Protein 6EAC (pdb70)

Foldseek 3Di:
DQDAPLPWDFDFVVPVLDVVFWAFDAFDAFADKDFQAFDQVVCVVRSHGVVNCRDPVNRCDLRRNDADPNWTKIKGWFWWQFLNRTDLTATLQQKIQRGWTQHPVRATKTWIKGQRAGDPRNVPHGSFDFQLQQLQLQLCQLLCVLLVAFAWHWGTKMWHQHWDDDPHTTGTIIITTMDSDLDFLRSLVNCQVVVVVVSSVVVLVVCCVRPVVVLVPDPQSSLVLLLVQLLLQLLNLLVCLLFQKQQQTVIRSQHDSNSGHGRHDQIFRDFQAACQDHSHPPPVVSCRGNVNVLVVSLVSSVSSLVSCVVRDPPVSSVVSSVVNVVSNVVNNLVLNCLLLLHDDDDDCSVVLVVLVSVQRHPQRDTSLVLSLLCLVFPNVVSLVVCLVSTPPSVSSVVSSVVSVVVPVVDPRDDSVVSSVSNLVNRFLAHDGPVQSVVCSVCVSVVHSPSSHVNSVCSSNRSDDDPPCVVRSDRDD/DQDAPVPWDFDFVVPVLDDVFWAFDAFDAFADKAFLAFDQVVVVVRSHGVVNCRDPVNRCCLRRNDADPNWTWIKGWFWWQFLNRTGLTAILAQKTFRGWTQHPVRATKTWIKGQRAGDPRNVPHGSFDFQLFQLQLQLVQLLCVLLVQFAWHWGTKMWHAPWDDDPHITGTIIITTIDSDLDFLRSLVNCQVVVVVVSSVVVLVVCCCRPVVVLVPDPQSSLVLLLQQLLLQLLNLLVCLLQQKFQQTPIRSQHDSNSGHGDRDQIFRFFQAACQDHSHPPPVVSCRGNVNVLVVSLVSSVSSVSSCVVRDPPVSSVVSSVVNPVSNVVNNLVLNCLLLQHDDDDPCSVVLVVLVSVQSHPLRDTSLVLSLLCLQFPNVVSLVVCLVSTDPSVSSVVSSVVSVVVPVVDPRDDSVVSSVSNLVNRFLAHDGPVQSVVCSVCVSVVHSPSSHVNSVCSSNRSDDDPPVVVRRDRDD/DDAPLPWDFDFVVCVLDDVWWAFDAFDAFADKDFQAFDQVVVVVRPDGPVNCHDPVNRCVLRRNDAHPNWTKIKGWFWWQFLNRTDLTATRAQKIQRGWTQHPVRATKTWIKGQRAGDPRNVPHGSFDFLLFQLQLQLAQLLCVLLVAFAWHWGTKMWHQDWDDDVHTTGTIIITIMDSDLDFLRSLVNCQVVVPVVSSVVVLVVCCVSPVVVQVVDPQSSLVLLLVQLLLLLLNLLVCLLFQKFQQTPIRSQHDSNSGHGDRDQIFRFFQQAQQDHSHPVPVVSCRGSVNVQVVSLVSSVSSVVSCCVRDPPVSSVVSSVVNPVSNCVNNLVLNCLLLLHDDDDDCSVVLVVLVSVQRNQFRDTSLVLSLQCLVFDNVVSLVVCLVRTDPSVVSVVSSVVSVVSCVVDCRDDSVSSSVRNLVNRFQAHDGPVQSVVCSVCVSVVHSPSSHVNSVCSSNRSDDDPPCVVRRDRDD/DDAPLPFAFDFVVCVLDDVFWAFDAFDAFADKDFLAFDQVVCVVRPDGPVNCHDPVNRCCLRRNDAHPRWTKIKGWFWWQFLNRTDLTATRAQKIQRGWTQHPVRATKTWIKGQRAGDPRNVPHGSFDFLLFQLQLQLVQLLCVLLVAFAWHWGTKMWHQPWDDDVHTTGTIIITIMDSDLDFLRSLVNCQVVVPVVSSVVVLVVCCVRPVVVLVPDPQSSLVLLLVLLLLLLLNLLVCLLFQKFQQTPIRSQHHSNSGRGDRDQIFRFFQQACQDHSHPVPPVSCRGNVNVQVVSLVSSVSSLVSCCVRDPPVSSVVSSVVNPVSNCVNNLVLNCLLLLHDDDDPCSVVLVVLVSVQSNVQRDTSLVLSLLCLVFDNVVSLVVRLVRTPPSVSSVVSSVVSVVSCVVDPRDDSVSSSVRNLVNRFQAHDHPVQSVVCSVCVSVVRSPSSHVNSVCSSNRSDDDPPVVVRRDRDD

Organism: Pseudomonas syringae pv. tomato (strain ATCC BAA-871 / DC3000) (NCBI:txid223283)

Secondary structure (DSSP, 8-state):
----GGG--B--TGGGG-TTTEEE------SS-EEEEE-HHHHHTTT--GGGGGSHHHHHHTTTS---TT---EEE---EEETTEEES----SSEEEEEEEE-TTS-EEEEEEET----TT-TTS-S-EEHHHHHHHHHHHHHHHHHT--B-EEEEEEE---EEESSSEEEEEEEEEEES---BHHHHHHHHHTT-HHHHHHHHHHHHHHH-GGGGGSSSHHHHHHHHHHHHHHHHHHHHHHHTEE-S---GGGSBTTS-B---SS-EE-SB--TT----TT-TT-TT-TTTHHHHHHHHHHHHHHHTTTTS-HHHHHHHHTTHHHHHHHHHHHHHHHHTT--S--TTHHHHHHHHHHHHHTTT-BHHHHHHHHHHS-HHHHHHHHGGG-SSHHHHHHHHHHHHHHHHTS----HHHHHHHHHTTS-S----HHHHHHHHHHHHTT--HHHHHHHHHHHSTTS--TT-GGGGSPP-/----GGG--B--TTGGG-TTTEEE------SS-EEEEE-HHHHHTTT--HHHHTSHHHHHHTTTS---TT---EEE---EEETTEEES----SSEEEEEEEE-TTS-EEEEEEET----TT-TTS---EEHHHHHHHHHHHHHHHHHT--B-EEEEEEEEEEEEESSSEEEEEEEEEEES---BHHHHHHHHHTT-HHHHHHHHHHHHHHH-GGGGGSSSHHHHHHHHHHHHHHHHHHHHHHHTEE-S---GGGSBTTS-B---SS-EE-SB--TT----TT-TT-TT-TTTHHHHHHHHHHHHHHTTTTTS-HHHHHHHHTTHHHHHHHHHHHHHHHHTT--S--TTHHHHHHHHHHHHTTT--BHHHHHHHHHHS-HHHHHHHHGGG-SSHHHHHHHHHHHHHHHHTS----HHHHHHHHHTTS-S----HHHHHHHHHHHHTT--HHHHHHHHHHHSTTS--TT-HHHHSPP-/---GGG--B--HHHHT-TTTEEE-PPPP-SS-EEEEE-HHHHHTTT--HHHHTSHHHHHHTTTS---TT---EEE---EEETTEEES----SSEEEEEEEE-TTS-EEEEEEET----TT-TTS-S-EEHHHHHHHHHHHHHHHHHT--B-EEEEEEE---EEESSSEEEEEEEEEEES---BHHHHHHHHHTT-HHHHHHHHHHHHHHH-GGGGGSSSHHHHHHHHHHHHHHHHHHHHHHHTEE-S---GGGSBTTS-B---SS-EE-SB--TT----TT-TT-TT-TTTHHHHHHHHHHHHHHHTTTTS-HHHHHHHHTTHHHHHHHHHHHHHHHHTT--S--TTHHHHHHHHHHHHHHHT-BHHHHHHHHHHS-HHHHHHHHGGG-SSHHHHHHHHHHHHHHHHTS----HHHHHHHHHHHS-S----HHHHHHHHHHHHTT--HHHHHHHHHHHSTTS--TT-GGGGSPP-/---GGGPPB--HHHHT-TTTEEE------SS-EEEEE-HHHHHTTT--HHHHTSHHHHHHTTTS---TT---EEE---EEETTEEES----SSEEEEEEEE-TTS-EEEEEEET----TT-TTS-S-EEHHHHHHHHHHHHHHHHHT--B-EEEEEEEEEEEEESSSEEEEEEEEEEES---BHHHHHHHHHTT-HHHHHHHHHHHHHHH-GGGGGSSSHHHHHHHHHHHHHHHHHHHHHHHTEE-S---GGGSBTTS-B---SS-EE-SB--TT----TT-TT-TT-TTTHHHHHHHHHHHHHHHTTTTS-HHHHHHHHTTHHHHHHHHHHHHHHHHTT--S--TTHHHHHHHHHHHHHHHT-BHHHHHHHHHHS-HHHHHHHHGGG-S-HHHHHHHHHHHHHHHHTS----HHHHHHHHHHHS-S----HHHHHHHHHHHHTT--HHHHHHHHHHHSTTS--TT-GGGGSPP-

Structure (mmCIF, N/CA/C/O backbone):
data_6EAC
#
_entry.id   6EAC
#
_cell.length_a   136.174
_cell.length_b   158.056
_cell.length_c   227.248
_cell.angle_alpha   90.000
_cell.angle_beta   90.000
_cell.angle_gamma   90.000
#
_symmetry.space_group_name_H-M   'I 2 2 2'
#
loop_
_entity.id
_entity.type
_entity.pdbx_description
1 polymer SelO
2 non-polymer 'MAGNESIUM ION'
3 non-polymer 'CALCIUM ION'
4 non-polymer 'CHLORIDE ION'
5 non-polymer 'PHOSPHOAMINOPHOSPHONIC ACID-ADENYLATE ESTER'
6 non-polymer 1,2-ETHANEDIOL
7 non-polymer DI(HYDROXYETHYL)ETHER
8 non-polymer 'ACETATE ION'
9 water water
#
loop_
_atom_site.group_PDB
_atom_site.id
_atom_site.type_symbol
_atom_site.label_atom_id
_atom_site.label_alt_id
_atom_site.label_comp_id
_atom_site.label_asym_id
_atom_site.label_entity_id
_atom_site.label_seq_id
_atom_site.pdbx_PDB_ins_code
_atom_site.Cartn_x
_atom_site.Cartn_y
_atom_site.Cartn_z
_atom_site.occupancy
_atom_site.B_iso_or_equiv
_atom_site.auth_seq_id
_atom_site.auth_comp_id
_atom_site.auth_asym_id
_atom_site.auth_atom_id
_atom_site.pdbx_PDB_model_num
ATOM 1 N N . SER A 1 1 ? 17.109 82.207 74.696 1.00 76.55 0 SER A N 1
ATOM 2 C CA . SER A 1 1 ? 17.290 81.206 75.786 1.00 73.51 0 SER A CA 1
ATOM 3 C C . SER A 1 1 ? 16.761 79.839 75.364 1.00 57.51 0 SER A C 1
ATOM 4 O O . SER A 1 1 ? 15.955 79.734 74.441 1.00 57.59 0 SER A O 1
ATOM 14 N N . MET A 1 2 ? 17.221 78.793 76.045 1.00 42.47 1 MET A N 1
ATOM 15 C CA . MET A 1 2 ? 16.725 77.451 75.778 1.00 37.27 1 MET A CA 1
ATOM 16 C C . MET A 1 2 ? 15.256 77.369 76.171 1.00 40.62 1 MET A C 1
ATOM 17 O O . MET A 1 2 ? 14.858 77.844 77.240 1.00 38.74 1 MET A O 1
ATOM 31 N N . LYS A 1 3 ? 14.448 76.769 75.304 1.00 33.72 2 LYS A N 1
ATOM 32 C CA . LYS A 1 3 ? 13.000 76.844 75.410 1.00 38.53 2 LYS A CA 1
ATOM 33 C C . LYS A 1 3 ? 12.405 75.452 75.593 1.00 35.42 2 LYS A C 1
ATOM 34 O O . LYS A 1 3 ? 13.103 74.436 75.550 1.00 30.81 2 LYS A O 1
ATOM 53 N N . ALA A 1 4 ? 11.095 75.421 75.805 1.00 37.35 3 ALA A N 1
ATOM 54 C CA . ALA A 1 4 ? 10.364 74.183 76.011 1.00 37.39 3 ALA A CA 1
ATOM 55 C C . ALA A 1 4 ? 9.953 73.570 74.677 1.00 38.70 3 ALA A C 1
ATOM 56 O O . ALA A 1 4 ? 9.963 74.226 73.632 1.00 38.90 3 ALA A O 1
ATOM 63 N N . LEU A 1 5 ? 9.584 72.287 74.728 1.00 44.38 4 LEU A N 1
ATOM 64 C CA . LEU A 1 5 ? 9.129 71.595 73.527 1.00 46.51 4 LEU A CA 1
ATOM 65 C C . LEU A 1 5 ? 7.908 72.272 72.921 1.00 47.16 4 LEU A C 1
ATOM 66 O O . LEU A 1 5 ? 7.727 72.249 71.698 1.00 47.91 4 LEU A O 1
ATOM 82 N N . ASP A 1 6 ? 7.063 72.877 73.753 1.00 38.91 5 ASP A N 1
ATOM 83 C CA . ASP A 1 6 ? 5.847 73.528 73.284 1.00 48.00 5 ASP A CA 1
ATOM 84 C C . ASP A 1 6 ? 6.100 74.920 72.722 1.00 35.09 5 ASP A C 1
ATOM 85 O O . ASP A 1 6 ? 5.153 75.560 72.250 1.00 34.23 5 ASP A O 1
ATOM 94 N N . GLU A 1 7 ? 7.340 75.402 72.758 1.00 31.80 6 GLU A N 1
ATOM 95 C CA . GLU A 1 7 ? 7.671 76.736 72.279 1.00 33.01 6 GLU A CA 1
ATOM 96 C C . GLU A 1 7 ? 8.406 76.728 70.947 1.00 31.47 6 GLU A C 1
ATOM 97 O O . GLU A 1 7 ? 8.765 77.801 70.449 1.00 36.10 6 GLU A O 1
ATOM 109 N N . LEU A 1 8 ? 8.635 75.559 70.353 1.00 31.55 7 LEU A N 1
ATOM 110 C CA . LEU A 1 8 ? 9.266 75.506 69.042 1.00 32.51 7 LEU A CA 1
ATOM 111 C C . LEU A 1 8 ? 8.362 76.147 67.997 1.00 35.74 7 LEU A C 1
ATOM 112 O O . LEU A 1 8 ? 7.151 75.915 67.974 1.00 34.56 7 LEU A O 1
ATOM 128 N N . VAL A 1 9 ? 8.961 76.958 67.129 1.00 38.46 8 VAL A N 1
ATOM 129 C CA . VAL A 1 9 ? 8.247 77.635 66.052 1.00 33.07 8 VAL A CA 1
ATOM 130 C C . VAL A 1 9 ? 8.505 76.885 64.755 1.00 30.75 8 VAL A C 1
ATOM 131 O O . VAL A 1 9 ? 9.662 76.634 64.394 1.00 32.29 8 VAL A O 1
ATOM 144 N N . PHE A 1 10 ? 7.433 76.540 64.049 1.00 26.64 9 PHE A N 1
ATOM 145 C CA . PHE A 1 10 ? 7.514 75.808 62.795 1.00 28.67 9 PHE A CA 1
ATOM 146 C C . PHE A 1 10 ? 7.195 76.725 61.621 1.00 30.29 9 PHE A C 1
ATOM 147 O O . PHE A 1 10 ? 6.313 77.585 61.711 1.00 28.54 9 PHE A O 1
ATOM 164 N N . ASP A 1 11 ? 7.930 76.536 60.522 1.00 30.54 10 ASP A N 1
ATOM 165 C CA . ASP A 1 11 ? 7.673 77.231 59.256 1.00 27.40 10 ASP A CA 1
ATOM 166 C C . ASP A 1 11 ? 8.015 76.232 58.149 1.00 27.49 10 ASP A C 1
ATOM 167 O O . ASP A 1 11 ? 9.161 76.157 57.697 1.00 25.42 10 ASP A O 1
ATOM 176 N N . ASN A 1 12 ? 7.004 75.474 57.719 1.00 30.48 11 ASN A N 1
ATOM 177 C CA . ASN A 1 12 ? 7.206 74.299 56.869 1.00 29.82 11 ASN A CA 1
ATOM 178 C C . ASN A 1 12 ? 7.211 74.723 55.403 1.00 29.56 11 ASN A C 1
ATOM 179 O O . ASN A 1 12 ? 6.242 74.549 54.661 1.00 31.81 11 ASN A O 1
ATOM 190 N N . ARG A 1 13 ? 8.353 75.269 54.978 1.00 29.37 12 ARG A N 1
ATOM 191 C CA . ARG A 1 13 ? 8.473 75.799 53.624 1.00 29.03 12 ARG A CA 1
ATOM 192 C C . ARG A 1 13 ? 8.237 74.717 52.580 1.00 24.71 12 ARG A C 1
ATOM 193 O O . ARG A 1 13 ? 7.469 74.907 51.631 1.00 28.06 12 ARG A O 1
ATOM 214 N N . PHE A 1 14 ? 8.920 73.580 52.722 1.00 25.61 13 PHE A N 1
ATOM 215 C CA . PHE A 1 14 ? 8.860 72.556 51.686 1.00 27.82 13 PHE A CA 1
ATOM 216 C C . PHE A 1 14 ? 7.460 71.971 51.573 1.00 30.11 13 PHE A C 1
ATOM 217 O O . PHE A 1 14 ? 7.000 71.652 50.470 1.00 33.39 13 PHE A O 1
ATOM 234 N N . ALA A 1 15 ? 6.768 71.823 52.704 1.00 25.64 14 ALA A N 1
ATOM 235 C CA . ALA A 1 15 ? 5.391 71.351 52.663 1.00 28.08 14 ALA A CA 1
ATOM 236 C C . ALA A 1 15 ? 4.532 72.244 51.777 1.00 28.59 14 ALA A C 1
ATOM 237 O O . ALA A 1 15 ? 3.637 71.760 51.077 1.00 32.31 14 ALA A O 1
ATOM 244 N N . ARG A 1 16 ? 4.799 73.551 51.781 1.00 28.74 15 ARG A N 1
ATOM 245 C CA . ARG A 1 16 ? 3.985 74.477 51.006 1.00 33.13 15 ARG A CA 1
ATOM 246 C C . ARG A 1 16 ? 4.267 74.410 49.511 1.00 28.89 15 ARG A C 1
ATOM 247 O O . ARG A 1 16 ? 3.534 75.034 48.737 1.00 28.50 15 ARG A O 1
ATOM 268 N N . LEU A 1 17 ? 5.299 73.677 49.084 1.00 33.21 16 LEU A N 1
ATOM 269 C CA . LEU A 1 17 ? 5.541 73.509 47.656 1.00 32.46 16 LEU A CA 1
ATOM 270 C C . LEU A 1 17 ? 4.518 72.586 47.008 1.00 30.09 16 LEU A C 1
ATOM 271 O O . LEU A 1 17 ? 4.387 72.594 45.779 1.00 32.90 16 LEU A O 1
ATOM 287 N N . GLY A 1 18 ? 3.806 71.790 47.794 1.00 28.95 17 GLY A N 1
ATOM 288 C CA . GLY A 1 18 ? 2.676 71.027 47.300 1.00 36.21 17 GLY A CA 1
ATOM 289 C C . GLY A 1 18 ? 2.992 69.547 47.163 1.00 33.57 17 GLY A C 1
ATOM 290 O O . GLY A 1 18 ? 4.089 69.075 47.466 1.00 28.52 17 GLY A O 1
ATOM 294 N N . ASP A 1 19 ? 1.985 68.823 46.673 1.00 35.04 18 ASP A N 1
ATOM 295 C CA . ASP A 1 19 ? 2.016 67.369 46.603 1.00 33.53 18 ASP A CA 1
ATOM 296 C C . ASP A 1 19 ? 2.839 66.832 45.441 1.00 34.68 18 ASP A C 1
ATOM 297 O O . ASP A 1 19 ? 2.973 65.609 45.316 1.00 34.74 18 ASP A O 1
ATOM 306 N N . ALA A 1 20 ? 3.388 67.696 44.588 1.00 33.85 19 ALA A N 1
ATOM 307 C CA . ALA A 1 20 ? 4.248 67.227 43.510 1.00 31.71 19 ALA A CA 1
ATOM 308 C C . ALA A 1 20 ? 5.656 66.905 43.987 1.00 30.88 19 ALA A C 1
ATOM 309 O O . ALA A 1 20 ? 6.392 66.212 43.276 1.00 36.55 19 ALA A O 1
ATOM 316 N N . PHE A 1 21 ? 6.042 67.385 45.171 1.00 29.30 20 PHE A N 1
ATOM 317 C CA . PHE A 1 21 ? 7.390 67.208 45.691 1.00 27.54 20 PHE A CA 1
ATOM 318 C C . PHE A 1 21 ? 7.456 66.306 46.913 1.00 29.79 20 PHE A C 1
ATOM 319 O O . PHE A 1 21 ? 8.542 65.811 47.238 1.00 25.21 20 PHE A O 1
ATOM 336 N N . SER A 1 22 ? 6.335 66.095 47.597 1.00 27.55 21 SER A N 1
ATOM 337 C CA . SER A 1 22 ? 6.295 65.246 48.778 1.00 29.08 21 SER A CA 1
ATOM 338 C C . SER A 1 22 ? 4.841 64.903 49.057 1.00 32.17 21 SER A C 1
ATOM 339 O O . SER A 1 22 ? 3.923 65.472 48.462 1.00 37.83 21 SER A O 1
ATOM 347 N N . THR A 1 23 ? 4.644 63.967 49.981 1.00 31.32 22 THR A N 1
ATOM 348 C CA . THR A 1 23 ? 3.318 63.475 50.325 1.00 30.82 22 THR A CA 1
ATOM 349 C C . THR A 1 23 ? 3.141 63.522 51.833 1.00 30.57 22 THR A C 1
ATOM 350 O O . THR A 1 23 ? 4.034 63.106 52.578 1.00 31.26 22 THR A O 1
ATOM 361 N N . HIS A 1 24 ? 1.995 64.027 52.278 1.00 27.66 23 HIS A N 1
ATOM 362 C CA . HIS A 1 24 ? 1.684 64.031 53.700 1.00 25.36 23 HIS A CA 1
ATOM 363 C C . HIS A 1 24 ? 1.559 62.600 54.205 1.00 27.10 23 HIS A C 1
ATOM 364 O O . HIS A 1 24 ? 0.766 61.813 53.679 1.00 30.01 23 HIS A O 1
ATOM 378 N N . VAL A 1 25 ? 2.353 62.262 55.216 1.00 26.85 24 VAL A N 1
ATOM 379 C CA . VAL A 1 25 ? 2.367 60.916 55.782 1.00 28.56 24 VAL A CA 1
ATOM 380 C C . VAL A 1 25 ? 2.673 61.031 57.266 1.00 31.03 24 VAL A C 1
ATOM 381 O O . VAL A 1 25 ? 3.637 61.696 57.657 1.00 30.49 24 VAL A O 1
ATOM 394 N N . LEU A 1 26 ? 1.857 60.377 58.093 1.00 30.39 25 LEU A N 1
ATOM 395 C CA . LEU A 1 26 ? 2.116 60.415 59.523 1.00 31.86 25 LEU A CA 1
ATOM 396 C C . LEU A 1 26 ? 3.047 59.277 59.929 1.00 32.19 25 LEU A C 1
ATOM 397 O O . LEU A 1 26 ? 3.084 58.230 59.274 1.00 29.01 25 LEU A O 1
ATOM 413 N N . PRO A 1 27 ? 3.815 59.459 60.999 1.00 31.03 26 PRO A N 1
ATOM 414 C CA . PRO A 1 27 ? 4.647 58.359 61.496 1.00 30.92 26 PRO A CA 1
ATOM 415 C C . PRO A 1 27 ? 3.816 57.269 62.155 1.00 32.75 26 PRO A C 1
ATOM 416 O O . PRO A 1 27 ? 2.730 57.512 62.686 1.00 33.99 26 PRO A O 1
ATOM 427 N N . GLU A 1 28 ? 4.347 56.048 62.105 1.00 32.03 27 GLU A N 1
ATOM 428 C CA . GLU A 1 28 ? 3.764 54.918 62.810 1.00 29.93 27 GLU A CA 1
ATOM 429 C C . GLU A 1 28 ? 4.566 54.692 64.083 1.00 29.16 27 GLU A C 1
ATOM 430 O O . GLU A 1 28 ? 5.757 54.352 63.998 1.00 27.50 27 GLU A O 1
ATOM 442 N N . PRO A 1 29 ? 3.988 54.883 65.269 1.00 34.30 28 PRO A N 1
ATOM 443 C CA . PRO A 1 29 ? 4.792 54.817 66.496 1.00 38.29 28 PRO A CA 1
ATOM 444 C C . PRO A 1 29 ? 5.393 53.439 66.734 1.00 37.32 28 PRO A C 1
ATOM 445 O O . PRO A 1 29 ? 4.987 52.437 66.143 1.00 36.63 28 PRO A O 1
ATOM 456 N N . ILE A 1 30 ? 6.386 53.407 67.625 1.00 32.42 29 ILE A N 1
ATOM 457 C CA . ILE A 1 30 ? 7.000 52.170 68.093 1.00 27.71 29 ILE A CA 1
ATOM 458 C C . ILE A 1 30 ? 6.891 52.134 69.612 1.00 28.22 29 ILE A C 1
ATOM 459 O O . ILE A 1 30 ? 6.854 53.175 70.276 1.00 33.73 29 ILE A O 1
ATOM 475 N N . ASP A 1 31 ? 6.853 50.923 70.161 1.00 30.69 30 ASP A N 1
ATOM 476 C CA . ASP A 1 31 ? 6.387 50.702 71.523 1.00 35.51 30 ASP A CA 1
ATOM 477 C C . ASP A 1 31 ? 7.507 50.846 72.549 1.00 34.38 30 ASP A C 1
ATOM 478 O O . ASP A 1 31 ? 8.665 50.506 72.296 1.00 30.42 30 ASP A O 1
ATOM 487 N N . ALA A 1 32 ? 7.135 51.352 73.728 1.00 35.91 31 ALA A N 1
ATOM 488 C CA . ALA A 1 32 ? 8.031 51.477 74.870 1.00 35.68 31 ALA A CA 1
ATOM 489 C C . ALA A 1 32 ? 9.260 52.307 74.520 1.00 33.01 31 ALA A C 1
ATOM 490 O O . ALA A 1 32 ? 10.391 51.825 74.654 1.00 29.67 31 ALA A O 1
ATOM 497 N N . PRO A 1 33 ? 9.085 53.554 74.086 1.00 32.82 32 PRO A N 1
ATOM 498 C CA . PRO A 1 33 ? 10.247 54.364 73.698 1.00 32.93 32 PRO A CA 1
ATOM 499 C C . PRO A 1 33 ? 11.097 54.766 74.893 1.00 34.06 32 PRO A C 1
ATOM 500 O O . PRO A 1 33 ? 10.585 55.124 75.956 1.00 35.52 32 PRO A O 1
ATOM 511 N N . ARG A 1 34 ? 12.415 54.705 74.702 1.00 32.08 33 ARG A N 1
ATOM 512 C CA . ARG A 1 34 ? 13.390 55.172 75.678 1.00 31.19 33 ARG A CA 1
ATOM 513 C C . ARG A 1 34 ? 14.443 56.006 74.964 1.00 30.24 33 ARG A C 1
ATOM 514 O O . ARG A 1 34 ? 14.835 55.688 73.837 1.00 29.27 33 ARG A O 1
ATOM 535 N N . LEU A 1 35 ? 14.909 57.065 75.622 1.00 33.90 34 LEU A N 1
ATOM 536 C CA . LEU A 1 35 ? 16.007 57.851 75.076 1.00 31.73 34 LEU A CA 1
ATOM 537 C C . LEU A 1 35 ? 17.307 57.069 75.210 1.00 31.77 34 LEU A C 1
ATOM 538 O O . LEU A 1 35 ? 17.702 56.689 76.317 1.00 31.72 34 LEU A O 1
ATOM 554 N N . VAL A 1 36 ? 17.976 56.837 74.087 1.00 31.09 35 VAL A N 1
ATOM 555 C CA . VAL A 1 36 ? 19.273 56.174 74.104 1.00 28.20 35 VAL A CA 1
ATOM 556 C C . VAL A 1 36 ? 20.395 57.173 74.341 1.00 26.25 35 VAL A C 1
ATOM 557 O O . VAL A 1 36 ? 21.247 56.974 75.211 1.00 29.27 35 VAL A O 1
ATOM 570 N N . VAL A 1 37 ? 20.397 58.269 73.585 1.00 24.68 36 VAL A N 1
ATOM 571 C CA . VAL A 1 37 ? 21.456 59.269 73.651 1.00 21.93 36 VAL A CA 1
ATOM 572 C C . VAL A 1 37 ? 20.969 60.522 72.935 1.00 25.00 36 VAL A C 1
ATOM 573 O O . VAL A 1 37 ? 20.135 60.442 72.024 1.00 29.89 36 VAL A O 1
ATOM 586 N N . ALA A 1 38 ? 21.478 61.683 73.339 1.00 27.76 37 ALA A N 1
ATOM 587 C CA . ALA A 1 38 ? 21.121 62.945 72.708 1.00 29.95 37 ALA A CA 1
ATOM 588 C C . ALA A 1 38 ? 22.361 63.820 72.594 1.00 24.11 37 ALA A C 1
ATOM 589 O O . ALA A 1 38 ? 23.286 63.724 73.406 1.00 23.66 37 ALA A O 1
ATOM 596 N N . SER A 1 39 ? 22.369 64.678 71.579 1.00 24.14 38 SER A N 1
ATOM 597 C CA . SER A 1 39 ? 23.484 65.579 71.320 1.00 27.51 38 SER A CA 1
ATOM 598 C C . SER A 1 39 ? 23.124 66.981 71.792 1.00 26.51 38 SER A C 1
ATOM 599 O O . SER A 1 39 ? 22.169 67.583 71.289 1.00 27.69 38 SER A O 1
ATOM 607 N N . GLU A 1 40 ? 23.894 67.501 72.749 1.00 21.45 39 GLU A N 1
ATOM 608 C CA . GLU A 1 40 ? 23.674 68.868 73.210 1.00 24.74 39 GLU A CA 1
ATOM 609 C C . GLU A 1 40 ? 23.850 69.867 72.072 1.00 25.60 39 GLU A C 1
ATOM 610 O O . GLU A 1 40 ? 23.063 70.812 71.937 1.00 27.86 39 GLU A O 1
ATOM 622 N N . SER A 1 41 ? 24.876 69.673 71.240 1.00 27.66 40 SER A N 1
ATOM 623 C CA . SER A 1 41 ? 25.138 70.608 70.151 1.00 29.42 40 SER A CA 1
ATOM 624 C C . SER A 1 41 ? 24.005 70.603 69.133 1.00 27.58 40 SER A C 1
ATOM 625 O O . SER A 1 41 ? 23.542 71.662 68.693 1.00 28.53 40 SER A O 1
ATOM 633 N N . ALA A 1 42 ? 23.552 69.414 68.732 1.00 24.62 41 ALA A N 1
ATOM 634 C CA . ALA A 1 42 ? 22.448 69.332 67.782 1.00 20.67 41 ALA A CA 1
ATOM 635 C C . ALA A 1 42 ? 21.183 69.949 68.362 1.00 25.20 41 ALA A C 1
ATOM 636 O O . ALA A 1 42 ? 20.480 70.702 67.677 1.00 26.45 41 ALA A O 1
ATOM 643 N N . LEU A 1 43 ? 20.880 69.646 69.628 1.00 28.22 42 LEU A N 1
ATOM 644 C CA . LEU A 1 43 ? 19.690 70.206 70.261 1.00 26.61 42 LEU A CA 1
ATOM 645 C C . LEU A 1 43 ? 19.755 71.727 70.306 1.00 31.98 42 LEU A C 1
ATOM 646 O O . LEU A 1 43 ? 18.729 72.404 70.170 1.00 33.30 42 LEU A O 1
ATOM 662 N N . ALA A 1 44 ? 20.953 72.284 70.497 1.00 30.21 43 ALA A N 1
ATOM 663 C CA . ALA A 1 44 ? 21.091 73.735 70.539 1.00 29.49 43 ALA A CA 1
ATOM 664 C C . ALA A 1 44 ? 20.681 74.375 69.218 1.00 28.91 43 ALA A C 1
ATOM 665 O O . ALA A 1 44 ? 20.285 75.546 69.196 1.00 27.72 43 ALA A O 1
ATOM 672 N N . LEU A 1 45 ? 20.775 73.632 68.109 1.00 29.19 44 LEU A N 1
ATOM 673 C CA . LEU A 1 45 ? 20.296 74.151 66.832 1.00 28.21 44 LEU A CA 1
ATOM 674 C C . LEU A 1 45 ? 18.811 74.472 66.889 1.00 29.53 44 LEU A C 1
ATOM 675 O O . LEU A 1 45 ? 18.327 75.308 66.118 1.00 30.04 44 LEU A O 1
ATOM 691 N N . LEU A 1 46 ? 18.075 73.809 67.780 1.00 30.04 45 LEU A N 1
ATOM 692 C CA . LEU A 1 46 ? 16.650 74.041 67.960 1.00 30.04 45 LEU A CA 1
ATOM 693 C C . LEU A 1 46 ? 16.350 74.835 69.226 1.00 29.73 45 LEU A C 1
ATOM 694 O O . LEU A 1 46 ? 15.187 74.916 69.634 1.00 27.51 45 LEU A O 1
ATOM 710 N N . ASP A 1 47 ? 17.370 75.415 69.856 1.00 27.95 46 ASP A N 1
ATOM 711 C CA . ASP A 1 47 ? 17.199 76.165 71.099 1.00 32.10 46 ASP A CA 1
ATOM 712 C C . ASP A 1 47 ? 16.668 75.262 72.210 1.00 33.81 46 ASP A C 1
ATOM 713 O O . ASP A 1 47 ? 15.880 75.685 73.057 1.00 33.81 46 ASP A O 1
ATOM 722 N N . LEU A 1 48 ? 17.105 74.006 72.206 1.00 31.20 47 LEU A N 1
ATOM 723 C CA . LEU A 1 48 ? 16.730 73.042 73.230 1.00 29.43 47 LEU A CA 1
ATOM 724 C C . LEU A 1 48 ? 17.955 72.640 74.040 1.00 30.90 47 LEU A C 1
ATOM 725 O O . LEU A 1 48 ? 19.052 72.490 73.493 1.00 33.40 47 LEU A O 1
ATOM 741 N N . ALA A 1 49 ? 17.758 72.470 75.348 1.00 33.44 48 ALA A N 1
ATOM 742 C CA . ALA A 1 49 ? 18.802 72.016 76.251 1.00 33.68 48 ALA A CA 1
ATOM 743 C C . ALA A 1 49 ? 18.777 70.500 76.366 1.00 37.67 48 ALA A C 1
ATOM 744 O O . ALA A 1 49 ? 17.768 69.858 76.057 1.00 33.33 48 ALA A O 1
ATOM 751 N N . PRO A 1 50 ? 19.879 69.890 76.811 1.00 37.99 49 PRO A N 1
ATOM 752 C CA . PRO A 1 50 ? 19.884 68.425 76.955 1.00 35.42 49 PRO A CA 1
ATOM 753 C C . PRO A 1 50 ? 18.805 67.919 77.892 1.00 37.62 49 PRO A C 1
ATOM 754 O O . PRO A 1 50 ? 18.354 66.775 77.748 1.00 36.31 49 PRO A O 1
ATOM 765 N N . GLU A 1 51 ? 18.372 68.744 78.850 1.00 33.40 50 GLU A N 1
ATOM 766 C CA . GLU A 1 51 ? 17.360 68.307 79.805 1.00 36.44 50 GLU A CA 1
ATOM 767 C C . GLU A 1 51 ? 16.005 68.106 79.139 1.00 35.54 50 GLU A C 1
ATOM 768 O O . GLU A 1 51 ? 15.228 67.249 79.574 1.00 36.95 50 GLU A O 1
ATOM 780 N N . GLN A 1 52 ? 15.699 68.874 78.089 1.00 35.77 51 GLN A N 1
ATOM 781 C CA . GLN A 1 52 ? 14.442 68.670 77.380 1.00 35.21 51 GLN A CA 1
ATOM 782 C C . GLN A 1 52 ? 14.415 67.337 76.644 1.00 35.22 51 GLN A C 1
ATOM 783 O O . GLN A 1 52 ? 13.328 66.821 76.364 1.00 37.03 51 GLN A O 1
ATOM 797 N N . SER A 1 53 ? 15.582 66.770 76.323 1.00 34.12 52 SER A N 1
ATOM 798 C CA . SER A 1 53 ? 15.628 65.490 75.628 1.00 31.23 52 SER A CA 1
ATOM 799 C C . SER A 1 53 ? 15.341 64.316 76.553 1.00 32.50 52 SER A C 1
ATOM 800 O O . SER A 1 53 ? 15.043 63.220 76.066 1.00 34.97 52 SER A O 1
ATOM 808 N N . GLU A 1 54 ? 15.424 64.519 77.865 1.00 29.29 53 GLU A N 1
ATOM 809 C CA . GLU A 1 54 ? 15.142 63.473 78.839 1.00 37.95 53 GLU A CA 1
ATOM 810 C C . GLU A 1 54 ? 13.665 63.383 79.204 1.00 34.25 53 GLU A C 1
ATOM 811 O O . GLU A 1 54 ? 13.285 62.494 79.973 1.00 34.47 53 GLU A O 1
ATOM 823 N N . LEU A 1 55 ? 12.828 64.269 78.676 1.00 36.79 54 LEU A N 1
ATOM 824 C CA . LEU A 1 55 ? 11.412 64.237 79.006 1.00 37.96 54 LEU A CA 1
ATOM 825 C C . LEU A 1 55 ? 10.742 63.040 78.333 1.00 36.59 54 LEU A C 1
ATOM 826 O O . LEU A 1 55 ? 11.063 62.713 77.186 1.00 40.49 54 LEU A O 1
ATOM 842 N N . PRO A 1 56 ? 9.814 62.364 79.016 1.00 32.11 55 PRO A N 1
ATOM 843 C CA . PRO A 1 56 ? 9.024 61.330 78.325 1.00 31.42 55 PRO A CA 1
ATOM 844 C C . PRO A 1 56 ? 8.356 61.838 77.059 1.00 31.65 55 PRO A C 1
ATOM 845 O O . PRO A 1 56 ? 8.320 61.122 76.051 1.00 33.78 55 PRO A O 1
ATOM 856 N N . LEU A 1 57 ? 7.826 63.064 77.082 1.00 34.89 56 LEU A N 1
ATOM 857 C CA . LEU A 1 57 ? 7.200 63.629 75.892 1.00 34.04 56 LEU A CA 1
ATOM 858 C C . LEU A 1 57 ? 8.181 63.705 74.729 1.00 36.56 56 LEU A C 1
ATOM 859 O O . LEU A 1 57 ? 7.792 63.527 73.569 1.00 36.83 56 LEU A O 1
ATOM 875 N N . PHE A 1 58 ? 9.456 63.977 75.016 1.00 34.71 57 PHE A N 1
ATOM 876 C CA . PHE A 1 58 ? 10.460 64.024 73.959 1.00 35.14 57 PHE A CA 1
ATOM 877 C C . PHE A 1 58 ? 10.602 62.664 73.286 1.00 36.49 57 PHE A C 1
ATOM 878 O O . PHE A 1 58 ? 10.563 62.558 72.054 1.00 34.18 57 PHE A O 1
ATOM 895 N N . ALA A 1 59 ? 10.757 61.604 74.084 1.00 36.55 58 ALA A N 1
ATOM 896 C CA . ALA A 1 59 ? 10.867 60.265 73.517 1.00 36.68 58 ALA A CA 1
ATOM 897 C C . ALA A 1 59 ? 9.601 59.869 72.771 1.00 32.58 58 ALA A C 1
ATOM 898 O O . ALA A 1 59 ? 9.671 59.149 71.768 1.00 33.47 58 ALA A O 1
ATOM 905 N N . GLU A 1 60 ? 8.438 60.330 73.239 1.00 28.90 59 GLU A N 1
ATOM 906 C CA . GLU A 1 60 ? 7.184 59.998 72.572 1.00 32.61 59 GLU A CA 1
ATOM 907 C C . GLU A 1 60 ? 7.092 60.659 71.203 1.00 34.93 59 GLU A C 1
ATOM 908 O O . GLU A 1 60 ? 6.641 60.036 70.235 1.00 35.89 59 GLU A O 1
ATOM 920 N N . ILE A 1 61 ? 7.512 61.920 71.101 1.00 31.27 60 ILE A N 1
ATOM 921 C CA . ILE A 1 61 ? 7.415 62.631 69.829 1.00 33.86 60 ILE A CA 1
ATOM 922 C C . ILE A 1 61 ? 8.313 61.976 68.786 1.00 31.52 60 ILE A C 1
ATOM 923 O O . ILE A 1 61 ? 7.883 61.685 67.664 1.00 29.58 60 ILE A O 1
ATOM 939 N N . PHE A 1 62 ? 9.569 61.728 69.142 1.00 32.12 61 PHE A N 1
ATOM 940 C CA . PHE A 1 62 ? 10.538 61.190 68.199 1.00 32.26 61 PHE A CA 1
ATOM 941 C C . PHE A 1 62 ? 10.593 59.670 68.231 1.00 29.77 61 PHE A C 1
ATOM 942 O O . PHE A 1 62 ? 11.612 59.080 67.859 1.00 26.46 61 PHE A O 1
ATOM 959 N N . SER A 1 63 ? 9.510 59.033 68.675 1.00 31.81 62 SER A N 1
ATOM 960 C CA . SER A 1 63 ? 9.233 57.635 68.378 1.00 31.56 62 SER A CA 1
ATOM 961 C C . SER A 1 63 ? 7.901 57.477 67.652 1.00 31.88 62 SER A C 1
ATOM 962 O O . SER A 1 63 ? 7.427 56.348 67.485 1.00 31.59 62 SER A O 1
ATOM 970 N N . GLY A 1 64 ? 7.278 58.580 67.237 1.00 32.91 63 GLY A N 1
ATOM 971 C CA . GLY A 1 64 ? 6.084 58.538 66.416 1.00 39.32 63 GLY A CA 1
ATOM 972 C C . GLY A 1 64 ? 4.764 58.575 67.155 1.00 41.29 63 GLY A C 1
ATOM 973 O O . GLY A 1 64 ? 3.718 58.412 66.516 1.00 44.16 63 GLY A O 1
ATOM 977 N N . HIS A 1 65 ? 4.768 58.793 68.471 1.00 38.42 64 HIS A N 1
ATOM 978 C CA . HIS A 1 65 ? 3.531 58.743 69.245 1.00 42.21 64 HIS A CA 1
ATOM 979 C C . HIS A 1 65 ? 2.776 60.069 69.250 1.00 41.04 64 HIS A C 1
ATOM 980 O O . HIS A 1 65 ? 1.540 60.076 69.219 1.00 39.79 64 HIS A O 1
ATOM 994 N N . LYS A 1 66 ? 3.489 61.190 69.306 1.00 42.43 65 LYS A N 1
ATOM 995 C CA . LYS A 1 66 ? 2.867 62.503 69.392 1.00 41.58 65 LYS A CA 1
ATOM 996 C C . LYS A 1 66 ? 3.570 63.447 68.429 1.00 39.13 65 LYS A C 1
ATOM 997 O O . LYS A 1 66 ? 4.664 63.163 67.935 1.00 40.46 65 LYS A O 1
ATOM 1016 N N . LEU A 1 67 ? 2.928 64.582 68.165 1.00 29.55 66 LEU A N 1
ATOM 1017 C CA . LEU A 1 67 ? 3.470 65.535 67.207 1.00 30.57 66 LEU A CA 1
ATOM 1018 C C . LEU A 1 67 ? 2.766 66.871 67.376 1.00 31.28 66 LEU A C 1
ATOM 1019 O O . LEU A 1 67 ? 1.543 66.918 67.520 1.00 31.82 66 LEU A O 1
ATOM 1035 N N . TRP A 1 68 ? 3.548 67.951 67.361 1.00 32.26 67 TRP A N 1
ATOM 1036 C CA . TRP A 1 68 ? 2.976 69.288 67.418 1.00 30.92 67 TRP A CA 1
ATOM 1037 C C . TRP A 1 68 ? 1.916 69.447 66.337 1.00 32.41 67 TRP A C 1
ATOM 1038 O O . TRP A 1 68 ? 2.073 68.958 65.215 1.00 37.80 67 TRP A O 1
ATOM 1059 N N . ALA A 1 69 ? 0.828 70.138 66.681 1.00 37.10 68 ALA A N 1
ATOM 1060 C CA . ALA A 1 69 ? -0.169 70.474 65.673 1.00 38.21 68 ALA A CA 1
ATOM 1061 C C . ALA A 1 69 ? 0.441 71.305 64.553 1.00 40.36 68 ALA A C 1
ATOM 1062 O O . ALA A 1 69 ? 0.022 71.193 63.395 1.00 41.47 68 ALA A O 1
ATOM 1069 N N . GLU A 1 70 ? 1.441 72.129 64.876 1.00 35.93 69 GLU A N 1
ATOM 1070 C CA . GLU A 1 70 ? 2.054 73.026 63.904 1.00 37.17 69 GLU A CA 1
ATOM 1071 C C . GLU A 1 70 ? 2.975 72.307 62.929 1.00 32.79 69 GLU A C 1
ATOM 1072 O O . GLU A 1 70 ? 3.419 72.924 61.954 1.00 27.65 69 GLU A O 1
ATOM 1084 N N . ALA A 1 71 ? 3.279 71.036 63.164 1.00 38.60 70 ALA A N 1
ATOM 1085 C CA . ALA A 1 71 ? 4.077 70.271 62.224 1.00 37.67 70 ALA A CA 1
ATOM 1086 C C . ALA A 1 71 ? 3.209 69.785 61.067 1.00 38.16 70 ALA A C 1
ATOM 1087 O O . ALA A 1 71 ? 1.976 69.800 61.129 1.00 40.48 70 ALA A O 1
ATOM 1094 N N . GLU A 1 72 ? 3.874 69.360 59.995 1.00 34.62 71 GLU A N 1
ATOM 1095 C CA . GLU A 1 72 ? 3.195 68.752 58.851 1.00 35.20 71 GLU A CA 1
ATOM 1096 C C . GLU A 1 72 ? 4.129 67.704 58.267 1.00 30.25 71 GLU A C 1
ATOM 1097 O O . GLU A 1 72 ? 4.927 67.991 57.366 1.00 25.85 71 GLU A O 1
ATOM 1109 N N . PRO A 1 73 ? 4.067 66.470 58.767 1.00 32.88 72 PRO A N 1
ATOM 1110 C CA . PRO A 1 73 ? 5.031 65.455 58.323 1.00 30.61 72 PRO A CA 1
ATOM 1111 C C . PRO A 1 73 ? 4.829 65.102 56.860 1.00 28.28 72 PRO A C 1
ATOM 1112 O O . PRO A 1 73 ? 3.701 64.933 56.392 1.00 29.32 72 PRO A O 1
ATOM 1123 N N . ARG A 1 74 ? 5.942 64.983 56.138 1.00 27.86 73 ARG A N 1
ATOM 1124 C CA . ARG A 1 74 ? 5.898 64.752 54.703 1.00 27.33 73 ARG A CA 1
ATOM 1125 C C . ARG A 1 74 ? 7.013 63.811 54.277 1.00 27.40 73 ARG A C 1
ATOM 1126 O O . ARG A 1 74 ? 8.125 63.861 54.810 1.00 24.39 73 ARG A O 1
ATOM 1147 N N . ALA A 1 75 ? 6.697 62.952 53.312 1.00 28.32 74 ALA A N 1
ATOM 1148 C CA . ALA A 1 75 ? 7.664 62.050 52.702 1.00 26.37 74 ALA A CA 1
ATOM 1149 C C . ALA A 1 75 ? 8.028 62.589 51.325 1.00 26.01 74 ALA A C 1
ATOM 1150 O O . ALA A 1 75 ? 7.159 62.718 50.455 1.00 28.36 74 ALA A O 1
ATOM 1157 N N . MET A 1 76 ? 9.306 62.903 51.131 1.00 24.30 75 MET A N 1
ATOM 1158 C CA . MET A 1 76 ? 9.768 63.451 49.867 1.00 27.70 75 MET A CA 1
ATOM 1159 C C . MET A 1 76 ? 9.848 62.370 48.798 1.00 30.10 75 MET A C 1
ATOM 1160 O O . MET A 1 76 ? 10.101 61.195 49.084 1.00 28.71 75 MET A O 1
ATOM 1174 N N . VAL A 1 77 ? 9.639 62.786 47.552 1.00 25.03 76 VAL A N 1
ATOM 1175 C CA . VAL A 1 77 ? 9.842 61.930 46.391 1.00 24.60 76 VAL A CA 1
ATOM 1176 C C . VAL A 1 77 ? 11.157 62.316 45.733 1.00 25.16 76 VAL A C 1
ATOM 1177 O O . VAL A 1 77 ? 11.478 63.505 45.609 1.00 26.76 76 VAL A O 1
ATOM 1190 N N . TYR A 1 78 ? 11.921 61.313 45.313 1.00 29.51 77 TYR A N 1
ATOM 1191 C CA . TYR A 1 78 ? 13.141 61.547 44.556 1.00 27.12 77 TYR A CA 1
ATOM 1192 C C . TYR A 1 78 ? 13.518 60.247 43.867 1.00 28.80 77 TYR A C 1
ATOM 1193 O O . TYR A 1 78 ? 12.918 59.196 44.104 1.00 29.02 77 TYR A O 1
ATOM 1211 N N . SER A 1 79 ? 14.515 60.341 42.992 1.00 24.62 78 SER A N 1
ATOM 1212 C CA . SER A 1 79 ? 15.035 59.187 42.277 1.00 23.35 78 SER A CA 1
ATOM 1213 C C . SER A 1 79 ? 16.544 59.173 42.499 1.00 22.18 78 SER A C 1
ATOM 1214 O O . SER A 1 79 ? 17.071 59.864 43.384 1.00 22.11 78 SER A O 1
ATOM 1222 N N . GLY A 1 80 ? 17.255 58.397 41.697 1.00 23.89 79 GLY A N 1
ATOM 1223 C CA . GLY A 1 80 ? 18.700 58.403 41.774 1.00 25.66 79 GLY A CA 1
ATOM 1224 C C . GLY A 1 80 ? 19.376 57.262 41.043 1.00 27.04 79 GLY A C 1
ATOM 1225 O O . GLY A 1 80 ? 18.814 56.171 40.897 1.00 23.30 79 GLY A O 1
ATOM 1229 N N . HIS A 1 81 ? 20.589 57.518 40.561 1.00 28.05 80 HIS A N 1
ATOM 1230 C CA . HIS A 1 81 ? 21.448 56.454 40.062 1.00 27.66 80 HIS A CA 1
ATOM 1231 C C . HIS A 1 81 ? 21.974 55.654 41.246 1.00 28.85 80 HIS A C 1
ATOM 1232 O O . HIS A 1 81 ? 22.644 56.206 42.126 1.00 27.65 80 HIS A O 1
ATOM 1246 N N . GLN A 1 82 ? 21.655 54.364 41.278 1.00 30.50 81 GLN A N 1
ATOM 1247 C CA . GLN A 1 82 ? 22.103 53.459 42.331 1.00 30.40 81 GLN A CA 1
ATOM 1248 C C . GLN A 1 82 ? 23.172 52.551 41.742 1.00 32.30 81 GLN A C 1
ATOM 1249 O O . GLN A 1 82 ? 22.882 51.727 40.867 1.00 29.51 81 GLN A O 1
ATOM 1263 N N . PHE A 1 83 ? 24.405 52.702 42.224 1.00 34.70 82 PHE A N 1
ATOM 1264 C CA . PHE A 1 83 ? 25.538 51.944 41.703 1.00 33.15 82 PHE A CA 1
ATOM 1265 C C . PHE A 1 83 ? 25.622 52.065 40.185 1.00 30.43 82 PHE A C 1
ATOM 1266 O O . PHE A 1 83 ? 25.891 51.095 39.473 1.00 31.93 82 PHE A O 1
ATOM 1283 N N . GLY A 1 84 ? 25.381 53.275 39.684 1.00 30.46 83 GLY A N 1
ATOM 1284 C CA . GLY A 1 84 ? 25.541 53.574 38.279 1.00 34.21 83 GLY A CA 1
ATOM 1285 C C . GLY A 1 84 ? 24.302 53.401 37.425 1.00 31.65 83 GLY A C 1
ATOM 1286 O O . GLY A 1 84 ? 24.301 53.857 36.275 1.00 29.77 83 GLY A O 1
ATOM 1290 N N . SER A 1 85 ? 23.251 52.769 37.943 1.00 33.93 84 SER A N 1
ATOM 1291 C CA . SER A 1 85 ? 22.041 52.487 37.179 1.00 32.29 84 SER A CA 1
ATOM 1292 C C . SER A 1 85 ? 20.892 53.338 37.702 1.00 31.75 84 SER A C 1
ATOM 1293 O O . SER A 1 85 ? 20.646 53.383 38.912 1.00 35.21 84 SER A O 1
ATOM 1301 N N . TYR A 1 86 ? 20.183 53.999 36.791 1.00 30.67 85 TYR A N 1
ATOM 1302 C CA . TYR A 1 86 ? 19.120 54.908 37.193 1.00 29.12 85 TYR A CA 1
ATOM 1303 C C . TYR A 1 86 ? 17.921 54.135 37.726 1.00 28.38 85 TYR A C 1
ATOM 1304 O O . TYR A 1 86 ? 17.448 53.185 37.095 1.00 30.13 85 TYR A O 1
ATOM 1322 N N . ASN A 1 87 ? 17.431 54.550 38.890 1.00 28.99 86 ASN A N 1
ATOM 1323 C CA . ASN A 1 87 ? 16.196 54.019 39.454 1.00 31.86 86 ASN A CA 1
ATOM 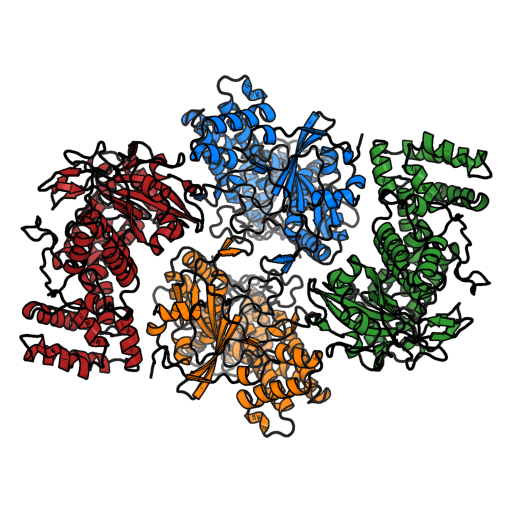1324 C C . ASN A 1 87 ? 15.135 55.110 39.392 1.00 32.12 86 ASN A C 1
ATOM 1325 O O . ASN A 1 87 ? 15.269 56.131 40.086 1.00 31.91 86 ASN A O 1
ATOM 1336 N N . PRO A 1 88 ? 14.062 54.949 38.608 1.00 27.82 87 PRO A N 1
ATOM 1337 C CA . PRO A 1 88 ? 13.190 56.098 38.310 1.00 25.73 87 PRO A CA 1
ATOM 1338 C C . PRO A 1 88 ? 12.362 56.593 39.485 1.00 26.02 87 PRO A C 1
ATOM 1339 O O . PRO A 1 88 ? 11.764 57.672 39.370 1.00 25.75 87 PRO A O 1
ATOM 1350 N N . ARG A 1 89 ? 12.283 55.857 40.594 1.00 27.05 88 ARG A N 1
ATOM 1351 C CA . ARG A 1 89 ? 11.378 56.251 41.673 1.00 30.02 88 ARG A CA 1
ATOM 1352 C C . ARG A 1 89 ? 11.882 55.682 42.991 1.00 29.41 88 ARG A C 1
ATOM 1353 O O . ARG A 1 89 ? 11.804 54.470 43.216 1.00 31.37 88 ARG A O 1
ATOM 1374 N N . LEU A 1 90 ? 12.379 56.559 43.859 1.00 29.64 89 LEU A N 1
ATOM 1375 C CA . LEU A 1 90 ? 12.763 56.184 45.214 1.00 26.08 89 LEU A CA 1
ATOM 1376 C C . LEU A 1 90 ? 11.906 56.974 46.197 1.00 30.32 89 LEU A C 1
ATOM 1377 O O . LEU A 1 90 ? 10.689 56.778 46.249 1.00 29.42 89 LEU A O 1
ATOM 1393 N N . GLY A 1 91 ? 12.514 57.873 46.962 1.00 29.97 90 GLY A N 1
ATOM 1394 C CA . GLY A 1 91 ? 11.785 58.718 47.889 1.00 25.93 90 GLY A CA 1
ATOM 1395 C C . GLY A 1 91 ? 11.993 58.285 49.330 1.00 23.75 90 GLY A C 1
ATOM 1396 O O . GLY A 1 91 ? 12.672 57.302 49.629 1.00 27.79 90 GLY A O 1
ATOM 1400 N N . ASP A 1 92 ? 11.386 59.062 50.229 1.00 22.90 91 ASP A N 1
ATOM 1401 C CA . ASP A 1 92 ? 11.462 58.780 51.657 1.00 25.01 91 ASP A CA 1
ATOM 1402 C C . ASP A 1 92 ? 10.679 57.516 51.993 1.00 23.38 91 ASP A C 1
ATOM 1403 O O . ASP A 1 92 ? 9.487 57.584 52.313 1.00 21.23 91 ASP A O 1
ATOM 1412 N N . GLY A 1 93 ? 11.341 56.358 51.926 1.00 24.13 92 GLY A N 1
ATOM 1413 C CA . GLY A 1 93 ? 10.675 55.097 52.203 1.00 28.17 92 GLY A CA 1
ATOM 1414 C C . GLY A 1 93 ? 10.578 54.737 53.670 1.00 27.05 92 GLY A C 1
ATOM 1415 O O . GLY A 1 93 ? 9.770 53.874 54.031 1.00 24.75 92 GLY A O 1
ATOM 1419 N N . ARG A 1 94 ? 11.387 55.369 54.531 1.00 25.78 93 ARG A N 1
ATOM 1420 C CA . ARG A 1 94 ? 11.310 55.067 55.957 1.00 28.96 93 ARG A CA 1
ATOM 1421 C C . ARG A 1 94 ? 11.631 56.274 56.833 1.00 29.57 93 ARG A C 1
ATOM 1422 O O . ARG A 1 94 ? 12.053 56.092 57.981 1.00 31.61 93 ARG A O 1
ATOM 1443 N N . GLY A 1 95 ? 11.450 57.491 56.331 1.00 28.95 94 GLY A N 1
ATOM 1444 C CA . GLY A 1 95 ? 11.665 58.682 57.129 1.00 27.20 94 GLY A CA 1
ATOM 1445 C C . GLY A 1 95 ? 10.703 59.764 56.696 1.00 27.71 94 GLY A C 1
ATOM 1446 O O . GLY A 1 95 ? 10.155 59.731 55.590 1.00 28.65 94 GLY A O 1
ATOM 1450 N N . LEU A 1 96 ? 10.500 60.730 57.586 1.00 23.83 95 LEU A N 1
ATOM 1451 C CA . LEU A 1 96 ? 9.560 61.814 57.347 1.00 27.17 95 LEU A CA 1
ATOM 1452 C C . LEU A 1 96 ? 10.186 63.143 57.736 1.00 27.03 95 LEU A C 1
ATOM 1453 O O . LEU A 1 96 ? 10.862 63.246 58.764 1.00 24.05 95 LEU A O 1
ATOM 1469 N N . LEU A 1 97 ? 9.957 64.155 56.904 1.00 26.29 96 LEU A N 1
ATOM 1470 C CA . LEU A 1 97 ? 10.244 65.541 57.267 1.00 29.80 96 LEU A CA 1
ATOM 1471 C C . LEU A 1 97 ? 9.088 66.026 58.132 1.00 29.89 96 LEU A C 1
ATOM 1472 O O . LEU A 1 97 ? 8.085 66.539 57.635 1.00 32.24 96 LEU A O 1
ATOM 1488 N N . LEU A 1 98 ? 9.222 65.840 59.449 1.00 27.49 97 LEU A N 1
ATOM 1489 C CA . LEU A 1 98 ? 8.183 66.285 60.371 1.00 27.75 97 LEU A CA 1
ATOM 1490 C C . LEU A 1 98 ? 7.823 67.742 60.128 1.00 27.99 97 LEU A C 1
ATOM 1491 O O . LEU A 1 98 ? 6.643 68.109 60.111 1.00 29.12 97 LEU A O 1
ATOM 1507 N N . GLY A 1 99 ? 8.832 68.582 59.941 1.00 27.16 98 GLY A N 1
ATOM 1508 C CA . GLY A 1 99 ? 8.623 70.003 59.781 1.00 24.97 98 GLY A CA 1
ATOM 1509 C C . GLY A 1 99 ? 9.960 70.715 59.803 1.00 23.68 98 GLY A C 1
ATOM 1510 O O . GLY A 1 99 ? 11.018 70.082 59.849 1.00 21.92 98 GLY A O 1
ATOM 1514 N N . GLU A 1 100 ? 9.894 72.041 59.777 1.00 26.95 99 GLU A N 1
ATOM 1515 C CA . GLU A 1 100 ? 11.087 72.877 59.769 1.00 26.66 99 GLU A CA 1
ATOM 1516 C C . GLU A 1 100 ? 10.973 73.868 60.915 1.00 26.53 99 GLU A C 1
ATOM 1517 O O . GLU A 1 100 ? 10.003 74.629 60.986 1.00 27.09 99 GLU A O 1
ATOM 1529 N N . VAL A 1 101 ? 11.943 73.842 61.816 1.00 30.58 100 VAL A N 1
ATOM 1530 C CA . VAL A 1 101 ? 11.936 74.702 62.992 1.00 29.63 100 VAL A CA 1
ATOM 1531 C C . VAL A 1 101 ? 12.683 75.987 62.677 1.00 26.78 100 VAL A C 1
ATOM 1532 O O . VAL A 1 101 ? 13.727 75.978 62.013 1.00 25.87 100 VAL A O 1
ATOM 1545 N N . TYR A 1 102 ? 12.145 77.098 63.167 1.00 23.67 101 TYR A N 1
ATOM 1546 C CA . TYR A 1 102 ? 12.741 78.419 63.006 1.00 26.53 101 TYR A CA 1
ATOM 1547 C C . TYR A 1 102 ? 13.364 78.801 64.342 1.00 26.40 101 TYR A C 1
ATOM 1548 O O . TYR A 1 102 ? 12.647 79.133 65.291 1.00 27.33 101 TYR A O 1
ATOM 1566 N N . ASN A 1 103 ? 14.691 78.741 64.426 1.00 24.35 102 ASN A N 1
ATOM 1567 C CA . ASN A 1 103 ? 15.348 78.968 65.704 1.00 22.91 102 ASN A CA 1
ATOM 1568 C C . ASN A 1 103 ? 15.562 80.463 65.942 1.00 27.42 102 ASN A C 1
ATOM 1569 O O . ASN A 1 103 ? 15.308 81.306 65.077 1.00 23.75 102 ASN A O 1
ATOM 1580 N N . ASP A 1 104 ? 16.031 80.785 67.149 1.00 29.24 103 ASP A N 1
ATOM 1581 C CA . ASP A 1 104 ? 16.159 82.183 67.545 1.00 27.24 103 ASP A CA 1
ATOM 1582 C C . ASP A 1 104 ? 17.157 82.930 66.672 1.00 27.98 103 ASP A C 1
ATOM 1583 O O . ASP A 1 104 ? 17.038 84.149 66.501 1.00 33.42 103 ASP A O 1
ATOM 1592 N N . ALA A 1 105 ? 18.143 82.228 66.114 1.00 27.02 104 ALA A N 1
ATOM 1593 C CA . ALA A 1 105 ? 19.107 82.871 65.231 1.00 28.10 104 ALA A CA 1
ATOM 1594 C C . ALA A 1 105 ? 18.512 83.228 63.877 1.00 27.54 104 ALA A C 1
ATOM 1595 O O . ALA A 1 105 ? 19.180 83.900 63.087 1.00 30.01 104 ALA A O 1
ATOM 1602 N N . GLY A 1 106 ? 17.283 82.806 63.592 1.00 28.63 105 GLY A N 1
ATOM 1603 C CA . GLY A 1 106 ? 16.670 83.061 62.306 1.00 30.23 105 GLY A CA 1
ATOM 1604 C C . GLY A 1 106 ? 16.918 81.996 61.266 1.00 27.13 105 GLY A C 1
ATOM 1605 O O . GLY A 1 106 ? 16.675 82.245 60.079 1.00 28.79 105 GLY A O 1
ATOM 1609 N N . GLU A 1 107 ? 17.388 80.821 61.670 1.00 29.51 106 GLU A N 1
ATOM 1610 C CA . GLU A 1 107 ? 17.694 79.734 60.755 1.00 27.16 106 GLU A CA 1
ATOM 1611 C C . GLU A 1 107 ? 16.537 78.743 60.699 1.00 28.33 106 GLU A C 1
ATOM 1612 O O . GLU A 1 107 ? 15.824 78.536 61.685 1.00 32.99 106 GLU A O 1
ATOM 1624 N N . HIS A 1 108 ? 16.364 78.127 59.532 1.00 22.72 107 HIS A N 1
ATOM 1625 C CA . HIS A 1 108 ? 15.436 77.017 59.354 1.00 24.54 107 HIS A CA 1
ATOM 1626 C C . HIS A 1 108 ? 16.205 75.707 59.458 1.00 24.81 107 HIS A C 1
ATOM 1627 O O . HIS A 1 108 ? 17.271 75.561 58.851 1.00 27.75 107 HIS A O 1
ATOM 1641 N N . TRP A 1 109 ? 15.665 74.758 60.221 1.00 24.50 108 TRP A N 1
ATOM 1642 C CA . TRP A 1 109 ? 16.278 73.444 60.381 1.00 24.26 108 TRP A CA 1
ATOM 1643 C C . TRP A 1 109 ? 15.231 72.364 60.159 1.00 22.47 108 TRP A C 1
ATOM 1644 O O . TRP A 1 109 ? 14.191 72.357 60.825 1.00 22.81 108 TRP A O 1
ATOM 1665 N N . ASP A 1 110 ? 15.510 71.457 59.227 1.00 20.60 109 ASP A N 1
ATOM 1666 C CA . ASP A 1 110 ? 14.633 70.320 58.996 1.00 19.76 109 ASP A CA 1
ATOM 1667 C C . ASP A 1 110 ? 14.633 69.398 60.206 1.00 23.95 109 ASP A C 1
ATOM 1668 O O . ASP A 1 110 ? 15.668 69.181 60.841 1.00 26.84 109 ASP A O 1
ATOM 1677 N N . LEU A 1 111 ? 13.462 68.856 60.524 1.00 23.79 110 LEU A N 1
ATOM 1678 C CA . LEU A 1 111 ? 13.317 67.788 61.509 1.00 24.03 110 LEU A CA 1
ATOM 1679 C C . LEU A 1 111 ? 12.899 66.532 60.752 1.00 24.89 110 LEU A C 1
ATOM 1680 O O . LEU A 1 111 ? 11.718 66.350 60.442 1.00 27.06 110 LEU A O 1
ATOM 1696 N N . HIS A 1 112 ? 13.863 65.670 60.448 1.00 25.37 111 HIS A N 1
ATOM 1697 C CA . HIS A 1 112 ? 13.597 64.426 59.736 1.00 25.38 111 HIS A CA 1
ATOM 1698 C C . HIS A 1 112 ? 13.705 63.266 60.715 1.00 24.15 111 HIS A C 1
ATOM 1699 O O . HIS A 1 112 ? 14.761 63.052 61.318 1.00 23.79 111 HIS A O 1
ATOM 1713 N N . LEU A 1 113 ? 12.616 62.519 60.865 1.00 25.20 112 LEU A N 1
ATOM 1714 C CA . LEU A 1 113 ? 12.565 61.370 61.762 1.00 28.38 112 LEU A CA 1
ATOM 1715 C C . LEU A 1 113 ? 12.790 60.113 60.927 1.00 31.37 112 LEU A C 1
ATOM 1716 O O . LEU A 1 113 ? 11.907 59.693 60.174 1.00 35.51 112 LEU A O 1
ATOM 1732 N N . LYS A 1 114 ? 13.975 59.523 61.056 1.00 29.63 113 LYS A N 1
ATOM 1733 C CA . LYS A 1 114 ? 14.362 58.375 60.246 1.00 29.66 113 LYS A CA 1
ATOM 1734 C C . LYS A 1 114 ? 13.978 57.086 60.963 1.00 31.23 113 LYS A C 1
ATOM 1735 O O . LYS A 1 114 ? 14.318 56.894 62.135 1.00 34.16 113 LYS A O 1
ATOM 1754 N N . GLY A 1 115 ? 13.275 56.207 60.253 1.00 28.89 114 GLY A N 1
ATOM 1755 C CA . GLY A 1 115 ? 12.671 55.039 60.864 1.00 27.17 114 GLY A CA 1
ATOM 1756 C C . GLY A 1 115 ? 11.239 55.240 61.303 1.00 28.93 114 GLY A C 1
ATOM 1757 O O . GLY A 1 115 ? 10.761 54.504 62.175 1.00 30.03 114 GLY A O 1
ATOM 1761 N N . ALA A 1 116 ? 10.529 56.199 60.707 1.00 30.59 115 ALA A N 1
ATOM 1762 C CA . ALA A 1 116 ? 9.234 56.625 61.218 1.00 31.39 115 ALA A CA 1
ATOM 1763 C C . ALA A 1 116 ? 8.080 55.734 60.774 1.00 31.73 115 ALA A C 1
ATOM 1764 O O . ALA A 1 116 ? 6.998 55.818 61.363 1.00 34.05 115 ALA A O 1
ATOM 1771 N N . GLY A 1 117 ? 8.276 54.895 59.762 1.00 31.29 116 GLY A N 1
ATOM 1772 C CA . GLY A 1 117 ? 7.248 53.976 59.323 1.00 29.94 116 GLY A CA 1
ATOM 1773 C C . GLY A 1 117 ? 7.109 53.948 57.817 1.00 28.47 116 GLY A C 1
ATOM 1774 O O . GLY A 1 117 ? 7.819 54.645 57.085 1.00 32.33 116 GLY A O 1
ATOM 1778 N N . ARG A 1 118 ? 6.173 53.130 57.352 1.00 32.32 117 ARG A N 1
ATOM 1779 C CA . ARG A 1 118 ? 5.949 52.958 55.927 1.00 33.45 117 ARG A CA 1
ATOM 1780 C C . ARG A 1 118 ? 5.372 54.226 55.306 1.00 28.60 117 ARG A C 1
ATOM 1781 O O . ARG A 1 118 ? 4.706 55.026 55.968 1.00 32.38 117 ARG A O 1
ATOM 1802 N N . THR A 1 119 ? 5.644 54.402 54.015 1.00 28.32 118 THR A N 1
ATOM 1803 C CA . THR A 1 119 ? 5.166 55.546 53.248 1.00 27.83 118 THR A CA 1
ATOM 1804 C C . THR A 1 119 ? 4.824 55.080 51.838 1.00 25.70 118 THR A C 1
ATOM 1805 O O . THR A 1 119 ? 5.073 53.917 51.495 1.00 29.69 118 THR A O 1
ATOM 1816 N N . PRO A 1 120 ? 4.263 55.946 50.989 1.00 27.91 119 PRO A N 1
ATOM 1817 C CA . PRO A 1 120 ? 4.019 55.551 49.592 1.00 30.17 119 PRO A CA 1
ATOM 1818 C C . PRO A 1 120 ? 5.278 55.146 48.838 1.00 30.04 119 PRO A C 1
ATOM 1819 O O . PRO A 1 120 ? 5.163 54.576 47.747 1.00 28.35 119 PRO A O 1
ATOM 1830 N N . TYR A 1 121 ? 6.466 55.417 49.375 1.00 28.15 120 TYR A N 1
ATOM 1831 C CA . TYR A 1 121 ? 7.715 55.141 48.680 1.00 29.87 120 TYR A CA 1
ATOM 1832 C C . TYR A 1 121 ? 8.474 53.964 49.279 1.00 28.50 120 TYR A C 1
ATOM 1833 O O . TYR A 1 121 ? 9.609 53.698 48.870 1.00 30.42 120 TYR A O 1
ATOM 1851 N N . SER A 1 122 ? 7.865 53.233 50.214 1.00 30.12 121 SER A N 1
ATOM 1852 C CA . SER A 1 122 ? 8.574 52.163 50.905 1.00 31.68 121 SER A CA 1
ATOM 1853 C C . SER A 1 122 ? 8.767 50.930 50.032 1.00 33.39 121 SER A C 1
ATOM 1854 O O . SER A 1 122 ? 9.630 50.101 50.340 1.00 37.96 121 SER A O 1
ATOM 1862 N N . ARG A 1 123 ? 7.996 50.794 48.952 1.00 30.89 122 ARG A N 1
ATOM 1863 C CA . ARG A 1 123 ? 7.980 49.553 48.184 1.00 35.01 122 ARG A CA 1
ATOM 1864 C C . ARG A 1 123 ? 7.734 48.392 49.145 1.00 33.76 122 ARG A C 1
ATOM 1865 O O . ARG A 1 123 ? 6.730 48.398 49.865 1.00 31.86 122 ARG A O 1
ATOM 1886 N N . MET A 1 124 ? 8.628 47.406 49.193 1.00 40.97 123 MET A N 1
ATOM 1887 C CA . MET A 1 124 ? 8.422 46.248 50.056 1.00 58.82 123 MET A CA 1
ATOM 1888 C C . MET A 1 124 ? 9.043 46.412 51.439 1.00 50.97 123 MET A C 1
ATOM 1889 O O . MET A 1 124 ? 8.937 45.496 52.260 1.00 51.50 123 MET A O 1
ATOM 1903 N N . GLY A 1 125 ? 9.675 47.549 51.722 1.00 49.19 124 GLY A N 1
ATOM 1904 C CA . GLY A 1 125 ? 10.325 47.732 53.003 1.00 44.93 124 GLY A CA 1
ATOM 1905 C C . GLY A 1 125 ? 9.341 47.948 54.136 1.00 35.58 124 GLY A C 1
ATOM 1906 O O . GLY A 1 125 ? 8.179 48.302 53.941 1.00 35.75 124 GLY A O 1
ATOM 1910 N N . ASP A 1 126 ? 9.832 47.736 55.356 1.00 28.64 125 ASP A N 1
ATOM 1911 C CA . ASP A 1 126 ? 9.012 47.839 56.556 1.00 26.01 125 ASP A CA 1
ATOM 1912 C C . ASP A 1 126 ? 8.977 49.248 57.133 1.00 27.34 125 ASP A C 1
ATOM 1913 O O . ASP A 1 126 ? 8.296 49.475 58.138 1.00 31.84 125 ASP A O 1
ATOM 1922 N N . GLY A 1 127 ? 9.693 50.193 56.526 1.00 28.50 126 GLY A N 1
ATOM 1923 C CA . GLY A 1 127 ? 9.687 51.565 56.989 1.00 26.95 126 GLY A CA 1
ATOM 1924 C C . GLY A 1 127 ? 10.391 51.800 58.304 1.00 27.50 126 GLY A C 1
ATOM 1925 O O . GLY A 1 127 ? 10.135 52.816 58.959 1.00 29.44 126 GLY A O 1
ATOM 1929 N N . ARG A 1 128 ? 11.283 50.899 58.707 1.00 22.98 127 ARG A N 1
ATOM 1930 C CA . ARG A 1 128 ? 11.914 50.959 60.014 1.00 24.84 127 ARG A CA 1
ATOM 1931 C C . ARG A 1 128 ? 13.430 51.005 59.888 1.00 23.62 127 ARG A C 1
ATOM 1932 O O . ARG A 1 128 ? 14.007 50.747 58.829 1.00 24.70 127 ARG A O 1
ATOM 1953 N N . ALA A 1 129 ? 14.062 51.353 61.004 1.00 29.21 128 ALA A N 1
ATOM 1954 C CA . ALA A 1 129 ? 15.497 51.220 61.191 1.00 32.10 128 ALA A CA 1
ATOM 1955 C C . ALA A 1 129 ? 15.741 50.531 62.524 1.00 31.73 128 ALA A C 1
ATOM 1956 O O . ALA A 1 129 ? 14.990 50.725 63.484 1.00 29.86 128 ALA A O 1
ATOM 1963 N N . VAL A 1 130 ? 16.793 49.717 62.579 1.00 26.79 129 VAL A N 1
ATOM 1964 C CA . VAL A 1 130 ? 17.094 48.962 63.790 1.00 27.09 129 VAL A CA 1
ATOM 1965 C C . VAL A 1 130 ? 18.040 49.773 64.663 1.00 26.84 129 VAL A C 1
ATOM 1966 O O . VAL A 1 130 ? 18.625 50.765 64.213 1.00 24.75 129 VAL A O 1
ATOM 1979 N N . LEU A 1 131 ? 18.199 49.347 65.919 1.00 27.16 130 LEU A N 1
ATOM 1980 C CA . LEU A 1 131 ? 18.944 50.142 66.889 1.00 25.29 130 LEU A CA 1
ATOM 1981 C C . LEU A 1 131 ? 20.375 50.390 66.427 1.00 25.30 130 LEU A C 1
ATOM 1982 O O . LEU A 1 131 ? 20.891 51.507 66.561 1.00 25.98 130 LEU A O 1
ATOM 1998 N N . ARG A 1 132 ? 21.035 49.368 65.876 1.00 25.91 131 ARG A N 1
ATOM 1999 C CA . ARG A 1 132 ? 22.419 49.541 65.448 1.00 31.75 131 ARG A CA 1
ATOM 2000 C C . ARG A 1 132 ? 22.524 50.571 64.330 1.00 30.44 131 ARG A C 1
ATOM 2001 O O . ARG A 1 132 ? 23.492 51.338 64.270 1.00 29.25 131 ARG A O 1
ATOM 2022 N N . SER A 1 133 ? 21.532 50.609 63.438 1.00 30.67 132 SER A N 1
ATOM 2023 C CA . SER A 1 133 ? 21.520 51.614 62.380 1.00 27.68 132 SER A CA 1
ATOM 2024 C C . SER A 1 133 ? 21.389 53.016 62.962 1.00 27.94 132 SER A C 1
ATOM 2025 O O . SER A 1 133 ? 22.130 53.932 62.584 1.00 27.41 132 SER A O 1
ATOM 2033 N N . SER A 1 134 ? 20.447 53.202 63.890 1.00 25.42 133 SER A N 1
ATOM 2034 C CA . SER A 1 134 ? 20.212 54.527 64.454 1.00 27.93 133 SER A CA 1
ATOM 2035 C C . SER A 1 134 ? 21.411 55.004 65.266 1.00 24.51 133 SER A C 1
ATOM 2036 O O . SER A 1 134 ? 21.790 56.179 65.192 1.00 19.62 133 SER A O 1
ATOM 2044 N N . ILE A 1 135 ? 22.026 54.107 66.038 1.00 22.44 134 ILE A N 1
ATOM 2045 C CA . ILE A 1 135 ? 23.164 54.496 66.864 1.00 25.21 134 ILE A CA 1
ATOM 2046 C C . ILE A 1 135 ? 24.358 54.873 65.995 1.00 23.64 134 ILE A C 1
ATOM 2047 O O . ILE A 1 135 ? 25.030 55.879 66.246 1.00 24.96 134 ILE A O 1
ATOM 2063 N N . ARG A 1 136 ? 24.647 54.079 64.963 1.00 24.88 135 ARG A N 1
ATOM 2064 C CA . ARG A 1 136 ? 25.784 54.394 64.102 1.00 23.98 135 ARG A CA 1
ATOM 2065 C C . ARG A 1 136 ? 25.573 55.717 63.376 1.00 25.84 135 ARG A C 1
ATOM 2066 O O . ARG A 1 136 ? 26.501 56.527 63.263 1.00 25.39 135 ARG A O 1
ATOM 2087 N N . GLU A 1 137 ? 24.356 55.960 62.881 1.00 27.50 136 GLU A N 1
ATOM 2088 C CA . GLU A 1 137 ? 24.091 57.212 62.182 1.00 28.54 136 GLU A CA 1
ATOM 2089 C C . GLU A 1 137 ? 24.189 58.399 63.131 1.00 26.24 136 GLU A C 1
ATOM 2090 O O . GLU A 1 137 ? 24.704 59.459 62.758 1.00 22.58 136 GLU A O 1
ATOM 2102 N N . PHE A 1 138 ? 23.707 58.239 64.365 1.00 25.37 137 PHE A N 1
ATOM 2103 C CA . PHE A 1 138 ? 23.834 59.310 65.346 1.00 22.11 137 PHE A CA 1
ATOM 2104 C C . PHE A 1 138 ? 25.299 59.597 65.647 1.00 22.08 137 PHE A C 1
ATOM 2105 O O . PHE A 1 138 ? 25.740 60.751 65.605 1.00 22.91 137 PHE A O 1
ATOM 2122 N N . LEU A 1 139 ? 26.070 58.553 65.955 1.00 26.92 138 LEU A N 1
ATOM 2123 C CA . LEU A 1 139 ? 27.461 58.750 66.346 1.00 26.35 138 LEU A CA 1
ATOM 2124 C C . LEU A 1 139 ? 28.259 59.405 65.225 1.00 22.39 138 LEU A C 1
ATOM 2125 O O . LEU A 1 139 ? 29.007 60.361 65.458 1.00 22.36 138 LEU A O 1
ATOM 2141 N N . ALA A 1 140 ? 28.101 58.911 63.995 1.00 21.55 139 ALA A N 1
ATOM 2142 C CA . ALA A 1 140 ? 28.887 59.435 62.883 1.00 23.60 139 ALA A CA 1
ATOM 2143 C C . ALA A 1 140 ? 28.500 60.871 62.550 1.00 24.60 139 ALA A C 1
ATOM 2144 O O . ALA A 1 140 ? 29.369 61.703 62.265 1.00 22.95 139 ALA A O 1
ATOM 2151 N N . SER A 1 141 ? 27.201 61.178 62.566 1.00 25.02 140 SER A N 1
ATOM 2152 C CA . SER A 1 141 ? 26.757 62.540 62.289 1.00 24.70 140 SER A CA 1
ATOM 2153 C C . SER A 1 141 ? 27.464 63.536 63.199 1.00 23.13 140 SER A C 1
ATOM 2154 O O . SER A 1 141 ? 28.041 64.526 62.736 1.00 17.36 140 SER A O 1
ATOM 2162 N N . GLU A 1 142 ? 27.429 63.282 64.507 1.00 23.97 141 GLU A N 1
ATOM 2163 C CA . GLU A 1 142 ? 27.976 64.231 65.467 1.00 25.96 141 GLU A CA 1
ATOM 2164 C C . GLU A 1 142 ? 29.489 64.127 65.576 1.00 23.53 141 GLU A C 1
ATOM 2165 O O . GLU A 1 142 ? 30.149 65.123 65.890 1.00 20.04 141 GLU A O 1
ATOM 2177 N N . ALA A 1 143 ? 30.059 62.949 65.320 1.00 23.96 142 ALA A N 1
ATOM 2178 C CA . ALA A 1 143 ? 31.512 62.833 65.314 1.00 25.05 142 ALA A CA 1
ATOM 2179 C C . ALA A 1 143 ? 32.113 63.613 64.152 1.00 23.35 142 ALA A C 1
ATOM 2180 O O . ALA A 1 143 ? 33.105 64.330 64.327 1.00 25.17 142 ALA A O 1
ATOM 2187 N N . LEU A 1 144 ? 31.519 63.496 62.962 1.00 23.01 143 LEU A N 1
ATOM 2188 C CA . LEU A 1 144 ? 32.016 64.242 61.811 1.00 24.20 143 LEU A CA 1
ATOM 2189 C C . LEU A 1 144 ? 31.941 65.741 62.063 1.00 23.12 143 LEU A C 1
ATOM 2190 O O . LEU A 1 144 ? 32.905 66.473 61.811 1.00 24.58 143 LEU A O 1
ATOM 2206 N N . HIS A 1 145 ? 30.801 66.217 62.569 1.00 20.31 144 HIS A N 1
ATOM 2207 C CA . HIS A 1 145 ? 30.665 67.642 62.852 1.00 21.15 144 HIS A CA 1
ATOM 2208 C C . HIS A 1 145 ? 31.748 68.116 63.813 1.00 18.88 144 HIS A C 1
ATOM 2209 O O . HIS A 1 145 ? 32.359 69.170 63.607 1.00 21.00 144 HIS A O 1
ATOM 2223 N N . ALA A 1 146 ? 31.989 67.354 64.883 1.00 22.90 145 ALA A N 1
ATOM 2224 C CA . ALA A 1 146 ? 33.030 67.730 65.834 1.00 26.54 145 ALA A CA 1
ATOM 2225 C C . ALA A 1 146 ? 34.401 67.747 65.174 1.00 27.80 145 ALA A C 1
ATOM 2226 O O . ALA A 1 146 ? 35.286 68.501 65.596 1.00 26.19 145 ALA A O 1
ATOM 2233 N N . LEU A 1 147 ? 34.595 66.930 64.138 1.00 27.90 146 LEU A N 1
ATOM 2234 C CA . LEU A 1 147 ? 35.846 66.928 63.394 1.00 24.45 146 LEU A CA 1
ATOM 2235 C C . LEU A 1 147 ? 35.973 68.106 62.441 1.00 25.69 146 LEU A C 1
ATOM 2236 O O . LEU A 1 147 ? 37.076 68.360 61.945 1.00 24.52 146 LEU A O 1
ATOM 2252 N N . GLY A 1 148 ? 34.888 68.826 62.175 1.00 26.55 147 GLY A N 1
ATOM 2253 C CA . GLY A 1 148 ? 34.899 69.864 61.169 1.00 29.96 147 GLY A CA 1
ATOM 2254 C C . GLY A 1 148 ? 34.536 69.399 59.779 1.00 29.77 147 GLY A C 1
ATOM 2255 O O . GLY A 1 148 ? 34.775 70.136 58.815 1.00 25.90 147 GLY A O 1
ATOM 2259 N N . ILE A 1 149 ? 33.970 68.207 59.642 1.00 29.86 148 ILE A N 1
ATOM 2260 C CA . ILE A 1 149 ? 33.552 67.669 58.350 1.00 28.25 148 ILE A CA 1
ATOM 2261 C C . ILE A 1 149 ? 32.064 67.958 58.186 1.00 26.22 148 ILE A C 1
ATOM 2262 O O . ILE A 1 149 ? 31.262 67.474 59.000 1.00 25.69 148 ILE A O 1
ATOM 2278 N N . PRO A 1 150 ? 31.653 68.729 57.177 1.00 24.52 149 PRO A N 1
ATOM 2279 C CA . PRO A 1 150 ? 30.224 69.017 57.012 1.00 25.79 149 PRO A CA 1
ATOM 2280 C C . PRO A 1 150 ? 29.407 67.735 56.959 1.00 22.49 149 PRO A C 1
ATOM 2281 O O . PRO A 1 150 ? 29.771 66.768 56.286 1.00 22.26 149 PRO A O 1
ATOM 2292 N N . SER A 1 151 ? 28.288 67.736 57.675 1.00 20.18 150 SER A N 1
ATOM 2293 C CA . SER A 1 151 ? 27.494 66.529 57.829 1.00 22.19 150 SER A CA 1
ATOM 2294 C C . SER A 1 151 ? 26.086 66.904 58.259 1.00 23.43 150 SER A C 1
ATOM 2295 O O . SER A 1 151 ? 25.871 67.936 58.901 1.00 18.12 150 SER A O 1
ATOM 2303 N N . SER A 1 152 ? 25.128 66.058 57.892 1.00 22.28 151 SER A N 1
ATOM 2304 C CA . SER A 1 152 ? 23.835 66.103 58.553 1.00 22.63 151 SER A CA 1
ATOM 2305 C C . SER A 1 152 ? 24.045 65.836 60.036 1.00 24.32 151 SER A C 1
ATOM 2306 O O . SER A 1 152 ? 24.973 65.126 60.434 1.00 22.19 151 SER A O 1
ATOM 2314 N N . ARG A 1 153 ? 23.191 66.429 60.855 1.00 21.82 152 ARG A N 1
ATOM 2315 C CA . ARG A 1 153 ? 23.305 66.319 62.299 1.00 20.11 152 ARG A CA 1
ATOM 2316 C C . ARG A 1 153 ? 22.276 65.331 62.835 1.00 22.30 152 ARG A C 1
ATOM 2317 O O . ARG A 1 153 ? 21.318 64.961 62.153 1.00 26.73 152 ARG A O 1
ATOM 2338 N N . ALA A 1 154 ? 22.498 64.896 64.072 1.00 21.97 153 ALA A N 1
ATOM 2339 C CA . ALA A 1 154 ? 21.617 63.949 64.742 1.00 23.89 153 ALA A CA 1
ATOM 2340 C C . ALA A 1 154 ? 21.359 64.455 66.150 1.00 28.42 153 ALA A C 1
ATOM 2341 O O . ALA A 1 154 ? 22.305 64.711 66.904 1.00 30.71 153 ALA A O 1
ATOM 2348 N N . ALA A 1 155 ? 20.085 64.608 66.499 1.00 21.43 154 ALA A N 1
ATOM 2349 C CA . ALA A 1 155 ? 19.716 65.124 67.808 1.00 21.55 154 ALA A CA 1
ATOM 2350 C C . ALA A 1 155 ? 19.572 64.034 68.860 1.00 25.20 154 ALA A C 1
ATOM 2351 O O . ALA A 1 155 ? 19.868 64.282 70.035 1.00 27.26 154 ALA A O 1
ATOM 2358 N N . CYS A 1 156 ? 19.132 62.837 68.478 1.00 24.56 155 CYS A N 1
ATOM 2359 C CA . CYS A 1 156 ? 18.847 61.813 69.474 1.00 23.98 155 CYS A CA 1
ATOM 2360 C C . CYS A 1 156 ? 18.635 60.468 68.798 1.00 24.11 155 CYS A C 1
ATOM 2361 O O . CYS A 1 156 ? 18.402 60.386 67.589 1.00 23.10 155 CYS A O 1
ATOM 2369 N N . VAL A 1 157 ? 18.712 59.415 69.609 1.00 30.05 156 VAL A N 1
ATOM 2370 C CA . VAL A 1 157 ? 18.283 58.074 69.234 1.00 26.66 156 VAL A CA 1
ATOM 2371 C C . VAL A 1 157 ? 17.268 57.615 70.270 1.00 23.62 156 VAL A C 1
ATOM 2372 O O . VAL A 1 157 ? 17.502 57.758 71.476 1.00 24.64 156 VAL A O 1
ATOM 2385 N N . VAL A 1 158 ? 16.145 57.075 69.805 1.00 23.72 157 VAL A N 1
ATOM 2386 C CA . VAL A 1 158 ? 15.099 56.550 70.676 1.00 26.08 157 VAL A CA 1
ATOM 2387 C C . VAL A 1 158 ? 14.917 55.072 70.369 1.00 28.07 157 VAL A C 1
ATOM 2388 O O . VAL A 1 158 ? 14.723 54.695 69.207 1.00 28.63 157 VAL A O 1
ATOM 2401 N N . SER A 1 159 ? 14.965 54.245 71.410 1.00 26.58 158 SER A N 1
ATOM 2402 C CA . SER A 1 159 ? 14.847 52.805 71.262 1.00 29.14 158 SER A CA 1
ATOM 2403 C C . SER A 1 159 ? 13.393 52.373 71.426 1.00 29.97 158 SER A C 1
ATOM 2404 O O . SER A 1 159 ? 12.507 53.173 71.732 1.00 26.47 158 SER A O 1
ATOM 2412 N N . SER A 1 160 ? 13.150 51.081 71.227 1.00 32.01 159 SER A N 1
ATOM 2413 C CA . SER A 1 160 ? 11.819 50.509 71.372 1.00 30.55 159 SER A CA 1
ATOM 2414 C C . SER A 1 160 ? 11.966 48.999 71.471 1.00 32.78 159 SER A C 1
ATOM 2415 O O . SER A 1 160 ? 13.056 48.449 71.297 1.00 30.06 159 SER A O 1
ATOM 2423 N N . ASN A 1 161 ? 10.850 48.330 71.754 1.00 38.03 160 ASN A N 1
ATOM 2424 C CA . ASN A 1 161 ? 10.789 46.877 71.660 1.00 44.59 160 ASN A CA 1
ATOM 2425 C C . ASN A 1 161 ? 9.804 46.449 70.577 1.00 41.73 160 ASN A C 1
ATOM 2426 O O . ASN A 1 161 ? 9.158 45.405 70.683 1.00 46.47 160 ASN A O 1
ATOM 2437 N N . THR A 1 162 ? 9.679 47.259 69.534 1.00 37.72 161 THR A N 1
ATOM 2438 C CA . THR A 1 162 ? 8.945 46.853 68.345 1.00 34.72 161 THR A CA 1
ATOM 2439 C C . THR A 1 162 ? 9.817 45.913 67.522 1.00 32.93 161 THR A C 1
ATOM 2440 O O . THR A 1 162 ? 10.897 46.320 67.076 1.00 28.61 161 THR A O 1
ATOM 2451 N N . PRO A 1 163 ? 9.403 44.666 67.300 1.00 35.41 162 PRO A N 1
ATOM 2452 C CA . PRO A 1 163 ? 10.267 43.728 66.572 1.00 36.21 162 PRO A CA 1
ATOM 2453 C C . PRO A 1 163 ? 10.480 44.156 65.127 1.00 34.40 162 PRO A C 1
ATOM 2454 O O . PRO A 1 163 ? 9.571 44.666 64.469 1.00 36.37 162 PRO A O 1
ATOM 2465 N N . VAL A 1 164 ? 11.699 43.937 64.638 1.00 33.33 163 VAL A N 1
ATOM 2466 C CA . VAL A 1 164 ? 12.055 44.180 63.243 1.00 33.75 163 VAL A CA 1
ATOM 2467 C C . VAL A 1 164 ? 13.021 43.086 62.811 1.00 38.21 163 VAL A C 1
ATOM 2468 O O . VAL A 1 164 ? 14.025 42.839 63.486 1.00 39.97 163 VAL A O 1
ATOM 2481 N N . TRP A 1 165 ? 12.725 42.434 61.692 1.00 34.46 164 TRP A N 1
ATOM 2482 C CA . TRP A 1 165 ? 13.567 41.362 61.178 1.00 34.38 164 TRP A CA 1
ATOM 2483 C C . TRP A 1 165 ? 14.519 41.909 60.121 1.00 35.26 164 TRP A C 1
ATOM 2484 O O . TRP A 1 165 ? 14.088 42.589 59.183 1.00 31.18 164 TRP A O 1
ATOM 2505 N N . ARG A 1 166 ? 15.808 41.605 60.274 1.00 39.96 165 ARG A N 1
ATOM 2506 C CA . ARG A 1 166 ? 16.808 41.913 59.258 1.00 40.40 165 ARG A CA 1
ATOM 2507 C C . ARG A 1 166 ? 17.473 40.582 58.910 1.00 42.14 165 ARG A C 1
ATOM 2508 O O . ARG A 1 166 ? 16.869 39.760 58.213 1.00 46.34 165 ARG A O 1
ATOM 2529 N N . GLU A 1 167 ? 18.701 40.345 59.372 1.00 35.82 166 GLU A N 1
ATOM 2530 C CA . GLU A 1 167 ? 19.257 38.995 59.329 1.00 42.66 166 GLU A CA 1
ATOM 2531 C C . GLU A 1 167 ? 18.672 38.144 60.449 1.00 43.45 166 GLU A C 1
ATOM 2532 O O . GLU A 1 167 ? 18.273 36.995 60.231 1.00 46.85 166 GLU A O 1
ATOM 2544 N N . LYS A 1 168 ? 18.615 38.699 61.653 1.00 44.46 167 LYS A N 1
ATOM 2545 C CA . LYS A 1 168 ? 17.991 38.059 62.800 1.00 46.39 167 LYS A CA 1
ATOM 2546 C C . LYS A 1 168 ? 16.914 38.987 63.362 1.00 36.69 167 LYS A C 1
ATOM 2547 O O . LYS A 1 168 ? 16.549 39.998 62.754 1.00 33.85 167 LYS A O 1
ATOM 2566 N N . GLN A 1 169 ? 16.421 38.645 64.547 1.00 38.09 168 GLN A N 1
ATOM 2567 C CA . GLN A 1 169 ? 15.453 39.483 65.237 1.00 34.92 168 GLN A CA 1
ATOM 2568 C C . GLN A 1 169 ? 16.166 40.694 65.826 1.00 31.56 168 GLN A C 1
ATOM 2569 O O . GLN A 1 169 ? 17.116 40.542 66.602 1.00 34.77 168 GLN A O 1
ATOM 2583 N N . GLU A 1 170 ? 15.714 41.890 65.458 1.00 28.81 169 GLU A N 1
ATOM 2584 C CA . GLU A 1 170 ? 16.227 43.138 66.008 1.00 31.47 169 GLU A CA 1
ATOM 2585 C C . GLU A 1 170 ? 15.045 44.009 66.423 1.00 34.12 169 GLU A C 1
ATOM 2586 O O . GLU A 1 170 ? 13.885 43.593 66.342 1.00 34.40 169 GLU A O 1
ATOM 2598 N N . TYR A 1 171 ? 15.337 45.226 66.880 1.00 30.41 170 TYR A N 1
ATOM 2599 C CA . TYR A 1 171 ? 14.314 46.107 67.428 1.00 28.27 170 TYR A CA 1
ATOM 2600 C C . TYR A 1 171 ? 14.407 47.490 66.807 1.00 28.64 170 TYR A C 1
ATOM 2601 O O . TYR A 1 171 ? 15.501 48.005 66.559 1.00 27.39 170 TYR A O 1
ATOM 2619 N N . ALA A 1 172 ? 13.244 48.084 66.562 1.00 31.03 171 ALA A N 1
ATOM 2620 C CA . ALA A 1 172 ? 13.178 49.348 65.851 1.00 30.24 171 ALA A CA 1
ATOM 2621 C C . ALA A 1 172 ? 13.685 50.493 66.717 1.00 29.44 171 ALA A C 1
ATOM 2622 O O . ALA A 1 172 ? 13.506 50.512 67.938 1.00 25.14 171 ALA A O 1
ATOM 2629 N N . ALA A 1 173 ? 14.326 51.454 66.060 1.00 23.04 172 ALA A N 1
ATOM 2630 C CA . ALA A 1 173 ? 14.721 52.701 66.691 1.00 21.69 172 ALA A CA 1
ATOM 2631 C C . ALA A 1 173 ? 14.592 53.804 65.653 1.00 23.87 172 ALA A C 1
ATOM 2632 O O . ALA A 1 173 ? 14.528 53.546 64.448 1.00 24.47 172 ALA A O 1
ATOM 2639 N N . MET A 1 174 ? 14.542 55.040 66.133 1.00 24.17 173 MET A N 1
ATOM 2640 C CA . MET A 1 174 ? 14.506 56.202 65.263 1.00 23.73 173 MET A CA 1
ATOM 2641 C C . MET A 1 174 ? 15.626 57.149 65.656 1.00 25.93 173 MET A C 1
ATOM 2642 O O . MET A 1 174 ? 16.033 57.208 66.820 1.00 30.58 173 MET A O 1
ATOM 2656 N N . VAL A 1 175 ? 16.135 57.872 64.664 1.00 26.51 174 VAL A N 1
ATOM 2657 C CA . VAL A 1 175 ? 17.110 58.934 64.869 1.00 30.73 174 VAL A CA 1
ATOM 2658 C C . VAL A 1 175 ? 16.508 60.214 64.315 1.00 26.13 174 VAL A C 1
ATOM 2659 O O . VAL A 1 175 ? 15.934 60.211 63.219 1.00 25.26 174 VAL A O 1
ATOM 2672 N N . LEU A 1 176 ? 16.616 61.299 65.076 1.00 23.51 175 LEU A N 1
ATOM 2673 C CA . LEU A 1 176 ? 16.153 62.603 64.618 1.00 25.88 175 LEU A CA 1
ATOM 2674 C C . LEU A 1 176 ? 17.310 63.273 63.884 1.00 26.09 175 LEU A C 1
ATOM 2675 O O . LEU A 1 176 ? 18.268 63.737 64.510 1.00 23.62 175 LEU A O 1
ATOM 2691 N N . ARG A 1 177 ? 17.228 63.309 62.559 1.00 25.49 176 ARG A N 1
ATOM 2692 C CA . ARG A 1 177 ? 18.252 63.945 61.742 1.00 22.49 176 ARG A CA 1
ATOM 2693 C C . ARG A 1 177 ? 17.897 65.409 61.522 1.00 21.39 176 ARG A C 1
ATOM 2694 O O . ARG A 1 177 ? 16.756 65.734 61.180 1.00 22.61 176 ARG A O 1
ATOM 2715 N N . LEU A 1 178 ? 18.873 66.286 61.731 1.00 19.64 177 LEU A N 1
ATOM 2716 C CA . LEU A 1 178 ? 18.712 67.712 61.496 1.00 22.02 177 LEU A CA 1
ATOM 2717 C C . LEU A 1 178 ? 19.621 68.130 60.351 1.00 21.89 177 LEU A C 1
ATOM 2718 O O . LEU A 1 178 ? 20.793 67.743 60.308 1.00 20.12 177 LEU A O 1
ATOM 2734 N N . ALA A 1 179 ? 19.074 68.910 59.428 1.00 24.37 178 ALA A N 1
ATOM 2735 C CA . ALA A 1 179 ? 19.857 69.514 58.364 1.00 24.19 178 ALA A CA 1
ATOM 2736 C C . ALA A 1 179 ? 19.050 70.678 57.821 1.00 22.91 178 ALA A C 1
ATOM 2737 O O . ALA A 1 179 ? 17.836 70.758 58.020 1.00 25.07 178 ALA A O 1
ATOM 2744 N N . GLN A 1 180 ? 19.736 71.587 57.142 1.00 20.28 179 GLN A N 1
ATOM 2745 C CA . GLN A 1 180 ? 19.041 72.729 56.567 1.00 25.34 179 GLN A CA 1
ATOM 2746 C C . GLN A 1 180 ? 18.395 72.398 55.231 1.00 26.18 179 GLN A C 1
ATOM 2747 O O . GLN A 1 180 ? 17.716 73.257 54.659 1.00 24.26 179 GLN A O 1
ATOM 2761 N N . SER A 1 181 ? 18.577 71.177 54.734 1.00 26.96 180 SER A N 1
ATOM 2762 C CA . SER A 1 181 ? 17.863 70.712 53.556 1.00 25.15 180 SER A CA 1
ATOM 2763 C C . SER A 1 181 ? 17.987 69.200 53.479 1.00 22.64 180 SER A C 1
ATOM 2764 O O . SER A 1 181 ? 19.015 68.634 53.855 1.00 25.16 180 SER A O 1
ATOM 2772 N N . HIS A 1 182 ? 16.924 68.556 52.998 1.00 24.73 181 HIS A N 1
ATOM 2773 C CA . HIS A 1 182 ? 16.958 67.144 52.644 1.00 26.48 181 HIS A CA 1
ATOM 2774 C C . HIS A 1 182 ? 16.834 66.937 51.141 1.00 24.16 181 HIS A C 1
ATOM 2775 O O . HIS A 1 182 ? 16.586 65.813 50.693 1.00 19.14 181 HIS A O 1
ATOM 2789 N N . VAL A 1 183 ? 17.002 67.999 50.353 1.00 27.95 182 VAL A N 1
ATOM 2790 C CA . VAL A 1 183 ? 17.054 67.864 48.905 1.00 27.12 182 VAL A CA 1
ATOM 2791 C C . VAL A 1 183 ? 18.370 67.210 48.506 1.00 26.67 182 VAL A C 1
ATOM 2792 O O . VAL A 1 183 ? 19.433 67.514 49.066 1.00 27.95 182 VAL A O 1
ATOM 2805 N N . ARG A 1 184 ? 18.304 66.297 47.543 1.00 25.34 183 ARG A N 1
ATOM 2806 C CA . ARG A 1 184 ? 19.471 65.581 47.052 1.00 26.80 183 ARG A CA 1
ATOM 2807 C C . ARG A 1 184 ? 19.583 65.768 45.546 1.00 23.76 183 ARG A C 1
ATOM 2808 O O . ARG A 1 184 ? 18.644 66.217 44.882 1.00 21.12 183 ARG A O 1
ATOM 2829 N N . PHE A 1 185 ? 20.756 65.423 45.004 1.00 23.12 184 PHE A N 1
ATOM 2830 C CA . PHE A 1 185 ? 20.899 65.388 43.554 1.00 22.60 184 PHE A CA 1
ATOM 2831 C C . PHE A 1 185 ? 19.711 64.665 42.935 1.00 22.61 184 PHE A C 1
ATOM 2832 O O . PHE A 1 185 ? 19.121 65.138 41.959 1.00 27.40 184 PHE A O 1
ATOM 2849 N N . GLY A 1 186 ? 19.327 63.527 43.520 1.00 22.58 185 GLY A N 1
ATOM 2850 C CA . GLY A 1 186 ? 18.229 62.732 43.004 1.00 25.47 185 GLY A CA 1
ATOM 2851 C C . GLY A 1 186 ? 16.881 63.415 43.072 1.00 28.03 185 GLY A C 1
ATOM 2852 O O . GLY A 1 186 ? 15.969 63.031 42.334 1.00 27.29 185 GLY A O 1
ATOM 2856 N N . SER A 1 187 ? 16.725 64.407 43.952 1.00 27.30 186 SER A N 1
ATOM 2857 C CA . SER A 1 187 ? 15.486 65.175 43.970 1.00 23.34 186 SER A CA 1
ATOM 2858 C C . SER A 1 187 ? 15.282 65.888 42.640 1.00 27.79 186 SER A C 1
ATOM 2859 O O . SER A 1 187 ? 14.169 65.911 42.099 1.00 26.99 186 SER A O 1
ATOM 2867 N N . LEU A 1 188 ? 16.354 66.464 42.092 1.00 27.74 187 LEU A N 1
ATOM 2868 C CA . LEU A 1 188 ? 16.263 67.164 40.817 1.00 28.50 187 LEU A CA 1
ATOM 2869 C C . LEU A 1 188 ? 16.225 66.189 39.647 1.00 28.30 187 LEU A C 1
ATOM 2870 O O . LEU A 1 188 ? 15.530 66.435 38.656 1.00 29.51 187 LEU A O 1
ATOM 2886 N N . GLU A 1 189 ? 16.958 65.077 39.740 1.00 27.10 188 GLU A N 1
ATOM 2887 C CA . GLU A 1 189 ? 16.911 64.077 38.679 1.00 28.80 188 GLU A CA 1
ATOM 2888 C C . GLU A 1 189 ? 15.486 63.593 38.447 1.00 27.83 188 GLU A C 1
ATOM 2889 O O . GLU A 1 189 ? 15.051 63.440 37.300 1.00 28.54 188 GLU A O 1
ATOM 2901 N N . TYR A 1 190 ? 14.745 63.343 39.529 1.00 28.27 189 TYR A N 1
ATOM 2902 C CA . TYR A 1 190 ? 13.386 62.830 39.401 1.00 29.24 189 TYR A CA 1
ATOM 2903 C C . TYR A 1 190 ? 12.523 63.763 38.561 1.00 29.36 189 TYR A C 1
ATOM 2904 O O . TYR A 1 190 ? 11.858 63.329 37.614 1.00 26.99 189 TYR A O 1
ATOM 2922 N N . LEU A 1 191 ? 12.517 65.053 38.900 1.00 30.82 190 LEU A N 1
ATOM 2923 C CA . LEU A 1 191 ? 11.686 66.000 38.168 1.00 31.22 190 LEU A CA 1
ATOM 2924 C C . LEU A 1 191 ? 12.198 66.209 36.750 1.00 33.41 190 LEU A C 1
ATOM 2925 O O . LEU A 1 191 ? 11.407 66.494 35.844 1.00 34.70 190 LEU A O 1
ATOM 2941 N N . PHE A 1 192 ? 13.506 66.065 36.534 1.00 28.90 191 PHE A N 1
ATOM 2942 C CA . PHE A 1 192 ? 14.046 66.193 35.185 1.00 25.90 191 PHE A CA 1
ATOM 2943 C C . PHE A 1 192 ? 13.622 65.020 34.310 1.00 27.63 191 PHE A C 1
ATOM 2944 O O . PHE A 1 192 ? 13.115 65.214 33.199 1.00 27.20 191 PHE A O 1
ATOM 2961 N N . TYR A 1 193 ? 13.817 63.791 34.799 1.00 28.80 192 TYR A N 1
ATOM 2962 C CA . TYR A 1 193 ? 13.594 62.608 33.977 1.00 30.35 192 TYR A CA 1
ATOM 2963 C C . TYR A 1 193 ? 12.121 62.255 33.823 1.00 30.21 192 TYR A C 1
ATOM 2964 O O . TYR A 1 193 ? 11.761 61.583 32.851 1.00 32.51 192 TYR A O 1
ATOM 2982 N N . THR A 1 194 ? 11.266 62.680 34.751 1.00 26.13 193 THR A N 1
ATOM 2983 C CA . THR A 1 194 ? 9.828 62.564 34.550 1.00 30.00 193 THR A CA 1
ATOM 2984 C C . THR A 1 194 ? 9.270 63.712 33.720 1.00 30.95 193 THR A C 1
ATOM 2985 O O . THR A 1 194 ? 8.054 63.766 33.504 1.00 28.62 193 THR A O 1
ATOM 2996 N N . LYS A 1 195 ? 10.127 64.622 33.259 1.00 28.81 194 LYS A N 1
ATOM 2997 C CA . LYS A 1 195 ? 9.738 65.733 32.395 1.00 32.16 194 LYS A CA 1
ATOM 2998 C C . LYS A 1 195 ? 8.578 66.523 33.002 1.00 34.96 194 LYS A C 1
ATOM 2999 O O . LYS A 1 195 ? 7.490 66.633 32.434 1.00 31.55 194 LYS A O 1
ATOM 3018 N N . GLN A 1 196 ? 8.841 67.080 34.186 1.00 36.45 195 GLN A N 1
ATOM 3019 C CA . GLN A 1 196 ? 7.939 68.013 34.859 1.00 37.89 195 GLN A CA 1
ATOM 3020 C C . GLN A 1 196 ? 8.675 69.346 34.939 1.00 37.38 195 GLN A C 1
ATOM 3021 O O . GLN A 1 196 ? 9.212 69.710 35.997 1.00 35.73 195 GLN A O 1
ATOM 3035 N N . PRO A 1 197 ? 8.728 70.100 33.836 1.00 37.98 196 PRO A N 1
ATOM 3036 C CA . PRO A 1 197 ? 9.605 71.281 33.810 1.00 35.71 196 PRO A CA 1
ATOM 3037 C C . PRO A 1 197 ? 9.188 72.368 34.784 1.00 34.07 196 PRO A C 1
ATOM 3038 O O . PRO A 1 197 ? 10.059 73.054 35.335 1.00 32.94 196 PRO A O 1
ATOM 3049 N N . GLU A 1 198 ? 7.886 72.554 35.014 1.00 29.77 197 GLU A N 1
ATOM 3050 C CA . GLU A 1 198 ? 7.444 73.581 35.952 1.00 38.20 197 GLU A CA 1
ATOM 3051 C C . GLU A 1 198 ? 7.900 73.252 37.367 1.00 30.59 197 GLU A C 1
ATOM 3052 O O . GLU A 1 198 ? 8.421 74.116 38.081 1.00 23.59 197 GLU A O 1
ATOM 3064 N N . HIS A 1 199 ? 7.723 71.998 37.786 1.00 32.24 198 HIS A N 1
ATOM 3065 C CA . HIS A 1 199 ? 8.091 71.613 39.144 1.00 25.59 198 HIS A CA 1
ATOM 3066 C C . HIS A 1 199 ? 9.604 71.562 39.315 1.00 27.25 198 HIS A C 1
ATOM 3067 O O . HIS A 1 199 ? 10.125 71.938 40.372 1.00 30.95 198 HIS A O 1
ATOM 3081 N N . LEU A 1 200 ? 10.329 71.101 38.292 1.00 32.31 199 LEU A N 1
ATOM 3082 C CA . LEU A 1 200 ? 11.787 71.142 38.344 1.00 31.69 199 LEU A CA 1
ATOM 3083 C C . LEU A 1 200 ? 12.281 72.560 38.601 1.00 34.31 199 LEU A C 1
ATOM 3084 O O . LEU A 1 200 ? 13.197 72.773 39.405 1.00 30.81 199 LEU A O 1
ATOM 3100 N N . LYS A 1 201 ? 11.681 73.543 37.926 1.00 30.74 200 LYS A N 1
ATOM 3101 C CA . LYS A 1 201 ? 12.078 74.932 38.125 1.00 32.83 200 LYS A CA 1
ATOM 3102 C C . LYS A 1 201 ? 11.714 75.412 39.525 1.00 30.17 200 LYS A C 1
ATOM 3103 O O . LYS A 1 201 ? 12.475 76.162 40.147 1.00 29.11 200 LYS A O 1
ATOM 3122 N N . THR A 1 202 ? 10.556 74.988 40.039 1.00 27.84 201 THR A N 1
ATOM 3123 C CA . THR A 1 202 ? 10.154 75.388 41.384 1.00 28.90 201 THR A CA 1
ATOM 3124 C C . THR A 1 202 ? 11.123 74.855 42.433 1.00 28.38 201 THR A C 1
ATOM 3125 O O . THR A 1 202 ? 11.424 75.542 43.416 1.00 26.33 201 THR A O 1
ATOM 3136 N N . LEU A 1 203 ? 11.618 73.629 42.247 1.00 26.89 202 LEU A N 1
ATOM 3137 C CA . LEU A 1 203 ? 12.554 73.057 43.209 1.00 27.96 202 LEU A CA 1
ATOM 3138 C C . LEU A 1 203 ? 13.915 73.735 43.116 1.00 29.46 202 LEU A C 1
ATOM 3139 O O . LEU A 1 203 ? 14.513 74.096 44.137 1.00 30.58 202 LEU A O 1
ATOM 3155 N N . ALA A 1 204 ? 14.426 73.916 41.895 1.00 29.13 203 ALA A N 1
ATOM 3156 C CA . ALA A 1 204 ? 15.690 74.622 41.723 1.00 28.69 203 ALA A CA 1
ATOM 3157 C C . ALA A 1 204 ? 15.607 76.038 42.280 1.00 32.53 203 ALA A C 1
ATOM 3158 O O . ALA A 1 204 ? 16.576 76.543 42.860 1.00 35.82 203 ALA A O 1
ATOM 3165 N N . GLU A 1 205 ? 14.457 76.698 42.110 1.00 28.63 204 GLU A N 1
ATOM 3166 C CA . GLU A 1 205 ? 14.279 78.034 42.669 1.00 27.50 204 GLU A CA 1
ATOM 3167 C C . GLU A 1 205 ? 14.188 77.994 44.191 1.00 29.76 204 GLU A C 1
ATOM 3168 O O . GLU A 1 205 ? 14.589 78.954 44.862 1.00 27.60 204 GLU A O 1
ATOM 3180 N N . HIS A 1 206 ? 13.657 76.906 44.751 1.00 28.04 205 HIS A N 1
ATOM 3181 C CA . HIS A 1 206 ? 13.647 76.749 46.201 1.00 30.77 205 HIS A CA 1
ATOM 3182 C C . HIS A 1 206 ? 15.066 76.617 46.739 1.00 26.86 205 HIS A C 1
ATOM 3183 O O . HIS A 1 206 ? 15.455 77.322 47.676 1.00 26.67 205 HIS A O 1
ATOM 3197 N N . VAL A 1 207 ? 15.854 75.711 46.156 1.00 25.94 206 VAL A N 1
ATOM 3198 C CA . VAL A 1 207 ? 17.247 75.559 46.561 1.00 24.30 206 VAL A CA 1
ATOM 3199 C C . VAL A 1 207 ? 17.997 76.871 46.379 1.00 27.41 206 VAL A C 1
ATOM 3200 O O . VAL A 1 207 ? 18.770 77.291 47.248 1.00 32.83 206 VAL A O 1
ATOM 3213 N N . LEU A 1 208 ? 17.773 77.542 45.248 1.00 27.98 207 LEU A N 1
ATOM 3214 C CA . LEU A 1 208 ? 18.490 78.778 44.951 1.00 25.95 207 LEU A CA 1
ATOM 3215 C C . LEU A 1 208 ? 18.212 79.849 45.999 1.00 26.53 207 LEU A C 1
ATOM 3216 O O . LEU A 1 208 ? 19.141 80.438 46.563 1.00 25.31 207 LEU A O 1
ATOM 3232 N N . THR A 1 209 ? 16.933 80.120 46.268 1.00 33.42 208 THR A N 1
ATOM 3233 C CA . THR A 1 209 ? 16.580 81.238 47.138 1.00 34.19 208 THR A CA 1
ATOM 3234 C C . THR A 1 209 ? 16.918 80.945 48.597 1.00 33.76 208 THR A C 1
ATOM 3235 O O . THR A 1 209 ? 17.373 81.835 49.324 1.00 33.77 208 THR A O 1
ATOM 3246 N N . MET A 1 210 ? 16.707 79.707 49.047 1.00 24.93 209 MET A N 1
ATOM 3247 C CA . MET A 1 210 ? 16.902 79.388 50.455 1.00 26.24 209 MET A CA 1
ATOM 3248 C C . MET A 1 210 ? 18.346 79.053 50.802 1.00 24.72 209 MET A C 1
ATOM 3249 O O . MET A 1 210 ? 18.737 79.208 51.963 1.00 29.10 209 MET A O 1
ATOM 3263 N N . HIS A 1 211 ? 19.151 78.611 49.836 1.00 26.82 210 HIS A N 1
ATOM 3264 C CA . HIS A 1 211 ? 20.479 78.088 50.139 1.00 27.91 210 HIS A CA 1
ATOM 3265 C C . HIS A 1 211 ? 21.606 78.676 49.306 1.00 30.86 210 HIS A C 1
ATOM 3266 O O . HIS A 1 211 ? 22.765 78.565 49.723 1.00 31.22 210 HIS A O 1
ATOM 3280 N N . TYR A 1 212 ? 21.324 79.282 48.159 1.00 27.55 211 TYR A N 1
ATOM 3281 C CA . TYR A 1 212 ? 22.356 79.953 47.378 1.00 24.75 211 TYR A CA 1
ATOM 3282 C C . TYR A 1 212 ? 21.817 81.296 46.894 1.00 31.92 211 TYR A C 1
ATOM 3283 O O . TYR A 1 212 ? 21.925 81.621 45.704 1.00 32.03 211 TYR A O 1
ATOM 3301 N N . PRO A 1 213 ? 21.244 82.107 47.789 1.00 34.12 212 PRO A N 1
ATOM 3302 C CA . PRO A 1 213 ? 20.553 83.323 47.332 1.00 36.12 212 PRO A CA 1
ATOM 3303 C C . PRO A 1 213 ? 21.468 84.332 46.665 1.00 38.88 212 PRO A C 1
ATOM 3304 O O . PRO A 1 213 ? 21.009 85.093 45.803 1.00 38.91 212 PRO A O 1
ATOM 3315 N N . HIS A 1 214 ? 22.751 84.369 47.034 1.00 40.53 213 HIS A N 1
ATOM 3316 C CA . HIS A 1 214 ? 23.678 85.290 46.387 1.00 42.16 213 HIS A CA 1
ATOM 3317 C C . HIS A 1 214 ? 23.756 85.066 44.882 1.00 40.11 213 HIS A C 1
ATOM 3318 O O . HIS A 1 214 ? 24.138 85.983 44.147 1.00 43.84 213 HIS A O 1
ATOM 3332 N N . CYS A 1 215 ? 23.400 83.872 44.408 1.00 31.42 214 CYS A N 1
ATOM 3333 C CA . CYS A 1 215 ? 23.464 83.556 42.989 1.00 34.02 214 CYS A CA 1
ATOM 3334 C C . CYS A 1 215 ? 22.315 84.159 42.189 1.00 34.06 214 CYS A C 1
ATOM 3335 O O . CYS A 1 215 ? 22.398 84.195 40.957 1.00 29.52 214 CYS A O 1
ATOM 3343 N N . GLN A 1 216 ? 21.257 84.636 42.851 1.00 32.94 215 GLN A N 1
ATOM 3344 C CA . GLN A 1 216 ? 20.088 85.132 42.130 1.00 37.56 215 GLN A CA 1
ATOM 3345 C C . GLN A 1 216 ? 20.403 86.398 41.343 1.00 29.46 215 GLN A C 1
ATOM 3346 O O . GLN A 1 216 ? 19.743 86.680 40.336 1.00 29.28 215 GLN A O 1
ATOM 3360 N N . GLU A 1 217 ? 21.398 87.169 41.776 1.00 30.63 216 GLU A N 1
ATOM 3361 C CA . GLU A 1 217 ? 21.707 88.432 41.120 1.00 34.00 216 GLU A CA 1
ATOM 3362 C C . GLU A 1 217 ? 22.539 88.259 39.857 1.00 31.35 216 GLU A C 1
ATOM 3363 O O . GLU A 1 217 ? 22.695 89.226 39.105 1.00 33.87 216 GLU A O 1
ATOM 3375 N N . GLN A 1 218 ? 23.062 87.068 39.600 1.00 27.55 217 GLN A N 1
ATOM 3376 C CA . GLN A 1 218 ? 23.994 86.886 38.498 1.00 28.64 217 GLN A CA 1
ATOM 3377 C C . GLN A 1 218 ? 23.258 86.548 37.208 1.00 32.88 217 GLN A C 1
ATOM 3378 O O . GLN A 1 218 ? 22.119 86.069 37.231 1.00 27.74 217 GLN A O 1
ATOM 3392 N N . PRO A 1 219 ? 23.891 86.798 36.054 1.00 33.75 218 PRO A N 1
ATOM 3393 C CA . PRO A 1 219 ? 23.204 86.566 34.770 1.00 32.20 218 PRO A CA 1
ATOM 3394 C C . PRO A 1 219 ? 22.600 85.178 34.624 1.00 35.12 218 PRO A C 1
ATOM 3395 O O . PRO A 1 219 ? 21.487 85.051 34.097 1.00 35.65 218 PRO A O 1
ATOM 3406 N N . GLU A 1 220 ? 23.305 84.131 35.061 1.00 30.67 219 GLU A N 1
ATOM 3407 C CA . GLU A 1 220 ? 22.814 82.754 34.997 1.00 30.06 219 GLU A CA 1
ATOM 3408 C C . GLU A 1 220 ? 22.782 82.198 36.417 1.00 30.22 219 GLU A C 1
ATOM 3409 O O . GLU A 1 220 ? 23.716 81.503 36.848 1.00 25.52 219 GLU A O 1
ATOM 3421 N N . PRO A 1 221 ? 21.717 82.478 37.176 1.00 32.28 220 PRO A N 1
ATOM 3422 C CA . PRO A 1 221 ? 21.703 82.059 38.588 1.00 28.16 220 PRO A CA 1
ATOM 3423 C C . PRO A 1 221 ? 21.916 80.569 38.791 1.00 28.92 220 PRO A C 1
ATOM 3424 O O . PRO A 1 221 ? 22.612 80.172 39.734 1.00 31.38 220 PRO A O 1
ATOM 3435 N N . TYR A 1 222 ? 21.333 79.725 37.938 1.00 27.12 221 TYR A N 1
ATOM 3436 C CA . TYR A 1 222 ? 21.471 78.286 38.129 1.00 31.38 221 TYR A CA 1
ATOM 3437 C C . TYR A 1 222 ? 22.882 77.809 37.810 1.00 27.12 221 TYR A C 1
ATOM 3438 O O . TYR A 1 222 ? 23.346 76.823 38.394 1.00 25.18 221 TYR A O 1
ATOM 3456 N N . LEU A 1 223 ? 23.584 78.489 36.902 1.00 30.09 222 LEU A N 1
ATOM 3457 C CA . LEU A 1 223 ? 24.989 78.165 36.674 1.00 27.74 222 LEU A CA 1
ATOM 3458 C C . LEU A 1 223 ? 25.829 78.519 37.896 1.00 31.06 222 LEU A C 1
ATOM 3459 O O . LEU A 1 223 ? 26.670 77.727 38.337 1.00 28.50 222 LEU A O 1
ATOM 3475 N N . ALA A 1 224 ? 25.611 79.707 38.463 1.00 25.87 223 ALA A N 1
ATOM 3476 C CA . ALA A 1 224 ? 26.342 80.096 39.663 1.00 27.95 223 ALA A CA 1
ATOM 3477 C C . ALA A 1 224 ? 26.059 79.135 40.812 1.00 28.94 223 ALA A C 1
ATOM 3478 O O . ALA A 1 224 ? 26.975 78.745 41.547 1.00 24.62 223 ALA A O 1
ATOM 3485 N N . MET A 1 225 ? 24.796 78.740 40.981 1.00 32.59 224 MET A N 1
ATOM 3486 C CA . MET A 1 225 ? 24.453 77.776 42.021 1.00 32.85 224 MET A CA 1
ATOM 3487 C C . MET A 1 225 ? 25.195 76.463 41.808 1.00 27.02 224 MET A C 1
ATOM 3488 O O . MET A 1 225 ? 25.760 75.891 42.748 1.00 21.54 224 MET A O 1
ATOM 3502 N N . PHE A 1 226 ? 25.206 75.971 40.568 1.00 26.19 225 PHE A N 1
ATOM 3503 C CA . PHE A 1 226 ? 25.898 74.723 40.273 1.00 25.65 225 PHE A CA 1
ATOM 3504 C C . PHE A 1 226 ? 27.378 74.825 40.616 1.00 26.33 225 PHE A C 1
ATOM 3505 O O . PHE A 1 226 ? 27.960 73.888 41.174 1.00 28.81 225 PHE A O 1
ATOM 3522 N N . ARG A 1 227 ? 28.004 75.962 40.302 1.00 30.04 226 ARG A N 1
ATOM 3523 C CA . ARG A 1 227 ? 29.404 76.158 40.664 1.00 30.13 226 ARG A CA 1
ATOM 3524 C C . ARG A 1 227 ? 29.596 76.074 42.174 1.00 30.30 226 ARG A C 1
ATOM 3525 O O . ARG A 1 227 ? 30.548 75.447 42.653 1.00 28.06 226 ARG A O 1
ATOM 3546 N N . GLU A 1 228 ? 28.701 76.701 42.940 1.00 28.04 227 GLU A N 1
ATOM 3547 C CA . GLU A 1 228 ? 28.817 76.656 44.393 1.00 30.74 227 GLU A CA 1
ATOM 3548 C C . GLU A 1 228 ? 28.658 75.232 44.910 1.00 26.11 227 GLU A C 1
ATOM 3549 O O . GLU A 1 228 ? 29.352 74.821 45.848 1.00 21.74 227 GLU A O 1
ATOM 3561 N N . ILE A 1 229 ? 27.746 74.463 44.312 1.00 22.53 228 ILE A N 1
ATOM 3562 C CA . ILE A 1 229 ? 27.562 73.075 44.720 1.00 24.45 228 ILE A CA 1
ATOM 3563 C C . ILE A 1 229 ? 28.812 72.264 44.412 1.00 25.27 228 ILE A C 1
ATOM 3564 O O . ILE A 1 229 ? 29.250 71.436 45.222 1.00 21.81 228 ILE A O 1
ATOM 3580 N N . VAL A 1 230 ? 29.410 72.490 43.240 1.00 23.26 229 VAL A N 1
ATOM 3581 C CA . VAL A 1 230 ? 30.654 71.807 42.898 1.00 21.41 229 VAL A CA 1
ATOM 3582 C C . VAL A 1 230 ? 31.742 72.151 43.906 1.00 22.94 229 VAL A C 1
ATOM 3583 O O . VAL A 1 230 ? 32.503 71.278 44.339 1.00 25.86 229 VAL A O 1
ATOM 3596 N N . GLU A 1 231 ? 31.832 73.425 44.302 1.00 26.86 230 GLU A N 1
ATOM 3597 C CA . GLU A 1 231 ? 32.834 73.822 45.289 1.00 31.96 230 GLU A CA 1
ATOM 3598 C C . GLU A 1 231 ? 32.601 73.112 46.617 1.00 27.40 230 GLU A C 1
ATOM 3599 O O . GLU A 1 231 ? 33.521 72.512 47.184 1.00 22.52 230 GLU A O 1
ATOM 3611 N N . ARG A 1 232 ? 31.372 73.177 47.133 1.00 23.02 231 ARG A N 1
ATOM 3612 C CA . ARG A 1 232 ? 31.074 72.530 48.405 1.00 24.92 231 ARG A CA 1
ATOM 3613 C C . ARG A 1 232 ? 31.414 71.047 48.364 1.00 25.31 231 ARG A C 1
ATOM 3614 O O . ARG A 1 232 ? 31.916 70.491 49.349 1.00 25.66 231 ARG A O 1
ATOM 3635 N N . ASN A 1 233 ? 31.147 70.387 47.233 1.00 24.19 232 ASN A N 1
ATOM 3636 C CA . ASN A 1 233 ? 31.432 68.960 47.126 1.00 27.07 232 ASN A CA 1
ATOM 3637 C C . ASN A 1 233 ? 32.931 68.693 47.141 1.00 28.17 232 ASN A C 1
ATOM 3638 O O . ASN A 1 233 ? 33.390 67.740 47.780 1.00 31.10 232 ASN A O 1
ATOM 3649 N N . ALA A 1 234 ? 33.710 69.519 46.440 1.00 22.68 233 ALA A N 1
ATOM 3650 C CA . ALA A 1 234 ? 35.157 69.348 46.448 1.00 25.41 233 ALA A CA 1
ATOM 3651 C C . ALA A 1 234 ? 35.711 69.479 47.861 1.00 28.00 233 ALA A C 1
ATOM 3652 O O . ALA A 1 234 ? 36.561 68.685 48.282 1.00 25.98 233 ALA A O 1
ATOM 3659 N N . GLU A 1 235 ? 35.233 70.474 48.614 1.00 29.78 234 GLU A N 1
ATOM 3660 C CA . GLU A 1 235 ? 35.653 70.616 50.004 1.00 27.19 234 GLU A CA 1
ATOM 3661 C C . GLU A 1 235 ? 35.248 69.398 50.823 1.00 25.09 234 GLU A C 1
ATOM 3662 O O . GLU A 1 235 ? 36.031 68.900 51.641 1.00 22.40 234 GLU A O 1
ATOM 3674 N N . LEU A 1 236 ? 34.027 68.899 50.611 1.00 26.65 235 LEU A N 1
ATOM 3675 C CA . LEU A 1 236 ? 33.552 67.745 51.368 1.00 25.62 235 LEU A CA 1
ATOM 3676 C C . LEU A 1 236 ? 34.434 66.529 51.122 1.00 25.60 235 LEU A C 1
ATOM 3677 O O . LEU A 1 236 ? 34.927 65.903 52.067 1.00 21.69 235 LEU A O 1
ATOM 3693 N N . ILE A 1 237 ? 34.640 66.177 49.851 1.00 26.10 236 ILE A N 1
ATOM 3694 C CA . ILE A 1 237 ? 35.415 64.984 49.524 1.00 25.35 236 ILE A CA 1
ATOM 3695 C C . ILE A 1 237 ? 36.852 65.135 50.009 1.00 24.54 236 ILE A C 1
ATOM 3696 O O . ILE A 1 237 ? 37.463 64.175 50.491 1.00 22.00 236 ILE A O 1
ATOM 3712 N N . ALA A 1 238 ? 37.414 66.340 49.899 1.00 22.56 237 ALA A N 1
ATOM 3713 C CA . ALA A 1 238 ? 38.761 66.563 50.413 1.00 24.26 237 ALA A CA 1
ATOM 3714 C C . ALA A 1 238 ? 38.854 66.196 51.889 1.00 23.90 237 ALA A C 1
ATOM 3715 O O . ALA A 1 238 ? 39.861 65.633 52.337 1.00 22.22 237 ALA A O 1
ATOM 3722 N N . LYS A 1 239 ? 37.812 66.501 52.665 1.00 23.55 238 LYS A N 1
ATOM 3723 C CA . LYS A 1 239 ? 37.838 66.169 54.085 1.00 22.02 238 LYS A CA 1
ATOM 3724 C C . LYS A 1 239 ? 37.679 64.669 54.305 1.00 25.34 238 LYS A C 1
ATOM 3725 O O . LYS A 1 239 ? 38.341 64.094 55.177 1.00 24.05 238 LYS A O 1
ATOM 3744 N N . TRP A 1 240 ? 36.815 64.015 53.522 1.00 26.60 239 TRP A N 1
ATOM 3745 C CA . TRP A 1 240 ? 36.709 62.561 53.584 1.00 26.61 239 TRP A CA 1
ATOM 3746 C C . TRP A 1 240 ? 38.071 61.910 53.362 1.00 25.47 239 TRP A C 1
ATOM 3747 O O . TRP A 1 240 ? 38.549 61.129 54.193 1.00 27.54 239 TRP A O 1
ATOM 3768 N N . GLN A 1 241 ? 38.708 62.225 52.230 1.00 20.89 240 GLN A N 1
ATOM 3769 C CA . GLN A 1 241 ? 39.982 61.597 51.893 1.00 25.51 240 GLN A CA 1
ATOM 3770 C C . GLN A 1 241 ? 41.049 61.915 52.932 1.00 24.11 240 GLN A C 1
ATOM 3771 O O . GLN A 1 241 ? 41.801 61.029 53.353 1.00 25.25 240 GLN A O 1
ATOM 3785 N N . ALA A 1 242 ? 41.127 63.175 53.364 1.00 24.64 241 ALA A N 1
ATOM 3786 C CA . ALA A 1 242 ? 42.182 63.569 54.290 1.00 26.06 241 ALA A CA 1
ATOM 3787 C C . ALA A 1 242 ? 42.077 62.831 55.617 1.00 29.46 241 ALA A C 1
ATOM 3788 O O . ALA A 1 242 ? 43.101 62.551 56.253 1.00 27.84 241 ALA A O 1
ATOM 3795 N N . TYR A 1 243 ? 40.861 62.504 56.053 1.00 27.98 242 TYR A N 1
ATOM 3796 C CA . TYR A 1 243 ? 40.644 61.925 57.373 1.00 27.13 242 TYR A CA 1
ATOM 3797 C C . TYR A 1 243 ? 40.148 60.486 57.320 1.00 26.25 242 TYR A C 1
ATOM 3798 O O . TYR A 1 243 ? 39.781 59.928 58.360 1.00 30.93 242 TYR A O 1
ATOM 3816 N N . GLY A 1 244 ? 40.140 59.869 56.142 1.00 27.84 243 GLY A N 1
ATOM 3817 C CA . GLY A 1 244 ? 39.874 58.448 56.045 1.00 30.41 243 GLY A CA 1
ATOM 3818 C C . GLY A 1 244 ? 38.441 58.042 56.299 1.00 28.48 243 GLY A C 1
ATOM 3819 O O . GLY A 1 244 ? 38.203 56.968 56.861 1.00 28.41 243 GLY A O 1
ATOM 3823 N N . PHE A 1 245 ? 37.475 58.869 55.903 1.00 23.59 244 PHE A N 1
ATOM 3824 C CA . PHE A 1 245 ? 36.066 58.515 56.015 1.00 22.64 244 PHE A CA 1
ATOM 3825 C C . PHE A 1 245 ? 35.618 57.811 54.740 1.00 25.10 244 PHE A C 1
ATOM 3826 O O . PHE A 1 245 ? 35.754 58.358 53.640 1.00 25.97 244 PHE A O 1
ATOM 3843 N N . CYS A 1 246 ? 35.080 56.603 54.892 1.00 28.97 245 CYS A N 1
ATOM 3844 C CA . CYS A 1 246 ? 34.515 55.835 53.788 1.00 23.35 245 CYS A CA 1
ATOM 3845 C C . CYS A 1 246 ? 32.997 55.863 53.905 1.00 23.43 245 CYS A C 1
ATOM 3846 O O . CYS A 1 246 ? 32.444 55.439 54.926 1.00 22.53 245 CYS A O 1
ATOM 3854 N N . HIS A 1 247 ? 32.327 56.361 52.863 1.00 24.44 246 HIS A N 1
ATOM 3855 C CA . HIS A 1 247 ? 30.871 56.483 52.894 1.00 25.96 246 HIS A CA 1
ATOM 3856 C C . HIS A 1 247 ? 30.197 55.147 52.588 1.00 25.92 246 HIS A C 1
ATOM 3857 O O . HIS A 1 247 ? 29.396 54.647 53.385 1.00 25.83 246 HIS A O 1
ATOM 3871 N N . GLY A 1 248 ? 30.501 54.567 51.422 1.00 26.24 247 GLY A N 1
ATOM 3872 C CA . GLY A 1 248 ? 30.040 53.247 51.043 1.00 25.83 247 GLY A CA 1
ATOM 3873 C C . GLY A 1 248 ? 28.876 53.228 50.070 1.00 30.60 247 GLY A C 1
ATOM 3874 O O . GLY A 1 248 ? 28.696 52.232 49.358 1.00 32.44 247 GLY A O 1
ATOM 3878 N N . VAL A 1 249 ? 28.073 54.290 50.029 1.00 25.46 248 VAL A N 1
ATOM 3879 C CA . VAL A 1 249 ? 26.881 54.313 49.189 1.00 25.21 248 VAL A CA 1
ATOM 3880 C C . VAL A 1 249 ? 26.709 55.700 48.586 1.00 23.10 248 VAL A C 1
ATOM 3881 O O . VAL A 1 249 ? 25.744 56.407 48.900 1.00 22.87 248 VAL A O 1
ATOM 3894 N N . MET A 1 250 ? 27.618 56.087 47.697 1.00 28.28 249 MET A N 1
ATOM 3895 C CA . MET A 1 250 ? 27.557 57.413 47.086 1.00 29.77 249 MET A CA 1
ATOM 3896 C C . MET A 1 250 ? 26.632 57.415 45.874 1.00 29.79 249 MET A C 1
ATOM 3897 O O . MET A 1 250 ? 27.016 57.864 44.792 1.00 27.28 249 MET A O 1
ATOM 3911 N N . ASN A 1 251 ? 25.416 56.895 46.033 1.00 30.29 250 ASN A N 1
ATOM 3912 C CA . ASN A 1 251 ? 24.390 57.068 45.017 1.00 29.21 250 ASN A CA 1
ATOM 3913 C C . ASN A 1 251 ? 23.978 58.535 44.958 1.00 23.74 250 ASN A C 1
ATOM 3914 O O . ASN A 1 251 ? 24.156 59.295 45.914 1.00 26.52 250 ASN A O 1
ATOM 3925 N N . THR A 1 252 ? 23.409 58.935 43.818 1.00 23.13 251 THR A N 1
ATOM 3926 C CA . THR A 1 252 ? 23.062 60.340 43.648 1.00 24.06 251 THR A CA 1
ATOM 3927 C C . THR A 1 252 ? 21.907 60.758 44.547 1.00 25.24 251 THR A C 1
ATOM 3928 O O . THR A 1 252 ? 21.785 61.946 44.862 1.00 24.96 251 THR A O 1
ATOM 3939 N N . ASP A 1 253 ? 21.065 59.815 44.977 1.00 23.80 252 ASP A N 1
ATOM 3940 C CA . ASP A 1 253 ? 20.036 60.137 45.959 1.00 24.94 252 ASP A CA 1
ATOM 3941 C C . ASP A 1 253 ? 20.604 60.347 47.358 1.00 24.61 252 ASP A C 1
ATOM 3942 O O . ASP A 1 253 ? 19.862 60.779 48.248 1.00 21.41 252 ASP A O 1
ATOM 3951 N N . ASN A 1 254 ? 21.887 60.050 47.576 1.00 19.54 253 ASN A N 1
ATOM 3952 C CA . ASN A 1 254 ? 22.538 60.277 48.860 1.00 22.05 253 ASN A CA 1
ATOM 3953 C C . ASN A 1 254 ? 23.484 61.470 48.828 1.00 25.77 253 ASN A C 1
ATOM 3954 O O . ASN A 1 254 ? 24.195 61.714 49.808 1.00 28.26 253 ASN A O 1
ATOM 3965 N N . MET A 1 255 ? 23.524 62.208 47.723 1.00 26.60 254 MET A N 1
ATOM 3966 C CA . MET A 1 255 ? 24.357 63.401 47.617 1.00 24.51 254 MET A CA 1
ATOM 3967 C C . MET A 1 255 ? 23.510 64.612 47.991 1.00 24.79 254 MET A C 1
ATOM 3968 O O . MET A 1 255 ? 22.573 64.967 47.268 1.00 25.74 254 MET A O 1
ATOM 3982 N N . SER A 1 256 ? 23.840 65.248 49.113 1.00 22.62 255 SER A N 1
ATOM 3983 C CA . SER A 1 256 ? 23.089 66.411 49.561 1.00 24.74 255 SER A CA 1
ATOM 3984 C C . SER A 1 256 ? 23.313 67.584 48.617 1.00 25.24 255 SER A C 1
ATOM 3985 O O . SER A 1 256 ? 24.410 67.771 48.083 1.00 24.98 255 SER A O 1
ATOM 3993 N N . ILE A 1 257 ? 22.260 68.367 48.395 1.00 27.16 256 ILE A N 1
ATOM 3994 C CA . ILE A 1 257 ? 22.381 69.581 47.597 1.00 27.46 256 ILE A CA 1
ATOM 3995 C C . ILE A 1 257 ? 23.140 70.687 48.327 1.00 25.19 256 ILE A C 1
ATOM 3996 O O . ILE A 1 257 ? 23.404 71.740 47.739 1.00 25.26 256 ILE A O 1
ATOM 4012 N N . LEU A 1 258 ? 23.508 70.454 49.593 1.00 26.07 257 LEU A N 1
ATOM 4013 C CA . LEU A 1 258 ? 24.255 71.414 50.396 1.00 27.69 257 LEU A CA 1
ATOM 4014 C C . LEU A 1 258 ? 25.722 71.046 50.554 1.00 28.16 257 LEU A C 1
ATOM 4015 O O . LEU A 1 258 ? 26.479 71.832 51.126 1.00 31.67 257 LEU A O 1
ATOM 4031 N N . GLY A 1 259 ? 26.136 69.875 50.087 1.00 29.99 258 GLY A N 1
ATOM 4032 C CA . GLY A 1 259 ? 27.513 69.455 50.254 1.00 29.66 258 GLY A CA 1
ATOM 4033 C C . GLY A 1 259 ? 27.847 69.004 51.658 1.00 30.17 258 GLY A C 1
ATOM 4034 O O . GLY A 1 259 ? 28.950 69.280 52.152 1.00 25.70 258 GLY A O 1
ATOM 4038 N N . ILE A 1 260 ? 26.919 68.327 52.325 1.00 25.90 259 ILE A N 1
ATOM 4039 C CA . ILE A 1 260 ? 27.163 67.755 53.641 1.00 23.93 259 ILE A CA 1
ATOM 4040 C C . ILE A 1 260 ? 27.093 66.238 53.522 1.00 25.13 259 ILE A C 1
ATOM 4041 O O . ILE A 1 260 ? 26.423 65.693 52.637 1.00 23.60 259 ILE A O 1
ATOM 4057 N N . THR A 1 261 ? 27.810 65.554 54.411 1.00 23.42 260 THR A N 1
ATOM 4058 C CA . THR A 1 261 ? 27.733 64.100 54.465 1.00 23.78 260 THR A CA 1
ATOM 4059 C C . THR A 1 261 ? 26.306 63.682 54.794 1.00 26.38 260 THR A C 1
ATOM 4060 O O . THR A 1 261 ? 25.679 64.238 55.701 1.00 25.76 260 THR A O 1
ATOM 4071 N N . PHE A 1 262 ? 25.790 62.700 54.057 1.00 23.72 261 PHE A N 1
ATOM 4072 C CA . PHE A 1 262 ? 24.369 62.390 54.118 1.00 21.96 261 PHE A CA 1
ATOM 4073 C C . PHE A 1 262 ? 24.137 60.893 53.963 1.00 21.77 261 PHE A C 1
ATOM 4074 O O . PHE A 1 262 ? 24.752 60.243 53.113 1.00 21.56 261 PHE A O 1
ATOM 4091 N N . ASP A 1 263 ? 23.225 60.368 54.786 1.00 20.73 262 ASP A N 1
ATOM 4092 C CA . ASP A 1 263 ? 22.885 58.950 54.857 1.00 25.58 262 ASP A CA 1
ATOM 4093 C C . ASP A 1 263 ? 24.076 58.112 55.296 1.00 25.46 262 ASP A C 1
ATOM 4094 O O . ASP A 1 263 ? 24.913 57.724 54.474 1.00 21.78 262 ASP A O 1
ATOM 4103 N N . PHE A 1 264 ? 24.136 57.811 56.588 1.00 26.48 263 PHE A N 1
ATOM 4104 C CA . PHE A 1 264 ? 25.170 56.959 57.157 1.00 25.38 263 PHE A CA 1
ATOM 4105 C C . PHE A 1 264 ? 24.629 55.536 57.242 1.00 28.11 263 PHE A C 1
ATOM 4106 O O . PHE A 1 264 ? 23.674 55.269 57.982 1.00 27.54 263 PHE A O 1
ATOM 4123 N N . GLY A 1 265 ? 25.232 54.631 56.478 1.00 24.95 264 GLY A N 1
ATOM 4124 C CA . GLY A 1 265 ? 24.876 53.234 56.523 1.00 23.53 264 GLY A CA 1
ATOM 4125 C C . GLY A 1 265 ? 26.085 52.365 56.803 1.00 24.35 264 GLY A C 1
ATOM 4126 O O . GLY A 1 265 ? 26.514 52.215 57.951 1.00 25.55 264 GLY A O 1
ATOM 4130 N N . PRO A 1 266 ? 26.678 51.785 55.750 1.00 25.86 265 PRO A N 1
ATOM 4131 C CA . PRO A 1 266 ? 27.852 50.929 55.951 1.00 24.40 265 PRO A CA 1
ATOM 4132 C C . PRO A 1 266 ? 29.159 51.708 55.932 1.00 26.90 265 PRO A C 1
ATOM 4133 O O . PRO A 1 266 ? 30.182 51.200 55.463 1.00 29.36 265 PRO A O 1
ATOM 4144 N N . PHE A 1 267 ? 29.136 52.942 56.431 1.00 25.04 266 PHE A N 1
ATOM 4145 C CA . PHE A 1 267 ? 30.337 53.759 56.474 1.00 25.46 266 PHE A CA 1
ATOM 4146 C C . PHE A 1 267 ? 31.395 53.106 57.361 1.00 23.17 266 PHE A C 1
ATOM 4147 O O . PHE A 1 267 ? 31.124 52.180 58.128 1.00 24.14 266 PHE A O 1
ATOM 4164 N N . ALA A 1 268 ? 32.618 53.623 57.264 1.00 21.90 267 ALA A N 1
ATOM 4165 C CA . ALA A 1 268 ? 33.670 53.237 58.191 1.00 22.72 267 ALA A CA 1
ATOM 4166 C C . ALA A 1 268 ? 34.784 54.272 58.152 1.00 25.82 267 ALA A C 1
ATOM 4167 O O . ALA A 1 268 ? 35.137 54.778 57.083 1.00 25.12 267 ALA A O 1
ATOM 4174 N N . PHE A 1 269 ? 35.318 54.591 59.327 1.00 25.89 268 PHE A N 1
ATOM 4175 C CA . PHE A 1 269 ? 36.575 55.318 59.418 1.00 23.28 268 PHE A CA 1
ATOM 4176 C C . PHE A 1 269 ? 37.727 54.332 59.282 1.00 23.18 268 PHE A C 1
ATOM 4177 O O . PHE A 1 269 ? 37.734 53.283 59.933 1.00 23.98 268 PHE A O 1
ATOM 4194 N N . LEU A 1 270 ? 38.695 54.662 58.434 1.00 20.48 269 LEU A N 1
ATOM 4195 C CA . LEU A 1 270 ? 39.844 53.789 58.257 1.00 21.34 269 LEU A CA 1
ATOM 4196 C C . LEU A 1 270 ? 40.546 53.572 59.590 1.00 24.55 269 LEU A C 1
ATOM 4197 O O . LEU A 1 270 ? 40.803 54.524 60.332 1.00 26.53 269 LEU A O 1
ATOM 4213 N N . ASP A 1 271 ? 40.839 52.313 59.902 1.00 30.86 270 ASP A N 1
ATOM 4214 C CA . ASP A 1 271 ? 41.773 52.006 60.978 1.00 28.49 270 ASP A CA 1
ATOM 4215 C C . ASP A 1 271 ? 43.167 51.976 60.364 1.00 28.11 270 ASP A C 1
ATOM 4216 O O . ASP A 1 271 ? 43.822 53.019 60.265 1.00 30.07 270 ASP A O 1
ATOM 4225 N N . ASP A 1 272 ? 43.622 50.808 59.918 1.00 27.32 271 ASP A N 1
ATOM 4226 C CA . ASP A 1 272 ? 44.809 50.758 59.075 1.00 25.55 271 ASP A CA 1
ATOM 4227 C C . ASP A 1 272 ? 44.509 51.422 57.738 1.00 30.17 271 ASP A C 1
ATOM 4228 O O . ASP A 1 272 ? 43.435 51.229 57.159 1.00 32.13 271 ASP A O 1
ATOM 4237 N N . PHE A 1 273 ? 45.456 52.216 57.247 1.00 27.20 272 PHE A N 1
ATOM 4238 C CA . PHE A 1 273 ? 45.255 52.888 55.972 1.00 28.47 272 PHE A CA 1
ATOM 4239 C C . PHE A 1 273 ? 45.170 51.872 54.839 1.00 30.13 272 PHE A C 1
ATOM 4240 O O . PHE A 1 273 ? 45.915 50.889 54.805 1.00 31.17 272 PHE A O 1
ATOM 4257 N N . ASP A 1 274 ? 44.250 52.123 53.905 1.00 30.00 273 ASP A N 1
ATOM 4258 C CA . ASP A 1 274 ? 44.073 51.251 52.744 1.00 30.64 273 ASP A CA 1
ATOM 4259 C C . ASP A 1 274 ? 43.337 52.072 51.685 1.00 31.20 273 ASP A C 1
ATOM 4260 O O . ASP A 1 274 ? 42.117 52.238 51.769 1.00 35.32 273 ASP A O 1
ATOM 4269 N N . GLU A 1 275 ? 44.084 52.571 50.697 1.00 26.42 274 GLU A N 1
ATOM 4270 C CA . GLU A 1 275 ? 43.517 53.486 49.714 1.00 30.33 274 GLU A CA 1
ATOM 4271 C C . GLU A 1 275 ? 42.406 52.855 48.886 1.00 26.12 274 GLU A C 1
ATOM 4272 O O . GLU A 1 275 ? 41.683 53.586 48.203 1.00 25.93 274 GLU A O 1
ATOM 4284 N N . HIS A 1 276 ? 42.251 51.530 48.927 1.00 28.02 275 HIS A N 1
ATOM 4285 C CA . HIS A 1 276 ? 41.235 50.839 48.142 1.00 32.08 275 HIS A CA 1
ATOM 4286 C C . HIS A 1 276 ? 40.214 50.129 49.024 1.00 31.29 275 HIS A C 1
ATOM 4287 O O . HIS A 1 276 ? 39.465 49.276 48.537 1.00 32.92 275 HIS A O 1
ATOM 4301 N N . PHE A 1 277 ? 40.163 50.467 50.310 1.00 28.05 276 PHE A N 1
ATOM 4302 C CA . PHE A 1 277 ? 39.253 49.789 51.221 1.00 29.70 276 PHE A CA 1
ATOM 4303 C C . PHE A 1 277 ? 37.811 49.931 50.746 1.00 29.14 276 PHE A C 1
ATOM 4304 O O . PHE A 1 277 ? 37.379 51.004 50.316 1.00 24.64 276 PHE A O 1
ATOM 4321 N N . ILE A 1 278 ? 37.073 48.828 50.814 1.00 31.60 277 ILE A N 1
ATOM 4322 C CA . ILE A 1 278 ? 35.659 48.786 50.458 1.00 30.60 277 ILE A CA 1
ATOM 4323 C C . ILE A 1 278 ? 34.889 48.567 51.755 1.00 27.93 277 ILE A C 1
ATOM 4324 O O . ILE A 1 278 ? 34.876 47.459 52.302 1.00 28.44 277 ILE A O 1
ATOM 4340 N N . CYS A 1 279 ? 34.251 49.627 52.256 1.00 28.38 278 CYS A N 1
ATOM 4341 C CA . CYS A 1 279 ? 33.562 49.568 53.538 1.00 28.98 278 CYS A CA 1
ATOM 4342 C C . CYS A 1 279 ? 32.173 48.951 53.444 1.00 30.30 278 CYS A C 1
ATOM 4343 O O . CYS A 1 279 ? 31.584 48.633 54.482 1.00 33.32 278 CYS A O 1
ATOM 4351 N N . ASN A 1 280 ? 31.641 48.778 52.239 1.00 27.37 279 ASN A N 1
ATOM 4352 C CA . ASN A 1 280 ? 30.290 48.271 52.025 1.00 29.71 279 ASN A CA 1
ATOM 4353 C C . ASN A 1 280 ? 30.391 46.845 51.494 1.00 30.49 279 ASN A C 1
ATOM 4354 O O . ASN A 1 280 ? 30.823 46.631 50.356 1.00 33.26 279 ASN A O 1
ATOM 4365 N N . HIS A 1 281 ? 29.990 45.871 52.314 1.00 28.77 280 HIS A N 1
ATOM 4366 C CA . HIS A 1 281 ? 30.084 44.474 51.904 1.00 38.21 280 HIS A CA 1
ATOM 4367 C C . HIS A 1 281 ? 29.217 44.166 50.689 1.00 35.13 280 HIS A C 1
ATOM 4368 O O . HIS A 1 281 ? 29.397 43.110 50.071 1.00 35.60 280 HIS A O 1
ATOM 4382 N N . SER A 1 282 ? 28.285 45.050 50.335 1.00 32.61 281 SER A N 1
ATOM 4383 C CA . SER A 1 282 ? 27.462 44.875 49.145 1.00 36.92 281 SER A CA 1
ATOM 4384 C C . SER A 1 282 ? 28.053 45.539 47.909 1.00 36.60 281 SER A C 1
ATOM 4385 O O . SER A 1 282 ? 27.519 45.352 46.810 1.00 33.67 281 SER A O 1
ATOM 4393 N N . ASP A 1 283 ? 29.130 46.307 48.062 1.00 35.96 282 ASP A N 1
ATOM 4394 C CA . ASP A 1 283 ? 29.776 46.996 46.942 1.00 32.81 282 ASP A CA 1
ATOM 4395 C C . ASP A 1 283 ? 30.772 46.042 46.279 1.00 33.08 282 ASP A C 1
ATOM 4396 O O . ASP A 1 283 ? 31.991 46.154 46.416 1.00 34.89 282 ASP A O 1
ATOM 4405 N N . HIS A 1 284 ? 30.213 45.083 45.534 1.00 27.18 283 HIS A N 1
ATOM 4406 C CA . HIS A 1 284 ? 31.005 43.966 45.029 1.00 37.71 283 HIS A CA 1
ATOM 4407 C C . HIS A 1 284 ? 32.065 44.413 44.030 1.00 28.94 283 HIS A C 1
ATOM 4408 O O . HIS A 1 284 ? 33.122 43.782 43.935 1.00 30.26 283 HIS A O 1
ATOM 4422 N N . GLU A 1 285 ? 31.808 45.480 43.279 1.00 29.62 284 GLU A N 1
ATOM 4423 C CA . GLU A 1 285 ? 32.762 45.970 42.293 1.00 32.41 284 GLU A CA 1
ATOM 4424 C C . GLU A 1 285 ? 33.717 47.014 42.859 1.00 30.48 284 GLU A C 1
ATOM 4425 O O . GLU A 1 285 ? 34.592 47.493 42.131 1.00 30.38 284 GLU A O 1
ATOM 4437 N N . GLY A 1 286 ? 33.579 47.374 44.132 1.00 32.22 285 GLY A N 1
ATOM 4438 C CA . GLY A 1 286 ? 34.395 48.433 44.691 1.00 33.84 285 GLY A CA 1
ATOM 4439 C C . GLY A 1 286 ? 34.109 49.792 44.095 1.00 34.03 285 GLY A C 1
ATOM 4440 O O . GLY A 1 286 ? 35.006 50.641 44.041 1.00 33.46 285 GLY A O 1
ATOM 4444 N N . ARG A 1 287 ? 32.877 50.018 43.636 1.00 30.67 286 ARG A N 1
ATOM 4445 C CA . ARG A 1 287 ? 32.524 51.308 43.054 1.00 26.90 286 ARG A CA 1
ATOM 4446 C C . ARG A 1 287 ? 32.739 52.440 44.051 1.00 26.12 286 ARG A C 1
ATOM 4447 O O . ARG A 1 287 ? 33.156 53.541 43.673 1.00 25.00 286 ARG A O 1
ATOM 4468 N N . TYR A 1 288 ? 32.462 52.187 45.327 1.00 25.79 287 TYR A N 1
ATOM 4469 C CA . TYR A 1 288 ? 32.534 53.202 46.372 1.00 24.90 287 TYR A CA 1
ATOM 4470 C C . TYR A 1 288 ? 33.692 52.935 47.332 1.00 24.73 287 TYR A C 1
ATOM 4471 O O . TYR A 1 288 ? 33.604 53.195 48.533 1.00 24.23 287 TYR A O 1
ATOM 4489 N N . SER A 1 289 ? 34.798 52.420 46.801 1.00 24.58 288 SER A N 1
ATOM 4490 C CA . SER A 1 289 ? 36.012 52.270 47.586 1.00 25.82 288 SER A CA 1
ATOM 4491 C C . SER A 1 289 ? 36.563 53.640 47.969 1.00 24.67 288 SER A C 1
ATOM 4492 O O . SER A 1 289 ? 36.195 54.671 47.398 1.00 27.27 288 SER A O 1
ATOM 4500 N N . PHE A 1 290 ? 37.474 53.638 48.943 1.00 25.55 289 PHE A N 1
ATOM 4501 C CA . PHE A 1 290 ? 37.994 54.891 49.483 1.00 27.25 289 PHE A CA 1
ATOM 4502 C C . PHE A 1 290 ? 38.526 55.801 48.379 1.00 27.94 289 PHE A C 1
ATOM 4503 O O . PHE A 1 290 ? 38.139 56.971 48.283 1.00 29.51 289 PHE A O 1
ATOM 4520 N N . SER A 1 291 ? 39.418 55.281 47.531 1.00 28.81 290 SER A N 1
ATOM 4521 C CA . SER A 1 291 ? 40.022 56.119 46.498 1.00 33.89 290 SER A CA 1
ATOM 4522 C C . SER A 1 291 ? 39.019 56.500 45.414 1.00 32.89 290 SER A C 1
ATOM 4523 O O . SER A 1 291 ? 39.121 57.588 44.838 1.00 34.23 290 SER A O 1
ATOM 4531 N N . ASN A 1 292 ? 38.047 55.632 45.122 1.00 29.42 291 ASN A N 1
ATOM 4532 C CA . ASN A 1 292 ? 37.059 55.943 44.094 1.00 30.14 291 ASN A CA 1
ATOM 4533 C C . ASN A 1 292 ? 36.099 57.054 44.502 1.00 31.32 291 ASN A C 1
ATOM 4534 O O . ASN A 1 292 ? 35.374 57.565 43.642 1.00 29.30 291 ASN A O 1
ATOM 4545 N N . GLN A 1 293 ? 36.073 57.443 45.778 1.00 27.77 292 GLN A N 1
ATOM 4546 C CA . GLN A 1 293 ? 35.153 58.491 46.203 1.00 26.74 292 GLN A CA 1
ATOM 4547 C C . GLN A 1 293 ? 35.413 59.806 45.477 1.00 26.46 292 GLN A C 1
ATOM 4548 O O . GLN A 1 293 ? 34.498 60.627 45.361 1.00 26.02 292 GLN A O 1
ATOM 4562 N N . VAL A 1 294 ? 36.624 60.017 44.973 1.00 27.50 293 VAL A N 1
ATOM 4563 C CA . VAL A 1 294 ? 36.956 61.254 44.270 1.00 26.94 293 VAL A CA 1
ATOM 4564 C C . VAL A 1 294 ? 36.342 61.220 42.873 1.00 24.52 293 VAL A C 1
ATOM 4565 O O . VAL A 1 294 ? 35.553 62.113 42.534 1.00 30.70 293 VAL A O 1
ATOM 4578 N N . PRO A 1 295 ? 36.656 60.231 42.031 1.00 26.48 294 PRO A N 1
ATOM 4579 C CA . PRO A 1 295 ? 36.009 60.186 40.706 1.00 24.90 294 PRO A CA 1
ATOM 4580 C C . PRO A 1 295 ? 34.500 60.002 40.769 1.00 29.22 294 PRO A C 1
ATOM 4581 O O . PRO A 1 295 ? 33.790 60.507 39.890 1.00 28.02 294 PRO A O 1
ATOM 4592 N N . ILE A 1 296 ? 33.986 59.295 41.779 1.00 25.63 295 ILE A N 1
ATOM 4593 C CA . ILE A 1 296 ? 32.541 59.119 41.901 1.00 25.88 295 ILE A CA 1
ATOM 4594 C C . ILE A 1 296 ? 31.861 60.454 42.173 1.00 28.87 295 ILE A C 1
ATOM 4595 O O . ILE A 1 296 ? 30.810 60.761 41.597 1.00 28.23 295 ILE A O 1
ATOM 4611 N N . ALA A 1 297 ? 32.437 61.263 43.068 1.00 22.77 296 ALA A N 1
ATOM 4612 C CA . ALA A 1 297 ? 31.850 62.564 43.370 1.00 20.02 296 ALA A CA 1
ATOM 4613 C C . ALA A 1 297 ? 31.729 63.413 42.112 1.00 23.26 296 ALA A C 1
ATOM 4614 O O . ALA A 1 297 ? 30.713 64.088 41.904 1.00 25.42 296 ALA A O 1
ATOM 4621 N N . GLN A 1 298 ? 32.756 63.391 41.260 1.00 25.42 297 GLN A N 1
ATOM 4622 C CA . GLN A 1 298 ? 32.679 64.103 39.990 1.00 30.64 297 GLN A CA 1
ATOM 4623 C C . GLN A 1 298 ? 31.581 63.525 39.108 1.00 28.16 297 GLN A C 1
ATOM 4624 O O . GLN A 1 298 ? 30.806 64.269 38.496 1.00 27.25 297 GLN A O 1
ATOM 4638 N N . TRP A 1 299 ? 31.502 62.195 39.030 1.00 30.63 298 TRP A N 1
ATOM 4639 C CA . TRP A 1 299 ? 30.443 61.554 38.257 1.00 29.83 298 TRP A CA 1
ATOM 4640 C C . TRP A 1 299 ? 29.068 61.986 38.749 1.00 28.10 298 TRP A C 1
ATOM 4641 O O . TRP A 1 299 ? 28.184 62.303 37.945 1.00 23.25 298 TRP A O 1
ATOM 4662 N N . ASN A 1 300 ? 28.871 62.015 40.070 1.00 23.56 299 ASN A N 1
ATOM 4663 C CA . ASN A 1 300 ? 27.582 62.428 40.616 1.00 21.30 299 ASN A CA 1
ATOM 4664 C C . ASN A 1 300 ? 27.272 63.876 40.262 1.00 22.65 299 ASN A C 1
ATOM 4665 O O . ASN A 1 300 ? 26.113 64.229 40.018 1.00 23.40 299 ASN A O 1
ATOM 4676 N N . LEU A 1 301 ? 28.296 64.732 40.233 1.00 27.98 300 LEU A N 1
ATOM 4677 C CA . LEU A 1 301 ? 28.082 66.121 39.841 1.00 27.34 300 LEU A CA 1
ATOM 4678 C C . LEU A 1 301 ? 27.681 66.223 38.374 1.00 25.77 300 LEU A C 1
ATOM 4679 O O . LEU A 1 301 ? 26.868 67.080 38.008 1.00 30.01 300 LEU A O 1
ATOM 4695 N N . SER A 1 302 ? 28.233 65.356 37.520 1.00 26.12 301 SER A N 1
ATOM 4696 C CA . SER A 1 302 ? 27.785 65.305 36.130 1.00 32.45 301 SER A CA 1
ATOM 4697 C C . SER A 1 302 ? 26.322 64.890 36.043 1.00 31.76 301 SER A C 1
ATOM 4698 O O . SER A 1 302 ? 25.571 65.407 35.209 1.00 31.89 301 SER A O 1
ATOM 4706 N N . ALA A 1 303 ? 25.902 63.947 36.889 1.00 29.72 302 ALA A N 1
ATOM 4707 C CA . ALA A 1 303 ? 24.502 63.540 36.903 1.00 27.38 302 ALA A CA 1
ATOM 4708 C C . ALA A 1 303 ? 23.605 64.683 37.360 1.00 28.79 302 ALA A C 1
ATOM 4709 O O . ALA A 1 303 ? 22.527 64.901 36.794 1.00 27.50 302 ALA A O 1
ATOM 4716 N N . LEU A 1 304 ? 24.028 65.421 38.389 1.00 26.48 303 LEU A N 1
ATOM 4717 C CA . LEU A 1 304 ? 23.302 66.625 38.776 1.00 26.32 303 LEU A CA 1
ATOM 4718 C C . LEU A 1 304 ? 23.234 67.609 37.617 1.00 28.56 303 LEU A C 1
ATOM 4719 O O . LEU A 1 304 ? 22.176 68.189 37.343 1.00 32.50 303 LEU A O 1
ATOM 4735 N N . GLY A 1 305 ? 24.355 67.804 36.919 1.00 24.41 304 GLY A N 1
ATOM 4736 C CA . GLY A 1 305 ? 24.376 68.742 35.812 1.00 23.64 304 GLY A CA 1
ATOM 4737 C C . GLY A 1 305 ? 23.349 68.413 34.748 1.00 25.07 304 GLY A C 1
ATOM 4738 O O . GLY A 1 305 ? 22.753 69.312 34.151 1.00 25.80 304 GLY A O 1
ATOM 4742 N N . GLN A 1 306 ? 23.126 67.121 34.495 1.00 27.93 305 GLN A N 1
ATOM 4743 C CA . GLN A 1 306 ? 22.113 66.726 33.522 1.00 31.58 305 GLN A CA 1
ATOM 4744 C C . GLN A 1 306 ? 20.761 67.337 33.867 1.00 31.04 305 GLN A C 1
ATOM 4745 O O . GLN A 1 306 ? 20.070 67.878 32.996 1.00 31.93 305 GLN A O 1
ATOM 4759 N N . ALA A 1 307 ? 20.370 67.267 35.142 1.00 28.36 306 ALA A N 1
ATOM 4760 C CA . ALA A 1 307 ? 19.082 67.803 35.564 1.00 28.80 306 ALA A CA 1
ATOM 4761 C C . ALA A 1 307 ? 18.981 69.308 35.368 1.00 27.40 306 ALA A C 1
ATOM 4762 O O . ALA A 1 307 ? 17.870 69.847 35.422 1.00 25.75 306 ALA A O 1
ATOM 4769 N N . LEU A 1 308 ? 20.098 69.996 35.139 1.00 27.27 307 LEU A N 1
ATOM 4770 C CA . LEU A 1 308 ? 20.094 71.436 34.928 1.00 27.44 307 LEU A CA 1
ATOM 4771 C C . LEU A 1 308 ? 20.228 71.823 33.460 1.00 26.57 307 LEU A C 1
ATOM 4772 O O . LEU A 1 308 ? 20.243 73.019 33.150 1.00 28.61 307 LEU A O 1
ATOM 4788 N N . THR A 1 309 ? 20.306 70.852 32.549 1.00 25.28 308 THR A N 1
ATOM 4789 C CA . THR A 1 309 ? 20.415 71.188 31.135 1.00 26.41 308 THR A CA 1
ATOM 4790 C C . THR A 1 309 ? 19.228 71.990 30.606 1.00 29.92 308 THR A C 1
ATOM 4791 O O . THR A 1 309 ? 19.422 72.731 29.626 1.00 35.08 308 THR A O 1
ATOM 4802 N N . PRO A 1 310 ? 18.015 71.897 31.161 1.00 32.60 309 PRO A N 1
ATOM 4803 C CA . PRO A 1 310 ? 16.945 72.807 30.715 1.00 34.30 309 PRO A CA 1
ATOM 4804 C C . PRO A 1 310 ? 17.264 74.274 30.935 1.00 34.82 309 PRO A C 1
ATOM 4805 O O . PRO A 1 310 ? 16.662 75.127 30.271 1.00 38.86 309 PRO A O 1
ATOM 4816 N N . PHE A 1 311 ? 18.187 74.593 31.841 1.00 29.54 310 PHE A N 1
ATOM 4817 C CA . PHE A 1 311 ? 18.476 75.970 32.214 1.00 33.22 310 PHE A CA 1
ATOM 4818 C C . PHE A 1 311 ? 19.859 76.443 31.799 1.00 32.69 310 PHE A C 1
ATOM 4819 O O . PHE A 1 311 ? 20.049 77.644 31.601 1.00 33.42 310 PHE A O 1
ATOM 4836 N N . VAL A 1 312 ? 20.824 75.536 31.666 1.00 34.52 311 VAL A N 1
ATOM 4837 C CA . VAL A 1 312 ? 22.214 75.900 31.429 1.00 31.39 311 VAL A CA 1
ATOM 4838 C C . VAL A 1 312 ? 22.761 75.060 30.285 1.00 30.88 311 VAL A C 1
ATOM 4839 O O . VAL A 1 312 ? 22.402 73.890 30.120 1.00 30.30 311 VAL A O 1
ATOM 4852 N N . SER A 1 313 ? 23.645 75.666 29.495 1.00 32.98 312 SER A N 1
ATOM 4853 C CA . SER A 1 313 ? 24.230 74.977 28.355 1.00 32.04 312 SER A CA 1
ATOM 4854 C C . SER A 1 313 ? 25.130 73.838 28.820 1.00 32.22 312 SER A C 1
ATOM 4855 O O . SER A 1 313 ? 25.742 73.894 29.891 1.00 32.76 312 SER A O 1
ATOM 4863 N N . VAL A 1 314 ? 25.213 72.796 27.991 1.00 33.46 313 VAL A N 1
ATOM 4864 C CA . VAL A 1 314 ? 26.059 71.652 28.315 1.00 33.57 313 VAL A CA 1
ATOM 4865 C C . VAL A 1 314 ? 27.507 72.092 28.483 1.00 33.14 313 VAL A C 1
ATOM 4866 O O . VAL A 1 314 ? 28.219 71.612 29.373 1.00 32.18 313 VAL A O 1
ATOM 4879 N N . GLU A 1 315 ? 27.966 73.015 27.634 1.00 30.88 314 GLU A N 1
ATOM 4880 C CA . GLU A 1 315 ? 29.354 73.455 27.703 1.00 34.39 314 GLU A CA 1
ATOM 4881 C C . GLU A 1 315 ? 29.641 74.139 29.033 1.00 30.47 314 GLU A C 1
ATOM 4882 O O . GLU A 1 315 ? 30.638 73.837 29.698 1.00 31.05 314 GLU A O 1
ATOM 4894 N N . ALA A 1 316 ? 28.774 75.069 29.439 1.00 28.00 315 ALA A N 1
ATOM 4895 C CA . ALA A 1 316 ? 28.969 75.749 30.715 1.00 29.90 315 ALA A CA 1
ATOM 4896 C C . ALA A 1 316 ? 28.955 74.751 31.866 1.00 29.82 315 ALA A C 1
ATOM 4897 O O . ALA A 1 316 ? 29.827 74.783 32.742 1.00 27.02 315 ALA A O 1
ATOM 4904 N N . LEU A 1 317 ? 27.975 73.847 31.873 1.00 32.19 316 LEU A N 1
ATOM 4905 C CA . LEU A 1 317 ? 27.896 72.850 32.936 1.00 31.42 316 LEU A CA 1
ATOM 4906 C C . LEU A 1 317 ? 29.170 72.016 33.001 1.00 30.33 316 LEU A C 1
ATOM 4907 O O . LEU A 1 317 ? 29.735 71.807 34.080 1.00 30.14 316 LEU A O 1
ATOM 4923 N N . ARG A 1 318 ? 29.647 71.539 31.850 1.00 31.44 317 ARG A N 1
ATOM 4924 C CA . ARG A 1 318 ? 30.828 70.683 31.855 1.00 35.49 317 ARG A CA 1
ATOM 4925 C C . ARG A 1 318 ? 32.085 71.463 32.217 1.00 32.12 317 ARG A C 1
ATOM 4926 O O . ARG A 1 318 ? 32.992 70.909 32.848 1.00 31.20 317 ARG A O 1
ATOM 4947 N N . GLU A 1 319 ? 32.156 72.745 31.855 1.00 29.10 318 GLU A N 1
ATOM 4948 C CA . GLU A 1 319 ? 33.277 73.563 32.306 1.00 36.25 318 GLU A CA 1
ATOM 4949 C C . GLU A 1 319 ? 33.288 73.676 33.826 1.00 34.38 318 GLU A C 1
ATOM 4950 O O . GLU A 1 319 ? 34.349 73.596 34.456 1.00 30.22 318 GLU A O 1
ATOM 4962 N N . THR A 1 320 ? 32.113 73.851 34.434 1.00 34.97 319 THR A N 1
ATOM 4963 C CA . THR A 1 320 ? 32.036 73.955 35.887 1.00 30.37 319 THR A CA 1
ATOM 4964 C C . THR A 1 320 ? 32.456 72.650 36.554 1.00 32.48 319 THR A C 1
ATOM 4965 O O . THR A 1 320 ? 33.134 72.663 37.588 1.00 26.98 319 THR A O 1
ATOM 4976 N N . ILE A 1 321 ? 32.055 71.513 35.980 1.00 33.74 320 ILE A N 1
ATOM 4977 C CA . ILE A 1 321 ? 32.456 70.220 36.525 1.00 33.01 320 ILE A CA 1
ATOM 4978 C C . ILE A 1 321 ? 33.971 70.071 36.490 1.00 33.28 320 ILE A C 1
ATOM 4979 O O . ILE A 1 321 ? 34.560 69.413 37.356 1.00 35.95 320 ILE A O 1
ATOM 4995 N N . GLY A 1 322 ? 34.626 70.678 35.499 1.00 28.38 321 GLY A N 1
ATOM 4996 C CA . GLY A 1 322 ? 36.074 70.623 35.416 1.00 30.21 321 GLY A CA 1
ATOM 4997 C C . GLY A 1 322 ? 36.779 71.298 36.572 1.00 29.97 321 GLY A C 1
ATOM 4998 O O . GLY A 1 322 ? 37.975 71.068 36.775 1.00 33.38 321 GLY A O 1
ATOM 5002 N N . LEU A 1 323 ? 36.070 72.131 37.335 1.00 32.65 322 LEU A N 1
ATOM 5003 C CA . LEU A 1 323 ? 36.656 72.759 38.510 1.00 33.50 322 LEU A CA 1
ATOM 5004 C C . LEU A 1 323 ? 36.772 71.805 39.689 1.00 29.77 322 LEU A C 1
ATOM 5005 O O . LEU A 1 323 ? 37.532 72.087 40.622 1.00 26.09 322 LEU A O 1
ATOM 5021 N N . PHE A 1 324 ? 36.041 70.687 39.673 1.00 24.94 323 PHE A N 1
ATOM 5022 C CA . PHE A 1 324 ? 35.980 69.833 40.853 1.00 25.60 323 PHE A CA 1
ATOM 5023 C C . PHE A 1 324 ? 37.360 69.303 41.228 1.00 29.88 323 PHE A C 1
ATOM 5024 O O . PHE A 1 324 ? 37.806 69.456 42.371 1.00 29.27 323 PHE A O 1
ATOM 5041 N N . LEU A 1 325 ? 38.052 68.673 40.280 1.00 27.98 324 LEU A N 1
ATOM 5042 C CA . LEU A 1 325 ? 39.307 68.008 40.622 1.00 32.51 324 LEU A CA 1
ATOM 5043 C C . LEU A 1 325 ? 40.368 68.986 41.112 1.00 29.20 324 LEU A C 1
ATOM 5044 O O . LEU A 1 325 ? 40.983 68.718 42.159 1.00 27.05 324 LEU A O 1
ATOM 5060 N N . PRO A 1 326 ? 40.638 70.109 40.437 1.00 27.96 325 PRO A N 1
ATOM 5061 C CA . PRO A 1 326 ? 41.635 71.044 40.986 1.00 29.07 325 PRO A CA 1
ATOM 5062 C C . PRO A 1 326 ? 41.251 71.577 42.353 1.00 31.07 325 PRO A C 1
ATOM 5063 O O . PRO A 1 326 ? 42.112 71.708 43.232 1.00 29.75 325 PRO A O 1
ATOM 5074 N N . LEU A 1 327 ? 39.969 71.893 42.555 1.00 29.43 326 LEU A N 1
ATOM 5075 C CA . LEU A 1 327 ? 39.519 72.379 43.854 1.00 26.04 326 LEU A CA 1
ATOM 5076 C C . LEU A 1 327 ? 39.678 71.309 44.924 1.00 27.20 326 LEU A C 1
ATOM 5077 O O . LEU A 1 327 ? 40.117 71.599 46.043 1.00 22.70 326 LEU A O 1
ATOM 5093 N N . TYR A 1 328 ? 39.322 70.063 44.602 1.00 27.15 327 TYR A N 1
ATOM 5094 C CA . TYR A 1 328 ? 39.547 68.972 45.541 1.00 26.51 327 TYR A CA 1
ATOM 5095 C C . TYR A 1 328 ? 41.020 68.875 45.917 1.00 25.48 327 TYR A C 1
ATOM 5096 O O . TYR A 1 328 ? 41.370 68.809 47.101 1.00 27.23 327 TYR A O 1
ATOM 5114 N N . GLN A 1 329 ? 41.904 68.866 44.916 1.00 24.32 328 GLN A N 1
ATOM 5115 C CA A GLN A 1 329 ? 43.327 68.723 45.199 0.51 24.96 328 GLN A CA 1
ATOM 5116 C CA B GLN A 1 329 ? 43.332 68.732 45.186 0.49 24.94 328 GLN A CA 1
ATOM 5117 C C . GLN A 1 329 ? 43.837 69.877 46.053 1.00 26.42 328 GLN A C 1
ATOM 5118 O O . GLN A 1 329 ? 44.658 69.672 46.956 1.00 27.33 328 GLN A O 1
ATOM 5145 N N . ALA A 1 330 ? 43.357 71.095 45.795 1.00 25.36 329 ALA A N 1
ATOM 5146 C CA . ALA A 1 330 ? 43.770 72.240 46.599 1.00 29.63 329 ALA A CA 1
ATOM 5147 C C . ALA A 1 330 ? 43.390 72.046 48.061 1.00 31.20 329 ALA A C 1
ATOM 5148 O O . ALA A 1 330 ? 44.231 72.179 48.958 1.00 30.70 329 ALA A O 1
ATOM 5155 N N . HIS A 1 331 ? 42.120 71.731 48.322 1.00 29.89 330 HIS A N 1
ATOM 5156 C CA . HIS A 1 331 ? 41.672 71.580 49.702 1.00 26.91 330 HIS A CA 1
ATOM 5157 C C . HIS A 1 331 ? 42.278 70.342 50.350 1.00 22.44 330 HIS A C 1
ATOM 5158 O O . HIS A 1 331 ? 42.665 70.379 51.523 1.00 21.28 330 HIS A O 1
ATOM 5172 N N . TYR A 1 332 ? 42.383 69.241 49.604 1.00 19.34 331 TYR A N 1
ATOM 5173 C CA . TYR A 1 332 ? 43.007 68.041 50.152 1.00 22.88 331 TYR A CA 1
ATOM 5174 C C . TYR A 1 332 ? 44.444 68.317 50.584 1.00 26.89 331 TYR A C 1
ATOM 5175 O O . TYR A 1 332 ? 44.833 68.009 51.716 1.00 30.11 331 TYR A O 1
ATOM 5193 N N . LEU A 1 333 ? 45.251 68.903 49.693 1.00 27.67 332 LEU A N 1
ATOM 5194 C CA . LEU A 1 333 ? 46.645 69.177 50.033 1.00 28.59 332 LEU A CA 1
ATOM 5195 C C . LEU A 1 333 ? 46.742 70.128 51.218 1.00 31.60 332 LEU A C 1
ATOM 5196 O O . LEU A 1 333 ? 47.600 69.959 52.094 1.00 31.90 332 LEU A O 1
ATOM 5212 N N . ASP A 1 334 ? 45.873 71.140 51.261 1.00 26.51 333 ASP A N 1
ATOM 5213 C CA . ASP A 1 334 ? 45.839 72.035 52.412 1.00 22.88 333 ASP A CA 1
ATOM 5214 C C . ASP A 1 334 ? 45.612 71.248 53.697 1.00 24.10 333 ASP A C 1
ATOM 5215 O O . ASP A 1 334 ? 46.343 71.413 54.681 1.00 25.82 333 ASP A O 1
ATOM 5224 N N . LEU A 1 335 ? 44.610 70.366 53.697 1.00 21.11 334 LEU A N 1
ATOM 5225 C CA . LEU A 1 335 ? 44.305 69.589 54.894 1.00 18.97 334 LEU A CA 1
ATOM 5226 C C . LEU A 1 335 ? 45.471 68.691 55.287 1.00 21.16 334 LEU A C 1
ATOM 5227 O O . LEU A 1 335 ? 45.824 68.606 56.469 1.00 24.00 334 LEU A O 1
ATOM 5243 N N . MET A 1 336 ? 46.083 68.009 54.314 1.00 27.73 335 MET A N 1
ATOM 5244 C CA . MET A 1 336 ? 47.181 67.101 54.634 1.00 27.88 335 MET A CA 1
ATOM 5245 C C . MET A 1 336 ? 48.416 67.867 55.092 1.00 25.45 335 MET A C 1
ATOM 5246 O O . MET A 1 336 ? 49.134 67.414 55.991 1.00 25.09 335 MET A O 1
ATOM 5260 N N . ARG A 1 337 ? 48.686 69.027 54.487 1.00 20.33 336 ARG A N 1
ATOM 5261 C CA . ARG A 1 337 ? 49.767 69.874 54.981 1.00 20.46 336 ARG A CA 1
ATOM 5262 C C . ARG A 1 337 ? 49.564 70.195 56.455 1.00 25.89 336 ARG A C 1
ATOM 5263 O O . ARG A 1 337 ? 50.505 70.120 57.256 1.00 28.05 336 ARG A O 1
ATOM 5284 N N . ARG A 1 338 ? 48.336 70.549 56.831 1.00 24.58 337 ARG A N 1
ATOM 5285 C CA . ARG A 1 338 ? 48.049 70.866 58.224 1.00 25.15 337 ARG A CA 1
ATOM 5286 C C . ARG A 1 338 ? 48.208 69.640 59.115 1.00 20.61 337 ARG A C 1
ATOM 5287 O O . ARG A 1 338 ? 48.718 69.747 60.236 1.00 19.37 337 ARG A O 1
ATOM 5308 N N . ARG A 1 339 ? 47.782 68.467 58.637 1.00 19.84 338 ARG A N 1
ATOM 5309 C CA . ARG A 1 339 ? 47.967 67.252 59.422 1.00 24.49 338 ARG A CA 1
ATOM 5310 C C . ARG A 1 339 ? 49.445 66.966 59.650 1.00 25.32 338 ARG A C 1
ATOM 5311 O O . ARG A 1 339 ? 49.811 66.349 60.656 1.00 26.76 338 ARG A O 1
ATOM 5332 N N . LEU A 1 340 ? 50.303 67.412 58.736 1.00 24.11 339 LEU A N 1
ATOM 5333 C CA . LEU A 1 340 ? 51.745 67.289 58.887 1.00 23.18 339 LEU A CA 1
ATOM 5334 C C . LEU A 1 340 ? 52.366 68.460 59.639 1.00 23.44 339 LEU A C 1
ATOM 5335 O O . LEU A 1 340 ? 53.593 68.518 59.759 1.00 23.81 339 LEU A O 1
ATOM 5351 N N . GLY A 1 341 ? 51.559 69.390 60.142 1.00 27.53 340 GLY A N 1
ATOM 5352 C CA . GLY A 1 341 ? 52.097 70.530 60.854 1.00 26.43 340 GLY A CA 1
ATOM 5353 C C . GLY A 1 341 ? 52.759 71.562 59.974 1.00 25.71 340 GLY A C 1
ATOM 5354 O O . GLY A 1 341 ? 53.548 72.370 60.469 1.00 28.54 340 GLY A O 1
ATOM 5358 N N . LEU A 1 342 ? 52.463 71.557 58.678 1.00 22.87 341 LEU A N 1
ATOM 5359 C CA . LEU A 1 342 ? 53.042 72.509 57.743 1.00 25.89 341 LEU A CA 1
ATOM 5360 C C . LEU A 1 342 ? 52.102 73.698 57.570 1.00 27.49 341 LEU A C 1
ATOM 5361 O O . LEU A 1 342 ? 50.887 73.582 57.744 1.00 35.27 341 LEU A O 1
ATOM 5377 N N . THR A 1 343 ? 52.682 74.855 57.239 1.00 26.14 342 THR A N 1
ATOM 5378 C CA . THR A 1 343 ? 51.944 76.111 57.263 1.00 26.84 342 THR A CA 1
ATOM 5379 C C . THR A 1 343 ? 52.151 76.959 56.013 1.00 27.48 342 THR A C 1
ATOM 5380 O O . THR A 1 343 ? 51.751 78.130 56.003 1.00 30.04 342 THR A O 1
ATOM 5391 N N . VAL A 1 344 ? 52.762 76.407 54.963 1.00 26.92 343 VAL A N 1
ATOM 5392 C CA . VAL A 1 344 ? 52.878 77.086 53.676 1.00 24.72 343 VAL A CA 1
ATOM 5393 C C . VAL A 1 344 ? 52.899 76.016 52.597 1.00 25.66 343 VAL A C 1
ATOM 5394 O O . VAL A 1 344 ? 53.272 74.867 52.841 1.00 26.96 343 VAL A O 1
ATOM 5407 N N . ALA A 1 345 ? 52.492 76.399 51.390 1.00 31.41 344 ALA A N 1
ATOM 5408 C CA . ALA A 1 345 ? 52.434 75.475 50.265 1.00 30.14 344 ALA A CA 1
ATOM 5409 C C . ALA A 1 345 ? 53.744 75.518 49.490 1.00 32.51 344 ALA A C 1
ATOM 5410 O O . ALA A 1 345 ? 54.235 76.598 49.149 1.00 31.28 344 ALA A O 1
ATOM 5417 N N . GLN A 1 346 ? 54.307 74.342 49.217 1.00 35.68 345 GLN A N 1
ATOM 5418 C CA . GLN A 1 346 ? 55.534 74.218 48.443 1.00 32.65 345 GLN A CA 1
ATOM 5419 C C . GLN A 1 346 ? 55.339 73.171 47.351 1.00 34.86 345 GLN A C 1
ATOM 5420 O O . GLN A 1 346 ? 54.458 72.311 47.434 1.00 35.08 345 GLN A O 1
ATOM 5434 N N . ASP A 1 347 ? 56.194 73.249 46.328 1.00 42.28 346 ASP A N 1
ATOM 5435 C CA . ASP A 1 347 ? 55.889 72.629 45.040 1.00 54.55 346 ASP A CA 1
ATOM 5436 C C . ASP A 1 347 ? 55.667 71.124 45.159 1.00 47.97 346 ASP A C 1
ATOM 5437 O O . ASP A 1 347 ? 54.696 70.586 44.615 1.00 52.27 346 ASP A O 1
ATOM 5446 N N . GLN A 1 348 ? 56.564 70.421 45.849 1.00 33.12 347 GLN A N 1
ATOM 5447 C CA . GLN A 1 348 ? 56.558 68.964 45.845 1.00 32.16 347 GLN A CA 1
ATOM 5448 C C . GLN A 1 348 ? 55.722 68.365 46.973 1.00 27.82 347 GLN A C 1
ATOM 5449 O O . GLN A 1 348 ? 55.863 67.173 47.269 1.00 26.87 347 GLN A O 1
ATOM 5463 N N . ASP A 1 349 ? 54.840 69.151 47.594 1.00 27.40 348 ASP A N 1
ATOM 5464 C CA . ASP A 1 349 ? 54.080 68.639 48.730 1.00 30.90 348 ASP A CA 1
ATOM 5465 C C . ASP A 1 349 ? 53.171 67.479 48.334 1.00 31.03 348 ASP A C 1
ATOM 5466 O O . ASP A 1 349 ? 52.961 66.560 49.134 1.00 29.58 348 ASP A O 1
ATOM 5475 N N . ASP A 1 350 ? 52.630 67.492 47.112 1.00 26.54 349 ASP A N 1
ATOM 5476 C CA . ASP A 1 350 ? 51.767 66.393 46.686 1.00 32.91 349 ASP A CA 1
ATOM 5477 C C . ASP A 1 350 ? 52.534 65.076 46.647 1.00 32.47 349 ASP A C 1
ATOM 5478 O O . ASP A 1 350 ? 52.014 64.032 47.058 1.00 31.79 349 ASP A O 1
ATOM 5487 N N . LYS A 1 351 ? 53.776 65.105 46.159 1.00 27.82 350 LYS A N 1
ATOM 5488 C CA . LYS A 1 351 ? 54.605 63.906 46.183 1.00 28.53 350 LYS A CA 1
ATOM 5489 C C . LYS A 1 351 ? 54.860 63.448 47.613 1.00 29.14 350 LYS A C 1
ATOM 5490 O O . LYS A 1 351 ? 54.804 62.248 47.909 1.00 30.72 350 LYS A O 1
ATOM 5509 N N . LEU A 1 352 ? 55.150 64.390 48.512 1.00 28.65 351 LEU A N 1
ATOM 5510 C CA . LEU A 1 352 ? 55.412 64.036 49.902 1.00 31.14 351 LEU A CA 1
ATOM 5511 C C . LEU A 1 352 ? 54.224 63.305 50.512 1.00 31.02 351 LEU A C 1
ATOM 5512 O O . LEU A 1 352 ? 54.387 62.279 51.182 1.00 30.93 351 LEU A O 1
ATOM 5528 N N . VAL A 1 353 ? 53.016 63.827 50.300 1.00 29.07 352 VAL A N 1
ATOM 5529 C CA . VAL A 1 353 ? 51.821 63.182 50.834 1.00 27.03 352 VAL A CA 1
ATOM 5530 C C . VAL A 1 353 ? 51.609 61.826 50.174 1.00 31.49 352 VAL A C 1
ATOM 5531 O O . VAL A 1 353 ? 51.336 60.824 50.846 1.00 33.73 352 VAL A O 1
ATOM 5544 N N . SER A 1 354 ? 51.728 61.774 48.845 1.00 35.45 353 SER A N 1
ATOM 5545 C CA . SER A 1 354 ? 51.495 60.526 48.126 1.00 35.43 353 SER A CA 1
ATOM 5546 C C . SER A 1 354 ? 52.466 59.441 48.573 1.00 36.60 353 SER A C 1
ATOM 5547 O O . SER A 1 354 ? 52.080 58.276 48.729 1.00 39.20 353 SER A O 1
ATOM 5555 N N . GLN A 1 355 ? 53.733 59.800 48.785 1.00 31.39 354 GLN A N 1
ATOM 5556 C CA . GLN A 1 355 ? 54.719 58.808 49.196 1.00 32.50 354 GLN A CA 1
ATOM 5557 C C . GLN A 1 355 ? 54.410 58.260 50.582 1.00 31.10 354 GLN A C 1
ATOM 5558 O O . GLN A 1 355 ? 54.607 57.067 50.841 1.00 30.02 354 GLN A O 1
ATOM 5572 N N . LEU A 1 356 ? 53.936 59.116 51.491 1.00 31.00 355 LEU A N 1
ATOM 5573 C CA . LEU A 1 356 ? 53.556 58.641 52.816 1.00 33.69 355 LEU A CA 1
ATOM 5574 C C . LEU A 1 356 ? 52.457 57.591 52.721 1.00 33.29 355 LEU A C 1
ATOM 5575 O O . LEU A 1 356 ? 52.513 56.557 53.397 1.00 35.32 355 LEU A O 1
ATOM 5591 N N . LEU A 1 357 ? 51.450 57.839 51.881 1.00 29.19 356 LEU A N 1
ATOM 5592 C CA . LEU A 1 357 ? 50.325 56.916 51.783 1.00 31.41 356 LEU A CA 1
ATOM 5593 C C . LEU A 1 357 ? 50.758 55.577 51.199 1.00 32.09 356 LEU A C 1
ATOM 5594 O O . LEU A 1 357 ? 50.359 54.519 51.700 1.00 32.17 356 LEU A O 1
ATOM 5610 N N . GLN A 1 358 ? 51.575 55.597 50.141 1.00 27.33 357 GLN A N 1
ATOM 5611 C CA . GLN A 1 358 ? 52.055 54.345 49.566 1.00 28.89 357 GLN A CA 1
ATOM 5612 C C . GLN A 1 358 ? 52.878 53.555 50.571 1.00 28.39 357 GLN A C 1
ATOM 5613 O O . GLN A 1 358 ? 52.853 52.319 50.559 1.00 32.01 357 GLN A O 1
ATOM 5627 N N . LEU A 1 359 ? 53.613 54.244 51.444 1.00 29.31 358 LEU A N 1
ATOM 5628 C CA . LEU A 1 359 ? 54.351 53.553 52.495 1.00 30.23 358 LEU A CA 1
ATOM 5629 C C . LEU A 1 359 ? 53.403 52.920 53.505 1.00 29.68 358 LEU A C 1
ATOM 5630 O O . LEU A 1 359 ? 53.649 51.805 53.981 1.00 28.64 358 LEU A O 1
ATOM 5646 N N . MET A 1 360 ? 52.311 53.613 53.842 1.00 28.39 359 MET A N 1
ATOM 5647 C CA . MET A 1 360 ? 51.326 53.047 54.757 1.00 32.45 359 MET A CA 1
ATOM 5648 C C . MET A 1 360 ? 50.607 51.850 54.149 1.00 32.47 359 MET A C 1
ATOM 5649 O O . MET A 1 360 ? 50.270 50.903 54.869 1.00 34.23 359 MET A O 1
ATOM 5663 N N . GLN A 1 361 ? 50.382 51.869 52.832 1.00 36.08 360 GLN A N 1
ATOM 5664 C CA . GLN A 1 361 ? 49.390 51.011 52.193 1.00 47.57 360 GLN A CA 1
ATOM 5665 C C . GLN A 1 361 ? 49.400 49.577 52.717 1.00 64.35 360 GLN A C 1
ATOM 5666 O O . GLN A 1 361 ? 48.383 49.082 53.216 1.00 77.00 360 GLN A O 1
ATOM 5680 N N . ASN A 1 362 ? 50.538 48.893 52.612 1.00 59.56 361 ASN A N 1
ATOM 5681 C CA . ASN A 1 362 ? 50.619 47.476 52.950 1.00 61.61 361 ASN A CA 1
ATOM 5682 C C . ASN A 1 362 ? 51.465 47.218 54.195 1.00 50.90 361 ASN A C 1
ATOM 5683 O O . ASN A 1 362 ? 52.017 46.128 54.357 1.00 43.58 361 ASN A O 1
ATOM 5694 N N . SER A 1 363 ? 51.565 48.203 55.088 1.00 51.18 362 SER A N 1
ATOM 5695 C CA . SER A 1 363 ? 52.381 48.078 56.288 1.00 52.29 362 SER A CA 1
ATOM 5696 C C . SER A 1 363 ? 51.562 47.991 57.568 1.00 39.40 362 SER A C 1
ATOM 5697 O O . SER A 1 363 ? 52.145 47.894 58.653 1.00 38.74 362 SER A O 1
ATOM 5705 N N . GLY A 1 364 ? 50.235 48.022 57.478 1.00 39.44 363 GLY A N 1
ATOM 5706 C CA . GLY A 1 364 ? 49.404 47.984 58.664 1.00 34.10 363 GLY A CA 1
ATOM 5707 C C . GLY A 1 364 ? 49.680 49.144 59.598 1.00 34.23 363 GLY A C 1
ATOM 5708 O O . GLY A 1 364 ? 50.076 48.943 60.749 1.00 31.23 363 GLY A O 1
ATOM 5712 N N . VAL A 1 365 ? 49.475 50.366 59.115 1.00 34.33 364 VAL A N 1
ATOM 5713 C CA . VAL A 1 365 ? 49.710 51.577 59.892 1.00 33.50 364 VAL A CA 1
ATOM 5714 C C . VAL A 1 365 ? 48.369 52.238 60.166 1.00 28.95 364 VAL A C 1
ATOM 5715 O O . VAL A 1 365 ? 47.580 52.464 59.240 1.00 27.89 364 VAL A O 1
ATOM 5728 N N . ASP A 1 366 ? 48.110 52.553 61.432 1.00 27.18 365 ASP A N 1
ATOM 5729 C CA . ASP A 1 366 ? 46.868 53.226 61.786 1.00 28.18 365 ASP A CA 1
ATOM 5730 C C . ASP A 1 366 ? 46.908 54.660 61.271 1.00 29.67 365 ASP A C 1
ATOM 5731 O O . ASP A 1 366 ? 47.771 55.450 61.671 1.00 28.05 365 ASP A O 1
ATOM 5740 N N . TYR A 1 367 ? 45.971 54.991 60.381 1.00 28.14 366 TYR A N 1
ATOM 5741 C CA . TYR A 1 367 ? 45.963 56.309 59.756 1.00 29.89 366 TYR A CA 1
ATOM 5742 C C . TYR A 1 367 ? 45.896 57.412 60.804 1.00 27.81 366 TYR A C 1
ATOM 5743 O O . TYR A 1 367 ? 46.747 58.309 60.834 1.00 27.04 366 TYR A O 1
ATOM 5761 N N . THR A 1 368 ? 44.898 57.350 61.688 1.00 26.95 367 THR A N 1
ATOM 5762 C CA . THR A 1 368 ? 44.685 58.426 62.653 1.00 26.13 367 THR A CA 1
ATOM 5763 C C . THR A 1 368 ? 45.854 58.548 63.622 1.00 25.53 367 THR A C 1
ATOM 5764 O O . THR A 1 368 ? 46.362 59.648 63.865 1.00 24.66 367 THR A O 1
ATOM 5775 N N . LEU A 1 369 ? 46.283 57.426 64.205 1.00 26.69 368 LEU A N 1
ATOM 5776 C CA . LEU A 1 369 ? 47.319 57.473 65.229 1.00 29.55 368 LEU A CA 1
ATOM 5777 C C . LEU A 1 369 ? 48.680 57.850 64.662 1.00 26.67 368 LEU A C 1
ATOM 5778 O O . LEU A 1 369 ? 49.522 58.368 65.403 1.00 24.49 368 LEU A O 1
ATOM 5794 N N . PHE A 1 370 ? 48.918 57.613 63.371 1.00 24.28 369 PHE A N 1
ATOM 5795 C CA . PHE A 1 370 ? 50.171 58.060 62.775 1.00 27.76 369 PHE A CA 1
ATOM 5796 C C . PHE A 1 370 ? 50.321 59.571 62.899 1.00 26.07 369 PHE A C 1
ATOM 5797 O O . PHE A 1 370 ? 51.351 60.069 63.366 1.00 24.77 369 PHE A O 1
ATOM 5814 N N . PHE A 1 371 ? 49.296 60.319 62.481 1.00 26.19 370 PHE A N 1
ATOM 5815 C CA . PHE A 1 371 ? 49.394 61.775 62.497 1.00 28.11 370 PHE A CA 1
ATOM 5816 C C . PHE A 1 371 ? 49.346 62.333 63.912 1.00 29.12 370 PHE A C 1
ATOM 5817 O O . PHE A 1 371 ? 49.983 63.354 64.193 1.00 27.49 370 PHE A O 1
ATOM 5834 N N . ARG A 1 372 ? 48.597 61.697 64.813 1.00 29.89 371 ARG A N 1
ATOM 5835 C CA . ARG A 1 372 ? 48.569 62.167 66.193 1.00 25.55 371 ARG A CA 1
ATOM 5836 C C . ARG A 1 372 ? 49.936 61.997 66.843 1.00 25.02 371 ARG A C 1
ATOM 5837 O O . ARG A 1 372 ? 50.455 62.921 67.478 1.00 25.51 371 ARG A O 1
ATOM 5858 N N . ARG A 1 373 ? 50.540 60.818 66.685 1.00 21.81 372 ARG A N 1
ATOM 5859 C CA . ARG A 1 373 ? 51.855 60.580 67.268 1.00 26.28 372 ARG A CA 1
ATOM 5860 C C . ARG A 1 373 ? 52.931 61.405 66.578 1.00 24.38 372 ARG A C 1
ATOM 5861 O O . ARG A 1 373 ? 53.917 61.792 67.217 1.00 25.73 372 ARG A O 1
ATOM 5882 N N . LEU A 1 374 ? 52.754 61.700 65.288 1.00 25.50 373 LEU A N 1
ATOM 5883 C CA . LEU A 1 374 ? 53.728 62.516 64.573 1.00 25.69 373 LEU A CA 1
ATOM 5884 C C . LEU A 1 374 ? 53.878 63.893 65.208 1.00 25.36 373 LEU A C 1
ATOM 5885 O O . LEU A 1 374 ? 54.957 64.493 65.137 1.00 24.28 373 LEU A O 1
ATOM 5901 N N . GLY A 1 375 ? 52.819 64.404 65.832 1.00 27.89 374 GLY A N 1
ATOM 5902 C CA . GLY A 1 375 ? 52.853 65.723 66.433 1.00 29.85 374 GLY A CA 1
ATOM 5903 C C . GLY A 1 375 ? 53.076 65.707 67.931 1.00 30.05 374 GLY A C 1
ATOM 5904 O O . GLY A 1 375 ? 53.358 66.749 68.530 1.00 27.40 374 GLY A O 1
ATOM 5908 N N . ASP A 1 376 ? 52.968 64.531 68.552 1.00 30.50 375 ASP A N 1
ATOM 5909 C CA . ASP A 1 376 ? 53.049 64.448 70.005 1.00 33.46 375 ASP A CA 1
ATOM 5910 C C . ASP A 1 376 ? 54.473 64.602 70.524 1.00 33.47 375 ASP A C 1
ATOM 5911 O O . ASP A 1 376 ? 54.659 64.866 71.717 1.00 32.43 375 ASP A O 1
ATOM 5920 N N . GLN A 1 377 ? 55.470 64.438 69.667 1.00 26.14 376 GLN A N 1
ATOM 5921 C CA . GLN A 1 377 ? 56.865 64.698 69.982 1.00 24.75 376 GLN A CA 1
ATOM 5922 C C . GLN A 1 377 ? 57.480 65.477 68.833 1.00 26.82 376 GLN A C 1
ATOM 5923 O O . GLN A 1 377 ? 56.910 65.535 67.738 1.00 29.24 376 GLN A O 1
ATOM 5937 N N . PRO A 1 378 ? 58.644 66.089 69.044 1.00 29.74 377 PRO A N 1
ATOM 5938 C CA . PRO A 1 378 ? 59.391 66.640 67.909 1.00 31.47 377 PRO A CA 1
ATOM 5939 C C . PRO A 1 378 ? 59.543 65.588 66.818 1.00 27.65 377 PRO A C 1
ATOM 5940 O O . PRO A 1 378 ? 59.632 64.389 67.093 1.00 29.38 377 PRO A O 1
ATOM 5951 N N . ALA A 1 379 ? 59.558 66.053 65.566 1.00 26.34 378 ALA A N 1
ATOM 5952 C CA . ALA A 1 379 ? 59.486 65.143 64.426 1.00 25.65 378 ALA A CA 1
ATOM 5953 C C . ALA A 1 379 ? 60.532 64.039 64.509 1.00 29.90 378 ALA A C 1
ATOM 5954 O O . ALA A 1 379 ? 60.230 62.868 64.252 1.00 31.98 378 ALA A O 1
ATOM 5961 N N . ALA A 1 380 ? 61.771 64.391 64.862 1.00 32.18 379 ALA A N 1
ATOM 5962 C CA . ALA A 1 380 ? 62.842 63.400 64.873 1.00 34.85 379 ALA A CA 1
ATOM 5963 C C . ALA A 1 380 ? 62.534 62.264 65.839 1.00 36.45 379 ALA A C 1
ATOM 5964 O O . ALA A 1 380 ? 62.727 61.088 65.509 1.00 38.50 379 ALA A O 1
ATOM 5971 N N . GLN A 1 381 ? 62.051 62.593 67.038 1.00 33.83 380 GLN A N 1
ATOM 5972 C CA . GLN A 1 381 ? 61.780 61.556 68.028 1.00 33.56 380 GLN A CA 1
ATOM 5973 C C . GLN A 1 381 ? 60.526 60.769 67.667 1.00 31.63 380 GLN A C 1
ATOM 5974 O O . GLN A 1 381 ? 60.505 59.538 67.784 1.00 33.82 380 GLN A O 1
ATOM 5988 N N . ALA A 1 382 ? 59.473 61.459 67.224 1.00 33.52 381 ALA A N 1
ATOM 5989 C CA . ALA A 1 382 ? 58.260 60.764 66.807 1.00 32.69 381 ALA A CA 1
ATOM 5990 C C . ALA A 1 382 ? 58.552 59.792 65.670 1.00 34.10 381 ALA A C 1
ATOM 5991 O O . ALA A 1 382 ? 58.088 58.646 65.688 1.00 36.93 381 ALA A O 1
ATOM 5998 N N . LEU A 1 383 ? 59.338 60.226 64.683 1.00 30.58 382 LEU A N 1
ATOM 5999 C CA . LEU A 1 383 ? 59.618 59.383 63.526 1.00 32.87 382 LEU A CA 1
ATOM 6000 C C . LEU A 1 383 ? 60.432 58.155 63.916 1.00 34.26 382 LEU A C 1
ATOM 6001 O O . LEU A 1 383 ? 60.238 57.074 63.350 1.00 31.91 382 LEU A O 1
ATOM 6017 N N . ARG A 1 384 ? 61.344 58.293 64.882 1.00 36.65 383 ARG A N 1
ATOM 6018 C CA . ARG A 1 384 ? 62.098 57.127 65.329 1.00 39.17 383 ARG A CA 1
ATOM 6019 C C . ARG A 1 384 ? 61.186 56.101 65.991 1.00 37.23 383 ARG A C 1
ATOM 6020 O O . ARG A 1 384 ? 61.454 54.897 65.918 1.00 39.59 383 ARG A O 1
ATOM 6041 N N . ALA A 1 385 ? 60.103 56.552 66.628 1.00 41.73 384 ALA A N 1
ATOM 6042 C CA . ALA A 1 385 ? 59.150 55.622 67.228 1.00 43.54 384 ALA A CA 1
ATOM 6043 C C . ALA A 1 385 ? 58.228 55.011 66.178 1.00 39.87 384 ALA A C 1
ATOM 6044 O O . ALA A 1 385 ? 57.902 53.821 66.253 1.00 44.80 384 ALA A O 1
ATOM 6051 N N . LEU A 1 386 ? 57.799 55.805 65.196 1.00 36.69 385 LEU A N 1
ATOM 6052 C CA . LEU A 1 386 ? 56.923 55.313 64.138 1.00 36.02 385 LEU A CA 1
ATOM 6053 C C . LEU A 1 386 ? 57.647 54.427 63.134 1.00 37.41 385 LEU A C 1
ATOM 6054 O O . LEU A 1 386 ? 56.982 53.747 62.343 1.00 38.86 385 LEU A O 1
ATOM 6070 N N . ARG A 1 387 ? 58.981 54.415 63.154 1.00 37.62 386 ARG A N 1
ATOM 6071 C CA . ARG A 1 387 ? 59.757 53.640 62.190 1.00 42.18 386 ARG A CA 1
ATOM 6072 C C . ARG A 1 387 ? 59.287 52.191 62.124 1.00 37.44 386 ARG A C 1
ATOM 6073 O O . ARG A 1 387 ? 59.075 51.641 61.038 1.00 32.84 386 ARG A O 1
ATOM 6094 N N . ASP A 1 388 ? 59.114 51.559 63.287 1.00 34.39 387 ASP A N 1
ATOM 6095 C CA . ASP A 1 388 ? 58.928 50.113 63.345 1.00 43.32 387 ASP A CA 1
ATOM 6096 C C . ASP A 1 388 ? 57.608 49.658 62.738 1.00 44.62 387 ASP A C 1
ATOM 6097 O O . ASP A 1 388 ? 57.501 48.499 62.323 1.00 41.28 387 ASP A O 1
ATOM 6106 N N . ASP A 1 389 ? 56.605 50.535 62.671 1.00 47.45 388 ASP A N 1
ATOM 6107 C CA . ASP A 1 389 ? 55.308 50.145 62.134 1.00 51.18 388 ASP A CA 1
ATOM 6108 C C . ASP A 1 389 ? 55.332 49.918 60.628 1.00 39.16 388 ASP A C 1
ATOM 6109 O O . ASP A 1 389 ? 54.335 49.437 60.077 1.00 32.63 388 ASP A O 1
ATOM 6118 N N . PHE A 1 390 ? 56.431 50.237 59.952 1.00 40.34 389 PHE A N 1
ATOM 6119 C CA . PHE A 1 390 ? 56.501 50.163 58.500 1.00 40.34 389 PHE A CA 1
ATOM 6120 C C . PHE A 1 390 ? 57.329 48.963 58.061 1.00 38.70 389 PHE A C 1
ATOM 6121 O O . PHE A 1 390 ? 58.369 48.657 58.655 1.00 41.78 389 PHE A O 1
ATOM 6138 N N . VAL A 1 391 ? 56.850 48.283 57.019 1.00 37.82 390 VAL A N 1
ATOM 6139 C CA . VAL A 1 391 ? 57.555 47.120 56.490 1.00 40.11 390 VAL A CA 1
ATOM 6140 C C . VAL A 1 391 ? 58.814 47.554 55.751 1.00 34.90 390 VAL A C 1
ATOM 6141 O O . VAL A 1 391 ? 59.917 47.074 56.034 1.00 38.40 390 VAL A O 1
ATOM 6154 N N . ASP A 1 392 ? 58.666 48.461 54.784 1.00 37.02 391 ASP A N 1
ATOM 6155 C CA . ASP A 1 392 ? 59.805 49.020 54.054 1.00 45.21 391 ASP A CA 1
ATOM 6156 C C . ASP A 1 392 ? 60.439 50.111 54.916 1.00 35.92 391 ASP A C 1
ATOM 6157 O O . ASP A 1 392 ? 60.378 51.309 54.627 1.00 31.82 391 ASP A O 1
ATOM 6166 N N . ILE A 1 393 ? 61.062 49.665 56.008 1.00 34.11 392 ILE A N 1
ATOM 6167 C CA . ILE A 1 393 ? 61.501 50.590 57.048 1.00 37.87 392 ILE A CA 1
ATOM 6168 C C . ILE A 1 393 ? 62.547 51.562 56.519 1.00 38.92 392 ILE A C 1
ATOM 6169 O O . ILE A 1 393 ? 62.635 52.704 56.987 1.00 41.39 392 ILE A O 1
ATOM 6185 N N . LYS A 1 394 ? 63.349 51.141 55.540 1.00 36.77 393 LYS A N 1
ATOM 6186 C CA . LYS A 1 394 ? 64.393 52.016 55.019 1.00 36.16 393 LYS A CA 1
ATOM 6187 C C . LYS A 1 394 ? 63.850 53.001 53.995 1.00 38.37 393 LYS A C 1
ATOM 6188 O O . LYS A 1 394 ? 64.387 54.106 53.862 1.00 38.09 393 LYS A O 1
ATOM 6207 N N . VAL A 1 395 ? 62.796 52.630 53.267 1.00 40.06 394 VAL A N 1
ATOM 6208 C CA . VAL A 1 395 ? 62.103 53.611 52.441 1.00 38.37 394 VAL A CA 1
ATOM 6209 C C . VAL A 1 395 ? 61.433 54.653 53.326 1.00 36.67 394 VAL A C 1
ATOM 6210 O O . VAL A 1 395 ? 61.402 55.845 52.996 1.00 34.97 394 VAL A O 1
ATOM 6223 N N . PHE A 1 396 ? 60.898 54.223 54.472 1.00 31.63 395 PHE A N 1
ATOM 6224 C CA . PHE A 1 396 ? 60.281 55.167 55.395 1.00 31.12 395 PHE A CA 1
ATOM 6225 C C . PHE A 1 396 ? 61.307 56.152 55.941 1.00 28.03 395 PHE A C 1
ATOM 6226 O O . PHE A 1 396 ? 61.010 57.341 56.104 1.00 33.40 395 PHE A O 1
ATOM 6243 N N . ASP A 1 397 ? 62.519 55.676 56.239 1.00 28.41 396 ASP A N 1
ATOM 6244 C CA . ASP A 1 397 ? 63.570 56.582 56.690 1.00 31.31 396 ASP A CA 1
ATOM 6245 C C . ASP A 1 397 ? 63.792 57.701 55.682 1.00 33.28 396 ASP A C 1
ATOM 6246 O O . ASP A 1 397 ? 63.984 58.861 56.061 1.00 31.30 396 ASP A O 1
ATOM 6255 N N . ASP A 1 398 ? 63.762 57.371 54.389 1.00 35.87 397 ASP A N 1
ATOM 6256 C CA . ASP A 1 398 ? 63.938 58.391 53.362 1.00 35.35 397 ASP A CA 1
ATOM 6257 C C . ASP A 1 398 ? 62.777 59.377 53.362 1.00 34.88 397 ASP A C 1
ATOM 6258 O O . ASP A 1 398 ? 62.985 60.586 53.212 1.00 33.03 397 ASP A O 1
ATOM 6267 N N . TRP A 1 399 ? 61.547 58.885 53.533 1.00 32.00 398 TRP A N 1
ATOM 6268 C CA . TRP A 1 399 ? 60.415 59.798 53.639 1.00 29.51 398 TRP A CA 1
ATOM 6269 C C . TRP A 1 399 ? 60.520 60.653 54.895 1.00 28.58 398 TRP A C 1
ATOM 6270 O O . TRP A 1 399 ? 60.245 61.858 54.858 1.00 25.59 398 TRP A O 1
ATOM 6291 N N . ALA A 1 400 ? 60.894 60.040 56.020 1.00 26.22 399 ALA A N 1
ATOM 6292 C CA . ALA A 1 400 ? 61.061 60.795 57.257 1.00 32.77 399 ALA A CA 1
ATOM 6293 C C . ALA A 1 400 ? 62.082 61.911 57.082 1.00 35.46 399 ALA A C 1
ATOM 6294 O O . ALA A 1 400 ? 61.903 63.017 57.606 1.00 30.52 399 ALA A O 1
ATOM 6301 N N . GLN A 1 401 ? 63.161 61.640 56.343 1.00 33.34 400 GLN A N 1
ATOM 6302 C CA . GLN A 1 401 ? 64.147 62.678 56.062 1.00 35.36 400 GLN A CA 1
ATOM 6303 C C . GLN A 1 401 ? 63.546 63.779 55.198 1.00 30.33 400 GLN A C 1
ATOM 6304 O O . GLN A 1 401 ? 63.742 64.968 55.473 1.00 28.77 400 GLN A O 1
ATOM 6318 N N . ALA A 1 402 ? 62.806 63.404 54.151 1.00 30.20 401 ALA A N 1
ATOM 6319 C CA . ALA A 1 402 ? 62.149 64.403 53.315 1.00 32.78 401 ALA A CA 1
ATOM 6320 C C . ALA A 1 402 ? 61.183 65.254 54.131 1.00 34.24 401 ALA A C 1
ATOM 6321 O O . ALA A 1 402 ? 61.053 66.460 53.894 1.00 30.97 401 ALA A O 1
ATOM 6328 N N . TYR A 1 403 ? 60.499 64.641 55.098 1.00 31.38 402 TYR A N 1
ATOM 6329 C CA . TYR A 1 403 ? 59.546 65.382 55.918 1.00 28.62 402 TYR A CA 1
ATOM 6330 C C . TYR A 1 403 ? 60.261 66.355 56.846 1.00 30.21 402 TYR A C 1
ATOM 6331 O O . TYR A 1 403 ? 59.847 67.513 56.983 1.00 28.43 402 TYR A O 1
ATOM 6349 N N . GLN A 1 404 ? 61.336 65.902 57.494 1.00 29.98 403 GLN A N 1
ATOM 6350 C CA . GLN A 1 404 ? 62.108 66.788 58.360 1.00 32.96 403 GLN A CA 1
ATOM 6351 C C . GLN A 1 404 ? 62.766 67.902 57.557 1.00 34.67 403 GLN A C 1
ATOM 6352 O O . GLN A 1 404 ? 62.887 69.034 58.038 1.00 33.41 403 GLN A O 1
ATOM 6366 N N . ALA A 1 405 ? 63.207 67.598 56.334 1.00 37.79 404 ALA A N 1
ATOM 6367 C CA . ALA A 1 405 ? 63.729 68.641 55.460 1.00 34.67 404 ALA A CA 1
ATOM 6368 C C . ALA A 1 405 ? 62.633 69.610 55.038 1.00 33.38 404 ALA A C 1
ATOM 6369 O O . ALA A 1 405 ? 62.894 70.806 54.864 1.00 32.32 404 ALA A O 1
ATOM 6376 N N . ARG A 1 406 ? 61.405 69.116 54.873 1.00 29.15 405 ARG A N 1
ATOM 6377 C CA . ARG A 1 406 ? 60.295 69.992 54.516 1.00 29.62 405 ARG A CA 1
ATOM 6378 C C . ARG A 1 406 ? 59.945 70.933 55.663 1.00 29.09 405 ARG A C 1
ATOM 6379 O O . ARG A 1 406 ? 59.644 72.111 55.436 1.00 23.53 405 ARG A O 1
ATOM 6400 N N . ILE A 1 407 ? 59.968 70.430 56.901 1.00 25.91 406 ILE A N 1
ATOM 6401 C CA . ILE A 1 407 ? 59.751 71.295 58.056 1.00 28.78 406 ILE A CA 1
ATOM 6402 C C . ILE A 1 407 ? 60.788 72.410 58.083 1.00 29.11 406 ILE A C 1
ATOM 6403 O O . ILE A 1 407 ? 60.463 73.578 58.328 1.00 25.87 406 ILE A O 1
ATOM 6419 N N . ALA A 1 408 ? 62.055 72.065 57.841 1.00 27.85 407 ALA A N 1
ATOM 6420 C CA . ALA A 1 408 ? 63.130 73.047 57.919 1.00 30.95 407 ALA A CA 1
ATOM 6421 C C . ALA A 1 408 ? 63.077 74.057 56.780 1.00 32.01 407 ALA A C 1
ATOM 6422 O O . ALA A 1 408 ? 63.649 75.144 56.908 1.00 35.35 407 ALA A O 1
ATOM 6429 N N . ALA A 1 409 ? 62.402 73.729 55.679 1.00 31.42 408 ALA A N 1
ATOM 6430 C CA . ALA A 1 409 ? 62.273 74.644 54.551 1.00 31.47 408 ALA A CA 1
ATOM 6431 C C . ALA A 1 409 ? 61.247 75.744 54.793 1.00 30.28 408 ALA A C 1
ATOM 6432 O O . ALA A 1 409 ? 60.989 76.538 53.882 1.00 35.81 408 ALA A O 1
ATOM 6439 N N . GLU A 1 410 ? 60.660 75.809 55.986 1.00 23.87 409 GLU A N 1
ATOM 6440 C CA . GLU A 1 410 ? 59.719 76.863 56.329 1.00 23.94 409 GLU A CA 1
ATOM 6441 C C . GLU A 1 410 ? 59.899 77.203 57.799 1.00 23.96 409 GLU A C 1
ATOM 6442 O O . GLU A 1 410 ? 60.402 76.396 58.584 1.00 28.40 409 GLU A O 1
ATOM 6454 N N . GLU A 1 411 ? 59.487 78.409 58.169 1.00 24.37 410 GLU A N 1
ATOM 6455 C CA . GLU A 1 411 ? 59.361 78.733 59.583 1.00 27.90 410 GLU A CA 1
ATOM 6456 C C . GLU A 1 411 ? 58.181 77.953 60.149 1.00 31.90 410 GLU A C 1
ATOM 6457 O O . GLU A 1 411 ? 57.048 78.105 59.683 1.00 31.03 410 GLU A O 1
ATOM 6469 N N . ASN A 1 412 ? 58.451 77.095 61.133 1.00 33.79 411 ASN A N 1
ATOM 6470 C CA . ASN A 1 412 ? 57.449 76.170 61.647 1.00 29.40 411 ASN A CA 1
ATOM 6471 C C . ASN A 1 412 ? 57.140 76.401 63.120 1.00 33.50 411 ASN A C 1
ATOM 6472 O O . ASN A 1 412 ? 56.409 75.603 63.721 1.00 35.44 411 ASN A O 1
ATOM 6483 N N . GLY A 1 413 ? 57.662 77.467 63.714 1.00 36.42 412 GLY A N 1
ATOM 6484 C CA . GLY A 1 413 ? 57.400 77.755 65.108 1.00 35.93 412 GLY A CA 1
ATOM 6485 C C . GLY A 1 413 ? 58.171 76.836 66.036 1.00 31.25 412 GLY A C 1
ATOM 6486 O O . GLY A 1 413 ? 58.994 76.016 65.626 1.00 30.55 412 GLY A O 1
ATOM 6490 N N . THR A 1 414 ? 57.886 76.991 67.327 1.00 32.18 413 THR A N 1
ATOM 6491 C CA . THR A 1 414 ? 58.525 76.171 68.343 1.00 30.32 413 THR A CA 1
ATOM 6492 C C . THR A 1 414 ? 57.944 74.759 68.335 1.00 29.52 413 THR A C 1
ATOM 6493 O O . THR A 1 414 ? 56.877 74.498 67.771 1.00 31.27 413 THR A O 1
ATOM 6504 N N . GLU A 1 415 ? 58.663 73.841 68.988 1.00 26.46 414 GLU A N 1
ATOM 6505 C CA . GLU A 1 415 ? 58.188 72.465 69.095 1.00 27.16 414 GLU A CA 1
ATOM 6506 C C . GLU A 1 415 ? 56.816 72.405 69.758 1.00 29.69 414 GLU A C 1
ATOM 6507 O O . GLU A 1 415 ? 55.972 71.582 69.385 1.00 26.18 414 GLU A O 1
ATOM 6519 N N . GLN A 1 416 ? 56.575 73.270 70.746 1.00 27.97 415 GLN A N 1
ATOM 6520 C CA . GLN A 1 416 ? 55.292 73.259 71.439 1.00 27.24 415 GLN A CA 1
ATOM 6521 C C . GLN A 1 416 ? 54.185 73.820 70.556 1.00 28.60 415 GLN A C 1
ATOM 6522 O O . GLN A 1 416 ? 53.072 73.280 70.526 1.00 28.67 415 GLN A O 1
ATOM 6536 N N . ALA A 1 417 ? 54.467 74.904 69.831 1.00 31.01 416 ALA A N 1
ATOM 6537 C CA . ALA A 1 417 ? 53.474 75.452 68.914 1.00 30.72 416 ALA A CA 1
ATOM 6538 C C . ALA A 1 417 ? 53.126 74.445 67.827 1.00 26.62 416 ALA A C 1
ATOM 6539 O O . ALA A 1 417 ? 51.953 74.275 67.478 1.00 25.67 416 ALA A O 1
ATOM 6546 N N . ARG A 1 418 ? 54.134 73.762 67.284 1.00 25.09 417 ARG A N 1
ATOM 6547 C CA . ARG A 1 418 ? 53.877 72.702 66.314 1.00 23.89 417 ARG A CA 1
ATOM 6548 C C . ARG A 1 418 ? 52.945 71.647 66.897 1.00 25.78 417 ARG A C 1
ATOM 6549 O O . ARG A 1 418 ? 51.976 71.229 66.250 1.00 23.80 417 ARG A O 1
ATOM 6570 N N . LYS A 1 419 ? 53.223 71.205 68.125 1.00 26.43 418 LYS A N 1
ATOM 6571 C CA . LYS A 1 419 ? 52.391 70.187 68.758 1.00 27.67 418 LYS A CA 1
ATOM 6572 C C . LYS A 1 419 ? 50.941 70.645 68.852 1.00 26.00 418 LYS A C 1
ATOM 6573 O O . LYS A 1 419 ? 50.015 69.886 68.545 1.00 24.29 418 LYS A O 1
ATOM 6592 N N . GLU A 1 420 ? 50.723 71.890 69.274 1.00 26.25 419 GLU A N 1
ATOM 6593 C CA . GLU A 1 420 ? 49.359 72.379 69.429 1.00 26.25 419 GLU A CA 1
ATOM 6594 C C . GLU A 1 420 ? 48.672 72.543 68.078 1.00 27.33 419 GLU A C 1
ATOM 6595 O O . GLU A 1 420 ? 47.483 72.229 67.941 1.00 27.58 419 GLU A O 1
ATOM 6607 N N . ARG A 1 421 ? 49.403 73.018 67.063 1.00 25.36 420 ARG A N 1
ATOM 6608 C CA . ARG A 1 421 ? 48.823 73.136 65.728 1.00 25.72 420 ARG A CA 1
ATOM 6609 C C . ARG A 1 421 ? 48.393 71.776 65.195 1.00 25.16 420 ARG A C 1
ATOM 6610 O O . ARG A 1 421 ? 47.313 71.641 64.608 1.00 23.93 420 ARG A O 1
ATOM 6631 N N . MET A 1 422 ? 49.228 70.754 65.387 1.00 29.98 421 MET A N 1
ATOM 6632 C CA . MET A 1 422 ? 48.937 69.440 64.827 1.00 28.51 421 MET A CA 1
ATOM 6633 C C . MET A 1 422 ? 47.848 68.722 65.616 1.00 28.47 421 MET A C 1
ATOM 6634 O O . MET A 1 422 ? 46.950 68.112 65.023 1.00 25.43 421 MET A O 1
ATOM 6648 N N . HIS A 1 423 ? 47.899 68.792 66.947 1.00 26.82 422 HIS A N 1
ATOM 6649 C CA . HIS A 1 423 ? 46.850 68.186 67.759 1.00 25.28 422 HIS A CA 1
ATOM 6650 C C . HIS A 1 423 ? 45.507 68.887 67.593 1.00 28.98 422 HIS A C 1
ATOM 6651 O O . HIS A 1 423 ? 44.478 68.321 67.975 1.00 28.22 422 HIS A O 1
ATOM 6665 N N . ALA A 1 424 ? 45.486 70.097 67.033 1.00 27.61 423 ALA A N 1
ATOM 6666 C CA . ALA A 1 424 ? 44.225 70.790 66.807 1.00 25.83 423 ALA A CA 1
ATOM 6667 C C . ALA A 1 424 ? 43.504 70.301 65.556 1.00 25.18 423 ALA A C 1
ATOM 6668 O O . ALA A 1 424 ? 42.308 70.570 65.404 1.00 28.96 423 ALA A O 1
ATOM 6675 N N . VAL A 1 425 ? 44.199 69.596 64.665 1.00 21.47 424 VAL A N 1
ATOM 6676 C CA . VAL A 1 425 ? 43.586 69.034 63.467 1.00 22.74 424 VAL A CA 1
ATOM 6677 C C . VAL A 1 425 ? 43.746 67.525 63.379 1.00 24.63 424 VAL A C 1
ATOM 6678 O O . VAL A 1 425 ? 43.133 66.906 62.497 1.00 22.28 424 VAL A O 1
ATOM 6691 N N . ASN A 1 426 ? 44.554 66.914 64.242 1.00 28.71 425 ASN A N 1
ATOM 6692 C CA . ASN A 1 426 ? 44.745 65.468 64.248 1.00 22.63 425 ASN A CA 1
ATOM 6693 C C . ASN A 1 426 ? 44.007 64.882 65.443 1.00 25.41 425 ASN A C 1
ATOM 6694 O O . ASN A 1 426 ? 44.477 65.010 66.585 1.00 24.33 425 ASN A O 1
ATOM 6705 N N . PRO A 1 427 ? 42.859 64.239 65.246 1.00 27.29 426 PRO A N 1
ATOM 6706 C CA . PRO A 1 427 ? 42.105 63.734 66.396 1.00 24.83 426 PRO A CA 1
ATOM 6707 C C . PRO A 1 427 ? 42.844 62.608 67.097 1.00 24.91 426 PRO A C 1
ATOM 6708 O O . PRO A 1 427 ? 43.582 61.835 66.482 1.00 24.94 426 PRO A O 1
ATOM 6719 N N . LEU A 1 428 ? 42.648 62.539 68.412 1.00 28.77 427 LEU A N 1
ATOM 6720 C CA . LEU A 1 428 ? 43.087 61.391 69.193 1.00 27.74 427 LEU A CA 1
ATOM 6721 C C . LEU A 1 428 ? 42.034 60.296 69.226 1.00 27.32 427 LEU A C 1
ATOM 6722 O O . LEU A 1 428 ? 42.379 59.113 69.337 1.00 30.75 427 LEU A O 1
ATOM 6738 N N . TYR A 1 429 ? 40.760 60.667 69.129 1.00 24.77 428 TYR A N 1
ATOM 6739 C CA . TYR A 1 429 ? 39.649 59.728 69.168 1.00 25.17 428 TYR A CA 1
ATOM 6740 C C . TYR A 1 429 ? 38.856 59.846 67.874 1.00 25.35 428 TYR A C 1
ATOM 6741 O O . TYR A 1 429 ? 38.540 60.959 67.436 1.00 25.73 428 TYR A O 1
ATOM 6759 N N . ILE A 1 430 ? 38.538 58.703 67.262 1.00 25.31 429 ILE A N 1
ATOM 6760 C CA . ILE A 1 430 ? 37.671 58.663 66.092 1.00 25.99 429 ILE A CA 1
ATOM 6761 C C . ILE A 1 430 ? 36.670 57.531 66.261 1.00 23.60 429 ILE A C 1
ATOM 6762 O O . ILE A 1 430 ? 36.859 56.614 67.063 1.00 24.54 429 ILE A O 1
ATOM 6778 N N . LEU A 1 431 ? 35.596 57.600 65.474 1.00 23.03 430 LEU A N 1
ATOM 6779 C CA . LEU A 1 431 ? 34.510 56.624 65.553 1.00 27.37 430 LEU A CA 1
ATOM 6780 C C . LEU A 1 431 ? 34.931 55.357 64.813 1.00 28.44 430 LEU A C 1
ATOM 6781 O O . LEU A 1 431 ? 34.582 55.121 63.654 1.00 26.60 430 LEU A O 1
ATOM 6797 N N . ARG A 1 432 ? 35.698 54.524 65.508 1.00 23.76 431 ARG A N 1
ATOM 6798 C CA . ARG A 1 432 ? 36.137 53.255 64.947 1.00 27.53 431 ARG A CA 1
ATOM 6799 C C . ARG A 1 432 ? 35.008 52.233 65.023 1.00 27.58 431 ARG A C 1
ATOM 6800 O O . ARG A 1 432 ? 34.225 52.222 65.979 1.00 26.33 431 ARG A O 1
ATOM 6821 N N . ASN A 1 433 ? 34.924 51.372 64.004 1.00 23.06 432 ASN A N 1
ATOM 6822 C CA . ASN A 1 433 ? 33.810 50.432 63.923 1.00 24.61 432 ASN A CA 1
ATOM 6823 C C . ASN A 1 433 ? 33.700 49.586 65.186 1.00 26.69 432 ASN A C 1
ATOM 6824 O O . ASN A 1 433 ? 32.595 49.365 65.694 1.00 28.51 432 ASN A O 1
ATOM 6835 N N . TYR A 1 434 ? 34.830 49.111 65.718 1.00 25.95 433 TYR A N 1
ATOM 6836 C CA . TYR A 1 434 ? 34.766 48.236 66.884 1.00 25.67 433 TYR A CA 1
ATOM 6837 C C . TYR A 1 434 ? 34.260 48.980 68.115 1.00 27.61 433 TYR A C 1
ATOM 6838 O O . TYR A 1 434 ? 33.599 48.379 68.970 1.00 30.17 433 TYR A O 1
ATOM 6856 N N . LEU A 1 435 ? 34.546 50.281 68.224 1.00 29.26 434 LEU A N 1
ATOM 6857 C CA . LEU A 1 435 ? 34.016 51.061 69.338 1.00 30.69 434 LEU A CA 1
ATOM 6858 C C . LEU A 1 435 ? 32.508 51.234 69.212 1.00 29.78 434 LEU A C 1
ATOM 6859 O O . LEU A 1 435 ? 31.767 51.050 70.185 1.00 28.32 434 LEU A O 1
ATOM 6875 N N . ALA A 1 436 ? 32.032 51.591 68.019 1.00 31.05 435 ALA A N 1
ATOM 6876 C CA . ALA A 1 436 ? 30.592 51.685 67.809 1.00 29.46 435 ALA A CA 1
ATOM 6877 C C . ALA A 1 436 ? 29.917 50.352 68.103 1.00 31.59 435 ALA A C 1
ATOM 6878 O O . ALA A 1 436 ? 28.843 50.311 68.714 1.00 29.98 435 ALA A O 1
ATOM 6885 N N . GLN A 1 437 ? 30.547 49.248 67.694 1.00 26.76 436 GLN A N 1
ATOM 6886 C CA . GLN A 1 437 ? 29.962 47.931 67.921 1.00 31.74 436 GLN A CA 1
ATOM 6887 C C . GLN A 1 437 ? 29.788 47.655 69.411 1.00 33.16 436 GLN A C 1
ATOM 6888 O O . GLN A 1 437 ? 28.740 47.162 69.843 1.00 29.93 436 GLN A O 1
ATOM 6902 N N . ASN A 1 438 ? 30.810 47.961 70.214 1.00 31.22 437 ASN A N 1
ATOM 6903 C CA . ASN A 1 438 ? 30.701 47.743 71.653 1.00 34.81 437 ASN A CA 1
ATOM 6904 C C . ASN A 1 438 ? 29.553 48.551 72.246 1.00 32.04 437 ASN A C 1
ATOM 6905 O O . ASN A 1 438 ? 28.808 48.053 73.098 1.00 27.88 437 ASN A O 1
ATOM 6916 N N . ALA A 1 439 ? 29.395 49.803 71.810 1.00 32.61 438 ALA A N 1
ATOM 6917 C CA . ALA A 1 439 ? 28.279 50.615 72.284 1.00 30.98 438 ALA A CA 1
ATOM 6918 C C . ALA A 1 439 ? 26.945 49.997 71.886 1.00 30.84 438 ALA A C 1
ATOM 6919 O O . ALA A 1 439 ? 25.981 50.026 72.661 1.00 32.35 438 ALA A O 1
ATOM 6926 N N . ILE A 1 440 ? 26.873 49.429 70.681 1.00 31.38 439 ILE A N 1
ATOM 6927 C CA . ILE A 1 440 ? 25.627 48.842 70.199 1.00 31.58 439 ILE A CA 1
ATOM 6928 C C . ILE A 1 440 ? 25.267 47.609 71.018 1.00 32.06 439 ILE A C 1
ATOM 6929 O O . ILE A 1 440 ? 24.111 47.428 71.419 1.00 32.28 439 ILE A O 1
ATOM 6945 N N . GLU A 1 441 ? 26.247 46.737 71.269 1.00 35.45 440 GLU A N 1
ATOM 6946 C CA . GLU A 1 441 ? 25.994 45.548 72.078 1.00 37.00 440 GLU A CA 1
ATOM 6947 C C . GLU A 1 441 ? 25.384 45.924 73.423 1.00 31.01 440 GLU A C 1
ATOM 6948 O O . GLU A 1 441 ? 24.335 45.401 73.814 1.00 29.08 440 GLU A O 1
ATOM 6960 N N . ALA A 1 442 ? 26.031 46.840 74.145 1.00 25.43 441 ALA A N 1
ATOM 6961 C CA . ALA A 1 442 ? 25.511 47.253 75.444 1.00 26.20 441 ALA A CA 1
ATOM 6962 C C . ALA A 1 442 ? 24.105 47.827 75.318 1.00 28.67 441 ALA A C 1
ATOM 6963 O O . ALA A 1 442 ? 23.222 47.511 76.123 1.00 32.79 441 ALA A O 1
ATOM 6970 N N . ALA A 1 443 ? 23.876 48.669 74.306 1.00 30.06 442 ALA A N 1
ATOM 6971 C CA . ALA A 1 443 ? 22.568 49.292 74.136 1.00 29.12 442 ALA A CA 1
ATOM 6972 C C . ALA A 1 443 ? 21.493 48.268 73.793 1.00 28.07 442 ALA A C 1
ATOM 6973 O O . ALA A 1 443 ? 20.340 48.422 74.209 1.00 31.61 442 ALA A O 1
ATOM 6980 N N . GLU A 1 444 ? 21.839 47.229 73.030 1.00 29.66 443 GLU A N 1
ATOM 6981 C CA . GLU A 1 444 ? 20.874 46.176 72.740 1.00 29.78 443 GLU A CA 1
ATOM 6982 C C . GLU A 1 444 ? 20.521 45.373 73.982 1.00 31.73 443 GLU A C 1
ATOM 6983 O O . GLU A 1 444 ? 19.477 44.714 74.002 1.00 30.77 443 GLU A O 1
ATOM 6995 N N . LYS A 1 445 ? 21.368 45.408 75.009 1.00 35.13 444 LYS A N 1
ATOM 6996 C CA . LYS A 1 445 ? 21.059 44.812 76.301 1.00 38.05 444 LYS A CA 1
ATOM 6997 C C . LYS A 1 445 ? 20.369 45.790 77.244 1.00 38.66 444 LYS A C 1
ATOM 6998 O O . LYS A 1 445 ? 20.085 45.427 78.390 1.00 42.93 444 LYS A O 1
ATOM 7017 N N . GLY A 1 446 ? 20.100 47.014 76.793 1.00 34.70 445 GLY A N 1
ATOM 7018 C CA . GLY A 1 446 ? 19.432 48.008 77.604 1.00 31.74 445 GLY A CA 1
ATOM 7019 C C . GLY A 1 446 ? 20.342 48.953 78.359 1.00 36.85 445 GLY A C 1
ATOM 7020 O O . GLY A 1 446 ? 19.841 49.775 79.136 1.00 39.06 445 GLY A O 1
ATOM 7024 N N . ASP A 1 447 ? 21.657 48.870 78.160 1.00 40.67 446 ASP A N 1
ATOM 7025 C CA . ASP A 1 447 ? 22.621 49.704 78.874 1.00 46.44 446 ASP A CA 1
ATOM 7026 C C . ASP A 1 447 ? 23.163 50.754 77.911 1.00 37.45 446 ASP A C 1
ATOM 7027 O O . ASP A 1 447 ? 23.899 50.426 76.974 1.00 31.38 446 ASP A O 1
ATOM 7036 N N . TYR A 1 448 ? 22.813 52.016 78.155 1.00 34.57 447 TYR A N 1
ATOM 7037 C CA . TYR A 1 448 ? 23.172 53.115 77.270 1.00 33.30 447 TYR A CA 1
ATOM 7038 C C . TYR A 1 448 ? 24.368 53.913 77.772 1.00 33.25 447 TYR A C 1
ATOM 7039 O O . TYR A 1 448 ? 24.709 54.940 77.175 1.00 32.94 447 TYR A O 1
ATOM 7057 N N . GLU A 1 449 ? 25.013 53.471 78.853 1.00 32.22 448 GLU A N 1
ATOM 7058 C CA . GLU A 1 449 ? 26.171 54.195 79.365 1.00 33.24 448 GLU A CA 1
ATOM 7059 C C . GLU A 1 449 ? 27.265 54.287 78.309 1.00 27.49 448 GLU A C 1
ATOM 7060 O O . GLU A 1 449 ? 27.845 55.357 78.091 1.00 28.50 448 GLU A O 1
ATOM 7072 N N . GLU A 1 450 ? 27.553 53.174 77.631 1.00 26.35 449 GLU A N 1
ATOM 7073 C CA . GLU A 1 450 ? 28.676 53.142 76.700 1.00 30.01 449 GLU A CA 1
ATOM 7074 C C . GLU A 1 450 ? 28.449 54.085 75.523 1.00 29.47 449 GLU A C 1
ATOM 7075 O O . GLU A 1 450 ? 29.311 54.911 75.203 1.00 29.96 449 GLU A O 1
ATOM 7087 N N . VAL A 1 451 ? 27.295 53.975 74.859 1.00 26.25 450 VAL A N 1
ATOM 7088 C CA . VAL A 1 451 ? 27.037 54.831 73.703 1.00 26.80 450 VAL A CA 1
ATOM 7089 C C . VAL A 1 451 ? 27.120 56.298 74.102 1.00 27.27 450 VAL A C 1
ATOM 7090 O O . VAL A 1 451 ? 27.595 57.142 73.333 1.00 24.84 450 VAL A O 1
ATOM 7103 N N . ARG A 1 452 ? 26.678 56.625 75.317 1.00 29.42 451 ARG A N 1
ATOM 7104 C CA . ARG A 1 452 ? 26.723 58.012 75.763 1.00 29.14 451 ARG A CA 1
ATOM 7105 C C . ARG A 1 452 ? 28.158 58.469 75.999 1.00 27.56 451 ARG A C 1
ATOM 7106 O O . ARG A 1 452 ? 28.541 59.564 75.573 1.00 24.05 451 ARG A O 1
ATOM 7127 N N . ARG A 1 453 ? 28.973 57.639 76.654 1.00 22.09 452 ARG A N 1
ATOM 7128 C CA . ARG A 1 453 ? 30.363 58.018 76.885 1.00 22.78 452 ARG A CA 1
ATOM 7129 C C . ARG A 1 453 ? 31.129 58.127 75.571 1.00 23.51 452 ARG A C 1
ATOM 7130 O O . ARG A 1 453 ? 31.905 59.071 75.376 1.00 21.98 452 ARG A O 1
ATOM 7151 N N . LEU A 1 454 ? 30.928 57.174 74.660 1.00 24.97 453 LEU A N 1
ATOM 7152 C CA . LEU A 1 454 ? 31.600 57.234 73.365 1.00 28.34 453 LEU A CA 1
ATOM 7153 C C . LEU A 1 454 ? 31.245 58.520 72.630 1.00 26.75 453 LEU A C 1
ATOM 7154 O O . LEU A 1 454 ? 32.121 59.209 72.093 1.00 22.51 453 LEU A O 1
ATOM 7170 N N . HIS A 1 455 ? 29.954 58.853 72.586 1.00 28.21 454 HIS A N 1
ATOM 7171 C CA . HIS A 1 455 ? 29.542 60.121 71.999 1.00 31.25 454 HIS A CA 1
ATOM 7172 C C . HIS A 1 455 ? 30.222 61.291 72.697 1.00 28.05 454 HIS A C 1
ATOM 7173 O O . HIS A 1 455 ? 30.716 62.216 72.041 1.00 25.85 454 HIS A O 1
ATOM 7187 N N . GLN A 1 456 ? 30.256 61.265 74.031 1.00 22.41 455 GLN A N 1
ATOM 7188 C CA . GLN A 1 456 ? 30.886 62.342 74.788 1.00 29.18 455 GLN A CA 1
ATOM 7189 C C . GLN A 1 456 ? 32.342 62.516 74.376 1.00 26.35 455 GLN A C 1
ATOM 7190 O O . GLN A 1 456 ? 32.800 63.637 74.125 1.00 23.48 455 GLN A O 1
ATOM 7204 N N . VAL A 1 457 ? 33.086 61.411 74.299 1.00 25.81 456 VAL A N 1
ATOM 7205 C CA . VAL A 1 457 ? 34.505 61.489 73.966 1.00 25.01 456 VAL A CA 1
ATOM 7206 C C . VAL A 1 457 ? 34.698 62.140 72.603 1.00 23.68 456 VAL A C 1
ATOM 7207 O O . VAL A 1 457 ? 35.610 62.953 72.409 1.00 24.42 456 VAL A O 1
ATOM 7220 N N . LEU A 1 458 ? 33.839 61.805 71.643 1.00 21.64 457 LEU A N 1
ATOM 7221 C CA . LEU A 1 458 ? 33.991 62.298 70.281 1.00 20.69 457 LEU A CA 1
ATOM 7222 C C . LEU A 1 458 ? 33.530 63.740 70.114 1.00 22.61 457 LEU A C 1
ATOM 7223 O O . LEU A 1 458 ? 33.788 64.333 69.061 1.00 26.09 457 LEU A O 1
ATOM 7239 N N . CYS A 1 459 ? 32.873 64.325 71.120 1.00 24.90 458 CYS A N 1
ATOM 7240 C CA . CYS A 1 459 ? 32.535 65.743 71.051 1.00 26.34 458 CYS A CA 1
ATOM 7241 C C . CYS A 1 459 ? 33.780 66.620 71.078 1.00 25.82 458 CYS A C 1
ATOM 7242 O O . CYS A 1 459 ? 33.759 67.740 70.557 1.00 24.53 458 CYS A O 1
ATOM 7250 N N . THR A 1 460 ? 34.861 66.142 71.686 1.00 29.68 459 THR A N 1
ATOM 7251 C CA . THR A 1 460 ? 36.137 66.855 71.723 1.00 28.13 459 THR A CA 1
ATOM 7252 C C . THR A 1 460 ? 37.225 65.884 71.289 1.00 26.22 459 THR A C 1
ATOM 7253 O O . THR A 1 460 ? 38.047 65.441 72.101 1.00 21.58 459 THR A O 1
ATOM 7264 N N . PRO A 1 461 ? 37.254 65.525 70.001 1.00 23.96 460 PRO A N 1
ATOM 7265 C CA . PRO A 1 461 ? 38.143 64.441 69.558 1.00 25.95 460 PRO A CA 1
ATOM 7266 C C . PRO A 1 461 ? 39.606 64.830 69.516 1.00 24.90 460 PRO A C 1
ATOM 7267 O O . PRO A 1 461 ? 40.461 63.938 69.426 1.00 23.49 460 PRO A O 1
ATOM 7278 N N . PHE A 1 462 ? 39.920 66.122 69.578 1.00 22.72 461 PHE A N 1
ATOM 7279 C CA . PHE A 1 462 ? 41.296 66.590 69.532 1.00 26.08 461 PHE A CA 1
ATOM 7280 C C . PHE A 1 462 ? 41.909 66.769 70.914 1.00 30.21 461 PHE A C 1
ATOM 7281 O O . PHE A 1 462 ? 43.105 67.061 71.010 1.00 29.71 461 PHE A O 1
ATOM 7298 N N . THR A 1 463 ? 41.126 66.595 71.975 1.00 30.88 462 THR A N 1
ATOM 7299 C CA . THR A 1 463 ? 41.556 66.889 73.334 1.00 27.43 462 THR A CA 1
ATOM 7300 C C . THR A 1 463 ? 41.683 65.596 74.126 1.00 28.37 462 THR A C 1
ATOM 7301 O O . THR A 1 463 ? 40.726 64.819 74.213 1.00 30.92 462 THR A O 1
ATOM 7312 N N . GLU A 1 464 ? 42.860 65.371 74.706 1.00 31.99 463 GLU A N 1
ATOM 7313 C CA . GLU A 1 464 ? 43.058 64.205 75.556 1.00 36.03 463 GLU A CA 1
ATOM 7314 C C . GLU A 1 464 ? 42.162 64.301 76.782 1.00 32.77 463 GLU A C 1
ATOM 7315 O O . GLU A 1 464 ? 42.076 65.353 77.422 1.00 32.74 463 GLU A O 1
ATOM 7327 N N . GLN A 1 465 ? 41.497 63.196 77.110 1.00 27.37 464 GLN A N 1
ATOM 7328 C CA . GLN A 1 465 ? 40.538 63.161 78.198 1.00 30.11 464 GLN A CA 1
ATOM 7329 C C . GLN A 1 465 ? 40.945 62.106 79.218 1.00 34.70 464 GLN A C 1
ATOM 7330 O O . GLN A 1 465 ? 41.288 60.979 78.832 1.00 32.58 464 GLN A O 1
ATOM 7344 N N . PRO A 1 466 ? 40.916 62.418 80.514 1.00 42.29 465 PRO A N 1
ATOM 7345 C CA . PRO A 1 466 ? 41.407 61.457 81.510 1.00 44.04 465 PRO A CA 1
ATOM 7346 C C . PRO A 1 466 ? 40.543 60.208 81.573 1.00 39.08 465 PRO A C 1
ATOM 7347 O O . PRO A 1 466 ? 39.312 60.276 81.574 1.00 40.42 465 PRO A O 1
ATOM 7358 N N . GLY A 1 467 ? 41.208 59.055 81.631 1.00 34.69 466 GLY A N 1
ATOM 7359 C CA . GLY A 1 467 ? 40.529 57.782 81.721 1.00 34.75 466 GLY A CA 1
ATOM 7360 C C . GLY A 1 467 ? 39.954 57.257 80.424 1.00 30.43 466 GLY A C 1
ATOM 7361 O O . GLY A 1 467 ? 39.390 56.155 80.422 1.00 30.96 466 GLY A O 1
ATOM 7365 N N . MET A 1 468 ? 40.079 57.997 79.322 1.00 30.59 467 MET A N 1
ATOM 7366 C CA . MET A 1 468 ? 39.534 57.585 78.035 1.00 30.91 467 MET A CA 1
ATOM 7367 C C . MET A 1 468 ? 40.587 56.951 77.134 1.00 30.61 467 MET A C 1
ATOM 7368 O O . MET A 1 468 ? 40.404 56.906 75.912 1.00 30.08 467 MET A O 1
ATOM 7382 N N . GLU A 1 469 ? 41.684 56.455 77.714 1.00 27.56 468 GLU A N 1
ATOM 7383 C CA . GLU A 1 469 ? 42.747 55.861 76.909 1.00 31.96 468 GLU A CA 1
ATOM 7384 C C . GLU A 1 469 ? 42.225 54.726 76.037 1.00 32.13 468 GLU A C 1
ATOM 7385 O O . GLU A 1 469 ? 42.752 54.492 74.943 1.00 31.53 468 GLU A O 1
ATOM 7397 N N . GLY A 1 470 ? 41.195 54.011 76.496 1.00 35.11 469 GLY A N 1
ATOM 7398 C CA . GLY A 1 470 ? 40.664 52.907 75.716 1.00 33.29 469 GLY A CA 1
ATOM 7399 C C . GLY A 1 470 ? 40.084 53.339 74.384 1.00 31.42 469 GLY A C 1
ATOM 7400 O O . GLY A 1 470 ? 40.074 52.562 73.425 1.00 28.23 469 GLY A O 1
ATOM 7404 N N . TYR A 1 471 ? 39.597 54.577 74.300 1.00 31.80 470 TYR A N 1
ATOM 7405 C CA . TYR A 1 471 ? 39.006 55.080 73.067 1.00 32.19 470 TYR A CA 1
ATOM 7406 C C . TYR A 1 471 ? 40.041 55.547 72.052 1.00 33.30 470 TYR A C 1
ATOM 7407 O O . TYR A 1 471 ? 39.693 55.735 70.881 1.00 37.33 470 TYR A O 1
ATOM 7425 N N . ALA A 1 472 ? 41.293 55.733 72.462 1.00 32.29 471 ALA A N 1
ATOM 7426 C CA . ALA A 1 472 ? 42.364 56.102 71.547 1.00 34.76 471 ALA A CA 1
ATOM 7427 C C . ALA A 1 472 ? 43.132 54.897 71.021 1.00 34.05 471 ALA A C 1
ATOM 7428 O O . ALA A 1 472 ? 44.099 55.076 70.275 1.00 37.07 471 ALA A O 1
ATOM 7435 N N . GLN A 1 473 ? 42.723 53.684 71.382 1.00 33.98 472 GLN A N 1
ATOM 7436 C CA . GLN A 1 473 ? 43.455 52.482 71.013 1.00 40.43 472 GLN A CA 1
ATOM 7437 C C . GLN A 1 473 ? 43.123 52.032 69.596 1.00 38.54 472 GLN A C 1
ATOM 7438 O O . GLN A 1 473 ? 41.998 52.193 69.114 1.00 37.51 472 GLN A O 1
ATOM 7452 N N . ARG A 1 474 ? 44.121 51.443 68.933 1.00 42.67 473 ARG A N 1
ATOM 7453 C CA . ARG A 1 474 ? 43.866 50.716 67.703 1.00 46.61 473 ARG A CA 1
ATOM 7454 C C . ARG A 1 474 ? 42.832 49.624 67.964 1.00 47.02 473 ARG A C 1
ATOM 7455 O O . ARG A 1 474 ? 42.636 49.203 69.106 1.00 48.87 473 ARG A O 1
ATOM 7476 N N . PRO A 1 475 ? 42.158 49.147 66.924 1.00 49.84 474 PRO A N 1
ATOM 7477 C CA . PRO A 1 475 ? 41.259 48.005 67.099 1.00 51.55 474 PRO A CA 1
ATOM 7478 C C . PRO A 1 475 ? 42.017 46.809 67.647 1.00 51.79 474 PRO A C 1
ATOM 7479 O O . PRO A 1 475 ? 43.166 46.559 67.252 1.00 43.48 474 PRO A O 1
ATOM 7490 N N . PRO A 1 476 ? 41.415 46.047 68.573 1.00 66.15 475 PRO A N 1
ATOM 7491 C CA . PRO A 1 476 ? 42.111 44.914 69.193 1.00 66.64 475 PRO A CA 1
ATOM 7492 C C . PRO A 1 476 ? 42.283 43.733 68.243 1.00 63.28 475 PRO A C 1
ATOM 7493 O O . PRO A 1 476 ? 43.295 43.037 68.336 1.00 63.71 475 PRO A O 1
ATOM 7504 N N . SER B 1 1 ? 17.100 1.994 36.925 1.00 64.98 0 SER B N 1
ATOM 7505 C CA . SER B 1 1 ? 16.710 2.166 38.353 1.00 66.39 0 SER B CA 1
ATOM 7506 C C . SER B 1 1 ? 16.376 3.625 38.650 1.00 57.91 0 SER B C 1
ATOM 7507 O O . SER B 1 1 ? 15.606 3.914 39.566 1.00 61.81 0 SER B O 1
ATOM 7517 N N . MET B 1 2 ? 16.957 4.544 37.880 1.00 46.06 1 MET B N 1
ATOM 7518 C CA . MET B 1 2 ? 16.596 5.951 38.002 1.00 41.65 1 MET B CA 1
ATOM 7519 C C . MET B 1 2 ? 15.136 6.135 37.607 1.00 40.15 1 MET B C 1
ATOM 7520 O O . MET B 1 2 ? 14.720 5.735 36.514 1.00 36.88 1 MET B O 1
ATOM 7534 N N . LYS B 1 3 ? 14.357 6.739 38.498 1.00 31.73 2 LYS B N 1
ATOM 7535 C CA . LYS B 1 3 ? 12.906 6.658 38.431 1.00 37.06 2 LYS B CA 1
ATOM 7536 C C . LYS B 1 3 ? 12.281 8.033 38.233 1.00 34.22 2 LYS B C 1
ATOM 7537 O O . LYS B 1 3 ? 12.945 9.071 38.299 1.00 30.13 2 LYS B O 1
ATOM 7556 N N . ALA B 1 4 ? 10.977 8.018 37.970 1.00 40.25 3 ALA B N 1
ATOM 7557 C CA . ALA B 1 4 ? 10.208 9.232 37.777 1.00 37.23 3 ALA B CA 1
ATOM 7558 C C . ALA B 1 4 ? 9.796 9.825 39.122 1.00 36.73 3 ALA B C 1
ATOM 7559 O O . ALA B 1 4 ? 9.857 9.175 40.168 1.00 36.49 3 ALA B O 1
ATOM 7566 N N . LEU B 1 5 ? 9.354 11.084 39.080 1.00 40.87 4 LEU B N 1
ATOM 7567 C CA . LEU B 1 5 ? 9.016 11.792 40.311 1.00 41.84 4 LEU B CA 1
ATOM 7568 C C . LEU B 1 5 ? 7.868 11.113 41.048 1.00 40.46 4 LEU B C 1
ATOM 7569 O O . LEU B 1 5 ? 7.878 11.031 42.282 1.00 39.25 4 LEU B O 1
ATOM 7585 N N . ASP B 1 6 ? 6.871 10.621 40.317 1.00 34.87 5 ASP B N 1
ATOM 7586 C CA . ASP B 1 6 ? 5.730 9.963 40.942 1.00 39.49 5 ASP B CA 1
ATOM 7587 C C . ASP B 1 6 ? 6.013 8.508 41.305 1.00 34.44 5 ASP B C 1
ATOM 7588 O O . ASP B 1 6 ? 5.089 7.796 41.713 1.00 38.51 5 ASP B O 1
ATOM 7597 N N . GLU B 1 7 ? 7.260 8.055 41.171 1.00 34.08 6 GLU B N 1
ATOM 7598 C CA . GLU B 1 7 ? 7.645 6.712 41.584 1.00 36.26 6 GLU B CA 1
ATOM 7599 C C . GLU B 1 7 ? 8.363 6.684 42.926 1.00 34.57 6 GLU B C 1
ATOM 7600 O O . GLU B 1 7 ? 8.628 5.593 43.442 1.00 37.43 6 GLU B O 1
ATOM 7612 N N . LEU B 1 8 ? 8.682 7.842 43.502 1.00 31.88 7 LEU B N 1
ATOM 7613 C CA . LEU B 1 8 ? 9.337 7.862 44.802 1.00 34.61 7 LEU B CA 1
ATOM 7614 C C . LEU B 1 8 ? 8.436 7.229 45.855 1.00 35.97 7 LEU B C 1
ATOM 7615 O O . LEU B 1 8 ? 7.213 7.391 45.831 1.00 39.37 7 LEU B O 1
ATOM 7631 N N . VAL B 1 9 ? 9.051 6.506 46.784 1.00 34.47 8 VAL B N 1
ATOM 7632 C CA . VAL B 1 9 ? 8.346 5.846 47.875 1.00 31.44 8 VAL B CA 1
ATOM 7633 C C . VAL B 1 9 ? 8.654 6.599 49.160 1.00 30.57 8 VAL B C 1
ATOM 7634 O O . VAL B 1 9 ? 9.822 6.877 49.458 1.00 31.23 8 VAL B O 1
ATOM 7647 N N . PHE B 1 10 ? 7.611 6.928 49.915 1.00 28.12 9 PHE B N 1
ATOM 7648 C CA . PHE B 1 10 ? 7.747 7.635 51.179 1.00 27.75 9 PHE B CA 1
ATOM 7649 C C . PHE B 1 10 ? 7.487 6.693 52.345 1.00 30.45 9 PHE B C 1
ATOM 7650 O O . PHE B 1 10 ? 6.644 5.794 52.258 1.00 27.81 9 PHE B O 1
ATOM 7667 N N . ASP B 1 11 ? 8.228 6.906 53.435 1.00 30.17 10 ASP B N 1
ATOM 7668 C CA . ASP B 1 11 ? 8.025 6.182 54.692 1.00 29.16 10 ASP B CA 1
ATOM 7669 C C . ASP B 1 11 ? 8.345 7.175 55.812 1.00 28.40 10 ASP B C 1
ATOM 7670 O O . ASP B 1 11 ? 9.482 7.253 56.282 1.00 28.92 10 ASP B O 1
ATOM 7679 N N . ASN B 1 12 ? 7.324 7.928 56.229 1.00 27.90 11 ASN B N 1
ATOM 7680 C CA . ASN B 1 12 ? 7.507 9.094 57.095 1.00 26.12 11 ASN B CA 1
ATOM 7681 C C . ASN B 1 12 ? 7.537 8.641 58.551 1.00 25.80 11 ASN B C 1
ATOM 7682 O O . ASN B 1 12 ? 6.558 8.738 59.293 1.00 29.30 11 ASN B O 1
ATOM 7693 N N . ARG B 1 13 ? 8.710 8.158 58.967 1.00 29.16 12 ARG B N 1
ATOM 7694 C CA . ARG B 1 13 ? 8.834 7.530 60.279 1.00 32.48 12 ARG B CA 1
ATOM 7695 C C . ARG B 1 13 ? 8.777 8.557 61.403 1.00 31.18 12 ARG B C 1
ATOM 7696 O O . ARG B 1 13 ? 8.202 8.289 62.465 1.00 29.97 12 ARG B O 1
ATOM 7717 N N . PHE B 1 14 ? 9.370 9.735 61.198 1.00 25.67 13 PHE B N 1
ATOM 7718 C CA . PHE B 1 14 ? 9.363 10.740 62.256 1.00 27.78 13 PHE B CA 1
ATOM 7719 C C . PHE B 1 14 ? 7.975 11.341 62.431 1.00 26.41 13 PHE B C 1
ATOM 7720 O O . PHE B 1 14 ? 7.560 11.642 63.556 1.00 29.95 13 PHE B O 1
ATOM 7737 N N . ALA B 1 15 ? 7.245 11.528 61.330 1.00 27.76 14 ALA B N 1
ATOM 7738 C CA . ALA B 1 15 ? 5.874 12.015 61.428 1.00 29.61 14 ALA B CA 1
ATOM 7739 C C . ALA B 1 15 ? 5.035 11.110 62.320 1.00 31.71 14 ALA B C 1
ATOM 7740 O O . ALA B 1 15 ? 4.234 11.592 63.130 1.00 34.23 14 ALA B O 1
ATOM 7747 N N . ARG B 1 16 ? 5.215 9.794 62.199 1.00 31.94 15 ARG B N 1
ATOM 7748 C CA . ARG B 1 16 ? 4.422 8.854 62.982 1.00 37.34 15 ARG B CA 1
ATOM 7749 C C . ARG B 1 16 ? 4.720 8.918 64.474 1.00 34.12 15 ARG B C 1
ATOM 7750 O O . ARG B 1 16 ? 3.980 8.313 65.257 1.00 38.78 15 ARG B O 1
ATOM 7771 N N . LEU B 1 17 ? 5.771 9.629 64.889 1.00 31.16 16 LEU B N 1
ATOM 7772 C CA . LEU B 1 17 ? 6.047 9.774 66.314 1.00 31.06 16 LEU B CA 1
ATOM 7773 C C . LEU B 1 17 ? 5.029 10.670 67.008 1.00 30.28 16 LEU B C 1
ATOM 7774 O O . LEU B 1 17 ? 4.873 10.577 68.230 1.00 32.08 16 LEU B O 1
ATOM 7790 N N . GLY B 1 18 ? 4.348 11.537 66.270 1.00 30.25 17 GLY B N 1
ATOM 7791 C CA . GLY B 1 18 ? 3.229 12.291 66.800 1.00 39.46 17 GLY B CA 1
ATOM 7792 C C . GLY B 1 18 ? 3.540 13.772 66.944 1.00 36.98 17 GLY B C 1
ATOM 7793 O O . GLY B 1 18 ? 4.614 14.258 66.585 1.00 31.25 17 GLY B O 1
ATOM 7797 N N . ASP B 1 19 ? 2.556 14.483 67.504 1.00 36.88 18 ASP B N 1
ATOM 7798 C CA . ASP B 1 19 ? 2.589 15.938 67.585 1.00 37.74 18 ASP B CA 1
ATOM 7799 C C . ASP B 1 19 ? 3.493 16.467 68.690 1.00 34.37 18 ASP B C 1
ATOM 7800 O O . ASP B 1 19 ? 3.678 17.686 68.779 1.00 33.96 18 ASP B O 1
ATOM 7809 N N . ALA B 1 20 ? 4.052 15.599 69.533 1.00 26.61 19 ALA B N 1
ATOM 7810 C CA . ALA B 1 20 ? 4.958 16.059 70.577 1.00 28.99 19 ALA B CA 1
ATOM 7811 C C . ALA B 1 20 ? 6.355 16.352 70.050 1.00 31.64 19 ALA B C 1
ATOM 7812 O O . ALA B 1 20 ? 7.126 17.041 70.727 1.00 32.22 19 ALA B O 1
ATOM 7819 N N . PHE B 1 21 ? 6.692 15.852 68.859 1.00 30.93 20 PHE B N 1
ATOM 7820 C CA . PHE B 1 21 ? 8.024 16.013 68.296 1.00 28.80 20 PHE B CA 1
ATOM 7821 C C . PHE B 1 21 ? 8.057 16.908 67.068 1.00 28.90 20 PHE B C 1
ATOM 7822 O O . PHE B 1 21 ? 9.122 17.445 66.745 1.00 27.71 20 PHE B O 1
ATOM 7839 N N . SER B 1 22 ? 6.931 17.076 66.380 1.00 30.07 21 SER B N 1
ATOM 7840 C CA . SER B 1 22 ? 6.871 17.928 65.202 1.00 28.96 21 SER B CA 1
ATOM 7841 C C . SER B 1 22 ? 5.423 18.337 64.982 1.00 31.78 21 SER B C 1
ATOM 7842 O O . SER B 1 22 ? 4.498 17.745 65.545 1.00 29.70 21 SER B O 1
ATOM 7850 N N . THR B 1 23 ? 5.241 19.358 64.150 1.00 33.69 22 THR B N 1
ATOM 7851 C CA . THR B 1 23 ? 3.927 19.924 63.883 1.00 34.71 22 THR B CA 1
ATOM 7852 C C . THR B 1 23 ? 3.706 20.006 62.381 1.00 29.87 22 THR B C 1
ATOM 7853 O O . THR B 1 23 ? 4.600 20.413 61.635 1.00 27.57 22 THR B O 1
ATOM 7864 N N . HIS B 1 24 ? 2.512 19.620 61.941 1.00 32.46 23 HIS B N 1
ATOM 7865 C CA . HIS B 1 24 ? 2.199 19.663 60.520 1.00 30.34 23 HIS B CA 1
ATOM 7866 C C . HIS B 1 24 ? 2.081 21.106 60.042 1.00 26.46 23 HIS B C 1
ATOM 7867 O O . HIS B 1 24 ? 1.402 21.927 60.667 1.00 26.97 23 HIS B O 1
ATOM 7881 N N . VAL B 1 25 ? 2.749 21.411 58.933 1.00 25.75 24 VAL B N 1
ATOM 7882 C CA . VAL B 1 25 ? 2.665 22.723 58.300 1.00 25.98 24 VAL B CA 1
ATOM 7883 C C . VAL B 1 25 ? 2.837 22.531 56.802 1.00 28.23 24 VAL B C 1
ATOM 7884 O O . VAL B 1 25 ? 3.614 21.678 56.362 1.00 27.99 24 VAL B O 1
ATOM 7897 N N . LEU B 1 26 ? 2.108 23.339 56.009 1.00 28.21 25 LEU B N 1
ATOM 7898 C CA . LEU B 1 26 ? 2.291 23.260 54.568 1.00 25.67 25 LEU B CA 1
ATOM 7899 C C . LEU B 1 26 ? 3.300 24.302 54.097 1.00 28.48 25 LEU B C 1
ATOM 7900 O O . LEU B 1 26 ? 3.371 25.404 54.652 1.00 26.47 25 LEU B O 1
ATOM 7916 N N . PRO B 1 27 ? 4.087 23.994 53.066 1.00 29.62 26 PRO B N 1
ATOM 7917 C CA . PRO B 1 27 ? 4.976 25.013 52.500 1.00 25.83 26 PRO B CA 1
ATOM 7918 C C . PRO B 1 27 ? 4.180 26.189 51.954 1.00 28.93 26 PRO B C 1
ATOM 7919 O O . PRO B 1 27 ? 3.078 26.028 51.429 1.00 31.54 26 PRO B O 1
ATOM 7930 N N . GLU B 1 28 ? 4.755 27.385 52.083 1.00 31.27 27 GLU B N 1
ATOM 7931 C CA . GLU B 1 28 ? 4.190 28.577 51.471 1.00 34.17 27 GLU B CA 1
ATOM 7932 C C . GLU B 1 28 ? 4.941 28.853 50.177 1.00 32.67 27 GLU B C 1
ATOM 7933 O O . GLU B 1 28 ? 6.119 29.237 50.230 1.00 31.79 27 GLU B O 1
ATOM 7945 N N . PRO B 1 29 ? 4.327 28.674 49.010 1.00 34.24 28 PRO B N 1
ATOM 7946 C CA . PRO B 1 29 ? 5.095 28.705 47.759 1.00 34.38 28 PRO B CA 1
ATOM 7947 C C . PRO B 1 29 ? 5.687 30.073 47.454 1.00 34.54 28 PRO B C 1
ATOM 7948 O O . PRO B 1 29 ? 5.278 31.104 47.993 1.00 29.90 28 PRO B O 1
ATOM 7959 N N . ILE B 1 30 ? 6.677 30.061 46.559 1.00 33.02 29 ILE B N 1
ATOM 7960 C CA . ILE B 1 30 ? 7.297 31.272 46.036 1.00 29.15 29 ILE B CA 1
ATOM 7961 C C . ILE B 1 30 ? 7.141 31.274 44.519 1.00 28.95 29 ILE B C 1
ATOM 7962 O O . ILE B 1 30 ? 7.052 30.219 43.882 1.00 29.95 29 ILE B O 1
ATOM 7978 N N . ASP B 1 31 ? 7.117 32.474 43.942 1.00 28.44 30 ASP B N 1
ATOM 7979 C CA . ASP B 1 31 ? 6.597 32.674 42.596 1.00 33.94 30 ASP B CA 1
ATOM 7980 C C . ASP B 1 31 ? 7.680 32.572 41.527 1.00 33.87 30 ASP B C 1
ATOM 7981 O O . ASP B 1 31 ? 8.840 32.933 41.742 1.00 31.91 30 ASP B O 1
ATOM 7990 N N . ALA B 1 32 ? 7.273 32.088 40.351 1.00 39.84 31 ALA B N 1
ATOM 7991 C CA . ALA B 1 32 ? 8.138 31.996 39.180 1.00 37.21 31 ALA B CA 1
ATOM 7992 C C . ALA B 1 32 ? 9.389 31.187 39.500 1.00 35.66 31 ALA B C 1
ATOM 7993 O O . ALA B 1 32 ? 10.509 31.700 39.379 1.00 35.80 31 ALA B O 1
ATOM 8000 N N . PRO B 1 33 ? 9.245 29.925 39.898 1.00 37.36 32 PRO B N 1
ATOM 8001 C CA . PRO B 1 33 ? 10.418 29.141 40.297 1.00 35.25 32 PRO B CA 1
ATOM 8002 C C . PRO B 1 33 ? 11.231 28.664 39.105 1.00 31.29 32 PRO B C 1
ATOM 8003 O O . PRO B 1 33 ? 10.688 28.226 38.088 1.00 31.50 32 PRO B O 1
ATOM 8014 N N . ARG B 1 34 ? 12.554 28.757 39.245 1.00 33.50 33 ARG B N 1
ATOM 8015 C CA . ARG B 1 34 ? 13.499 28.231 38.271 1.00 32.92 33 ARG B CA 1
ATOM 8016 C C . ARG B 1 34 ? 14.533 27.378 38.992 1.00 31.07 33 ARG B C 1
ATOM 8017 O O . ARG B 1 34 ? 14.884 27.647 40.144 1.00 27.03 33 ARG B O 1
ATOM 8038 N N . LEU B 1 35 ? 15.025 26.349 38.306 1.00 34.63 34 LEU B N 1
ATOM 8039 C CA . LEU B 1 35 ? 16.102 25.529 38.847 1.00 28.43 34 LEU B CA 1
ATOM 8040 C C . LEU B 1 35 ? 17.422 26.272 38.692 1.00 28.94 34 LEU B C 1
ATOM 8041 O O . LEU B 1 35 ? 17.853 26.557 37.569 1.00 28.20 34 LEU B O 1
ATOM 8057 N N . VAL B 1 36 ? 18.066 26.579 39.816 1.00 31.03 35 VAL B N 1
ATOM 8058 C CA . VAL B 1 36 ? 19.364 27.239 39.769 1.00 30.59 35 VAL B CA 1
ATOM 8059 C C . VAL B 1 36 ? 20.468 26.225 39.504 1.00 27.40 35 VAL B C 1
ATOM 8060 O O . VAL B 1 36 ? 21.258 26.374 38.565 1.00 28.97 35 VAL B O 1
ATOM 8073 N N . VAL B 1 37 ? 20.531 25.172 40.317 1.00 25.07 36 VAL B N 1
ATOM 8074 C CA . VAL B 1 37 ? 21.568 24.158 40.184 1.00 24.64 36 VAL B CA 1
ATOM 8075 C C . VAL B 1 37 ? 21.105 22.920 40.933 1.00 27.93 36 VAL B C 1
ATOM 8076 O O . VAL B 1 37 ? 20.306 23.006 41.869 1.00 31.90 36 VAL B O 1
ATOM 8089 N N . ALA B 1 38 ? 21.614 21.762 40.517 1.00 29.42 37 ALA B N 1
ATOM 8090 C CA . ALA B 1 38 ? 21.273 20.492 41.140 1.00 28.15 37 ALA B CA 1
ATOM 8091 C C . ALA B 1 38 ? 22.513 19.613 41.184 1.00 25.02 37 ALA B C 1
ATOM 8092 O O . ALA B 1 38 ? 23.421 19.750 40.360 1.00 30.03 37 ALA B O 1
ATOM 8099 N N . SER B 1 39 ? 22.537 18.705 42.155 1.00 21.68 38 SER B N 1
ATOM 8100 C CA . SER B 1 39 ? 23.665 17.811 42.378 1.00 25.09 38 SER B CA 1
ATOM 8101 C C . SER B 1 39 ? 23.285 16.409 41.928 1.00 26.78 38 SER B C 1
ATOM 8102 O O . SER B 1 39 ? 22.355 15.809 42.479 1.00 28.80 38 SER B O 1
ATOM 8110 N N . GLU B 1 40 ? 24.009 15.888 40.936 1.00 25.71 39 GLU B N 1
ATOM 8111 C CA . GLU B 1 40 ? 23.758 14.527 40.481 1.00 26.51 39 GLU B CA 1
ATOM 8112 C C . GLU B 1 40 ? 23.947 13.528 41.614 1.00 27.62 39 GLU B C 1
ATOM 8113 O O . GLU B 1 40 ? 23.143 12.602 41.777 1.00 28.37 39 GLU B O 1
ATOM 8125 N N . SER B 1 41 ? 25.008 13.696 42.406 1.00 27.65 40 SER B N 1
ATOM 8126 C CA . SER B 1 41 ? 25.271 12.769 43.503 1.00 26.89 40 SER B CA 1
ATOM 8127 C C . SER B 1 41 ? 24.134 12.788 44.516 1.00 24.70 40 SER B C 1
ATOM 8128 O O . SER B 1 41 ? 23.629 11.735 44.922 1.00 24.47 40 SER B O 1
ATOM 8136 N N . ALA B 1 42 ? 23.719 13.982 44.939 1.00 24.13 41 ALA B N 1
ATOM 8137 C CA . ALA B 1 42 ? 22.637 14.089 45.911 1.00 24.14 41 ALA B CA 1
ATOM 8138 C C . ALA B 1 42 ? 21.349 13.491 45.361 1.00 25.25 41 ALA B C 1
ATOM 8139 O O . ALA B 1 42 ? 20.654 12.739 46.053 1.00 26.87 41 ALA B O 1
ATOM 8146 N N . LEU B 1 43 ? 21.012 13.818 44.110 1.00 27.30 42 LEU B N 1
ATOM 8147 C CA . LEU B 1 43 ? 19.804 13.270 43.503 1.00 26.24 42 LEU B CA 1
ATOM 8148 C C . LEU B 1 43 ? 19.850 11.749 43.448 1.00 29.67 42 LEU B C 1
ATOM 8149 O O . LEU B 1 43 ? 18.818 11.088 43.607 1.00 32.28 42 LEU B O 1
ATOM 8165 N N . ALA B 1 44 ? 21.036 11.174 43.227 1.00 26.43 43 ALA B N 1
ATOM 8166 C CA . ALA B 1 44 ? 21.154 9.721 43.162 1.00 28.22 43 ALA B CA 1
ATOM 8167 C C . ALA B 1 44 ? 20.733 9.063 44.469 1.00 26.88 43 ALA B C 1
ATOM 8168 O O . ALA B 1 44 ? 20.295 7.906 44.468 1.00 30.51 43 ALA B O 1
ATOM 8175 N N . LEU B 1 45 ? 20.863 9.775 45.593 1.00 27.88 44 LEU B N 1
ATOM 8176 C CA . LEU B 1 45 ? 20.389 9.241 46.865 1.00 29.86 44 LEU B CA 1
ATOM 8177 C C . LEU B 1 45 ? 18.898 8.949 46.819 1.00 28.25 44 LEU B C 1
ATOM 8178 O O . LEU B 1 45 ? 18.410 8.085 47.557 1.00 26.23 44 LEU B O 1
ATOM 8194 N N . LEU B 1 46 ? 18.161 9.666 45.973 1.00 28.21 45 LEU B N 1
ATOM 8195 C CA . LEU B 1 46 ? 16.731 9.468 45.801 1.00 27.66 45 LEU B CA 1
ATOM 8196 C C . LEU B 1 46 ? 16.403 8.675 44.543 1.00 28.61 45 LEU B C 1
ATOM 8197 O O . LEU B 1 46 ? 15.237 8.627 44.137 1.00 28.47 45 LEU B O 1
ATOM 8213 N N . ASP B 1 47 ? 17.402 8.054 43.916 1.00 29.28 46 ASP B N 1
ATOM 8214 C CA . ASP B 1 47 ? 17.197 7.310 42.675 1.00 34.04 46 ASP B CA 1
ATOM 8215 C C . ASP B 1 47 ? 16.652 8.223 41.579 1.00 35.47 46 ASP B C 1
ATOM 8216 O O . ASP B 1 47 ? 15.829 7.817 40.757 1.00 35.34 46 ASP B O 1
ATOM 8225 N N . LEU B 1 48 ? 17.115 9.471 41.570 1.00 33.36 47 LEU B N 1
ATOM 8226 C CA . LEU B 1 48 ? 16.715 10.452 40.573 1.00 31.96 47 LEU B CA 1
ATOM 8227 C C . LEU B 1 48 ? 17.925 10.875 39.754 1.00 29.67 47 LEU B C 1
ATOM 8228 O O . LEU B 1 48 ? 19.008 11.106 40.302 1.00 28.90 47 LEU B O 1
ATOM 8244 N N . ALA B 1 49 ? 17.735 10.973 38.444 1.00 34.41 48 ALA B N 1
ATOM 8245 C CA . ALA B 1 49 ? 18.759 11.462 37.537 1.00 33.34 48 ALA B CA 1
ATOM 8246 C C . ALA B 1 49 ? 18.655 12.972 37.393 1.00 35.74 48 ALA B C 1
ATOM 8247 O O . ALA B 1 49 ? 17.602 13.562 37.656 1.00 33.09 48 ALA B O 1
ATOM 8254 N N . PRO B 1 50 ? 19.737 13.638 36.981 1.00 35.94 49 PRO B N 1
ATOM 8255 C CA . PRO B 1 50 ? 19.671 15.100 36.817 1.00 37.06 49 PRO B CA 1
ATOM 8256 C C . PRO B 1 50 ? 18.600 15.556 35.839 1.00 36.75 49 PRO B C 1
ATOM 8257 O O . PRO B 1 50 ? 18.152 16.706 35.931 1.00 33.48 49 PRO B O 1
ATOM 8268 N N . GLU B 1 51 ? 18.162 14.696 34.915 1.00 37.69 50 GLU B N 1
ATOM 8269 C CA . GLU B 1 51 ? 17.129 15.104 33.968 1.00 37.34 50 GLU B CA 1
ATOM 8270 C C . GLU B 1 51 ? 15.789 15.331 34.656 1.00 38.57 50 GLU B C 1
ATOM 8271 O O . GLU B 1 51 ? 15.010 16.186 34.222 1.00 36.41 50 GLU B O 1
ATOM 8283 N N . GLN B 1 52 ? 15.498 14.582 35.723 1.00 38.79 51 GLN B N 1
ATOM 8284 C CA . GLN B 1 52 ? 14.253 14.809 36.448 1.00 37.05 51 GLN B CA 1
ATOM 8285 C C . GLN B 1 52 ? 14.272 16.154 37.162 1.00 33.51 51 GLN B C 1
ATOM 8286 O O . GLN B 1 52 ? 13.216 16.770 37.350 1.00 31.80 51 GLN B O 1
ATOM 8300 N N . SER B 1 53 ? 15.456 16.629 37.556 1.00 27.39 52 SER B N 1
ATOM 8301 C CA . SER B 1 53 ? 15.547 17.897 38.270 1.00 27.16 52 SER B CA 1
ATOM 8302 C C . SER B 1 53 ? 15.269 19.088 37.363 1.00 34.75 52 SER B C 1
ATOM 8303 O O . SER B 1 53 ? 14.960 20.174 37.867 1.00 36.02 52 SER B O 1
ATOM 8311 N N . GLU B 1 54 ? 15.368 18.909 36.048 1.00 40.30 53 GLU B N 1
ATOM 8312 C CA . GLU B 1 54 ? 15.105 19.971 35.085 1.00 45.40 53 GLU B CA 1
ATOM 8313 C C . GLU B 1 54 ? 13.635 20.062 34.690 1.00 39.98 53 GLU B C 1
ATOM 8314 O O . GLU B 1 54 ? 13.290 20.868 33.819 1.00 39.98 53 GLU B O 1
ATOM 8326 N N . LEU B 1 55 ? 12.763 19.268 35.310 1.00 38.09 54 LEU B N 1
ATOM 8327 C CA . LEU B 1 55 ? 11.344 19.279 34.978 1.00 33.82 54 LEU B CA 1
ATOM 8328 C C . LEU B 1 55 ? 10.646 20.450 35.669 1.00 32.28 54 LEU B C 1
ATOM 8329 O O . LEU B 1 55 ? 10.955 20.764 36.820 1.00 35.99 54 LEU B O 1
ATOM 8345 N N . PRO B 1 56 ? 9.697 21.108 34.996 1.00 31.78 55 PRO B N 1
ATOM 8346 C CA . PRO B 1 56 ? 8.895 22.125 35.696 1.00 32.22 55 PRO B CA 1
ATOM 8347 C C . PRO B 1 56 ? 8.264 21.607 36.978 1.00 34.04 55 PRO B C 1
ATOM 8348 O O . PRO B 1 56 ? 8.237 22.324 37.986 1.00 32.92 55 PRO B O 1
ATOM 8359 N N . LEU B 1 57 ? 7.758 20.371 36.968 1.00 36.30 56 LEU B N 1
ATOM 8360 C CA . LEU B 1 57 ? 7.147 19.809 38.168 1.00 33.16 56 LEU B CA 1
ATOM 8361 C C . LEU B 1 57 ? 8.150 19.741 39.312 1.00 33.51 56 LEU B C 1
ATOM 8362 O O . LEU B 1 57 ? 7.792 19.948 40.478 1.00 32.87 56 LEU B O 1
ATOM 8378 N N . PHE B 1 58 ? 9.414 19.455 39.000 1.00 33.80 57 PHE B N 1
ATOM 8379 C CA . PHE B 1 58 ? 10.437 19.391 40.038 1.00 29.47 57 PHE B CA 1
ATOM 8380 C C . PHE B 1 58 ? 10.602 20.740 40.723 1.00 28.92 57 PHE B C 1
ATOM 8381 O O . PHE B 1 58 ? 10.623 20.826 41.956 1.00 28.56 57 PHE B O 1
ATOM 8398 N N . ALA B 1 59 ? 10.716 21.811 39.935 1.00 32.05 58 ALA B N 1
ATOM 8399 C CA . ALA B 1 59 ? 10.883 23.138 40.516 1.00 30.30 58 ALA B CA 1
ATOM 8400 C C . ALA B 1 59 ? 9.654 23.563 41.307 1.00 27.98 58 ALA B C 1
ATOM 8401 O O . ALA B 1 59 ? 9.781 24.261 42.319 1.00 31.03 58 ALA B O 1
ATOM 8408 N N . GLU B 1 60 ? 8.462 23.151 40.868 1.00 29.57 59 GLU B N 1
ATOM 8409 C CA . GLU B 1 60 ? 7.241 23.511 41.581 1.00 33.21 59 GLU B CA 1
ATOM 8410 C C . GLU B 1 60 ? 7.163 22.820 42.938 1.00 32.70 59 GLU B C 1
ATOM 8411 O O . GLU B 1 60 ? 6.819 23.453 43.943 1.00 33.64 59 GLU B O 1
ATOM 8423 N N . ILE B 1 61 ? 7.479 21.525 42.992 1.00 30.59 60 ILE B N 1
ATOM 8424 C CA . ILE B 1 61 ? 7.435 20.806 44.262 1.00 30.92 60 ILE B CA 1
ATOM 8425 C C . ILE B 1 61 ? 8.373 21.459 45.269 1.00 32.22 60 ILE B C 1
ATOM 8426 O O . ILE B 1 61 ? 7.990 21.749 46.409 1.00 34.16 60 ILE B O 1
ATOM 8442 N N . PHE B 1 62 ? 9.614 21.708 44.859 1.00 28.34 61 PHE B N 1
ATOM 8443 C CA . PHE B 1 62 ? 10.643 22.216 45.753 1.00 28.07 61 PHE B CA 1
ATOM 8444 C C . PHE B 1 62 ? 10.740 23.737 45.729 1.00 29.52 61 PHE B C 1
ATOM 8445 O O . PHE B 1 62 ? 11.785 24.296 46.083 1.00 27.33 61 PHE B O 1
ATOM 8462 N N . SER B 1 63 ? 9.668 24.410 45.309 1.00 32.47 62 SER B N 1
ATOM 8463 C CA . SER B 1 63 ? 9.416 25.802 45.658 1.00 32.80 62 SER B CA 1
ATOM 8464 C C . SER B 1 63 ? 8.117 25.945 46.442 1.00 35.99 62 SER B C 1
ATOM 8465 O O . SER B 1 63 ? 7.651 27.071 46.654 1.00 38.21 62 SER B O 1
ATOM 8473 N N . GLY B 1 64 ? 7.511 24.831 46.855 1.00 34.21 63 GLY B N 1
ATOM 8474 C CA . GLY B 1 64 ? 6.371 24.852 47.746 1.00 37.71 63 GLY B CA 1
ATOM 8475 C C . GLY B 1 64 ? 5.011 24.891 47.086 1.00 38.57 63 GLY B C 1
ATOM 8476 O O . GLY B 1 64 ? 4.023 25.179 47.770 1.00 41.99 63 GLY B O 1
ATOM 8480 N N . HIS B 1 65 ? 4.920 24.604 45.786 1.00 36.66 64 HIS B N 1
ATOM 8481 C CA . HIS B 1 65 ? 3.644 24.682 45.081 1.00 41.51 64 HIS B CA 1
ATOM 8482 C C . HIS B 1 65 ? 2.872 23.369 45.115 1.00 47.44 64 HIS B C 1
ATOM 8483 O O . HIS B 1 65 ? 1.655 23.374 45.331 1.00 46.33 64 HIS B O 1
ATOM 8497 N N . LYS B 1 66 ? 3.549 22.246 44.894 1.00 49.35 65 LYS B N 1
ATOM 8498 C CA . LYS B 1 66 ? 2.915 20.937 44.888 1.00 46.00 65 LYS B CA 1
ATOM 8499 C C . LYS B 1 66 ? 3.689 20.001 45.803 1.00 39.05 65 LYS B C 1
ATOM 8500 O O . LYS B 1 66 ? 4.824 20.277 46.202 1.00 39.28 65 LYS B O 1
ATOM 8519 N N . LEU B 1 67 ? 3.062 18.875 46.133 1.00 30.80 66 LEU B N 1
ATOM 8520 C CA . LEU B 1 67 ? 3.672 17.922 47.048 1.00 33.10 66 LEU B CA 1
ATOM 8521 C C . LEU B 1 67 ? 2.935 16.598 46.943 1.00 32.52 66 LEU B C 1
ATOM 8522 O O . LEU B 1 67 ? 1.701 16.577 46.921 1.00 31.92 66 LEU B O 1
ATOM 8538 N N . TRP B 1 68 ? 3.692 15.502 46.872 1.00 33.16 67 TRP B N 1
ATOM 8539 C CA . TRP B 1 68 ? 3.090 14.176 46.859 1.00 35.57 67 TRP B CA 1
ATOM 8540 C C . TRP B 1 68 ? 2.061 14.052 47.974 1.00 35.71 67 TRP B C 1
ATOM 8541 O O . TRP B 1 68 ? 2.261 14.552 49.084 1.00 33.70 67 TRP B O 1
ATOM 8562 N N . ALA B 1 69 ? 0.950 13.379 47.671 1.00 34.02 68 ALA B N 1
ATOM 8563 C CA . ALA B 1 69 ? -0.012 13.053 48.715 1.00 33.51 68 ALA B CA 1
ATOM 8564 C C . ALA B 1 69 ? 0.622 12.180 49.786 1.00 30.79 68 ALA B C 1
ATOM 8565 O O . ALA B 1 69 ? 0.272 12.289 50.967 1.00 32.44 68 ALA B O 1
ATOM 8572 N N . GLU B 1 70 ? 1.568 11.323 49.395 1.00 31.32 69 GLU B N 1
ATOM 8573 C CA . GLU B 1 70 ? 2.212 10.399 50.320 1.00 35.25 69 GLU B CA 1
ATOM 8574 C C . GLU B 1 70 ? 3.206 11.087 51.242 1.00 34.32 69 GLU B C 1
ATOM 8575 O O . GLU B 1 70 ? 3.706 10.446 52.172 1.00 34.72 69 GLU B O 1
ATOM 8587 N N . ALA B 1 71 ? 3.512 12.358 51.006 1.00 33.22 70 ALA B N 1
ATOM 8588 C CA . ALA B 1 71 ? 4.359 13.108 51.916 1.00 35.02 70 ALA B CA 1
ATOM 8589 C C . ALA B 1 71 ? 3.550 13.556 53.131 1.00 33.43 70 ALA B C 1
ATOM 8590 O O . ALA B 1 71 ? 2.337 13.351 53.215 1.00 41.37 70 ALA B O 1
ATOM 8597 N N . GLU B 1 72 ? 4.240 14.164 54.088 1.00 35.83 71 GLU B N 1
ATOM 8598 C CA . GLU B 1 72 ? 3.581 14.752 55.247 1.00 39.89 71 GLU B CA 1
ATOM 8599 C C . GLU B 1 72 ? 4.473 15.847 55.818 1.00 33.72 71 GLU B C 1
ATOM 8600 O O . GLU B 1 72 ? 5.263 15.588 56.733 1.00 30.77 71 GLU B O 1
ATOM 8612 N N . PRO B 1 73 ? 4.379 17.075 55.312 1.00 34.89 72 PRO B N 1
ATOM 8613 C CA . PRO B 1 73 ? 5.320 18.118 55.742 1.00 34.23 72 PRO B CA 1
ATOM 8614 C C . PRO B 1 73 ? 5.155 18.437 57.220 1.00 32.75 72 PRO B C 1
ATOM 8615 O O . PRO B 1 73 ? 4.040 18.611 57.717 1.00 37.13 72 PRO B O 1
ATOM 8626 N N . ARG B 1 74 ? 6.285 18.513 57.923 1.00 27.39 73 ARG B N 1
ATOM 8627 C CA . ARG B 1 74 ? 6.295 18.706 59.365 1.00 28.00 73 ARG B CA 1
ATOM 8628 C C . ARG B 1 74 ? 7.419 19.648 59.765 1.00 25.20 73 ARG B C 1
ATOM 8629 O O . ARG B 1 74 ? 8.509 19.606 59.190 1.00 23.33 73 ARG B O 1
ATOM 8650 N N . ALA B 1 75 ? 7.148 20.483 60.766 1.00 23.71 74 ALA B N 1
ATOM 8651 C CA . ALA B 1 75 ? 8.149 21.354 61.372 1.00 25.07 74 ALA B CA 1
ATOM 8652 C C . ALA B 1 75 ? 8.515 20.774 62.733 1.00 30.26 74 ALA B C 1
ATOM 8653 O O . ALA B 1 75 ? 7.680 20.740 63.645 1.00 31.45 74 ALA B O 1
ATOM 8660 N N . MET B 1 76 ? 9.757 20.317 62.868 1.00 28.04 75 MET B N 1
ATOM 8661 C CA . MET B 1 76 ? 10.212 19.755 64.130 1.00 34.89 75 MET B CA 1
ATOM 8662 C C . MET B 1 76 ? 10.327 20.834 65.199 1.00 33.55 75 MET B C 1
ATOM 8663 O O . MET B 1 76 ? 10.570 22.008 64.908 1.00 35.11 75 MET B O 1
ATOM 8677 N N . VAL B 1 77 ? 10.180 20.414 66.451 1.00 26.09 76 VAL B N 1
ATOM 8678 C CA . VAL B 1 77 ? 10.399 21.282 67.599 1.00 27.83 76 VAL B CA 1
ATOM 8679 C C . VAL B 1 77 ? 11.728 20.904 68.230 1.00 31.32 76 VAL B C 1
ATOM 8680 O O . VAL B 1 77 ? 12.049 19.717 68.372 1.00 29.19 76 VAL B O 1
ATOM 8693 N N . TYR B 1 78 ? 12.511 21.914 68.592 1.00 29.45 77 TYR B N 1
ATOM 8694 C CA . TYR B 1 78 ? 13.741 21.697 69.337 1.00 27.81 77 TYR B CA 1
ATOM 8695 C C . TYR B 1 78 ? 14.076 22.981 70.082 1.00 24.82 77 TYR B C 1
ATOM 8696 O O . TYR B 1 78 ? 13.443 24.022 69.890 1.00 24.61 77 TYR B O 1
ATOM 8714 N N . SER B 1 79 ? 15.065 22.880 70.957 1.00 25.61 78 SER B N 1
ATOM 8715 C CA . SER B 1 79 ? 15.598 24.007 71.706 1.00 26.48 78 SER B CA 1
ATOM 8716 C C . SER B 1 79 ? 17.101 24.072 71.450 1.00 28.05 78 SER B C 1
ATOM 8717 O O . SER B 1 79 ? 17.626 23.397 70.561 1.00 30.94 78 SER B O 1
ATOM 8725 N N . GLY B 1 80 ? 17.802 24.883 72.238 1.00 33.10 79 GLY B N 1
ATOM 8726 C CA . GLY B 1 80 ? 19.244 24.921 72.121 1.00 32.93 79 GLY B CA 1
ATOM 8727 C C . GLY B 1 80 ? 19.944 25.973 72.953 1.00 33.96 79 GLY B C 1
ATOM 8728 O O . GLY B 1 80 ? 19.379 27.028 73.258 1.00 33.92 79 GLY B O 1
ATOM 8732 N N . HIS B 1 81 ? 21.184 25.678 73.336 1.00 30.85 80 HIS B N 1
ATOM 8733 C CA . HIS B 1 81 ? 22.090 26.682 73.879 1.00 30.86 80 HIS B CA 1
ATOM 8734 C C . HIS B 1 81 ? 22.630 27.509 72.718 1.00 28.75 80 HIS B C 1
ATOM 8735 O O . HIS B 1 81 ? 23.376 26.996 71.876 1.00 24.50 80 HIS B O 1
ATOM 8749 N N . GLN B 1 82 ? 22.251 28.780 72.662 1.00 30.35 81 GLN B N 1
ATOM 8750 C CA . GLN B 1 82 ? 22.729 29.691 71.629 1.00 31.14 81 GLN B CA 1
ATOM 8751 C C . GLN B 1 82 ? 23.800 30.592 72.229 1.00 31.05 81 GLN B C 1
ATOM 8752 O O . GLN B 1 82 ? 23.519 31.370 73.147 1.00 31.32 81 GLN B O 1
ATOM 8766 N N . PHE B 1 83 ? 25.022 30.479 71.708 1.00 29.46 82 PHE B N 1
ATOM 8767 C CA . PHE B 1 83 ? 26.167 31.223 72.230 1.00 28.76 82 PHE B CA 1
ATOM 8768 C C . PHE B 1 83 ? 26.266 31.084 73.747 1.00 29.84 82 PHE B C 1
ATOM 8769 O O . PHE B 1 83 ? 26.585 32.035 74.464 1.00 31.90 82 PHE B O 1
ATOM 8786 N N . GLY B 1 84 ? 25.980 29.880 74.243 1.00 32.17 83 GLY B N 1
ATOM 8787 C CA . GLY B 1 84 ? 26.129 29.566 75.647 1.00 34.60 83 GLY B CA 1
ATOM 8788 C C . GLY B 1 84 ? 24.887 29.749 76.495 1.00 31.91 83 GLY B C 1
ATOM 8789 O O . GLY B 1 84 ? 24.886 29.316 77.655 1.00 33.15 83 GLY B O 1
ATOM 8793 N N . SER B 1 85 ? 23.835 30.369 75.966 1.00 32.80 84 SER B N 1
ATOM 8794 C CA . SER B 1 85 ? 22.614 30.638 76.718 1.00 32.23 84 SER B CA 1
ATOM 8795 C C . SER B 1 85 ? 21.485 29.760 76.199 1.00 31.75 84 SER B C 1
ATOM 8796 O O . SER B 1 85 ? 21.231 29.715 74.990 1.00 29.19 84 SER B O 1
ATOM 8804 N N . TYR B 1 86 ? 20.803 29.076 77.112 1.00 29.73 85 TYR B N 1
ATOM 8805 C CA . TYR B 1 86 ? 19.749 28.157 76.712 1.00 29.58 85 TYR B CA 1
ATOM 8806 C C . TYR B 1 86 ? 18.538 28.924 76.203 1.00 30.27 85 TYR B C 1
ATOM 8807 O O . TYR B 1 86 ? 18.013 29.807 76.887 1.00 34.27 85 TYR B O 1
ATOM 8825 N N . ASN B 1 87 ? 18.099 28.586 74.992 1.00 28.59 86 ASN B N 1
ATOM 8826 C CA . ASN B 1 87 ? 16.835 29.076 74.469 1.00 24.85 86 ASN B CA 1
ATOM 8827 C C . ASN B 1 87 ? 15.799 27.974 74.609 1.00 25.67 86 ASN B C 1
ATOM 8828 O O . ASN B 1 87 ? 15.991 26.889 74.038 1.00 28.24 86 ASN B O 1
ATOM 8839 N N . PRO B 1 88 ? 14.705 28.183 75.348 1.00 28.42 87 PRO B N 1
ATOM 8840 C CA . PRO B 1 88 ? 13.814 27.054 75.663 1.00 28.82 87 PRO B CA 1
ATOM 8841 C C . PRO B 1 88 ? 12.985 26.557 74.492 1.00 30.19 87 PRO B C 1
ATOM 8842 O O . PRO B 1 88 ? 12.427 25.457 74.586 1.00 32.96 87 PRO B O 1
ATOM 8853 N N . ARG B 1 89 ? 12.869 27.312 73.401 1.00 29.74 88 ARG B N 1
ATOM 8854 C CA . ARG B 1 89 ? 12.010 26.888 72.298 1.00 32.88 88 ARG B CA 1
ATOM 8855 C C . ARG B 1 89 ? 12.505 27.502 70.998 1.00 32.03 88 ARG B C 1
ATOM 8856 O O . ARG B 1 89 ? 12.396 28.714 70.799 1.00 34.36 88 ARG B O 1
ATOM 8877 N N . LEU B 1 90 ? 13.026 26.652 70.108 1.00 33.28 89 LEU B N 1
ATOM 8878 C CA . LEU B 1 90 ? 13.398 27.070 68.766 1.00 31.20 89 LEU B CA 1
ATOM 8879 C C . LEU B 1 90 ? 12.518 26.345 67.771 1.00 34.50 89 LEU B C 1
ATOM 8880 O O . LEU B 1 90 ? 11.331 26.677 67.623 1.00 33.77 89 LEU B O 1
ATOM 8896 N N . GLY B 1 91 ? 13.045 25.340 67.073 1.00 34.13 90 GLY B N 1
ATOM 8897 C CA . GLY B 1 91 ? 12.282 24.545 66.139 1.00 31.05 90 GLY B CA 1
ATOM 8898 C C . GLY B 1 91 ? 12.509 24.970 64.698 1.00 27.01 90 GLY B C 1
ATOM 8899 O O . GLY B 1 91 ? 13.195 25.950 64.396 1.00 22.32 90 GLY B O 1
ATOM 8903 N N . ASP B 1 92 ? 11.916 24.194 63.790 1.00 25.02 91 ASP B N 1
ATOM 8904 C CA . ASP B 1 92 ? 11.983 24.504 62.367 1.00 24.75 91 ASP B CA 1
ATOM 8905 C C . ASP B 1 92 ? 11.237 25.800 62.070 1.00 26.66 91 ASP B C 1
ATOM 8906 O O . ASP B 1 92 ? 10.037 25.783 61.770 1.00 25.46 91 ASP B O 1
ATOM 8915 N N . GLY B 1 93 ? 11.945 26.929 62.143 1.00 22.95 92 GLY B N 1
ATOM 8916 C CA . GLY B 1 93 ? 11.317 28.220 61.933 1.00 25.90 92 GLY B CA 1
ATOM 8917 C C . GLY B 1 93 ? 11.155 28.621 60.483 1.00 26.14 92 GLY B C 1
ATOM 8918 O O . GLY B 1 93 ? 10.364 29.523 60.189 1.00 25.39 92 GLY B O 1
ATOM 8922 N N . ARG B 1 94 ? 11.886 27.973 59.561 1.00 25.10 93 ARG B N 1
ATOM 8923 C CA . ARG B 1 94 ? 11.804 28.349 58.153 1.00 28.32 93 ARG B CA 1
ATOM 8924 C C . ARG B 1 94 ? 12.079 27.170 57.226 1.00 30.10 93 ARG B C 1
ATOM 8925 O O . ARG B 1 94 ? 12.544 27.365 56.098 1.00 33.42 93 ARG B O 1
ATOM 8946 N N . GLY B 1 95 ? 11.804 25.953 57.679 1.00 29.69 94 GLY B N 1
ATOM 8947 C CA . GLY B 1 95 ? 11.980 24.782 56.843 1.00 28.44 94 GLY B CA 1
ATOM 8948 C C . GLY B 1 95 ? 11.051 23.687 57.310 1.00 29.44 94 GLY B C 1
ATOM 8949 O O . GLY B 1 95 ? 10.518 23.730 58.422 1.00 31.24 94 GLY B O 1
ATOM 8953 N N . LEU B 1 96 ? 10.862 22.697 56.443 1.00 29.97 95 LEU B N 1
ATOM 8954 C CA . LEU B 1 96 ? 9.926 21.620 56.718 1.00 31.50 95 LEU B CA 1
ATOM 8955 C C . LEU B 1 96 ? 10.526 20.290 56.301 1.00 32.33 95 LEU B C 1
ATOM 8956 O O . LEU B 1 96 ? 11.167 20.188 55.250 1.00 31.17 95 LEU B O 1
ATOM 8972 N N . LEU B 1 97 ? 10.316 19.276 57.134 1.00 25.70 96 LEU B N 1
ATOM 8973 C CA . LEU B 1 97 ? 10.565 17.893 56.743 1.00 28.00 96 LEU B CA 1
ATOM 8974 C C . LEU B 1 97 ? 9.388 17.446 55.884 1.00 28.92 96 LEU B C 1
ATOM 8975 O O . LEU B 1 97 ? 8.347 17.036 56.403 1.00 30.97 96 LEU B O 1
ATOM 8991 N N . LEU B 1 98 ? 9.542 17.543 54.560 1.00 23.54 97 LEU B N 1
ATOM 8992 C CA . LEU B 1 98 ? 8.472 17.131 53.658 1.00 25.80 97 LEU B CA 1
ATOM 8993 C C . LEU B 1 98 ? 8.096 15.676 53.886 1.00 28.91 97 LEU B C 1
ATOM 8994 O O . LEU B 1 98 ? 6.920 15.304 53.791 1.00 25.19 97 LEU B O 1
ATOM 9010 N N . GLY B 1 99 ? 9.080 14.847 54.191 1.00 33.12 98 GLY B N 1
ATOM 9011 C CA . GLY B 1 99 ? 8.881 13.418 54.304 1.00 26.73 98 GLY B CA 1
ATOM 9012 C C . GLY B 1 99 ? 10.218 12.715 54.221 1.00 28.69 98 GLY B C 1
ATOM 9013 O O . GLY B 1 99 ? 11.277 13.341 54.160 1.00 25.48 98 GLY B O 1
ATOM 9017 N N . GLU B 1 100 ? 10.147 11.388 54.220 1.00 30.10 99 GLU B N 1
ATOM 9018 C CA . GLU B 1 100 ? 11.335 10.546 54.166 1.00 28.43 99 GLU B CA 1
ATOM 9019 C C . GLU B 1 100 ? 11.172 9.578 53.008 1.00 27.58 99 GLU B C 1
ATOM 9020 O O . GLU B 1 100 ? 10.169 8.862 52.933 1.00 29.07 99 GLU B O 1
ATOM 9032 N N . VAL B 1 101 ? 12.138 9.574 52.103 1.00 27.56 100 VAL B N 1
ATOM 9033 C CA . VAL B 1 101 ? 12.096 8.724 50.920 1.00 25.72 100 VAL B CA 1
ATOM 9034 C C . VAL B 1 101 ? 12.855 7.440 51.207 1.00 24.64 100 VAL B C 1
ATOM 9035 O O . VAL B 1 101 ? 13.862 7.438 51.924 1.00 26.76 100 VAL B O 1
ATOM 9048 N N . TYR B 1 102 ? 12.362 6.342 50.643 1.00 23.30 101 TYR B N 1
ATOM 9049 C CA . TYR B 1 102 ? 12.958 5.018 50.783 1.00 23.89 101 TYR B CA 1
ATOM 9050 C C . TYR B 1 102 ? 13.531 4.633 49.426 1.00 26.86 101 TYR B C 1
ATOM 9051 O O . TYR B 1 102 ? 12.777 4.330 48.495 1.00 28.55 101 TYR B O 1
ATOM 9069 N N . ASN B 1 103 ? 14.855 4.656 49.306 1.00 27.07 102 ASN B N 1
ATOM 9070 C CA . ASN B 1 103 ? 15.485 4.406 48.019 1.00 28.02 102 ASN B CA 1
ATOM 9071 C C . ASN B 1 103 ? 15.686 2.908 47.800 1.00 25.27 102 ASN B C 1
ATOM 9072 O O . ASN B 1 103 ? 15.440 2.080 48.679 1.00 22.93 102 ASN B O 1
ATOM 9083 N N . ASP B 1 104 ? 16.129 2.564 46.589 1.00 33.18 103 ASP B N 1
ATOM 9084 C CA . AS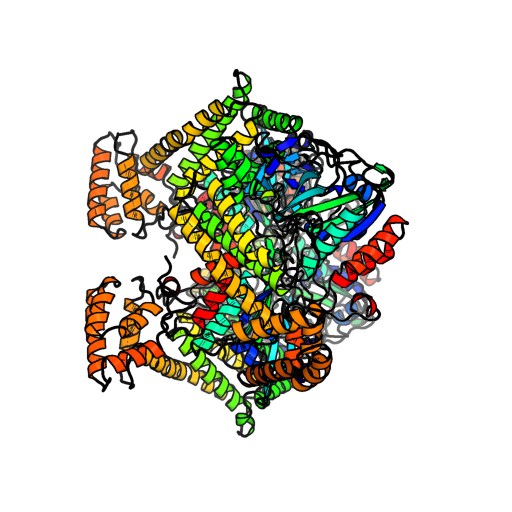P B 1 104 ? 16.254 1.163 46.210 1.00 33.46 103 ASP B CA 1
ATOM 9085 C C . ASP B 1 104 ? 17.299 0.430 47.036 1.00 35.65 103 ASP B C 1
ATOM 9086 O O . ASP B 1 104 ? 17.220 -0.797 47.165 1.00 41.10 103 ASP B O 1
ATOM 9095 N N . ALA B 1 105 ? 18.272 1.144 47.598 1.00 28.90 104 ALA B N 1
ATOM 9096 C CA . ALA B 1 105 ? 19.260 0.530 48.473 1.00 27.04 104 ALA B CA 1
ATOM 9097 C C . ALA B 1 105 ? 18.709 0.230 49.861 1.00 28.42 104 ALA B C 1
ATOM 9098 O O . ALA B 1 105 ? 19.425 -0.354 50.680 1.00 30.48 104 ALA B O 1
ATOM 9105 N N . GLY B 1 106 ? 17.467 0.612 50.146 1.00 31.15 105 GLY B N 1
ATOM 9106 C CA . GLY B 1 106 ? 16.894 0.378 51.455 1.00 33.12 105 GLY B CA 1
ATOM 9107 C C . GLY B 1 106 ? 17.217 1.434 52.483 1.00 29.87 105 GLY B C 1
ATOM 9108 O O . GLY B 1 106 ? 17.092 1.172 53.683 1.00 33.96 105 GLY B O 1
ATOM 9112 N N . GLU B 1 107 ? 17.625 2.622 52.052 1.00 25.04 106 GLU B N 1
ATOM 9113 C CA . GLU B 1 107 ? 17.952 3.715 52.953 1.00 26.33 106 GLU B CA 1
ATOM 9114 C C . GLU B 1 107 ? 16.795 4.705 53.030 1.00 26.22 106 GLU B C 1
ATOM 9115 O O . GLU B 1 107 ? 16.069 4.918 52.055 1.00 29.94 106 GLU B O 1
ATOM 9127 N N . HIS B 1 108 ? 16.629 5.306 54.205 1.00 26.98 107 HIS B N 1
ATOM 9128 C CA . HIS B 1 108 ? 15.727 6.433 54.386 1.00 28.25 107 HIS B CA 1
ATOM 9129 C C . HIS B 1 108 ? 16.525 7.725 54.279 1.00 28.63 107 HIS B C 1
ATOM 9130 O O . HIS B 1 108 ? 17.633 7.825 54.814 1.00 27.77 107 HIS B O 1
ATOM 9144 N N . TRP B 1 109 ? 15.961 8.711 53.587 1.00 29.87 108 TRP B N 1
ATOM 9145 C CA . TRP B 1 109 ? 16.593 10.016 53.439 1.00 26.63 108 TRP B CA 1
ATOM 9146 C C . TRP B 1 109 ? 15.557 11.100 53.681 1.00 26.01 108 TRP B C 1
ATOM 9147 O O . TRP B 1 109 ? 14.543 11.163 52.977 1.00 27.65 108 TRP B O 1
ATOM 9168 N N . ASP B 1 110 ? 15.810 11.946 54.677 1.00 24.68 109 ASP B N 1
ATOM 9169 C CA . ASP B 1 110 ? 14.941 13.085 54.926 1.00 24.91 109 ASP B CA 1
ATOM 9170 C C . ASP B 1 110 ? 14.936 14.011 53.718 1.00 27.18 109 ASP B C 1
ATOM 9171 O O . ASP B 1 110 ? 15.966 14.225 53.074 1.00 26.77 109 ASP B O 1
ATOM 9180 N N . LEU B 1 111 ? 13.766 14.553 53.409 1.00 24.76 110 LEU B N 1
ATOM 9181 C CA . LEU B 1 111 ? 13.620 15.625 52.431 1.00 25.75 110 LEU B CA 1
ATOM 9182 C C . LEU B 1 111 ? 13.208 16.872 53.206 1.00 28.80 110 LEU B C 1
ATOM 9183 O O . LEU B 1 111 ? 12.035 17.035 53.553 1.00 29.59 110 LEU B O 1
ATOM 9199 N N . HIS B 1 112 ? 14.174 17.743 53.486 1.00 27.46 111 HIS B N 1
ATOM 9200 C CA . HIS B 1 112 ? 13.927 18.977 54.219 1.00 24.73 111 HIS B CA 1
ATOM 9201 C C . HIS B 1 112 ? 14.006 20.153 53.255 1.00 25.70 111 HIS B C 1
ATOM 9202 O O . HIS B 1 112 ? 15.051 20.387 52.638 1.00 25.81 111 HIS B O 1
ATOM 9216 N N . LEU B 1 113 ? 12.911 20.895 53.141 1.00 24.95 112 LEU B N 1
ATOM 9217 C CA . LEU B 1 113 ? 12.833 22.054 52.257 1.00 28.05 112 LEU B CA 1
ATOM 9218 C C . LEU B 1 113 ? 13.113 23.296 53.097 1.00 25.97 112 LEU B C 1
ATOM 9219 O O . LEU B 1 113 ? 12.254 23.755 53.854 1.00 25.90 112 LEU B O 1
ATOM 9235 N N . LYS B 1 114 ? 14.324 23.836 52.970 1.00 27.30 113 LYS B N 1
ATOM 9236 C CA . LYS B 1 114 ? 14.747 24.982 53.765 1.00 27.92 113 LYS B CA 1
ATOM 9237 C C . LYS B 1 114 ? 14.352 26.276 53.063 1.00 27.58 113 LYS B C 1
ATOM 9238 O O . LYS B 1 114 ? 14.684 26.481 51.891 1.00 27.26 113 LYS B O 1
ATOM 9257 N N . GLY B 1 115 ? 13.657 27.148 53.789 1.00 26.16 114 GLY B N 1
ATOM 9258 C CA . GLY B 1 115 ? 13.053 28.327 53.201 1.00 26.87 114 GLY B CA 1
ATOM 9259 C C . GLY B 1 115 ? 11.619 28.135 52.766 1.00 29.70 114 GLY B C 1
ATOM 9260 O O . GLY B 1 115 ? 11.115 28.933 51.966 1.00 25.56 114 GLY B O 1
ATOM 9264 N N . ALA B 1 116 ? 10.941 27.111 53.285 1.00 28.03 115 ALA B N 1
ATOM 9265 C CA . ALA B 1 116 ? 9.634 26.696 52.794 1.00 28.64 115 ALA B CA 1
ATOM 9266 C C . ALA B 1 116 ? 8.493 27.590 53.263 1.00 26.27 115 ALA B C 1
ATOM 9267 O O . ALA B 1 116 ? 7.387 27.478 52.724 1.00 28.06 115 ALA B O 1
ATOM 9274 N N . GLY B 1 117 ? 8.719 28.459 54.240 1.00 23.47 116 GLY B N 1
ATOM 9275 C CA . GLY B 1 117 ? 7.692 29.351 54.731 1.00 19.96 116 GLY B CA 1
ATOM 9276 C C . GLY B 1 117 ? 7.628 29.359 56.241 1.00 19.84 116 GLY B C 1
ATOM 9277 O O . GLY B 1 117 ? 8.411 28.711 56.934 1.00 24.61 116 GLY B O 1
ATOM 9281 N N . ARG B 1 118 ? 6.659 30.110 56.751 1.00 24.31 117 ARG B N 1
ATOM 9282 C CA . ARG B 1 118 ? 6.523 30.301 58.184 1.00 28.87 117 ARG B CA 1
ATOM 9283 C C . ARG B 1 118 ? 5.857 29.091 58.831 1.00 26.13 117 ARG B C 1
ATOM 9284 O O . ARG B 1 118 ? 5.136 28.321 58.191 1.00 21.50 117 ARG B O 1
ATOM 9305 N N . THR B 1 119 ? 6.116 28.933 60.124 1.00 25.34 118 THR B N 1
ATOM 9306 C CA . THR B 1 119 ? 5.641 27.792 60.891 1.00 23.19 118 THR B CA 1
ATOM 9307 C C . THR B 1 119 ? 5.294 28.263 62.296 1.00 20.07 118 THR B C 1
ATOM 9308 O O . THR B 1 119 ? 5.515 29.435 62.626 1.00 21.97 118 THR B O 1
ATOM 9319 N N . PRO B 1 120 ? 4.763 27.390 63.156 1.00 23.29 119 PRO B N 1
ATOM 9320 C CA . PRO B 1 120 ? 4.542 27.785 64.558 1.00 28.88 119 PRO B CA 1
ATOM 9321 C C . PRO B 1 120 ? 5.818 28.157 65.296 1.00 26.87 119 PRO B C 1
ATOM 9322 O O . PRO B 1 120 ? 5.734 28.660 66.423 1.00 27.15 119 PRO B O 1
ATOM 9333 N N . TYR B 1 121 ? 6.990 27.930 64.706 1.00 26.17 120 TYR B N 1
ATOM 9334 C CA . TYR B 1 121 ? 8.260 28.221 65.356 1.00 29.13 120 TYR B CA 1
ATOM 9335 C C . TYR B 1 121 ? 8.980 29.405 64.727 1.00 27.79 120 TYR B C 1
ATOM 9336 O O . TYR B 1 121 ? 10.123 29.693 65.097 1.00 32.29 120 TYR B O 1
ATOM 9354 N N . SER B 1 122 ? 8.331 30.111 63.798 1.00 27.56 121 SER B N 1
ATOM 9355 C CA . SER B 1 122 ? 8.977 31.226 63.118 1.00 29.74 121 SER B CA 1
ATOM 9356 C C . SER B 1 122 ? 9.154 32.436 64.027 1.00 32.58 121 SER B C 1
ATOM 9357 O O . SER B 1 122 ? 9.975 33.307 63.721 1.00 35.72 121 SER B O 1
ATOM 9365 N N . ARG B 1 123 ? 8.421 32.503 65.138 1.00 33.62 122 ARG B N 1
ATOM 9366 C CA . ARG B 1 123 ? 8.352 33.727 65.929 1.00 34.77 122 ARG B CA 1
ATOM 9367 C C . ARG B 1 123 ? 8.026 34.902 65.009 1.00 37.23 122 ARG B C 1
ATOM 9368 O O . ARG B 1 123 ? 6.962 34.918 64.382 1.00 39.58 122 ARG B O 1
ATOM 9389 N N . MET B 1 124 ? 8.928 35.878 64.902 1.00 43.42 123 MET B N 1
ATOM 9390 C CA . MET B 1 124 ? 8.703 37.049 64.064 1.00 53.49 123 MET B CA 1
ATOM 9391 C C . MET B 1 124 ? 9.385 36.943 62.704 1.00 46.15 123 MET B C 1
ATOM 9392 O O . MET B 1 124 ? 9.324 37.894 61.919 1.00 45.42 123 MET B O 1
ATOM 9406 N N . GLY B 1 125 ? 10.037 35.819 62.414 1.00 43.37 124 GLY B N 1
ATOM 9407 C CA . GLY B 1 125 ? 10.719 35.658 61.149 1.00 40.50 124 GLY B CA 1
ATOM 9408 C C . GLY B 1 125 ? 9.757 35.455 59.996 1.00 35.68 124 GLY B C 1
ATOM 9409 O O . GLY B 1 125 ? 8.575 35.158 60.168 1.00 39.05 124 GLY B O 1
ATOM 9413 N N . ASP B 1 126 ? 10.289 35.615 58.787 1.00 29.48 125 ASP B N 1
ATOM 9414 C CA . ASP B 1 126 ? 9.489 35.535 57.571 1.00 26.10 125 ASP B CA 1
ATOM 9415 C C . ASP B 1 126 ? 9.457 34.136 56.968 1.00 28.34 125 ASP B C 1
ATOM 9416 O O . ASP B 1 126 ? 8.739 33.916 55.986 1.00 30.81 125 ASP B O 1
ATOM 9425 N N . GLY B 1 127 ? 10.211 33.194 57.528 1.00 26.00 126 GLY B N 1
ATOM 9426 C CA . GLY B 1 127 ? 10.178 31.821 57.065 1.00 24.86 126 GLY B CA 1
ATOM 9427 C C . GLY B 1 127 ? 10.842 31.583 55.731 1.00 26.14 126 GLY B C 1
ATOM 9428 O O . GLY B 1 127 ? 10.583 30.557 55.095 1.00 28.20 126 GLY B O 1
ATOM 9432 N N . ARG B 1 128 ? 11.703 32.493 55.289 1.00 26.38 127 ARG B N 1
ATOM 9433 C CA . ARG B 1 128 ? 12.293 32.418 53.965 1.00 26.78 127 ARG B CA 1
ATOM 9434 C C . ARG B 1 128 ? 13.810 32.348 54.049 1.00 22.88 127 ARG B C 1
ATOM 9435 O O . ARG B 1 128 ? 14.422 32.678 55.069 1.00 24.93 127 ARG B O 1
ATOM 9456 N N . ALA B 1 129 ? 14.402 31.895 52.951 1.00 26.61 128 ALA B N 1
ATOM 9457 C CA . ALA B 1 129 ? 15.819 32.051 52.679 1.00 28.18 128 ALA B CA 1
ATOM 9458 C C . ALA B 1 129 ? 15.966 32.835 51.383 1.00 30.19 128 ALA B C 1
ATOM 9459 O O . ALA B 1 129 ? 15.085 32.797 50.519 1.00 29.80 128 ALA B O 1
ATOM 9466 N N . VAL B 1 130 ? 17.072 33.555 51.257 1.00 27.62 129 VAL B N 1
ATOM 9467 C CA . VAL B 1 130 ? 17.357 34.310 50.050 1.00 26.86 129 VAL B CA 1
ATOM 9468 C C . VAL B 1 130 ? 18.306 33.497 49.178 1.00 27.76 129 VAL B C 1
ATOM 9469 O O . VAL B 1 130 ? 18.963 32.556 49.633 1.00 27.09 129 VAL B O 1
ATOM 9482 N N . LEU B 1 131 ? 18.366 33.860 47.893 1.00 26.07 130 LEU B N 1
ATOM 9483 C CA . LEU B 1 131 ? 19.165 33.099 46.937 1.00 23.71 130 LEU B CA 1
ATOM 9484 C C . LEU B 1 131 ? 20.615 32.995 47.390 1.00 25.97 130 LEU B C 1
ATOM 9485 O O . LEU B 1 131 ? 21.265 31.963 47.193 1.00 26.51 130 LEU B O 1
ATOM 9501 N N . ARG B 1 132 ? 21.135 34.055 48.008 1.00 28.89 131 ARG B N 1
ATOM 9502 C CA . ARG B 1 132 ? 22.532 34.067 48.426 1.00 33.95 131 ARG B CA 1
ATOM 9503 C C . ARG B 1 132 ? 22.821 32.946 49.420 1.00 31.27 131 ARG B C 1
ATOM 9504 O O . ARG B 1 132 ? 23.813 32.221 49.284 1.00 31.00 131 ARG B O 1
ATOM 9525 N N . SER B 1 133 ? 21.958 32.777 50.422 1.00 26.78 132 SER B N 1
ATOM 9526 C CA . SER B 1 133 ? 22.221 31.771 51.445 1.00 31.76 132 SER B CA 1
ATOM 9527 C C . SER B 1 133 ? 21.887 30.365 50.962 1.00 31.78 132 SER B C 1
ATOM 9528 O O . SER B 1 133 ? 22.549 29.403 51.370 1.00 27.56 132 SER B O 1
ATOM 9536 N N . SER B 1 134 ? 20.877 30.219 50.101 1.00 26.69 133 SER B N 1
ATOM 9537 C CA . SER B 1 134 ? 20.570 28.904 49.551 1.00 28.20 133 SER B CA 1
ATOM 9538 C C . SER B 1 134 ? 21.724 28.390 48.699 1.00 25.77 133 SER B C 1
ATOM 9539 O O . SER B 1 134 ? 22.081 27.208 48.767 1.00 24.13 133 SER B O 1
ATOM 9547 N N . ILE B 1 135 ? 22.322 29.268 47.892 1.00 25.18 134 ILE B N 1
ATOM 9548 C CA . ILE B 1 135 ? 23.432 28.860 47.039 1.00 29.85 134 ILE B CA 1
ATOM 9549 C C . ILE B 1 135 ? 24.631 28.451 47.886 1.00 28.63 134 ILE B C 1
ATOM 9550 O O . ILE B 1 135 ? 25.254 27.411 47.648 1.00 26.98 134 ILE B O 1
ATOM 9566 N N . ARG B 1 136 ? 24.973 29.261 48.890 1.00 24.06 135 ARG B N 1
ATOM 9567 C CA . ARG B 1 136 ? 26.115 28.932 49.735 1.00 23.73 135 ARG B CA 1
ATOM 9568 C C . ARG B 1 136 ? 25.903 27.607 50.457 1.00 21.85 135 ARG B C 1
ATOM 9569 O O . ARG B 1 136 ? 26.835 26.803 50.576 1.00 19.94 135 ARG B O 1
ATOM 9590 N N . GLU B 1 137 ? 24.681 27.354 50.935 1.00 21.98 136 GLU B N 1
ATOM 9591 C CA . GLU B 1 137 ? 24.412 26.096 51.625 1.00 22.49 136 GLU B CA 1
ATOM 9592 C C . GLU B 1 137 ? 24.472 24.917 50.663 1.00 23.72 136 GLU B C 1
ATOM 9593 O O . GLU B 1 137 ? 25.009 23.857 51.005 1.00 22.43 136 GLU B O 1
ATOM 9605 N N . PHE B 1 138 ? 23.918 25.077 49.460 1.00 21.85 137 PHE B N 1
ATOM 9606 C CA . PHE B 1 138 ? 24.031 24.024 48.457 1.00 23.89 137 PHE B CA 1
ATOM 9607 C C . PHE B 1 138 ? 25.491 23.732 48.140 1.00 22.91 137 PHE B C 1
ATOM 9608 O O . PHE B 1 138 ? 25.920 22.571 48.135 1.00 22.51 137 PHE B O 1
ATOM 9625 N N . LEU B 1 139 ? 26.273 24.779 47.868 1.00 21.08 138 LEU B N 1
ATOM 9626 C CA . LEU B 1 139 ? 27.662 24.585 47.463 1.00 20.90 138 LEU B CA 1
ATOM 9627 C C . LEU B 1 139 ? 28.475 23.941 48.579 1.00 24.55 138 LEU B C 1
ATOM 9628 O O . LEU B 1 139 ? 29.227 22.988 48.344 1.00 26.74 138 LEU B O 1
ATOM 9644 N N . ALA B 1 140 ? 28.340 24.453 49.805 1.00 26.48 139 ALA B N 1
ATOM 9645 C CA . ALA B 1 140 ? 29.110 23.916 50.921 1.00 25.40 139 ALA B CA 1
ATOM 9646 C C . ALA B 1 140 ? 28.744 22.465 51.194 1.00 26.46 139 ALA B C 1
ATOM 9647 O O . ALA B 1 140 ? 29.623 21.616 51.387 1.00 25.89 139 ALA B O 1
ATOM 9654 N N . SER B 1 141 ? 27.444 22.164 51.225 1.00 27.04 140 SER B N 1
ATOM 9655 C CA . SER B 1 141 ? 26.998 20.799 51.480 1.00 27.79 140 SER B CA 1
ATOM 9656 C C . SER B 1 141 ? 27.714 19.810 50.570 1.00 24.66 140 SER B C 1
ATOM 9657 O O . SER B 1 141 ? 28.288 18.820 51.033 1.00 27.53 140 SER B O 1
ATOM 9665 N N . GLU B 1 142 ? 27.692 20.071 49.263 1.00 24.33 141 GLU B N 1
ATOM 9666 C CA . GLU B 1 142 ? 28.245 19.122 48.305 1.00 29.35 141 GLU B CA 1
ATOM 9667 C C . GLU B 1 142 ? 29.760 19.223 48.212 1.00 26.88 141 GLU B C 1
ATOM 9668 O O . GLU B 1 142 ? 30.422 18.228 47.901 1.00 26.94 141 GLU B O 1
ATOM 9680 N N . ALA B 1 143 ? 30.329 20.397 48.491 1.00 25.48 142 ALA B N 1
ATOM 9681 C CA . ALA B 1 143 ? 31.781 20.526 48.458 1.00 28.16 142 ALA B CA 1
ATOM 9682 C C . ALA B 1 143 ? 32.421 19.778 49.620 1.00 28.16 142 ALA B C 1
ATOM 9683 O O . ALA B 1 143 ? 33.448 19.113 49.447 1.00 28.75 142 ALA B O 1
ATOM 9690 N N . LEU B 1 144 ? 31.825 19.866 50.812 1.00 27.72 143 LEU B N 1
ATOM 9691 C CA . LEU B 1 144 ? 32.346 19.112 51.946 1.00 27.24 143 LEU B CA 1
ATOM 9692 C C . LEU B 1 144 ? 32.237 17.613 51.700 1.00 24.81 143 LEU B C 1
ATOM 9693 O O . LEU B 1 144 ? 33.165 16.856 52.010 1.00 22.55 143 LEU B O 1
ATOM 9709 N N . HIS B 1 145 ? 31.115 17.162 51.133 1.00 21.44 144 HIS B N 1
ATOM 9710 C CA . HIS B 1 145 ? 30.959 15.734 50.878 1.00 24.76 144 HIS B CA 1
ATOM 9711 C C . HIS B 1 145 ? 32.014 15.229 49.903 1.00 21.93 144 HIS B C 1
ATOM 9712 O O . HIS B 1 145 ? 32.593 14.157 50.107 1.00 25.06 144 HIS B O 1
ATOM 9726 N N . ALA B 1 146 ? 32.267 15.980 48.827 1.00 20.51 145 ALA B N 1
ATOM 9727 C CA . ALA B 1 146 ? 33.294 15.571 47.874 1.00 23.32 145 ALA B CA 1
ATOM 9728 C C . ALA B 1 146 ? 34.669 15.552 48.523 1.00 25.64 145 ALA B C 1
ATOM 9729 O O . ALA B 1 146 ? 35.534 14.764 48.124 1.00 23.27 145 ALA B O 1
ATOM 9736 N N . LEU B 1 147 ? 34.889 16.406 49.527 1.00 28.65 146 LEU B N 1
ATOM 9737 C CA . LEU B 1 147 ? 36.138 16.396 50.276 1.00 25.58 146 LEU B CA 1
ATOM 9738 C C . LEU B 1 147 ? 36.245 15.213 51.226 1.00 27.68 146 LEU B C 1
ATOM 9739 O O . LEU B 1 147 ? 37.330 14.972 51.764 1.00 29.35 146 LEU B O 1
ATOM 9755 N N . GLY B 1 148 ? 35.159 14.478 51.447 1.00 24.65 147 GLY B N 1
ATOM 9756 C CA . GLY B 1 148 ? 35.149 13.430 52.444 1.00 25.21 147 GLY B CA 1
ATOM 9757 C C . GLY B 1 148 ? 34.840 13.901 53.845 1.00 26.66 147 GLY B C 1
ATOM 9758 O O . GLY B 1 148 ? 35.092 13.159 54.801 1.00 28.02 147 GLY B O 1
ATOM 9762 N N . ILE B 1 149 ? 34.308 15.106 54.001 1.00 28.97 148 ILE B N 1
ATOM 9763 C CA . ILE B 1 149 ? 33.914 15.642 55.302 1.00 27.43 148 ILE B CA 1
ATOM 9764 C C . ILE B 1 149 ? 32.423 15.374 55.483 1.00 23.85 148 ILE B C 1
ATOM 9765 O O . ILE B 1 149 ? 31.615 15.925 54.719 1.00 25.56 148 ILE B O 1
ATOM 9781 N N . PRO B 1 150 ? 32.016 14.557 56.457 1.00 22.53 149 PRO B N 1
ATOM 9782 C CA . PRO B 1 150 ? 30.585 14.265 56.616 1.00 22.51 149 PRO B CA 1
ATOM 9783 C C . PRO B 1 150 ? 29.765 15.546 56.671 1.00 20.75 149 PRO B C 1
ATOM 9784 O O . PRO B 1 150 ? 30.158 16.535 57.294 1.00 21.33 149 PRO B O 1
ATOM 9795 N N . SER B 1 151 ? 28.614 15.524 56.008 1.00 18.22 150 SER B N 1
ATOM 9796 C CA . SER B 1 151 ? 27.825 16.735 55.860 1.00 18.82 150 SER B CA 1
ATOM 9797 C C . SER B 1 151 ? 26.406 16.364 55.467 1.00 19.31 150 SER B C 1
ATOM 9798 O O . SER B 1 151 ? 26.169 15.325 54.844 1.00 18.73 150 SER B O 1
ATOM 9806 N N . SER B 1 152 ? 25.465 17.218 55.852 1.00 23.49 151 SER B N 1
ATOM 9807 C CA . SER B 1 152 ? 24.156 17.174 55.227 1.00 26.80 151 SER B CA 1
ATOM 9808 C C . SER B 1 152 ? 24.326 17.440 53.738 1.00 25.90 151 SER B C 1
ATOM 9809 O O . SER B 1 152 ? 25.239 18.155 53.315 1.00 21.03 151 SER B O 1
ATOM 9817 N N . ARG B 1 153 ? 23.458 16.838 52.940 1.00 22.96 152 ARG B N 1
ATOM 9818 C CA . ARG B 1 153 ? 23.540 16.940 51.492 1.00 23.33 152 ARG B CA 1
ATOM 9819 C C . ARG B 1 153 ? 22.543 17.972 50.976 1.00 26.30 152 ARG B C 1
ATOM 9820 O O . ARG B 1 153 ? 21.610 18.378 51.673 1.00 29.50 152 ARG B O 1
ATOM 9841 N N . ALA B 1 154 ? 22.761 18.399 49.735 1.00 20.89 153 ALA B N 1
ATOM 9842 C CA . ALA B 1 154 ? 21.914 19.397 49.097 1.00 23.15 153 ALA B CA 1
ATOM 9843 C C . ALA B 1 154 ? 21.634 18.936 47.678 1.00 27.20 153 ALA B C 1
ATOM 9844 O O . ALA B 1 154 ? 22.566 18.727 46.896 1.00 27.55 153 ALA B O 1
ATOM 9851 N N . ALA B 1 155 ? 20.355 18.765 47.355 1.00 28.35 154 ALA B N 1
ATOM 9852 C CA . ALA B 1 155 ? 19.972 18.253 46.048 1.00 27.99 154 ALA B CA 1
ATOM 9853 C C . ALA B 1 155 ? 19.812 19.348 45.004 1.00 26.15 154 ALA B C 1
ATOM 9854 O O . ALA B 1 155 ? 20.118 19.117 43.829 1.00 27.78 154 ALA B O 1
ATOM 9861 N N . CYS B 1 156 ? 19.351 20.533 45.393 1.00 26.43 155 CYS B N 1
ATOM 9862 C CA . CYS B 1 156 ? 19.022 21.549 44.405 1.00 23.51 155 CYS B CA 1
ATOM 9863 C C . CYS B 1 156 ? 18.794 22.883 45.095 1.00 23.85 155 CYS B C 1
ATOM 9864 O O . CYS B 1 156 ? 18.525 22.945 46.298 1.00 25.55 155 CYS B O 1
ATOM 9872 N N . VAL B 1 157 ? 18.889 23.948 44.301 1.00 25.41 156 VAL B N 1
ATOM 9873 C CA . VAL B 1 157 ? 18.470 25.287 44.689 1.00 27.85 156 VAL B CA 1
ATOM 9874 C C . VAL B 1 157 ? 17.430 25.750 43.680 1.00 29.19 156 VAL B C 1
ATOM 9875 O O . VAL B 1 157 ? 17.612 25.575 42.470 1.00 29.47 156 VAL B O 1
ATOM 9888 N N . VAL B 1 158 ? 16.343 26.336 44.175 1.00 26.13 157 VAL B N 1
ATOM 9889 C CA . VAL B 1 158 ? 15.273 26.855 43.331 1.00 25.57 157 VAL B CA 1
ATOM 9890 C C . VAL B 1 158 ? 15.090 28.327 43.667 1.00 27.03 157 VAL B C 1
ATOM 9891 O O . VAL B 1 158 ? 14.828 28.678 44.825 1.00 27.04 157 VAL B O 1
ATOM 9904 N N . SER B 1 159 ? 15.219 29.179 42.657 1.00 28.46 158 SER B N 1
ATOM 9905 C CA . SER B 1 159 ? 15.071 30.617 42.808 1.00 30.70 158 SER B CA 1
ATOM 9906 C C . SER B 1 159 ? 13.626 31.035 42.550 1.00 33.76 158 SER B C 1
ATOM 9907 O O . SER B 1 159 ? 12.792 30.244 42.108 1.00 30.66 158 SER B O 1
ATOM 9915 N N . SER B 1 160 ? 13.343 32.309 42.814 1.00 30.12 159 SER B N 1
ATOM 9916 C CA . SER B 1 160 ? 12.008 32.860 42.624 1.00 28.45 159 SER B CA 1
ATOM 9917 C C . SER B 1 160 ? 12.127 34.373 42.497 1.00 30.54 159 SER B C 1
ATOM 9918 O O . SER B 1 160 ? 13.223 34.936 42.558 1.00 31.23 159 SER B O 1
ATOM 9926 N N . ASN B 1 161 ? 10.980 35.034 42.316 1.00 33.75 160 ASN B N 1
ATOM 9927 C CA . ASN B 1 161 ? 10.911 36.489 42.383 1.00 36.08 160 ASN B CA 1
ATOM 9928 C C . ASN B 1 161 ? 10.006 36.956 43.519 1.00 30.61 160 ASN B C 1
ATOM 9929 O O . ASN B 1 161 ? 9.472 38.068 43.470 1.00 31.31 160 ASN B O 1
ATOM 9940 N N . THR B 1 162 ? 9.819 36.124 44.536 1.00 29.77 161 THR B N 1
ATOM 9941 C CA . THR B 1 162 ? 9.149 36.558 45.754 1.00 31.40 161 THR B CA 1
ATOM 9942 C C . THR B 1 162 ? 10.108 37.420 46.566 1.00 33.29 161 THR B C 1
ATOM 9943 O O . THR B 1 162 ? 11.165 36.929 46.978 1.00 35.31 161 THR B O 1
ATOM 9954 N N . PRO B 1 163 ? 9.796 38.691 46.813 1.00 33.01 162 PRO B N 1
ATOM 9955 C CA . PRO B 1 163 ? 10.750 39.551 47.520 1.00 30.87 162 PRO B CA 1
ATOM 9956 C C . PRO B 1 163 ? 10.885 39.179 48.988 1.00 30.75 162 PRO B C 1
ATOM 9957 O O . PRO B 1 163 ? 9.930 38.754 49.641 1.00 35.28 162 PRO B O 1
ATOM 9968 N N . VAL B 1 164 ? 12.104 39.343 49.496 1.00 33.08 163 VAL B N 1
ATOM 9969 C CA . VAL B 1 164 ? 12.422 39.132 50.904 1.00 31.60 163 VAL B CA 1
ATOM 9970 C C . VAL B 1 164 ? 13.354 40.251 51.344 1.00 35.64 163 VAL B C 1
ATOM 9971 O O . VAL B 1 164 ? 14.301 40.597 50.629 1.00 38.88 163 VAL B O 1
ATOM 9984 N N . TRP B 1 165 ? 13.091 40.815 52.518 1.00 33.26 164 TRP B N 1
ATOM 9985 C CA . TRP B 1 165 ? 13.903 41.902 53.046 1.00 34.94 164 TRP B CA 1
ATOM 9986 C C . TRP B 1 165 ? 14.876 41.364 54.087 1.00 34.85 164 TRP B C 1
ATOM 9987 O O . TRP B 1 165 ? 14.469 40.685 55.035 1.00 32.90 164 TRP B O 1
ATOM 10008 N N . ARG B 1 166 ? 16.159 41.665 53.897 1.00 36.61 165 ARG B N 1
ATOM 10009 C CA . ARG B 1 166 ? 17.190 41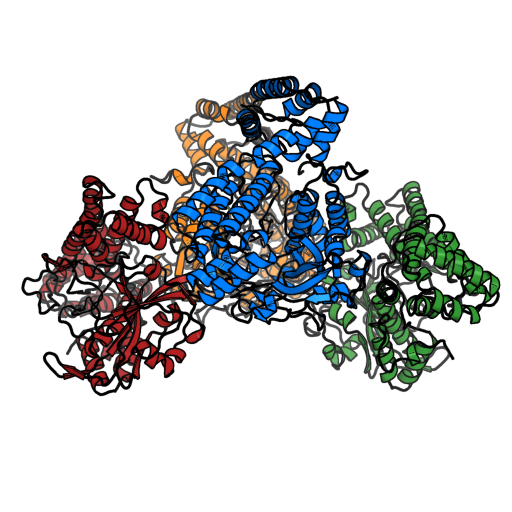.357 54.882 1.00 41.98 165 ARG B CA 1
ATOM 10010 C C . ARG B 1 166 ? 17.812 42.670 55.351 1.00 44.96 165 ARG B C 1
ATOM 10011 O O . ARG B 1 166 ? 17.185 43.415 56.110 1.00 42.83 165 ARG B O 1
ATOM 10032 N N . GLU B 1 167 ? 19.035 42.965 54.913 1.00 46.75 166 GLU B N 1
ATOM 10033 C CA . GLU B 1 167 ? 19.569 44.319 55.001 1.00 50.32 166 GLU B CA 1
ATOM 10034 C C . GLU B 1 167 ? 19.224 45.144 53.771 1.00 46.20 166 GLU B C 1
ATOM 10035 O O . GLU B 1 167 ? 19.452 46.359 53.767 1.00 42.13 166 GLU B O 1
ATOM 10047 N N . LYS B 1 168 ? 18.679 44.506 52.741 1.00 48.68 167 LYS B N 1
ATOM 10048 C CA . LYS B 1 168 ? 18.290 45.160 51.501 1.00 52.28 167 LYS B CA 1
ATOM 10049 C C . LYS B 1 168 ? 17.197 44.308 50.867 1.00 47.67 167 LYS B C 1
ATOM 10050 O O . LYS B 1 168 ? 16.824 43.255 51.391 1.00 44.42 167 LYS B O 1
ATOM 10069 N N . GLN B 1 169 ? 16.692 44.762 49.727 1.00 52.94 168 GLN B N 1
ATOM 10070 C CA . GLN B 1 169 ? 15.699 43.989 48.991 1.00 47.14 168 GLN B CA 1
ATOM 10071 C C . GLN B 1 169 ? 16.372 42.799 48.313 1.00 43.41 168 GLN B C 1
ATOM 10072 O O . GLN B 1 169 ? 17.291 42.976 47.507 1.00 46.96 168 GLN B O 1
ATOM 10086 N N . GLU B 1 170 ? 15.919 41.588 48.638 1.00 37.26 169 GLU B N 1
ATOM 10087 C CA . GLU B 1 170 ? 16.438 40.363 48.041 1.00 36.89 169 GLU B CA 1
ATOM 10088 C C . GLU B 1 170 ? 15.267 39.461 47.656 1.00 33.31 169 GLU B C 1
ATOM 10089 O O . GLU B 1 170 ? 14.099 39.829 47.809 1.00 29.26 169 GLU B O 1
ATOM 10101 N N . TYR B 1 171 ? 15.578 38.269 47.144 1.00 34.28 170 TYR B N 1
ATOM 10102 C CA . TYR B 1 171 ? 14.564 37.374 46.603 1.00 33.97 170 TYR B CA 1
ATOM 10103 C C . TYR B 1 171 ? 14.668 35.992 47.228 1.00 31.36 170 TYR B C 1
ATOM 10104 O O . TYR B 1 171 ? 15.765 35.501 47.507 1.00 32.74 170 TYR B O 1
ATOM 10122 N N . ALA B 1 172 ? 13.510 35.370 47.430 1.00 24.88 171 ALA B N 1
ATOM 10123 C CA . ALA B 1 172 ? 13.445 34.103 48.141 1.00 26.59 171 ALA B CA 1
ATOM 10124 C C . ALA B 1 172 ? 13.952 32.959 47.274 1.00 27.86 171 ALA B C 1
ATOM 10125 O O . ALA B 1 172 ? 13.754 32.939 46.055 1.00 23.35 171 ALA B O 1
ATOM 10132 N N . ALA B 1 173 ? 14.606 31.999 47.919 1.00 24.83 172 ALA B N 1
ATOM 10133 C CA . ALA B 1 173 ? 14.993 30.751 47.287 1.00 25.00 172 ALA B CA 1
ATOM 10134 C C . ALA B 1 173 ? 14.838 29.635 48.307 1.00 25.51 172 ALA B C 1
ATOM 10135 O O . ALA B 1 173 ? 14.696 29.880 49.509 1.00 23.25 172 ALA B O 1
ATOM 10142 N N . MET B 1 174 ? 14.857 28.400 47.815 1.00 23.23 173 MET B N 1
ATOM 10143 C CA . MET B 1 174 ? 14.783 27.222 48.661 1.00 25.99 173 MET B CA 1
ATOM 10144 C C . MET B 1 174 ? 15.861 26.236 48.240 1.00 27.79 173 MET B C 1
ATOM 10145 O O . MET B 1 174 ? 16.240 26.165 47.068 1.00 26.85 173 MET B O 1
ATOM 10159 N N . VAL B 1 175 ? 16.356 25.484 49.216 1.00 28.12 174 VAL B N 1
ATOM 10160 C CA . VAL B 1 175 ? 17.300 24.400 48.986 1.00 27.55 174 VAL B CA 1
ATOM 10161 C C . VAL B 1 175 ? 16.682 23.132 49.551 1.00 23.37 174 VAL B C 1
ATOM 10162 O O . VAL B 1 175 ? 16.123 23.149 50.654 1.00 21.30 174 VAL B O 1
ATOM 10175 N N . LEU B 1 176 ? 16.757 22.047 48.788 1.00 21.79 175 LEU B N 1
ATOM 10176 C CA . LEU B 1 176 ? 16.349 20.734 49.271 1.00 27.52 175 LEU B CA 1
ATOM 10177 C C . LEU B 1 176 ? 17.550 20.099 49.965 1.00 29.84 175 LEU B C 1
ATOM 10178 O O . LEU B 1 176 ? 18.526 19.719 49.310 1.00 29.72 175 LEU B O 1
ATOM 10194 N N . ARG B 1 177 ? 17.490 20.013 51.289 1.00 27.63 176 ARG B N 1
ATOM 10195 C CA . ARG B 1 177 ? 18.537 19.371 52.070 1.00 24.98 176 ARG B CA 1
ATOM 10196 C C . ARG B 1 177 ? 18.171 17.910 52.295 1.00 29.03 176 ARG B C 1
ATOM 10197 O O . ARG B 1 177 ? 17.044 17.599 52.696 1.00 28.52 176 ARG B O 1
ATOM 10218 N N . LEU B 1 178 ? 19.118 17.019 52.024 1.00 24.92 177 LEU B N 1
ATOM 10219 C CA . LEU B 1 178 ? 18.949 15.598 52.276 1.00 22.02 177 LEU B CA 1
ATOM 10220 C C . LEU B 1 178 ? 19.866 15.179 53.414 1.00 23.15 177 LEU B C 1
ATOM 10221 O O . LEU B 1 178 ? 21.027 15.591 53.475 1.00 23.92 177 LEU B O 1
ATOM 10237 N N . ALA B 1 179 ? 19.329 14.371 54.319 1.00 22.66 178 ALA B N 1
ATOM 10238 C CA . ALA B 1 179 ? 20.108 13.808 55.409 1.00 22.16 178 ALA B CA 1
ATOM 10239 C C . ALA B 1 179 ? 19.318 12.645 55.978 1.00 23.56 178 ALA B C 1
ATOM 10240 O O . ALA B 1 179 ? 18.092 12.586 55.854 1.00 22.05 178 ALA B O 1
ATOM 10247 N N . GLN B 1 180 ? 20.031 11.717 56.599 1.00 24.22 179 GLN B N 1
ATOM 10248 C CA . GLN B 1 180 ? 19.359 10.579 57.204 1.00 24.17 179 GLN B CA 1
ATOM 10249 C C . GLN B 1 180 ? 18.768 10.912 58.565 1.00 25.33 179 GLN B C 1
ATOM 10250 O O . GLN B 1 180 ? 18.111 10.053 59.163 1.00 25.97 179 GLN B O 1
ATOM 10264 N N . SER B 1 181 ? 18.958 12.138 59.049 1.00 21.41 180 SER B N 1
ATOM 10265 C CA . SER B 1 181 ? 18.262 12.613 60.236 1.00 25.07 180 SER B CA 1
ATOM 10266 C C . SER B 1 181 ? 18.434 14.120 60.343 1.00 25.22 180 SER B C 1
ATOM 10267 O O . SER B 1 181 ? 19.474 14.668 59.964 1.00 19.61 180 SER B O 1
ATOM 10275 N N . HIS B 1 182 ? 17.397 14.779 60.860 1.00 24.56 181 HIS B N 1
ATOM 10276 C CA . HIS B 1 182 ? 17.460 16.184 61.235 1.00 26.56 181 HIS B CA 1
ATOM 10277 C C . HIS B 1 182 ? 17.362 16.377 62.744 1.00 25.33 181 HIS B C 1
ATOM 10278 O O . HIS B 1 182 ? 17.168 17.506 63.206 1.00 24.82 181 HIS B O 1
ATOM 10292 N N . VAL B 1 183 ? 17.488 15.300 63.519 1.00 24.73 182 VAL B N 1
ATOM 10293 C CA . VAL B 1 183 ? 17.541 15.412 64.970 1.00 23.92 182 VAL B CA 1
ATOM 10294 C C . VAL B 1 183 ? 18.860 16.060 65.371 1.00 24.67 182 VAL B C 1
ATOM 10295 O O . VAL B 1 183 ? 19.927 15.705 64.852 1.00 23.69 182 VAL B O 1
ATOM 10308 N N . ARG B 1 184 ? 18.792 17.019 66.289 1.00 21.99 183 ARG B N 1
ATOM 10309 C CA . ARG B 1 184 ? 19.964 17.726 66.783 1.00 25.43 183 ARG B CA 1
ATOM 10310 C C . ARG B 1 184 ? 20.111 17.488 68.281 1.00 26.92 183 ARG B C 1
ATOM 10311 O O . ARG B 1 184 ? 19.213 16.955 68.939 1.00 27.18 183 ARG B O 1
ATOM 10332 N N . PHE B 1 185 ? 21.268 17.883 68.823 1.00 25.28 184 PHE B N 1
ATOM 10333 C CA . PHE B 1 185 ? 21.445 17.845 70.272 1.00 22.66 184 PHE B CA 1
ATOM 10334 C C . PHE B 1 185 ? 20.301 18.577 70.960 1.00 25.80 184 PHE B C 1
ATOM 10335 O O . PHE B 1 185 ? 19.782 18.123 71.987 1.00 21.93 184 PHE B O 1
ATOM 10352 N N . GLY B 1 186 ? 19.891 19.719 70.399 1.00 26.68 185 GLY B N 1
ATOM 10353 C CA . GLY B 1 186 ? 18.798 20.489 70.960 1.00 31.12 185 GLY B CA 1
ATOM 10354 C C . GLY B 1 186 ? 17.456 19.795 70.889 1.00 29.23 185 GLY B C 1
ATOM 10355 O O . GLY B 1 186 ? 16.538 20.169 71.627 1.00 28.61 185 GLY B O 1
ATOM 10359 N N . SER B 1 187 ? 17.312 18.803 70.009 1.00 22.87 186 SER B N 1
ATOM 10360 C CA . SER B 1 187 ? 16.072 18.036 69.970 1.00 22.67 186 SER B CA 1
ATOM 10361 C C . SER B 1 187 ? 15.865 17.283 71.277 1.00 27.32 186 SER B C 1
ATOM 10362 O O . SER B 1 187 ? 14.744 17.219 71.799 1.00 28.40 186 SER B O 1
ATOM 10370 N N . LEU B 1 188 ? 16.940 16.712 71.827 1.00 25.34 187 LEU B N 1
ATOM 10371 C CA . LEU B 1 188 ? 16.841 15.999 73.093 1.00 29.11 187 LEU B CA 1
ATOM 10372 C C . LEU B 1 188 ? 16.848 16.951 74.280 1.00 27.11 187 LEU B C 1
ATOM 10373 O O . LEU B 1 188 ? 16.207 16.667 75.297 1.00 23.25 187 LEU B O 1
ATOM 10389 N N . GLU B 1 189 ? 17.564 18.071 74.180 1.00 32.24 188 GLU B N 1
ATOM 10390 C CA . GLU B 1 189 ? 17.529 19.065 75.247 1.00 32.65 188 GLU B CA 1
ATOM 10391 C C . GLU B 1 189 ? 16.101 19.528 75.506 1.00 32.38 188 GLU B C 1
ATOM 10392 O O . GLU B 1 189 ? 15.662 19.615 76.659 1.00 31.85 188 GLU B O 1
ATOM 10404 N N . TYR B 1 190 ? 15.359 19.822 74.437 1.00 33.79 189 TYR B N 1
ATOM 10405 C CA . TYR B 1 190 ? 13.991 20.307 74.576 1.00 30.69 189 TYR B CA 1
ATOM 10406 C C . TYR B 1 190 ? 13.160 19.368 75.441 1.00 30.84 189 TYR B C 1
ATOM 10407 O O . TYR B 1 190 ? 12.567 19.781 76.444 1.00 28.87 189 TYR B O 1
ATOM 10425 N N . LEU B 1 191 ? 13.107 18.091 75.059 1.00 29.49 190 LEU B N 1
ATOM 10426 C CA . LEU B 1 191 ? 12.286 17.134 75.791 1.00 31.89 190 LEU B CA 1
ATOM 10427 C C . LEU B 1 191 ? 12.818 16.899 77.199 1.00 31.99 190 LEU B C 1
ATOM 10428 O O . LEU B 1 191 ? 12.047 16.546 78.099 1.00 28.27 190 LEU B O 1
ATOM 10444 N N . PHE B 1 192 ? 14.120 17.091 77.410 1.00 31.55 191 PHE B N 1
ATOM 10445 C CA . PHE B 1 192 ? 14.675 16.952 78.752 1.00 31.85 191 PHE B CA 1
ATOM 10446 C C . PHE B 1 192 ? 14.281 18.132 79.633 1.00 28.21 191 PHE B C 1
ATOM 10447 O O . PHE B 1 192 ? 13.727 17.948 80.722 1.00 30.47 191 PHE B O 1
ATOM 10464 N N . TYR B 1 193 ? 14.551 19.356 79.173 1.00 28.05 192 TYR B N 1
ATOM 10465 C CA . TYR B 1 193 ? 14.329 20.528 80.012 1.00 28.63 192 TYR B CA 1
ATOM 10466 C C . TYR B 1 193 ? 12.853 20.875 80.161 1.00 30.52 192 TYR B C 1
ATOM 10467 O O . TYR B 1 193 ? 12.484 21.531 81.140 1.00 36.06 192 TYR B O 1
ATOM 10485 N N . THR B 1 194 ? 12.002 20.460 79.223 1.00 29.24 193 THR B N 1
ATOM 10486 C CA . THR B 1 194 ? 10.562 20.570 79.415 1.00 28.54 193 THR B CA 1
ATOM 10487 C C . THR B 1 194 ? 10.002 19.418 80.240 1.00 33.22 193 THR B C 1
ATOM 10488 O O . THR B 1 194 ? 8.779 19.306 80.376 1.00 33.50 193 THR B O 1
ATOM 10499 N N . LYS B 1 195 ? 10.873 18.566 80.781 1.00 33.77 194 LYS B N 1
ATOM 10500 C CA . LYS B 1 195 ? 10.474 17.475 81.667 1.00 37.41 194 LYS B CA 1
ATOM 10501 C C . LYS B 1 195 ? 9.372 16.629 81.034 1.00 34.60 194 LYS B C 1
ATOM 10502 O O . LYS B 1 195 ? 8.311 16.397 81.619 1.00 28.42 194 LYS B O 1
ATOM 10521 N N . GLN B 1 196 ? 9.636 16.169 79.813 1.00 34.44 195 GLN B N 1
ATOM 10522 C CA . GLN B 1 196 ? 8.759 15.230 79.125 1.00 35.61 195 GLN B CA 1
ATOM 10523 C C . GLN B 1 196 ? 9.470 13.885 79.032 1.00 38.92 195 GLN B C 1
ATOM 10524 O O . GLN B 1 196 ? 9.962 13.512 77.959 1.00 36.39 195 GLN B O 1
ATOM 10538 N N . PRO B 1 197 ? 9.539 13.129 80.132 1.00 40.84 196 PRO B N 1
ATOM 10539 C CA . PRO B 1 197 ? 10.377 11.917 80.129 1.00 40.40 196 PRO B CA 1
ATOM 10540 C C . PRO B 1 197 ? 9.909 10.851 79.156 1.00 39.13 196 PRO B C 1
ATOM 10541 O O . PRO B 1 197 ? 10.742 10.215 78.498 1.00 38.59 196 PRO B O 1
ATOM 10552 N N . GLU B 1 198 ? 8.596 10.631 79.044 1.00 39.77 197 GLU B N 1
ATOM 10553 C CA . GLU B 1 198 ? 8.098 9.613 78.125 1.00 45.32 197 GLU B CA 1
ATOM 10554 C C . GLU B 1 198 ? 8.485 9.935 76.688 1.00 37.50 197 GLU B C 1
ATOM 10555 O O . GLU B 1 198 ? 8.909 9.050 75.936 1.00 31.35 197 GLU B O 1
ATOM 10567 N N . HIS B 1 199 ? 8.358 11.200 76.289 1.00 39.35 198 HIS B N 1
ATOM 10568 C CA . HIS B 1 199 ? 8.699 11.580 74.923 1.00 35.72 198 HIS B CA 1
ATOM 10569 C C . HIS B 1 199 ? 10.205 11.654 74.710 1.00 34.07 198 HIS B C 1
ATOM 10570 O O . HIS B 1 199 ? 10.684 11.339 73.615 1.00 33.63 198 HIS B O 1
ATOM 10584 N N . LEU B 1 200 ? 10.963 12.061 75.731 1.00 31.65 199 LEU B N 1
ATOM 10585 C CA . LEU B 1 200 ? 12.418 12.015 75.631 1.00 27.51 199 LEU B CA 1
ATOM 10586 C C . LEU B 1 200 ? 12.888 10.604 75.307 1.00 31.46 199 LEU B C 1
ATOM 10587 O O . LEU B 1 200 ? 13.710 10.400 74.406 1.00 29.65 199 LEU B O 1
ATOM 10603 N N . LYS B 1 201 ? 12.372 9.613 76.037 1.00 37.61 200 LYS B N 1
ATOM 10604 C CA . LYS B 1 201 ? 12.763 8.231 75.789 1.00 44.68 200 LYS B CA 1
ATOM 10605 C C . LYS B 1 201 ? 12.379 7.798 74.381 1.00 38.63 200 LYS B C 1
ATOM 10606 O O . LYS B 1 201 ? 13.138 7.090 73.710 1.00 39.19 200 LYS B O 1
ATOM 10625 N N . THR B 1 202 ? 11.203 8.219 73.913 1.00 33.76 201 THR B N 1
ATOM 10626 C CA . THR B 1 202 ? 10.773 7.854 72.569 1.00 31.38 201 THR B CA 1
ATOM 10627 C C . THR B 1 202 ? 11.733 8.399 71.519 1.00 31.55 201 THR B C 1
ATOM 10628 O O . THR B 1 202 ? 12.106 7.686 70.580 1.00 31.44 201 THR B O 1
ATOM 10639 N N . LEU B 1 203 ? 12.149 9.660 71.662 1.00 31.43 202 LEU B N 1
ATOM 10640 C CA . LEU B 1 203 ? 13.101 10.235 70.718 1.00 28.55 202 LEU B CA 1
ATOM 10641 C C . LEU B 1 203 ? 14.447 9.523 70.795 1.00 30.03 202 LEU B C 1
ATOM 10642 O O . LEU B 1 203 ? 15.066 9.237 69.764 1.00 28.96 202 LEU B O 1
ATOM 10658 N N . ALA B 1 204 ? 14.914 9.225 72.010 1.00 28.39 203 ALA B N 1
ATOM 10659 C CA . ALA B 1 204 ? 16.178 8.514 72.161 1.00 31.99 203 ALA B CA 1
ATOM 10660 C C . ALA B 1 204 ? 16.102 7.122 71.548 1.00 31.13 203 ALA B C 1
ATOM 10661 O O . ALA B 1 204 ? 17.063 6.659 70.923 1.00 31.10 203 ALA B O 1
ATOM 10668 N N . GLU B 1 205 ? 14.966 6.437 71.717 1.00 29.39 204 GLU B N 1
ATOM 10669 C CA . GLU B 1 205 ? 14.792 5.127 71.095 1.00 30.27 204 GLU B CA 1
ATOM 10670 C C . GLU B 1 205 ? 14.775 5.237 69.576 1.00 30.50 204 GLU B C 1
ATOM 10671 O O . GLU B 1 205 ? 15.306 4.367 68.878 1.00 32.22 204 GLU B O 1
ATOM 10683 N N . HIS B 1 206 ? 14.159 6.294 69.046 1.00 31.22 205 HIS B N 1
ATOM 10684 C CA . HIS B 1 206 ? 14.164 6.507 67.604 1.00 33.38 205 HIS B CA 1
ATOM 10685 C C . HIS B 1 206 ? 15.589 6.626 67.076 1.00 30.56 205 HIS B C 1
ATOM 10686 O O . HIS B 1 206 ? 15.969 5.943 66.117 1.00 28.47 205 HIS B O 1
ATOM 10700 N N . VAL B 1 207 ? 16.396 7.489 67.696 1.00 27.92 206 VAL B N 1
ATOM 10701 C CA . VAL B 1 207 ? 17.784 7.653 67.269 1.00 27.70 206 VAL B CA 1
ATOM 10702 C C . VAL B 1 207 ? 18.544 6.344 67.425 1.00 31.07 206 VAL B C 1
ATOM 10703 O O . VAL B 1 207 ? 19.321 5.948 66.547 1.00 31.98 206 VAL B O 1
ATOM 10716 N N . LEU B 1 208 ? 18.330 5.652 68.544 1.00 32.72 207 LEU B N 1
ATOM 10717 C CA . LEU B 1 208 ? 19.045 4.411 68.816 1.00 31.54 207 LEU B CA 1
ATOM 10718 C C . LEU B 1 208 ? 18.764 3.363 67.746 1.00 28.79 207 LEU B C 1
ATOM 10719 O O . LEU B 1 208 ? 19.688 2.820 67.131 1.00 27.45 207 LEU B O 1
ATOM 10735 N N . THR B 1 209 ? 17.484 3.057 67.514 1.00 27.76 208 THR B N 1
ATOM 10736 C CA . THR B 1 209 ? 17.146 1.927 66.654 1.00 31.83 208 THR B CA 1
ATOM 10737 C C . THR B 1 209 ? 17.383 2.238 65.181 1.00 31.52 208 THR B C 1
ATOM 10738 O O . THR B 1 209 ? 17.676 1.327 64.399 1.00 36.65 208 THR B O 1
ATOM 10749 N N . MET B 1 210 ? 17.270 3.503 64.781 1.00 31.25 209 MET B N 1
ATOM 10750 C CA . MET B 1 210 ? 17.397 3.855 63.373 1.00 29.52 209 MET B CA 1
ATOM 10751 C C . MET B 1 210 ? 18.821 4.199 62.965 1.00 28.52 209 MET B C 1
ATOM 10752 O O . MET B 1 210 ? 19.173 4.026 61.793 1.00 27.41 209 MET B O 1
ATOM 10766 N N . HIS B 1 211 ? 19.652 4.669 63.897 1.00 33.12 210 HIS B N 1
ATOM 10767 C CA . HIS B 1 211 ? 20.951 5.224 63.531 1.00 33.10 210 HIS B CA 1
ATOM 10768 C C . HIS B 1 211 ? 22.103 4.583 64.293 1.00 29.80 210 HIS B C 1
ATOM 10769 O O . HIS B 1 211 ? 23.233 4.546 63.795 1.00 33.22 210 HIS B O 1
ATOM 10783 N N . TYR B 1 212 ? 21.837 4.068 65.493 1.00 26.20 211 TYR B N 1
ATOM 10784 C CA . TYR B 1 212 ? 22.853 3.366 66.281 1.00 26.00 211 TYR B CA 1
ATOM 10785 C C . TYR B 1 212 ? 22.321 2.011 66.743 1.00 29.04 211 TYR B C 1
ATOM 10786 O O . TYR B 1 212 ? 22.447 1.641 67.911 1.00 26.49 211 TYR B O 1
ATOM 10804 N N . PRO B 1 213 ? 21.735 1.231 65.830 1.00 29.99 212 PRO B N 1
ATOM 10805 C CA . PRO B 1 213 ? 21.035 0.009 66.260 1.00 29.93 212 PRO B CA 1
ATOM 10806 C C . PRO B 1 213 ? 21.937 -1.012 66.923 1.00 31.70 212 PRO B C 1
ATOM 10807 O O . PRO B 1 213 ? 21.463 -1.779 67.770 1.00 34.49 212 PRO B O 1
ATOM 10818 N N . HIS B 1 214 ? 23.222 -1.055 66.563 1.00 34.73 213 HIS B N 1
ATOM 10819 C CA . HIS B 1 214 ? 24.127 -2.005 67.201 1.00 35.50 213 HIS B CA 1
ATOM 10820 C C . HIS B 1 214 ? 24.169 -1.810 68.711 1.00 37.91 213 HIS B C 1
ATOM 10821 O O . HIS B 1 214 ? 24.396 -2.771 69.456 1.00 44.31 213 HIS B O 1
ATOM 10835 N N . CYS B 1 215 ? 23.960 -0.578 69.183 1.00 32.85 214 CYS B N 1
ATOM 10836 C CA . CYS B 1 215 ? 24.039 -0.293 70.611 1.00 32.68 214 CYS B CA 1
ATOM 10837 C C . CYS B 1 215 ? 22.884 -0.910 71.391 1.00 33.93 214 CYS B C 1
ATOM 10838 O O . CYS B 1 215 ? 22.969 -1.012 72.619 1.00 31.16 214 CYS B O 1
ATOM 10846 N N . GLN B 1 216 ? 21.817 -1.332 70.707 1.00 35.14 215 GLN B N 1
ATOM 10847 C CA . GLN B 1 216 ? 20.629 -1.840 71.386 1.00 37.45 215 GLN B CA 1
ATOM 10848 C C . GLN B 1 216 ? 20.912 -3.097 72.199 1.00 33.23 215 GLN B C 1
ATOM 10849 O O . GLN B 1 216 ? 20.155 -3.404 73.126 1.00 34.51 215 GLN B O 1
ATOM 10863 N N . GLU B 1 217 ? 21.982 -3.824 71.889 1.00 33.59 216 GLU B N 1
ATOM 10864 C CA . GLU B 1 217 ? 22.245 -5.100 72.540 1.00 36.52 216 GLU B CA 1
ATOM 10865 C C . GLU B 1 217 ? 23.092 -4.974 73.801 1.00 34.67 216 GLU B C 1
ATOM 10866 O O . GLU B 1 217 ? 23.207 -5.952 74.547 1.00 36.32 216 GLU B O 1
ATOM 10878 N N . GLN B 1 218 ? 23.677 -3.812 74.064 1.00 33.26 217 GLN B N 1
ATOM 10879 C CA . GLN B 1 218 ? 24.600 -3.689 75.182 1.00 35.98 217 GLN B CA 1
ATOM 10880 C C . GLN B 1 218 ? 23.858 -3.383 76.476 1.00 32.52 217 GLN B C 1
ATOM 10881 O O . GLN B 1 218 ? 22.714 -2.919 76.457 1.00 28.96 217 GLN B O 1
ATOM 10895 N N . PRO B 1 219 ? 24.491 -3.643 77.626 1.00 32.46 218 PRO B N 1
ATOM 10896 C CA . PRO B 1 219 ? 23.821 -3.389 78.914 1.00 36.23 218 PRO B CA 1
ATOM 10897 C C . PRO B 1 219 ? 23.197 -2.008 79.040 1.00 37.40 218 PRO B C 1
ATOM 10898 O O . PRO B 1 219 ? 22.069 -1.895 79.538 1.00 36.58 218 PRO B O 1
ATOM 10909 N N . GLU B 1 220 ? 23.899 -0.953 78.622 1.00 32.92 219 GLU B N 1
ATOM 10910 C CA . GLU B 1 220 ? 23.389 0.417 78.687 1.00 36.06 219 GLU B CA 1
ATOM 10911 C C . GLU B 1 220 ? 23.368 0.984 77.273 1.00 34.93 219 GLU B C 1
ATOM 10912 O O . GLU B 1 220 ? 24.316 1.665 76.852 1.00 29.88 219 GLU B O 1
ATOM 10924 N N . PRO B 1 221 ? 22.305 0.733 76.508 1.00 32.79 220 PRO B N 1
ATOM 10925 C CA . PRO B 1 221 ? 22.289 1.181 75.105 1.00 31.54 220 PRO B CA 1
ATOM 10926 C C . PRO B 1 221 ? 22.560 2.666 74.920 1.00 31.77 220 PRO B C 1
ATOM 10927 O O . PRO B 1 221 ? 23.249 3.046 73.966 1.00 34.19 220 PRO B O 1
ATOM 10938 N N . TYR B 1 222 ? 22.035 3.522 75.798 1.00 26.47 221 TYR B N 1
ATOM 10939 C CA . TYR B 1 222 ? 22.210 4.957 75.603 1.00 29.09 221 TYR B CA 1
ATOM 10940 C C . TYR B 1 222 ? 23.634 5.395 75.915 1.00 28.97 221 TYR B C 1
ATOM 10941 O O . TYR B 1 222 ? 24.118 6.374 75.335 1.00 27.28 221 TYR B O 1
ATOM 10959 N N . LEU B 1 223 ? 24.314 4.695 76.827 1.00 30.11 222 LEU B N 1
ATOM 10960 C CA . LEU B 1 223 ? 25.735 4.946 77.042 1.00 29.56 222 LEU B CA 1
ATOM 10961 C C . LEU B 1 223 ? 26.544 4.575 75.805 1.00 30.54 222 LEU B C 1
ATOM 10962 O O . LEU B 1 223 ? 27.432 5.327 75.387 1.00 32.04 222 LEU B O 1
ATOM 10978 N N . ALA B 1 224 ? 26.243 3.423 75.199 1.00 25.86 223 ALA B N 1
ATOM 10979 C CA . ALA B 1 224 ? 26.928 3.031 73.973 1.00 27.21 223 ALA B CA 1
ATOM 10980 C C . ALA B 1 224 ? 26.638 4.014 72.846 1.00 29.61 223 ALA B C 1
ATOM 10981 O O . ALA B 1 224 ? 27.543 4.393 72.093 1.00 27.67 223 ALA B O 1
ATOM 10988 N N . MET B 1 225 ? 25.380 4.440 72.714 1.00 33.44 224 MET B N 1
ATOM 10989 C CA . MET B 1 225 ? 25.031 5.409 71.681 1.00 31.71 224 MET B CA 1
ATOM 10990 C C . MET B 1 225 ? 25.785 6.716 71.886 1.00 28.07 224 MET B C 1
ATOM 10991 O O . MET B 1 225 ? 26.384 7.256 70.949 1.00 23.91 224 MET B O 1
ATOM 11005 N N . PHE B 1 226 ? 25.770 7.239 73.114 1.00 30.45 225 PHE B N 1
ATOM 11006 C CA . PHE B 1 226 ? 26.478 8.482 73.401 1.00 30.82 225 PHE B CA 1
ATOM 11007 C C . PHE B 1 226 ? 27.953 8.373 73.035 1.00 30.45 225 PHE B C 1
ATOM 11008 O O . PHE B 1 226 ? 28.534 9.313 72.481 1.00 29.66 225 PHE B O 1
ATOM 11025 N N . ARG B 1 227 ? 28.577 7.228 73.328 1.00 27.28 226 ARG B N 1
ATOM 11026 C CA . ARG B 1 227 ? 29.973 7.036 72.947 1.00 28.84 226 ARG B CA 1
ATOM 11027 C C . ARG B 1 227 ? 30.143 7.124 71.434 1.00 27.30 226 ARG B C 1
ATOM 11028 O O . ARG B 1 227 ? 31.107 7.723 70.944 1.00 26.19 226 ARG B O 1
ATOM 11049 N N . GLU B 1 228 ? 29.214 6.535 70.677 1.00 23.59 227 GLU B N 1
ATOM 11050 C CA . GLU B 1 228 ? 29.292 6.603 69.222 1.00 28.63 227 GLU B CA 1
ATOM 11051 C C . GLU B 1 228 ? 29.165 8.041 68.739 1.00 28.30 227 GLU B C 1
ATOM 11052 O O . GLU B 1 228 ? 29.887 8.469 67.831 1.00 28.87 227 GLU B O 1
ATOM 11064 N N . ILE B 1 229 ? 28.251 8.803 69.339 1.00 24.59 228 ILE B N 1
ATOM 11065 C CA . ILE B 1 229 ? 28.080 10.201 68.958 1.00 24.08 228 ILE B CA 1
ATOM 11066 C C . ILE B 1 229 ? 29.341 10.993 69.273 1.00 24.04 228 ILE B C 1
ATOM 11067 O O . ILE B 1 229 ? 29.746 11.877 68.507 1.00 24.62 228 ILE B O 1
ATOM 11083 N N . VAL B 1 230 ? 29.993 10.679 70.395 1.00 26.04 229 VAL B N 1
ATOM 11084 C CA . VAL B 1 230 ? 31.226 11.371 70.758 1.00 27.76 229 VAL B CA 1
ATOM 11085 C C . VAL B 1 230 ? 32.336 11.053 69.760 1.00 27.49 229 VAL B C 1
ATOM 11086 O O . VAL B 1 230 ? 33.096 11.943 69.357 1.00 24.40 229 VAL B O 1
ATOM 11099 N N . GLU B 1 231 ? 32.457 9.787 69.351 1.00 27.63 230 GLU B N 1
ATOM 11100 C CA . GLU B 1 231 ? 33.460 9.426 68.352 1.00 28.27 230 GLU B CA 1
ATOM 11101 C C . GLU B 1 231 ? 33.217 10.167 67.041 1.00 24.07 230 GLU B C 1
ATOM 11102 O O . GLU B 1 231 ? 34.134 10.773 66.474 1.00 22.10 230 GLU B O 1
ATOM 11114 N N . ARG B 1 232 ? 31.981 10.119 66.538 1.00 24.61 231 ARG B N 1
ATOM 11115 C CA . ARG B 1 232 ? 31.681 10.765 65.266 1.00 28.55 231 ARG B CA 1
ATOM 11116 C C . ARG B 1 232 ? 31.969 12.259 65.325 1.00 26.24 231 ARG B C 1
ATOM 11117 O O . ARG B 1 232 ? 32.413 12.851 64.334 1.00 23.17 231 ARG B O 1
ATOM 11138 N N . ASN B 1 233 ? 31.721 12.889 66.476 1.00 25.91 232 ASN B N 1
ATOM 11139 C CA . ASN B 1 233 ? 32.009 14.314 66.602 1.00 26.45 232 ASN B CA 1
ATOM 11140 C C . ASN B 1 233 ? 33.509 14.569 66.606 1.00 27.44 232 ASN B C 1
ATOM 11141 O O . ASN B 1 233 ? 33.981 15.534 65.993 1.00 27.00 232 ASN B O 1
ATOM 11152 N N . ALA B 1 234 ? 34.276 13.713 67.282 1.00 26.22 233 ALA B N 1
ATOM 11153 C CA . ALA B 1 234 ? 35.728 13.830 67.229 1.00 30.05 233 ALA B CA 1
ATOM 11154 C C . ALA B 1 234 ? 36.224 13.709 65.794 1.00 27.11 233 ALA B C 1
ATOM 11155 O O . ALA B 1 234 ? 37.047 14.510 65.337 1.00 27.68 233 ALA B O 1
ATOM 11162 N N . GLU B 1 235 ? 35.726 12.711 65.063 1.00 29.71 234 GLU B N 1
ATOM 11163 C CA . GLU B 1 235 ? 36.116 12.554 63.667 1.00 29.98 234 GLU B CA 1
ATOM 11164 C C . GLU B 1 235 ? 35.694 13.764 62.845 1.00 29.42 234 GLU B C 1
ATOM 11165 O O . GLU B 1 235 ? 36.466 14.265 62.019 1.00 23.71 234 GLU B O 1
ATOM 11177 N N . LEU B 1 236 ? 34.471 14.253 63.064 1.00 29.23 235 LEU B N 1
ATOM 11178 C CA . LEU B 1 236 ? 33.989 15.409 62.317 1.00 28.62 235 LEU B CA 1
ATOM 11179 C C . LEU B 1 236 ? 34.873 16.625 62.561 1.00 27.61 235 LEU B C 1
ATOM 11180 O O . LEU B 1 236 ? 35.359 17.254 61.613 1.00 23.21 235 LEU B O 1
ATOM 11196 N N . ILE B 1 237 ? 35.090 16.977 63.829 1.00 26.87 236 ILE B N 1
ATOM 11197 C CA . ILE B 1 237 ? 35.838 18.193 64.137 1.00 28.40 236 ILE B CA 1
ATOM 11198 C C . ILE B 1 237 ? 37.277 18.076 63.651 1.00 27.57 236 ILE B C 1
ATOM 11199 O O . ILE B 1 237 ? 37.869 19.056 63.185 1.00 29.24 236 ILE B O 1
ATOM 11215 N N . ALA B 1 238 ? 37.864 16.880 63.743 1.00 28.04 237 ALA B N 1
ATOM 11216 C CA . ALA B 1 238 ? 39.212 16.684 63.218 1.00 29.52 237 ALA B CA 1
ATOM 11217 C C . ALA B 1 238 ? 39.286 17.058 61.742 1.00 24.58 237 ALA B C 1
ATOM 11218 O O . ALA B 1 238 ? 40.275 17.648 61.291 1.00 25.50 237 ALA B O 1
ATOM 11225 N N . LYS B 1 239 ? 38.246 16.727 60.973 1.00 23.01 238 LYS B N 1
ATOM 11226 C CA . LYS B 1 239 ? 38.223 17.091 59.561 1.00 23.07 238 LYS B CA 1
ATOM 11227 C C . LYS B 1 239 ? 38.094 18.600 59.378 1.00 25.80 238 LYS B C 1
ATOM 11228 O O . LYS B 1 239 ? 38.752 19.181 58.507 1.00 26.20 238 LYS B O 1
ATOM 11247 N N . TRP B 1 240 ? 37.252 19.254 60.184 1.00 25.27 239 TRP B N 1
ATOM 11248 C CA . TRP B 1 240 ? 37.132 20.707 60.108 1.00 25.07 239 TRP B CA 1
ATOM 11249 C C . TRP B 1 240 ? 38.486 21.378 60.318 1.00 23.64 239 TRP B C 1
ATOM 11250 O O . TRP B 1 240 ? 38.935 22.181 59.490 1.00 21.70 239 TRP B O 1
ATOM 11271 N N . GLN B 1 241 ? 39.150 21.061 61.433 1.00 20.94 240 GLN B N 1
ATOM 11272 C CA . GLN B 1 241 ? 40.397 21.737 61.773 1.00 23.32 240 GLN B CA 1
ATOM 11273 C C . GLN B 1 241 ? 41.483 21.438 60.748 1.00 27.94 240 GLN B C 1
ATOM 11274 O O . GLN B 1 241 ? 42.292 22.313 60.415 1.00 30.29 240 GLN B O 1
ATOM 11288 N N . ALA B 1 242 ? 41.518 20.207 60.236 1.00 29.37 241 ALA B N 1
ATOM 11289 C CA . ALA B 1 242 ? 42.587 19.819 59.323 1.00 30.26 241 ALA B CA 1
ATOM 11290 C C . ALA B 1 242 ? 42.461 20.510 57.972 1.00 29.45 241 ALA B C 1
ATOM 11291 O O . ALA B 1 242 ? 43.479 20.804 57.334 1.00 25.69 241 ALA B O 1
ATOM 11298 N N . TYR B 1 243 ? 41.237 20.780 57.517 1.00 26.72 242 TYR B N 1
ATOM 11299 C CA . TYR B 1 243 ? 41.016 21.379 56.206 1.00 26.51 242 TYR B CA 1
ATOM 11300 C C . TYR B 1 243 ? 40.535 22.821 56.286 1.00 26.35 242 TYR B C 1
ATOM 11301 O O . TYR B 1 243 ? 40.149 23.395 55.262 1.00 28.76 242 TYR B O 1
ATOM 11319 N N . GLY B 1 244 ? 40.573 23.428 57.469 1.00 29.85 243 GLY B N 1
ATOM 11320 C CA . GLY B 1 244 ? 40.326 24.851 57.591 1.00 27.76 243 GLY B CA 1
ATOM 11321 C C . GLY B 1 244 ? 38.883 25.268 57.424 1.00 27.03 243 GLY B C 1
ATOM 11322 O O . GLY B 1 244 ? 38.621 26.374 56.944 1.00 29.99 243 GLY B O 1
ATOM 11326 N N . PHE B 1 245 ? 37.935 24.419 57.809 1.00 24.52 244 PHE B N 1
ATOM 11327 C CA . PHE B 1 245 ? 36.528 24.779 57.735 1.00 24.55 244 PHE B CA 1
ATOM 11328 C C . PHE B 1 245 ? 36.098 25.472 59.020 1.00 25.05 244 PHE B C 1
ATOM 11329 O O . PHE B 1 245 ? 36.280 24.931 60.115 1.00 24.68 244 PHE B O 1
ATOM 11346 N N . CYS B 1 246 ? 35.523 26.662 58.877 1.00 27.13 245 CYS B N 1
ATOM 11347 C CA . CYS B 1 246 ? 34.948 27.411 59.987 1.00 25.97 245 CYS B CA 1
ATOM 11348 C C . CYS B 1 246 ? 33.429 27.365 59.861 1.00 26.21 245 CYS B C 1
ATOM 11349 O O . CYS B 1 246 ? 32.878 27.777 58.834 1.00 29.25 245 CYS B O 1
ATOM 11357 N N . HIS B 1 247 ? 32.759 26.859 60.899 1.00 27.83 246 HIS B N 1
ATOM 11358 C CA . HIS B 1 247 ? 31.304 26.744 60.876 1.00 22.69 246 HIS B CA 1
ATOM 11359 C C . HIS B 1 247 ? 30.644 28.080 61.206 1.00 24.07 246 HIS B C 1
ATOM 11360 O O . HIS B 1 247 ? 29.848 28.603 60.419 1.00 20.85 246 HIS B O 1
ATOM 11374 N N . GLY B 1 248 ? 30.960 28.645 62.374 1.00 26.37 247 GLY B N 1
ATOM 11375 C CA . GLY B 1 248 ? 30.531 29.977 62.741 1.00 28.02 247 GLY B CA 1
ATOM 11376 C C . GLY B 1 248 ? 29.362 30.036 63.705 1.00 30.98 247 GLY B C 1
ATOM 11377 O O . GLY B 1 248 ? 29.170 31.069 64.357 1.00 30.38 247 GLY B O 1
ATOM 11381 N N . VAL B 1 249 ? 28.571 28.970 63.807 1.00 32.24 248 VAL B N 1
ATOM 11382 C CA . VAL B 1 249 ? 27.376 28.982 64.644 1.00 29.38 248 VAL B CA 1
ATOM 11383 C C . VAL B 1 249 ? 27.198 27.613 65.284 1.00 27.15 248 VAL B C 1
ATOM 11384 O O . VAL B 1 249 ? 26.210 26.918 65.023 1.00 27.09 248 VAL B O 1
ATOM 11397 N N . MET B 1 250 ? 28.144 27.219 66.133 1.00 25.58 249 MET B N 1
ATOM 11398 C CA . MET B 1 250 ? 28.108 25.890 66.729 1.00 23.97 249 MET B CA 1
ATOM 11399 C C . MET B 1 250 ? 27.200 25.839 67.954 1.00 24.99 249 MET B C 1
ATOM 11400 O O . MET B 1 250 ? 27.588 25.311 69.001 1.00 25.38 249 MET B O 1
ATOM 11414 N N . ASN B 1 251 ? 25.987 26.374 67.834 1.00 23.92 250 ASN B N 1
ATOM 11415 C CA . ASN B 1 251 ? 24.984 26.175 68.868 1.00 22.90 250 ASN B CA 1
ATOM 11416 C C . ASN B 1 251 ? 24.581 24.703 68.924 1.00 23.96 250 ASN B C 1
ATOM 11417 O O . ASN B 1 251 ? 24.756 23.947 67.963 1.00 24.02 250 ASN B O 1
ATOM 11428 N N . THR B 1 252 ? 24.032 24.294 70.071 1.00 23.07 251 THR B N 1
ATOM 11429 C CA . THR B 1 252 ? 23.676 22.890 70.242 1.00 24.97 251 THR B CA 1
ATOM 11430 C C . THR B 1 252 ? 22.524 22.476 69.336 1.00 26.33 251 THR B C 1
ATOM 11431 O O . THR B 1 252 ? 22.393 21.287 69.028 1.00 24.93 251 THR B O 1
ATOM 11442 N N . ASP B 1 253 ? 21.696 23.421 68.891 1.00 26.48 252 ASP B N 1
ATOM 11443 C CA . ASP B 1 253 ? 20.645 23.091 67.936 1.00 25.35 252 ASP B CA 1
ATOM 11444 C C . ASP B 1 253 ? 21.167 22.935 66.512 1.00 22.28 252 ASP B C 1
ATOM 11445 O O . ASP B 1 253 ? 20.406 22.513 65.634 1.00 20.36 252 ASP B O 1
ATOM 11454 N N . ASN B 1 254 ? 22.433 23.264 66.260 1.00 21.82 253 ASN B N 1
ATOM 11455 C CA . ASN B 1 254 ? 23.059 23.018 64.967 1.00 25.53 253 ASN B CA 1
ATOM 11456 C C . ASN B 1 254 ? 23.981 21.804 64.979 1.00 26.50 253 ASN B C 1
ATOM 11457 O O . ASN B 1 254 ? 24.624 21.522 63.964 1.00 26.07 253 ASN B O 1
ATOM 11468 N N . MET B 1 255 ? 24.070 21.089 66.099 1.00 26.77 254 MET B N 1
ATOM 11469 C CA . MET B 1 255 ? 24.887 19.884 66.191 1.00 27.36 254 MET B CA 1
ATOM 11470 C C . MET B 1 255 ? 24.028 18.685 65.807 1.00 28.06 254 MET B C 1
ATOM 11471 O O . MET B 1 255 ? 23.084 18.334 66.523 1.00 27.70 254 MET B O 1
ATOM 11485 N N . SER B 1 256 ? 24.353 18.057 64.681 1.00 26.59 255 SER B N 1
ATOM 11486 C CA . SER B 1 256 ? 23.613 16.883 64.244 1.00 26.37 255 SER B CA 1
ATOM 11487 C C . SER B 1 256 ? 23.859 15.718 65.192 1.00 22.57 255 SER B C 1
ATOM 11488 O O . SER B 1 256 ? 24.968 15.528 65.698 1.00 24.53 255 SER B O 1
ATOM 11496 N N . ILE B 1 257 ? 22.809 14.930 65.430 1.00 22.48 256 ILE B N 1
ATOM 11497 C CA . ILE B 1 257 ? 22.949 13.719 66.228 1.00 22.63 256 ILE B CA 1
ATOM 11498 C C . ILE B 1 257 ? 23.718 12.633 65.492 1.00 22.15 256 ILE B C 1
ATOM 11499 O O . ILE B 1 257 ? 24.062 11.614 66.098 1.00 25.86 256 ILE B O 1
ATOM 11515 N N . LEU B 1 258 ? 23.999 12.831 64.202 1.00 22.42 257 LEU B N 1
ATOM 11516 C CA . LEU B 1 258 ? 24.748 11.874 63.400 1.00 23.23 257 LEU B CA 1
ATOM 11517 C C . LEU B 1 258 ? 26.216 12.244 63.237 1.00 26.72 257 LEU B C 1
ATOM 11518 O O . LEU B 1 258 ? 26.987 11.432 62.718 1.00 26.84 257 LEU B O 1
ATOM 11534 N N . GLY B 1 259 ? 26.618 13.441 63.651 1.00 31.88 258 GLY B N 1
ATOM 11535 C CA . GLY B 1 259 ? 27.993 13.860 63.476 1.00 28.73 258 GLY B CA 1
ATOM 11536 C C . GLY B 1 259 ? 28.324 14.317 62.075 1.00 30.14 258 GLY B C 1
ATOM 11537 O O . GLY B 1 259 ? 29.441 14.085 61.602 1.00 33.11 258 GLY B O 1
ATOM 11541 N N . ILE B 1 260 ? 27.376 14.951 61.391 1.00 22.67 259 ILE B N 1
ATOM 11542 C CA . ILE B 1 260 ? 27.611 15.543 60.083 1.00 21.74 259 ILE B CA 1
ATOM 11543 C C . ILE B 1 260 ? 27.557 17.057 60.229 1.00 23.13 259 ILE B C 1
ATOM 11544 O O . ILE B 1 260 ? 26.931 17.591 61.153 1.00 20.93 259 ILE B O 1
ATOM 11560 N N . THR B 1 261 ? 28.234 17.752 59.318 1.00 23.29 260 THR B N 1
ATOM 11561 C CA . THR B 1 261 ? 28.167 19.208 59.290 1.00 22.68 260 THR B CA 1
ATOM 11562 C C . THR B 1 261 ? 26.737 19.642 58.993 1.00 21.37 260 THR B C 1
ATOM 11563 O O . THR B 1 261 ? 26.110 19.142 58.054 1.00 25.16 260 THR B O 1
ATOM 11574 N N . PHE B 1 262 ? 26.218 20.574 59.791 1.00 21.15 261 PHE B N 1
ATOM 11575 C CA . PHE B 1 262 ? 24.800 20.901 59.729 1.00 21.11 261 PHE B CA 1
ATOM 11576 C C . PHE B 1 262 ? 24.567 22.396 59.887 1.00 19.97 261 PHE B C 1
ATOM 11577 O O . PHE B 1 262 ? 25.191 23.050 60.727 1.00 22.47 261 PHE B O 1
ATOM 11594 N N . ASP B 1 263 ? 23.633 22.914 59.087 1.00 24.54 262 ASP B N 1
ATOM 11595 C CA . ASP B 1 263 ? 23.305 24.335 59.012 1.00 28.06 262 ASP B CA 1
ATOM 11596 C C . ASP B 1 263 ? 24.507 25.148 58.558 1.00 25.94 262 ASP B C 1
ATOM 11597 O O . ASP B 1 263 ? 25.353 25.534 59.372 1.00 27.71 262 ASP B O 1
ATOM 11606 N N . PHE B 1 264 ? 24.576 25.420 57.259 1.00 26.89 263 PHE B N 1
ATOM 11607 C CA . PHE B 1 264 ? 25.596 26.293 56.695 1.00 27.05 263 PHE B CA 1
ATOM 11608 C C . PHE B 1 264 ? 25.037 27.710 56.649 1.00 28.40 263 PHE B C 1
ATOM 11609 O O . PHE B 1 264 ? 24.065 27.980 55.934 1.00 28.22 263 PHE B O 1
ATOM 11626 N N . GLY B 1 265 ? 25.639 28.609 57.421 1.00 27.83 264 GLY B N 1
ATOM 11627 C CA . GLY B 1 265 ? 25.273 30.004 57.399 1.00 24.12 264 GLY B CA 1
ATOM 11628 C C . GLY B 1 265 ? 26.470 30.878 57.088 1.00 28.65 264 GLY B C 1
ATOM 11629 O O . GLY B 1 265 ? 26.886 31.000 55.932 1.00 30.64 264 GLY B O 1
ATOM 11633 N N . PRO B 1 266 ? 27.066 31.495 58.118 1.00 29.40 265 PRO B N 1
ATOM 11634 C CA . PRO B 1 266 ? 28.240 32.344 57.879 1.00 27.41 265 PRO B CA 1
ATOM 11635 C C . PRO B 1 266 ? 29.545 31.561 57.895 1.00 30.12 265 PRO B C 1
ATOM 11636 O O . PRO B 1 266 ? 30.560 32.036 58.417 1.00 31.66 265 PRO B O 1
ATOM 11647 N N . PHE B 1 267 ? 29.530 30.361 57.321 1.00 31.18 266 PHE B N 1
ATOM 11648 C CA . PHE B 1 267 ? 30.717 29.524 57.276 1.00 29.11 266 PHE B CA 1
ATOM 11649 C C . PHE B 1 267 ? 31.788 30.163 56.395 1.00 27.03 266 PHE B C 1
ATOM 11650 O O . PHE B 1 267 ? 31.528 31.086 55.618 1.00 28.30 266 PHE B O 1
ATOM 11667 N N . ALA B 1 268 ? 33.007 29.636 56.502 1.00 25.41 267 ALA B N 1
ATOM 11668 C CA . ALA B 1 268 ? 34.093 30.052 55.628 1.00 26.67 267 ALA B CA 1
ATOM 11669 C C . ALA B 1 268 ? 35.204 29.012 55.663 1.00 27.06 267 ALA B C 1
ATOM 11670 O O . ALA B 1 268 ? 35.567 28.517 56.734 1.00 24.87 267 ALA B O 1
ATOM 11677 N N . PHE B 1 269 ? 35.727 28.684 54.486 1.00 26.51 268 PHE B N 1
ATOM 11678 C CA . PHE B 1 269 ? 36.999 27.984 54.386 1.00 28.68 268 PHE B CA 1
ATOM 11679 C C . PHE B 1 269 ? 38.130 28.994 54.522 1.00 29.26 268 PHE B C 1
ATOM 11680 O O . PHE B 1 269 ? 38.090 30.066 53.910 1.00 27.04 268 PHE B O 1
ATOM 11697 N N . LEU B 1 270 ? 39.137 28.657 55.322 1.00 29.62 269 LEU B N 1
ATOM 11698 C CA . LEU B 1 270 ? 40.286 29.539 55.463 1.00 30.28 269 LEU B CA 1
ATOM 11699 C C . LEU B 1 270 ? 40.960 29.749 54.114 1.00 31.29 269 LEU B C 1
ATOM 11700 O O . LEU B 1 270 ? 41.241 28.791 53.388 1.00 33.97 269 LEU B O 1
ATOM 11716 N N . ASP B 1 271 ? 41.207 31.011 53.773 1.00 30.64 270 ASP B N 1
ATOM 11717 C CA . ASP B 1 271 ? 42.148 31.331 52.707 1.00 28.97 270 ASP B CA 1
ATOM 11718 C C . ASP B 1 271 ? 43.544 31.342 53.322 1.00 30.40 270 ASP B C 1
ATOM 11719 O O . ASP B 1 271 ? 44.187 30.292 53.416 1.00 31.02 270 ASP B O 1
ATOM 11728 N N . ASP B 1 272 ? 44.015 32.503 53.766 1.00 31.77 271 ASP B N 1
ATOM 11729 C CA . ASP B 1 272 ? 45.203 32.538 54.608 1.00 33.90 271 ASP B CA 1
ATOM 11730 C C . ASP B 1 272 ? 44.898 31.866 55.940 1.00 33.76 271 ASP B C 1
ATOM 11731 O O . ASP B 1 272 ? 43.813 32.036 56.504 1.00 30.26 271 ASP B O 1
ATOM 11740 N N . PHE B 1 273 ? 45.856 31.095 56.445 1.00 34.94 272 PHE B N 1
ATOM 11741 C CA . PHE B 1 273 ? 45.646 30.429 57.720 1.00 33.08 272 PHE B CA 1
ATOM 11742 C C . PHE B 1 273 ? 45.586 31.449 58.849 1.00 30.93 272 PHE B C 1
ATOM 11743 O O . PHE B 1 273 ? 46.381 32.392 58.903 1.00 29.42 272 PHE B O 1
ATOM 11760 N N . ASP B 1 274 ? 44.633 31.245 59.759 1.00 27.83 273 ASP B N 1
ATOM 11761 C CA . ASP B 1 274 ? 44.468 32.119 60.918 1.00 28.91 273 ASP B CA 1
ATOM 11762 C C . ASP B 1 274 ? 43.763 31.281 61.985 1.00 32.51 273 ASP B C 1
ATOM 11763 O O . ASP B 1 274 ? 42.549 31.072 61.905 1.00 34.27 273 ASP B O 1
ATOM 11772 N N . GLU B 1 275 ? 44.533 30.805 62.966 1.00 27.34 274 GLU B N 1
ATOM 11773 C CA . GLU B 1 275 ? 43.996 29.860 63.939 1.00 27.13 274 GLU B CA 1
ATOM 11774 C C . GLU B 1 275 ? 42.872 30.463 64.771 1.00 28.53 274 GLU B C 1
ATOM 11775 O O . GLU B 1 275 ? 42.106 29.713 65.386 1.00 27.45 274 GLU B O 1
ATOM 11787 N N . HIS B 1 276 ? 42.748 31.791 64.797 1.00 25.25 275 HIS B N 1
ATOM 11788 C CA . HIS B 1 276 ? 41.712 32.466 65.569 1.00 29.15 275 HIS B CA 1
ATOM 11789 C C . HIS B 1 276 ? 40.700 33.185 64.683 1.00 27.71 275 HIS B C 1
ATOM 11790 O O . HIS B 1 276 ? 39.997 34.082 65.156 1.00 31.66 275 HIS B O 1
ATOM 11804 N N . PHE B 1 277 ? 40.607 32.810 63.410 1.00 29.19 276 PHE B N 1
ATOM 11805 C CA . PHE B 1 277 ? 39.672 33.474 62.513 1.00 26.16 276 PHE B CA 1
ATOM 11806 C C . PHE B 1 277 ? 38.245 33.348 63.032 1.00 29.63 276 PHE B C 1
ATOM 11807 O O . PHE B 1 277 ? 37.820 32.282 63.486 1.00 30.36 276 PHE B O 1
ATOM 11824 N N . ILE B 1 278 ? 37.510 34.452 62.967 1.00 29.37 277 ILE B N 1
ATOM 11825 C CA . ILE B 1 278 ? 36.100 34.499 63.334 1.00 29.60 277 ILE B CA 1
ATOM 11826 C C . ILE B 1 278 ? 35.325 34.707 62.040 1.00 27.58 277 ILE B C 1
ATOM 11827 O O . ILE B 1 278 ? 35.298 35.814 61.491 1.00 30.86 277 ILE B O 1
ATOM 11843 N N . CYS B 1 279 ? 34.692 33.644 61.541 1.00 27.40 278 CYS B N 1
ATOM 11844 C CA . CYS B 1 279 ? 33.968 33.736 60.280 1.00 30.28 278 CYS B CA 1
ATOM 11845 C C . CYS B 1 279 ? 32.596 34.375 60.433 1.00 31.28 278 CYS B C 1
ATOM 11846 O O . CYS B 1 279 ? 32.012 34.801 59.431 1.00 30.68 278 CYS B O 1
ATOM 11854 N N . ASN B 1 280 ? 32.075 34.454 61.655 1.00 30.11 279 ASN B N 1
ATOM 11855 C CA . ASN B 1 280 ? 30.739 34.981 61.912 1.00 30.58 279 ASN B CA 1
ATOM 11856 C C . ASN B 1 280 ? 30.868 36.408 62.436 1.00 31.80 279 ASN B C 1
ATOM 11857 O O . ASN B 1 280 ? 31.336 36.624 63.559 1.00 33.90 279 ASN B O 1
ATOM 11868 N N . HIS B 1 281 ? 30.440 37.378 61.622 1.00 33.16 280 HIS B N 1
ATOM 11869 C CA . HIS B 1 281 ? 30.488 38.779 62.026 1.00 44.03 280 HIS B CA 1
ATOM 11870 C C . HIS B 1 281 ? 29.649 39.056 63.266 1.00 39.22 280 HIS B C 1
ATOM 11871 O O . HIS B 1 281 ? 29.857 40.082 63.923 1.00 36.16 280 HIS B O 1
ATOM 11885 N N . SER B 1 282 ? 28.703 38.176 63.598 1.00 33.27 281 SER B N 1
ATOM 11886 C CA . SER B 1 282 ? 27.901 38.327 64.805 1.00 34.72 281 SER B CA 1
ATOM 11887 C C . SER B 1 282 ? 28.539 37.684 66.030 1.00 36.19 281 SER B C 1
ATOM 11888 O O . SER B 1 282 ? 28.052 37.899 67.145 1.00 31.76 281 SER B O 1
ATOM 11896 N N . ASP B 1 283 ? 29.603 36.899 65.852 1.00 38.10 282 ASP B N 1
ATOM 11897 C CA . ASP B 1 283 ? 30.283 36.227 66.961 1.00 37.57 282 ASP B CA 1
ATOM 11898 C C . ASP B 1 283 ? 31.267 37.215 67.582 1.00 37.52 282 ASP B C 1
ATOM 11899 O O . ASP B 1 283 ? 32.483 37.155 67.380 1.00 37.50 282 ASP B O 1
ATOM 11908 N N . HIS B 1 284 ? 30.716 38.140 68.372 1.00 32.68 283 HIS B N 1
ATOM 11909 C CA . HIS B 1 284 ? 31.497 39.279 68.844 1.00 39.69 283 HIS B CA 1
ATOM 11910 C C . HIS B 1 284 ? 32.536 38.876 69.882 1.00 32.53 283 HIS B C 1
ATOM 11911 O O . HIS B 1 284 ? 33.562 39.553 70.018 1.00 32.61 283 HIS B O 1
ATOM 11925 N N . GLU B 1 285 ? 32.301 37.794 70.618 1.00 33.98 284 GLU B N 1
ATOM 11926 C CA . GLU B 1 285 ? 33.269 37.298 71.588 1.00 36.96 284 GLU B CA 1
ATOM 11927 C C . GLU B 1 285 ? 34.189 36.229 71.009 1.00 32.10 284 GLU B C 1
ATOM 11928 O O . GLU B 1 285 ? 35.013 35.675 71.747 1.00 30.50 284 GLU B O 1
ATOM 11940 N N . GLY B 1 286 ? 34.074 35.926 69.718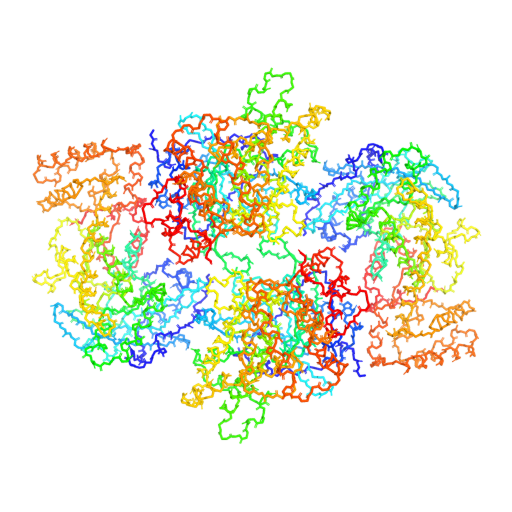 1.00 30.89 285 GLY B N 1
ATOM 11941 C CA . GLY B 1 286 ? 34.880 34.871 69.130 1.00 31.40 285 GLY B CA 1
ATOM 11942 C C . GLY B 1 286 ? 34.612 33.503 69.714 1.00 32.55 285 GLY B C 1
ATOM 11943 O O . GLY B 1 286 ? 35.518 32.661 69.753 1.00 31.08 285 GLY B O 1
ATOM 11947 N N . ARG B 1 287 ? 33.383 33.255 70.170 1.00 32.88 286 ARG B N 1
ATOM 11948 C CA . ARG B 1 287 ? 33.049 31.956 70.745 1.00 29.86 286 ARG B CA 1
ATOM 11949 C C . ARG B 1 287 ? 33.259 30.828 69.745 1.00 27.55 286 ARG B C 1
ATOM 11950 O O . ARG B 1 287 ? 33.656 29.721 70.128 1.00 27.20 286 ARG B O 1
ATOM 11971 N N . TYR B 1 288 ? 32.992 31.083 68.466 1.00 24.61 287 TYR B N 1
ATOM 11972 C CA . TYR B 1 288 ? 33.073 30.068 67.420 1.00 23.36 287 TYR B CA 1
ATOM 11973 C C . TYR B 1 288 ? 34.210 30.361 66.446 1.00 24.36 287 TYR B C 1
ATOM 11974 O O . TYR B 1 288 ? 34.090 30.154 65.237 1.00 27.28 287 TYR B O 1
ATOM 11992 N N . SER B 1 289 ? 35.331 30.844 66.973 1.00 24.06 288 SER B N 1
ATOM 11993 C CA . SER B 1 289 ? 36.536 30.994 66.178 1.00 27.25 288 SER B CA 1
ATOM 11994 C C . SER B 1 289 ? 37.065 29.621 65.774 1.00 28.62 288 SER B C 1
ATOM 11995 O O . SER B 1 289 ? 36.681 28.585 66.326 1.00 26.97 288 SER B O 1
ATOM 12003 N N . PHE B 1 290 ? 37.978 29.626 64.801 1.00 27.95 289 PHE B N 1
ATOM 12004 C CA . PHE B 1 290 ? 38.507 28.377 64.265 1.00 28.56 289 PHE B CA 1
ATOM 12005 C C . PHE B 1 290 ? 39.077 27.498 65.372 1.00 28.34 289 PHE B C 1
ATOM 12006 O O . PHE B 1 290 ? 38.706 26.326 65.505 1.00 30.71 289 PHE B O 1
ATOM 12023 N N . SER B 1 291 ? 39.976 28.052 66.187 1.00 26.13 290 SER B N 1
ATOM 12024 C CA . SER B 1 291 ? 40.601 27.260 67.242 1.00 34.19 290 SER B CA 1
ATOM 12025 C C . SER B 1 291 ? 39.574 26.795 68.268 1.00 31.58 290 SER B C 1
ATOM 12026 O O . SER B 1 291 ? 39.650 25.664 68.762 1.00 29.46 290 SER B O 1
ATOM 12034 N N . ASN B 1 292 ? 38.601 27.648 68.595 1.00 33.59 291 ASN B N 1
ATOM 12035 C CA . ASN B 1 292 ? 37.623 27.315 69.626 1.00 31.28 291 ASN B CA 1
ATOM 12036 C C . ASN B 1 292 ? 36.659 26.211 69.210 1.00 27.96 291 ASN B C 1
ATOM 12037 O O . ASN B 1 292 ? 35.922 25.709 70.066 1.00 27.48 291 ASN B O 1
ATOM 12048 N N . GLN B 1 293 ? 36.643 25.815 67.936 1.00 24.03 292 GLN B N 1
ATOM 12049 C CA . GLN B 1 293 ? 35.714 24.774 67.513 1.00 25.77 292 GLN B CA 1
ATOM 12050 C C . GLN B 1 293 ? 35.975 23.465 68.246 1.00 26.84 292 GLN B C 1
ATOM 12051 O O . GLN B 1 293 ? 35.056 22.656 68.413 1.00 27.65 292 GLN B O 1
ATOM 12065 N N . VAL B 1 294 ? 37.201 23.245 68.713 1.00 30.53 293 VAL B N 1
ATOM 12066 C CA . VAL B 1 294 ? 37.535 22.008 69.414 1.00 26.67 293 VAL B CA 1
ATOM 12067 C C . VAL B 1 294 ? 36.927 22.036 70.814 1.00 25.21 293 VAL B C 1
ATOM 12068 O O . VAL B 1 294 ? 36.129 21.149 71.148 1.00 27.97 293 VAL B O 1
ATOM 12081 N N . PRO B 1 295 ? 37.257 23.012 71.664 1.00 25.13 294 PRO B N 1
ATOM 12082 C CA . PRO B 1 295 ? 36.637 23.036 73.001 1.00 27.54 294 PRO B CA 1
ATOM 12083 C C . PRO B 1 295 ? 35.128 23.211 72.964 1.00 28.27 294 PRO B C 1
ATOM 12084 O O . PRO B 1 295 ? 34.432 22.690 73.846 1.00 26.04 294 PRO B O 1
ATOM 12095 N N . ILE B 1 296 ? 34.596 23.922 71.966 1.00 27.99 295 ILE B N 1
ATOM 12096 C CA . ILE B 1 296 ? 33.151 24.101 71.870 1.00 29.75 295 ILE B CA 1
ATOM 12097 C C . ILE B 1 296 ? 32.466 22.770 71.590 1.00 32.25 295 ILE B C 1
ATOM 12098 O O . ILE B 1 296 ? 31.423 22.457 72.178 1.00 29.05 295 ILE B O 1
ATOM 12114 N N . ALA B 1 297 ? 33.035 21.966 70.688 1.00 28.78 296 ALA B N 1
ATOM 12115 C CA . ALA B 1 297 ? 32.457 20.658 70.400 1.00 27.70 296 ALA B CA 1
ATOM 12116 C C . ALA B 1 297 ? 32.356 19.814 71.664 1.00 27.79 296 ALA B C 1
ATOM 12117 O O . ALA B 1 297 ? 31.368 19.097 71.864 1.00 28.99 296 ALA B O 1
ATOM 12124 N N . GLN B 1 298 ? 33.367 19.886 72.532 1.00 29.41 297 GLN B N 1
ATOM 12125 C CA . GLN B 1 298 ? 33.307 19.146 73.788 1.00 30.47 297 GLN B CA 1
ATOM 12126 C C . GLN B 1 298 ? 32.229 19.711 74.704 1.00 28.00 297 GLN B C 1
ATOM 12127 O O . GLN B 1 298 ? 31.489 18.953 75.344 1.00 25.89 297 GLN B O 1
ATOM 12141 N N . TRP B 1 299 ? 32.130 21.039 74.788 1.00 30.42 298 TRP B N 1
ATOM 12142 C CA . TRP B 1 299 ? 31.077 21.657 75.586 1.00 29.84 298 TRP B CA 1
ATOM 12143 C C . TRP B 1 299 ? 29.701 21.235 75.082 1.00 28.69 298 TRP B C 1
ATOM 12144 O O . TRP B 1 299 ? 28.822 20.868 75.870 1.00 30.37 298 TRP B O 1
ATOM 12165 N N . ASN B 1 300 ? 29.501 21.265 73.761 1.00 25.86 299 ASN B N 1
ATOM 12166 C CA . ASN B 1 300 ? 28.220 20.846 73.201 1.00 24.13 299 ASN B CA 1
ATOM 12167 C C . ASN B 1 300 ? 27.911 19.392 73.529 1.00 25.62 299 ASN B C 1
ATOM 12168 O O . ASN B 1 300 ? 26.745 19.041 73.740 1.00 28.40 299 ASN B O 1
ATOM 12179 N N . LEU B 1 301 ? 28.933 18.534 73.579 1.00 30.66 300 LEU B N 1
ATOM 12180 C CA . LEU B 1 301 ? 28.701 17.135 73.925 1.00 30.24 300 LEU B CA 1
ATOM 12181 C C . LEU B 1 301 ? 28.273 16.993 75.380 1.00 27.99 300 LEU B C 1
ATOM 12182 O O . LEU B 1 301 ? 27.441 16.138 75.707 1.00 28.08 300 LEU B O 1
ATOM 12198 N N . SER B 1 302 ? 28.826 17.820 76.269 1.00 27.37 301 SER B N 1
ATOM 12199 C CA . SER B 1 302 ? 28.368 17.823 77.653 1.00 29.30 301 SER B CA 1
ATOM 12200 C C . SER B 1 302 ? 26.919 18.280 77.744 1.00 28.48 301 SER B C 1
ATOM 12201 O O . SER B 1 302 ? 26.157 17.792 78.587 1.00 28.27 301 SER B O 1
ATOM 12209 N N . ALA B 1 303 ? 26.520 19.220 76.883 1.00 28.82 302 ALA B N 1
ATOM 12210 C CA . ALA B 1 303 ? 25.124 19.640 76.842 1.00 29.75 302 ALA B CA 1
ATOM 12211 C C . ALA B 1 303 ? 24.227 18.483 76.422 1.00 31.04 302 ALA B C 1
ATOM 12212 O O . ALA B 1 303 ? 23.201 18.212 77.058 1.00 27.79 302 ALA B O 1
ATOM 12219 N N . LEU B 1 304 ? 24.603 17.783 75.349 1.00 27.43 303 LEU B N 1
ATOM 12220 C CA . LEU B 1 304 ? 23.874 16.580 74.962 1.00 28.09 303 LEU B CA 1
ATOM 12221 C C . LEU B 1 304 ? 23.839 15.579 76.109 1.00 30.78 303 LEU B C 1
ATOM 12222 O O . LEU B 1 304 ? 22.807 14.944 76.358 1.00 32.43 303 LEU B O 1
ATOM 12238 N N . GLY B 1 305 ? 24.954 15.439 76.829 1.00 28.70 304 GLY B N 1
ATOM 12239 C CA . GLY B 1 305 ? 25.005 14.499 77.934 1.00 29.25 304 GLY B CA 1
ATOM 12240 C C . GLY B 1 305 ? 23.982 14.788 79.014 1.00 30.15 304 GLY B C 1
ATOM 12241 O O . GLY B 1 305 ? 23.465 13.862 79.645 1.00 30.60 304 GLY B O 1
ATOM 12245 N N . GLN B 1 306 ? 23.673 16.068 79.246 1.00 32.03 305 GLN B N 1
ATOM 12246 C CA . GLN B 1 306 ? 22.653 16.409 80.233 1.00 35.41 305 GLN B CA 1
ATOM 12247 C C . GLN B 1 306 ? 21.320 15.761 79.889 1.00 31.14 305 GLN B C 1
ATOM 12248 O O . GLN B 1 306 ? 20.633 15.228 80.769 1.00 33.48 305 GLN B O 1
ATOM 12262 N N . ALA B 1 307 ? 20.937 15.799 78.613 1.00 28.64 306 ALA B N 1
ATOM 12263 C CA . ALA B 1 307 ? 19.664 15.232 78.191 1.00 27.69 306 ALA B CA 1
ATOM 12264 C C . ALA B 1 307 ? 19.598 13.725 78.387 1.00 32.09 306 ALA B C 1
ATOM 12265 O O . ALA B 1 307 ? 18.511 13.151 78.265 1.00 35.09 306 ALA B O 1
ATOM 12272 N N . LEU B 1 308 ? 20.720 13.071 78.688 1.00 32.69 307 LEU B N 1
ATOM 12273 C CA . LEU B 1 308 ? 20.743 11.634 78.919 1.00 34.62 307 LEU B CA 1
ATOM 12274 C C . LEU B 1 308 ? 20.910 11.269 80.389 1.00 31.90 307 LEU B C 1
ATOM 12275 O O . LEU B 1 308 ? 20.989 10.079 80.711 1.00 31.76 307 LEU B O 1
ATOM 12291 N N . THR B 1 309 ? 20.960 12.254 81.286 1.00 30.03 308 THR B N 1
ATOM 12292 C CA . THR B 1 309 ? 21.071 11.946 82.706 1.00 29.54 308 THR B CA 1
ATOM 12293 C C . THR B 1 309 ? 19.919 11.101 83.247 1.00 30.84 308 THR B C 1
ATOM 12294 O O . THR B 1 309 ? 20.164 10.322 84.184 1.00 35.12 308 THR B O 1
ATOM 12305 N N . PRO B 1 310 ? 18.679 11.202 82.755 1.00 34.48 309 PRO B N 1
ATOM 12306 C CA . PRO B 1 310 ? 17.638 10.282 83.245 1.00 37.49 309 PRO B CA 1
ATOM 12307 C C . PRO B 1 310 ? 17.905 8.826 82.902 1.00 40.70 309 PRO B C 1
ATOM 12308 O O . PRO B 1 310 ? 17.232 7.948 83.458 1.00 43.98 309 PRO B O 1
ATOM 12319 N N . PHE B 1 311 ? 18.867 8.543 82.026 1.00 37.19 310 PHE B N 1
ATOM 12320 C CA . PHE B 1 311 ? 19.151 7.183 81.594 1.00 35.91 310 PHE B CA 1
ATOM 12321 C C . PHE B 1 311 ? 20.541 6.696 81.966 1.00 37.34 310 PHE B C 1
ATOM 12322 O O . PHE B 1 311 ? 20.720 5.492 82.165 1.00 35.25 310 PHE B O 1
ATOM 12339 N N . VAL B 1 312 ? 21.522 7.590 82.066 1.00 40.20 311 VAL B N 1
ATOM 12340 C CA . VAL B 1 312 ? 22.908 7.215 82.308 1.00 36.17 311 VAL B CA 1
ATOM 12341 C C . VAL B 1 312 ? 23.451 8.043 83.463 1.00 36.93 311 VAL B C 1
ATOM 12342 O O . VAL B 1 312 ? 23.097 9.213 83.634 1.00 39.95 311 VAL B O 1
ATOM 12355 N N . SER B 1 313 ? 24.328 7.429 84.251 1.00 28.92 312 SER B N 1
ATOM 12356 C CA . SER B 1 313 ? 24.923 8.114 85.387 1.00 31.38 312 SER B CA 1
ATOM 12357 C C . SER B 1 313 ? 25.820 9.253 84.917 1.00 35.07 312 SER B C 1
ATOM 12358 O O . SER B 1 313 ? 26.412 9.206 83.835 1.00 37.86 312 SER B O 1
ATOM 12366 N N . VAL B 1 314 ? 25.918 10.289 85.753 1.00 43.45 313 VAL B N 1
ATOM 12367 C CA . VAL B 1 314 ? 26.787 11.420 85.442 1.00 46.56 313 VAL B CA 1
ATOM 12368 C C . VAL B 1 314 ? 28.228 10.957 85.274 1.00 41.18 313 VAL B C 1
ATOM 12369 O O . VAL B 1 314 ? 28.934 11.396 84.358 1.00 36.93 313 VAL B O 1
ATOM 12382 N N . GLU B 1 315 ? 28.688 10.063 86.152 1.00 38.98 314 GLU B N 1
ATOM 12383 C CA . GLU B 1 315 ? 30.071 9.601 86.080 1.00 45.56 314 GLU B CA 1
ATOM 12384 C C . GLU B 1 315 ? 30.372 8.965 84.728 1.00 38.52 314 GLU B C 1
ATOM 12385 O O . GLU B 1 315 ? 31.431 9.211 84.140 1.00 35.18 314 GLU B O 1
ATOM 12397 N N . ALA B 1 316 ? 29.453 8.143 84.219 1.00 36.71 315 ALA B N 1
ATOM 12398 C CA . ALA B 1 316 ? 29.702 7.453 82.958 1.00 34.22 315 ALA B CA 1
ATOM 12399 C C . ALA B 1 316 ? 29.671 8.421 81.782 1.00 33.76 315 ALA B C 1
ATOM 12400 O O . ALA B 1 316 ? 30.479 8.303 80.853 1.00 31.45 315 ALA B O 1
ATOM 12407 N N . LEU B 1 317 ? 28.750 9.386 81.802 1.00 31.46 316 LEU B N 1
ATOM 12408 C CA . LEU B 1 317 ? 28.686 10.364 80.721 1.00 32.08 316 LEU B CA 1
ATOM 12409 C C . LEU B 1 317 ? 29.949 11.219 80.681 1.00 26.64 316 LEU B C 1
ATOM 12410 O O . LEU B 1 317 ? 30.546 11.412 79.616 1.00 24.34 316 LEU B O 1
ATOM 12426 N N . ARG B 1 318 ? 30.375 11.740 81.835 1.00 27.13 317 ARG B N 1
ATOM 12427 C CA . ARG B 1 318 ? 31.606 12.524 81.873 1.00 30.53 317 ARG B CA 1
ATOM 12428 C C . ARG B 1 318 ? 32.788 11.700 81.384 1.00 30.76 317 ARG B C 1
ATOM 12429 O O . ARG B 1 318 ? 33.633 12.193 80.629 1.00 32.58 317 ARG B O 1
ATOM 12450 N N . GLU B 1 319 ? 32.863 10.443 81.817 1.00 29.88 318 GLU B N 1
ATOM 12451 C CA . GLU B 1 319 ? 33.917 9.549 81.358 1.00 34.74 318 GLU B CA 1
ATOM 12452 C C . GLU B 1 319 ? 33.915 9.440 79.839 1.00 31.30 318 GLU B C 1
ATOM 12453 O O . GLU B 1 319 ? 34.975 9.466 79.203 1.00 32.39 318 GLU B O 1
ATOM 12465 N N . THR B 1 320 ? 32.729 9.327 79.238 1.00 29.38 319 THR B N 1
ATOM 12466 C CA . THR B 1 320 ? 32.635 9.234 77.786 1.00 28.24 319 THR B CA 1
ATOM 12467 C C . THR B 1 320 ? 33.055 10.538 77.121 1.00 28.78 319 THR B C 1
ATOM 12468 O O . THR B 1 320 ? 33.685 10.523 76.057 1.00 26.62 319 THR B O 1
ATOM 12479 N N . ILE B 1 321 ? 32.705 11.676 77.726 1.00 32.02 320 ILE B N 1
ATOM 12480 C CA . ILE B 1 321 ? 33.119 12.967 77.185 1.00 30.78 320 ILE B CA 1
ATOM 12481 C C . ILE B 1 321 ? 34.636 13.094 77.198 1.00 30.63 320 ILE B C 1
ATOM 12482 O O . ILE B 1 321 ? 35.222 13.730 76.313 1.00 30.95 320 ILE B O 1
ATOM 12498 N N . GLY B 1 322 ? 35.296 12.496 78.192 1.00 32.01 321 GLY B N 1
ATOM 12499 C CA . GLY B 1 322 ? 36.748 12.513 78.241 1.00 29.53 321 GLY B CA 1
ATOM 12500 C C . GLY B 1 322 ? 37.405 11.832 77.061 1.00 30.13 321 GLY B C 1
ATOM 12501 O O . GLY B 1 322 ? 38.595 12.052 76.815 1.00 35.66 321 GLY B O 1
ATOM 12505 N N . LEU B 1 323 ? 36.659 11.002 76.326 1.00 30.95 322 LEU B N 1
ATOM 12506 C CA . LEU B 1 323 ? 37.192 10.365 75.129 1.00 33.22 322 LEU B CA 1
ATOM 12507 C C . LEU B 1 323 ? 37.335 11.336 73.965 1.00 31.23 322 LEU B C 1
ATOM 12508 O O . LEU B 1 323 ? 38.138 11.084 73.060 1.00 29.44 322 LEU B O 1
ATOM 12524 N N . PHE B 1 324 ? 36.577 12.435 73.965 1.00 30.37 323 PHE B N 1
ATOM 12525 C CA . PHE B 1 324 ? 36.526 13.299 72.790 1.00 28.36 323 PHE B CA 1
ATOM 12526 C C . PHE B 1 324 ? 37.906 13.835 72.433 1.00 33.05 323 PHE B C 1
ATOM 12527 O O . PHE B 1 324 ? 38.360 13.701 71.290 1.00 33.87 323 PHE B O 1
ATOM 12544 N N . LEU B 1 325 ? 38.587 14.452 73.397 1.00 31.89 324 LEU B N 1
ATOM 12545 C CA . LEU B 1 325 ? 39.836 15.143 73.084 1.00 37.42 324 LEU B CA 1
ATOM 12546 C C . LEU B 1 325 ? 40.918 14.186 72.602 1.00 30.34 324 LEU B C 1
ATOM 12547 O O . LEU B 1 325 ? 41.551 14.476 71.571 1.00 27.38 324 LEU B O 1
ATOM 12563 N N . PRO B 1 326 ? 41.185 13.055 73.264 1.00 25.65 325 PRO B N 1
ATOM 12564 C CA . PRO B 1 326 ? 42.162 12.111 72.692 1.00 26.27 325 PRO B CA 1
ATOM 12565 C C . PRO B 1 326 ? 41.769 11.620 71.310 1.00 25.85 325 PRO B C 1
ATOM 12566 O O . PRO B 1 326 ? 42.637 11.457 70.443 1.00 24.21 325 PRO B O 1
ATOM 12577 N N . LEU B 1 327 ? 40.478 11.376 71.079 1.00 28.85 326 LEU B N 1
ATOM 12578 C CA . LEU B 1 327 ? 40.034 10.913 69.768 1.00 33.36 326 LEU B CA 1
ATOM 12579 C C . LEU B 1 327 ? 40.204 11.998 68.713 1.00 34.04 326 LEU B C 1
ATOM 12580 O O . LEU B 1 327 ? 40.631 11.715 67.588 1.00 32.83 326 LEU B O 1
ATOM 12596 N N . TYR B 1 328 ? 39.876 13.247 69.052 1.00 29.01 327 TYR B N 1
ATOM 12597 C CA . TYR B 1 328 ? 40.094 14.341 68.115 1.00 27.57 327 TYR B CA 1
ATOM 12598 C C . TYR B 1 328 ? 41.563 14.438 67.721 1.00 26.60 327 TYR B C 1
ATOM 12599 O O . TYR B 1 328 ? 41.896 14.538 66.535 1.00 26.03 327 TYR B O 1
ATOM 12617 N N . GLN B 1 329 ? 42.459 14.426 68.712 1.00 24.51 328 GLN B N 1
ATOM 12618 C CA . GLN B 1 329 ? 43.885 14.544 68.422 1.00 31.83 328 GLN B CA 1
ATOM 12619 C C . GLN B 1 329 ? 44.358 13.420 67.511 1.00 25.86 328 GLN B C 1
ATOM 12620 O O . GLN B 1 329 ? 45.123 13.656 66.568 1.00 24.98 328 GLN B O 1
ATOM 12634 N N . ALA B 1 330 ? 43.912 12.190 67.774 1.00 25.19 329 ALA B N 1
ATOM 12635 C CA . ALA B 1 330 ? 44.335 11.057 66.960 1.00 28.55 329 ALA B CA 1
ATOM 12636 C C . ALA B 1 330 ? 43.913 11.238 65.509 1.00 28.78 329 ALA B C 1
ATOM 12637 O O . ALA B 1 330 ? 44.728 11.097 64.589 1.00 29.06 329 ALA B O 1
ATOM 12644 N N . HIS B 1 331 ? 42.637 11.553 65.281 1.00 30.75 330 HIS B N 1
ATOM 12645 C CA . HIS B 1 331 ? 42.161 11.724 63.913 1.00 29.99 330 HIS B CA 1
ATOM 12646 C C . HIS B 1 331 ? 42.768 12.964 63.270 1.00 26.87 330 HIS B C 1
ATOM 12647 O O . HIS B 1 331 ? 43.149 12.933 62.095 1.00 25.17 330 HIS B O 1
ATOM 12661 N N . TYR B 1 332 ? 42.884 14.059 64.026 1.00 25.28 331 TYR B N 1
ATOM 12662 C CA . TYR B 1 332 ? 43.477 15.275 63.478 1.00 25.53 331 TYR B CA 1
ATOM 12663 C C . TYR B 1 332 ? 44.901 15.023 62.996 1.00 27.13 331 TYR B C 1
ATOM 12664 O O . TYR B 1 332 ? 45.245 15.329 61.849 1.00 28.58 331 TYR B O 1
ATOM 12682 N N . LEU B 1 333 ? 45.748 14.460 63.862 1.00 26.59 332 LEU B N 1
ATOM 12683 C CA . LEU B 1 333 ? 47.135 14.212 63.478 1.00 27.00 332 LEU B CA 1
ATOM 12684 C C . LEU B 1 333 ? 47.216 13.221 62.323 1.00 27.48 332 LEU B C 1
ATOM 12685 O O . LEU B 1 333 ? 48.091 13.338 61.455 1.00 26.76 332 LEU B O 1
ATOM 12701 N N . ASP B 1 334 ? 46.320 12.233 62.297 1.00 25.47 333 ASP B N 1
ATOM 12702 C CA . ASP B 1 334 ? 46.275 11.314 61.165 1.00 23.85 333 ASP B CA 1
ATOM 12703 C C . ASP B 1 334 ? 46.043 12.075 59.866 1.00 25.61 333 ASP B C 1
ATOM 12704 O O . ASP B 1 334 ? 46.763 11.882 58.879 1.00 25.30 333 ASP B O 1
ATOM 12713 N N . LEU B 1 335 ? 45.047 12.965 59.856 1.00 26.07 334 LEU B N 1
ATOM 12714 C CA . LEU B 1 335 ? 44.747 13.733 58.652 1.00 24.87 334 LEU B CA 1
ATOM 12715 C C . LEU B 1 335 ? 45.906 14.647 58.271 1.00 25.90 334 LEU B C 1
ATOM 12716 O O . LEU B 1 335 ? 46.270 14.739 57.094 1.00 26.22 334 LEU B O 1
ATOM 12732 N N . MET B 1 336 ? 46.497 15.332 59.252 1.00 27.49 335 MET B N 1
ATOM 12733 C CA . MET B 1 336 ? 47.592 16.252 58.956 1.00 26.14 335 MET B CA 1
ATOM 12734 C C . MET B 1 336 ? 48.829 15.507 58.471 1.00 23.19 335 MET B C 1
ATOM 12735 O O . MET B 1 336 ? 49.530 15.980 57.570 1.00 25.02 335 MET B O 1
ATOM 12749 N N . ARG B 1 337 ? 49.123 14.348 59.065 1.00 25.36 336 ARG B N 1
ATOM 12750 C CA . ARG B 1 337 ? 50.195 13.506 58.546 1.00 24.23 336 ARG B CA 1
ATOM 12751 C C . ARG B 1 337 ? 49.977 13.213 57.069 1.00 27.17 336 ARG B C 1
ATOM 12752 O O . ARG B 1 337 ? 50.897 13.331 56.251 1.00 28.72 336 ARG B O 1
ATOM 12773 N N . ARG B 1 338 ? 48.750 12.829 56.711 1.00 24.87 337 ARG B N 1
ATOM 12774 C CA . ARG B 1 338 ? 48.452 12.514 55.320 1.00 23.16 337 ARG B CA 1
ATOM 12775 C C . ARG B 1 338 ? 48.607 13.741 54.432 1.00 18.99 337 ARG B C 1
ATOM 12776 O O . ARG B 1 338 ? 49.109 13.639 53.306 1.00 18.62 337 ARG B O 1
ATOM 12797 N N . ARG B 1 339 ? 48.191 14.914 54.922 1.00 21.25 338 ARG B N 1
ATOM 12798 C CA . ARG B 1 339 ? 48.363 16.136 54.144 1.00 24.49 338 ARG B CA 1
ATOM 12799 C C . ARG B 1 339 ? 49.837 16.456 53.935 1.00 24.22 338 ARG B C 1
ATOM 12800 O O . ARG B 1 339 ? 50.193 17.128 52.962 1.00 24.99 338 ARG B O 1
ATOM 12821 N N . LEU B 1 340 ? 50.700 15.993 54.834 1.00 30.33 339 LEU B N 1
ATOM 12822 C CA . LEU B 1 340 ? 52.139 16.152 54.684 1.00 29.81 339 LEU B CA 1
ATOM 12823 C C . LEU B 1 340 ? 52.778 15.002 53.918 1.00 28.64 339 LEU B C 1
ATOM 12824 O O . LEU B 1 340 ? 53.999 15.005 53.728 1.00 35.87 339 LEU B O 1
ATOM 12840 N N . GLY B 1 341 ? 51.990 14.023 53.477 1.00 25.66 340 GLY B N 1
ATOM 12841 C CA . GLY B 1 341 ? 52.527 12.891 52.752 1.00 24.20 340 GLY B CA 1
ATOM 12842 C C . GLY B 1 341 ? 53.181 11.836 53.611 1.00 25.79 340 GLY B C 1
ATOM 12843 O O . GLY B 1 341 ? 53.965 11.034 53.095 1.00 25.85 340 GLY B O 1
ATOM 12847 N N . LEU B 1 342 ? 52.885 11.807 54.906 1.00 26.74 341 LEU B N 1
ATOM 12848 C CA . LEU B 1 342 ? 53.457 10.834 55.824 1.00 25.28 341 LEU B CA 1
ATOM 12849 C C . LEU B 1 342 ? 52.508 9.652 55.992 1.00 26.21 341 LEU B C 1
ATOM 12850 O O . LEU B 1 342 ? 51.286 9.797 55.899 1.00 29.41 341 LEU B O 1
ATOM 12866 N N . THR B 1 343 ? 53.083 8.472 56.244 1.00 24.08 342 THR B N 1
ATOM 12867 C CA . THR B 1 343 ? 52.317 7.231 56.231 1.00 24.49 342 THR B CA 1
ATOM 12868 C C . THR B 1 343 ? 52.477 6.403 57.500 1.00 28.27 342 THR B C 1
ATOM 12869 O O . THR B 1 343 ? 52.038 5.247 57.527 1.00 32.06 342 THR B O 1
ATOM 12880 N N . VAL B 1 344 ? 53.090 6.949 58.548 1.00 27.66 343 VAL B N 1
ATOM 12881 C CA . VAL B 1 344 ? 53.212 6.245 59.818 1.00 26.89 343 VAL B CA 1
ATOM 12882 C C . VAL B 1 344 ? 53.241 7.279 60.930 1.00 28.02 343 VAL B C 1
ATOM 12883 O O . VAL B 1 344 ? 53.702 8.408 60.740 1.00 32.00 343 VAL B O 1
ATOM 12896 N N . ALA B 1 345 ? 52.740 6.888 62.097 1.00 29.25 344 ALA B N 1
ATOM 12897 C CA . ALA B 1 345 ? 52.691 7.769 63.254 1.00 29.71 344 ALA B CA 1
ATOM 12898 C C . ALA B 1 345 ? 54.013 7.706 64.005 1.00 30.60 344 ALA B C 1
ATOM 12899 O O . ALA B 1 345 ? 54.532 6.618 64.272 1.00 32.57 344 ALA B O 1
ATOM 12906 N N . GLN B 1 346 ? 54.555 8.874 64.339 1.00 32.67 345 GLN B N 1
ATOM 12907 C CA . GLN B 1 346 ? 55.785 8.961 65.112 1.00 36.03 345 GLN B CA 1
ATOM 12908 C C . GLN B 1 346 ? 55.641 10.055 66.158 1.00 39.15 345 GLN B C 1
ATOM 12909 O O . GLN B 1 346 ? 54.893 11.020 65.973 1.00 34.01 345 GLN B O 1
ATOM 12923 N N . ASP B 1 347 ? 56.356 9.889 67.268 1.00 50.17 346 ASP B N 1
ATOM 12924 C CA . ASP B 1 347 ? 56.363 10.912 68.302 1.00 58.76 346 ASP B CA 1
ATOM 12925 C C . ASP B 1 347 ? 56.863 12.230 67.724 1.00 52.39 346 ASP B C 1
ATOM 12926 O O . ASP B 1 347 ? 57.653 12.260 66.776 1.00 56.35 346 ASP B O 1
ATOM 12935 N N . GLN B 1 348 ? 56.388 13.329 68.301 1.00 42.05 347 GLN B N 1
ATOM 12936 C CA . GLN B 1 348 ? 56.737 14.694 67.925 1.00 42.77 347 GLN B CA 1
ATOM 12937 C C . GLN B 1 348 ? 56.004 15.139 66.664 1.00 33.90 347 GLN B C 1
ATOM 12938 O O . GLN B 1 348 ? 56.171 16.294 66.252 1.00 35.21 347 GLN B O 1
ATOM 12952 N N . ASP B 1 349 ? 55.204 14.276 66.033 1.00 33.88 348 ASP B N 1
ATOM 12953 C CA . ASP B 1 349 ? 54.426 14.710 64.878 1.00 32.96 348 ASP B CA 1
ATOM 12954 C C . ASP B 1 349 ? 53.517 15.880 65.230 1.00 31.21 348 ASP B C 1
ATOM 12955 O O . ASP B 1 349 ? 53.293 16.764 64.394 1.00 28.74 348 ASP B O 1
ATOM 12964 N N . ASP B 1 350 ? 52.989 15.909 66.458 1.00 33.54 349 ASP B N 1
ATOM 12965 C CA . ASP B 1 350 ? 52.155 17.032 66.873 1.00 37.46 349 ASP B CA 1
ATOM 12966 C C . ASP B 1 350 ? 52.963 18.323 66.922 1.00 36.16 349 ASP B C 1
ATOM 12967 O O . ASP B 1 350 ? 52.453 19.397 66.580 1.00 33.20 349 ASP B O 1
ATOM 12976 N N . LYS B 1 351 ? 54.229 18.239 67.337 1.00 35.08 350 LYS B N 1
ATOM 12977 C CA . LYS B 1 351 ? 55.092 19.415 67.321 1.00 39.93 350 LYS B CA 1
ATOM 12978 C C . LYS B 1 351 ? 55.362 19.879 65.896 1.00 35.99 350 LYS B C 1
ATOM 12979 O O . LYS B 1 351 ? 55.305 21.079 65.604 1.00 32.73 350 LYS B O 1
ATOM 12998 N N . LEU B 1 352 ? 55.664 18.941 64.994 1.00 36.47 351 LEU B N 1
ATOM 12999 C CA . LEU B 1 352 ? 55.930 19.306 63.607 1.00 33.76 351 LEU B CA 1
ATOM 13000 C C . LEU B 1 352 ? 54.747 20.044 62.998 1.00 32.79 351 LEU B C 1
ATOM 13001 O O . LEU B 1 352 ? 54.927 21.021 62.262 1.00 33.06 351 LEU B O 1
ATOM 13017 N N . VAL B 1 353 ? 53.527 19.588 63.288 1.00 31.39 352 VAL B N 1
ATOM 13018 C CA . VAL B 1 353 ? 52.342 20.257 62.766 1.00 29.21 352 VAL B CA 1
ATOM 13019 C C . VAL B 1 353 ? 52.117 21.580 63.483 1.00 31.56 352 VAL B C 1
ATOM 13020 O O . VAL B 1 353 ? 51.807 22.598 62.855 1.00 32.94 352 VAL B O 1
ATOM 13033 N N . SER B 1 354 ? 52.265 21.587 64.809 1.00 31.23 353 SER B N 1
ATOM 13034 C CA . SER B 1 354 ? 52.066 22.814 65.571 1.00 35.20 353 SER B CA 1
ATOM 13035 C C . SER B 1 354 ? 52.991 23.922 65.083 1.00 36.82 353 SER B C 1
ATOM 13036 O O . SER B 1 354 ? 52.568 25.074 64.931 1.00 39.96 353 SER B O 1
ATOM 13044 N N . GLN B 1 355 ? 54.257 23.592 64.822 1.00 32.59 354 GLN B N 1
ATOM 13045 C CA . GLN B 1 355 ? 55.213 24.608 64.398 1.00 40.38 354 GLN B CA 1
ATOM 13046 C C . GLN B 1 355 ? 54.880 25.140 63.010 1.00 33.08 354 GLN B C 1
ATOM 13047 O O . GLN B 1 355 ? 55.060 26.333 62.738 1.00 33.86 354 GLN B O 1
ATOM 13061 N N . LEU B 1 356 ? 54.398 24.273 62.116 1.00 32.24 355 LEU B N 1
ATOM 13062 C CA . LEU B 1 356 ? 54.015 24.732 60.786 1.00 35.25 355 LEU B CA 1
ATOM 13063 C C . LEU B 1 356 ? 52.910 25.775 60.869 1.00 33.59 355 LEU B C 1
ATOM 13064 O O . LEU B 1 356 ? 52.950 26.791 60.166 1.00 37.46 355 LEU B O 1
ATOM 13080 N N . LEU B 1 357 ? 51.916 25.543 61.728 1.00 30.98 356 LEU B N 1
ATOM 13081 C CA . LEU B 1 357 ? 50.795 26.470 61.826 1.00 34.57 356 LEU B CA 1
ATOM 13082 C C . LEU B 1 357 ? 51.231 27.808 62.416 1.00 31.81 356 LEU B C 1
ATOM 13083 O O . LEU B 1 357 ? 50.765 28.864 61.976 1.00 31.96 356 LEU B O 1
ATOM 13099 N N . GLN B 1 358 ? 52.127 27.788 63.406 1.00 32.74 357 GLN B N 1
ATOM 13100 C CA . GLN B 1 358 ? 52.631 29.042 63.958 1.00 38.79 357 GLN B CA 1
ATOM 13101 C C . GLN B 1 358 ? 53.415 29.822 62.910 1.00 34.99 357 GLN B C 1
ATOM 13102 O O . GLN B 1 358 ? 53.346 31.056 62.862 1.00 35.88 357 GLN B O 1
ATOM 13116 N N . LEU B 1 359 ? 54.168 29.120 62.061 1.00 34.76 358 LEU B N 1
ATOM 13117 C CA . LEU B 1 359 ? 54.840 29.781 60.948 1.00 35.47 358 LEU B CA 1
ATOM 13118 C C . LEU B 1 359 ? 53.830 30.464 60.036 1.00 34.89 358 LEU B C 1
ATOM 13119 O O . LEU B 1 359 ? 53.996 31.633 59.669 1.00 35.91 358 LEU B O 1
ATOM 13135 N N . MET B 1 360 ? 52.770 29.743 59.658 1.00 35.52 359 MET B N 1
ATOM 13136 C CA . MET B 1 360 ? 51.747 30.322 58.794 1.00 33.76 359 MET B CA 1
ATOM 13137 C C . MET B 1 360 ? 51.080 31.520 59.455 1.00 35.80 359 MET B C 1
ATOM 13138 O O . MET B 1 360 ? 50.780 32.519 58.792 1.00 38.31 359 MET B O 1
ATOM 13152 N N . GLN B 1 361 ? 50.830 31.434 60.758 1.00 36.38 360 GLN B N 1
ATOM 13153 C CA . GLN B 1 361 ? 50.144 32.506 61.465 1.00 37.89 360 GLN B CA 1
ATOM 13154 C C . GLN B 1 361 ? 50.888 33.822 61.278 1.00 39.71 360 GLN B C 1
ATOM 13155 O O . GLN B 1 361 ? 52.088 33.914 61.556 1.00 39.86 360 GLN B O 1
ATOM 13169 N N . ASN B 1 362 ? 50.174 34.836 60.790 1.00 42.63 361 ASN B N 1
ATOM 13170 C CA . ASN B 1 362 ? 50.699 36.187 60.610 1.00 57.69 361 ASN B CA 1
ATOM 13171 C C . ASN B 1 362 ? 51.723 36.283 59.484 1.00 57.29 361 ASN B C 1
ATOM 13172 O O . ASN B 1 362 ? 52.454 37.275 59.400 1.00 59.41 361 ASN B O 1
ATOM 13183 N N . SER B 1 363 ? 51.798 35.277 58.613 1.00 52.22 362 SER B N 1
ATOM 13184 C CA . SER B 1 363 ? 52.665 35.323 57.443 1.00 53.25 362 SER B CA 1
ATOM 13185 C C . SER B 1 363 ? 51.892 35.335 56.132 1.00 44.05 362 SER B C 1
ATOM 13186 O O . SER B 1 363 ? 52.512 35.374 55.063 1.00 38.25 362 SER B O 1
ATOM 13194 N N . GLY B 1 364 ? 50.562 35.302 56.180 1.00 43.99 363 GLY B N 1
ATOM 13195 C CA . GLY B 1 364 ? 49.760 35.351 54.975 1.00 42.93 363 GLY B CA 1
ATOM 13196 C C . GLY B 1 364 ? 50.064 34.215 54.021 1.00 42.92 363 GLY B C 1
ATOM 13197 O O . GLY B 1 364 ? 50.485 34.446 52.885 1.00 42.63 363 GLY B O 1
ATOM 13201 N N . VAL B 1 365 ? 49.857 32.983 54.475 1.00 40.38 364 VAL B N 1
ATOM 13202 C CA . VAL B 1 365 ? 50.077 31.792 53.663 1.00 40.97 364 VAL B CA 1
ATOM 13203 C C . VAL B 1 365 ? 48.732 31.117 53.440 1.00 35.53 364 VAL B C 1
ATOM 13204 O O . VAL B 1 365 ? 48.007 30.830 54.400 1.00 33.37 364 VAL B O 1
ATOM 13217 N N . ASP B 1 366 ? 48.397 30.869 52.178 1.00 31.92 365 ASP B N 1
ATOM 13218 C CA . ASP B 1 366 ? 47.167 30.157 51.872 1.00 33.08 365 ASP B CA 1
ATOM 13219 C C . ASP B 1 366 ? 47.249 28.740 52.421 1.00 32.18 365 ASP B C 1
ATOM 13220 O O . ASP B 1 366 ? 48.162 27.982 52.076 1.00 29.16 365 ASP B O 1
ATOM 13229 N N . TYR B 1 367 ? 46.293 28.389 53.281 1.00 28.63 366 TYR B N 1
ATOM 13230 C CA . TYR B 1 367 ? 46.312 27.080 53.923 1.00 28.59 366 TYR B CA 1
ATOM 13231 C C . TYR B 1 367 ? 46.245 25.963 52.889 1.00 26.74 366 TYR B C 1
ATOM 13232 O O . TYR B 1 367 ? 47.095 25.065 52.871 1.00 26.51 366 TYR B O 1
ATOM 13250 N N . THR B 1 368 ? 45.251 26.016 52.001 1.00 27.47 367 THR B N 1
ATOM 13251 C CA . THR B 1 368 ? 45.027 24.922 51.062 1.00 26.05 367 THR B CA 1
ATOM 13252 C C . THR B 1 368 ? 46.180 24.786 50.074 1.00 26.65 367 THR B C 1
ATOM 13253 O O . THR B 1 368 ? 46.660 23.676 49.814 1.00 26.22 367 THR B O 1
ATOM 13264 N N . LEU B 1 369 ? 46.629 25.904 49.497 1.00 29.58 368 LEU B N 1
ATOM 13265 C CA . LEU B 1 369 ? 47.638 25.840 48.447 1.00 30.34 368 LEU B CA 1
ATOM 13266 C C . LEU B 1 369 ? 49.012 25.467 48.981 1.00 31.53 368 LEU B C 1
ATOM 13267 O O . LEU B 1 369 ? 49.836 24.950 48.219 1.00 29.14 368 LEU B O 1
ATOM 13283 N N . PHE B 1 370 ? 49.281 25.713 50.264 1.00 35.65 369 PHE B N 1
ATOM 13284 C CA . PHE B 1 370 ? 50.546 25.270 50.839 1.00 35.93 369 PHE B CA 1
ATOM 13285 C C . PHE B 1 370 ? 50.691 23.759 50.718 1.00 32.96 369 PHE B C 1
ATOM 13286 O O . PHE B 1 370 ? 51.708 23.257 50.225 1.00 31.86 369 PHE B O 1
ATOM 13303 N N . PHE B 1 371 ? 49.672 23.014 51.153 1.00 28.18 370 PHE B N 1
ATOM 13304 C CA . PHE B 1 371 ? 49.759 21.559 51.130 1.00 30.09 370 PHE B CA 1
ATOM 13305 C C . PHE B 1 371 ? 49.684 21.019 49.708 1.00 28.57 370 PHE B C 1
ATOM 13306 O O . PHE B 1 371 ? 50.330 20.016 49.385 1.00 26.11 370 PHE B O 1
ATOM 13323 N N . ARG B 1 372 ? 48.897 21.661 48.843 1.00 28.70 371 ARG B N 1
ATOM 13324 C CA . ARG B 1 372 ? 48.828 21.211 47.458 1.00 29.00 371 ARG B CA 1
ATOM 13325 C C . ARG B 1 372 ? 50.174 21.386 46.767 1.00 30.56 371 ARG B C 1
ATOM 13326 O O . ARG B 1 372 ? 50.642 20.484 46.064 1.00 29.22 371 ARG B O 1
ATOM 13347 N N . ARG B 1 373 ? 50.820 22.539 46.968 1.00 30.98 372 ARG B N 1
ATOM 13348 C CA . ARG B 1 373 ? 52.119 22.781 46.348 1.00 34.11 372 ARG B CA 1
ATOM 13349 C C . ARG B 1 373 ? 53.224 21.979 47.022 1.00 30.48 372 ARG B C 1
ATOM 13350 O O . ARG B 1 373 ? 54.186 21.577 46.357 1.00 32.45 372 ARG B O 1
ATOM 13371 N N . LEU B 1 374 ? 53.106 21.732 48.328 1.00 29.26 373 LEU B N 1
ATOM 13372 C CA . LEU B 1 374 ? 54.104 20.926 49.022 1.00 31.75 373 LEU B CA 1
ATOM 13373 C C . LEU B 1 374 ? 54.251 19.553 48.379 1.00 28.85 373 LEU B C 1
ATOM 13374 O O . LEU B 1 374 ? 55.326 18.947 48.451 1.00 29.38 373 LEU B O 1
ATOM 13390 N N . GLY B 1 375 ? 53.194 19.055 47.739 1.00 28.06 374 GLY B N 1
ATOM 13391 C CA . GLY B 1 375 ? 53.215 17.737 47.136 1.00 29.11 374 GLY B CA 1
ATOM 13392 C C . GLY B 1 375 ? 53.380 17.742 45.629 1.00 30.90 374 GLY B C 1
ATOM 13393 O O . GLY B 1 375 ? 53.670 16.701 45.033 1.00 32.89 374 GLY B O 1
ATOM 13397 N N . ASP B 1 376 ? 53.206 18.905 44.997 1.00 36.31 375 ASP B N 1
ATOM 13398 C CA . ASP B 1 376 ? 53.281 18.976 43.541 1.00 38.74 375 ASP B CA 1
ATOM 13399 C C . ASP B 1 376 ? 54.700 18.779 43.024 1.00 37.99 375 ASP B C 1
ATOM 13400 O O . ASP B 1 376 ? 54.878 18.423 41.855 1.00 36.27 375 ASP B O 1
ATOM 13409 N N . GLN B 1 377 ? 55.704 18.999 43.858 1.00 31.96 376 GLN B N 1
ATOM 13410 C CA . GLN B 1 377 ? 57.094 18.748 43.520 1.00 33.25 376 GLN B CA 1
ATOM 13411 C C . GLN B 1 377 ? 57.746 17.989 44.661 1.00 32.79 376 GLN B C 1
ATOM 13412 O O . GLN B 1 377 ? 57.203 17.932 45.770 1.00 31.67 376 GLN B O 1
ATOM 13426 N N . PRO B 1 378 ? 58.912 17.390 44.424 1.00 36.78 377 PRO B N 1
ATOM 13427 C CA . PRO B 1 378 ? 59.695 16.851 45.539 1.00 39.21 377 PRO B CA 1
ATOM 13428 C C . PRO B 1 378 ? 59.856 17.889 46.641 1.00 37.50 377 PRO B C 1
ATOM 13429 O O . PRO B 1 378 ? 59.901 19.095 46.384 1.00 40.91 377 PRO B O 1
ATOM 13440 N N . ALA B 1 379 ? 59.951 17.400 47.880 1.00 37.42 378 ALA B N 1
ATOM 13441 C CA . ALA B 1 379 ? 59.944 18.279 49.047 1.00 37.60 378 ALA B CA 1
ATOM 13442 C C . ALA B 1 379 ? 60.945 19.420 48.905 1.00 41.37 378 ALA B C 1
ATOM 13443 O O . ALA B 1 379 ? 60.601 20.591 49.107 1.00 43.05 378 ALA B O 1
ATOM 13450 N N . ALA B 1 380 ? 62.193 19.097 48.558 1.00 44.45 379 ALA B N 1
ATOM 13451 C CA . ALA B 1 380 ? 63.241 20.113 48.529 1.00 47.49 379 ALA B CA 1
ATOM 13452 C C . ALA B 1 380 ? 62.894 21.244 47.568 1.00 44.40 379 ALA B C 1
ATOM 13453 O O . ALA B 1 380 ? 63.067 22.424 47.897 1.00 38.50 379 ALA B O 1
ATOM 13460 N N . GLN B 1 381 ? 62.400 20.906 46.374 1.00 45.92 380 GLN B N 1
ATOM 13461 C CA . GLN B 1 381 ? 62.090 21.933 45.385 1.00 47.31 380 GLN B CA 1
ATOM 13462 C C . GLN B 1 381 ? 60.839 22.710 45.775 1.00 46.69 380 GLN B C 1
ATOM 13463 O O . GLN B 1 381 ? 60.775 23.930 45.588 1.00 49.15 380 GLN B O 1
ATOM 13477 N N . ALA B 1 382 ? 59.832 22.019 46.315 1.00 42.70 381 ALA B N 1
ATOM 13478 C CA . ALA B 1 382 ? 58.601 22.694 46.712 1.00 39.95 381 ALA B CA 1
ATOM 13479 C C . ALA B 1 382 ? 58.846 23.641 47.878 1.00 38.13 381 ALA B C 1
ATOM 13480 O O . ALA B 1 382 ? 58.292 24.745 47.915 1.00 37.70 381 ALA B O 1
ATOM 13487 N N . LEU B 1 383 ? 59.677 23.230 48.836 1.00 43.00 382 LEU B N 1
ATOM 13488 C CA . LEU B 1 383 ? 59.974 24.089 49.977 1.00 45.10 382 LEU B CA 1
ATOM 13489 C C . LEU B 1 383 ? 60.746 25.330 49.547 1.00 42.14 382 LEU B C 1
ATOM 13490 O O . LEU B 1 383 ? 60.499 26.428 50.058 1.00 37.50 382 LEU B O 1
ATOM 13506 N N . ARG B 1 384 ? 61.677 25.182 48.602 1.00 46.18 383 ARG B N 1
ATOM 13507 C CA . ARG B 1 384 ? 62.451 26.333 48.151 1.00 48.34 383 ARG B CA 1
ATOM 13508 C C . ARG B 1 384 ? 61.559 27.383 47.501 1.00 47.16 383 ARG B C 1
ATOM 13509 O O . ARG B 1 384 ? 61.859 28.581 47.568 1.00 50.79 383 ARG B O 1
ATOM 13530 N N . ALA B 1 385 ? 60.456 26.961 46.878 1.00 42.91 384 ALA B N 1
ATOM 13531 C CA . ALA B 1 385 ? 59.526 27.913 46.281 1.00 47.95 384 ALA B CA 1
ATOM 13532 C C . ALA B 1 385 ? 58.605 28.526 47.330 1.00 49.47 384 ALA B C 1
ATOM 13533 O O . ALA B 1 385 ? 58.287 29.718 47.261 1.00 53.48 384 ALA B O 1
ATOM 13540 N N . LEU B 1 386 ? 58.172 27.728 48.307 1.00 45.43 385 LEU B N 1
ATOM 13541 C CA . LEU B 1 386 ? 57.282 28.213 49.353 1.00 41.74 385 LEU B CA 1
ATOM 13542 C C . LEU B 1 386 ? 57.995 29.072 50.389 1.00 39.27 385 LEU B C 1
ATOM 13543 O O . LEU B 1 386 ? 57.326 29.800 51.130 1.00 41.87 385 LEU B O 1
ATOM 13559 N N . ARG B 1 387 ? 59.328 29.002 50.457 1.00 42.55 386 ARG B N 1
ATOM 13560 C CA . ARG B 1 387 ? 60.086 29.824 51.398 1.00 55.10 386 ARG B CA 1
ATOM 13561 C C . ARG B 1 387 ? 59.624 31.276 51.375 1.00 53.85 386 ARG B C 1
ATOM 13562 O O . ARG B 1 387 ? 59.396 31.888 52.424 1.00 54.99 386 ARG B O 1
ATOM 13583 N N . ASP B 1 388 ? 59.486 31.844 50.176 1.00 51.36 387 ASP B N 1
ATOM 13584 C CA . ASP B 1 388 ? 59.304 33.283 50.036 1.00 59.79 387 ASP B CA 1
ATOM 13585 C C . ASP B 1 388 ? 57.985 33.769 50.617 1.00 59.53 387 ASP B C 1
ATOM 13586 O O . ASP B 1 388 ? 57.861 34.960 50.924 1.00 65.35 387 ASP B O 1
ATOM 13595 N N . ASP B 1 389 ? 57.001 32.883 50.779 1.00 51.27 388 ASP B N 1
ATOM 13596 C CA . ASP B 1 389 ? 55.713 33.281 51.330 1.00 54.20 388 ASP B CA 1
ATOM 13597 C C . ASP B 1 389 ? 55.762 33.540 52.830 1.00 44.49 388 ASP B C 1
ATOM 13598 O O . ASP B 1 389 ? 54.811 34.116 53.370 1.00 38.38 388 ASP B O 1
ATOM 13607 N N . PHE B 1 390 ? 56.833 33.141 53.510 1.00 43.79 389 PHE B N 1
ATOM 13608 C CA . PHE B 1 390 ? 56.903 33.209 54.963 1.00 44.83 389 PHE B CA 1
ATOM 13609 C C . PHE B 1 390 ? 57.746 34.392 55.416 1.00 46.34 389 PHE B C 1
ATOM 13610 O O . PHE B 1 390 ? 58.780 34.702 54.817 1.00 51.40 389 PHE B O 1
ATOM 13627 N N . VAL B 1 391 ? 57.295 35.044 56.486 1.00 46.26 390 VAL B N 1
ATOM 13628 C CA . VAL B 1 391 ? 57.992 36.191 57.057 1.00 54.91 390 VAL B CA 1
ATOM 13629 C C . VAL B 1 391 ? 59.282 35.721 57.714 1.00 57.09 390 VAL B C 1
ATOM 13630 O O . VAL B 1 391 ? 60.381 36.028 57.239 1.00 56.64 390 VAL B O 1
ATOM 13643 N N . ASP B 1 392 ? 59.157 34.978 58.814 1.00 59.84 391 ASP B N 1
ATOM 13644 C CA . ASP B 1 392 ? 60.312 34.448 59.538 1.00 66.17 391 ASP B CA 1
ATOM 13645 C C . ASP B 1 392 ? 60.941 33.355 58.676 1.00 54.31 391 ASP B C 1
ATOM 13646 O O . ASP B 1 392 ? 60.798 32.155 58.922 1.00 44.50 391 ASP B O 1
ATOM 13655 N N . ILE B 1 393 ? 61.662 33.790 57.641 1.00 58.19 392 ILE B N 1
ATOM 13656 C CA . ILE B 1 393 ? 62.111 32.857 56.614 1.00 57.28 392 ILE B CA 1
ATOM 13657 C C . ILE B 1 393 ? 63.165 31.901 57.160 1.00 60.62 392 ILE B C 1
ATOM 13658 O O . ILE B 1 393 ? 63.265 30.755 56.704 1.00 62.66 392 ILE B O 1
ATOM 13674 N N . LYS B 1 394 ? 63.962 32.337 58.139 1.00 55.00 393 LYS B N 1
ATOM 13675 C CA . LYS B 1 394 ? 64.932 31.430 58.743 1.00 55.99 393 LYS B CA 1
ATOM 13676 C C . LYS B 1 394 ? 64.250 30.396 59.628 1.00 47.67 393 LYS B C 1
ATOM 13677 O O . LYS B 1 394 ? 64.696 29.245 59.696 1.00 44.16 393 LYS B O 1
ATOM 13696 N N . VAL B 1 395 ? 63.169 30.782 60.314 1.00 48.34 394 VAL B N 1
ATOM 13697 C CA . VAL B 1 395 ? 62.424 29.818 61.116 1.00 48.89 394 VAL B CA 1
ATOM 13698 C C . VAL B 1 395 ? 61.726 28.808 60.215 1.00 47.84 394 VAL B C 1
ATOM 13699 O O . VAL B 1 395 ? 61.548 27.643 60.594 1.00 46.38 394 VAL B O 1
ATOM 13712 N N . PHE B 1 396 ? 61.315 29.230 59.017 1.00 41.83 395 PHE B N 1
ATOM 13713 C CA . PHE B 1 396 ? 60.727 28.290 58.071 1.00 41.08 395 PHE B CA 1
ATOM 13714 C C . PHE B 1 396 ? 61.774 27.322 57.537 1.00 42.52 395 PHE B C 1
ATOM 13715 O O . PHE B 1 396 ? 61.500 26.126 57.382 1.00 43.93 395 PHE B O 1
ATOM 13732 N N . ASP B 1 397 ? 62.976 27.821 57.237 1.00 45.21 396 ASP B N 1
ATOM 13733 C CA . ASP B 1 397 ? 64.042 26.938 56.775 1.00 48.20 396 ASP B CA 1
ATOM 13734 C C . ASP B 1 397 ? 64.340 25.857 57.806 1.00 46.24 396 ASP B C 1
ATOM 13735 O O . ASP B 1 397 ? 64.609 24.704 57.449 1.00 46.66 396 ASP B O 1
ATOM 13744 N N . ASP B 1 398 ? 64.290 26.208 59.093 1.00 46.13 397 ASP B N 1
ATOM 13745 C CA . ASP B 1 398 ? 64.443 25.202 60.139 1.00 43.31 397 ASP B CA 1
ATOM 13746 C C . ASP B 1 398 ? 63.322 24.170 60.068 1.00 45.63 397 ASP B C 1
ATOM 13747 O O . ASP B 1 398 ? 63.578 22.960 60.044 1.00 49.35 397 ASP B O 1
ATOM 13756 N N . TRP B 1 399 ? 62.067 24.629 60.028 1.00 37.29 398 TRP B N 1
ATOM 13757 C CA . TRP B 1 399 ? 60.951 23.693 59.932 1.00 35.24 398 TRP B CA 1
ATOM 13758 C C . TRP B 1 399 ? 61.065 22.829 58.684 1.00 34.88 398 TRP B C 1
ATOM 13759 O O . TRP B 1 399 ? 60.722 21.641 58.708 1.00 34.02 398 TRP B O 1
ATOM 13780 N N . ALA B 1 400 ? 61.530 23.412 57.576 1.00 40.43 399 ALA B N 1
ATOM 13781 C CA . ALA B 1 400 ? 61.698 22.643 56.348 1.00 41.07 399 ALA B CA 1
ATOM 13782 C C . ALA B 1 400 ? 62.691 21.505 56.546 1.00 39.00 399 ALA B C 1
ATOM 13783 O O . ALA B 1 400 ? 62.495 20.401 56.023 1.00 35.32 399 ALA B O 1
ATOM 13790 N N . GLN B 1 401 ? 63.764 21.751 57.300 1.00 38.29 400 GLN B N 1
ATOM 13791 C CA . GLN B 1 401 ? 64.704 20.679 57.611 1.00 37.90 400 GLN B CA 1
ATOM 13792 C C . GLN B 1 401 ? 64.049 19.617 58.485 1.00 37.22 400 GLN B C 1
ATOM 13793 O O . GLN B 1 401 ? 64.225 18.415 58.251 1.00 36.20 400 GLN B O 1
ATOM 13807 N N . ALA B 1 402 ? 63.288 20.041 59.498 1.00 35.83 401 ALA B N 1
ATOM 13808 C CA . ALA B 1 402 ? 62.587 19.081 60.343 1.00 34.79 401 ALA B CA 1
ATOM 13809 C C . ALA B 1 402 ? 61.638 18.221 59.520 1.00 33.76 401 ALA B C 1
ATOM 13810 O O . ALA B 1 402 ? 61.549 17.005 59.727 1.00 35.54 401 ALA B O 1
ATOM 13817 N N . TYR B 1 403 ? 60.928 18.835 58.573 1.00 33.10 402 TYR B N 1
ATOM 13818 C CA . TYR B 1 403 ? 59.981 18.093 57.748 1.00 32.59 402 TYR B CA 1
ATOM 13819 C C . TYR B 1 403 ? 60.700 17.093 56.853 1.00 35.62 402 TYR B C 1
ATOM 13820 O O . TYR B 1 403 ? 60.329 15.914 56.798 1.00 31.78 402 TYR B O 1
ATOM 13838 N N . GLN B 1 404 ? 61.737 17.542 56.143 1.00 37.66 403 GLN B N 1
ATOM 13839 C CA . GLN B 1 404 ? 62.477 16.631 55.278 1.00 39.45 403 GLN B CA 1
ATOM 13840 C C . GLN B 1 404 ? 63.173 15.545 56.084 1.00 38.77 403 GLN B C 1
ATOM 13841 O O . GLN B 1 404 ? 63.332 14.419 55.599 1.00 38.35 403 GLN B O 1
ATOM 13855 N N . ALA B 1 405 ? 63.583 15.854 57.316 1.00 34.81 404 ALA B N 1
ATOM 13856 C CA . ALA B 1 405 ? 64.121 14.818 58.189 1.00 35.04 404 ALA B CA 1
ATOM 13857 C C . ALA B 1 405 ? 63.038 13.822 58.585 1.00 44.53 404 ALA B C 1
ATOM 13858 O O . ALA B 1 405 ? 63.295 12.615 58.667 1.00 33.73 404 ALA B O 1
ATOM 13865 N N . ARG B 1 406 ? 61.820 14.310 58.831 1.00 34.04 405 ARG B N 1
ATOM 13866 C CA . ARG B 1 406 ? 60.718 13.417 59.176 1.00 34.35 405 ARG B CA 1
ATOM 13867 C C . ARG B 1 406 ? 60.389 12.477 58.023 1.00 31.01 405 ARG B C 1
ATOM 13868 O O . ARG B 1 406 ? 60.053 11.308 58.243 1.00 30.54 405 ARG B O 1
ATOM 13889 N N . ILE B 1 407 ? 60.468 12.971 56.786 1.00 31.24 406 ILE B N 1
ATOM 13890 C CA . ILE B 1 407 ? 60.246 12.110 55.627 1.00 35.32 406 ILE B CA 1
ATOM 13891 C C . ILE B 1 407 ? 61.248 10.961 55.627 1.00 35.47 406 ILE B C 1
ATOM 13892 O O . ILE B 1 407 ? 60.888 9.796 55.425 1.00 31.41 406 ILE B O 1
ATOM 13908 N N . ALA B 1 408 ? 62.525 11.277 55.853 1.00 33.04 407 ALA B N 1
ATOM 13909 C CA . ALA B 1 408 ? 63.572 10.264 55.799 1.00 33.98 407 ALA B CA 1
ATOM 13910 C C . ALA B 1 408 ? 63.466 9.253 56.932 1.00 33.65 407 ALA B C 1
ATOM 13911 O O . ALA B 1 408 ? 64.046 8.167 56.831 1.00 34.19 407 ALA B O 1
ATOM 13918 N N . ALA B 1 409 ? 62.745 9.580 58.003 1.00 37.40 408 ALA B N 1
ATOM 13919 C CA . ALA B 1 409 ? 62.560 8.665 59.123 1.00 39.55 408 ALA B CA 1
ATOM 13920 C C . ALA B 1 409 ? 61.514 7.588 58.843 1.00 38.16 408 ALA B C 1
ATOM 13921 O O . ALA B 1 409 ? 61.169 6.825 59.752 1.00 39.44 408 ALA B O 1
ATOM 13928 N N . GLU B 1 410 ? 61.001 7.509 57.619 1.00 33.49 409 GLU B N 1
ATOM 13929 C CA . GLU B 1 410 ? 60.041 6.479 57.255 1.00 30.56 409 GLU B CA 1
ATOM 13930 C C . GLU B 1 410 ? 60.226 6.145 55.785 1.00 31.03 409 GLU B C 1
ATOM 13931 O O . GLU B 1 410 ? 60.728 6.957 55.003 1.00 31.28 409 GLU B O 1
ATOM 13943 N N . GLU B 1 411 ? 59.817 4.939 55.409 1.00 33.69 410 GLU B N 1
ATOM 13944 C CA . GLU B 1 411 ? 59.675 4.631 53.994 1.00 30.85 410 GLU B CA 1
ATOM 13945 C C . GLU B 1 411 ? 58.538 5.478 53.435 1.00 31.62 410 GLU B C 1
ATOM 13946 O O . GLU B 1 411 ? 57.410 5.419 53.935 1.00 28.70 410 GLU B O 1
ATOM 13958 N N . ASN B 1 412 ? 58.839 6.284 52.418 1.00 31.46 411 ASN B N 1
ATOM 13959 C CA . ASN B 1 412 ? 57.877 7.234 51.880 1.00 29.83 411 ASN B CA 1
ATOM 13960 C C . ASN B 1 412 ? 57.608 7.035 50.398 1.00 32.03 411 ASN B C 1
ATOM 13961 O O . ASN B 1 412 ? 56.861 7.824 49.808 1.00 36.58 411 ASN B O 1
ATOM 13972 N N . GLY B 1 413 ? 58.188 6.012 49.781 1.00 34.29 412 GLY B N 1
ATOM 13973 C CA . GLY B 1 413 ? 57.929 5.726 48.385 1.00 35.29 412 GLY B CA 1
ATOM 13974 C C . GLY B 1 413 ? 58.616 6.709 47.452 1.00 34.61 412 GLY B C 1
ATOM 13975 O O . GLY B 1 413 ? 59.314 7.638 47.859 1.00 33.81 412 GLY B O 1
ATOM 13979 N N . THR B 1 414 ? 58.396 6.482 46.160 1.00 31.80 413 THR B N 1
ATOM 13980 C CA . THR B 1 414 ? 58.969 7.322 45.122 1.00 32.72 413 THR B CA 1
ATOM 13981 C C . THR B 1 414 ? 58.352 8.719 45.163 1.00 36.24 413 THR B C 1
ATOM 13982 O O . THR B 1 414 ? 57.327 8.962 45.807 1.00 36.37 413 THR B O 1
ATOM 13993 N N . GLU B 1 415 ? 58.991 9.649 44.448 1.00 36.25 414 GLU B N 1
ATOM 13994 C CA . GLU B 1 415 ? 58.468 11.009 44.381 1.00 35.42 414 GLU B CA 1
ATOM 13995 C C . GLU B 1 415 ? 57.101 11.035 43.710 1.00 35.26 414 GLU B C 1
ATOM 13996 O O . GLU B 1 415 ? 56.210 11.785 44.126 1.00 35.05 414 GLU B O 1
ATOM 14008 N N . GLN B 1 416 ? 56.913 10.215 42.675 1.00 34.55 415 GLN B N 1
ATOM 14009 C CA . GLN B 1 416 ? 55.620 10.160 42.001 1.00 35.61 415 GLN B CA 1
ATOM 14010 C C . GLN B 1 416 ? 54.554 9.556 42.908 1.00 32.04 415 GLN B C 1
ATOM 14011 O O . GLN B 1 416 ? 53.399 9.995 42.895 1.00 29.46 415 GLN B O 1
ATOM 14025 N N . ALA B 1 417 ? 54.919 8.547 43.702 1.00 34.12 416 ALA B N 1
ATOM 14026 C CA . ALA B 1 417 ? 53.960 7.967 44.635 1.00 32.79 416 ALA B CA 1
ATOM 14027 C C . ALA B 1 417 ? 53.583 8.965 45.721 1.00 32.22 416 ALA B C 1
ATOM 14028 O O . ALA B 1 417 ? 52.406 9.082 46.084 1.00 32.19 416 ALA B O 1
ATOM 14035 N N . ARG B 1 418 ? 54.568 9.696 46.248 1.00 35.24 417 ARG B N 1
ATOM 14036 C CA . ARG B 1 418 ? 54.282 10.726 47.242 1.00 32.44 417 ARG B CA 1
ATOM 14037 C C . ARG B 1 418 ? 53.341 11.782 46.675 1.00 33.57 417 ARG B C 1
ATOM 14038 O O . ARG B 1 418 ? 52.355 12.163 47.316 1.00 31.67 417 ARG B O 1
ATOM 14059 N N . LYS B 1 419 ? 53.632 12.266 45.465 1.00 33.12 418 LYS B N 1
ATOM 14060 C CA . LYS B 1 419 ? 52.798 13.298 44.857 1.00 32.89 418 LYS B CA 1
ATOM 14061 C C . LYS B 1 419 ? 51.347 12.848 44.754 1.00 30.49 418 LYS B C 1
ATOM 14062 O O . LYS B 1 419 ? 50.427 13.614 45.066 1.00 33.93 418 LYS B O 1
ATOM 14081 N N . GLU B 1 420 ? 51.118 11.606 44.324 1.00 28.69 419 GLU B N 1
ATOM 14082 C CA . GLU B 1 420 ? 49.749 11.135 44.153 1.00 31.48 419 GLU B CA 1
ATOM 14083 C C . GLU B 1 420 ? 49.073 10.899 45.498 1.00 31.29 419 GLU B C 1
ATOM 14084 O O . GLU B 1 420 ? 47.872 11.159 45.646 1.00 25.41 419 GLU B O 1
ATOM 14096 N N . ARG B 1 421 ? 49.824 10.420 46.496 1.00 31.27 420 ARG B N 1
ATOM 14097 C CA . ARG B 1 421 ? 49.256 10.268 47.833 1.00 29.37 420 ARG B CA 1
ATOM 14098 C C . ARG B 1 421 ? 48.816 11.614 48.397 1.00 29.63 420 ARG B C 1
ATOM 14099 O O . ARG B 1 421 ? 47.762 11.715 49.036 1.00 28.67 420 ARG B O 1
ATOM 14120 N N . MET B 1 422 ? 49.613 12.660 48.173 1.00 29.97 421 MET B N 1
ATOM 14121 C CA . MET B 1 422 ? 49.313 13.963 48.755 1.00 32.02 421 MET B CA 1
ATOM 14122 C C . MET B 1 422 ? 48.215 14.683 47.979 1.00 31.98 421 MET B C 1
ATOM 14123 O O . MET B 1 422 ? 47.330 15.302 48.582 1.00 27.13 421 MET B O 1
ATOM 14137 N N . HIS B 1 423 ? 48.245 14.606 46.648 1.00 31.31 422 HIS B N 1
ATOM 14138 C CA . HIS B 1 423 ? 47.192 15.220 45.850 1.00 30.07 422 HIS B CA 1
ATOM 14139 C C . HIS B 1 423 ? 45.845 14.537 46.044 1.00 31.81 422 HIS B C 1
ATOM 14140 O O . HIS B 1 423 ? 44.811 15.146 45.750 1.00 31.81 422 HIS B O 1
ATOM 14154 N N . ALA B 1 424 ? 45.829 13.295 46.529 1.00 30.08 423 ALA B N 1
ATOM 14155 C CA . ALA B 1 424 ? 44.568 12.608 46.777 1.00 27.67 423 ALA B CA 1
ATOM 14156 C C . ALA B 1 424 ? 43.868 13.103 48.036 1.00 25.63 423 ALA B C 1
ATOM 14157 O O . ALA B 1 424 ? 42.658 12.892 48.176 1.00 29.71 423 ALA B O 1
ATOM 14164 N N . VAL B 1 425 ? 44.592 13.745 48.950 1.00 24.12 424 VAL B N 1
ATOM 14165 C CA . VAL B 1 425 ? 43.999 14.303 50.161 1.00 24.45 424 VAL B CA 1
ATOM 14166 C C . VAL B 1 425 ? 44.161 15.811 50.257 1.00 23.39 424 VAL B C 1
ATOM 14167 O O . VAL B 1 425 ? 43.535 16.430 51.131 1.00 22.51 424 VAL B O 1
ATOM 14180 N N . ASN B 1 426 ? 44.975 16.429 49.399 1.00 22.15 425 ASN B N 1
ATOM 14181 C CA . ASN B 1 426 ? 45.165 17.871 49.418 1.00 22.54 425 ASN B CA 1
ATOM 14182 C C . ASN B 1 426 ? 44.385 18.482 48.265 1.00 24.01 425 ASN B C 1
ATOM 14183 O O . ASN B 1 426 ? 44.823 18.386 47.108 1.00 23.47 425 ASN B O 1
ATOM 14194 N N . PRO B 1 427 ? 43.242 19.118 48.509 1.00 22.14 426 PRO B N 1
ATOM 14195 C CA . PRO B 1 427 ? 42.444 19.624 47.391 1.00 24.26 426 PRO B CA 1
ATOM 14196 C C . PRO B 1 427 ? 43.163 20.732 46.642 1.00 23.99 426 PRO B C 1
ATOM 14197 O O . PRO B 1 427 ? 43.899 21.534 47.223 1.00 24.88 426 PRO B O 1
ATOM 14208 N N . LEU B 1 428 ? 42.952 20.754 45.330 1.00 28.36 427 LEU B N 1
ATOM 14209 C CA . LEU B 1 428 ? 43.351 21.887 44.511 1.00 30.55 427 LEU B CA 1
ATOM 14210 C C . LEU B 1 428 ? 42.285 22.969 44.492 1.00 29.76 427 LEU B C 1
ATOM 14211 O O . LEU B 1 428 ? 42.616 24.156 44.394 1.00 29.39 427 LEU B O 1
ATOM 14227 N N . TYR B 1 429 ? 41.016 22.581 44.586 1.00 26.32 428 TYR B N 1
ATOM 14228 C CA . TYR B 1 429 ? 39.895 23.508 44.545 1.00 26.37 428 TYR B CA 1
ATOM 14229 C C . TYR B 1 429 ? 39.115 23.407 45.847 1.00 25.84 428 TYR B C 1
ATOM 14230 O O . TYR B 1 429 ? 38.765 22.303 46.280 1.00 26.62 428 TYR B O 1
ATOM 14248 N N . ILE B 1 430 ? 38.847 24.555 46.468 1.00 25.20 429 ILE B N 1
ATOM 14249 C CA . ILE B 1 430 ? 37.984 24.618 47.640 1.00 24.49 429 ILE B CA 1
ATOM 14250 C C . ILE B 1 430 ? 36.964 25.728 47.428 1.00 25.22 429 ILE B C 1
ATOM 14251 O O . ILE B 1 430 ? 37.131 26.607 46.579 1.00 25.28 429 ILE B O 1
ATOM 14267 N N . LEU B 1 431 ? 35.892 25.676 48.219 1.00 23.55 430 LEU B N 1
ATOM 14268 C CA . LEU B 1 431 ? 34.813 26.660 48.129 1.00 24.91 430 LEU B CA 1
ATOM 14269 C C . LEU B 1 431 ? 35.236 27.920 48.879 1.00 25.97 430 LEU B C 1
ATOM 14270 O O . LEU B 1 431 ? 34.894 28.141 50.044 1.00 26.01 430 LEU B O 1
ATOM 14286 N N . ARG B 1 432 ? 35.997 28.763 48.188 1.00 23.66 431 ARG B N 1
ATOM 14287 C CA . ARG B 1 432 ? 36.429 30.032 48.756 1.00 28.08 431 ARG B CA 1
ATOM 14288 C C . ARG B 1 432 ? 35.286 31.039 48.721 1.00 29.67 431 ARG B C 1
ATOM 14289 O O . ARG B 1 432 ? 34.425 31.005 47.837 1.00 33.17 431 ARG B O 1
ATOM 14310 N N . ASN B 1 433 ? 35.285 31.947 49.700 1.00 27.29 432 ASN B N 1
ATOM 14311 C CA . ASN B 1 433 ? 34.161 32.865 49.847 1.00 30.88 432 ASN B CA 1
ATOM 14312 C C . ASN B 1 433 ? 33.990 33.737 48.609 1.00 33.84 432 ASN B C 1
ATOM 14313 O O . ASN B 1 433 ? 32.860 33.993 48.178 1.00 31.53 432 ASN B O 1
ATOM 14324 N N . TYR B 1 434 ? 35.095 34.194 48.012 1.00 32.66 433 TYR B N 1
ATOM 14325 C CA . TYR B 1 434 ? 34.974 35.067 46.848 1.00 29.30 433 TYR B CA 1
ATOM 14326 C C . TYR B 1 434 ? 34.485 34.302 45.623 1.00 30.99 433 TYR B C 1
ATOM 14327 O O . TYR B 1 434 ? 33.832 34.887 44.752 1.00 31.72 433 TYR B O 1
ATOM 14345 N N . LEU B 1 435 ? 34.776 33.001 45.540 1.00 26.65 434 LEU B N 1
ATOM 14346 C CA . LEU B 1 435 ? 34.245 32.199 44.444 1.00 29.00 434 LEU B CA 1
ATOM 14347 C C . LEU B 1 435 ? 32.737 32.027 44.577 1.00 31.35 434 LEU B C 1
ATOM 14348 O O . LEU B 1 435 ? 31.999 32.157 43.593 1.00 32.52 434 LEU B O 1
ATOM 14364 N N . ALA B 1 436 ? 32.260 31.731 45.787 1.00 29.70 435 ALA B N 1
ATOM 14365 C CA . ALA B 1 436 ? 30.822 31.657 46.011 1.00 29.51 435 ALA B CA 1
ATOM 14366 C C . ALA B 1 436 ? 30.159 32.995 45.718 1.00 30.02 435 ALA B C 1
ATOM 14367 O O . ALA B 1 436 ? 29.056 33.044 45.160 1.00 27.89 435 ALA B O 1
ATOM 14374 N N . GLN B 1 437 ? 30.824 34.096 46.074 1.00 26.25 436 GLN B N 1
ATOM 14375 C CA . GLN B 1 437 ? 30.235 35.414 45.868 1.00 27.99 436 GLN B CA 1
ATOM 14376 C C . GLN B 1 437 ? 30.058 35.717 44.385 1.00 30.67 436 GLN B C 1
ATOM 14377 O O . GLN B 1 437 ? 29.022 36.253 43.977 1.00 30.83 436 GLN B O 1
ATOM 14391 N N . ASN B 1 438 ? 31.059 35.391 43.564 1.00 31.53 437 ASN B N 1
ATOM 14392 C CA . ASN B 1 438 ? 30.929 35.612 42.127 1.00 32.12 437 ASN B CA 1
ATOM 14393 C C . ASN B 1 438 ? 29.746 34.839 41.559 1.00 30.26 437 ASN B C 1
ATOM 14394 O O . ASN B 1 438 ? 28.980 35.370 40.746 1.00 32.51 437 ASN B O 1
ATOM 14405 N N . ALA B 1 439 ? 29.582 33.581 41.973 1.00 34.56 438 ALA B N 1
ATOM 14406 C CA . ALA B 1 439 ? 28.446 32.793 41.510 1.00 37.21 438 ALA B CA 1
ATOM 14407 C C . ALA B 1 439 ? 27.128 33.435 41.923 1.00 35.55 438 ALA B C 1
ATOM 14408 O O . ALA B 1 439 ? 26.163 33.443 41.150 1.00 38.01 438 ALA B O 1
ATOM 14415 N N . ILE B 1 440 ? 27.070 33.985 43.138 1.00 28.83 439 ILE B N 1
ATOM 14416 C CA . ILE B 1 440 ? 25.838 34.600 43.621 1.00 27.58 439 ILE B CA 1
ATOM 14417 C C . ILE B 1 440 ? 25.523 35.857 42.821 1.00 33.22 439 ILE B C 1
ATOM 14418 O O . ILE B 1 440 ? 24.378 36.075 42.407 1.00 33.16 439 ILE B O 1
ATOM 14434 N N . GLU B 1 441 ? 26.531 36.708 42.601 1.00 36.62 440 GLU B N 1
ATOM 14435 C CA . GLU B 1 441 ? 26.329 37.902 41.787 1.00 39.61 440 GLU B CA 1
ATOM 14436 C C . GLU B 1 441 ? 25.709 37.540 40.442 1.00 35.63 440 GLU B C 1
ATOM 14437 O O . GLU B 1 441 ? 24.756 38.182 39.987 1.00 35.86 440 GLU B O 1
ATOM 14449 N N . ALA B 1 442 ? 26.241 36.502 39.792 1.00 30.02 441 ALA B N 1
ATOM 14450 C CA . ALA B 1 442 ? 25.708 36.094 38.498 1.00 32.00 441 ALA B CA 1
ATOM 14451 C C . ALA B 1 442 ? 24.315 35.497 38.642 1.00 32.62 441 ALA B C 1
ATOM 14452 O O . ALA B 1 442 ? 23.418 35.800 37.846 1.00 34.36 441 ALA B O 1
ATOM 14459 N N . ALA B 1 443 ? 24.111 34.655 39.657 1.00 30.47 442 ALA B N 1
ATOM 14460 C CA . ALA B 1 443 ? 22.807 34.030 39.849 1.00 30.54 442 ALA B CA 1
ATOM 14461 C C . ALA B 1 443 ? 21.735 35.069 40.155 1.00 31.44 442 ALA B C 1
ATOM 14462 O O . ALA B 1 443 ? 20.582 34.926 39.730 1.00 34.59 442 ALA B O 1
ATOM 14469 N N . GLU B 1 444 ? 22.089 36.119 40.898 1.00 33.96 443 GLU B N 1
ATOM 14470 C CA . GLU B 1 444 ? 21.129 37.177 41.186 1.00 38.14 443 GLU B CA 1
ATOM 14471 C C . GLU B 1 444 ? 20.771 37.979 39.942 1.00 37.54 443 GLU B C 1
ATOM 14472 O O . GLU B 1 444 ? 19.709 38.610 39.912 1.00 36.87 443 GLU B O 1
ATOM 14484 N N . LYS B 1 445 ? 21.625 37.965 38.921 1.00 32.68 444 LYS B N 1
ATOM 14485 C CA . LYS B 1 445 ? 21.323 38.598 37.646 1.00 37.42 444 LYS B CA 1
ATOM 14486 C C . LYS B 1 445 ? 20.588 37.667 36.690 1.00 35.84 444 LYS B C 1
ATOM 14487 O O . LYS B 1 445 ? 20.226 38.093 35.590 1.00 39.67 444 LYS B O 1
ATOM 14506 N N . GLY B 1 446 ? 20.369 36.410 37.077 1.00 38.23 445 GLY B N 1
ATOM 14507 C CA . GLY B 1 446 ? 19.674 35.452 36.247 1.00 42.42 445 GLY B CA 1
ATOM 14508 C C . GLY B 1 446 ? 20.561 34.443 35.545 1.00 45.30 445 GLY B C 1
ATOM 14509 O O . GLY B 1 446 ? 20.036 33.492 34.953 1.00 46.42 445 GLY B O 1
ATOM 14513 N N . ASP B 1 447 ? 21.881 34.614 35.588 1.00 41.43 446 ASP B N 1
ATOM 14514 C CA . ASP B 1 447 ? 22.810 33.709 34.918 1.00 46.71 446 ASP B CA 1
ATOM 14515 C C . ASP B 1 447 ? 23.300 32.672 35.923 1.00 37.54 446 ASP B C 1
ATOM 14516 O O . ASP B 1 447 ? 24.047 32.999 36.852 1.00 31.72 446 ASP B O 1
ATOM 14525 N N . TYR B 1 448 ? 22.886 31.421 35.729 1.00 38.39 447 TYR B N 1
ATOM 14526 C CA . TYR B 1 448 ? 23.243 30.329 36.624 1.00 34.38 447 TYR B CA 1
ATOM 14527 C C . TYR B 1 448 ? 24.415 29.503 36.105 1.00 38.32 447 TYR B C 1
ATOM 14528 O O . TYR B 1 448 ? 24.683 28.421 36.639 1.00 37.69 447 TYR B O 1
ATOM 14546 N N . GLU B 1 449 ? 25.117 29.981 35.077 1.00 33.80 448 GLU B N 1
ATOM 14547 C CA . GLU B 1 449 ? 26.246 29.225 34.547 1.00 35.42 448 GLU B CA 1
ATOM 14548 C C . GLU B 1 449 ? 27.384 29.153 35.557 1.00 31.29 448 GLU B C 1
ATOM 14549 O O . GLU B 1 449 ? 27.996 28.094 35.735 1.00 32.40 448 GLU B O 1
ATOM 14561 N N . GLU B 1 450 ? 27.680 30.266 36.231 1.00 30.64 449 GLU B N 1
ATOM 14562 C CA . GLU B 1 450 ? 28.824 30.297 37.135 1.00 29.75 449 GLU B CA 1
ATOM 14563 C C . GLU B 1 450 ? 28.612 29.367 38.323 1.00 30.21 449 GLU B C 1
ATOM 14564 O O . GLU B 1 450 ? 29.495 28.571 38.665 1.00 32.27 449 GLU B O 1
ATOM 14576 N N . VAL B 1 451 ? 27.447 29.453 38.971 1.00 31.15 450 VAL B N 1
ATOM 14577 C CA . VAL B 1 451 ? 27.184 28.586 40.115 1.00 29.28 450 VAL B CA 1
ATOM 14578 C C . VAL B 1 451 ? 27.261 27.123 39.701 1.00 30.78 450 VAL B C 1
ATOM 14579 O O . VAL B 1 451 ? 27.724 26.274 40.472 1.00 26.06 450 VAL B O 1
ATOM 14592 N N . ARG B 1 452 ? 26.838 26.805 38.475 1.00 33.28 451 ARG B N 1
ATOM 14593 C CA . ARG B 1 452 ? 26.853 25.416 38.030 1.00 31.78 451 ARG B CA 1
ATOM 14594 C C . ARG B 1 452 ? 28.273 24.934 37.761 1.00 32.51 451 ARG B C 1
ATOM 14595 O O . ARG B 1 452 ? 28.627 23.806 38.126 1.00 34.78 451 ARG B O 1
ATOM 14616 N N . ARG B 1 453 ? 29.104 25.767 37.131 1.00 27.14 452 ARG B N 1
ATOM 14617 C CA . ARG B 1 453 ? 30.490 25.377 36.901 1.00 26.78 452 ARG B CA 1
ATOM 14618 C C . ARG B 1 453 ? 31.241 25.239 38.219 1.00 25.60 452 ARG B C 1
ATOM 14619 O O . ARG B 1 453 ? 31.969 24.262 38.432 1.00 25.35 452 ARG B O 1
ATOM 14640 N N . LEU B 1 454 ? 31.077 26.209 39.121 1.00 28.86 453 LEU B N 1
ATOM 14641 C CA . LEU B 1 454 ? 31.759 26.142 40.409 1.00 29.96 453 LEU B CA 1
ATOM 14642 C C . LEU B 1 454 ? 31.404 24.855 41.143 1.00 30.88 453 LEU B C 1
ATOM 14643 O O . LEU B 1 454 ? 32.285 24.145 41.640 1.00 32.10 453 LEU B O 1
ATOM 14659 N N . HIS B 1 455 ? 30.110 24.539 41.222 1.00 32.20 454 HIS B N 1
ATOM 14660 C CA . HIS B 1 455 ? 29.695 23.270 41.808 1.00 29.21 454 HIS B CA 1
ATOM 14661 C C . HIS B 1 455 ? 30.362 22.101 41.095 1.00 30.01 454 HIS B C 1
ATOM 14662 O O . HIS B 1 455 ? 30.880 21.180 41.735 1.00 33.57 454 HIS B O 1
ATOM 14676 N N . GLN B 1 456 ? 30.361 22.129 39.760 1.00 32.53 455 GLN B N 1
ATOM 14677 C CA . GLN B 1 456 ? 30.955 21.046 38.985 1.00 35.99 455 GLN B CA 1
ATOM 14678 C C . GLN B 1 456 ? 32.426 20.864 39.340 1.00 31.92 455 GLN B C 1
ATOM 14679 O O . GLN B 1 456 ? 32.896 19.738 39.540 1.00 26.40 455 GLN B O 1
ATOM 14693 N N . VAL B 1 457 ? 33.168 21.969 39.427 1.00 32.34 456 VAL B N 1
ATOM 14694 C CA . VAL B 1 457 ? 34.594 21.888 39.725 1.00 27.82 456 VAL B CA 1
ATOM 14695 C C . VAL B 1 457 ? 34.822 21.232 41.078 1.00 29.27 456 VAL B C 1
ATOM 14696 O O . VAL B 1 457 ? 35.719 20.394 41.237 1.00 29.34 456 VAL B O 1
ATOM 14709 N N . LEU B 1 458 ? 34.019 21.602 42.076 1.00 29.09 457 LEU B N 1
ATOM 14710 C CA . LEU B 1 458 ? 34.220 21.112 43.433 1.00 29.63 457 LEU B CA 1
ATOM 14711 C C . LEU B 1 458 ? 33.791 19.661 43.617 1.00 29.79 457 LEU B C 1
ATOM 14712 O O . LEU B 1 458 ? 34.091 19.075 44.664 1.00 28.64 457 LEU B O 1
ATOM 14728 N N . CYS B 1 459 ? 33.115 19.063 42.633 1.00 27.28 458 CYS B N 1
ATOM 14729 C CA . CYS B 1 459 ? 32.782 17.645 42.724 1.00 26.93 458 CYS B CA 1
ATOM 14730 C C . CYS B 1 459 ? 34.030 16.774 42.689 1.00 28.66 458 CYS B C 1
ATOM 14731 O O . CYS B 1 459 ? 34.037 15.682 43.265 1.00 31.25 458 CYS B O 1
ATOM 14739 N N . THR B 1 460 ? 35.082 17.233 42.015 1.00 28.55 459 THR B N 1
ATOM 14740 C CA . THR B 1 460 ? 36.360 16.525 41.941 1.00 30.79 459 THR B CA 1
ATOM 14741 C C . THR B 1 460 ? 37.453 17.480 42.405 1.00 27.23 459 THR B C 1
ATOM 14742 O O . THR B 1 460 ? 38.274 17.951 41.608 1.00 23.62 459 THR B O 1
ATOM 14753 N N . PRO B 1 461 ? 37.493 17.782 43.704 1.00 22.87 460 PRO B N 1
ATOM 14754 C CA . PRO B 1 461 ? 38.388 18.848 44.180 1.00 22.56 460 PRO B CA 1
ATOM 14755 C C . PRO B 1 461 ? 39.851 18.463 44.183 1.00 26.73 460 PRO B C 1
ATOM 14756 O O . PRO B 1 461 ? 40.704 19.355 44.263 1.00 28.86 460 PRO B O 1
ATOM 14767 N N . PHE B 1 462 ? 40.169 17.173 44.105 1.00 25.89 461 PHE B N 1
ATOM 14768 C CA . PHE B 1 462 ? 41.549 16.719 44.134 1.00 28.31 461 PHE B CA 1
ATOM 14769 C C . PHE B 1 462 ? 42.157 16.572 42.747 1.00 31.75 461 PHE B C 1
ATOM 14770 O O . PHE B 1 462 ? 43.359 16.302 42.642 1.00 30.45 461 PHE B O 1
ATOM 14787 N N . THR B 1 463 ? 41.367 16.756 41.692 1.00 31.44 462 THR B N 1
ATOM 14788 C CA . THR B 1 463 ? 41.774 16.440 40.328 1.00 32.65 462 THR B CA 1
ATOM 14789 C C . THR B 1 463 ? 41.884 17.726 39.520 1.00 32.17 462 THR B C 1
ATOM 14790 O O . THR B 1 463 ? 40.909 18.475 39.407 1.00 34.07 462 THR B O 1
ATOM 14801 N N . GLU B 1 464 ? 43.062 17.970 38.951 1.00 36.09 463 GLU B N 1
ATOM 14802 C CA . GLU B 1 464 ? 43.247 19.129 38.089 1.00 38.06 463 GLU B CA 1
ATOM 14803 C C . GLU B 1 464 ? 42.321 19.038 36.883 1.00 37.42 463 GLU B C 1
ATOM 14804 O O . GLU B 1 464 ? 42.234 17.995 36.228 1.00 35.23 463 GLU B O 1
ATOM 14816 N N . GLN B 1 465 ? 41.635 20.140 36.584 1.00 36.35 464 GLN B N 1
ATOM 14817 C CA . GLN B 1 465 ? 40.651 20.160 35.516 1.00 36.91 464 GLN B CA 1
ATOM 14818 C C . GLN B 1 465 ? 41.022 21.195 34.460 1.00 38.64 464 GLN B C 1
ATOM 14819 O O . GLN B 1 465 ? 41.386 22.324 34.804 1.00 35.61 464 GLN B O 1
ATOM 14833 N N . PRO B 1 466 ? 40.929 20.853 33.172 1.00 42.96 465 PRO B N 1
ATOM 14834 C CA . PRO B 1 466 ? 41.393 21.784 32.134 1.00 44.45 465 PRO B CA 1
ATOM 14835 C C . PRO B 1 466 ? 40.620 23.096 32.164 1.00 43.46 465 PRO B C 1
ATOM 14836 O O . PRO B 1 466 ? 39.393 23.114 32.277 1.00 47.00 465 PRO B O 1
ATOM 14847 N N . GLY B 1 467 ? 41.356 24.201 32.059 1.00 40.28 466 GLY B N 1
ATOM 14848 C CA . GLY B 1 467 ? 40.756 25.516 31.972 1.00 38.70 466 GLY B CA 1
ATOM 14849 C C . GLY B 1 467 ? 40.149 26.050 33.250 1.00 36.90 466 GLY B C 1
ATOM 14850 O O . GLY B 1 467 ? 39.577 27.146 33.227 1.00 38.86 466 GLY B O 1
ATOM 14854 N N . MET B 1 468 ? 40.250 25.323 34.364 1.00 37.05 467 MET B N 1
ATOM 14855 C CA . MET B 1 468 ? 39.705 25.768 35.641 1.00 39.25 467 MET B CA 1
ATOM 14856 C C . MET B 1 468 ? 40.773 26.390 36.534 1.00 38.45 467 MET B C 1
ATOM 14857 O O . MET B 1 468 ? 40.636 26.388 37.762 1.00 40.11 467 MET B O 1
ATOM 14871 N N . GLU B 1 469 ? 41.838 26.926 35.935 1.00 35.14 468 GLU B N 1
ATOM 14872 C CA . GLU B 1 469 ? 42.901 27.537 36.724 1.00 42.77 468 GLU B CA 1
ATOM 14873 C C . GLU B 1 469 ? 42.356 28.648 37.616 1.00 38.55 468 GLU B C 1
ATOM 14874 O O . GLU B 1 469 ? 42.822 28.832 38.746 1.00 31.72 468 GLU B O 1
ATOM 14886 N N . GLY B 1 470 ? 41.360 29.392 37.129 1.00 43.10 469 GLY B N 1
ATOM 14887 C CA . GLY B 1 470 ? 40.812 30.486 37.912 1.00 38.00 469 GLY B CA 1
ATOM 14888 C C . GLY B 1 470 ? 40.274 30.052 39.261 1.00 38.84 469 GLY B C 1
ATOM 14889 O O . GLY B 1 470 ? 40.279 30.834 40.215 1.00 41.58 469 GLY B O 1
ATOM 14893 N N . TYR B 1 471 ? 39.803 28.808 39.365 1.00 34.54 470 TYR B N 1
ATOM 14894 C CA . TYR B 1 471 ? 39.227 28.317 40.611 1.00 32.28 470 TYR B CA 1
ATOM 14895 C C . TYR B 1 471 ? 40.274 27.825 41.601 1.00 32.39 470 TYR B C 1
ATOM 14896 O O . TYR B 1 471 ? 39.938 27.595 42.767 1.00 32.90 470 TYR B O 1
ATOM 14914 N N . ALA B 1 472 ? 41.524 27.661 41.177 1.00 35.87 471 ALA B N 1
ATOM 14915 C CA . ALA B 1 472 ? 42.585 27.199 42.059 1.00 36.48 471 ALA B CA 1
ATOM 14916 C C . ALA B 1 472 ? 43.415 28.336 42.636 1.00 33.82 471 ALA B C 1
ATOM 14917 O O . ALA B 1 472 ? 44.312 28.081 43.445 1.00 36.60 471 ALA B O 1
ATOM 14924 N N . GLN B 1 473 ? 43.132 29.575 42.255 1.00 33.19 472 GLN B N 1
ATOM 14925 C CA . GLN B 1 473 ? 43.984 30.703 42.597 1.00 40.73 472 GLN B CA 1
ATOM 14926 C C . GLN B 1 473 ? 43.639 31.261 43.975 1.00 50.02 472 GLN B C 1
ATOM 14927 O O . GLN B 1 473 ? 42.520 31.116 44.473 1.00 50.52 472 GLN B O 1
ATOM 14941 N N . ARG B 1 474 ? 44.629 31.910 44.587 1.00 59.39 473 ARG B N 1
ATOM 14942 C CA . ARG B 1 474 ? 44.389 32.656 45.811 1.00 59.58 473 ARG B CA 1
ATOM 14943 C C . ARG B 1 474 ? 43.353 33.750 45.556 1.00 58.50 473 ARG B C 1
ATOM 14944 O O . ARG B 1 474 ? 43.236 34.254 44.435 1.00 62.06 473 ARG B O 1
ATOM 14965 N N . PRO B 1 475 ? 42.590 34.142 46.571 1.00 51.01 474 PRO B N 1
ATOM 14966 C CA . PRO B 1 475 ? 41.700 35.297 46.415 1.00 48.94 474 PRO B CA 1
ATOM 14967 C C . PRO B 1 475 ? 42.488 36.537 46.036 1.00 52.84 474 PRO B C 1
ATOM 14968 O O . PRO B 1 475 ? 43.459 36.896 46.717 1.00 47.76 474 PRO B O 1
ATOM 14979 N N . PRO B 1 476 ? 42.112 37.220 44.941 1.00 66.02 475 PRO B N 1
ATOM 14980 C CA . PRO B 1 476 ? 42.822 38.445 44.557 1.00 68.34 475 PRO B CA 1
ATOM 14981 C C . PRO B 1 476 ? 42.477 39.634 45.449 1.00 64.89 475 PRO B C 1
ATOM 14982 O O . PRO B 1 476 ? 43.366 40.435 45.742 1.00 64.50 475 PRO B O 1
ATOM 14993 N N . MET C 1 2 ? 1.543 39.809 71.316 1.00 43.24 1 MET C N 1
ATOM 14994 C CA . MET C 1 2 ? 0.415 39.351 72.163 1.00 48.03 1 MET C CA 1
ATOM 14995 C C . MET C 1 2 ? 0.053 37.903 71.854 1.00 48.88 1 MET C C 1
ATOM 14996 O O . MET C 1 2 ? 0.041 37.490 70.695 1.00 52.25 1 MET C O 1
ATOM 15010 N N . LYS C 1 3 ? -0.247 37.135 72.901 1.00 50.56 2 LYS C N 1
ATOM 15011 C CA . LYS C 1 3 ? -0.554 35.720 72.752 1.00 48.90 2 LYS C CA 1
ATOM 15012 C C . LYS C 1 3 ? -1.560 35.312 73.823 1.00 48.20 2 LYS C C 1
ATOM 15013 O O . LYS C 1 3 ? -1.917 36.100 74.704 1.00 50.48 2 LYS C O 1
ATOM 15032 N N . ALA C 1 4 ? -2.004 34.062 73.746 1.00 44.18 3 ALA C N 1
ATOM 15033 C CA . ALA C 1 4 ? -3.015 33.537 74.648 1.00 46.58 3 ALA C CA 1
ATOM 15034 C C . ALA C 1 4 ? -2.370 32.893 75.871 1.00 48.62 3 ALA C C 1
ATOM 15035 O O . ALA C 1 4 ? -1.186 32.553 75.876 1.00 50.00 3 ALA C O 1
ATOM 15042 N N . LEU C 1 5 ? -3.183 32.719 76.916 1.00 50.52 4 LEU C N 1
ATOM 15043 C CA . LEU C 1 5 ? -2.682 32.156 78.166 1.00 50.76 4 LEU C CA 1
ATOM 15044 C C . LEU C 1 5 ? -2.024 30.798 77.945 1.00 54.67 4 LEU C C 1
ATOM 15045 O O . LEU C 1 5 ? -0.975 30.508 78.531 1.00 54.71 4 LEU C O 1
ATOM 15061 N N . ASP C 1 6 ? -2.622 29.953 77.105 1.00 53.92 5 ASP C N 1
ATOM 15062 C CA . ASP C 1 6 ? -2.099 28.611 76.877 1.00 57.03 5 ASP C CA 1
ATOM 15063 C C . ASP C 1 6 ? -0.960 28.583 75.865 1.00 49.98 5 ASP C C 1
ATOM 15064 O O . ASP C 1 6 ? -0.564 27.495 75.433 1.00 49.53 5 ASP C O 1
ATOM 15073 N N . GLU C 1 7 ? -0.431 29.742 75.477 1.00 44.64 6 GLU C N 1
ATOM 15074 C CA . GLU C 1 7 ? 0.686 29.821 74.547 1.00 39.81 6 GLU C CA 1
ATOM 15075 C C . GLU C 1 7 ? 1.956 30.351 75.198 1.00 41.15 6 GLU C C 1
ATOM 15076 O O . GLU C 1 7 ? 2.973 30.502 74.511 1.00 43.77 6 GLU C O 1
ATOM 15088 N N . LEU C 1 8 ? 1.930 30.638 76.498 1.00 45.30 7 LEU C N 1
ATOM 15089 C CA . LEU C 1 8 ? 3.134 31.085 77.183 1.00 43.69 7 LEU C CA 1
ATOM 15090 C C . LEU C 1 8 ? 4.192 29.990 77.155 1.00 42.56 7 LEU C C 1
ATOM 15091 O O . LEU C 1 8 ? 3.889 28.803 77.307 1.00 44.81 7 LEU C O 1
ATOM 15107 N N . VAL C 1 9 ? 5.441 30.397 76.960 1.00 42.55 8 VAL C N 1
ATOM 15108 C CA . VAL C 1 9 ? 6.574 29.481 76.923 1.00 43.59 8 VAL C CA 1
ATOM 15109 C C . VAL C 1 9 ? 7.262 29.533 78.279 1.00 41.02 8 VAL C C 1
ATOM 15110 O O . VAL C 1 9 ? 7.658 30.610 78.742 1.00 37.97 8 VAL C O 1
ATOM 15123 N N . PHE C 1 10 ? 7.406 28.375 78.915 1.00 39.42 9 PHE C N 1
ATOM 15124 C CA . PHE C 1 10 ? 8.002 28.285 80.238 1.00 39.76 9 PHE C CA 1
ATOM 15125 C C . PHE C 1 10 ? 9.419 27.728 80.160 1.00 42.39 9 PHE C C 1
ATOM 15126 O O . PHE C 1 10 ? 9.734 26.881 79.321 1.00 41.15 9 PHE C O 1
ATOM 15143 N N . ASP C 1 11 ? 10.275 28.232 81.048 1.00 40.96 10 ASP C N 1
ATOM 15144 C CA . ASP C 1 11 ? 11.656 27.766 81.173 1.00 38.15 10 ASP C CA 1
ATOM 15145 C C . ASP C 1 11 ? 12.015 27.896 82.654 1.00 32.75 10 ASP C C 1
ATOM 15146 O O . ASP C 1 11 ? 12.538 28.922 83.092 1.00 28.94 10 ASP C O 1
ATOM 15155 N N . ASN C 1 12 ? 11.717 26.844 83.415 1.00 37.16 11 ASN C N 1
ATOM 15156 C CA . ASN C 1 12 ? 11.785 26.887 84.876 1.00 32.44 11 ASN C CA 1
ATOM 15157 C C . ASN C 1 12 ? 13.221 26.622 85.319 1.00 32.76 11 ASN C C 1
ATOM 15158 O O . ASN C 1 12 ? 13.585 25.534 85.771 1.00 36.47 11 ASN C O 1
ATOM 15169 N N . ARG C 1 13 ? 14.046 27.666 85.209 1.00 36.67 12 ARG C N 1
ATOM 15170 C CA . ARG C 1 13 ? 15.477 27.522 85.456 1.00 39.91 12 ARG C CA 1
ATOM 15171 C C . ARG C 1 13 ? 15.764 27.262 86.929 1.00 35.21 12 ARG C C 1
ATOM 15172 O O . ARG C 1 13 ? 16.536 26.358 87.271 1.00 35.34 12 ARG C O 1
ATOM 15193 N N . PHE C 1 14 ? 15.160 28.051 87.819 1.00 32.17 13 PHE C N 1
ATOM 15194 C CA . PHE C 1 14 ? 15.437 27.890 89.241 1.00 30.09 13 PHE C CA 1
ATOM 15195 C C . PHE C 1 14 ? 14.998 26.519 89.731 1.00 30.85 13 PHE C C 1
ATOM 15196 O O . PHE C 1 14 ? 15.702 25.879 90.520 1.00 32.92 13 PHE C O 1
ATOM 15213 N N . ALA C 1 15 ? 13.836 26.047 89.270 1.00 35.08 14 ALA C N 1
ATOM 15214 C CA . ALA C 1 15 ? 13.362 24.728 89.673 1.00 34.75 14 ALA C CA 1
ATOM 15215 C C . ALA C 1 15 ? 14.380 23.650 89.327 1.00 35.35 14 ALA C C 1
ATOM 15216 O O . ALA C 1 15 ? 14.560 22.687 90.082 1.00 37.63 14 ALA C O 1
ATOM 15223 N N . ARG C 1 16 ? 15.065 23.797 88.192 1.00 35.12 15 ARG C N 1
ATOM 15224 C CA . ARG C 1 16 ? 16.059 22.809 87.794 1.00 38.73 15 ARG C CA 1
ATOM 15225 C C . ARG C 1 16 ? 17.297 22.826 88.682 1.00 35.84 15 ARG C C 1
ATOM 15226 O O . ARG C 1 16 ? 18.085 21.877 88.626 1.00 37.24 15 ARG C O 1
ATOM 15247 N N . LEU C 1 17 ? 17.487 23.865 89.500 1.00 37.72 16 LEU C N 1
ATOM 15248 C CA . LEU C 1 17 ? 18.564 23.843 90.484 1.00 37.79 16 LEU C CA 1
ATOM 15249 C C . LEU C 1 17 ? 18.351 22.763 91.540 1.00 36.63 16 LEU C C 1
ATOM 15250 O O . LEU C 1 17 ? 19.322 22.329 92.168 1.00 37.71 16 LEU C O 1
ATOM 15266 N N . GLY C 1 18 ? 17.114 22.332 91.760 1.00 38.80 17 GLY C N 1
ATOM 15267 C CA . GLY C 1 18 ? 16.838 21.161 92.568 1.00 41.83 17 GLY C CA 1
ATOM 15268 C C . GLY C 1 18 ? 16.268 21.498 93.935 1.00 41.11 17 GLY C C 1
ATOM 15269 O O . GLY C 1 18 ? 15.874 22.630 94.228 1.00 43.22 17 GLY C O 1
ATOM 15273 N N . ASP C 1 19 ? 16.243 20.471 94.788 1.00 42.80 18 ASP C N 1
ATOM 15274 C CA . ASP C 1 19 ? 15.544 20.545 96.064 1.00 42.18 18 ASP C CA 1
ATOM 15275 C C . ASP C 1 19 ? 16.314 21.305 97.134 1.00 43.21 18 ASP C C 1
ATOM 15276 O O . ASP C 1 19 ? 15.720 21.683 98.150 1.00 44.77 18 ASP C O 1
ATOM 15285 N N . ALA C 1 20 ? 17.615 21.533 96.947 1.00 41.52 19 ALA C N 1
ATOM 15286 C CA . ALA C 1 20 ? 18.383 22.274 97.939 1.00 39.50 19 ALA C CA 1
ATOM 15287 C C . ALA C 1 20 ? 18.034 23.756 97.961 1.00 40.73 19 ALA C C 1
ATOM 15288 O O . ALA C 1 20 ? 18.390 24.443 98.924 1.00 42.53 19 ALA C O 1
ATOM 15295 N N . PHE C 1 21 ? 17.343 24.258 96.935 1.00 40.34 20 PHE C N 1
ATOM 15296 C CA . PHE C 1 21 ? 17.029 25.674 96.822 1.00 36.02 20 PHE C CA 1
ATOM 15297 C C . PHE C 1 21 ? 15.540 25.978 96.868 1.00 37.80 20 PHE C C 1
ATOM 15298 O O . PHE C 1 21 ? 15.174 27.124 97.146 1.00 36.75 20 PHE C O 1
ATOM 15315 N N . SER C 1 22 ? 14.682 24.998 96.602 1.00 41.95 21 SER C N 1
ATOM 15316 C CA . SER C 1 22 ? 13.239 25.190 96.655 1.00 39.45 21 SER C CA 1
ATOM 15317 C C . SER C 1 22 ? 12.596 23.828 96.865 1.00 36.24 21 SER C C 1
ATOM 15318 O O . SER C 1 22 ? 13.265 22.792 96.824 1.00 36.74 21 SER C O 1
ATOM 15326 N N . THR C 1 23 ? 11.285 23.840 97.084 1.00 33.44 22 THR C N 1
ATOM 15327 C CA . THR C 1 23 ? 10.531 22.622 97.339 1.00 32.88 22 THR C CA 1
ATOM 15328 C C . THR C 1 23 ? 9.260 22.620 96.504 1.00 33.81 22 THR C C 1
ATOM 15329 O O . THR C 1 23 ? 8.587 23.647 96.375 1.00 33.72 22 THR C O 1
ATOM 15340 N N . HIS C 1 24 ? 8.937 21.461 95.939 1.00 35.79 23 HIS C N 1
ATOM 15341 C CA . HIS C 1 24 ? 7.721 21.315 95.150 1.00 39.13 23 HIS C CA 1
ATOM 15342 C C . HIS C 1 24 ? 6.499 21.466 96.047 1.00 36.52 23 HIS C C 1
ATOM 15343 O O . HIS C 1 24 ? 6.324 20.704 97.005 1.00 36.52 23 HIS C O 1
ATOM 15357 N N . VAL C 1 25 ? 5.655 22.447 95.737 1.00 32.88 24 VAL C N 1
ATOM 15358 C CA . VAL C 1 25 ? 4.420 22.689 96.473 1.00 32.86 24 VAL C CA 1
ATOM 15359 C C . VAL C 1 25 ? 3.350 23.116 95.480 1.00 34.66 24 VAL C C 1
ATOM 15360 O O . VAL C 1 25 ? 3.605 23.941 94.596 1.00 37.81 24 VAL C O 1
ATOM 15373 N N . LEU C 1 26 ? 2.152 22.555 95.624 1.00 38.52 25 LEU C N 1
ATOM 15374 C CA . LEU C 1 26 ? 1.054 22.980 94.771 1.00 36.38 25 LEU C CA 1
ATOM 15375 C C . LEU C 1 26 ? 0.248 24.078 95.455 1.00 36.25 25 LEU C C 1
ATOM 15376 O O . LEU C 1 26 ? 0.145 24.108 96.685 1.00 34.93 25 LEU C O 1
ATOM 15392 N N . PRO C 1 27 ? -0.329 24.999 94.690 1.00 38.16 26 PRO C N 1
ATOM 15393 C CA . PRO C 1 27 ? -1.144 26.048 95.309 1.00 37.72 26 PRO C CA 1
ATOM 15394 C C . PRO C 1 27 ? -2.462 25.499 95.825 1.00 37.41 26 PRO C C 1
ATOM 15395 O O . PRO C 1 27 ? -2.987 24.500 95.328 1.00 35.85 26 PRO C O 1
ATOM 15406 N N . GLU C 1 28 ? -2.988 26.165 96.852 1.00 33.19 27 GLU C N 1
ATOM 15407 C CA . GLU C 1 28 ? -4.287 25.825 97.409 1.00 35.17 27 GLU C CA 1
ATOM 15408 C C . GLU C 1 28 ? -5.303 26.847 96.927 1.00 36.42 27 GLU C C 1
ATOM 15409 O O . GLU C 1 28 ? -5.169 28.035 97.257 1.00 36.82 27 GLU C O 1
ATOM 15421 N N . PRO C 1 29 ? -6.310 26.458 96.149 1.00 44.67 28 PRO C N 1
ATOM 15422 C CA . PRO C 1 29 ? -7.167 27.460 95.507 1.00 47.25 28 PRO C CA 1
ATOM 15423 C C . PRO C 1 29 ? -8.109 28.132 96.494 1.00 42.32 28 PRO C C 1
ATOM 15424 O O . PRO C 1 29 ? -8.412 27.614 97.570 1.00 45.79 28 PRO C O 1
ATOM 15435 N N . ILE C 1 30 ? -8.573 29.317 96.101 1.00 37.23 29 ILE C N 1
ATOM 15436 C CA . ILE C 1 30 ? -9.578 30.060 96.848 1.00 36.94 29 ILE C CA 1
ATOM 15437 C C . ILE C 1 30 ? -10.822 30.180 95.978 1.00 40.08 29 ILE C C 1
ATOM 15438 O O . ILE C 1 30 ? -10.747 30.159 94.745 1.00 39.68 29 ILE C O 1
ATOM 15454 N N . ASP C 1 31 ? -11.974 30.311 96.631 1.00 43.47 30 ASP C N 1
ATOM 15455 C CA . ASP C 1 31 ? -13.261 30.075 95.990 1.00 45.80 30 ASP C CA 1
ATOM 15456 C C . ASP C 1 31 ? -13.851 31.347 95.391 1.00 41.50 30 ASP C C 1
ATOM 15457 O O . ASP C 1 31 ? -13.638 32.455 95.889 1.00 40.78 30 ASP C O 1
ATOM 15466 N N . ALA C 1 32 ? -14.614 31.166 94.309 1.00 41.19 31 ALA C N 1
ATOM 15467 C CA . ALA C 1 32 ? -15.333 32.245 93.639 1.00 40.07 31 ALA C CA 1
ATOM 15468 C C . ALA C 1 32 ? -14.380 33.363 93.236 1.00 38.46 31 ALA C C 1
ATOM 15469 O O . ALA C 1 32 ? -14.561 34.515 93.650 1.00 42.27 31 ALA C O 1
ATOM 15476 N N . PRO C 1 33 ? -13.368 33.073 92.423 1.00 36.22 32 PRO C N 1
ATOM 15477 C CA . PRO C 1 33 ? -12.384 34.107 92.080 1.00 36.17 32 PRO C CA 1
ATOM 15478 C C . PRO C 1 33 ? -12.953 35.162 91.143 1.00 34.91 32 PRO C C 1
ATOM 15479 O O . PRO C 1 33 ? -13.649 34.855 90.173 1.00 35.93 32 PRO C O 1
ATOM 15490 N N . ARG C 1 34 ? -12.645 36.421 91.452 1.00 37.03 33 ARG C N 1
ATOM 15491 C CA . ARG C 1 34 ? -12.972 37.559 90.607 1.00 41.33 33 ARG C CA 1
ATOM 15492 C C . ARG C 1 34 ? -11.715 38.387 90.378 1.00 37.81 33 ARG C C 1
ATOM 15493 O O . ARG C 1 34 ? -10.852 38.485 91.255 1.00 38.60 33 ARG C O 1
ATOM 15514 N N . LEU C 1 35 ? -11.622 38.996 89.199 1.00 37.53 34 LEU C N 1
ATOM 15515 C CA . LEU C 1 35 ? -10.541 39.934 88.923 1.00 32.78 34 LEU C CA 1
ATOM 15516 C C . LEU C 1 35 ? -10.868 41.272 89.570 1.00 32.98 34 LEU C C 1
ATOM 15517 O O . LEU C 1 35 ? -11.915 41.865 89.287 1.00 39.79 34 LEU C O 1
ATOM 15533 N N . VAL C 1 36 ? -9.974 41.749 90.428 1.00 34.50 35 VAL C N 1
ATOM 15534 C CA . VAL C 1 36 ? -10.128 43.065 91.036 1.00 36.03 35 VAL C CA 1
ATOM 15535 C C . VAL C 1 36 ? -9.564 44.152 90.135 1.00 35.22 35 VAL C C 1
ATOM 15536 O O . VAL C 1 36 ? -10.241 45.139 89.833 1.00 33.64 35 VAL C O 1
ATOM 15549 N N . VAL C 1 37 ? -8.322 43.979 89.686 1.00 31.06 36 VAL C N 1
ATOM 15550 C CA . VAL C 1 37 ? -7.657 44.964 88.843 1.00 33.75 36 VAL C CA 1
ATOM 15551 C C . VAL C 1 37 ? -6.476 44.278 88.176 1.00 30.18 36 VAL C C 1
ATOM 15552 O O . VAL C 1 37 ? -5.933 43.300 88.699 1.00 30.50 36 VAL C O 1
ATOM 15565 N N . ALA C 1 38 ? -6.082 44.788 87.013 1.00 31.26 37 ALA C N 1
ATOM 15566 C CA . ALA C 1 38 ? -4.949 44.244 86.280 1.00 34.66 37 ALA C CA 1
ATOM 15567 C C . ALA C 1 38 ? -4.130 45.383 85.694 1.00 34.03 37 ALA C C 1
ATOM 15568 O O . ALA C 1 38 ? -4.653 46.464 85.410 1.00 31.46 37 ALA C O 1
ATOM 15575 N N . SER C 1 39 ? -2.837 45.127 85.508 1.00 30.04 38 SER C N 1
ATOM 15576 C CA . SER C 1 39 ? -1.914 46.114 84.966 1.00 35.21 38 SER C CA 1
ATOM 15577 C C . SER C 1 39 ? -1.620 45.784 83.509 1.00 35.65 38 SER C C 1
ATOM 15578 O O . SER C 1 39 ? -1.083 44.713 83.205 1.00 32.58 38 SER C O 1
ATOM 15586 N N . GLU C 1 40 ? -1.963 46.709 82.612 1.00 30.21 39 GLU C N 1
ATOM 15587 C CA . GLU C 1 40 ? -1.667 46.510 81.199 1.00 30.13 39 GLU C CA 1
ATOM 15588 C C . GLU C 1 40 ? -0.163 46.417 80.970 1.00 29.86 39 GLU C C 1
ATOM 15589 O O . GLU C 1 40 ? 0.315 45.537 80.246 1.00 33.06 39 GLU C O 1
ATOM 15601 N N . SER C 1 41 ? 0.602 47.319 81.590 1.00 30.18 40 SER C N 1
ATOM 15602 C CA . SER C 1 41 ? 2.050 47.315 81.409 1.00 29.67 40 SER C CA 1
ATOM 15603 C C . SER C 1 41 ? 2.669 46.020 81.919 1.00 31.16 40 SER C C 1
ATOM 15604 O O . SER C 1 41 ? 3.561 45.454 81.277 1.00 32.88 40 SER C O 1
ATOM 15612 N N . ALA C 1 42 ? 2.209 45.533 83.074 1.00 31.12 41 ALA C N 1
ATOM 15613 C CA . ALA C 1 42 ? 2.782 44.319 83.645 1.00 30.62 41 ALA C CA 1
ATOM 15614 C C . ALA C 1 42 ? 2.422 43.094 82.814 1.00 28.26 41 ALA C C 1
ATOM 15615 O O . ALA C 1 42 ? 3.276 42.234 82.564 1.00 30.33 41 ALA C O 1
ATOM 15622 N N . LEU C 1 43 ? 1.164 42.993 82.380 1.00 29.44 42 LEU C N 1
ATOM 15623 C CA . LEU C 1 43 ? 0.772 41.886 81.514 1.00 34.10 42 LEU C CA 1
ATOM 15624 C C . LEU C 1 43 ? 1.566 41.890 80.215 1.00 32.52 42 LEU C C 1
ATOM 15625 O O . LEU C 1 43 ? 1.850 40.824 79.658 1.00 33.01 42 LEU C O 1
ATOM 15641 N N . ALA C 1 44 ? 1.936 43.074 79.719 1.00 33.55 43 ALA C N 1
ATOM 15642 C CA . ALA C 1 44 ? 2.728 43.152 78.497 1.00 33.76 43 ALA C CA 1
ATOM 15643 C C . ALA C 1 44 ? 4.102 42.520 78.667 1.00 33.11 43 ALA C C 1
ATOM 15644 O O . ALA C 1 44 ? 4.714 42.121 77.672 1.00 34.93 43 ALA C O 1
ATOM 15651 N N . LEU C 1 45 ? 4.602 42.424 79.903 1.00 32.56 44 LEU C N 1
ATOM 15652 C CA . LEU C 1 45 ? 5.846 41.706 80.146 1.00 32.24 44 LEU C CA 1
ATOM 15653 C C . LEU C 1 45 ? 5.726 40.232 79.790 1.00 34.15 44 LEU C C 1
ATOM 15654 O O . LEU C 1 45 ? 6.745 39.579 79.534 1.00 36.44 44 LEU C O 1
ATOM 15670 N N . LEU C 1 46 ? 4.506 39.696 79.774 1.00 30.54 45 LEU C N 1
ATOM 15671 C CA . LEU C 1 46 ? 4.254 38.311 79.403 1.00 31.35 45 LEU C CA 1
ATOM 15672 C C . LEU C 1 46 ? 3.592 38.196 78.037 1.00 35.19 45 LEU C C 1
ATOM 15673 O O . LEU C 1 46 ? 3.093 37.121 77.690 1.00 34.72 45 LEU C O 1
ATOM 15689 N N . ASP C 1 47 ? 3.568 39.280 77.260 1.00 39.77 46 ASP C N 1
ATOM 15690 C CA . ASP C 1 47 ? 2.916 39.290 75.951 1.00 38.14 46 ASP C CA 1
ATOM 15691 C C . ASP C 1 47 ? 1.436 38.932 76.074 1.00 43.74 46 ASP C C 1
ATOM 15692 O O . ASP C 1 47 ? 0.872 38.243 75.221 1.00 47.18 46 ASP C O 1
ATOM 15701 N N . LEU C 1 48 ? 0.804 39.397 77.149 1.00 45.31 47 LEU C N 1
ATOM 15702 C CA . LEU C 1 48 ? -0.622 39.208 77.372 1.00 46.03 47 LEU C CA 1
ATOM 15703 C C . LEU C 1 48 ? -1.343 40.544 77.250 1.00 46.99 47 LEU C C 1
ATOM 15704 O O . LEU C 1 48 ? -0.878 41.562 77.773 1.00 43.76 47 LEU C O 1
ATOM 15720 N N . ALA C 1 49 ? -2.481 40.533 76.563 1.00 49.99 48 ALA C N 1
ATOM 15721 C CA . ALA C 1 49 ? -3.273 41.738 76.382 1.00 52.72 48 ALA C CA 1
ATOM 15722 C C . ALA C 1 49 ? -4.223 41.934 77.553 1.00 56.16 48 ALA C C 1
ATOM 15723 O O . ALA C 1 49 ? -4.581 40.976 78.245 1.00 55.61 48 ALA C O 1
ATOM 15730 N N . PRO C 1 50 ? -4.652 43.173 77.807 1.00 57.88 49 PRO C N 1
ATOM 15731 C CA . PRO C 1 50 ? -5.603 43.402 78.907 1.00 55.20 49 PRO C CA 1
ATOM 15732 C C . PRO C 1 50 ? -6.850 42.543 78.816 1.00 51.49 49 PRO C C 1
ATOM 15733 O O . PRO C 1 50 ? -7.387 42.131 79.853 1.00 51.00 49 PRO C O 1
ATOM 15744 N N . GLU C 1 51 ? -7.330 42.256 77.603 1.00 49.73 50 GLU C N 1
ATOM 15745 C CA . GLU C 1 51 ? -8.524 41.432 77.458 1.00 52.62 50 GLU C CA 1
ATOM 15746 C C . GLU C 1 51 ? -8.326 40.049 78.064 1.00 48.31 50 GLU C C 1
ATOM 15747 O O . GLU C 1 51 ? -9.294 39.426 78.515 1.00 48.25 50 GLU C O 1
ATOM 15759 N N . GLN C 1 52 ? -7.086 39.551 78.088 1.00 45.60 51 GLN C N 1
ATOM 15760 C CA . GLN C 1 52 ? -6.830 38.249 78.693 1.00 47.96 51 GLN C CA 1
ATOM 15761 C C . GLN C 1 52 ? -7.167 38.249 80.178 1.00 45.11 51 GLN C C 1
ATOM 15762 O O . GLN C 1 52 ? -7.524 37.204 80.734 1.00 42.60 51 GLN C O 1
ATOM 15776 N N . SER C 1 53 ? -7.066 39.408 80.836 1.00 46.91 52 SER C N 1
ATOM 15777 C CA . SER C 1 53 ? -7.333 39.481 82.267 1.00 46.77 52 SER C CA 1
ATOM 15778 C C . SER C 1 53 ? -8.811 39.314 82.591 1.00 47.73 52 SER C C 1
ATOM 15779 O O . SER C 1 53 ? -9.147 38.939 83.719 1.00 51.21 52 SER C O 1
ATOM 15787 N N . GLU C 1 54 ? -9.697 39.579 81.634 1.00 47.64 53 GLU C N 1
ATOM 15788 C CA . GLU C 1 54 ? -11.132 39.472 81.855 1.00 46.61 53 GLU C CA 1
ATOM 15789 C C . GLU C 1 54 ? -11.656 38.052 81.673 1.00 48.56 53 GLU C C 1
ATOM 15790 O O . GLU C 1 54 ? -12.842 37.811 81.923 1.00 52.51 53 GLU C O 1
ATOM 15802 N N . LEU C 1 55 ? -10.812 37.114 81.251 1.00 46.70 54 LEU C N 1
ATOM 15803 C CA . LEU C 1 55 ? -11.269 35.763 80.953 1.00 46.02 54 LEU C CA 1
ATOM 15804 C C . LEU C 1 55 ? -11.405 34.950 82.241 1.00 45.92 54 LEU C C 1
ATOM 15805 O O . LEU C 1 55 ? -10.601 35.110 83.163 1.00 46.90 54 LEU C O 1
ATOM 15821 N N . PRO C 1 56 ? -12.410 34.073 82.332 1.00 47.17 55 PRO C N 1
ATOM 15822 C CA . PRO C 1 56 ? -12.514 33.224 83.531 1.00 45.42 55 PRO C CA 1
ATOM 15823 C C . PRO C 1 56 ? -11.258 32.415 83.799 1.00 43.55 55 PRO C C 1
ATOM 15824 O O . PRO C 1 56 ? -10.860 32.260 84.961 1.00 44.83 55 PRO C O 1
ATOM 15835 N N . LEU C 1 57 ? -10.617 31.892 82.752 1.00 39.56 56 LEU C N 1
ATOM 15836 C CA . LEU C 1 57 ? -9.402 31.110 82.948 1.00 38.14 56 LEU C CA 1
ATOM 15837 C C . LEU C 1 57 ? -8.333 31.931 83.657 1.00 37.99 56 LEU C C 1
ATOM 15838 O O . LEU C 1 57 ? -7.602 31.412 84.509 1.00 34.31 56 LEU C O 1
ATOM 15854 N N . PHE C 1 58 ? -8.227 33.216 83.316 1.00 38.75 57 PHE C N 1
ATOM 15855 C CA . PHE C 1 58 ? -7.257 34.084 83.973 1.00 37.12 57 PHE C CA 1
ATOM 15856 C C . PHE C 1 58 ? -7.493 34.125 85.478 1.00 36.68 57 PHE C C 1
ATOM 15857 O O . PHE C 1 58 ? -6.553 34.004 86.272 1.00 33.94 57 PHE C O 1
ATOM 15874 N N . ALA C 1 59 ? -8.750 34.293 85.891 1.00 37.71 58 ALA C N 1
ATOM 15875 C CA . ALA C 1 59 ? -9.058 34.347 87.315 1.00 39.91 58 ALA C CA 1
ATOM 15876 C C . ALA C 1 59 ? -8.795 33.014 88.002 1.00 41.43 58 ALA C C 1
ATOM 15877 O O . ALA C 1 59 ? -8.389 32.991 89.170 1.00 40.64 58 ALA C O 1
ATOM 15884 N N . GLU C 1 60 ? -9.020 31.900 87.303 1.00 44.96 59 GLU C N 1
ATOM 15885 C CA . GLU C 1 60 ? -8.880 30.588 87.924 1.00 46.27 59 GLU C CA 1
ATOM 15886 C C . GLU C 1 60 ? -7.417 30.196 88.095 1.00 44.31 59 GLU C C 1
ATOM 15887 O O . GLU C 1 60 ? -7.045 29.629 89.129 1.00 45.25 59 GLU C O 1
ATOM 15899 N N . ILE C 1 61 ? -6.568 30.492 87.109 1.00 38.47 60 ILE C N 1
ATOM 15900 C CA . ILE C 1 61 ? -5.151 30.164 87.241 1.00 39.87 60 ILE C CA 1
ATOM 15901 C C . ILE C 1 61 ? -4.535 30.954 88.387 1.00 34.52 60 ILE C C 1
ATOM 15902 O O . ILE C 1 61 ? -3.815 30.405 89.229 1.00 36.36 60 ILE C O 1
ATOM 15918 N N . PHE C 1 62 ? -4.811 32.254 88.437 1.00 35.27 61 PHE C N 1
ATOM 15919 C CA . PHE C 1 62 ? -4.186 33.145 89.403 1.00 38.70 61 PHE C CA 1
ATOM 15920 C C . PHE C 1 62 ? -4.991 33.267 90.689 1.00 42.33 61 PHE C C 1
ATOM 15921 O O . PHE C 1 62 ? -4.758 34.192 91.475 1.00 40.63 61 PHE C O 1
ATOM 15938 N N . SER C 1 63 ? -5.933 32.353 90.911 1.00 41.22 62 SER C N 1
ATOM 15939 C CA . SER C 1 63 ? -6.442 32.049 92.240 1.00 41.14 62 SER C CA 1
ATOM 15940 C C . SER C 1 63 ? -6.078 30.629 92.662 1.00 38.55 62 SER C C 1
ATOM 15941 O O . SER C 1 63 ? -6.573 30.148 93.687 1.00 37.51 62 SER C O 1
ATOM 15949 N N . GLY C 1 64 ? -5.235 29.946 91.886 1.00 37.86 63 GLY C N 1
ATOM 15950 C CA . GLY C 1 64 ? -4.696 28.658 92.278 1.00 40.45 63 GLY C CA 1
ATOM 15951 C C . GLY C 1 64 ? -5.502 27.449 91.863 1.00 41.22 63 GLY C C 1
ATOM 15952 O O . GLY C 1 64 ? -5.269 26.361 92.400 1.00 44.12 63 GLY C O 1
ATOM 15956 N N . HIS C 1 65 ? -6.436 27.593 90.924 1.00 44.52 64 HIS C N 1
ATOM 15957 C CA . HIS C 1 65 ? -7.290 26.476 90.533 1.00 54.49 64 HIS C CA 1
ATOM 15958 C C . HIS C 1 65 ? -6.659 25.599 89.459 1.00 60.88 64 HIS C C 1
ATOM 15959 O O . HIS C 1 65 ? -6.722 24.368 89.551 1.00 66.22 64 HIS C O 1
ATOM 15973 N N . LYS C 1 66 ? -6.061 26.204 88.438 1.00 61.85 65 LYS C N 1
ATOM 15974 C CA . LYS C 1 66 ? -5.484 25.468 87.323 1.00 63.29 65 LYS C CA 1
ATOM 15975 C C . LYS C 1 66 ? -4.086 25.993 87.042 1.00 62.15 65 LYS C C 1
ATOM 15976 O O . LYS C 1 66 ? -3.832 27.196 87.143 1.00 72.33 65 LYS C O 1
ATOM 15995 N N . LEU C 1 67 ? -3.182 25.082 86.697 1.00 46.81 66 LEU C N 1
ATOM 15996 C CA . LEU C 1 67 ? -1.824 25.435 86.315 1.00 43.47 66 LEU C CA 1
ATOM 15997 C C . LEU C 1 67 ? -1.493 24.783 84.984 1.00 41.93 66 LEU C C 1
ATOM 15998 O O . LEU C 1 67 ? -1.923 23.659 84.709 1.00 43.58 66 LEU C O 1
ATOM 16014 N N . TRP C 1 68 ? -0.736 25.500 84.157 1.00 41.73 67 TRP C N 1
ATOM 16015 C CA . TRP C 1 68 ? -0.167 24.895 82.964 1.00 42.25 67 TRP C CA 1
ATOM 16016 C C . TRP C 1 68 ? 0.581 23.626 83.347 1.00 41.52 67 TRP C C 1
ATOM 16017 O O . TRP C 1 68 ? 1.271 23.579 84.369 1.00 44.33 67 TRP C O 1
ATOM 16038 N N . ALA C 1 69 ? 0.441 22.590 82.520 1.00 38.62 68 ALA C N 1
ATOM 16039 C CA . ALA C 1 69 ? 1.290 21.418 82.682 1.00 38.50 68 ALA C CA 1
ATOM 16040 C C . ALA C 1 69 ? 2.762 21.793 82.579 1.00 39.72 68 ALA C C 1
ATOM 16041 O O . ALA C 1 69 ? 3.616 21.140 83.190 1.00 40.61 68 ALA C O 1
ATOM 16048 N N . GLU C 1 70 ? 3.073 22.848 81.824 1.00 41.68 69 GLU C N 1
ATOM 16049 C CA . GLU C 1 70 ? 4.449 23.275 81.613 1.00 41.82 69 GLU C CA 1
ATOM 16050 C C . GLU C 1 70 ? 5.016 24.063 82.786 1.00 42.11 69 GLU C C 1
ATOM 16051 O O . GLU C 1 70 ? 6.212 24.372 82.780 1.00 39.63 69 GLU C O 1
ATOM 16063 N N . ALA C 1 71 ? 4.202 24.396 83.782 1.00 42.00 70 ALA C N 1
ATOM 16064 C CA . ALA C 1 71 ? 4.692 25.087 84.964 1.00 43.16 70 ALA C CA 1
ATOM 16065 C C . ALA C 1 71 ? 5.213 24.081 85.985 1.00 43.17 70 ALA C C 1
ATOM 16066 O O . ALA C 1 71 ? 4.937 22.881 85.913 1.00 47.71 70 ALA C O 1
ATOM 16073 N N . GLU C 1 72 ? 5.981 24.590 86.946 1.00 39.32 71 GLU C N 1
ATOM 16074 C CA . GLU C 1 72 ? 6.553 23.756 88.002 1.00 41.39 71 GLU C CA 1
ATOM 16075 C C . GLU C 1 72 ? 6.600 24.585 89.273 1.00 39.79 71 GLU C C 1
ATOM 16076 O O . GLU C 1 72 ? 7.611 25.233 89.576 1.00 37.66 71 GLU C O 1
ATOM 16088 N N . PRO C 1 73 ? 5.512 24.597 90.045 1.00 34.90 72 PRO C N 1
ATOM 16089 C CA . PRO C 1 73 ? 5.454 25.479 91.219 1.00 33.98 72 PRO C CA 1
ATOM 16090 C C . PRO C 1 73 ? 6.428 25.030 92.298 1.00 36.89 72 PRO C C 1
ATOM 16091 O O . PRO C 1 73 ? 6.488 23.851 92.653 1.00 39.11 72 PRO C O 1
ATOM 16102 N N . ARG C 1 74 ? 7.193 25.987 92.819 1.00 36.76 73 ARG C N 1
ATOM 16103 C CA . ARG C 1 74 ? 8.190 25.718 93.842 1.00 33.54 73 ARG C CA 1
ATOM 16104 C C . ARG C 1 74 ? 8.107 26.796 94.913 1.00 32.00 73 ARG C C 1
ATOM 16105 O O . ARG C 1 74 ? 7.768 27.948 94.632 1.00 29.35 73 ARG C O 1
ATOM 16126 N N . ALA C 1 75 ? 8.411 26.406 96.147 1.00 35.35 74 ALA C N 1
ATOM 16127 C CA . ALA C 1 75 ? 8.536 27.335 97.263 1.00 34.74 74 ALA C CA 1
ATOM 16128 C C . ALA C 1 75 ? 10.015 27.475 97.595 1.00 33.66 74 ALA C C 1
ATOM 16129 O O . ALA C 1 75 ? 10.671 26.490 97.950 1.00 36.09 74 ALA C O 1
ATOM 16136 N N . MET C 1 76 ? 10.537 28.690 97.467 1.00 36.92 75 MET C N 1
ATOM 16137 C CA . MET C 1 76 ? 11.957 28.930 97.670 1.00 40.04 75 MET C CA 1
ATOM 16138 C C . MET C 1 76 ? 12.280 29.005 99.157 1.00 36.49 75 MET C C 1
ATOM 16139 O O . MET C 1 76 ? 11.479 29.477 99.968 1.00 31.02 75 MET C O 1
ATOM 16153 N N . VAL C 1 77 ? 13.469 28.524 99.510 1.00 36.89 76 VAL C N 1
ATOM 16154 C CA . VAL C 1 77 ? 13.954 28.570 100.885 1.00 36.68 76 VAL C CA 1
ATOM 16155 C C . VAL C 1 77 ? 14.914 29.741 101.023 1.00 32.34 76 VAL C C 1
ATOM 16156 O O . VAL C 1 77 ? 15.709 30.022 100.116 1.00 27.58 76 VAL C O 1
ATOM 16169 N N . TYR C 1 78 ? 14.825 30.440 102.151 1.00 31.57 77 TYR C N 1
ATOM 16170 C CA . TYR C 1 78 ? 15.757 31.512 102.471 1.00 30.01 77 TYR C CA 1
ATOM 16171 C C . TYR C 1 78 ? 15.683 31.785 103.967 1.00 33.08 77 TYR C C 1
ATOM 16172 O O . TYR C 1 78 ? 14.811 31.273 104.675 1.00 30.01 77 TYR C O 1
ATOM 16190 N N . SER C 1 79 ? 16.623 32.594 104.440 1.00 33.04 78 SER C N 1
ATOM 16191 C CA . SER C 1 79 ? 16.668 33.039 105.826 1.00 34.24 78 SER C CA 1
ATOM 16192 C C . SER C 1 79 ? 16.680 34.567 105.838 1.00 31.89 78 SER C C 1
ATOM 16193 O O . SER C 1 79 ? 16.395 35.215 104.829 1.00 29.98 78 SER C O 1
ATOM 16201 N N . GLY C 1 80 ? 17.020 35.146 106.986 1.00 32.74 79 GLY C N 1
ATOM 16202 C CA . GLY C 1 80 ? 17.154 36.585 107.048 1.00 30.20 79 GLY C CA 1
ATOM 16203 C C . GLY C 1 80 ? 17.324 37.143 108.442 1.00 33.70 79 GLY C C 1
ATOM 16204 O O . GLY C 1 80 ? 16.837 36.567 109.419 1.00 39.29 79 GLY C O 1
ATOM 16208 N N . HIS C 1 81 ? 18.035 38.264 108.541 1.00 31.70 80 HIS C N 1
ATOM 16209 C CA . HIS C 1 81 ? 18.052 39.057 109.761 1.00 32.72 80 HIS C CA 1
ATOM 16210 C C . HIS C 1 81 ? 16.759 39.859 109.838 1.00 31.10 80 HIS C C 1
ATOM 16211 O O . HIS C 1 81 ? 16.483 40.684 108.960 1.00 31.10 80 HIS C O 1
ATOM 16225 N N . GLN C 1 82 ? 15.963 39.609 110.873 1.00 32.48 81 GLN C N 1
ATOM 16226 C CA . GLN C 1 82 ? 14.708 40.323 111.094 1.00 31.63 81 GLN C CA 1
ATOM 16227 C C . GLN C 1 82 ? 14.915 41.288 112.252 1.00 33.58 81 GLN C C 1
ATOM 16228 O O . GLN C 1 82 ? 15.139 40.860 113.390 1.00 32.56 81 GLN C O 1
ATOM 16242 N N . PHE C 1 83 ? 14.846 42.586 111.957 1.00 32.54 82 PHE C N 1
ATOM 16243 C CA . PHE C 1 83 ? 15.115 43.626 112.950 1.00 34.87 82 PHE C CA 1
ATOM 16244 C C . PHE C 1 83 ? 16.413 43.337 113.702 1.00 32.27 82 PHE C C 1
ATOM 16245 O O . PHE C 1 83 ? 16.489 43.456 114.926 1.00 33.50 82 PHE C O 1
ATOM 16262 N N . GLY C 1 84 ? 17.445 42.937 112.956 1.00 32.96 83 GLY C N 1
ATOM 16263 C CA . GLY C 1 84 ? 18.769 42.741 113.506 1.00 31.58 83 GLY C CA 1
ATOM 16264 C C . GLY C 1 84 ? 19.063 41.349 114.024 1.00 32.82 83 GLY C C 1
ATOM 16265 O O . GLY C 1 84 ? 20.230 41.049 114.311 1.00 37.76 83 GLY C O 1
ATOM 16269 N N . SER C 1 85 ? 18.056 40.492 114.158 1.00 33.26 84 SER C N 1
ATOM 16270 C CA . SER C 1 85 ? 18.230 39.146 114.690 1.00 33.95 84 SER C CA 1
ATOM 16271 C C . SER C 1 85 ? 18.122 38.135 113.558 1.00 32.91 84 SER C C 1
ATOM 16272 O O . SER C 1 85 ? 17.169 38.177 112.773 1.00 34.35 84 SER C O 1
ATOM 16280 N N . TYR C 1 86 ? 19.090 37.223 113.481 1.00 32.06 85 TYR C N 1
ATOM 16281 C CA . TYR C 1 86 ? 19.116 36.245 112.401 1.00 33.19 85 TYR C CA 1
ATOM 16282 C C . TYR C 1 86 ? 18.119 35.125 112.668 1.00 32.32 85 TYR C C 1
ATOM 16283 O O . TYR C 1 86 ? 18.141 34.500 113.733 1.00 33.19 85 TYR C O 1
ATOM 16301 N N . ASN C 1 87 ? 17.252 34.868 111.690 1.00 31.06 86 ASN C N 1
ATOM 16302 C CA . ASN C 1 87 ? 16.302 33.768 111.757 1.00 35.67 86 ASN C CA 1
ATOM 16303 C C . ASN C 1 87 ? 16.770 32.663 110.821 1.00 38.43 86 ASN C C 1
ATOM 16304 O O . ASN C 1 87 ? 16.842 32.893 109.605 1.00 41.60 86 ASN C O 1
ATOM 16315 N N . PRO C 1 88 ? 17.092 31.460 111.316 1.00 36.73 87 PRO C N 1
ATOM 16316 C CA . PRO C 1 88 ? 17.818 30.496 110.469 1.00 34.21 87 PRO C CA 1
ATOM 16317 C C . PRO C 1 88 ? 17.020 29.949 109.298 1.00 31.78 87 PRO C C 1
ATOM 16318 O O . PRO C 1 88 ? 17.634 29.410 108.369 1.00 31.55 87 PRO C O 1
ATOM 16329 N N . ARG C 1 89 ? 15.690 30.035 109.305 1.00 31.06 88 ARG C N 1
ATOM 16330 C CA . ARG C 1 89 ? 14.925 29.648 108.126 1.00 35.76 88 ARG C CA 1
ATOM 16331 C C . ARG C 1 89 ? 13.608 30.403 108.077 1.00 30.69 88 ARG C C 1
ATOM 16332 O O . ARG C 1 89 ? 12.854 30.417 109.055 1.00 28.03 88 ARG C O 1
ATOM 16353 N N . LEU C 1 90 ? 13.338 31.013 106.921 1.00 30.47 89 LEU C N 1
ATOM 16354 C CA . LEU C 1 90 ? 12.051 31.625 106.648 1.00 33.50 89 LEU C CA 1
ATOM 16355 C C . LEU C 1 90 ? 11.489 30.915 105.427 1.00 32.79 89 LEU C C 1
ATOM 16356 O O . LEU C 1 90 ? 10.943 29.811 105.552 1.00 32.03 89 LEU C O 1
ATOM 16372 N N . GLY C 1 91 ? 11.619 31.486 104.232 1.00 34.59 90 GLY C N 1
ATOM 16373 C CA . GLY C 1 91 ? 11.186 30.836 103.013 1.00 33.10 90 GLY C CA 1
ATOM 16374 C C . GLY C 1 91 ? 9.827 31.325 102.543 1.00 34.60 90 GLY C C 1
ATOM 16375 O O . GLY C 1 91 ? 9.143 32.115 103.200 1.00 34.78 90 GLY C O 1
ATOM 16379 N N . ASP C 1 92 ? 9.443 30.833 101.366 1.00 34.19 91 ASP C N 1
ATOM 16380 C CA . ASP C 1 92 ? 8.139 31.144 100.796 1.00 32.23 91 ASP C CA 1
ATOM 16381 C C . ASP C 1 92 ? 7.036 30.466 101.597 1.00 29.73 91 ASP C C 1
ATOM 16382 O O . ASP C 1 92 ? 6.650 29.333 101.293 1.00 29.25 91 ASP C O 1
ATOM 16391 N N . GLY C 1 93 ? 6.522 31.147 102.620 1.00 29.52 92 GLY C N 1
ATOM 16392 C CA . GLY C 1 93 ? 5.478 30.589 103.455 1.00 32.13 92 GLY C CA 1
ATOM 16393 C C . GLY C 1 93 ? 4.066 30.853 102.990 1.00 31.98 92 GLY C C 1
ATOM 16394 O O . GLY C 1 93 ? 3.125 30.256 103.521 1.00 31.67 92 GLY C O 1
ATOM 16398 N N . ARG C 1 94 ? 3.892 31.736 102.005 1.00 35.94 93 ARG C N 1
ATOM 16399 C CA . ARG C 1 94 ? 2.554 32.081 101.540 1.00 35.13 93 ARG C CA 1
ATOM 16400 C C . ARG C 1 94 ? 2.521 32.370 100.044 1.00 33.84 93 ARG C C 1
ATOM 16401 O O . ARG C 1 94 ? 1.508 32.889 99.559 1.00 31.05 93 ARG C O 1
ATOM 16422 N N . GLY C 1 95 ? 3.589 32.080 99.301 1.00 29.08 94 GLY C N 1
ATOM 16423 C CA . GLY C 1 95 ? 3.605 32.312 97.876 1.00 31.31 94 GLY C CA 1
ATOM 16424 C C . GLY C 1 95 ? 4.383 31.219 97.172 1.00 33.34 94 GLY C C 1
ATOM 16425 O O . GLY C 1 95 ? 5.125 30.456 97.795 1.00 32.56 94 GLY C O 1
ATOM 16429 N N . LEU C 1 96 ? 4.204 31.160 95.856 1.00 34.20 95 LEU C N 1
ATOM 16430 C CA . LEU C 1 96 ? 4.829 30.124 95.051 1.00 33.15 95 LEU C CA 1
ATOM 16431 C C . LEU C 1 96 ? 5.383 30.713 93.764 1.00 32.32 95 LEU C C 1
ATOM 16432 O O . LEU C 1 96 ? 4.735 31.540 93.118 1.00 33.33 95 LEU C O 1
ATOM 16448 N N . LEU C 1 97 ? 6.588 30.281 93.404 1.00 34.94 96 LEU C N 1
ATOM 16449 C CA . LEU C 1 97 ? 7.154 30.552 92.086 1.00 35.41 96 LEU C CA 1
ATOM 16450 C C . LEU C 1 97 ? 6.528 29.555 91.120 1.00 35.83 96 LEU C C 1
ATOM 16451 O O . LEU C 1 97 ? 7.027 28.445 90.928 1.00 38.78 96 LEU C O 1
ATOM 16467 N N . LEU C 1 98 ? 5.403 29.948 90.515 1.00 29.58 97 LEU C N 1
ATOM 16468 C CA . LEU C 1 98 ? 4.713 29.053 89.592 1.00 30.50 97 LEU C CA 1
ATOM 16469 C C . LEU C 1 98 ? 5.644 28.601 88.476 1.00 35.48 97 LEU C C 1
ATOM 16470 O O . LEU C 1 98 ? 5.564 27.458 88.008 1.00 34.04 97 LEU C O 1
ATOM 16486 N N . GLY C 1 99 ? 6.536 29.479 88.046 1.00 36.70 98 GLY C N 1
ATOM 16487 C CA . GLY C 1 99 ? 7.439 29.174 86.959 1.00 36.90 98 GLY C CA 1
ATOM 16488 C C . GLY C 1 99 ? 8.040 30.457 86.422 1.00 35.87 98 GLY C C 1
ATOM 16489 O O . GLY C 1 99 ? 7.832 31.540 86.968 1.00 35.54 98 GLY C O 1
ATOM 16493 N N . GLU C 1 100 ? 8.795 30.303 85.338 1.00 37.94 99 GLU C N 1
ATOM 16494 C CA . GLU C 1 100 ? 9.439 31.424 84.668 1.00 38.15 99 GLU C CA 1
ATOM 16495 C C . GLU C 1 100 ? 9.036 31.410 83.203 1.00 35.34 99 GLU C C 1
ATOM 16496 O O . GLU C 1 100 ? 9.120 30.370 82.543 1.00 32.15 99 GLU C O 1
ATOM 16508 N N . VAL C 1 101 ? 8.590 32.557 82.705 1.00 33.47 100 VAL C N 1
ATOM 16509 C CA . VAL C 1 101 ? 8.120 32.688 81.332 1.00 31.15 100 VAL C CA 1
ATOM 16510 C C . VAL C 1 101 ? 9.208 33.337 80.493 1.00 32.37 100 VAL C C 1
ATOM 16511 O O . VAL C 1 101 ? 9.834 34.320 80.911 1.00 36.08 100 VAL C O 1
ATOM 16524 N N . TYR C 1 102 ? 9.435 32.781 79.307 1.00 33.36 101 TYR C N 1
ATOM 16525 C CA . TYR C 1 102 ? 10.364 33.329 78.325 1.00 37.61 101 TYR C CA 1
ATOM 16526 C C . TYR C 1 102 ? 9.536 34.102 77.303 1.00 39.78 101 TYR C C 1
ATOM 16527 O O . TYR C 1 102 ? 8.809 33.502 76.506 1.00 43.51 101 TYR C O 1
ATOM 16545 N N . ASN C 1 103 ? 9.630 35.428 77.335 1.00 37.48 102 ASN C N 1
ATOM 16546 C CA . ASN C 1 103 ? 8.759 36.248 76.508 1.00 39.66 102 ASN C CA 1
ATOM 16547 C C . ASN C 1 103 ? 9.363 36.462 75.121 1.00 39.02 102 ASN C C 1
ATOM 16548 O O . ASN C 1 103 ? 10.541 36.195 74.873 1.00 35.59 102 ASN C O 1
ATOM 16559 N N . ASP C 1 104 ? 8.521 36.955 74.207 1.00 45.12 103 ASP C N 1
ATOM 16560 C CA . ASP C 1 104 ? 8.945 37.181 72.829 1.00 39.95 103 ASP C CA 1
ATOM 16561 C C . ASP C 1 104 ? 10.195 38.045 72.751 1.00 42.92 103 ASP C C 1
ATOM 16562 O O . ASP C 1 104 ? 10.976 37.922 71.801 1.00 48.49 103 ASP C O 1
ATOM 16571 N N . ALA C 1 105 ? 10.401 38.928 73.725 1.00 48.51 104 ALA C N 1
ATOM 16572 C CA . ALA C 1 105 ? 11.617 39.727 73.775 1.00 47.31 104 ALA C CA 1
ATOM 16573 C C . ALA C 1 105 ? 12.810 38.946 74.311 1.00 44.46 104 ALA C C 1
ATOM 16574 O O . ALA C 1 105 ? 13.885 39.530 74.487 1.00 46.44 104 ALA C O 1
ATOM 16581 N N . GLY C 1 106 ? 12.650 37.652 74.577 1.00 40.36 105 GLY C N 1
ATOM 16582 C CA . GLY C 1 106 ? 13.749 36.850 75.071 1.00 43.66 105 GLY C CA 1
ATOM 16583 C C . GLY C 1 106 ? 14.104 37.080 76.520 1.00 44.51 105 GLY C C 1
ATOM 16584 O O . GLY C 1 106 ? 15.206 36.718 76.940 1.00 47.59 105 GLY C O 1
ATOM 16588 N N . GLU C 1 107 ? 13.206 37.671 77.300 1.00 44.08 106 GLU C N 1
ATOM 16589 C CA . GLU C 1 107 ? 13.440 37.907 78.716 1.00 36.78 106 GLU C CA 1
ATOM 16590 C C . GLU C 1 107 ? 12.788 36.810 79.548 1.00 32.70 106 GLU C C 1
ATOM 16591 O O . GLU C 1 107 ? 11.759 36.244 79.170 1.00 32.07 106 GLU C O 1
ATOM 16603 N N . HIS C 1 108 ? 13.404 36.517 80.688 1.00 33.73 107 HIS C N 1
ATOM 16604 C CA . HIS C 1 108 ? 12.845 35.607 81.677 1.00 34.74 107 HIS C CA 1
ATOM 16605 C C . HIS C 1 108 ? 12.160 36.425 82.763 1.00 32.56 107 HIS C C 1
ATOM 16606 O O . HIS C 1 108 ? 12.743 37.381 83.285 1.00 32.03 107 HIS C O 1
ATOM 16620 N N . TRP C 1 109 ? 10.928 36.050 83.100 1.00 33.77 108 TRP C N 1
ATOM 16621 C CA . TRP C 1 109 ? 10.171 36.717 84.149 1.00 31.70 108 TRP C CA 1
ATOM 16622 C C . TRP C 1 109 ? 9.598 35.681 85.103 1.00 32.25 108 TRP C C 1
ATOM 16623 O O . TRP C 1 109 ? 8.957 34.718 84.669 1.00 37.83 108 TRP C O 1
ATOM 16644 N N . ASP C 1 110 ? 9.839 35.880 86.396 1.00 26.12 109 ASP C N 1
ATOM 16645 C CA . ASP C 1 110 ? 9.234 35.037 87.414 1.00 26.64 109 ASP C CA 1
ATOM 16646 C C . ASP C 1 110 ? 7.730 35.280 87.470 1.00 28.04 109 ASP C C 1
ATOM 16647 O O . ASP C 1 110 ? 7.260 36.408 87.301 1.00 31.80 109 ASP C O 1
ATOM 16656 N N . LEU C 1 111 ? 6.976 34.212 87.704 1.00 32.46 110 LEU C N 1
ATOM 16657 C CA . LEU C 1 111 ? 5.552 34.297 88.021 1.00 35.54 110 LEU C CA 1
ATOM 16658 C C . LEU C 1 111 ? 5.388 33.808 89.457 1.00 38.38 110 LEU C C 1
ATOM 16659 O O . LEU C 1 111 ? 5.344 32.600 89.709 1.00 40.18 110 LEU C O 1
ATOM 16675 N N . HIS C 1 112 ? 5.312 34.746 90.394 1.00 30.74 111 HIS C N 1
ATOM 16676 C CA . HIS C 1 112 ? 5.161 34.426 91.807 1.00 31.33 111 HIS C CA 1
ATOM 16677 C C . HIS C 1 112 ? 3.744 34.760 92.245 1.00 34.79 111 HIS C C 1
ATOM 16678 O O . HIS C 1 112 ? 3.336 35.926 92.206 1.00 31.89 111 HIS C O 1
ATOM 16692 N N . LEU C 1 113 ? 3.008 33.745 92.677 1.00 34.62 112 LEU C N 1
ATOM 16693 C CA . LEU C 1 113 ? 1.625 33.909 93.110 1.00 30.24 112 LEU C CA 1
ATOM 16694 C C . LEU C 1 113 ? 1.637 34.070 94.625 1.00 29.60 112 LEU C C 1
ATOM 16695 O O . LEU C 1 113 ? 1.815 33.098 95.363 1.00 31.76 112 LEU C O 1
ATOM 16711 N N . LYS C 1 114 ? 1.456 35.305 95.087 1.00 26.79 113 LYS C N 1
ATOM 16712 C CA . LYS C 1 114 ? 1.494 35.612 96.510 1.00 30.13 113 LYS C CA 1
ATOM 16713 C C . LYS C 1 114 ? 0.113 35.399 97.116 1.00 33.26 113 LYS C C 1
ATOM 16714 O O . LYS C 1 114 ? -0.880 35.944 96.623 1.00 28.99 113 LYS C O 1
ATOM 16733 N N . GLY C 1 115 ? 0.060 34.617 98.188 1.00 36.79 114 GLY C N 1
ATOM 16734 C CA . GLY C 1 115 ? -1.192 34.208 98.784 1.00 37.51 114 GLY C CA 1
ATOM 16735 C C . GLY C 1 115 ? -1.691 32.858 98.325 1.00 37.84 114 GLY C C 1
ATOM 16736 O O . GLY C 1 115 ? -2.872 32.553 98.530 1.00 40.14 114 GLY C O 1
ATOM 16740 N N . ALA C 1 116 ? -0.823 32.034 97.736 1.00 32.16 115 ALA C N 1
ATOM 16741 C CA . ALA C 1 116 ? -1.235 30.820 97.045 1.00 32.21 115 ALA C CA 1
ATOM 16742 C C . ALA C 1 116 ? -1.485 29.640 97.975 1.00 31.52 115 ALA C C 1
ATOM 16743 O O . ALA C 1 116 ? -1.933 28.591 97.500 1.00 34.35 115 ALA C O 1
ATOM 16750 N N . GLY C 1 117 ? -1.205 29.768 99.266 1.00 27.42 116 GLY C N 1
ATOM 16751 C CA . GLY C 1 117 ? -1.490 28.720 100.222 1.00 27.13 116 GLY C CA 1
ATOM 16752 C C . GLY C 1 117 ? -0.301 28.425 101.107 1.00 30.07 116 GLY C C 1
ATOM 16753 O O . GLY C 1 117 ? 0.760 29.039 101.004 1.00 30.67 116 GLY C O 1
ATOM 16757 N N . ARG C 1 118 ? -0.495 27.454 101.995 1.00 29.39 117 ARG C N 1
ATOM 16758 C CA . ARG C 1 118 ? 0.536 27.080 102.948 1.00 32.09 117 ARG C CA 1
ATOM 16759 C C . ARG C 1 118 ? 1.593 26.203 102.292 1.00 35.59 117 ARG C C 1
ATOM 16760 O O . ARG C 1 118 ? 1.313 25.432 101.369 1.00 32.55 117 ARG C O 1
ATOM 16781 N N . THR C 1 119 ? 2.820 26.325 102.791 1.00 38.04 118 THR C N 1
ATOM 16782 C CA . THR C 1 119 ? 3.958 25.576 102.282 1.00 35.60 118 THR C CA 1
ATOM 16783 C C . THR C 1 119 ? 4.753 25.036 103.464 1.00 34.62 118 THR C C 1
ATOM 16784 O O . THR C 1 119 ? 4.477 25.402 104.612 1.00 35.55 118 THR C O 1
ATOM 16795 N N . PRO C 1 120 ? 5.752 24.180 103.233 1.00 34.75 119 PRO C N 1
ATOM 16796 C CA . PRO C 1 120 ? 6.592 23.721 104.351 1.00 36.28 119 PRO C CA 1
ATOM 16797 C C . PRO C 1 120 ? 7.295 24.852 105.085 1.00 38.28 119 PRO C C 1
ATOM 16798 O O . PRO C 1 120 ? 7.824 24.619 106.180 1.00 40.67 119 PRO C O 1
ATOM 16809 N N . TYR C 1 121 ? 7.308 26.062 104.528 1.00 34.72 120 TYR C N 1
ATOM 16810 C CA . TYR C 1 121 ? 7.980 27.202 105.133 1.00 35.79 120 TYR C CA 1
ATOM 16811 C C . TYR C 1 121 ? 7.012 28.163 105.815 1.00 36.08 120 TYR C C 1
ATOM 16812 O O . TYR C 1 121 ? 7.424 29.250 106.232 1.00 36.85 120 TYR C O 1
ATOM 16830 N N . SER C 1 122 ? 5.740 27.781 105.952 1.00 34.37 121 SER C N 1
ATOM 16831 C CA . SER C 1 122 ? 4.736 28.688 106.496 1.00 34.81 121 SER C CA 1
ATOM 16832 C C . SER C 1 122 ? 4.888 28.910 107.997 1.00 36.42 121 SER C C 1
ATOM 16833 O O . SER C 1 122 ? 4.362 29.900 108.516 1.00 37.59 121 SER C O 1
ATOM 16841 N N . ARG C 1 123 ? 5.590 28.024 108.702 1.00 35.35 122 ARG C N 1
ATOM 16842 C CA . ARG C 1 123 ? 5.715 28.096 110.161 1.00 37.76 122 ARG C CA 1
ATOM 16843 C C . ARG C 1 123 ? 4.302 28.004 110.727 1.00 38.71 122 ARG C C 1
ATOM 16844 O O . ARG C 1 123 ? 3.647 26.967 110.527 1.00 39.30 122 ARG C O 1
ATOM 16865 N N . MET C 1 124 ? 3.791 29.028 111.410 1.00 32.85 123 MET C N 1
ATOM 16866 C CA . MET C 1 124 ? 2.434 29.018 111.937 1.00 37.11 123 MET C CA 1
ATOM 16867 C C . MET C 1 124 ? 1.480 29.901 111.142 1.00 36.86 123 MET C C 1
ATOM 16868 O O . MET C 1 124 ? 0.316 30.041 111.534 1.00 37.37 123 MET C O 1
ATOM 16882 N N . GLY C 1 125 ? 1.934 30.494 110.039 1.00 37.86 124 GLY C N 1
ATOM 16883 C CA . GLY C 1 125 ? 1.074 31.353 109.254 1.00 32.11 124 GLY C CA 1
ATOM 16884 C C . GLY C 1 125 ? 0.031 30.580 108.470 1.00 32.75 124 GLY C C 1
ATOM 16885 O O . GLY C 1 125 ? 0.132 29.372 108.255 1.00 33.60 124 GLY C O 1
ATOM 16889 N N . ASP C 1 126 ? -0.993 31.308 108.028 1.00 36.57 125 ASP C N 1
ATOM 16890 C CA . ASP C 1 126 ? -2.145 30.721 107.355 1.00 32.72 125 ASP C CA 1
ATOM 16891 C C . ASP C 1 126 ? -1.959 30.595 105.846 1.00 32.94 125 ASP C C 1
ATOM 16892 O O . ASP C 1 126 ? -2.897 30.191 105.151 1.00 35.95 125 ASP C O 1
ATOM 16901 N N . GLY C 1 127 ? -0.778 30.922 105.329 1.00 32.18 126 GLY C N 1
ATOM 16902 C CA . GLY C 1 127 ? -0.493 30.778 103.912 1.00 30.43 126 GLY C CA 1
ATOM 16903 C C . GLY C 1 127 ? -1.346 31.620 102.992 1.00 31.29 126 GLY C C 1
ATOM 16904 O O . GLY C 1 127 ? -1.422 31.323 101.795 1.00 28.59 126 GLY C O 1
ATOM 16908 N N . ARG C 1 128 ? -1.976 32.677 103.503 1.00 30.05 127 ARG C N 1
ATOM 16909 C CA . ARG C 1 128 ? -2.916 33.471 102.726 1.00 26.98 127 ARG C CA 1
ATOM 16910 C C . ARG C 1 128 ? -2.548 34.948 102.773 1.00 25.66 127 ARG C C 1
ATOM 16911 O O . ARG C 1 128 ? -1.745 35.394 103.596 1.00 25.28 127 ARG C O 1
ATOM 16932 N N . ALA C 1 129 ? -3.163 35.701 101.862 1.00 30.31 128 ALA C N 1
ATOM 16933 C CA . ALA C 1 129 ? -3.120 37.156 101.852 1.00 31.76 128 ALA C CA 1
ATOM 16934 C C . ALA C 1 129 ? -4.545 37.680 101.766 1.00 30.14 128 ALA C C 1
ATOM 16935 O O . ALA C 1 129 ? -5.382 37.104 101.065 1.00 31.58 128 ALA C O 1
ATOM 16942 N N . VAL C 1 130 ? -4.820 38.768 102.482 1.00 27.85 129 VAL C N 1
ATOM 16943 C CA . VAL C 1 130 ? -6.145 39.369 102.475 1.00 31.88 129 VAL C CA 1
ATOM 16944 C C . VAL C 1 130 ? -6.207 40.420 101.374 1.00 34.00 129 VAL C C 1
ATOM 16945 O O . VAL C 1 130 ? -5.186 40.926 100.901 1.00 32.68 129 VAL C O 1
ATOM 16958 N N . LEU C 1 131 ? -7.433 40.757 100.966 1.00 33.34 130 LEU C N 1
ATOM 16959 C CA . LEU C 1 131 ? -7.619 41.671 99.843 1.00 30.90 130 LEU C CA 1
ATOM 16960 C C . LEU C 1 131 ? -6.891 42.989 100.073 1.00 33.31 130 LEU C C 1
ATOM 16961 O O . LEU C 1 131 ? -6.328 43.567 99.135 1.00 30.91 130 LEU C O 1
ATOM 16977 N N . ARG C 1 132 ? -6.878 43.476 101.315 1.00 36.02 131 ARG C N 1
ATOM 16978 C CA . ARG C 1 132 ? -6.250 44.763 101.595 1.00 37.22 131 ARG C CA 1
ATOM 16979 C C . ARG C 1 132 ? -4.777 44.756 101.200 1.00 37.71 131 ARG C C 1
ATOM 16980 O O . ARG C 1 132 ? -4.298 45.679 100.531 1.00 37.68 131 ARG C O 1
ATOM 17001 N N . SER C 1 133 ? -4.039 43.722 101.610 1.00 33.90 132 SER C N 1
ATOM 17002 C CA . SER C 1 133 ? -2.603 43.698 101.351 1.00 41.85 132 SER C CA 1
ATOM 17003 C C . SER C 1 133 ? -2.300 43.435 99.880 1.00 34.98 132 SER C C 1
ATOM 17004 O O . SER C 1 133 ? -1.326 43.971 99.342 1.00 30.55 132 SER C O 1
ATOM 17012 N N . SER C 1 134 ? -3.110 42.609 99.216 1.00 32.39 133 SER C N 1
ATOM 17013 C CA . SER C 1 134 ? -2.901 42.360 97.794 1.00 31.98 133 SER C CA 1
ATOM 17014 C C . SER C 1 134 ? -3.076 43.644 96.989 1.00 32.69 133 SER C C 1
ATOM 17015 O O . SER C 1 134 ? -2.252 43.968 96.126 1.00 32.58 133 SER C O 1
ATOM 17023 N N . ILE C 1 135 ? -4.145 44.394 97.268 1.00 31.80 134 ILE C N 1
ATOM 17024 C CA . ILE C 1 135 ? -4.390 45.642 96.549 1.00 30.71 134 ILE C CA 1
ATOM 17025 C C . ILE C 1 135 ? -3.265 46.635 96.807 1.00 30.23 134 ILE C C 1
ATOM 17026 O O . ILE C 1 135 ? -2.772 47.291 95.881 1.00 26.06 134 ILE C O 1
ATOM 17042 N N . ARG C 1 136 ? -2.843 46.769 98.065 1.00 27.77 135 ARG C N 1
ATOM 17043 C CA . ARG C 1 136 ? -1.778 47.714 98.381 1.00 30.05 135 ARG C CA 1
ATOM 17044 C C . ARG C 1 136 ? -0.478 47.329 97.685 1.00 28.55 135 ARG C C 1
ATOM 17045 O O . ARG C 1 136 ? 0.248 48.198 97.188 1.00 28.76 135 ARG C O 1
ATOM 17066 N N . GLU C 1 137 ? -0.172 46.031 97.629 1.00 26.89 136 GLU C N 1
ATOM 17067 C CA . GLU C 1 137 ? 1.054 45.592 96.969 1.00 29.94 136 GLU C CA 1
ATOM 17068 C C . GLU C 1 137 ? 0.966 45.792 95.461 1.00 31.56 136 GLU C C 1
ATOM 17069 O O . GLU C 1 137 ? 1.929 46.244 94.831 1.00 33.37 136 GLU C O 1
ATOM 17081 N N . PHE C 1 138 ? -0.182 45.466 94.864 1.00 28.69 137 PHE C N 1
ATOM 17082 C CA . PHE C 1 138 ? -0.368 45.709 93.438 1.00 28.03 137 PHE C CA 1
ATOM 17083 C C . PHE C 1 138 ? -0.241 47.193 93.114 1.00 28.55 137 PHE C C 1
ATOM 17084 O O . PHE C 1 138 ? 0.420 47.572 92.139 1.00 25.53 137 PHE C O 1
ATOM 17101 N N . LEU C 1 139 ? -0.870 48.049 93.922 1.00 29.79 138 LEU C N 1
ATOM 17102 C CA . LEU C 1 139 ? -0.873 49.476 93.625 1.00 30.93 138 LEU C CA 1
ATOM 17103 C C . LEU C 1 139 ? 0.523 50.075 93.756 1.00 30.35 138 LEU C C 1
ATOM 17104 O O . LEU C 1 139 ? 0.941 50.876 92.912 1.00 30.44 138 LEU C O 1
ATOM 17120 N N . ALA C 1 140 ? 1.261 49.698 94.802 1.00 29.78 139 ALA C N 1
ATOM 17121 C CA . ALA C 1 140 ? 2.581 50.282 95.016 1.00 30.58 139 ALA C CA 1
ATOM 17122 C C . ALA C 1 140 ? 3.578 49.791 93.976 1.00 30.74 139 ALA C C 1
ATOM 17123 O O . ALA C 1 140 ? 4.395 50.572 93.474 1.00 28.92 139 ALA C O 1
ATOM 17130 N N . SER C 1 141 ? 3.537 48.497 93.649 1.00 27.12 140 SER C N 1
ATOM 17131 C CA . SER C 1 141 ? 4.447 47.957 92.648 1.00 28.04 140 SER C CA 1
ATOM 17132 C C . SER C 1 141 ? 4.357 48.750 91.353 1.00 29.60 140 SER C C 1
ATOM 17133 O O . SER C 1 141 ? 5.370 49.204 90.811 1.00 29.44 140 SER C O 1
ATOM 17141 N N . GLU C 1 142 ? 3.139 48.936 90.848 1.00 29.33 141 GLU C N 1
ATOM 17142 C CA . GLU C 1 142 ? 2.960 49.644 89.589 1.00 27.91 141 GLU C CA 1
ATOM 17143 C C . GLU C 1 142 ? 3.124 51.148 89.755 1.00 31.12 141 GLU C C 1
ATOM 17144 O O . GLU C 1 142 ? 3.608 51.816 88.835 1.00 31.93 141 GLU C O 1
ATOM 17156 N N . ALA C 1 143 ? 2.748 51.696 90.911 1.00 31.55 142 ALA C N 1
ATOM 17157 C CA . ALA C 1 143 ? 2.953 53.121 91.143 1.00 33.84 142 ALA C CA 1
ATOM 17158 C C . ALA C 1 143 ? 4.438 53.463 91.159 1.00 31.33 142 ALA C C 1
ATOM 17159 O O . ALA C 1 143 ? 4.861 54.460 90.563 1.00 30.68 142 ALA C O 1
ATOM 17166 N N . LEU C 1 144 ? 5.247 52.642 91.833 1.00 29.31 143 LEU C N 1
ATOM 17167 C CA . LEU C 1 144 ? 6.685 52.887 91.859 1.00 32.13 143 LEU C CA 1
ATOM 17168 C C . LEU C 1 144 ? 7.285 52.780 90.463 1.00 32.37 143 LEU C C 1
ATOM 17169 O O . LEU C 1 144 ? 8.115 53.609 90.071 1.00 32.31 143 LEU C O 1
ATOM 17185 N N . HIS C 1 145 ? 6.875 51.772 89.693 1.00 32.01 144 HIS C N 1
ATOM 17186 C CA . HIS C 1 145 ? 7.415 51.617 88.348 1.00 32.39 144 HIS C CA 1
ATOM 17187 C C . HIS C 1 145 ? 7.115 52.845 87.496 1.00 33.05 144 HIS C C 1
ATOM 17188 O O . HIS C 1 145 ? 7.989 53.347 86.780 1.00 35.62 144 HIS C O 1
ATOM 17202 N N . ALA C 1 146 ? 5.876 53.339 87.556 1.00 30.13 145 ALA C N 1
ATOM 17203 C CA . ALA C 1 146 ? 5.514 54.530 86.799 1.00 30.46 145 ALA C CA 1
ATOM 17204 C C . ALA C 1 146 ? 6.265 55.761 87.285 1.00 30.08 145 ALA C C 1
ATOM 17205 O O . ALA C 1 146 ? 6.430 56.717 86.519 1.00 30.86 145 ALA C O 1
ATOM 17212 N N . LEU C 1 147 ? 6.723 55.758 88.536 1.00 31.91 146 LEU C N 1
ATOM 17213 C CA . LEU C 1 147 ? 7.533 56.850 89.057 1.00 32.68 146 LEU C CA 1
ATOM 17214 C C . LEU C 1 147 ? 8.994 56.755 88.636 1.00 33.81 146 LEU C C 1
ATOM 17215 O O . LEU C 1 147 ? 9.727 57.738 88.786 1.00 35.89 146 LEU C O 1
ATOM 17231 N N . GLY C 1 148 ? 9.430 55.611 88.115 1.00 32.18 147 GLY C N 1
ATOM 17232 C CA . GLY C 1 148 ? 10.822 55.409 87.773 1.00 30.32 147 GLY C CA 1
ATOM 17233 C C . GLY C 1 148 ? 11.669 54.803 88.869 1.00 28.49 147 GLY C C 1
ATOM 17234 O O . GLY C 1 148 ? 12.900 54.836 88.763 1.00 30.57 147 GLY C O 1
ATOM 17238 N N . ILE C 1 149 ? 11.057 54.255 89.912 1.00 30.49 148 ILE C N 1
ATOM 17239 C CA . ILE C 1 149 ? 11.775 53.626 91.018 1.00 32.56 148 ILE C CA 1
ATOM 17240 C C . ILE C 1 149 ? 11.794 52.122 90.767 1.00 33.83 148 ILE C C 1
ATOM 17241 O O . ILE C 1 149 ? 10.718 51.510 90.689 1.00 32.44 148 ILE C O 1
ATOM 17257 N N . PRO C 1 150 ? 12.964 51.494 90.639 1.00 34.02 149 PRO C N 1
ATOM 17258 C CA . PRO C 1 150 ? 12.995 50.044 90.418 1.00 34.14 149 PRO C CA 1
ATOM 17259 C C . PRO C 1 150 ? 12.134 49.314 91.438 1.00 31.45 149 PRO C C 1
ATOM 17260 O O . PRO C 1 150 ? 12.138 49.631 92.630 1.00 29.22 149 PRO C O 1
ATOM 17271 N N . SER C 1 151 ? 11.375 48.336 90.954 1.00 30.20 150 SER C N 1
ATOM 17272 C CA . SER C 1 151 ? 10.407 47.656 91.797 1.00 31.12 150 SER C CA 1
ATOM 17273 C C . SER C 1 151 ? 10.005 46.345 91.149 1.00 30.38 150 SER C C 1
ATOM 17274 O O . SER C 1 151 ? 10.022 46.211 89.923 1.00 31.00 150 SER C O 1
ATOM 17282 N N . SER C 1 152 ? 9.648 45.379 91.989 1.00 27.84 151 SER C N 1
ATOM 17283 C CA . SER C 1 152 ? 8.917 44.224 91.499 1.00 30.10 151 SER C CA 1
ATOM 17284 C C . SER C 1 152 ? 7.604 44.696 90.887 1.00 29.68 151 SER C C 1
ATOM 17285 O O . SER C 1 152 ? 7.079 45.758 91.231 1.00 30.61 151 SER C O 1
ATOM 17293 N N . ARG C 1 153 ? 7.078 43.905 89.961 1.00 29.42 152 ARG C N 1
ATOM 17294 C CA . ARG C 1 153 ? 5.867 44.266 89.244 1.00 26.36 152 ARG C CA 1
ATOM 17295 C C . ARG C 1 153 ? 4.705 43.398 89.708 1.00 28.58 152 ARG C C 1
ATOM 17296 O O . ARG C 1 153 ? 4.890 42.338 90.311 1.00 29.70 152 ARG C O 1
ATOM 17317 N N . ALA C 1 154 ? 3.493 43.871 89.428 1.00 29.90 153 ALA C N 1
ATOM 17318 C CA . ALA C 1 154 ? 2.275 43.176 89.826 1.00 31.27 153 ALA C CA 1
ATOM 17319 C C . ALA C 1 154 ? 1.322 43.159 88.643 1.00 30.45 153 ALA C C 1
ATOM 17320 O O . ALA C 1 154 ? 0.958 44.218 88.122 1.00 30.29 153 ALA C O 1
ATOM 17327 N N . ALA C 1 155 ? 0.920 41.961 88.224 1.00 29.04 154 ALA C N 1
ATOM 17328 C CA . ALA C 1 155 ? 0.077 41.810 87.047 1.00 28.00 154 ALA C CA 1
ATOM 17329 C C . ALA C 1 155 ? -1.408 41.943 87.351 1.00 28.55 154 ALA C C 1
ATOM 17330 O O . ALA C 1 155 ? -2.155 42.465 86.514 1.00 31.00 154 ALA C O 1
ATOM 17337 N N . CYS C 1 156 ? -1.859 41.490 88.518 1.00 26.29 155 CYS C N 1
ATOM 17338 C CA . CYS C 1 156 ? -3.290 41.419 88.780 1.00 27.70 155 CYS C CA 1
ATOM 17339 C C . CYS C 1 156 ? -3.531 41.157 90.258 1.00 28.03 155 CYS C C 1
ATOM 17340 O O . CYS C 1 156 ? -2.637 40.719 90.987 1.00 32.17 155 CYS C O 1
ATOM 17348 N N . VAL C 1 157 ? -4.763 41.429 90.683 1.00 25.93 156 VAL C N 1
ATOM 17349 C CA . VAL C 1 157 ? -5.263 41.033 91.993 1.00 27.57 156 VAL C CA 1
ATOM 17350 C C . VAL C 1 157 ? -6.562 40.269 91.777 1.00 33.20 156 VAL C C 1
ATOM 17351 O O . VAL C 1 157 ? -7.479 40.769 91.115 1.00 34.29 156 VAL C O 1
ATOM 17364 N N . VAL C 1 158 ? -6.637 39.059 92.324 1.00 32.27 157 VAL C N 1
ATOM 17365 C CA . VAL C 1 158 ? -7.815 38.208 92.207 1.00 31.86 157 VAL C CA 1
ATOM 17366 C C . VAL C 1 158 ? -8.403 38.032 93.599 1.00 33.63 157 VAL C C 1
ATOM 17367 O O . VAL C 1 158 ? -7.713 37.582 94.522 1.00 37.29 157 VAL C O 1
ATOM 17380 N N . SER C 1 159 ? -9.676 38.391 93.750 1.00 33.77 158 SER C N 1
ATOM 17381 C CA . SER C 1 159 ? -10.362 38.300 95.027 1.00 36.10 158 SER C CA 1
ATOM 17382 C C . SER C 1 159 ? -11.072 36.953 95.151 1.00 37.76 158 SER C C 1
ATOM 17383 O O . SER C 1 159 ? -11.106 36.148 94.219 1.00 35.88 158 SER C O 1
ATOM 17391 N N . SER C 1 160 ? -11.659 36.712 96.320 1.00 38.10 159 SER C N 1
ATOM 17392 C CA . SER C 1 160 ? -12.337 35.453 96.596 1.00 35.86 159 SER C CA 1
ATOM 17393 C C . SER C 1 160 ? -13.295 35.671 97.756 1.00 37.43 159 SER C C 1
ATOM 17394 O O . SER C 1 160 ? -13.327 36.742 98.368 1.00 43.86 159 SER C O 1
ATOM 17402 N N . ASN C 1 161 ? -14.076 34.635 98.057 1.00 35.91 160 ASN C N 1
ATOM 17403 C CA . ASN C 1 161 ? -14.909 34.616 99.253 1.00 43.49 160 ASN C CA 1
ATOM 17404 C C . ASN C 1 161 ? -14.450 33.542 100.235 1.00 36.79 160 ASN C C 1
ATOM 17405 O O . ASN C 1 161 ? -15.246 33.031 101.025 1.00 35.78 160 ASN C O 1
ATOM 17416 N N . THR C 1 162 ? -13.168 33.191 100.193 1.00 38.78 161 THR C N 1
ATOM 17417 C CA . THR C 1 162 ? -12.595 32.282 101.179 1.00 40.62 161 THR C CA 1
ATOM 17418 C C . THR C 1 162 ? -12.229 33.066 102.435 1.00 38.59 161 THR C C 1
ATOM 17419 O O . THR C 1 162 ? -11.406 33.984 102.358 1.00 35.27 161 THR C O 1
ATOM 17430 N N . PRO C 1 163 ? -12.808 32.754 103.595 1.00 38.29 162 PRO C N 1
ATOM 17431 C CA . PRO C 1 163 ? -12.514 33.548 104.792 1.00 34.36 162 PRO C CA 1
ATOM 17432 C C . PRO C 1 163 ? -11.082 33.374 105.273 1.00 35.53 162 PRO C C 1
ATOM 17433 O O . PRO C 1 163 ? -10.474 32.309 105.137 1.00 34.46 162 PRO C O 1
ATOM 17444 N N . VAL C 1 164 ? -10.549 34.451 105.845 1.00 37.65 163 VAL C N 1
ATOM 17445 C CA . VAL C 1 164 ? -9.271 34.439 106.550 1.00 36.80 163 VAL C CA 1
ATOM 17446 C C . VAL C 1 164 ? -9.500 35.119 107.892 1.00 37.43 163 VAL C C 1
ATOM 17447 O O . VAL C 1 164 ? -9.799 36.319 107.940 1.00 37.93 163 VAL C O 1
ATOM 17460 N N . TRP C 1 165 ? -9.366 34.363 108.976 1.00 37.32 164 TRP C N 1
ATOM 17461 C CA . TRP C 1 165 ? -9.595 34.875 110.319 1.00 35.54 164 TRP C CA 1
ATOM 17462 C C . TRP C 1 165 ? -8.257 35.204 110.969 1.00 39.24 164 TRP C C 1
ATOM 17463 O O . TRP C 1 165 ? -7.427 34.313 111.181 1.00 41.02 164 TRP C O 1
ATOM 17484 N N . ARG C 1 166 ? -8.050 36.484 111.270 1.00 39.05 165 ARG C N 1
ATOM 17485 C CA . ARG C 1 166 ? -6.911 36.920 112.070 1.00 38.67 165 ARG C CA 1
ATOM 17486 C C . ARG C 1 166 ? -7.431 37.729 113.252 1.00 35.29 165 ARG C C 1
ATOM 17487 O O . ARG C 1 166 ? -8.036 37.164 114.167 1.00 36.73 165 ARG C O 1
ATOM 17508 N N . GLU C 1 167 ? -7.210 39.045 113.252 1.00 36.14 166 GLU C N 1
ATOM 17509 C CA . GLU C 1 167 ? -7.851 39.898 114.246 1.00 42.62 166 GLU C CA 1
ATOM 17510 C C . GLU C 1 167 ? -9.287 40.226 113.867 1.00 42.19 166 GLU C C 1
ATOM 17511 O O . GLU C 1 167 ? -10.056 40.672 114.724 1.00 42.77 166 GLU C O 1
ATOM 17523 N N . LYS C 1 168 ? -9.655 40.010 112.609 1.00 42.20 167 LYS C N 1
ATOM 17524 C CA . LYS C 1 168 ? -11.015 40.205 112.135 1.00 46.07 167 LYS C CA 1
ATOM 17525 C C . LYS C 1 168 ? -11.288 39.153 111.069 1.00 40.21 167 LYS C C 1
ATOM 17526 O O . LYS C 1 168 ? -10.439 38.307 110.772 1.00 34.28 167 LYS C O 1
ATOM 17545 N N . GLN C 1 169 ? -12.477 39.211 110.483 1.00 38.02 168 GLN C N 1
ATOM 17546 C CA . GLN C 1 169 ? -12.820 38.357 109.356 1.00 39.26 168 GLN C CA 1
ATOM 17547 C C . GLN C 1 169 ? -12.550 39.127 108.071 1.00 35.02 168 GLN C C 1
ATOM 17548 O O . GLN C 1 169 ? -13.161 40.175 107.831 1.00 34.61 168 GLN C O 1
ATOM 17562 N N . GLU C 1 170 ? -11.630 38.613 107.261 1.00 35.34 169 GLU C N 1
ATOM 17563 C CA . GLU C 1 170 ? -11.325 39.154 105.945 1.00 35.59 169 GLU C CA 1
ATOM 17564 C C . GLU C 1 170 ? -11.433 38.025 104.929 1.00 33.31 169 GLU C C 1
ATOM 17565 O O . GLU C 1 170 ? -11.776 36.888 105.267 1.00 31.43 169 GLU C O 1
ATOM 17577 N N . TYR C 1 171 ? -11.139 38.339 103.671 1.00 32.30 170 TYR C N 1
ATOM 17578 C CA . TYR C 1 171 ? -11.272 37.380 102.586 1.00 37.88 170 TYR C CA 1
ATOM 17579 C C . TYR C 1 171 ? -9.969 37.286 101.810 1.00 34.97 170 TYR C C 1
ATOM 17580 O O . TYR C 1 171 ? -9.316 38.298 101.539 1.00 31.14 170 TYR C O 1
ATOM 17598 N N . ALA C 1 172 ? -9.600 36.058 101.464 1.00 35.24 171 ALA C N 1
ATOM 17599 C CA . ALA C 1 172 ? -8.323 35.803 100.820 1.00 35.86 171 ALA C CA 1
ATOM 17600 C C . ALA C 1 172 ? -8.292 36.394 99.416 1.00 36.71 171 ALA C C 1
ATOM 17601 O O . ALA C 1 172 ? -9.304 36.447 98.712 1.00 34.47 171 ALA C O 1
ATOM 17608 N N . ALA C 1 173 ? -7.104 36.843 99.019 1.00 32.68 172 ALA C N 1
ATOM 17609 C CA . ALA C 1 173 ? -6.851 37.334 97.676 1.00 31.28 172 ALA C CA 1
ATOM 17610 C C . ALA C 1 173 ? -5.454 36.893 97.268 1.00 33.35 172 ALA C C 1
ATOM 17611 O O . ALA C 1 173 ? -4.676 36.390 98.082 1.00 35.74 172 ALA C O 1
ATOM 17618 N N . MET C 1 174 ? -5.138 37.082 95.991 1.00 29.99 173 MET C N 1
ATOM 17619 C CA . MET C 1 174 ? -3.820 36.751 95.473 1.00 31.79 173 MET C CA 1
ATOM 17620 C C . MET C 1 174 ? -3.374 37.827 94.498 1.00 29.41 173 MET C C 1
ATOM 17621 O O . MET C 1 174 ? -4.186 38.367 93.741 1.00 30.52 173 MET C O 1
ATOM 17635 N N . VAL C 1 175 ? -2.082 38.137 94.528 1.00 28.84 174 VAL C N 1
ATOM 17636 C CA . VAL C 1 175 ? -1.464 39.057 93.583 1.00 35.48 174 VAL C CA 1
ATOM 17637 C C . VAL C 1 175 ? -0.388 38.295 92.823 1.00 34.73 174 VAL C C 1
ATOM 17638 O O . VAL C 1 175 ? 0.423 37.585 93.429 1.00 31.85 174 VAL C O 1
ATOM 17651 N N . LEU C 1 176 ? -0.398 38.420 91.499 1.00 34.53 175 LEU C N 1
ATOM 17652 C CA . LEU C 1 176 ? 0.635 37.820 90.661 1.00 29.90 175 LEU C CA 1
ATOM 17653 C C . LEU C 1 176 ? 1.808 38.790 90.589 1.00 31.31 175 LEU C C 1
ATOM 17654 O O . LEU C 1 176 ? 1.732 39.821 89.912 1.00 32.53 175 LEU C O 1
ATOM 17670 N N . ARG C 1 177 ? 2.886 38.464 91.293 1.00 33.05 176 ARG C N 1
ATOM 17671 C CA . ARG C 1 177 ? 4.086 39.285 91.290 1.00 29.70 176 ARG C CA 1
ATOM 17672 C C . ARG C 1 177 ? 4.998 38.845 90.155 1.00 30.11 176 ARG C C 1
ATOM 17673 O O . ARG C 1 177 ? 5.266 37.651 89.992 1.00 33.05 176 ARG C O 1
ATOM 17694 N N . LEU C 1 178 ? 5.463 39.811 89.370 1.00 28.47 177 LEU C N 1
ATOM 17695 C CA . LEU C 1 178 ? 6.424 39.564 88.305 1.00 29.34 177 LEU C CA 1
ATOM 17696 C C . LEU C 1 178 ? 7.730 40.262 88.648 1.00 25.01 177 LEU C C 1
ATOM 17697 O O . LEU C 1 178 ? 7.732 41.435 89.035 1.00 26.40 177 LEU C O 1
ATOM 17713 N N . ALA C 1 179 ? 8.830 39.530 88.520 1.00 25.54 178 ALA C N 1
ATOM 17714 C CA . ALA C 1 179 ? 10.165 40.078 88.700 1.00 27.43 178 ALA C CA 1
ATOM 17715 C C . ALA C 1 179 ? 11.133 39.158 87.975 1.00 30.21 178 ALA C C 1
ATOM 17716 O O . ALA C 1 179 ? 10.814 38.003 87.684 1.00 33.53 178 ALA C O 1
ATOM 17723 N N . GLN C 1 180 ? 12.316 39.679 87.677 1.00 33.74 179 GLN C N 1
ATOM 17724 C CA . GLN C 1 180 ? 13.311 38.858 87.002 1.00 35.35 179 GLN C CA 1
ATOM 17725 C C . GLN C 1 180 ? 14.073 37.961 87.966 1.00 30.75 179 GLN C C 1
ATOM 17726 O O . GLN C 1 180 ? 14.868 37.130 87.518 1.00 31.06 179 GLN C O 1
ATOM 17740 N N . SER C 1 181 ? 13.835 38.093 89.267 1.00 29.62 180 SER C N 1
ATOM 17741 C CA . SER C 1 181 ? 14.399 37.172 90.241 1.00 33.39 180 SER C CA 1
ATOM 17742 C C . SER C 1 181 ? 13.705 37.390 91.574 1.00 33.64 180 SER C C 1
ATOM 17743 O O . SER C 1 181 ? 13.344 38.520 91.912 1.00 31.06 180 SER C O 1
ATOM 17751 N N . HIS C 1 182 ? 13.513 36.301 92.315 1.00 29.67 181 HIS C N 1
ATOM 17752 C CA . HIS C 1 182 ? 13.047 36.366 93.692 1.00 29.91 181 HIS C CA 1
ATOM 17753 C C . HIS C 1 182 ? 14.149 36.013 94.682 1.00 30.28 181 HIS C C 1
ATOM 17754 O O . HIS C 1 182 ? 13.868 35.817 95.869 1.00 29.98 181 HIS C O 1
ATOM 17768 N N . VAL C 1 183 ? 15.398 35.934 94.222 1.00 29.89 182 VAL C N 1
ATOM 17769 C CA . VAL C 1 183 ? 16.522 35.706 95.120 1.00 32.58 182 VAL C CA 1
ATOM 17770 C C . VAL C 1 183 ? 16.749 36.960 95.953 1.00 33.52 182 VAL C C 1
ATOM 17771 O O . VAL C 1 183 ? 16.817 38.075 95.418 1.00 34.77 182 VAL C O 1
ATOM 17784 N N . ARG C 1 184 ? 16.854 36.786 97.267 1.00 35.43 183 ARG C N 1
ATOM 17785 C CA . ARG C 1 184 ? 17.091 37.887 98.190 1.00 34.44 183 ARG C CA 1
ATOM 17786 C C . ARG C 1 184 ? 18.446 37.697 98.860 1.00 32.04 183 ARG C C 1
ATOM 17787 O O . ARG C 1 184 ? 19.093 36.656 98.718 1.00 32.80 183 ARG C O 1
ATOM 17808 N N . PHE C 1 185 ? 18.881 38.722 99.598 1.00 29.40 184 PHE C N 1
ATOM 17809 C CA . PHE C 1 185 ? 20.107 38.587 100.377 1.00 30.73 184 PHE C CA 1
ATOM 17810 C C . PHE C 1 185 ? 20.030 37.349 101.261 1.00 30.88 184 PHE C C 1
ATOM 17811 O O . PHE C 1 185 ? 20.969 36.548 101.324 1.00 27.62 184 PHE C O 1
ATOM 17828 N N . GLY C 1 186 ? 18.893 37.171 101.939 1.00 29.33 185 GLY C N 1
ATOM 17829 C CA . GLY C 1 186 ? 18.710 36.042 102.831 1.00 28.87 185 GLY C CA 1
ATOM 17830 C C . GLY C 1 186 ? 18.757 34.695 102.143 1.00 30.71 185 GLY C C 1
ATOM 17831 O O . GLY C 1 186 ? 18.987 33.679 102.808 1.00 34.40 185 GLY C O 1
ATOM 17835 N N . SER C 1 187 ? 18.529 34.656 100.828 1.00 28.88 186 SER C N 1
ATOM 17836 C CA . SER C 1 187 ? 18.705 33.407 100.094 1.00 27.12 186 SER C CA 1
ATOM 17837 C C . SER C 1 187 ? 20.149 32.934 100.182 1.00 30.02 186 SER C C 1
ATOM 17838 O O . SER C 1 187 ? 20.414 31.739 100.361 1.00 31.44 186 SER C O 1
ATOM 17846 N N . LEU C 1 188 ? 21.098 33.863 100.067 1.00 35.19 187 LEU C N 1
ATOM 17847 C CA . LEU C 1 188 ? 22.509 33.519 100.192 1.00 36.25 187 LEU C CA 1
ATOM 17848 C C . LEU C 1 188 ? 22.918 33.325 101.647 1.00 31.79 187 LEU C C 1
ATOM 17849 O O . LEU C 1 188 ? 23.780 32.488 101.934 1.00 30.38 187 LEU C O 1
ATOM 17865 N N . GLU C 1 189 ? 22.312 34.074 102.574 1.00 34.03 188 GLU C N 1
ATOM 17866 C CA . GLU C 1 189 ? 22.592 33.859 103.989 1.00 32.83 188 GLU C CA 1
ATOM 17867 C C . GLU C 1 189 ? 22.235 32.439 104.407 1.00 30.87 188 GLU C C 1
ATOM 17868 O O . GLU C 1 189 ? 22.978 31.799 105.159 1.00 28.58 188 GLU C O 1
ATOM 17880 N N . TYR C 1 190 ? 21.097 31.930 103.927 1.00 31.52 189 TYR C N 1
ATOM 17881 C CA . TYR C 1 190 ? 20.635 30.609 104.343 1.00 32.21 189 TYR C CA 1
ATOM 17882 C C . TYR C 1 190 ? 21.668 29.536 104.023 1.00 35.10 189 TYR C C 1
ATOM 17883 O O . TYR C 1 190 ? 22.038 28.735 104.888 1.00 32.40 189 TYR C O 1
ATOM 17901 N N . LEU C 1 191 ? 22.138 29.498 102.775 1.00 37.19 190 LEU C N 1
ATOM 17902 C CA . LEU C 1 191 ? 23.112 28.490 102.375 1.00 37.03 190 LEU C CA 1
ATOM 17903 C C . LEU C 1 191 ? 24.481 28.734 102.993 1.00 37.78 190 LEU C C 1
ATOM 17904 O O . LEU C 1 191 ? 25.273 27.792 103.105 1.00 38.41 190 LEU C O 1
ATOM 17920 N N . PHE C 1 192 ? 24.779 29.970 103.392 1.00 38.58 191 PHE C N 1
ATOM 17921 C CA . PHE C 1 192 ? 26.038 30.247 104.071 1.00 39.60 191 PHE C CA 1
ATOM 17922 C C . PHE C 1 192 ? 26.006 29.760 105.516 1.00 39.16 191 PHE C C 1
ATOM 17923 O O . PHE C 1 192 ? 26.907 29.037 105.955 1.00 36.46 191 PHE C O 1
ATOM 17940 N N . TYR C 1 193 ? 24.968 30.136 106.268 1.00 37.35 192 TYR C N 1
ATOM 17941 C CA . TYR C 1 193 ? 24.920 29.819 107.691 1.00 37.98 192 TYR C CA 1
ATOM 17942 C C . TYR C 1 193 ? 24.499 28.383 107.971 1.00 37.77 192 TYR C C 1
ATOM 17943 O O . TYR C 1 193 ? 24.776 27.878 109.064 1.00 43.84 192 TYR C O 1
ATOM 17961 N N . THR C 1 194 ? 23.835 27.717 107.028 1.00 34.92 193 THR C N 1
ATOM 17962 C CA . THR C 1 194 ? 23.596 26.285 107.156 1.00 35.37 193 THR C CA 1
ATOM 17963 C C . THR C 1 194 ? 24.792 25.459 106.702 1.00 37.24 193 THR C C 1
ATOM 17964 O O . THR C 1 194 ? 24.700 24.227 106.676 1.00 42.24 193 THR C O 1
ATOM 17975 N N . LYS C 1 195 ? 25.901 26.106 106.338 1.00 39.16 194 LYS C N 1
ATOM 17976 C CA . LYS C 1 195 ? 27.148 25.418 106.003 1.00 36.95 194 LYS C CA 1
ATOM 17977 C C . LYS C 1 195 ? 26.961 24.479 104.813 1.00 40.41 194 LYS C C 1
ATOM 17978 O O . LYS C 1 195 ? 27.288 23.292 104.869 1.00 42.03 194 LYS C O 1
ATOM 17997 N N . GLN C 1 196 ? 26.429 25.029 103.719 1.00 42.05 195 GLN C N 1
ATOM 17998 C CA . GLN C 1 196 ? 26.276 24.320 102.450 1.00 44.91 195 GLN C CA 1
ATOM 17999 C C . GLN C 1 196 ? 27.080 25.081 101.402 1.00 46.34 195 GLN C C 1
ATOM 18000 O O . GLN C 1 196 ? 26.509 25.782 100.553 1.00 50.04 195 GLN C O 1
ATOM 18014 N N . PRO C 1 197 ? 28.411 24.962 101.427 1.00 42.59 196 PRO C N 1
ATOM 18015 C CA . PRO C 1 197 ? 29.225 25.815 100.544 1.00 40.01 196 PRO C CA 1
ATOM 18016 C C . PRO C 1 197 ? 29.030 25.521 99.069 1.00 42.12 196 PRO C C 1
ATOM 18017 O O . PRO C 1 197 ? 29.008 26.455 98.257 1.00 42.36 196 PRO C O 1
ATOM 18028 N N . GLU C 1 198 ? 28.892 24.248 98.691 1.00 38.42 197 GLU C N 1
ATOM 18029 C CA . GLU C 1 198 ? 28.698 23.920 97.283 1.00 36.20 197 GLU C CA 1
ATOM 18030 C C . GLU C 1 198 ? 27.381 24.483 96.766 1.00 38.91 197 GLU C C 1
ATOM 18031 O O . GLU C 1 198 ? 27.320 25.024 95.655 1.00 35.66 197 GLU C O 1
ATOM 18043 N N . HIS C 1 199 ? 26.312 24.374 97.558 1.00 41.24 198 HIS C N 1
ATOM 18044 C CA . HIS C 1 199 ? 25.032 24.933 97.141 1.00 38.05 198 HIS C CA 1
ATOM 18045 C C . HIS C 1 199 ? 25.060 26.454 97.148 1.00 38.66 198 HIS C C 1
ATOM 18046 O O . HIS C 1 199 ? 24.395 27.088 96.321 1.00 38.20 198 HIS C O 1
ATOM 18060 N N . LEU C 1 200 ? 25.819 27.058 98.064 1.00 39.61 199 LEU C N 1
ATOM 18061 C CA . LEU C 1 200 ? 26.002 28.505 98.029 1.00 35.13 199 LEU C CA 1
ATOM 18062 C C . LEU C 1 200 ? 26.631 28.936 96.709 1.00 33.97 199 LEU C C 1
ATOM 18063 O O . LEU C 1 200 ? 26.146 29.863 96.050 1.00 32.44 199 LEU C O 1
ATOM 18079 N N . LYS C 1 201 ? 27.714 28.266 96.306 1.00 34.02 200 LYS C N 1
ATOM 18080 C CA . LYS C 1 201 ? 28.368 28.592 95.042 1.00 42.93 200 LYS C CA 1
ATOM 18081 C C . LYS C 1 201 ? 27.392 28.485 93.876 1.00 41.02 200 LYS C C 1
ATOM 18082 O O . LYS C 1 201 ? 27.326 29.377 93.022 1.00 41.87 200 LYS C O 1
ATOM 18101 N N . THR C 1 202 ? 26.628 27.391 93.822 1.00 40.46 201 THR C N 1
ATOM 18102 C CA . THR C 1 202 ? 25.648 27.217 92.755 1.00 38.19 201 THR C CA 1
ATOM 18103 C C . THR C 1 202 ? 24.701 28.408 92.672 1.00 34.42 201 THR C C 1
ATOM 18104 O O . THR C 1 202 ? 24.371 28.875 91.575 1.00 35.96 201 THR C O 1
ATOM 18115 N N . LEU C 1 203 ? 24.254 28.918 93.822 1.00 33.28 202 LEU C N 1
ATOM 18116 C CA . LEU C 1 203 ? 23.303 30.026 93.811 1.00 34.50 202 LEU C CA 1
ATOM 18117 C C . LEU C 1 203 ? 23.987 31.333 93.432 1.00 37.46 202 LEU C C 1
ATOM 18118 O O . LEU C 1 203 ? 23.415 32.148 92.699 1.00 34.46 202 LEU C O 1
ATOM 18134 N N . ALA C 1 204 ? 25.209 31.555 93.922 1.00 39.19 203 ALA C N 1
ATOM 18135 C CA . ALA C 1 204 ? 25.960 32.736 93.511 1.00 39.42 203 ALA C CA 1
ATOM 18136 C C . ALA C 1 204 ? 26.254 32.700 92.016 1.00 39.74 203 ALA C C 1
ATOM 18137 O O . ALA C 1 204 ? 26.158 33.725 91.331 1.00 38.92 203 ALA C O 1
ATOM 18144 N N . GLU C 1 205 ? 26.615 31.524 91.493 1.00 38.47 204 GLU C N 1
ATOM 18145 C CA . GLU C 1 205 ? 26.827 31.382 90.056 1.00 41.79 204 GLU C CA 1
ATOM 18146 C C . GLU C 1 205 ? 25.547 31.665 89.283 1.00 36.74 204 GLU C C 1
ATOM 18147 O O . GLU C 1 205 ? 25.580 32.276 88.209 1.00 33.58 204 GLU C O 1
ATOM 18159 N N . HIS C 1 206 ? 24.407 31.217 89.811 1.00 34.92 205 HIS C N 1
ATOM 18160 C CA . HIS C 1 206 ? 23.128 31.488 89.166 1.00 33.62 205 HIS C CA 1
ATOM 18161 C C . HIS C 1 206 ? 22.888 32.987 89.044 1.00 34.10 205 HIS C C 1
ATOM 18162 O O . HIS C 1 206 ? 22.507 33.483 87.977 1.00 35.77 205 HIS C O 1
ATOM 18176 N N . VAL C 1 207 ? 23.106 33.729 90.130 1.00 36.67 206 VAL C N 1
ATOM 18177 C CA . VAL C 1 207 ? 22.863 35.167 90.108 1.00 37.48 206 VAL C CA 1
ATOM 18178 C C . VAL C 1 207 ? 23.855 35.861 89.182 1.00 35.73 206 VAL C C 1
ATOM 18179 O O . VAL C 1 207 ? 23.491 36.777 88.433 1.00 37.12 206 VAL C O 1
ATOM 18192 N N . LEU C 1 208 ? 25.121 35.445 89.224 1.00 32.74 207 LEU C N 1
ATOM 18193 C CA . LEU C 1 208 ? 26.143 36.068 88.391 1.00 35.67 207 LEU C CA 1
ATOM 18194 C C . LEU C 1 208 ? 25.826 35.898 86.910 1.00 36.32 207 LEU C C 1
ATOM 18195 O O . LEU C 1 208 ? 25.810 36.873 86.151 1.00 37.56 207 LEU C O 1
ATOM 18211 N N . THR C 1 209 ? 25.569 34.661 86.479 1.00 35.21 208 THR C N 1
ATOM 18212 C CA . THR C 1 209 ? 25.427 34.391 85.052 1.00 36.17 208 THR C CA 1
ATOM 18213 C C . THR C 1 209 ? 24.095 34.890 84.506 1.00 39.67 208 THR C C 1
ATOM 18214 O O . THR C 1 209 ? 24.023 35.308 83.346 1.00 43.30 208 THR C O 1
ATOM 18225 N N . MET C 1 210 ? 23.036 34.861 85.315 1.00 40.70 209 MET C N 1
ATOM 18226 C CA . MET C 1 210 ? 21.709 35.214 84.830 1.00 41.06 209 MET C CA 1
ATOM 18227 C C . MET C 1 210 ? 21.401 36.702 84.934 1.00 39.07 209 MET C C 1
ATOM 18228 O O . MET C 1 210 ? 20.551 37.195 84.184 1.00 40.90 209 MET C O 1
ATOM 18242 N N . HIS C 1 211 ? 22.066 37.428 85.835 1.00 36.50 210 HIS C N 1
ATOM 18243 C CA . HIS C 1 211 ? 21.721 38.820 86.103 1.00 40.82 210 HIS C CA 1
ATOM 18244 C C . HIS C 1 211 ? 22.904 39.773 86.109 1.00 39.17 210 HIS C C 1
ATOM 18245 O O . HIS C 1 211 ? 22.689 40.982 85.962 1.00 35.43 210 HIS C O 1
ATOM 18259 N N . TYR C 1 212 ? 24.136 39.288 86.276 1.00 37.26 211 TYR C N 1
ATOM 18260 C CA . TYR C 1 212 ? 25.326 40.136 86.177 1.00 36.08 211 TYR C CA 1
ATOM 18261 C C . TYR C 1 212 ? 26.372 39.471 85.283 1.00 38.78 211 TYR C C 1
ATOM 18262 O O . TYR C 1 212 ? 27.545 39.372 85.643 1.00 37.79 211 TYR C O 1
ATOM 18280 N N . PRO C 1 213 ? 25.973 39.005 84.094 1.00 36.92 212 PRO C N 1
ATOM 18281 C CA . PRO C 1 213 ? 26.909 38.231 83.263 1.00 37.77 212 PRO C CA 1
ATOM 18282 C C . PRO C 1 213 ? 28.088 39.035 82.750 1.00 42.12 212 PRO C C 1
ATOM 18283 O O . PRO C 1 213 ? 29.098 38.436 82.370 1.00 47.41 212 PRO C O 1
ATOM 18294 N N . HIS C 1 214 ? 27.997 40.364 82.704 1.00 41.41 213 HIS C N 1
ATOM 18295 C CA . HIS C 1 214 ? 29.148 41.164 82.305 1.00 43.05 213 HIS C CA 1
ATOM 18296 C C . HIS C 1 214 ? 30.256 41.156 83.350 1.00 46.38 213 HIS C C 1
ATOM 18297 O O . HIS C 1 214 ? 31.376 41.584 83.044 1.00 43.27 213 HIS C O 1
ATOM 18311 N N . CYS C 1 215 ? 29.979 40.670 84.563 1.00 43.75 214 CYS C N 1
ATOM 18312 C CA . CYS C 1 215 ? 30.967 40.692 85.633 1.00 44.32 214 CYS C CA 1
ATOM 18313 C C . CYS C 1 215 ? 31.972 39.552 85.537 1.00 48.80 214 CYS C C 1
ATOM 18314 O O . CYS C 1 215 ? 33.069 39.670 86.095 1.00 48.06 214 CYS C O 1
ATOM 18322 N N . GLN C 1 216 ? 31.635 38.457 84.857 1.00 50.27 215 GLN C N 1
ATOM 18323 C CA . GLN C 1 216 ? 32.589 37.366 84.693 1.00 57.07 215 GLN C CA 1
ATOM 18324 C C . GLN C 1 216 ? 33.653 37.670 83.645 1.00 51.14 215 GLN C C 1
ATOM 18325 O O . GLN C 1 216 ? 34.535 36.834 83.422 1.00 48.20 215 GLN C O 1
ATOM 18339 N N . GLU C 1 217 ? 33.596 38.841 83.006 1.00 53.75 216 GLU C N 1
ATOM 18340 C CA . GLU C 1 217 ? 34.720 39.343 82.228 1.00 58.30 216 GLU C CA 1
ATOM 18341 C C . GLU C 1 217 ? 35.776 40.013 83.097 1.00 53.64 216 GLU C C 1
ATOM 18342 O O . GLU C 1 217 ? 36.834 40.386 82.581 1.00 52.30 216 GLU C O 1
ATOM 18354 N N . GLN C 1 218 ? 35.513 40.174 84.393 1.00 55.42 217 GLN C N 1
ATOM 18355 C CA . GLN C 1 218 ? 36.405 40.873 85.303 1.00 58.10 217 GLN C CA 1
ATOM 18356 C C . GLN C 1 218 ? 37.345 39.891 85.991 1.00 57.65 217 GLN C C 1
ATOM 18357 O O . GLN C 1 218 ? 37.108 38.680 85.980 1.00 56.84 217 GLN C O 1
ATOM 18371 N N . PRO C 1 219 ? 38.428 40.391 86.601 1.00 60.38 218 PRO C N 1
ATOM 18372 C CA . PRO C 1 219 ? 39.355 39.482 87.306 1.00 62.74 218 PRO C CA 1
ATOM 18373 C C . PRO C 1 219 ? 38.661 38.685 88.390 1.00 64.60 218 PRO C C 1
ATOM 18374 O O . PRO C 1 219 ? 38.741 37.449 88.408 1.00 68.01 218 PRO C O 1
ATOM 18385 N N . GLU C 1 220 ? 37.977 39.373 89.307 1.00 55.06 219 GLU C N 1
ATOM 18386 C CA . GLU C 1 220 ? 37.196 38.731 90.361 1.00 48.20 219 GLU C CA 1
ATOM 18387 C C . GLU C 1 220 ? 35.715 38.927 90.062 1.00 47.69 219 GLU C C 1
ATOM 18388 O O . GLU C 1 220 ? 35.128 39.951 90.444 1.00 41.77 219 GLU C O 1
ATOM 18400 N N . PRO C 1 221 ? 35.059 37.976 89.390 1.00 55.76 220 PRO C N 1
ATOM 18401 C CA . PRO C 1 221 ? 33.648 38.200 89.026 1.00 52.72 220 PRO C CA 1
ATOM 18402 C C . PRO C 1 221 ? 32.758 38.521 90.213 1.00 54.07 220 PRO C C 1
ATOM 18403 O O . PRO C 1 221 ? 31.975 39.478 90.159 1.00 56.76 220 PRO C O 1
ATOM 18414 N N . TYR C 1 222 ? 32.855 37.743 91.293 1.00 45.98 221 TYR C N 1
ATOM 18415 C CA . TYR C 1 222 ? 31.939 37.925 92.414 1.00 43.01 221 TYR C CA 1
ATOM 18416 C C . TYR C 1 222 ? 32.142 39.278 93.082 1.00 38.77 221 TYR C C 1
ATOM 18417 O O . TYR C 1 222 ? 31.176 39.897 93.547 1.00 36.57 221 TYR C O 1
ATOM 18435 N N . LEU C 1 223 ? 33.385 39.757 93.142 1.00 40.09 222 LEU C N 1
ATOM 18436 C CA . LEU C 1 223 ? 33.623 41.105 93.647 1.00 40.05 222 LEU C CA 1
ATOM 18437 C C . LEU C 1 223 ? 32.942 42.140 92.763 1.00 39.16 222 LEU C C 1
ATOM 18438 O O . LEU C 1 223 ? 32.306 43.076 93.263 1.00 41.93 222 LEU C O 1
ATOM 18454 N N . ALA C 1 224 ? 33.054 41.984 91.443 1.00 38.27 223 ALA C N 1
ATOM 18455 C CA . ALA C 1 224 ? 32.371 42.893 90.530 1.00 37.92 223 ALA C CA 1
ATOM 18456 C C . ALA C 1 224 ? 30.863 42.844 90.741 1.00 38.92 223 ALA C C 1
ATOM 18457 O O . ALA C 1 224 ? 30.199 43.884 90.805 1.00 40.96 223 ALA C O 1
ATOM 18464 N N . MET C 1 225 ? 30.303 41.637 90.854 1.00 40.75 224 MET C N 1
ATOM 18465 C CA . MET C 1 225 ? 28.870 41.507 91.092 1.00 39.96 224 MET C CA 1
ATOM 18466 C C . MET C 1 225 ? 28.462 42.223 92.373 1.00 37.87 224 MET C C 1
ATOM 18467 O O . MET C 1 225 ? 27.488 42.985 92.389 1.00 34.76 224 MET C O 1
ATOM 18481 N N . PHE C 1 226 ? 29.193 41.984 93.465 1.00 40.63 225 PHE C N 1
ATOM 18482 C CA . PHE C 1 226 ? 28.868 42.643 94.726 1.00 39.83 225 PHE C CA 1
ATOM 18483 C C . PHE C 1 226 ? 28.896 44.157 94.569 1.00 42.30 225 PHE C C 1
ATOM 18484 O O . PHE C 1 226 ? 27.990 44.855 95.040 1.00 40.21 225 PHE C O 1
ATOM 18501 N N . ARG C 1 227 ? 29.922 44.684 93.896 1.00 38.03 226 ARG C N 1
ATOM 18502 C CA . ARG C 1 227 ? 29.984 46.121 93.659 1.00 39.00 226 ARG C CA 1
ATOM 18503 C C . ARG C 1 227 ? 28.757 46.606 92.895 1.00 37.81 226 ARG C C 1
ATOM 18504 O O . ARG C 1 227 ? 28.175 47.643 93.235 1.00 35.95 226 ARG C O 1
ATOM 18525 N N . GLU C 1 228 ? 28.346 45.870 91.861 1.00 36.21 227 GLU C N 1
ATOM 18526 C CA . GLU C 1 228 ? 27.148 46.252 91.122 1.00 39.67 227 GLU C CA 1
ATOM 18527 C C . GLU C 1 228 ? 25.923 46.257 92.028 1.00 35.27 227 GLU C C 1
ATOM 18528 O O . GLU C 1 228 ? 25.068 47.145 91.927 1.00 34.48 227 GLU C O 1
ATOM 18540 N N . ILE C 1 229 ? 25.821 45.273 92.924 1.00 32.00 228 ILE C N 1
ATOM 18541 C CA . ILE C 1 229 ? 24.693 45.233 93.850 1.00 33.04 228 ILE C CA 1
ATOM 18542 C C . ILE C 1 229 ? 24.724 46.445 94.771 1.00 34.40 228 ILE C C 1
ATOM 18543 O O . ILE C 1 229 ? 23.683 47.040 95.074 1.00 36.48 228 ILE C O 1
ATOM 18559 N N . VAL C 1 230 ? 25.918 46.834 95.227 1.00 32.67 229 VAL C N 1
ATOM 18560 C CA . VAL C 1 230 ? 26.040 48.019 96.070 1.00 33.74 229 VAL C CA 1
ATOM 18561 C C . VAL C 1 230 ? 25.606 49.261 95.301 1.00 35.57 229 VAL C C 1
ATOM 18562 O O . VAL C 1 230 ? 24.889 50.118 95.832 1.00 33.33 229 VAL C O 1
ATOM 18575 N N . GLU C 1 231 ? 26.023 49.372 94.038 1.00 34.63 230 GLU C N 1
ATOM 18576 C CA . GLU C 1 231 ? 25.642 50.526 93.228 1.00 35.77 230 GLU C CA 1
ATOM 18577 C C . GLU C 1 231 ? 24.131 50.588 93.043 1.00 35.38 230 GLU C C 1
ATOM 18578 O O . GLU C 1 231 ? 23.511 51.641 93.232 1.00 36.34 230 GLU C O 1
ATOM 18590 N N . ARG C 1 232 ? 23.517 49.462 92.671 1.00 33.63 231 ARG C N 1
ATOM 18591 C CA . ARG C 1 232 ? 22.071 49.440 92.485 1.00 34.97 231 ARG C CA 1
ATOM 18592 C C . ARG C 1 232 ? 21.343 49.796 93.775 1.00 34.34 231 ARG C C 1
ATOM 18593 O O . ARG C 1 232 ? 20.342 50.521 93.750 1.00 29.92 231 ARG C O 1
ATOM 18614 N N . ASN C 1 233 ? 21.828 49.295 94.913 1.00 30.44 232 ASN C N 1
ATOM 18615 C CA . ASN C 1 233 ? 21.205 49.636 96.188 1.00 29.30 232 ASN C CA 1
ATOM 18616 C C . ASN C 1 233 ? 21.403 51.110 96.519 1.00 29.34 232 ASN C C 1
ATOM 18617 O O . ASN C 1 233 ? 20.500 51.754 97.063 1.00 33.07 232 ASN C O 1
ATOM 18628 N N . ALA C 1 234 ? 22.573 51.663 96.194 1.00 28.63 233 ALA C N 1
ATOM 18629 C CA . ALA C 1 234 ? 22.781 53.097 96.364 1.00 31.54 233 ALA C CA 1
ATOM 18630 C C . ALA C 1 234 ? 21.805 53.893 95.508 1.00 33.11 233 ALA C C 1
ATOM 18631 O O . ALA C 1 234 ? 21.264 54.913 95.951 1.00 37.70 233 ALA C O 1
ATOM 18638 N N . GLU C 1 235 ? 21.566 53.442 94.275 1.00 32.94 234 GLU C N 1
ATOM 18639 C CA . GLU C 1 235 ? 20.637 54.143 93.396 1.00 33.31 234 GLU C CA 1
ATOM 18640 C C . GLU C 1 235 ? 19.200 53.975 93.872 1.00 32.97 234 GLU C C 1
ATOM 18641 O O . GLU C 1 235 ? 18.409 54.925 93.825 1.00 28.46 234 GLU C O 1
ATOM 18653 N N . LEU C 1 236 ? 18.845 52.777 94.339 1.00 34.32 235 LEU C N 1
ATOM 18654 C CA . LEU C 1 236 ? 17.486 52.540 94.815 1.00 34.04 235 LEU C CA 1
ATOM 18655 C C . LEU C 1 236 ? 17.174 53.415 96.022 1.00 32.50 235 LEU C C 1
ATOM 18656 O O . LEU C 1 236 ? 16.170 54.136 96.039 1.00 33.71 235 LEU C O 1
ATOM 18672 N N . ILE C 1 237 ? 18.030 53.366 97.046 1.00 29.90 236 ILE C N 1
ATOM 18673 C CA . ILE C 1 237 ? 17.766 54.125 98.264 1.00 28.86 236 ILE C CA 1
ATOM 18674 C C . ILE C 1 237 ? 17.729 55.616 97.962 1.00 30.67 236 ILE C C 1
ATOM 18675 O O . ILE C 1 237 ? 16.912 56.357 98.522 1.00 30.54 236 ILE C O 1
ATOM 18691 N N . ALA C 1 238 ? 18.604 56.081 97.067 1.00 29.16 237 ALA C N 1
ATOM 18692 C CA . ALA C 1 238 ? 18.574 57.485 96.671 1.00 33.24 237 ALA C CA 1
ATOM 18693 C C . ALA C 1 238 ? 17.191 57.883 96.172 1.00 31.25 237 ALA C C 1
ATOM 18694 O O . ALA C 1 238 ? 16.694 58.969 96.489 1.00 29.25 237 ALA C O 1
ATOM 18701 N N . LYS C 1 239 ? 16.551 57.012 95.389 1.00 32.82 238 LYS C N 1
ATOM 18702 C CA . LYS C 1 239 ? 15.217 57.319 94.888 1.00 31.23 238 LYS C CA 1
ATOM 18703 C C . LYS C 1 239 ? 14.182 57.268 96.006 1.00 33.71 238 LYS C C 1
ATOM 18704 O O . LYS C 1 239 ? 13.287 58.120 96.065 1.00 33.71 238 LYS C O 1
ATOM 18723 N N . TRP C 1 240 ? 14.284 56.287 96.908 1.00 29.71 239 TRP C N 1
ATOM 18724 C CA . TRP C 1 240 ? 13.387 56.259 98.059 1.00 32.45 239 TRP C CA 1
ATOM 18725 C C . TRP C 1 240 ? 13.445 57.577 98.820 1.00 30.42 239 TRP C C 1
ATOM 18726 O O . TRP C 1 240 ? 12.417 58.222 99.055 1.00 27.60 239 TRP C O 1
ATOM 18747 N N . GLN C 1 241 ? 14.654 57.993 99.212 1.00 29.22 240 GLN C N 1
ATOM 18748 C CA . GLN C 1 241 ? 14.798 59.184 100.042 1.00 30.58 240 GLN C CA 1
ATOM 18749 C C . GLN C 1 241 ? 14.350 60.434 99.296 1.00 31.31 240 GLN C C 1
ATOM 18750 O O . GLN C 1 241 ? 13.759 61.342 99.892 1.00 32.83 240 GLN C O 1
ATOM 18764 N N . ALA C 1 242 ? 14.617 60.498 97.990 1.00 29.26 241 ALA C N 1
ATOM 18765 C CA . ALA C 1 242 ? 14.290 61.697 97.227 1.00 30.64 241 ALA C CA 1
ATOM 18766 C C . ALA C 1 242 ? 12.788 61.851 97.028 1.00 32.00 241 ALA C C 1
ATOM 18767 O O . ALA C 1 242 ? 12.297 62.978 96.899 1.00 29.78 241 ALA C O 1
ATOM 18774 N N . TYR C 1 243 ? 12.044 60.746 97.004 1.00 30.35 242 TYR C N 1
ATOM 18775 C CA . TYR C 1 243 ? 10.612 60.787 96.734 1.00 31.86 242 TYR C CA 1
ATOM 18776 C C . TYR C 1 243 ? 9.769 60.354 97.926 1.00 31.37 242 TYR C C 1
ATOM 18777 O O . TYR C 1 243 ? 8.549 60.217 97.791 1.00 32.32 242 TYR C O 1
ATOM 18795 N N . GLY C 1 244 ? 10.383 60.151 99.086 1.00 34.04 243 GLY C N 1
ATOM 18796 C CA . GLY C 1 244 ? 9.632 59.939 100.309 1.00 33.78 243 GLY C CA 1
ATOM 18797 C C . GLY C 1 244 ? 8.928 58.605 100.410 1.00 32.26 243 GLY C C 1
ATOM 18798 O O . GLY C 1 244 ? 7.816 58.538 100.952 1.00 34.91 243 GLY C O 1
ATOM 18802 N N . PHE C 1 245 ? 9.544 57.538 99.910 1.00 26.71 244 PHE C N 1
ATOM 18803 C CA . PHE C 1 245 ? 8.986 56.200 100.046 1.00 29.29 244 PHE C CA 1
ATOM 18804 C C . PHE C 1 245 ? 9.558 55.538 101.293 1.00 31.61 244 PHE C C 1
ATOM 18805 O O . PHE C 1 245 ? 10.780 55.414 101.433 1.00 27.98 244 PHE C O 1
ATOM 18822 N N . CYS C 1 246 ? 8.675 55.110 102.189 1.00 30.96 245 CYS C N 1
ATOM 18823 C CA . CYS C 1 246 ? 9.057 54.361 103.378 1.00 33.28 245 CYS C CA 1
ATOM 18824 C C . CYS C 1 246 ? 8.714 52.895 103.151 1.00 32.40 245 CYS C C 1
ATOM 18825 O O . CYS C 1 246 ? 7.563 52.566 102.840 1.00 29.91 245 CYS C O 1
ATOM 18833 N N . HIS C 1 247 ? 9.710 52.021 103.301 1.00 30.02 246 HIS C N 1
ATOM 18834 C CA . HIS C 1 247 ? 9.488 50.591 103.114 1.00 24.87 246 HIS C CA 1
ATOM 18835 C C . HIS C 1 247 ? 8.895 49.961 104.370 1.00 27.73 246 HIS C C 1
ATOM 18836 O O . HIS C 1 247 ? 7.831 49.336 104.321 1.00 27.42 246 HIS C O 1
ATOM 18850 N N . GLY C 1 248 ? 9.581 50.103 105.506 1.00 25.74 247 GLY C N 1
ATOM 18851 C CA . GLY C 1 248 ? 9.069 49.669 106.784 1.00 26.16 247 GLY C CA 1
ATOM 18852 C C . GLY C 1 248 ? 9.584 48.327 107.262 1.00 30.77 247 GLY C C 1
ATOM 18853 O O . GLY C 1 248 ? 9.559 48.069 108.471 1.00 32.24 247 GLY C O 1
ATOM 18857 N N . VAL C 1 249 ? 10.040 47.464 106.355 1.00 29.15 248 VAL C N 1
ATOM 18858 C CA . VAL C 1 249 ? 10.479 46.124 106.729 1.00 30.86 248 VAL C CA 1
ATOM 18859 C C . VAL C 1 249 ? 11.735 45.764 105.947 1.00 30.71 248 VAL C C 1
ATOM 18860 O O . VAL C 1 249 ? 11.733 44.817 105.153 1.00 31.70 248 VAL C O 1
ATOM 18873 N N . MET C 1 250 ? 12.819 46.506 106.173 1.00 31.33 249 MET C N 1
ATOM 18874 C CA . MET C 1 250 ? 14.058 46.270 105.441 1.00 29.23 249 MET C CA 1
ATOM 18875 C C . MET C 1 250 ? 14.859 45.138 106.073 1.00 32.06 249 MET C C 1
ATOM 18876 O O . MET C 1 250 ? 16.039 45.310 106.399 1.00 32.94 249 MET C O 1
ATOM 18890 N N . ASN C 1 251 ? 14.226 43.983 106.264 1.00 32.21 250 ASN C N 1
ATOM 18891 C CA . ASN C 1 251 ? 14.958 42.789 106.654 1.00 31.73 250 ASN C CA 1
ATOM 18892 C C . ASN C 1 251 ? 15.744 42.252 105.460 1.00 28.08 250 ASN C C 1
ATOM 18893 O O . ASN C 1 251 ? 15.402 42.493 104.298 1.00 28.05 250 ASN C O 1
ATOM 18904 N N . THR C 1 252 ? 16.816 41.515 105.753 1.00 25.92 251 THR C N 1
ATOM 18905 C CA . THR C 1 252 ? 17.678 41.034 104.679 1.00 29.96 251 THR C CA 1
ATOM 18906 C C . THR C 1 252 ? 16.960 40.048 103.769 1.00 33.03 251 THR C C 1
ATOM 18907 O O . THR C 1 252 ? 17.392 39.849 102.629 1.00 36.10 251 THR C O 1
ATOM 18918 N N . ASP C 1 253 ? 15.876 39.430 104.237 1.00 29.57 252 ASP C N 1
ATOM 18919 C CA . ASP C 1 253 ? 15.085 38.571 103.368 1.00 27.47 252 ASP C CA 1
ATOM 18920 C C . ASP C 1 253 ? 14.174 39.356 102.433 1.00 28.10 252 ASP C C 1
ATOM 18921 O O . ASP C 1 253 ? 13.608 38.763 101.509 1.00 31.82 252 ASP C O 1
ATOM 18930 N N . ASN C 1 254 ? 14.029 40.665 102.638 1.00 26.99 253 ASN C N 1
ATOM 18931 C CA . ASN C 1 254 ? 13.247 41.515 101.751 1.00 27.72 253 ASN C CA 1
ATOM 18932 C C . ASN C 1 254 ? 14.118 42.372 100.836 1.00 30.49 253 ASN C C 1
ATOM 18933 O O . ASN C 1 254 ? 13.588 43.225 100.118 1.00 32.02 253 ASN C O 1
ATOM 18944 N N . MET C 1 255 ? 15.436 42.173 100.849 1.00 30.90 254 MET C N 1
ATOM 18945 C CA . MET C 1 255 ? 16.343 42.891 99.959 1.00 33.59 254 MET C CA 1
ATOM 18946 C C . MET C 1 255 ? 16.544 42.055 98.700 1.00 31.63 254 MET C C 1
ATOM 18947 O O . MET C 1 255 ? 17.111 40.959 98.758 1.00 35.80 254 MET C O 1
ATOM 18961 N N . SER C 1 256 ? 16.082 42.569 97.565 1.00 25.70 255 SER C N 1
ATOM 18962 C CA . SER C 1 256 ? 16.266 41.870 96.302 1.00 26.43 255 SER C CA 1
ATOM 18963 C C . SER C 1 256 ? 17.729 41.909 95.884 1.00 27.30 255 SER C C 1
ATOM 18964 O O . SER C 1 256 ? 18.422 42.912 96.074 1.00 29.46 255 SER C O 1
ATOM 18972 N N . ILE C 1 257 ? 18.203 40.798 95.315 1.00 34.43 256 ILE C N 1
ATOM 18973 C CA . ILE C 1 257 ? 19.565 40.743 94.797 1.00 35.80 256 ILE C CA 1
ATOM 18974 C C . ILE C 1 257 ? 19.720 41.551 93.519 1.00 33.70 256 ILE C C 1
ATOM 18975 O O . ILE C 1 257 ? 20.844 41.721 93.034 1.00 28.97 256 ILE C O 1
ATOM 18991 N N . LEU C 1 258 ? 18.618 42.059 92.966 1.00 31.12 257 LEU C N 1
ATOM 18992 C CA . LEU C 1 258 ? 18.654 42.901 91.780 1.00 30.81 257 LEU C CA 1
ATOM 18993 C C . LEU C 1 258 ? 18.594 44.387 92.104 1.00 27.99 257 LEU C C 1
ATOM 18994 O O . LEU C 1 258 ? 18.753 45.209 91.197 1.00 28.63 257 LEU C O 1
ATOM 19010 N N . GLY C 1 259 ? 18.368 44.752 93.362 1.00 30.43 258 GLY C N 1
ATOM 19011 C CA . GLY C 1 259 ? 18.226 46.149 93.711 1.00 32.02 258 GLY C CA 1
ATOM 19012 C C . GLY C 1 259 ? 16.899 46.755 93.319 1.00 33.79 258 GLY C C 1
ATOM 19013 O O . GLY C 1 259 ? 16.848 47.930 92.941 1.00 32.60 258 GLY C O 1
ATOM 19017 N N . ILE C 1 260 ? 15.819 45.982 93.383 1.00 31.79 259 ILE C N 1
ATOM 19018 C CA . ILE C 1 260 ? 14.476 46.500 93.159 1.00 31.77 259 ILE C CA 1
ATOM 19019 C C . ILE C 1 260 ? 13.728 46.481 94.484 1.00 28.65 259 ILE C C 1
ATOM 19020 O O . ILE C 1 260 ? 13.996 45.653 95.362 1.00 27.35 259 ILE C O 1
ATOM 19036 N N . THR C 1 261 ? 12.795 47.418 94.633 1.00 30.84 260 THR C N 1
ATOM 19037 C CA . THR C 1 261 ? 11.927 47.424 95.803 1.00 33.21 260 THR C CA 1
ATOM 19038 C C . THR C 1 261 ? 11.180 46.100 95.886 1.00 31.33 260 THR C C 1
ATOM 19039 O O . THR C 1 261 ? 10.610 45.635 94.895 1.00 34.20 260 THR C O 1
ATOM 19050 N N . PHE C 1 262 ? 11.179 45.488 97.069 1.00 29.11 261 PHE C N 1
ATOM 19051 C CA . PHE C 1 262 ? 10.679 44.129 97.206 1.00 34.15 261 PHE C CA 1
ATOM 19052 C C . PHE C 1 262 ? 9.914 43.957 98.511 1.00 28.77 261 PHE C C 1
ATOM 19053 O O . PHE C 1 262 ? 10.315 44.481 99.554 1.00 27.08 261 PHE C O 1
ATOM 19070 N N . ASP C 1 263 ? 8.819 43.194 98.435 1.00 24.71 262 ASP C N 1
ATOM 19071 C CA . ASP C 1 263 ? 7.892 42.955 99.539 1.00 25.38 262 ASP C CA 1
ATOM 19072 C C . ASP C 1 263 ? 7.241 44.246 100.016 1.00 27.61 262 ASP C C 1
ATOM 19073 O O . ASP C 1 263 ? 7.798 44.959 100.858 1.00 27.88 262 ASP C O 1
ATOM 19082 N N . PHE C 1 264 ? 6.045 44.531 99.506 1.00 31.57 263 PHE C N 1
ATOM 19083 C CA . PHE C 1 264 ? 5.274 45.698 99.921 1.00 32.09 263 PHE C CA 1
ATOM 19084 C C . PHE C 1 264 ? 4.327 45.289 101.044 1.00 34.02 263 PHE C C 1
ATOM 19085 O O . PHE C 1 264 ? 3.395 44.507 100.830 1.00 34.49 263 PHE C O 1
ATOM 19102 N N . GLY C 1 265 ? 4.570 45.817 102.240 1.00 35.16 264 GLY C N 1
ATOM 19103 C CA . GLY C 1 265 ? 3.707 45.583 103.371 1.00 29.66 264 GLY C CA 1
ATOM 19104 C C . GLY C 1 265 ? 3.227 46.890 103.969 1.00 28.66 264 GLY C C 1
ATOM 19105 O O . GLY C 1 265 ? 2.378 47.579 103.394 1.00 33.68 264 GLY C O 1
ATOM 19109 N N . PRO C 1 266 ? 3.779 47.277 105.131 1.00 28.68 265 PRO C N 1
ATOM 19110 C CA . PRO C 1 266 ? 3.318 48.512 105.782 1.00 27.07 265 PRO C CA 1
ATOM 19111 C C . PRO C 1 266 ? 3.995 49.758 105.228 1.00 28.19 265 PRO C C 1
ATOM 19112 O O . PRO C 1 266 ? 4.244 50.719 105.962 1.00 29.23 265 PRO C O 1
ATOM 19123 N N . PHE C 1 267 ? 4.290 49.753 103.930 1.00 34.17 266 PHE C N 1
ATOM 19124 C CA . PHE C 1 267 ? 4.924 50.894 103.293 1.00 33.97 266 PHE C CA 1
ATOM 19125 C C . PHE C 1 267 ? 4.046 52.136 103.422 1.00 32.57 266 PHE C C 1
ATOM 19126 O O . PHE C 1 267 ? 2.861 52.066 103.752 1.00 33.59 266 PHE C O 1
ATOM 19143 N N . ALA C 1 268 ? 4.645 53.288 103.129 1.00 26.42 267 ALA C N 1
ATOM 19144 C CA . ALA C 1 268 ? 3.905 54.541 103.081 1.00 28.47 267 ALA C CA 1
ATOM 19145 C C . ALA C 1 268 ? 4.725 55.579 102.334 1.00 28.06 267 ALA C C 1
ATOM 19146 O O . ALA C 1 268 ? 5.923 55.728 102.592 1.00 29.60 267 ALA C O 1
ATOM 19153 N N . PHE C 1 269 ? 4.084 56.285 101.409 1.00 27.83 268 PHE C N 1
ATOM 19154 C CA . PHE C 1 269 ? 4.651 57.511 100.872 1.00 27.38 268 PHE C CA 1
ATOM 19155 C C . PHE C 1 269 ? 4.435 58.642 101.867 1.00 31.45 268 PHE C C 1
ATOM 19156 O O . PHE C 1 269 ? 3.372 58.750 102.484 1.00 34.01 268 PHE C O 1
ATOM 19173 N N . LEU C 1 270 ? 5.452 59.482 102.030 1.00 31.43 269 LEU C N 1
ATOM 19174 C CA . LEU C 1 270 ? 5.329 60.620 102.928 1.00 30.49 269 LEU C CA 1
ATOM 19175 C C . LEU C 1 270 ? 4.249 61.572 102.431 1.00 34.91 269 LEU C C 1
ATOM 19176 O O . LEU C 1 270 ? 4.197 61.909 101.244 1.00 37.29 269 LEU C O 1
ATOM 19192 N N . ASP C 1 271 ? 3.377 61.991 103.343 1.00 34.10 270 ASP C N 1
ATOM 19193 C CA . ASP C 1 271 ? 2.462 63.092 103.074 1.00 34.89 270 ASP C CA 1
ATOM 19194 C C . ASP C 1 271 ? 3.157 64.387 103.480 1.00 37.15 270 ASP C C 1
ATOM 19195 O O . ASP C 1 271 ? 3.845 65.007 102.663 1.00 35.80 270 ASP C O 1
ATOM 19204 N N . ASP C 1 272 ? 3.004 64.797 104.736 1.00 33.84 271 ASP C N 1
ATOM 19205 C CA . ASP C 1 272 ? 3.874 65.831 105.279 1.00 36.42 271 ASP C CA 1
ATOM 19206 C C . ASP C 1 272 ? 5.270 65.255 105.481 1.00 35.04 271 ASP C C 1
ATOM 19207 O O . ASP C 1 272 ? 5.428 64.110 105.915 1.00 33.08 271 ASP C O 1
ATOM 19216 N N . PHE C 1 273 ? 6.288 66.045 105.155 1.00 30.79 272 PHE C N 1
ATOM 19217 C CA . PHE C 1 273 ? 7.652 65.557 105.286 1.00 33.33 272 PHE C CA 1
ATOM 19218 C C . PHE C 1 273 ? 7.995 65.334 106.753 1.00 36.77 272 PHE C C 1
ATOM 19219 O O . PHE C 1 273 ? 7.772 66.209 107.597 1.00 34.74 272 PHE C O 1
ATOM 19236 N N . ASP C 1 274 ? 8.548 64.160 107.047 1.00 36.13 273 ASP C N 1
ATOM 19237 C CA . ASP C 1 274 ? 8.995 63.822 108.395 1.00 36.46 273 ASP C CA 1
ATOM 19238 C C . ASP C 1 274 ? 10.172 62.869 108.245 1.00 38.05 273 ASP C C 1
ATOM 19239 O O . ASP C 1 274 ? 9.982 61.698 107.900 1.00 34.94 273 ASP C O 1
ATOM 19248 N N . GLU C 1 275 ? 11.381 63.370 108.503 1.00 34.32 274 GLU C N 1
ATOM 19249 C CA . GLU C 1 275 ? 12.588 62.590 108.264 1.00 39.24 274 GLU C CA 1
ATOM 19250 C C . GLU C 1 275 ? 12.719 61.393 109.196 1.00 37.69 274 GLU C C 1
ATOM 19251 O O . GLU C 1 275 ? 13.556 60.521 108.938 1.00 34.32 274 GLU C O 1
ATOM 19263 N N . HIS C 1 276 ? 11.923 61.326 110.263 1.00 37.40 275 HIS C N 1
ATOM 19264 C CA . HIS C 1 276 ? 11.960 60.207 111.196 1.00 36.37 275 HIS C CA 1
ATOM 19265 C C . HIS C 1 276 ? 10.664 59.405 111.186 1.00 33.69 275 HIS C C 1
ATOM 19266 O O . HIS C 1 276 ? 10.385 58.676 112.143 1.00 34.08 275 HIS C O 1
ATOM 19280 N N . PHE C 1 277 ? 9.868 59.520 110.126 1.00 36.73 276 PHE C N 1
ATOM 19281 C CA . PHE C 1 277 ? 8.584 58.836 110.094 1.00 35.82 276 PHE C CA 1
ATOM 19282 C C . PHE C 1 277 ? 8.776 57.329 110.190 1.00 34.22 276 PHE C C 1
ATOM 19283 O O . PHE C 1 277 ? 9.678 56.756 109.573 1.00 38.92 276 PHE C O 1
ATOM 19300 N N . ILE C 1 278 ? 7.911 56.691 110.970 1.00 31.46 277 ILE C N 1
ATOM 19301 C CA . ILE C 1 278 ? 7.933 55.251 111.180 1.00 28.68 277 ILE C CA 1
ATOM 19302 C C . ILE C 1 278 ? 6.630 54.711 110.611 1.00 30.26 277 ILE C C 1
ATOM 19303 O O . ILE C 1 278 ? 5.560 54.909 111.200 1.00 31.35 277 ILE C O 1
ATOM 19319 N N . CYS C 1 279 ? 6.712 54.042 109.464 1.00 30.12 278 CYS C N 1
ATOM 19320 C CA . CYS C 1 279 ? 5.516 53.564 108.787 1.00 29.59 278 CYS C CA 1
ATOM 19321 C C . CYS C 1 279 ? 5.066 52.194 109.270 1.00 32.65 278 CYS C C 1
ATOM 19322 O O . CYS C 1 279 ? 3.923 51.805 109.002 1.00 34.22 278 CYS C O 1
ATOM 19330 N N . ASN C 1 280 ? 5.925 51.463 109.981 1.00 33.51 279 ASN C N 1
ATOM 19331 C CA . ASN C 1 280 ? 5.633 50.104 110.426 1.00 28.13 279 ASN C CA 1
ATOM 19332 C C . ASN C 1 280 ? 5.253 50.136 111.903 1.00 29.03 279 ASN C C 1
ATOM 19333 O O . ASN C 1 280 ? 6.095 50.414 112.762 1.00 28.22 279 ASN C O 1
ATOM 19344 N N . HIS C 1 281 ? 3.984 49.828 112.195 1.00 27.60 280 HIS C N 1
ATOM 19345 C CA . HIS C 1 281 ? 3.486 49.901 113.566 1.00 32.77 280 HIS C CA 1
ATOM 19346 C C . HIS C 1 281 ? 4.305 49.043 114.523 1.00 33.63 280 HIS C C 1
ATOM 19347 O O . HIS C 1 281 ? 4.376 49.348 115.720 1.00 32.11 280 HIS C O 1
ATOM 19361 N N . SER C 1 282 ? 4.916 47.966 114.029 1.00 35.79 281 SER C N 1
ATOM 19362 C CA . SER C 1 282 ? 5.720 47.095 114.878 1.00 40.31 281 SER C CA 1
ATOM 19363 C C . SER C 1 282 ? 7.117 47.641 115.142 1.00 34.36 281 SER C C 1
ATOM 19364 O O . SER C 1 282 ? 7.821 47.103 116.005 1.00 32.33 281 SER C O 1
ATOM 19372 N N . ASP C 1 283 ? 7.526 48.698 114.440 1.00 33.70 282 ASP C N 1
ATOM 19373 C CA . ASP C 1 283 ? 8.892 49.220 114.520 1.00 31.02 282 ASP C CA 1
ATOM 19374 C C . ASP C 1 283 ? 8.966 50.303 115.598 1.00 29.48 282 ASP C C 1
ATOM 19375 O O . ASP C 1 283 ? 9.169 51.489 115.330 1.00 33.33 282 ASP C O 1
ATOM 19384 N N . HIS C 1 284 ? 8.817 49.860 116.850 1.00 30.66 283 HIS C N 1
ATOM 19385 C CA . HIS C 1 284 ? 8.683 50.797 117.961 1.00 34.02 283 HIS C CA 1
ATOM 19386 C C . HIS C 1 284 ? 9.952 51.608 118.186 1.00 35.65 283 HIS C C 1
ATOM 19387 O O . HIS C 1 284 ? 9.874 52.779 118.570 1.00 38.39 283 HIS C O 1
ATOM 19401 N N . GLU C 1 285 ? 11.120 51.015 117.961 1.00 35.11 284 GLU C N 1
ATOM 19402 C CA . GLU C 1 285 ? 12.383 51.713 118.155 1.00 40.15 284 GLU C CA 1
ATOM 19403 C C . GLU C 1 285 ? 12.825 52.477 116.914 1.00 34.83 284 GLU C C 1
ATOM 19404 O O . GLU C 1 285 ? 13.881 53.118 116.940 1.00 32.53 284 GLU C O 1
ATOM 19416 N N . GLY C 1 286 ? 12.046 52.432 115.837 1.00 36.23 285 GLY C N 1
ATOM 19417 C CA . GLY C 1 286 ? 12.364 53.203 114.651 1.00 36.45 285 GLY C CA 1
ATOM 19418 C C . GLY C 1 286 ? 13.531 52.676 113.849 1.00 34.15 285 GLY C C 1
ATOM 19419 O O . GLY C 1 286 ? 14.239 53.461 113.209 1.00 31.94 285 GLY C O 1
ATOM 19423 N N . ARG C 1 287 ? 13.753 51.360 113.861 1.00 32.56 286 ARG C N 1
ATOM 19424 C CA . ARG C 1 287 ? 14.847 50.797 113.077 1.00 33.64 286 ARG C CA 1
ATOM 19425 C C . ARG C 1 287 ? 14.698 51.144 111.601 1.00 33.26 286 ARG C C 1
ATOM 19426 O O . ARG C 1 287 ? 15.692 51.405 110.913 1.00 32.65 286 ARG C O 1
ATOM 19447 N N . TYR C 1 288 ? 13.464 51.146 111.098 1.00 29.96 287 TYR C N 1
ATOM 19448 C CA . TYR C 1 288 ? 13.191 51.347 109.681 1.00 28.98 287 TYR C CA 1
ATOM 19449 C C . TYR C 1 288 ? 12.492 52.679 109.423 1.00 29.03 287 TYR C C 1
ATOM 19450 O O . TYR C 1 288 ? 11.680 52.797 108.501 1.00 26.57 287 TYR C O 1
ATOM 19468 N N . SER C 1 289 ? 12.805 53.689 110.230 1.00 30.99 288 SER C N 1
ATOM 19469 C CA . SER C 1 289 ? 12.339 55.035 109.956 1.00 31.19 288 SER C CA 1
ATOM 19470 C C . SER C 1 289 ? 12.878 55.507 108.607 1.00 31.48 288 SER C C 1
ATOM 19471 O O . SER C 1 289 ? 13.798 54.922 108.032 1.00 31.65 288 SER C O 1
ATOM 19479 N N . PHE C 1 290 ? 12.291 56.598 108.110 1.00 28.99 289 PHE C N 1
ATOM 19480 C CA . PHE C 1 290 ? 12.625 57.085 106.776 1.00 31.49 289 PHE C CA 1
ATOM 19481 C C . PHE C 1 290 ? 14.114 57.385 106.648 1.00 34.93 289 PHE C C 1
ATOM 19482 O O . PHE C 1 290 ? 14.773 56.930 105.705 1.00 36.62 289 PHE C O 1
ATOM 19499 N N . SER C 1 291 ? 14.667 58.152 107.592 1.00 32.66 290 SER C N 1
ATOM 19500 C CA . SER C 1 291 ? 16.065 58.555 107.488 1.00 38.13 290 SER C CA 1
ATOM 19501 C C . SER C 1 291 ? 17.014 57.383 107.709 1.00 38.87 290 SER C C 1
ATOM 19502 O O . SER C 1 291 ? 18.103 57.354 107.124 1.00 40.95 290 SER C O 1
ATOM 19510 N N . ASN C 1 292 ? 16.630 56.413 108.536 1.00 32.25 291 ASN C N 1
ATOM 19511 C CA . ASN C 1 292 ? 17.495 55.269 108.795 1.00 34.43 291 ASN C CA 1
ATOM 19512 C C . ASN C 1 292 ? 17.520 54.266 107.650 1.00 29.01 291 ASN C C 1
ATOM 19513 O O . ASN C 1 292 ? 18.283 53.296 107.720 1.00 28.66 291 ASN C O 1
ATOM 19524 N N . GLN C 1 293 ? 16.724 54.472 106.597 1.00 27.59 292 GLN C N 1
ATOM 19525 C CA . GLN C 1 293 ? 16.783 53.567 105.455 1.00 29.60 292 GLN C CA 1
ATOM 19526 C C . GLN C 1 293 ? 18.164 53.581 104.814 1.00 31.02 292 GLN C C 1
ATOM 19527 O O . GLN C 1 293 ? 18.579 52.584 104.210 1.00 32.04 292 GLN C O 1
ATOM 19541 N N . VAL C 1 294 ? 18.898 54.680 104.953 1.00 28.93 293 VAL C N 1
ATOM 19542 C CA . VAL C 1 294 ? 20.218 54.805 104.338 1.00 32.97 293 VAL C CA 1
ATOM 19543 C C . VAL C 1 294 ? 21.209 53.925 105.095 1.00 32.47 293 VAL C C 1
ATOM 19544 O O . VAL C 1 294 ? 21.804 53.020 104.491 1.00 32.33 293 VAL C O 1
ATOM 19557 N N . PRO C 1 295 ? 21.422 54.127 106.400 1.00 30.07 294 PRO C N 1
ATOM 19558 C CA . PRO C 1 295 ? 22.356 53.240 107.115 1.00 31.01 294 PRO C CA 1
ATOM 19559 C C . PRO C 1 295 ? 21.890 51.795 107.179 1.00 30.14 294 PRO C C 1
ATOM 19560 O O . PRO C 1 295 ? 22.730 50.887 107.200 1.00 29.08 294 PRO C O 1
ATOM 19571 N N . ILE C 1 296 ? 20.578 51.546 107.216 1.00 28.34 295 ILE C N 1
ATOM 19572 C CA . ILE C 1 296 ? 20.091 50.169 107.216 1.00 27.86 295 ILE C CA 1
ATOM 19573 C C . ILE C 1 296 ? 20.451 49.482 105.904 1.00 30.52 295 ILE C C 1
ATOM 19574 O O . ILE C 1 296 ? 20.806 48.297 105.881 1.00 32.77 295 ILE C O 1
ATOM 19590 N N . ALA C 1 297 ? 20.374 50.216 104.791 1.00 27.73 296 ALA C N 1
ATOM 19591 C CA . ALA C 1 297 ? 20.731 49.638 103.499 1.00 28.76 296 ALA C CA 1
ATOM 19592 C C . ALA C 1 297 ? 22.191 49.204 103.478 1.00 31.00 296 ALA C C 1
ATOM 19593 O O . ALA C 1 297 ? 22.517 48.120 102.982 1.00 31.19 296 ALA C O 1
ATOM 19600 N N . GLN C 1 298 ? 23.086 50.040 104.010 1.00 34.33 297 GLN C N 1
ATOM 19601 C CA . GLN C 1 298 ? 24.492 49.659 104.095 1.00 35.94 297 GLN C CA 1
ATOM 19602 C C . GLN C 1 298 ? 24.670 48.468 105.027 1.00 34.44 297 GLN C C 1
ATOM 19603 O O . GLN C 1 298 ? 25.390 47.515 104.710 1.00 38.27 297 GLN C O 1
ATOM 19617 N N . TRP C 1 299 ? 24.022 48.514 106.193 1.00 31.66 298 TRP C N 1
ATOM 19618 C CA . TRP C 1 299 ? 24.047 47.381 107.111 1.00 33.91 298 TRP C CA 1
ATOM 19619 C C . TRP C 1 299 ? 23.615 46.101 106.405 1.00 34.69 298 TRP C C 1
ATOM 19620 O O . TRP C 1 299 ? 24.263 45.055 106.533 1.00 33.79 298 TRP C O 1
ATOM 19641 N N . ASN C 1 300 ? 22.521 46.168 105.642 1.00 29.38 299 ASN C N 1
ATOM 19642 C CA . ASN C 1 300 ? 22.052 44.989 104.925 1.00 28.96 299 ASN C CA 1
ATOM 19643 C C . ASN C 1 300 ? 23.073 44.514 103.901 1.00 30.99 299 ASN C C 1
ATOM 19644 O O . ASN C 1 300 ? 23.217 43.307 103.678 1.00 27.83 299 ASN C O 1
ATOM 19655 N N . LEU C 1 301 ? 23.793 45.444 103.266 1.00 32.09 300 LEU C N 1
ATOM 19656 C CA . LEU C 1 301 ? 24.825 45.050 102.312 1.00 31.61 300 LEU C CA 1
ATOM 19657 C C . LEU C 1 301 ? 25.983 44.348 103.011 1.00 33.56 300 LEU C C 1
ATOM 19658 O O . LEU C 1 301 ? 26.580 43.419 102.453 1.00 32.69 300 LEU C O 1
ATOM 19674 N N . SER C 1 302 ? 26.321 44.776 104.232 1.00 33.68 301 SER C N 1
ATOM 19675 C CA . SER C 1 302 ? 27.326 44.056 105.007 1.00 36.25 301 SER C CA 1
ATOM 19676 C C . SER C 1 302 ? 26.858 42.640 105.313 1.00 32.46 301 SER C C 1
ATOM 19677 O O . SER C 1 302 ? 27.656 41.695 105.298 1.00 34.12 301 SER C O 1
ATOM 19685 N N . ALA C 1 303 ? 25.564 42.475 105.589 1.00 28.85 302 ALA C N 1
ATOM 19686 C CA . ALA C 1 303 ? 25.019 41.140 105.808 1.00 29.90 302 ALA C CA 1
ATOM 19687 C C . ALA C 1 303 ? 25.192 40.272 104.569 1.00 29.41 302 ALA C C 1
ATOM 19688 O O . ALA C 1 303 ? 25.578 39.102 104.670 1.00 31.01 302 ALA C O 1
ATOM 19695 N N . LEU C 1 304 ? 24.907 40.827 103.387 1.00 31.85 303 LEU C N 1
ATOM 19696 C CA . LEU C 1 304 ? 25.162 40.095 102.152 1.00 32.26 303 LEU C CA 1
ATOM 19697 C C . LEU C 1 304 ? 26.644 39.776 102.011 1.00 32.69 303 LEU C C 1
ATOM 19698 O O . LEU C 1 304 ? 27.013 38.662 101.620 1.00 34.05 303 LEU C O 1
ATOM 19714 N N . GLY C 1 305 ? 27.508 40.740 102.336 1.00 34.57 304 GLY C N 1
ATOM 19715 C CA . GLY C 1 305 ? 28.937 40.517 102.211 1.00 38.90 304 GLY C CA 1
ATOM 19716 C C . GLY C 1 305 ? 29.420 39.317 103.002 1.00 41.02 304 GLY C C 1
ATOM 19717 O O . GLY C 1 305 ? 30.329 38.603 102.570 1.00 38.32 304 GLY C O 1
ATOM 19721 N N . GLN C 1 306 ? 28.824 39.077 104.173 1.00 39.41 305 GLN C N 1
ATOM 19722 C CA . GLN C 1 306 ? 29.245 37.943 104.989 1.00 44.28 305 GLN C CA 1
ATOM 19723 C C . GLN C 1 306 ? 28.995 36.625 104.268 1.00 42.14 305 GLN C C 1
ATOM 19724 O O . GLN C 1 306 ? 29.802 35.694 104.366 1.00 37.45 305 GLN C O 1
ATOM 19738 N N . ALA C 1 307 ? 27.882 36.526 103.538 1.00 40.86 306 ALA C N 1
ATOM 19739 C CA . ALA C 1 307 ? 27.583 35.303 102.805 1.00 39.55 306 ALA C CA 1
ATOM 19740 C C . ALA C 1 307 ? 28.469 35.125 101.579 1.00 38.36 306 ALA C C 1
ATOM 19741 O O . ALA C 1 307 ? 28.453 34.044 100.981 1.00 39.58 306 ALA C O 1
ATOM 19748 N N . LEU C 1 308 ? 29.237 36.145 101.197 1.00 36.67 307 LEU C N 1
ATOM 19749 C CA . LEU C 1 308 ? 30.128 36.064 100.047 1.00 39.45 307 LEU C CA 1
ATOM 19750 C C . LEU C 1 308 ? 31.597 36.027 100.449 1.00 43.55 307 LEU C C 1
ATOM 19751 O O . LEU C 1 308 ? 32.470 36.095 99.576 1.00 40.59 307 LEU C O 1
ATOM 19767 N N . THR C 1 309 ? 31.894 35.913 101.743 1.00 45.82 308 THR C N 1
ATOM 19768 C CA . THR C 1 309 ? 33.282 35.773 102.161 1.00 49.31 308 THR C CA 1
ATOM 19769 C C . THR C 1 309 ? 33.936 34.495 101.641 1.00 50.63 308 THR C C 1
ATOM 19770 O O . THR C 1 309 ? 35.166 34.506 101.459 1.00 52.02 308 THR C O 1
ATOM 19781 N N . PRO C 1 310 ? 33.218 33.393 101.393 1.00 49.87 309 PRO C N 1
ATOM 19782 C CA . PRO C 1 310 ? 33.872 32.232 100.769 1.00 47.41 309 PRO C CA 1
ATOM 19783 C C . PRO C 1 310 ? 34.464 32.533 99.406 1.00 49.01 309 PRO C C 1
ATOM 19784 O O . PRO C 1 310 ? 35.315 31.768 98.935 1.00 49.66 309 PRO C O 1
ATOM 19795 N N . PHE C 1 311 ? 34.045 33.623 98.759 1.00 49.79 310 PHE C N 1
ATOM 19796 C CA . PHE C 1 311 ? 34.467 33.936 97.403 1.00 46.99 310 PHE C CA 1
ATOM 19797 C C . PHE C 1 311 ? 35.229 35.246 97.278 1.00 45.73 310 PHE C C 1
ATOM 19798 O O . PHE C 1 311 ? 35.987 35.405 96.315 1.00 44.92 310 PHE C O 1
ATOM 19815 N N . VAL C 1 312 ? 35.055 36.179 98.211 1.00 46.56 311 VAL C N 1
ATOM 19816 C CA . VAL C 1 312 ? 35.734 37.467 98.177 1.00 45.28 311 VAL C CA 1
ATOM 19817 C C . VAL C 1 312 ? 36.398 37.699 99.526 1.00 42.53 311 VAL C C 1
ATOM 19818 O O . VAL C 1 312 ? 35.921 37.226 100.563 1.00 47.01 311 VAL C O 1
ATOM 19831 N N . SER C 1 313 ? 37.506 38.434 99.509 1.00 39.06 312 SER C N 1
ATOM 19832 C CA . SER C 1 313 ? 38.223 38.727 100.741 1.00 42.76 312 SER C CA 1
ATOM 19833 C C . SER C 1 313 ? 37.449 39.742 101.576 1.00 47.24 312 SER C C 1
ATOM 19834 O O . SER C 1 313 ? 36.721 40.588 101.050 1.00 44.75 312 SER C O 1
ATOM 19842 N N . VAL C 1 314 ? 37.612 39.645 102.897 1.00 50.43 313 VAL C N 1
ATOM 19843 C CA . VAL C 1 314 ? 36.924 40.564 103.799 1.00 48.29 313 VAL C CA 1
ATOM 19844 C C . VAL C 1 314 ? 37.295 42.006 103.476 1.00 47.53 313 VAL C C 1
ATOM 19845 O O . VAL C 1 314 ? 36.433 42.893 103.446 1.00 42.77 313 VAL C O 1
ATOM 19858 N N . GLU C 1 315 ? 38.581 42.265 103.222 1.00 44.25 314 GLU C N 1
ATOM 19859 C CA . GLU C 1 315 ? 39.019 43.633 102.969 1.00 44.63 314 GLU C CA 1
ATOM 19860 C C . GLU C 1 315 ? 38.354 44.201 101.721 1.00 43.65 314 GLU C C 1
ATOM 19861 O O . GLU C 1 315 ? 37.934 45.364 101.708 1.00 43.53 314 GLU C O 1
ATOM 19873 N N . ALA C 1 316 ? 38.247 43.395 100.663 1.00 44.38 315 ALA C N 1
ATOM 19874 C CA . ALA C 1 316 ? 37.613 43.862 99.435 1.00 42.75 315 ALA C CA 1
ATOM 19875 C C . ALA C 1 316 ? 36.134 44.152 99.659 1.00 42.24 315 ALA C C 1
ATOM 19876 O O . ALA C 1 316 ? 35.621 45.190 99.225 1.00 43.00 315 ALA C O 1
ATOM 19883 N N . LEU C 1 317 ? 35.432 43.243 100.340 1.00 40.12 316 LEU C N 1
ATOM 19884 C CA . LEU C 1 317 ? 34.009 43.440 100.599 1.00 39.52 316 LEU C CA 1
ATOM 19885 C C . LEU C 1 317 ? 33.765 44.745 101.345 1.00 36.41 316 LEU C C 1
ATOM 19886 O O . LEU C 1 317 ? 32.945 45.571 100.927 1.00 33.24 316 LEU C O 1
ATOM 19902 N N . ARG C 1 318 ? 34.475 44.952 102.456 1.00 40.21 317 ARG C N 1
ATOM 19903 C CA . ARG C 1 318 ? 34.295 46.175 103.228 1.00 43.23 317 ARG C CA 1
ATOM 19904 C C . ARG C 1 318 ? 34.754 47.397 102.446 1.00 42.07 317 ARG C C 1
ATOM 19905 O O . ARG C 1 318 ? 34.178 48.479 102.597 1.00 44.27 317 ARG C O 1
ATOM 19926 N N . GLU C 1 319 ? 35.775 47.243 101.600 1.00 42.39 318 GLU C N 1
ATOM 19927 C CA . GLU C 1 319 ? 36.142 48.317 100.684 1.00 46.43 318 GLU C CA 1
ATOM 19928 C C . GLU C 1 319 ? 34.963 48.693 99.795 1.00 42.66 318 GLU C C 1
ATOM 19929 O O . GLU C 1 319 ? 34.678 49.879 99.590 1.00 38.55 318 GLU C O 1
ATOM 19941 N N . THR C 1 320 ? 34.252 47.690 99.274 1.00 44.68 319 THR C N 1
ATOM 19942 C CA . THR C 1 320 ? 33.123 47.952 98.389 1.00 46.07 319 THR C CA 1
ATOM 19943 C C . THR C 1 320 ? 31.937 48.523 99.157 1.00 40.23 319 THR C C 1
ATOM 19944 O O . THR C 1 320 ? 31.209 49.378 98.639 1.00 37.36 319 THR C O 1
ATOM 19955 N N . ILE C 1 321 ? 31.719 48.060 100.389 1.00 40.45 320 ILE C N 1
ATOM 19956 C CA . ILE C 1 321 ? 30.642 48.615 101.204 1.00 41.00 320 ILE C CA 1
ATOM 19957 C C . ILE C 1 321 ? 30.883 50.094 101.472 1.00 43.49 320 ILE C C 1
ATOM 19958 O O . ILE C 1 321 ? 29.931 50.877 101.584 1.00 42.84 320 ILE C O 1
ATOM 19974 N N . GLY C 1 322 ? 32.148 50.504 101.578 1.00 43.46 321 GLY C N 1
ATOM 19975 C CA . GLY C 1 322 ? 32.468 51.905 101.779 1.00 41.44 321 GLY C CA 1
ATOM 19976 C C . GLY C 1 322 ? 32.102 52.796 100.611 1.00 40.94 321 GLY C C 1
ATOM 19977 O O . GLY C 1 322 ? 32.074 54.021 100.768 1.00 46.13 321 GLY C O 1
ATOM 19981 N N . LEU C 1 323 ? 31.829 52.210 99.445 1.00 40.97 322 LEU C N 1
ATOM 19982 C CA . LEU C 1 323 ? 31.377 52.981 98.296 1.00 40.32 322 LEU C CA 1
ATOM 19983 C C . LEU C 1 323 ? 29.908 53.369 98.390 1.00 39.16 322 LEU C C 1
ATOM 19984 O O . LEU C 1 323 ? 29.476 54.280 97.675 1.00 42.79 322 LEU C O 1
ATOM 20000 N N . PHE C 1 324 ? 29.135 52.709 99.253 1.00 35.99 323 PHE C N 1
ATOM 20001 C CA . PHE C 1 324 ? 27.690 52.907 99.256 1.00 36.14 323 PHE C CA 1
ATOM 20002 C C . PHE C 1 324 ? 27.327 54.353 99.568 1.00 40.56 323 PHE C C 1
ATOM 20003 O O . PHE C 1 324 ? 26.605 55.006 98.805 1.00 40.77 323 PHE C O 1
ATOM 20020 N N . LEU C 1 325 ? 27.808 54.870 100.698 1.00 40.23 324 LEU C N 1
ATOM 20021 C CA . LEU C 1 325 ? 27.356 56.186 101.144 1.00 40.07 324 LEU C CA 1
ATOM 20022 C C . LEU C 1 325 ? 27.738 57.285 100.164 1.00 40.70 324 LEU C C 1
ATOM 20023 O O . LEU C 1 325 ? 26.878 58.125 99.847 1.00 38.61 324 LEU C O 1
ATOM 20039 N N . PRO C 1 326 ? 28.969 57.349 99.645 1.00 39.44 325 PRO C N 1
ATOM 20040 C CA . PRO C 1 326 ? 29.261 58.376 98.629 1.00 37.76 325 PRO C CA 1
ATOM 20041 C C . PRO C 1 326 ? 28.408 58.235 97.381 1.00 36.41 325 PRO C C 1
ATOM 20042 O O . PRO C 1 326 ? 27.943 59.243 96.833 1.00 34.62 325 PRO C O 1
ATOM 20053 N N . LEU C 1 327 ? 28.192 57.004 96.909 1.00 38.43 326 LEU C N 1
ATOM 20054 C CA . LEU C 1 327 ? 27.335 56.803 95.746 1.00 41.58 326 LEU C CA 1
ATOM 20055 C C . LEU C 1 327 ? 25.910 57.255 96.033 1.00 37.47 326 LEU C C 1
ATOM 20056 O O . LEU C 1 327 ? 25.281 57.916 95.199 1.00 37.93 326 LEU C O 1
ATOM 20072 N N . TYR C 1 328 ? 25.383 56.910 97.210 1.00 35.63 327 TYR C N 1
ATOM 20073 C CA . TYR C 1 328 ? 24.041 57.350 97.571 1.00 35.80 327 TYR C CA 1
ATOM 20074 C C . TYR C 1 328 ? 23.934 58.869 97.520 1.00 37.05 327 TYR C C 1
ATOM 20075 O O . TYR C 1 328 ? 23.013 59.419 96.905 1.00 35.99 327 TYR C O 1
ATOM 20093 N N . GLN C 1 329 ? 24.872 59.566 98.168 1.00 36.96 328 GLN C N 1
ATOM 20094 C CA . GLN C 1 329 ? 24.823 61.024 98.207 1.00 43.82 328 GLN C CA 1
ATOM 20095 C C . GLN C 1 329 ? 24.853 61.618 96.804 1.00 40.40 328 GLN C C 1
ATOM 20096 O O . GLN C 1 329 ? 24.157 62.600 96.524 1.00 37.41 328 GLN C O 1
ATOM 20110 N N . ALA C 1 330 ? 25.646 61.033 95.904 1.00 40.11 329 ALA C N 1
ATOM 20111 C CA . ALA C 1 330 ? 25.752 61.576 94.553 1.00 39.32 329 ALA C CA 1
ATOM 20112 C C . ALA C 1 330 ? 24.422 61.476 93.816 1.00 39.16 329 ALA C C 1
ATOM 20113 O O . ALA C 1 330 ? 23.936 62.463 93.251 1.00 40.16 329 ALA C O 1
ATOM 20120 N N . HIS C 1 331 ? 23.819 60.285 93.803 1.00 36.61 330 HIS C N 1
ATOM 20121 C CA . HIS C 1 331 ? 22.533 60.123 93.131 1.00 40.39 330 HIS C CA 1
ATOM 20122 C C . HIS C 1 331 ? 21.441 60.914 93.839 1.00 35.79 330 HIS C C 1
ATOM 20123 O O . HIS C 1 331 ? 20.590 61.527 93.184 1.00 32.81 330 HIS C O 1
ATOM 20137 N N . TYR C 1 332 ? 21.448 60.917 95.174 1.00 36.70 331 TYR C N 1
ATOM 20138 C CA . TYR C 1 332 ? 20.440 61.669 95.914 1.00 35.76 331 TYR C CA 1
ATOM 20139 C C . TYR C 1 332 ? 20.530 63.157 95.595 1.00 38.13 331 TYR C C 1
ATOM 20140 O O . TYR C 1 332 ? 19.515 63.810 95.325 1.00 39.79 331 TYR C O 1
ATOM 20158 N N . LEU C 1 333 ? 21.744 63.711 95.617 1.00 37.58 332 LEU C N 1
ATOM 20159 C CA . LEU C 1 333 ? 21.911 65.127 95.313 1.00 39.84 332 LEU C CA 1
ATOM 20160 C C . LEU C 1 333 ? 21.422 65.450 93.909 1.00 37.26 332 LEU C C 1
ATOM 20161 O O . LEU C 1 333 ? 20.795 66.492 93.687 1.00 40.72 332 LEU C O 1
ATOM 20177 N N . ASP C 1 334 ? 21.696 64.570 92.945 1.00 33.12 333 ASP C N 1
ATOM 20178 C CA . ASP C 1 334 ? 21.262 64.828 91.577 1.00 36.46 333 ASP C CA 1
ATOM 20179 C C . ASP C 1 334 ? 19.742 64.799 91.477 1.00 34.05 333 ASP C C 1
ATOM 20180 O O . ASP C 1 334 ? 19.133 65.686 90.869 1.00 32.82 333 ASP C O 1
ATOM 20189 N N . LEU C 1 335 ? 19.109 63.785 92.073 1.00 31.14 334 LEU C N 1
ATOM 20190 C CA . LEU C 1 335 ? 17.652 63.724 92.065 1.00 30.92 334 LEU C CA 1
ATOM 20191 C C . LEU C 1 335 ? 17.046 64.984 92.672 1.00 30.91 334 LEU C C 1
ATOM 20192 O O . LEU C 1 335 ? 16.100 65.555 92.118 1.00 28.67 334 LEU C O 1
ATOM 20208 N N . MET C 1 336 ? 17.586 65.442 93.805 1.00 35.30 335 MET C N 1
ATOM 20209 C CA . MET C 1 336 ? 17.022 66.615 94.467 1.00 35.04 335 MET C CA 1
ATOM 20210 C C . MET C 1 336 ? 17.279 67.882 93.660 1.00 34.89 335 MET C C 1
ATOM 20211 O O . MET C 1 336 ? 16.423 68.773 93.609 1.00 34.17 335 MET C O 1
ATOM 20225 N N . ARG C 1 337 ? 18.450 67.988 93.029 1.00 35.62 336 ARG C N 1
ATOM 20226 C CA . ARG C 1 337 ? 18.682 69.092 92.103 1.00 39.44 336 ARG C CA 1
ATOM 20227 C C . ARG C 1 337 ? 17.618 69.116 91.014 1.00 38.75 336 ARG C C 1
ATOM 20228 O O . ARG C 1 337 ? 17.095 70.181 90.667 1.00 37.57 336 ARG C O 1
ATOM 20249 N N . ARG C 1 338 ? 17.284 67.944 90.466 1.00 37.08 337 ARG C N 1
ATOM 20250 C CA . ARG C 1 338 ? 16.273 67.879 89.417 1.00 37.57 337 ARG C CA 1
ATOM 20251 C C . ARG C 1 338 ? 14.899 68.259 89.953 1.00 35.15 337 ARG C C 1
ATOM 20252 O O . ARG C 1 338 ? 14.139 68.961 89.277 1.00 34.83 337 ARG C O 1
ATOM 20273 N N . ARG C 1 339 ? 14.560 67.811 91.165 1.00 35.28 338 ARG C N 1
ATOM 20274 C CA . ARG C 1 339 ? 13.274 68.190 91.741 1.00 36.44 338 ARG C CA 1
ATOM 20275 C C . ARG C 1 339 ? 13.192 69.694 91.960 1.00 35.53 338 ARG C C 1
ATOM 20276 O O . ARG C 1 339 ? 12.097 70.267 91.929 1.00 37.33 338 ARG C O 1
ATOM 20297 N N . LEU C 1 340 ? 14.330 70.348 92.180 1.00 29.00 339 LEU C N 1
ATOM 20298 C CA . LEU C 1 340 ? 14.383 71.798 92.301 1.00 33.38 339 LEU C CA 1
ATOM 20299 C C . LEU C 1 340 ? 14.525 72.495 90.954 1.00 33.33 339 LEU C C 1
ATOM 20300 O O . LEU C 1 340 ? 14.582 73.728 90.914 1.00 30.84 339 LEU C O 1
ATOM 20316 N N . GLY C 1 341 ? 14.587 71.743 89.859 1.00 39.46 340 GLY C N 1
ATOM 20317 C CA . GLY C 1 341 ? 14.748 72.332 88.549 1.00 42.24 340 GLY C CA 1
ATOM 20318 C C . GLY C 1 341 ? 16.148 72.796 88.228 1.00 43.61 340 GLY C C 1
ATOM 20319 O O . GLY C 1 341 ? 16.335 73.496 87.225 1.00 46.14 340 GLY C O 1
ATOM 20323 N N . LEU C 1 342 ? 17.137 72.435 89.041 1.00 37.79 341 LEU C N 1
ATOM 20324 C CA . LEU C 1 342 ? 18.513 72.833 88.786 1.00 39.84 341 LEU C CA 1
ATOM 20325 C C . LEU C 1 342 ? 19.167 71.871 87.803 1.00 41.18 341 LEU C C 1
ATOM 20326 O O . LEU C 1 342 ? 18.987 70.652 87.890 1.00 44.30 341 LEU C O 1
ATOM 20342 N N . THR C 1 343 ? 19.932 72.430 86.862 1.00 41.09 342 THR C N 1
ATOM 20343 C CA . THR C 1 343 ? 20.519 71.658 85.777 1.00 43.71 342 THR C CA 1
ATOM 20344 C C . THR C 1 343 ? 22.015 71.431 85.919 1.00 48.89 342 THR C C 1
ATOM 20345 O O . THR C 1 343 ? 22.549 70.538 85.252 1.00 50.40 342 THR C O 1
ATOM 20356 N N . VAL C 1 344 ? 22.702 72.210 86.750 1.00 49.59 343 VAL C N 1
ATOM 20357 C CA . VAL C 1 344 ? 24.139 72.075 86.939 1.00 56.50 343 VAL C CA 1
ATOM 20358 C C . VAL C 1 344 ? 24.417 71.870 88.421 1.00 51.52 343 VAL C C 1
ATOM 20359 O O . VAL C 1 344 ? 23.640 72.293 89.283 1.00 51.22 343 VAL C O 1
ATOM 20372 N N . ALA C 1 345 ? 25.531 71.208 88.713 1.00 49.33 344 ALA C N 1
ATOM 20373 C CA . ALA C 1 345 ? 25.905 70.896 90.085 1.00 50.32 344 ALA C CA 1
ATOM 20374 C C . ALA C 1 345 ? 26.836 71.966 90.637 1.00 50.23 344 ALA C C 1
ATOM 20375 O O . ALA C 1 345 ? 27.747 72.433 89.947 1.00 51.69 344 ALA C O 1
ATOM 20382 N N . GLN C 1 346 ? 26.597 72.354 91.888 1.00 49.82 345 GLN C N 1
ATOM 20383 C CA . GLN C 1 346 ? 27.422 73.337 92.574 1.00 56.14 345 GLN C CA 1
ATOM 20384 C C . GLN C 1 346 ? 27.738 72.835 93.976 1.00 57.34 345 GLN C C 1
ATOM 20385 O O . GLN C 1 346 ? 27.094 71.918 94.495 1.00 53.28 345 GLN C O 1
ATOM 20399 N N . ASP C 1 347 ? 28.747 73.459 94.590 1.00 68.77 346 ASP C N 1
ATOM 20400 C CA . ASP C 1 347 ? 29.325 72.917 95.815 1.00 74.79 346 ASP C CA 1
ATOM 20401 C C . ASP C 1 347 ? 28.338 72.957 96.978 1.00 70.31 346 ASP C C 1
ATOM 20402 O O . ASP C 1 347 ? 28.244 71.995 97.748 1.00 71.04 346 ASP C O 1
ATOM 20411 N N . GLN C 1 348 ? 27.600 74.054 97.126 1.00 64.13 347 GLN C N 1
ATOM 20412 C CA . GLN C 1 348 ? 26.735 74.254 98.281 1.00 63.88 347 GLN C CA 1
ATOM 20413 C C . GLN C 1 348 ? 25.335 73.679 98.093 1.00 57.85 347 GLN C C 1
ATOM 20414 O O . GLN C 1 348 ? 24.444 73.980 98.894 1.00 57.37 347 GLN C O 1
ATOM 20428 N N . ASP C 1 349 ? 25.120 72.851 97.069 1.00 55.02 348 ASP C N 1
ATOM 20429 C CA . ASP C 1 349 ? 23.781 72.330 96.819 1.00 52.66 348 ASP C CA 1
ATOM 20430 C C . ASP C 1 349 ? 23.309 71.413 97.942 1.00 52.08 348 ASP C C 1
ATOM 20431 O O . ASP C 1 349 ? 22.110 71.371 98.238 1.00 52.81 348 ASP C O 1
ATOM 20440 N N . ASP C 1 350 ? 24.225 70.678 98.576 1.00 48.70 349 ASP C N 1
ATOM 20441 C CA . ASP C 1 350 ? 23.833 69.821 99.691 1.00 48.69 349 ASP C CA 1
ATOM 20442 C C . ASP C 1 350 ? 23.241 70.642 100.830 1.00 46.57 349 ASP C C 1
ATOM 20443 O O . ASP C 1 350 ? 22.239 70.244 101.437 1.00 49.22 349 ASP C O 1
ATOM 20452 N N . LYS C 1 351 ? 23.843 71.792 101.133 1.00 43.91 350 LYS C N 1
ATOM 20453 C CA . LYS C 1 351 ? 23.310 72.642 102.191 1.00 43.95 350 LYS C CA 1
ATOM 20454 C C . LYS C 1 351 ? 21.977 73.255 101.782 1.00 42.48 350 LYS C C 1
ATOM 20455 O O . LYS C 1 351 ? 21.080 73.417 102.617 1.00 39.71 350 LYS C O 1
ATOM 20474 N N . LEU C 1 352 ? 21.824 73.596 100.501 1.00 47.34 351 LEU C N 1
ATOM 20475 C CA . LEU C 1 352 ? 20.552 74.128 100.027 1.00 47.43 351 LEU C CA 1
ATOM 20476 C C . LEU C 1 352 ? 19.433 73.115 100.237 1.00 45.32 351 LEU C C 1
ATOM 20477 O O . LEU C 1 352 ? 18.356 73.454 100.741 1.00 47.78 351 LEU C O 1
ATOM 20493 N N . VAL C 1 353 ? 19.676 71.858 99.863 1.00 42.51 352 VAL C N 1
ATOM 20494 C CA . VAL C 1 353 ? 18.681 70.810 100.069 1.00 42.50 352 VAL C CA 1
ATOM 20495 C C . VAL C 1 353 ? 18.454 70.578 101.557 1.00 44.39 352 VAL C C 1
ATOM 20496 O O . VAL C 1 353 ? 17.312 70.508 102.025 1.00 40.43 352 VAL C O 1
ATOM 20509 N N . SER C 1 354 ? 19.541 70.452 102.320 1.00 46.34 353 SER C N 1
ATOM 20510 C CA . SER C 1 354 ? 19.424 70.128 103.737 1.00 46.01 353 SER C CA 1
ATOM 20511 C C . SER C 1 354 ? 18.600 71.173 104.479 1.00 48.14 353 SER C C 1
ATOM 20512 O O . SER C 1 354 ? 17.762 70.830 105.321 1.00 51.20 353 SER C O 1
ATOM 20520 N N . GLN C 1 355 ? 18.820 72.454 104.179 1.00 45.00 354 GLN C N 1
ATOM 20521 C CA . GLN C 1 355 ? 18.071 73.503 104.860 1.00 44.66 354 GLN C CA 1
ATOM 20522 C C . GLN C 1 355 ? 16.599 73.479 104.475 1.00 43.27 354 GLN C C 1
ATOM 20523 O O . GLN C 1 355 ? 15.742 73.842 105.288 1.00 44.84 354 GLN C O 1
ATOM 20537 N N . LEU C 1 356 ? 16.284 73.057 103.248 1.00 44.12 355 LEU C N 1
ATOM 20538 C CA . LEU C 1 356 ? 14.886 72.947 102.845 1.00 40.69 355 LEU C CA 1
ATOM 20539 C C . LEU C 1 356 ? 14.169 71.870 103.649 1.00 40.41 355 LEU C C 1
ATOM 20540 O O . LEU C 1 356 ? 13.044 72.079 104.118 1.00 37.05 355 LEU C O 1
ATOM 20556 N N . LEU C 1 357 ? 14.808 70.712 103.826 1.00 40.99 356 LEU C N 1
ATOM 20557 C CA . LEU C 1 357 ? 14.181 69.626 104.570 1.00 41.08 356 LEU C CA 1
ATOM 20558 C C . LEU C 1 357 ? 13.990 70.000 106.034 1.00 44.93 356 LEU C C 1
ATOM 20559 O O . LEU C 1 357 ? 12.944 69.703 106.624 1.00 45.36 356 LEU C O 1
ATOM 20575 N N . GLN C 1 358 ? 14.985 70.655 106.641 1.00 46.99 357 GLN C N 1
ATOM 20576 C CA . GLN C 1 358 ? 14.824 71.123 108.014 1.00 50.05 357 GLN C CA 1
ATOM 20577 C C . GLN C 1 358 ? 13.664 72.104 108.121 1.00 48.89 357 GLN C C 1
ATOM 20578 O O . GLN C 1 358 ? 12.880 72.049 109.076 1.00 50.46 357 GLN C O 1
ATOM 20592 N N . LEU C 1 359 ? 13.534 73.007 107.147 1.00 50.50 358 LEU C N 1
ATOM 20593 C CA . LEU C 1 359 ? 12.392 73.914 107.130 1.00 50.57 358 LEU C CA 1
ATOM 20594 C C . LEU C 1 359 ? 11.078 73.150 107.024 1.00 48.37 358 LEU C C 1
ATOM 20595 O O . LEU C 1 359 ? 10.072 73.563 107.613 1.00 47.06 358 LEU C O 1
ATOM 20611 N N . MET C 1 360 ? 11.069 72.033 106.290 1.00 41.37 359 MET C N 1
ATOM 20612 C CA . MET C 1 360 ? 9.861 71.221 106.191 1.00 40.99 359 MET C CA 1
ATOM 20613 C C . MET C 1 360 ? 9.582 70.486 107.496 1.00 43.87 359 MET C C 1
ATOM 20614 O O . MET C 1 360 ? 8.425 70.384 107.923 1.00 40.73 359 MET C O 1
ATOM 20628 N N . GLN C 1 361 ? 10.629 69.961 108.139 1.00 44.15 360 GLN C N 1
ATOM 20629 C CA . GLN C 1 361 ? 10.445 69.139 109.331 1.00 45.90 360 GLN C CA 1
ATOM 20630 C C . GLN C 1 361 ? 9.599 69.852 110.378 1.00 50.40 360 GLN C C 1
ATOM 20631 O O . GLN C 1 361 ? 8.773 69.228 111.053 1.00 48.22 360 GLN C O 1
ATOM 20645 N N . ASN C 1 362 ? 9.783 71.165 110.519 1.00 59.63 361 ASN C N 1
ATOM 20646 C CA . ASN C 1 362 ? 9.123 71.907 111.582 1.00 70.66 361 ASN C CA 1
ATOM 20647 C C . ASN C 1 362 ? 7.706 72.336 111.226 1.00 62.23 361 ASN C C 1
ATOM 20648 O O . ASN C 1 362 ? 6.942 72.701 112.127 1.00 58.32 361 ASN C O 1
ATOM 20659 N N . SER C 1 363 ? 7.334 72.288 109.947 1.00 56.72 362 SER C N 1
ATOM 20660 C CA . SER C 1 363 ? 6.238 73.103 109.443 1.00 54.52 362 SER C CA 1
ATOM 20661 C C . SER C 1 363 ? 5.036 72.337 108.911 1.00 50.36 362 SER C C 1
ATOM 20662 O O . SER C 1 363 ? 4.042 72.974 108.544 1.00 53.43 362 SER C O 1
ATOM 20670 N N . GLY C 1 364 ? 5.080 71.012 108.848 1.00 48.18 363 GLY C N 1
ATOM 20671 C CA . GLY C 1 364 ? 3.970 70.276 108.278 1.00 44.85 363 GLY C CA 1
ATOM 20672 C C . GLY C 1 364 ? 3.706 70.680 106.842 1.00 47.03 363 GLY C C 1
ATOM 20673 O O . GLY C 1 364 ? 2.671 71.279 106.533 1.00 47.53 363 GLY C O 1
ATOM 20677 N N . VAL C 1 365 ? 4.646 70.360 105.956 1.00 42.74 364 VAL C N 1
ATOM 20678 C CA . VAL C 1 365 ? 4.562 70.701 104.540 1.00 38.29 364 VAL C CA 1
ATOM 20679 C C . VAL C 1 365 ? 4.459 69.407 103.748 1.00 33.01 364 VAL C C 1
ATOM 20680 O O . VAL C 1 365 ? 5.230 68.468 103.980 1.00 33.42 364 VAL C O 1
ATOM 20693 N N . ASP C 1 366 ? 3.510 69.354 102.817 1.00 31.73 365 ASP C N 1
ATOM 20694 C CA . ASP C 1 366 ? 3.362 68.176 101.973 1.00 34.32 365 ASP C CA 1
ATOM 20695 C C . ASP C 1 366 ? 4.589 68.036 101.081 1.00 34.58 365 ASP C C 1
ATOM 20696 O O . ASP C 1 366 ? 4.898 68.935 100.292 1.00 32.34 365 ASP C O 1
ATOM 20705 N N . TYR C 1 367 ? 5.282 66.904 101.205 1.00 30.35 366 TYR C N 1
ATOM 20706 C CA . TYR C 1 367 ? 6.536 66.714 100.484 1.00 32.61 366 TYR C CA 1
ATOM 20707 C C . TYR C 1 367 ? 6.316 66.767 98.977 1.00 33.59 366 TYR C C 1
ATOM 20708 O O . TYR C 1 367 ? 6.956 67.555 98.271 1.00 34.73 366 TYR C O 1
ATOM 20726 N N . THR C 1 368 ? 5.400 65.941 98.467 1.00 35.81 367 THR C N 1
ATOM 20727 C CA . THR C 1 368 ? 5.194 65.856 97.025 1.00 35.20 367 THR C CA 1
ATOM 20728 C C . THR C 1 368 ? 4.689 67.175 96.453 1.00 33.73 367 THR C C 1
ATOM 20729 O O . THR C 1 368 ? 5.159 67.624 95.401 1.00 31.84 367 THR C O 1
ATOM 20740 N N . LEU C 1 369 ? 3.735 67.816 97.130 1.00 34.24 368 LEU C N 1
ATOM 20741 C CA . LEU C 1 369 ? 3.088 68.986 96.550 1.00 33.73 368 LEU C CA 1
ATOM 20742 C C . LEU C 1 369 ? 3.981 70.218 96.590 1.00 35.18 368 LEU C C 1
ATOM 20743 O O . LEU C 1 369 ? 3.816 71.122 95.763 1.00 36.05 368 LEU C O 1
ATOM 20759 N N . PHE C 1 370 ? 4.929 70.283 97.527 1.00 34.59 369 PHE C N 1
ATOM 20760 C CA . PHE C 1 370 ? 5.836 71.425 97.556 1.00 34.86 369 PHE C CA 1
ATOM 20761 C C . PHE C 1 370 ? 6.602 71.540 96.243 1.00 34.27 369 PHE C C 1
ATOM 20762 O O . PHE C 1 370 ? 6.653 72.613 95.631 1.00 32.04 369 PHE C O 1
ATOM 20779 N N . PHE C 1 371 ? 7.206 70.438 95.795 1.00 31.48 370 PHE C N 1
ATOM 20780 C CA . PHE C 1 371 ? 8.015 70.479 94.581 1.00 31.12 370 PHE C CA 1
ATOM 20781 C C . PHE C 1 371 ? 7.149 70.670 93.343 1.00 33.25 370 PHE C C 1
ATOM 20782 O O . PHE C 1 371 ? 7.552 71.361 92.400 1.00 35.84 370 PHE C O 1
ATOM 20799 N N . ARG C 1 372 ? 5.961 70.066 93.320 1.00 32.90 371 ARG C N 1
ATOM 20800 C CA . ARG C 1 372 ? 5.065 70.261 92.185 1.00 32.75 371 ARG C CA 1
ATOM 20801 C C . ARG C 1 372 ? 4.677 71.728 92.055 1.00 36.39 371 ARG C C 1
ATOM 20802 O O . ARG C 1 372 ? 4.768 72.315 90.971 1.00 40.67 371 ARG C O 1
ATOM 20823 N N . ARG C 1 373 ? 4.250 72.343 93.161 1.00 30.71 372 ARG C N 1
ATOM 20824 C CA . ARG C 1 373 ? 3.890 73.756 93.130 1.00 31.98 372 ARG C CA 1
ATOM 20825 C C . ARG C 1 373 ? 5.094 74.633 92.810 1.00 33.28 372 ARG C C 1
ATOM 20826 O O . ARG C 1 373 ? 4.945 75.690 92.185 1.00 32.34 372 ARG C O 1
ATOM 20847 N N . LEU C 1 374 ? 6.290 74.213 93.224 1.00 36.59 373 LEU C N 1
ATOM 20848 C CA . LEU C 1 374 ? 7.482 75.017 92.985 1.00 39.92 373 LEU C CA 1
ATOM 20849 C C . LEU C 1 374 ? 7.768 75.167 91.497 1.00 39.18 373 LEU C C 1
ATOM 20850 O O . LEU C 1 374 ? 8.360 76.168 91.077 1.00 43.81 373 LEU C O 1
ATOM 20866 N N . GLY C 1 375 ? 7.354 74.195 90.687 1.00 31.85 374 GLY C N 1
ATOM 20867 C CA . GLY C 1 375 ? 7.585 74.250 89.256 1.00 31.03 374 GLY C CA 1
ATOM 20868 C C . GLY C 1 375 ? 6.383 74.724 88.463 1.00 36.34 374 GLY C C 1
ATOM 20869 O O . GLY C 1 375 ? 6.517 75.113 87.299 1.00 36.48 374 GLY C O 1
ATOM 20873 N N . ASP C 1 376 ? 5.199 74.703 89.081 1.00 38.84 375 ASP C N 1
ATOM 20874 C CA . ASP C 1 376 ? 3.985 75.076 88.365 1.00 47.06 375 ASP C CA 1
ATOM 20875 C C . ASP C 1 376 ? 3.941 76.565 88.039 1.00 40.80 375 ASP C C 1
ATOM 20876 O O . ASP C 1 376 ? 3.149 76.974 87.182 1.00 37.31 375 ASP C O 1
ATOM 20885 N N . GLN C 1 377 ? 4.766 77.376 88.689 1.00 40.45 376 GLN C N 1
ATOM 20886 C CA . GLN C 1 377 ? 4.858 78.802 88.413 1.00 39.52 376 GLN C CA 1
ATOM 20887 C C . GLN C 1 377 ? 6.317 79.230 88.497 1.00 39.94 376 GLN C C 1
ATOM 20888 O O . GLN C 1 377 ? 7.150 78.492 89.026 1.00 42.06 376 GLN C O 1
ATOM 20902 N N . PRO C 1 378 ? 6.658 80.414 87.983 1.00 37.24 377 PRO C N 1
ATOM 20903 C CA . PRO C 1 378 ? 8.024 80.917 88.181 1.00 41.01 377 PRO C CA 1
ATOM 20904 C C . PRO C 1 378 ? 8.374 80.963 89.660 1.00 42.79 377 PRO C C 1
ATOM 20905 O O . PRO C 1 378 ? 7.514 81.175 90.518 1.00 43.78 377 PRO C O 1
ATOM 20916 N N . ALA C 1 379 ? 9.661 80.755 89.951 1.00 45.25 378 ALA C N 1
ATOM 20917 C CA . ALA C 1 379 ? 10.115 80.653 91.334 1.00 47.27 378 ALA C CA 1
ATOM 20918 C C . ALA C 1 379 ? 9.598 81.810 92.180 1.00 52.98 378 ALA C C 1
ATOM 20919 O O . ALA C 1 379 ? 9.034 81.601 93.260 1.00 51.76 378 ALA C O 1
ATOM 20926 N N . ALA C 1 380 ? 9.780 83.043 91.701 1.00 59.13 379 ALA C N 1
ATOM 20927 C CA . ALA C 1 380 ? 9.367 84.213 92.470 1.00 61.57 379 ALA C CA 1
ATOM 20928 C C . ALA C 1 380 ? 7.902 84.118 92.879 1.00 56.72 379 ALA C C 1
ATOM 20929 O O . ALA C 1 380 ? 7.559 84.269 94.057 1.00 60.33 379 ALA C O 1
ATOM 20936 N N . GLN C 1 381 ? 7.020 83.864 91.911 1.00 48.99 380 GLN C N 1
ATOM 20937 C CA . GLN C 1 381 ? 5.594 83.789 92.205 1.00 48.05 380 GLN C CA 1
ATOM 20938 C C . GLN C 1 381 ? 5.261 82.594 93.090 1.00 53.32 380 GLN C C 1
ATOM 20939 O O . GLN C 1 381 ? 4.352 82.680 93.925 1.00 56.11 380 GLN C O 1
ATOM 20953 N N . ALA C 1 382 ? 5.977 81.480 92.931 1.00 51.69 381 ALA C N 1
ATOM 20954 C CA . ALA C 1 382 ? 5.649 80.275 93.684 1.00 46.63 381 ALA C CA 1
ATOM 20955 C C . ALA C 1 382 ? 6.226 80.313 95.094 1.00 45.04 381 ALA C C 1
ATOM 20956 O O . ALA C 1 382 ? 5.558 79.905 96.050 1.00 41.99 381 ALA C O 1
ATOM 20963 N N . LEU C 1 383 ? 7.465 80.791 95.243 1.00 44.75 382 LEU C N 1
ATOM 20964 C CA . LEU C 1 383 ? 8.083 80.850 96.563 1.00 42.46 382 LEU C CA 1
ATOM 20965 C C . LEU C 1 383 ? 7.299 81.746 97.511 1.00 47.02 382 LEU C C 1
ATOM 20966 O O . LEU C 1 383 ? 7.238 81.473 98.714 1.00 47.05 382 LEU C O 1
ATOM 20982 N N . ARG C 1 384 ? 6.692 82.809 96.995 1.00 56.25 383 ARG C N 1
ATOM 20983 C CA . ARG C 1 384 ? 5.946 83.748 97.820 1.00 67.72 383 ARG C CA 1
ATOM 20984 C C . ARG C 1 384 ? 4.475 83.370 97.950 1.00 68.02 383 ARG C C 1
ATOM 20985 O O . ARG C 1 384 ? 3.680 84.174 98.445 1.00 76.48 383 ARG C O 1
ATOM 21006 N N . ALA C 1 385 ? 4.102 82.167 97.512 1.00 57.15 384 ALA C N 1
ATOM 21007 C CA . ALA C 1 385 ? 2.825 81.564 97.861 1.00 53.57 384 ALA C CA 1
ATOM 21008 C C . ALA C 1 385 ? 2.981 80.326 98.731 1.00 60.15 384 ALA C C 1
ATOM 21009 O O . ALA C 1 385 ? 2.037 79.965 99.441 1.00 64.78 384 ALA C O 1
ATOM 21016 N N . LEU C 1 386 ? 4.146 79.676 98.692 1.00 59.85 385 LEU C N 1
ATOM 21017 C CA . LEU C 1 386 ? 4.427 78.533 99.547 1.00 55.32 385 LEU C CA 1
ATOM 21018 C C . LEU C 1 386 ? 4.781 78.937 100.970 1.00 51.78 385 LEU C C 1
ATOM 21019 O O . LEU C 1 386 ? 4.613 78.128 101.889 1.00 51.18 385 LEU C O 1
ATOM 21035 N N . ARG C 1 387 ? 5.268 80.164 101.171 1.00 53.55 386 ARG C N 1
ATOM 21036 C CA . ARG C 1 387 ? 5.763 80.561 102.485 1.00 55.54 386 ARG C CA 1
ATOM 21037 C C . ARG C 1 387 ? 4.685 80.448 103.553 1.00 54.29 386 ARG C C 1
ATOM 21038 O O . ARG C 1 387 ? 4.995 80.159 104.714 1.00 58.96 386 ARG C O 1
ATOM 21059 N N . ASP C 1 388 ? 3.418 80.660 103.187 1.00 56.05 387 ASP C N 1
ATOM 21060 C CA . ASP C 1 388 ? 2.341 80.606 104.169 1.00 75.22 387 ASP C CA 1
ATOM 21061 C C . ASP C 1 388 ? 2.248 79.247 104.851 1.00 73.89 387 ASP C C 1
ATOM 21062 O O . ASP C 1 388 ? 1.677 79.153 105.943 1.00 71.25 387 ASP C O 1
ATOM 21071 N N . ASP C 1 389 ? 2.792 78.198 104.237 1.00 70.74 388 ASP C N 1
ATOM 21072 C CA . ASP C 1 389 ? 2.733 76.856 104.798 1.00 72.71 388 ASP C CA 1
ATOM 21073 C C . ASP C 1 389 ? 3.861 76.574 105.785 1.00 55.80 388 ASP C C 1
ATOM 21074 O O . ASP C 1 389 ? 3.792 75.575 106.511 1.00 44.83 388 ASP C O 1
ATOM 21083 N N . PHE C 1 390 ? 4.880 77.427 105.839 1.00 53.46 389 PHE C N 1
ATOM 21084 C CA . PHE C 1 390 ? 6.021 77.213 106.716 1.00 53.09 389 PHE C CA 1
ATOM 21085 C C . PHE C 1 390 ? 5.815 77.906 108.061 1.00 60.55 389 PHE C C 1
ATOM 21086 O O . PHE C 1 390 ? 5.061 78.874 108.186 1.00 58.00 389 PHE C O 1
ATOM 21103 N N . VAL C 1 391 ? 6.501 77.385 109.078 1.00 66.84 390 VAL C N 1
ATOM 21104 C CA . VAL C 1 391 ? 6.369 77.921 110.431 1.00 68.36 390 VAL C CA 1
ATOM 21105 C C . VAL C 1 391 ? 7.282 79.126 110.622 1.00 64.12 390 VAL C C 1
ATOM 21106 O O . VAL C 1 391 ? 6.833 80.214 111.000 1.00 63.93 390 VAL C O 1
ATOM 21119 N N . ASP C 1 392 ? 8.580 78.947 110.371 1.00 59.21 391 ASP C N 1
ATOM 21120 C CA . ASP C 1 392 ? 9.550 80.033 110.514 1.00 64.44 391 ASP C CA 1
ATOM 21121 C C . ASP C 1 392 ? 9.635 80.756 109.172 1.00 63.39 391 ASP C C 1
ATOM 21122 O O . ASP C 1 392 ? 10.546 80.549 108.366 1.00 60.86 391 ASP C O 1
ATOM 21131 N N . ILE C 1 393 ? 8.648 81.626 108.940 1.00 71.69 392 ILE C N 1
ATOM 21132 C CA . ILE C 1 393 ? 8.510 82.297 107.648 1.00 74.98 392 ILE C CA 1
ATOM 21133 C C . ILE C 1 393 ? 9.828 82.940 107.234 1.00 76.48 392 ILE C C 1
ATOM 21134 O O . ILE C 1 393 ? 10.333 82.714 106.127 1.00 82.05 392 ILE C O 1
ATOM 21150 N N . LYS C 1 394 ? 10.404 83.755 108.118 1.00 71.53 393 LYS C N 1
ATOM 21151 C CA . LYS C 1 394 ? 11.552 84.567 107.736 1.00 69.87 393 LYS C CA 1
ATOM 21152 C C . LYS C 1 394 ? 12.784 83.732 107.412 1.00 60.10 393 LYS C C 1
ATOM 21153 O O . LY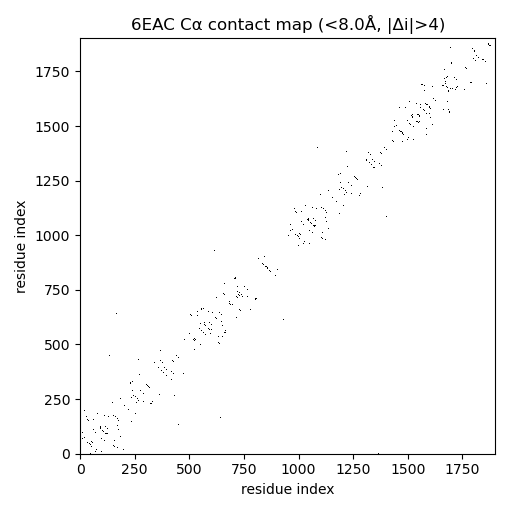S C 1 394 ? 13.668 84.215 106.697 1.00 61.80 393 LYS C O 1
ATOM 21172 N N . VAL C 1 395 ? 12.868 82.497 107.907 1.00 53.87 394 VAL C N 1
ATOM 21173 C CA . VAL C 1 395 ? 13.977 81.639 107.503 1.00 56.22 394 VAL C CA 1
ATOM 21174 C C . VAL C 1 395 ? 13.692 81.006 106.147 1.00 51.68 394 VAL C C 1
ATOM 21175 O O . VAL C 1 395 ? 14.623 80.711 105.388 1.00 49.34 394 VAL C O 1
ATOM 21188 N N . PHE C 1 396 ? 12.417 80.779 105.823 1.00 50.09 395 PHE C N 1
ATOM 21189 C CA . PHE C 1 396 ? 12.065 80.302 104.492 1.00 54.23 395 PHE C CA 1
ATOM 21190 C C . PHE C 1 396 ? 12.387 81.354 103.440 1.00 57.45 395 PHE C C 1
ATOM 21191 O O . PHE C 1 396 ? 12.954 81.039 102.386 1.00 59.51 395 PHE C O 1
ATOM 21208 N N . ASP C 1 397 ? 12.033 82.612 103.709 1.00 60.47 396 ASP C N 1
ATOM 21209 C CA . ASP C 1 397 ? 12.383 83.687 102.788 1.00 60.35 396 ASP C CA 1
ATOM 21210 C C . ASP C 1 397 ? 13.887 83.731 102.554 1.00 64.98 396 ASP C C 1
ATOM 21211 O O . ASP C 1 397 ? 14.342 83.973 101.430 1.00 65.05 396 ASP C O 1
ATOM 21220 N N . ASP C 1 398 ? 14.676 83.492 103.604 1.00 67.01 397 ASP C N 1
ATOM 21221 C CA . ASP C 1 398 ? 16.122 83.406 103.435 1.00 65.83 397 ASP C CA 1
ATOM 21222 C C . ASP C 1 398 ? 16.493 82.269 102.492 1.00 59.87 397 ASP C C 1
ATOM 21223 O O . ASP C 1 398 ? 17.380 82.418 101.645 1.00 60.80 397 ASP C O 1
ATOM 21232 N N . TRP C 1 399 ? 15.819 81.124 102.618 1.00 52.13 398 TRP C N 1
ATOM 21233 C CA . TRP C 1 399 ? 16.097 80.015 101.711 1.00 51.98 398 TRP C CA 1
ATOM 21234 C C . TRP C 1 399 ? 15.636 80.337 100.296 1.00 50.01 398 TRP C C 1
ATOM 21235 O O . TRP C 1 399 ? 16.313 79.986 99.323 1.00 48.15 398 TRP C O 1
ATOM 21256 N N . ALA C 1 400 ? 14.488 81.007 100.161 1.00 51.26 399 ALA C N 1
ATOM 21257 C CA . ALA C 1 400 ? 13.980 81.355 98.838 1.00 53.31 399 ALA C CA 1
ATOM 21258 C C . ALA C 1 400 ? 14.999 82.175 98.058 1.00 52.55 399 ALA C C 1
ATOM 21259 O O . ALA C 1 400 ? 15.287 81.884 96.891 1.00 52.37 399 ALA C O 1
ATOM 21266 N N . GLN C 1 401 ? 15.561 83.209 98.690 1.00 58.04 400 GLN C N 1
ATOM 21267 C CA . GLN C 1 401 ? 16.539 84.045 98.000 1.00 61.85 400 GLN C CA 1
ATOM 21268 C C . GLN C 1 401 ? 17.804 83.260 97.678 1.00 60.24 400 GLN C C 1
ATOM 21269 O O . GLN C 1 401 ? 18.416 83.468 96.623 1.00 63.15 400 GLN C O 1
ATOM 21283 N N . ALA C 1 402 ? 18.214 82.354 98.567 1.00 51.89 401 ALA C N 1
ATOM 21284 C CA . ALA C 1 402 ? 19.337 81.481 98.247 1.00 53.92 401 ALA C CA 1
ATOM 21285 C C . ALA C 1 402 ? 19.006 80.577 97.068 1.00 58.09 401 ALA C C 1
ATOM 21286 O O . ALA C 1 402 ? 19.894 80.234 96.277 1.00 63.16 401 ALA C O 1
ATOM 21293 N N . TYR C 1 403 ? 17.735 80.194 96.927 1.00 53.68 402 TYR C N 1
ATOM 21294 C CA . TYR C 1 403 ? 17.305 79.356 95.813 1.00 48.75 402 TYR C CA 1
ATOM 21295 C C . TYR C 1 403 ? 17.139 80.176 94.538 1.00 47.82 402 TYR C C 1
ATOM 21296 O O . TYR C 1 403 ? 17.596 79.767 93.465 1.00 47.11 402 TYR C O 1
ATOM 21314 N N . GLN C 1 404 ? 16.489 81.340 94.638 1.00 43.24 403 GLN C N 1
ATOM 21315 C CA . GLN C 1 404 ? 16.382 82.225 93.482 1.00 42.14 403 GLN C CA 1
ATOM 21316 C C . GLN C 1 404 ? 17.758 82.652 92.990 1.00 44.51 403 GLN C C 1
ATOM 21317 O O . GLN C 1 404 ? 18.009 82.692 91.780 1.00 48.65 403 GLN C O 1
ATOM 21331 N N . ALA C 1 405 ? 18.663 82.979 93.914 1.00 49.91 404 ALA C N 1
ATOM 21332 C CA . ALA C 1 405 ? 20.040 83.256 93.523 1.00 51.78 404 ALA C CA 1
ATOM 21333 C C . ALA C 1 405 ? 20.677 82.042 92.864 1.00 50.12 404 ALA C C 1
ATOM 21334 O O . ALA C 1 405 ? 21.491 82.186 91.945 1.00 50.45 404 ALA C O 1
ATOM 21341 N N . ARG C 1 406 ? 20.311 80.839 93.312 1.00 48.01 405 ARG C N 1
ATOM 21342 C CA . ARG C 1 406 ? 20.877 79.622 92.742 1.00 48.01 405 ARG C CA 1
ATOM 21343 C C . ARG C 1 406 ? 20.377 79.378 91.324 1.00 48.26 405 ARG C C 1
ATOM 21344 O O . ARG C 1 406 ? 21.122 78.849 90.491 1.00 47.24 405 ARG C O 1
ATOM 21365 N N . ILE C 1 407 ? 19.127 79.742 91.031 1.00 51.52 406 ILE C N 1
ATOM 21366 C CA . ILE C 1 407 ? 18.617 79.613 89.669 1.00 53.63 406 ILE C CA 1
ATOM 21367 C C . ILE C 1 407 ? 19.330 80.591 88.746 1.00 56.83 406 ILE C C 1
ATOM 21368 O O . ILE C 1 407 ? 19.841 80.213 87.685 1.00 61.02 406 ILE C O 1
ATOM 21384 N N . ALA C 1 408 ? 19.372 81.868 89.134 1.00 53.27 407 ALA C N 1
ATOM 21385 C CA . ALA C 1 408 ? 20.033 82.879 88.320 1.00 51.17 407 ALA C CA 1
ATOM 21386 C C . ALA C 1 408 ? 21.497 82.548 88.067 1.00 56.04 407 ALA C C 1
ATOM 21387 O O . ALA C 1 408 ? 22.071 83.038 87.088 1.00 53.42 407 ALA C O 1
ATOM 21394 N N . ALA C 1 409 ? 22.111 81.728 88.920 1.00 67.46 408 ALA C N 1
ATOM 21395 C CA . ALA C 1 409 ? 23.509 81.351 88.754 1.00 71.19 408 ALA C CA 1
ATOM 21396 C C . ALA C 1 409 ? 23.726 80.342 87.633 1.00 63.99 408 ALA C C 1
ATOM 21397 O O . ALA C 1 409 ? 24.875 79.957 87.391 1.00 63.67 408 ALA C O 1
ATOM 21404 N N . GLU C 1 410 ? 22.669 79.907 86.951 1.00 57.32 409 GLU C N 1
ATOM 21405 C CA . GLU C 1 410 ? 22.795 78.963 85.851 1.00 57.72 409 GLU C CA 1
ATOM 21406 C C . GLU C 1 410 ? 21.848 79.375 84.733 1.00 63.14 409 GLU C C 1
ATOM 21407 O O . GLU C 1 410 ? 20.855 80.072 84.956 1.00 64.63 409 GLU C O 1
ATOM 21419 N N . GLU C 1 411 ? 22.173 78.939 83.517 1.00 69.53 410 GLU C N 1
ATOM 21420 C CA . GLU C 1 411 ? 21.316 79.200 82.366 1.00 78.73 410 GLU C CA 1
ATOM 21421 C C . GLU C 1 411 ? 20.067 78.334 82.464 1.00 89.94 410 GLU C C 1
ATOM 21422 O O . GLU C 1 411 ? 20.064 77.177 82.032 1.00 94.39 410 GLU C O 1
ATOM 21434 N N . ASN C 1 412 ? 19.002 78.891 83.035 1.00 95.91 411 ASN C N 1
ATOM 21435 C CA . ASN C 1 412 ? 17.808 78.130 83.375 1.00 94.72 411 ASN C CA 1
ATOM 21436 C C . ASN C 1 412 ? 16.790 78.069 82.242 1.00 86.30 411 ASN C C 1
ATOM 21437 O O . ASN C 1 412 ? 15.781 77.367 82.375 1.00 84.53 411 ASN C O 1
ATOM 21448 N N . GLY C 1 413 ? 17.025 78.771 81.135 1.00 73.70 412 GLY C N 1
ATOM 21449 C CA . GLY C 1 413 ? 16.079 78.766 80.038 1.00 61.54 412 GLY C CA 1
ATOM 21450 C C . GLY C 1 413 ? 14.780 79.476 80.397 1.00 50.97 412 GLY C C 1
ATOM 21451 O O . GLY C 1 413 ? 14.660 80.158 81.415 1.00 49.86 412 GLY C O 1
ATOM 21455 N N . THR C 1 414 ? 13.790 79.292 79.526 1.00 39.23 413 THR C N 1
ATOM 21456 C CA . THR C 1 414 ? 12.502 79.944 79.707 1.00 35.43 413 THR C CA 1
ATOM 21457 C C . THR C 1 414 ? 11.755 79.353 80.900 1.00 34.35 413 THR C C 1
ATOM 21458 O O . THR C 1 414 ? 12.034 78.241 81.359 1.00 36.14 413 THR C O 1
ATOM 21469 N N . GLU C 1 415 ? 10.783 80.120 81.399 1.00 36.02 414 GLU C N 1
ATOM 21470 C CA . GLU C 1 415 ? 9.961 79.646 82.506 1.00 36.21 414 GLU C CA 1
ATOM 21471 C C . GLU C 1 415 ? 9.203 78.382 82.121 1.00 35.26 414 GLU C C 1
ATOM 21472 O O . GLU C 1 415 ? 9.039 77.471 82.942 1.00 34.39 414 GLU C O 1
ATOM 21484 N N . GLN C 1 416 ? 8.739 78.305 80.870 1.00 33.61 415 GLN C N 1
ATOM 21485 C CA . GLN C 1 416 ? 8.038 77.110 80.412 1.00 36.24 415 GLN C CA 1
ATOM 21486 C C . GLN C 1 416 ? 8.983 75.916 80.332 1.00 37.63 415 GLN C C 1
ATOM 21487 O O . GLN C 1 416 ? 8.597 74.789 80.663 1.00 33.12 415 GLN C O 1
ATOM 21501 N N . ALA C 1 417 ? 10.225 76.142 79.895 1.00 36.87 416 ALA C N 1
ATOM 21502 C CA . ALA C 1 417 ? 11.209 75.064 79.884 1.00 34.06 416 ALA C CA 1
ATOM 21503 C C . ALA C 1 417 ? 11.451 74.532 81.290 1.00 32.99 416 ALA C C 1
ATOM 21504 O O . ALA C 1 417 ? 11.522 73.315 81.499 1.00 30.70 416 ALA C O 1
ATOM 21511 N N . ARG C 1 418 ? 11.581 75.433 82.269 1.00 36.72 417 ARG C N 1
ATOM 21512 C CA . ARG C 1 418 ? 11.753 75.013 83.656 1.00 34.03 417 ARG C CA 1
ATOM 21513 C C . ARG C 1 418 ? 10.550 74.212 84.134 1.00 32.16 417 ARG C C 1
ATOM 21514 O O . ARG C 1 418 ? 10.698 73.143 84.736 1.00 30.96 417 ARG C O 1
ATOM 21535 N N . LYS C 1 419 ? 9.344 74.721 83.874 1.00 31.95 418 LYS C N 1
ATOM 21536 C CA . LYS C 1 419 ? 8.137 73.999 84.258 1.00 31.77 418 LYS C CA 1
ATOM 21537 C C . LYS C 1 419 ? 8.113 72.610 83.634 1.00 31.75 418 LYS C C 1
ATOM 21538 O O . LYS C 1 419 ? 7.747 71.630 84.292 1.00 31.63 418 LYS C O 1
ATOM 21557 N N . GLU C 1 420 ? 8.517 72.507 82.366 1.00 29.49 419 GLU C N 1
ATOM 21558 C CA . GLU C 1 420 ? 8.572 71.210 81.700 1.00 34.26 419 GLU C CA 1
ATOM 21559 C C . GLU C 1 420 ? 9.524 70.266 82.425 1.00 34.74 419 GLU C C 1
ATOM 21560 O O . GLU C 1 420 ? 9.183 69.108 82.695 1.00 29.03 419 GLU C O 1
ATOM 21572 N N . ARG C 1 421 ? 10.727 70.749 82.753 1.00 32.49 420 ARG C N 1
ATOM 21573 C CA . ARG C 1 421 ? 11.708 69.914 83.440 1.00 30.38 420 ARG C CA 1
ATOM 21574 C C . ARG C 1 421 ? 11.171 69.419 84.778 1.00 31.50 420 ARG C C 1
ATOM 21575 O O . ARG C 1 421 ? 11.279 68.232 85.105 1.00 28.10 420 ARG C O 1
ATOM 21596 N N . MET C 1 422 ? 10.597 70.323 85.572 1.00 34.10 421 MET C N 1
ATOM 21597 C CA . MET C 1 422 ? 10.266 69.991 86.953 1.00 35.62 421 MET C CA 1
ATOM 21598 C C . MET C 1 422 ? 9.032 69.100 87.039 1.00 33.02 421 MET C C 1
ATOM 21599 O O . MET C 1 422 ? 8.997 68.165 87.847 1.00 32.56 421 MET C O 1
ATOM 21613 N N . HIS C 1 423 ? 8.017 69.356 86.210 1.00 35.05 422 HIS C N 1
ATOM 21614 C CA . HIS C 1 423 ? 6.826 68.514 86.227 1.00 37.77 422 HIS C CA 1
ATOM 21615 C C . HIS C 1 423 ? 7.107 67.111 85.708 1.00 36.48 422 HIS C C 1
ATOM 21616 O O . HIS C 1 423 ? 6.309 66.202 85.957 1.00 37.32 422 HIS C O 1
ATOM 21630 N N . ALA C 1 424 ? 8.220 66.913 85.003 1.00 31.49 423 ALA C N 1
ATOM 21631 C CA . ALA C 1 424 ? 8.579 65.587 84.520 1.00 33.43 423 ALA C CA 1
ATOM 21632 C C . ALA C 1 424 ? 9.238 64.733 85.596 1.00 30.57 423 ALA C C 1
ATOM 21633 O O . ALA C 1 424 ? 9.289 63.507 85.446 1.00 31.93 423 ALA C O 1
ATOM 21640 N N . VAL C 1 425 ? 9.739 65.346 86.667 1.00 28.11 424 VAL C N 1
ATOM 21641 C CA . VAL C 1 425 ? 10.341 64.612 87.775 1.00 28.94 424 VAL C CA 1
ATOM 21642 C C . VAL C 1 425 ? 9.605 64.821 89.090 1.00 32.85 424 VAL C C 1
ATOM 21643 O O . VAL C 1 425 ? 9.882 64.093 90.056 1.00 28.21 424 VAL C O 1
ATOM 21656 N N . ASN C 1 426 ? 8.688 65.782 89.170 1.00 33.07 425 ASN C N 1
ATOM 21657 C CA . ASN C 1 426 ? 7.899 66.012 90.376 1.00 28.11 425 ASN C CA 1
ATOM 21658 C C . ASN C 1 426 ? 6.479 65.516 90.142 1.00 26.65 425 ASN C C 1
ATOM 21659 O O . ASN C 1 426 ? 5.712 66.175 89.422 1.00 27.02 425 ASN C O 1
ATOM 21670 N N . PRO C 1 427 ? 6.077 64.379 90.705 1.00 28.65 426 PRO C N 1
ATOM 21671 C CA . PRO C 1 427 ? 4.746 63.850 90.396 1.00 31.57 426 PRO C CA 1
ATOM 21672 C C . PRO C 1 427 ? 3.648 64.701 91.010 1.00 31.01 426 PRO C C 1
ATOM 21673 O O . PRO C 1 427 ? 3.833 65.356 92.039 1.00 27.61 426 PRO C O 1
ATOM 21684 N N . LEU C 1 428 ? 2.494 64.694 90.344 1.00 27.85 427 LEU C N 1
ATOM 21685 C CA . LEU C 1 428 ? 1.291 65.333 90.861 1.00 26.34 427 LEU C CA 1
ATOM 21686 C C . LEU C 1 428 ? 0.454 64.372 91.694 1.00 29.15 427 LEU C C 1
ATOM 21687 O O . LEU C 1 428 ? -0.159 64.788 92.685 1.00 33.12 427 LEU C O 1
ATOM 21703 N N . TYR C 1 429 ? 0.430 63.093 91.323 1.00 33.41 428 TYR C N 1
ATOM 21704 C CA . TYR C 1 429 ? -0.328 62.069 92.027 1.00 31.85 428 TYR C CA 1
ATOM 21705 C C . TYR C 1 429 ? 0.629 61.031 92.594 1.00 33.73 428 TYR C C 1
ATOM 21706 O O . TYR C 1 429 ? 1.556 60.590 91.905 1.00 31.24 428 TYR C O 1
ATOM 21724 N N . ILE C 1 430 ? 0.401 60.638 93.850 1.00 28.59 429 ILE C N 1
ATOM 21725 C CA . ILE C 1 430 ? 1.174 59.582 94.490 1.00 28.52 429 ILE C CA 1
ATOM 21726 C C . ILE C 1 430 ? 0.218 58.664 95.238 1.00 28.76 429 ILE C C 1
ATOM 21727 O O . ILE C 1 430 ? -0.939 59.006 95.492 1.00 26.99 429 ILE C O 1
ATOM 21743 N N . LEU C 1 431 ? 0.724 57.484 95.597 1.00 29.10 430 LEU C N 1
ATOM 21744 C CA . LEU C 1 431 ? -0.077 56.463 96.271 1.00 28.44 430 LEU C CA 1
ATOM 21745 C C . LEU C 1 431 ? -0.145 56.787 97.760 1.00 30.07 430 LEU C C 1
ATOM 21746 O O . LEU C 1 431 ? 0.534 56.187 98.597 1.00 29.45 430 LEU C O 1
ATOM 21762 N N . ARG C 1 432 ? -0.995 57.751 98.095 1.00 34.79 431 ARG C N 1
ATOM 21763 C CA . ARG C 1 432 ? -1.176 58.130 99.488 1.00 36.90 431 ARG C CA 1
ATOM 21764 C C . ARG C 1 432 ? -1.980 57.063 100.222 1.00 33.92 431 ARG C C 1
ATOM 21765 O O . ARG C 1 432 ? -2.901 56.461 99.663 1.00 29.52 431 ARG C O 1
ATOM 21786 N N . ASN C 1 433 ? -1.621 56.832 101.488 1.00 32.30 432 ASN C N 1
ATOM 21787 C CA . ASN C 1 433 ? -2.233 55.748 102.249 1.00 32.30 432 ASN C CA 1
ATOM 21788 C C . ASN C 1 433 ? -3.751 55.878 102.290 1.00 34.12 432 ASN C C 1
ATOM 21789 O O . ASN C 1 433 ? -4.467 54.871 102.228 1.00 35.46 432 ASN C O 1
ATOM 21800 N N . TYR C 1 434 ? -4.267 57.105 102.397 1.00 27.00 433 TYR C N 1
ATOM 21801 C CA . TYR C 1 434 ? -5.714 57.265 102.512 1.00 29.16 433 TYR C CA 1
ATOM 21802 C C . TYR C 1 434 ? -6.408 56.981 101.185 1.00 30.28 433 TYR C C 1
ATOM 21803 O O . TYR C 1 434 ? -7.518 56.438 101.172 1.00 28.46 433 TYR C O 1
ATOM 21821 N N . LEU C 1 435 ? -5.773 57.329 100.063 1.00 34.31 434 LEU C N 1
ATOM 21822 C CA . LEU C 1 435 ? -6.325 56.964 98.762 1.00 35.29 434 LEU C CA 1
ATOM 21823 C C . LEU C 1 435 ? -6.405 55.450 98.617 1.00 31.21 434 LEU C C 1
ATOM 21824 O O . LEU C 1 435 ? -7.440 54.905 98.216 1.00 27.56 434 LEU C O 1
ATOM 21840 N N . ALA C 1 436 ? -5.317 54.751 98.948 1.00 27.84 435 ALA C N 1
ATOM 21841 C CA . ALA C 1 436 ? -5.337 53.294 98.892 1.00 29.21 435 ALA C CA 1
ATOM 21842 C C . ALA C 1 436 ? -6.443 52.731 99.774 1.00 33.31 435 ALA C C 1
ATOM 21843 O O . ALA C 1 436 ? -7.158 51.806 99.373 1.00 35.85 435 ALA C O 1
ATOM 21850 N N . GLN C 1 437 ? -6.607 53.286 100.977 1.00 35.10 436 GLN C N 1
ATOM 21851 C CA . GLN C 1 437 ? -7.612 52.764 101.897 1.00 34.52 436 GLN C CA 1
ATOM 21852 C C . GLN C 1 437 ? -9.017 52.921 101.330 1.00 34.70 436 GLN C C 1
ATOM 21853 O O . GLN C 1 437 ? -9.834 51.998 101.415 1.00 33.22 436 GLN C O 1
ATOM 21867 N N . ASN C 1 438 ? -9.322 54.087 100.754 1.00 37.54 437 ASN C N 1
ATOM 21868 C CA . ASN C 1 438 ? -10.645 54.295 100.176 1.00 37.89 437 ASN C CA 1
ATOM 21869 C C . ASN C 1 438 ? -10.918 53.295 99.059 1.00 34.69 437 ASN C C 1
ATOM 21870 O O . ASN C 1 438 ? -12.026 52.755 98.956 1.00 37.75 437 ASN C O 1
ATOM 21881 N N . ALA C 1 439 ? -9.920 53.026 98.215 1.00 34.01 438 ALA C N 1
ATOM 21882 C CA . ALA C 1 439 ? -10.090 52.006 97.186 1.00 35.40 438 ALA C CA 1
ATOM 21883 C C . ALA C 1 439 ? -10.281 50.630 97.811 1.00 34.30 438 ALA C C 1
ATOM 21884 O O . ALA C 1 439 ? -11.086 49.824 97.329 1.00 31.95 438 ALA C O 1
ATOM 21891 N N . ILE C 1 440 ? -9.557 50.349 98.896 1.00 31.40 439 ILE C N 1
ATOM 21892 C CA . ILE C 1 440 ? -9.685 49.060 99.570 1.00 31.38 439 ILE C CA 1
ATOM 21893 C C . ILE C 1 440 ? -11.101 48.877 100.103 1.00 34.10 439 ILE C C 1
ATOM 21894 O O . ILE C 1 440 ? -11.731 47.832 99.903 1.00 33.62 439 ILE C O 1
ATOM 21910 N N . GLU C 1 441 ? -11.620 49.892 100.798 1.00 32.04 440 GLU C N 1
ATOM 21911 C CA . GLU C 1 441 ? -12.940 49.768 101.407 1.00 35.10 440 GLU C CA 1
ATOM 21912 C C . GLU C 1 441 ? -14.010 49.528 100.352 1.00 36.14 440 GLU C C 1
ATOM 21913 O O . GLU C 1 441 ? -14.906 48.697 100.544 1.00 34.78 440 GLU C O 1
ATOM 21925 N N . ALA C 1 442 ? -13.932 50.242 99.227 1.00 33.58 441 ALA C N 1
ATOM 21926 C CA . ALA C 1 442 ? -14.855 49.984 98.128 1.00 35.02 441 ALA C CA 1
ATOM 21927 C C . ALA C 1 442 ? -14.689 48.562 97.606 1.00 37.74 441 ALA C C 1
ATOM 21928 O O . ALA C 1 442 ? -15.679 47.864 97.357 1.00 35.33 441 ALA C O 1
ATOM 21935 N N . ALA C 1 443 ? -13.441 48.109 97.456 1.00 36.15 442 ALA C N 1
ATOM 21936 C CA . ALA C 1 443 ? -13.194 46.774 96.920 1.00 38.35 442 ALA C CA 1
ATOM 21937 C C . ALA C 1 443 ? -13.687 45.692 97.872 1.00 37.81 442 ALA C C 1
ATOM 21938 O O . ALA C 1 443 ? -14.185 44.650 97.431 1.00 38.18 442 ALA C O 1
ATOM 21945 N N . GLU C 1 444 ? -13.549 45.915 99.181 1.00 34.19 443 GLU C N 1
ATOM 21946 C CA . GLU C 1 444 ? -14.049 44.951 100.154 1.00 33.67 443 GLU C CA 1
ATOM 21947 C C . GLU C 1 444 ? -15.567 44.858 100.140 1.00 38.69 443 GLU C C 1
ATOM 21948 O O . GLU C 1 444 ? -16.119 43.877 100.647 1.00 41.42 443 GLU C O 1
ATOM 21960 N N . LYS C 1 445 ? -16.251 45.854 99.580 1.00 44.65 444 LYS C N 1
ATOM 21961 C CA . LYS C 1 445 ? -17.685 45.780 99.348 1.00 48.97 444 LYS C CA 1
ATOM 21962 C C . LYS C 1 445 ? -18.018 45.251 97.959 1.00 46.28 444 LYS C C 1
ATOM 21963 O O . LYS C 1 445 ? -19.188 45.266 97.567 1.00 49.56 444 LYS C O 1
ATOM 21982 N N . GLY C 1 446 ? -17.019 44.788 97.209 1.00 43.50 445 GLY C N 1
ATOM 21983 C CA . GLY C 1 446 ? -17.242 44.269 95.877 1.00 40.65 445 GLY C CA 1
ATOM 21984 C C . GLY C 1 446 ? -17.284 45.310 94.783 1.00 41.75 445 GLY C C 1
ATOM 21985 O O . GLY C 1 446 ? -17.698 44.988 93.663 1.00 41.18 445 GLY C O 1
ATOM 21989 N N . ASP C 1 447 ? -16.872 46.543 95.065 1.00 37.82 446 ASP C N 1
ATOM 21990 C CA . ASP C 1 447 ? -16.866 47.626 94.087 1.00 42.18 446 ASP C CA 1
ATOM 21991 C C . ASP C 1 447 ? -15.415 47.938 93.736 1.00 39.30 446 ASP C C 1
ATOM 21992 O O . ASP C 1 447 ? -14.675 48.490 94.559 1.00 35.49 446 ASP C O 1
ATOM 22001 N N . TYR C 1 448 ? -15.015 47.589 92.514 1.00 40.19 447 TYR C N 1
ATOM 22002 C CA . TYR C 1 448 ? -13.628 47.686 92.080 1.00 38.92 447 TYR C CA 1
ATOM 22003 C C . TYR C 1 448 ? -13.350 48.908 91.215 1.00 37.66 447 TYR C C 1
ATOM 22004 O O . TYR C 1 448 ? -12.223 49.068 90.738 1.00 37.93 447 TYR C O 1
ATOM 22022 N N . GLU C 1 449 ? -14.341 49.775 91.003 1.00 36.13 448 GLU C N 1
ATOM 22023 C CA . GLU C 1 449 ? -14.124 50.953 90.169 1.00 37.06 448 GLU C CA 1
ATOM 22024 C C . GLU C 1 449 ? -13.038 51.850 90.750 1.00 33.89 448 GLU C C 1
ATOM 22025 O O . GLU C 1 449 ? -12.179 52.355 90.016 1.00 32.49 448 GLU C O 1
ATOM 22037 N N . GLU C 1 450 ? -13.051 52.055 92.068 1.00 35.76 449 GLU C N 1
ATOM 22038 C CA . GLU C 1 450 ? -12.141 53.020 92.676 1.00 35.65 449 GLU C CA 1
ATOM 22039 C C . GLU C 1 450 ? -10.689 52.566 92.573 1.00 34.73 449 GLU C C 1
ATOM 22040 O O . GLU C 1 450 ? -9.805 53.372 92.261 1.00 40.11 449 GLU C O 1
ATOM 22052 N N . VAL C 1 451 ? -10.418 51.285 92.837 1.00 28.58 450 VAL C N 1
ATOM 22053 C CA . VAL C 1 451 ? -9.041 50.803 92.773 1.00 28.65 450 VAL C CA 1
ATOM 22054 C C . VAL C 1 451 ? -8.516 50.890 91.347 1.00 28.19 450 VAL C C 1
ATOM 22055 O O . VAL C 1 451 ? -7.332 51.174 91.126 1.00 27.15 450 VAL C O 1
ATOM 22068 N N . ARG C 1 452 ? -9.384 50.664 90.359 1.00 31.64 451 ARG C N 1
ATOM 22069 C CA . ARG C 1 452 ? -8.964 50.735 88.965 1.00 34.03 451 ARG C CA 1
ATOM 22070 C C . ARG C 1 452 ? -8.645 52.166 88.556 1.00 34.13 451 ARG C C 1
ATOM 22071 O O . ARG C 1 452 ? -7.629 52.417 87.898 1.00 35.21 451 ARG C O 1
ATOM 22092 N N . ARG C 1 453 ? -9.494 53.121 88.940 1.00 31.97 452 ARG C N 1
ATOM 22093 C CA . ARG C 1 453 ? -9.212 54.517 88.630 1.00 32.19 452 ARG C CA 1
ATOM 22094 C C . ARG C 1 453 ? -7.917 54.972 89.289 1.00 30.20 452 ARG C C 1
ATOM 22095 O O . ARG C 1 453 ? -7.088 55.635 88.656 1.00 33.03 452 ARG C O 1
ATOM 22116 N N . LEU C 1 454 ? -7.726 54.626 90.563 1.00 34.33 453 LEU C N 1
ATOM 22117 C CA . LEU C 1 454 ? -6.514 55.028 91.266 1.00 32.13 453 LEU C CA 1
ATOM 22118 C C . LEU C 1 454 ? -5.280 54.444 90.593 1.00 29.09 453 LEU C C 1
ATOM 22119 O O . LEU C 1 454 ? -4.286 55.145 90.377 1.00 28.85 453 LEU C O 1
ATOM 22135 N N . HIS C 1 455 ? -5.325 53.154 90.254 1.00 30.57 454 HIS C N 1
ATOM 22136 C CA . HIS C 1 455 ? -4.237 52.553 89.490 1.00 29.66 454 HIS C CA 1
ATOM 22137 C C . HIS C 1 455 ? -4.009 53.311 88.187 1.00 31.59 454 HIS C C 1
ATOM 22138 O O . HIS C 1 455 ? -2.871 53.638 87.835 1.00 28.08 454 HIS C O 1
ATOM 22152 N N . GLN C 1 456 ? -5.090 53.613 87.463 1.00 29.33 455 GLN C N 1
ATOM 22153 C CA . GLN C 1 456 ? -4.956 54.310 86.188 1.00 34.22 455 GLN C CA 1
ATOM 22154 C C . GLN C 1 456 ? -4.337 55.689 86.374 1.00 28.93 455 GLN C C 1
ATOM 22155 O O . GLN C 1 456 ? -3.429 56.081 85.632 1.00 30.79 455 GLN C O 1
ATOM 22169 N N . VAL C 1 457 ? -4.824 56.447 87.359 1.00 32.19 456 VAL C N 1
ATOM 22170 C CA . VAL C 1 457 ? -4.274 57.776 87.614 1.00 33.67 456 VAL C CA 1
ATOM 22171 C C . VAL C 1 457 ? -2.767 57.699 87.810 1.00 36.87 456 VAL C C 1
ATOM 22172 O O . VAL C 1 457 ? -2.010 58.519 87.273 1.00 32.48 456 VAL C O 1
ATOM 22185 N N . LEU C 1 458 ? -2.307 56.709 88.573 1.00 30.26 457 LEU C N 1
ATOM 22186 C CA . LEU C 1 458 ? -0.899 56.599 88.927 1.00 31.98 457 LEU C CA 1
ATOM 22187 C C . LEU C 1 458 ? -0.042 56.009 87.815 1.00 32.80 457 LEU C C 1
ATOM 22188 O O . LEU C 1 458 ? 1.182 55.941 87.976 1.00 29.98 457 LEU C O 1
ATOM 22204 N N . CYS C 1 459 ? -0.640 55.576 86.700 1.00 32.88 458 CYS C N 1
ATOM 22205 C CA . CYS C 1 459 ? 0.162 55.161 85.553 1.00 31.88 458 CYS C CA 1
ATOM 22206 C C . CYS C 1 459 ? 0.873 56.345 84.911 1.00 30.87 458 CYS C C 1
ATOM 22207 O O . CYS C 1 459 ? 1.929 56.172 84.292 1.00 30.30 458 CYS C O 1
ATOM 22215 N N . THR C 1 460 ? 0.310 57.545 85.041 1.00 31.40 459 THR C N 1
ATOM 22216 C CA . THR C 1 460 ? 0.899 58.769 84.500 1.00 28.09 459 THR C CA 1
ATOM 22217 C C . THR C 1 460 ? 0.917 59.816 85.607 1.00 24.54 459 THR C C 1
ATOM 22218 O O . THR C 1 460 ? 0.209 60.828 85.543 1.00 25.25 459 THR C O 1
ATOM 22229 N N . PRO C 1 461 ? 1.736 59.605 86.641 1.00 26.56 460 PRO C N 1
ATOM 22230 C CA . PRO C 1 461 ? 1.662 60.477 87.823 1.00 30.38 460 PRO C CA 1
ATOM 22231 C C . PRO C 1 461 ? 2.195 61.877 87.588 1.00 34.64 460 PRO C C 1
ATOM 22232 O O . PRO C 1 461 ? 1.902 62.772 88.393 1.00 34.45 460 PRO C O 1
ATOM 22243 N N . PHE C 1 462 ? 2.963 62.099 86.526 1.00 31.32 461 PHE C N 1
ATOM 22244 C CA . PHE C 1 462 ? 3.518 63.413 86.234 1.00 31.46 461 PHE C CA 1
ATOM 22245 C C . PHE C 1 462 ? 2.609 64.261 85.353 1.00 33.63 461 PHE C C 1
ATOM 22246 O O . PHE C 1 462 ? 2.964 65.404 85.045 1.00 33.83 461 PHE C O 1
ATOM 22263 N N . THR C 1 463 ? 1.455 63.737 84.945 1.00 33.70 462 THR C N 1
ATOM 22264 C CA . THR C 1 463 ? 0.610 64.371 83.939 1.00 33.00 462 THR C CA 1
ATOM 22265 C C . THR C 1 463 ? -0.747 64.694 84.545 1.00 34.11 462 THR C C 1
ATOM 22266 O O . THR C 1 463 ? -1.452 63.793 85.011 1.00 36.83 462 THR C O 1
ATOM 22277 N N . GLU C 1 464 ? -1.116 65.973 84.528 1.00 36.48 463 GLU C N 1
ATOM 22278 C CA . GLU C 1 464 ? -2.424 66.375 85.027 1.00 37.63 463 GLU C CA 1
ATOM 22279 C C . GLU C 1 464 ? -3.525 65.731 84.193 1.00 36.05 463 GLU C C 1
ATOM 22280 O O . GLU C 1 464 ? -3.456 65.696 82.962 1.00 32.09 463 GLU C O 1
ATOM 22292 N N . GLN C 1 465 ? -4.553 65.225 84.874 1.00 38.48 464 GLN C N 1
ATOM 22293 C CA . GLN C 1 465 ? -5.616 64.469 84.229 1.00 35.73 464 GLN C CA 1
ATOM 22294 C C . GLN C 1 465 ? -6.963 65.087 84.585 1.00 35.96 464 GLN C C 1
ATOM 22295 O O . GLN C 1 465 ? -7.229 65.353 85.770 1.00 36.81 464 GLN C O 1
ATOM 22309 N N . PRO C 1 466 ? -7.837 65.326 83.608 1.00 40.93 465 PRO C N 1
ATOM 22310 C CA . PRO C 1 466 ? -9.095 66.021 83.909 1.00 43.79 465 PRO C CA 1
ATOM 22311 C C . PRO C 1 466 ? -9.991 65.205 84.828 1.00 46.35 465 PRO C C 1
ATOM 22312 O O . PRO C 1 466 ? -10.139 63.991 84.669 1.00 46.09 465 PRO C O 1
ATOM 22323 N N . GLY C 1 467 ? -10.588 65.891 85.802 1.00 47.82 466 GLY C N 1
ATOM 22324 C CA . GLY C 1 467 ? -11.494 65.263 86.741 1.00 48.77 466 GLY C CA 1
ATOM 22325 C C . GLY C 1 467 ? -10.837 64.475 87.850 1.00 46.21 466 GLY C C 1
ATOM 22326 O O . GLY C 1 467 ? -11.533 63.748 88.568 1.00 47.24 466 GLY C O 1
ATOM 22330 N N . MET C 1 468 ? -9.520 64.591 88.018 1.00 42.88 467 MET C N 1
ATOM 22331 C CA . MET C 1 468 ? -8.790 63.837 89.029 1.00 40.81 467 MET C CA 1
ATOM 22332 C C . MET C 1 468 ? -8.196 64.741 90.104 1.00 38.91 467 MET C C 1
ATOM 22333 O O . MET C 1 468 ? -7.227 64.358 90.768 1.00 38.93 467 MET C O 1
ATOM 22347 N N . GLU C 1 469 ? -8.765 65.935 90.291 1.00 37.00 468 GLU C N 1
ATOM 22348 C CA . GLU C 1 469 ? -8.225 66.870 91.270 1.00 39.80 468 GLU C CA 1
ATOM 22349 C C . GLU C 1 469 ? -8.218 66.274 92.670 1.00 39.17 468 GLU C C 1
ATOM 22350 O O . GLU C 1 469 ? -7.339 66.598 93.477 1.00 42.04 468 GLU C O 1
ATOM 22362 N N . GLY C 1 470 ? -9.180 65.402 92.978 1.00 34.46 469 GLY C N 1
ATOM 22363 C CA . GLY C 1 470 ? -9.226 64.804 94.300 1.00 31.63 469 GLY C CA 1
ATOM 22364 C C . GLY C 1 470 ? -8.000 63.975 94.620 1.00 34.90 469 GLY C C 1
ATOM 22365 O O . GLY C 1 470 ? -7.584 63.895 95.779 1.00 37.34 469 GLY C O 1
ATOM 22369 N N . TYR C 1 471 ? -7.399 63.354 93.604 1.00 35.85 470 TYR C N 1
ATOM 22370 C CA . TYR C 1 471 ? -6.245 62.486 93.806 1.00 35.98 470 TYR C CA 1
ATOM 22371 C C . TYR C 1 471 ? -4.955 63.252 94.064 1.00 34.30 470 TYR C C 1
ATOM 22372 O O . TYR C 1 471 ? -3.958 62.633 94.450 1.00 33.69 470 TYR C O 1
ATOM 22390 N N . ALA C 1 472 ? -4.948 64.569 93.870 1.00 37.80 471 ALA C N 1
ATOM 22391 C CA . ALA C 1 472 ? -3.772 65.389 94.125 1.00 38.09 471 ALA C CA 1
ATOM 22392 C C . ALA C 1 472 ? -3.833 66.121 95.460 1.00 38.10 471 ALA C C 1
ATOM 22393 O O . ALA C 1 472 ? -2.897 66.856 95.788 1.00 38.55 471 ALA C O 1
ATOM 22400 N N . GLN C 1 473 ? -4.898 65.932 96.235 1.00 38.30 472 GLN C N 1
ATOM 22401 C CA . GLN C 1 473 ? -5.077 66.642 97.491 1.00 42.20 472 GLN C CA 1
ATOM 22402 C C . GLN C 1 473 ? -4.177 66.079 98.586 1.00 40.47 472 GLN C C 1
ATOM 22403 O O . GLN C 1 473 ? -3.748 64.923 98.547 1.00 42.51 472 GLN C O 1
ATOM 22417 N N . ARG C 1 474 ? -3.911 66.919 99.586 1.00 44.25 473 ARG C N 1
ATOM 22418 C CA . ARG C 1 474 ? -3.396 66.433 100.852 1.00 43.23 473 ARG C CA 1
ATOM 22419 C C . ARG C 1 474 ? -4.470 65.588 101.534 1.00 46.55 473 ARG C C 1
ATOM 22420 O O . ARG C 1 474 ? -5.662 65.747 101.259 1.00 44.42 473 ARG C O 1
ATOM 22441 N N . PRO C 1 475 ? -4.078 64.678 102.420 1.00 50.14 474 PRO C N 1
ATOM 22442 C CA . PRO C 1 475 ? -5.073 63.839 103.105 1.00 54.25 474 PRO C CA 1
ATOM 22443 C C . PRO C 1 475 ? -6.038 64.684 103.916 1.00 54.40 474 PRO C C 1
ATOM 22444 O O . PRO C 1 475 ? -5.631 65.666 104.556 1.00 50.62 474 PRO C O 1
ATOM 22455 N N . PRO C 1 476 ? -7.340 64.342 103.912 1.00 59.04 475 PRO C N 1
ATOM 22456 C CA . PRO C 1 476 ? -8.329 65.088 104.698 1.00 60.53 475 PRO C CA 1
ATOM 22457 C C . PRO C 1 476 ? -8.339 64.685 106.169 1.00 61.43 475 PRO C C 1
ATOM 22458 O O . PRO C 1 476 ? -7.284 64.341 106.698 1.00 59.72 475 PRO C O 1
ATOM 22469 N N . MET D 1 2 ? 1.504 43.411 42.325 1.00 53.18 1 MET D N 1
ATOM 22470 C CA . MET D 1 2 ? 0.315 43.820 41.537 1.00 50.48 1 MET D CA 1
ATOM 22471 C C . MET D 1 2 ? -0.088 45.253 41.857 1.00 47.05 1 MET D C 1
ATOM 22472 O O . MET D 1 2 ? -0.182 45.640 43.022 1.00 47.68 1 MET D O 1
ATOM 22486 N N . LYS D 1 3 ? -0.331 46.036 40.806 1.00 41.91 2 LYS D N 1
ATOM 22487 C CA . LYS D 1 3 ? -0.686 47.440 40.941 1.00 36.00 2 LYS D CA 1
ATOM 22488 C C . LYS D 1 3 ? -1.745 47.784 39.902 1.00 36.87 2 LYS D C 1
ATOM 22489 O O . LYS D 1 3 ? -2.134 46.949 39.078 1.00 39.75 2 LYS D O 1
ATOM 22508 N N . ALA D 1 4 ? -2.207 49.028 39.938 1.00 39.20 3 ALA D N 1
ATOM 22509 C CA . ALA D 1 4 ? -3.258 49.488 39.044 1.00 40.52 3 ALA D CA 1
ATOM 22510 C C . ALA D 1 4 ? -2.664 50.121 37.789 1.00 42.06 3 ALA D C 1
ATOM 22511 O O . ALA D 1 4 ? -1.485 50.479 37.738 1.00 43.16 3 ALA D O 1
ATOM 22518 N N . LEU D 1 5 ? -3.514 50.258 36.767 1.00 38.37 4 LEU D N 1
ATOM 22519 C CA . LEU D 1 5 ? -3.074 50.813 35.490 1.00 38.84 4 LEU D CA 1
ATOM 22520 C C . LEU D 1 5 ? -2.452 52.192 35.668 1.00 42.46 4 LEU D C 1
ATOM 22521 O O . LEU D 1 5 ? -1.366 52.467 35.146 1.00 45.62 4 LEU D O 1
ATOM 22537 N N . ASP D 1 6 ? -3.126 53.074 36.398 1.00 42.40 5 ASP D N 1
ATOM 22538 C CA . ASP D 1 6 ? -2.623 54.433 36.584 1.00 49.00 5 ASP D CA 1
ATOM 22539 C C . ASP D 1 6 ? -1.446 54.509 37.557 1.00 45.50 5 ASP D C 1
ATOM 22540 O O . ASP D 1 6 ? -1.018 55.629 37.879 1.00 45.79 5 ASP D O 1
ATOM 22549 N N . GLU D 1 7 ? -0.915 53.380 38.027 1.00 39.99 6 GLU D N 1
ATOM 22550 C CA . GLU D 1 7 ? 0.205 53.367 38.956 1.00 34.62 6 GLU D CA 1
ATOM 22551 C C . GLU D 1 7 ? 1.507 52.906 38.316 1.00 32.21 6 GLU D C 1
ATOM 22552 O O . GLU D 1 7 ? 2.539 52.881 38.996 1.00 36.71 6 GLU D O 1
ATOM 22564 N N . LEU D 1 8 ? 1.492 52.540 37.036 1.00 31.14 7 LEU D N 1
ATOM 22565 C CA . LEU D 1 8 ? 2.708 52.071 36.384 1.00 32.62 7 LEU D CA 1
ATOM 22566 C C . LEU D 1 8 ? 3.784 53.150 36.425 1.00 34.96 7 LEU D C 1
ATOM 22567 O O . LEU D 1 8 ? 3.504 54.340 36.256 1.00 35.81 7 LEU D O 1
ATOM 22583 N N . VAL D 1 9 ? 5.021 52.725 36.655 1.00 35.61 8 VAL D N 1
ATOM 22584 C CA . VAL D 1 9 ? 6.166 53.624 36.728 1.00 31.02 8 VAL D CA 1
ATOM 22585 C C . VAL D 1 9 ? 6.902 53.568 35.398 1.00 31.95 8 VAL D C 1
ATOM 22586 O O . VAL D 1 9 ? 7.362 52.499 34.979 1.00 33.89 8 VAL D O 1
ATOM 22599 N N . PHE D 1 10 ? 7.021 54.716 34.739 1.00 33.18 9 PHE D N 1
ATOM 22600 C CA . PHE D 1 10 ? 7.648 54.806 33.429 1.00 34.39 9 PHE D CA 1
ATOM 22601 C C . PHE D 1 10 ? 9.060 55.368 33.534 1.00 36.26 9 PHE D C 1
ATOM 22602 O O . PHE D 1 10 ? 9.356 56.216 34.379 1.00 39.23 9 PHE D O 1
ATOM 22619 N N . ASP D 1 11 ? 9.934 54.882 32.654 1.00 34.73 10 ASP D N 1
ATOM 22620 C CA . ASP D 1 11 ? 11.296 55.402 32.542 1.00 34.50 10 ASP D CA 1
ATOM 22621 C C . ASP D 1 11 ? 11.700 55.243 31.077 1.00 33.42 10 ASP D C 1
ATOM 22622 O O . ASP D 1 11 ? 12.257 54.218 30.676 1.00 33.07 10 ASP D O 1
ATOM 22631 N N . ASN D 1 12 ? 11.408 56.273 30.290 1.00 34.22 11 ASN D N 1
ATOM 22632 C CA . ASN D 1 12 ? 11.509 56.200 28.837 1.00 36.70 11 ASN D CA 1
ATOM 22633 C C . ASN D 1 12 ? 12.950 56.491 28.429 1.00 38.07 11 ASN D C 1
ATOM 22634 O O . ASN D 1 12 ? 13.298 57.575 27.957 1.00 38.80 11 ASN D O 1
ATOM 22645 N N . ARG D 1 13 ? 13.802 55.477 28.609 1.00 37.25 12 ARG D N 1
ATOM 22646 C CA . ARG D 1 13 ? 15.231 55.643 28.358 1.00 41.16 12 ARG D CA 1
ATOM 22647 C C . ARG D 1 13 ? 15.506 55.914 26.884 1.00 33.72 12 ARG D C 1
ATOM 22648 O O . ARG D 1 13 ? 16.287 56.808 26.540 1.00 32.68 12 ARG D O 1
ATOM 22669 N N . PHE D 1 14 ? 14.878 55.144 25.993 1.00 33.81 13 PHE D N 1
ATOM 22670 C CA . PHE D 1 14 ? 15.173 55.289 24.573 1.00 33.60 13 PHE D CA 1
ATOM 22671 C C . PHE D 1 14 ? 14.732 56.649 24.055 1.00 32.15 13 PHE D C 1
ATOM 22672 O O . PHE D 1 14 ? 15.441 57.277 23.263 1.00 36.06 13 PHE D O 1
ATOM 22689 N N . ALA D 1 15 ? 13.566 57.124 24.491 1.00 28.91 14 ALA D N 1
ATOM 22690 C CA . ALA D 1 15 ? 13.100 58.428 24.037 1.00 32.72 14 ALA D CA 1
ATOM 22691 C C . ALA D 1 15 ? 14.082 59.532 24.402 1.00 34.46 14 ALA D C 1
ATOM 22692 O O . ALA D 1 15 ? 14.187 60.533 23.683 1.00 38.15 14 ALA D O 1
ATOM 22699 N N . ARG D 1 16 ? 14.815 59.366 25.506 1.00 33.04 15 ARG D N 1
ATOM 22700 C CA . ARG D 1 16 ? 15.780 60.373 25.931 1.00 36.74 15 ARG D CA 1
ATOM 22701 C C . ARG D 1 16 ? 17.020 60.398 25.049 1.00 35.61 15 ARG D C 1
ATOM 22702 O O . ARG D 1 16 ? 17.748 61.397 25.053 1.00 36.82 15 ARG D O 1
ATOM 22723 N N . LEU D 1 17 ? 17.275 59.329 24.291 1.00 39.58 16 LEU D N 1
ATOM 22724 C CA . LEU D 1 17 ? 18.382 59.331 23.344 1.00 37.24 16 LEU D CA 1
ATOM 22725 C C . LEU D 1 17 ? 18.171 60.335 22.216 1.00 36.88 16 LEU D C 1
ATOM 22726 O O . LEU D 1 17 ? 19.131 60.664 21.513 1.00 35.25 16 LEU D O 1
ATOM 22742 N N . GLY D 1 18 ? 16.946 60.810 22.013 1.00 36.98 17 GLY D N 1
ATOM 22743 C CA . GLY D 1 18 ? 16.706 61.945 21.141 1.00 38.67 17 GLY D CA 1
ATOM 22744 C C . GLY D 1 18 ? 16.180 61.571 19.769 1.00 35.59 17 GLY D C 1
ATOM 22745 O O . GLY D 1 18 ? 15.876 60.415 19.458 1.00 34.48 17 GLY D O 1
ATOM 22749 N N . ASP D 1 19 ? 16.094 62.603 18.925 1.00 35.94 18 ASP D N 1
ATOM 22750 C CA . ASP D 1 19 ? 15.416 62.486 17.640 1.00 40.72 18 ASP D CA 1
ATOM 22751 C C . ASP D 1 19 ? 16.208 61.688 16.613 1.00 41.92 18 ASP D C 1
ATOM 22752 O O . ASP D 1 19 ? 15.632 61.263 15.606 1.00 38.57 18 ASP D O 1
ATOM 22761 N N . ALA D 1 20 ? 17.508 61.479 16.829 1.00 39.51 19 ALA D N 1
ATOM 22762 C CA . ALA D 1 20 ? 18.300 60.746 15.851 1.00 37.00 19 ALA D CA 1
ATOM 22763 C C . ALA D 1 20 ? 17.910 59.277 15.774 1.00 37.21 19 ALA D C 1
ATOM 22764 O O . ALA D 1 20 ? 18.217 58.619 14.774 1.00 39.15 19 ALA D O 1
ATOM 22771 N N . PHE D 1 21 ? 17.232 58.753 16.797 1.00 34.87 20 PHE D N 1
ATOM 22772 C CA . PHE D 1 21 ? 16.922 57.333 16.878 1.00 34.33 20 PHE D CA 1
ATOM 22773 C C . PHE D 1 21 ? 15.435 57.028 16.796 1.00 34.72 20 PHE D C 1
ATOM 22774 O O . PHE D 1 21 ? 15.073 55.881 16.516 1.00 31.56 20 PHE D O 1
ATOM 22791 N N . SER D 1 22 ? 14.575 58.016 17.026 1.00 37.26 21 SER D N 1
ATOM 22792 C CA . SER D 1 22 ? 13.135 57.818 16.954 1.00 35.87 21 SER D CA 1
ATOM 22793 C C . SER D 1 22 ? 12.476 59.183 16.825 1.00 34.29 21 SER D C 1
ATOM 22794 O O . SER D 1 22 ? 13.131 60.222 16.930 1.00 32.06 21 SER D O 1
ATOM 22802 N N . THR D 1 23 ? 11.165 59.165 16.607 1.00 35.58 22 THR D N 1
ATOM 22803 C CA . THR D 1 23 ? 10.400 60.380 16.370 1.00 36.48 22 THR D CA 1
ATOM 22804 C C . THR D 1 23 ? 9.130 60.362 17.204 1.00 34.87 22 THR D C 1
ATOM 22805 O O . THR D 1 23 ? 8.489 59.318 17.356 1.00 32.86 22 THR D O 1
ATOM 22816 N N . HIS D 1 24 ? 8.769 61.525 17.739 1.00 36.22 23 HIS D N 1
ATOM 22817 C CA . HIS D 1 24 ? 7.540 61.655 18.509 1.00 37.52 23 HIS D CA 1
ATOM 22818 C C . HIS D 1 24 ? 6.330 61.513 17.592 1.00 33.02 23 HIS D C 1
ATOM 22819 O O . HIS D 1 24 ? 6.202 62.242 16.602 1.00 31.47 23 HIS D O 1
ATOM 22833 N N . VAL D 1 25 ? 5.446 60.575 17.921 1.00 36.93 24 VAL D N 1
ATOM 22834 C CA . VAL D 1 25 ? 4.210 60.367 17.174 1.00 35.33 24 VAL D CA 1
ATOM 22835 C C . VAL D 1 25 ? 3.137 59.916 18.153 1.00 35.34 24 VAL D C 1
ATOM 22836 O O . VAL D 1 25 ? 3.391 59.087 19.030 1.00 38.22 24 VAL D O 1
ATOM 22849 N N . LEU D 1 26 ? 1.935 60.460 17.998 1.00 36.61 25 LEU D N 1
ATOM 22850 C CA . LEU D 1 26 ? 0.840 60.036 18.856 1.00 36.78 25 LEU D CA 1
ATOM 22851 C C . LEU D 1 26 ? 0.060 58.899 18.205 1.00 36.02 25 LEU D C 1
ATOM 22852 O O . LEU D 1 26 ? 0.024 58.786 16.977 1.00 34.89 25 LEU D O 1
ATOM 22868 N N . PRO D 1 27 ? -0.573 58.038 18.998 1.00 40.82 26 PRO D N 1
ATOM 22869 C CA . PRO D 1 27 ? -1.414 56.992 18.409 1.00 41.60 26 PRO D CA 1
ATOM 22870 C C . PRO D 1 27 ? -2.659 57.582 17.768 1.00 37.90 26 PRO D C 1
ATOM 22871 O O . PRO D 1 27 ? -3.132 58.657 18.144 1.00 39.68 26 PRO D O 1
ATOM 22882 N N . GLU D 1 28 ? -3.187 56.858 16.785 1.00 34.81 27 GLU D N 1
ATOM 22883 C CA . GLU D 1 28 ? -4.460 57.203 16.163 1.00 34.30 27 GLU D CA 1
ATOM 22884 C C . GLU D 1 28 ? -5.505 56.193 16.615 1.00 31.21 27 GLU D C 1
ATOM 22885 O O . GLU D 1 28 ? -5.437 55.021 16.212 1.00 34.32 27 GLU D O 1
ATOM 22897 N N . PRO D 1 29 ? -6.480 56.576 17.435 1.00 34.45 28 PRO D N 1
ATOM 22898 C CA . PRO D 1 29 ? -7.358 55.575 18.057 1.00 35.17 28 PRO D CA 1
ATOM 22899 C C . PRO D 1 29 ? -8.236 54.859 17.042 1.00 32.32 28 PRO D C 1
ATOM 22900 O O . PRO D 1 29 ? -8.396 55.279 15.896 1.00 35.59 28 PRO D O 1
ATOM 22911 N N . ILE D 1 30 ? -8.814 53.745 17.496 1.00 31.73 29 ILE D N 1
ATOM 22912 C CA . ILE D 1 30 ? -9.791 52.987 16.724 1.00 33.32 29 ILE D CA 1
ATOM 22913 C C . ILE D 1 30 ? -11.045 52.825 17.575 1.00 37.75 29 ILE D C 1
ATOM 22914 O O . ILE D 1 30 ? -10.988 52.842 18.808 1.00 36.73 29 ILE D O 1
ATOM 22930 N N . ASP D 1 31 ? -12.182 52.657 16.904 1.00 40.49 30 ASP D N 1
ATOM 22931 C CA . ASP D 1 31 ? -13.487 52.865 17.516 1.00 44.39 30 ASP D CA 1
ATOM 22932 C C . ASP D 1 31 ? -14.037 51.601 18.168 1.00 42.52 30 ASP D C 1
ATOM 22933 O O . ASP D 1 31 ? -13.753 50.479 17.742 1.00 42.84 30 ASP D O 1
ATOM 22942 N N . ALA D 1 32 ? -14.852 51.806 19.200 1.00 42.95 31 ALA D N 1
ATOM 22943 C CA . ALA D 1 32 ? -15.537 50.727 19.903 1.00 38.80 31 ALA D CA 1
ATOM 22944 C C . ALA D 1 32 ? -14.563 49.620 20.317 1.00 36.85 31 ALA D C 1
ATOM 22945 O O . ALA D 1 32 ? -14.736 48.458 19.937 1.00 41.50 31 ALA D O 1
ATOM 22952 N N . PRO D 1 33 ? -13.538 49.948 21.099 1.00 36.41 32 PRO D N 1
ATOM 22953 C CA . PRO D 1 33 ? -12.555 48.930 21.487 1.00 37.05 32 PRO D CA 1
ATOM 22954 C C . PRO D 1 33 ? -13.158 47.862 22.387 1.00 35.86 32 PRO D C 1
ATOM 22955 O O . PRO D 1 33 ? -13.986 48.144 23.256 1.00 41.07 32 PRO D O 1
ATOM 22966 N N . ARG D 1 34 ? -12.730 46.621 22.160 1.00 33.66 33 ARG D N 1
ATOM 22967 C CA . ARG D 1 34 ? -13.109 45.479 22.979 1.00 38.08 33 ARG D CA 1
ATOM 22968 C C . ARG D 1 34 ? -11.875 44.624 23.221 1.00 35.81 33 ARG D C 1
ATOM 22969 O O . ARG D 1 34 ? -11.051 44.448 22.319 1.00 35.22 33 ARG D O 1
ATOM 22990 N N . LEU D 1 35 ? -11.756 44.084 24.432 1.00 35.81 34 LEU D N 1
ATOM 22991 C CA . LEU D 1 35 ? -10.678 43.150 24.727 1.00 35.88 34 LEU D CA 1
ATOM 22992 C C . LEU D 1 35 ? -10.982 41.806 24.078 1.00 36.75 34 LEU D C 1
ATOM 22993 O O . LEU D 1 35 ? -11.989 41.166 24.402 1.00 34.15 34 LEU D O 1
ATOM 23009 N N . VAL D 1 36 ? -10.114 41.381 23.161 1.00 34.01 35 VAL D N 1
ATOM 23010 C CA . VAL D 1 36 ? -10.264 40.070 22.540 1.00 32.70 35 VAL D CA 1
ATOM 23011 C C . VAL D 1 36 ? -9.721 38.982 23.455 1.00 31.24 35 VAL D C 1
ATOM 23012 O O . VAL D 1 36 ? -10.394 37.980 23.723 1.00 31.10 35 VAL D O 1
ATOM 23025 N N . VAL D 1 37 ? -8.503 39.168 23.952 1.00 28.62 36 VAL D N 1
ATOM 23026 C CA . VAL D 1 37 ? -7.847 38.171 24.788 1.00 29.43 36 VAL D CA 1
ATOM 23027 C C . VAL D 1 37 ? -6.669 38.850 25.469 1.00 30.69 36 VAL D C 1
ATOM 23028 O O . VAL D 1 37 ? -6.135 39.848 24.971 1.00 27.88 36 VAL D O 1
ATOM 23041 N N . ALA D 1 38 ? -6.266 38.319 26.617 1.00 36.77 37 ALA D N 1
ATOM 23042 C CA . ALA D 1 38 ? -5.137 38.852 27.360 1.00 35.37 37 ALA D CA 1
ATOM 23043 C C . ALA D 1 38 ? -4.331 37.704 27.946 1.00 32.30 37 ALA D C 1
ATOM 23044 O O . ALA D 1 38 ? -4.856 36.616 28.192 1.00 29.84 37 ALA D O 1
ATOM 23051 N N . SER D 1 39 ? -3.047 37.966 28.170 1.00 28.55 38 SER D N 1
ATOM 23052 C CA . SER D 1 39 ? -2.114 36.978 28.695 1.00 29.88 38 SER D CA 1
ATOM 23053 C C . SER D 1 39 ? -1.809 37.303 30.150 1.00 28.56 38 SER D C 1
ATOM 23054 O O . SER D 1 39 ? -1.249 38.364 30.448 1.00 28.44 38 SER D O 1
ATOM 23062 N N . GLU D 1 40 ? -2.173 36.389 31.052 1.00 27.03 39 GLU D N 1
ATOM 23063 C CA . GLU D 1 40 ? -1.862 36.584 32.464 1.00 32.56 39 GLU D CA 1
ATOM 23064 C C . GLU D 1 40 ? -0.356 36.649 32.688 1.00 31.79 39 GLU D C 1
ATOM 23065 O O . GLU D 1 40 ? 0.132 37.501 33.439 1.00 28.97 39 GLU D O 1
ATOM 23077 N N . SER D 1 41 ? 0.398 35.754 32.046 1.00 32.24 40 SER D N 1
ATOM 23078 C CA . SER D 1 41 ? 1.848 35.758 32.203 1.00 31.09 40 SER D CA 1
ATOM 23079 C C . SER D 1 41 ? 2.442 37.084 31.745 1.00 30.68 40 SER D C 1
ATOM 23080 O O . SER D 1 41 ? 3.225 37.711 32.468 1.00 34.90 40 SER D O 1
ATOM 23088 N N . ALA D 1 42 ? 2.075 37.531 30.541 1.00 27.30 41 ALA D N 1
ATOM 23089 C CA . ALA D 1 42 ? 2.636 38.767 30.008 1.00 27.77 41 ALA D CA 1
ATOM 23090 C C . ALA D 1 42 ? 2.250 39.964 30.867 1.00 27.78 41 ALA D C 1
ATOM 23091 O O . ALA D 1 42 ? 3.092 40.819 31.166 1.00 31.46 41 ALA D O 1
ATOM 23098 N N . LEU D 1 43 ? 0.979 40.046 31.272 1.00 28.20 42 LEU D N 1
ATOM 23099 C CA . LEU D 1 43 ? 0.544 41.150 32.122 1.00 29.15 42 LEU D CA 1
ATOM 23100 C C . LEU D 1 43 ? 1.364 41.213 33.405 1.00 26.21 42 LEU D C 1
ATOM 23101 O O . LEU D 1 43 ? 1.689 42.303 33.891 1.00 28.13 42 LEU D O 1
ATOM 23117 N N . ALA D 1 44 ? 1.715 40.054 33.966 1.00 27.23 43 ALA D N 1
ATOM 23118 C CA . ALA D 1 44 ? 2.493 40.027 35.200 1.00 30.33 43 ALA D CA 1
ATOM 23119 C C . ALA D 1 44 ? 3.854 40.689 35.037 1.00 29.93 43 ALA D C 1
ATOM 23120 O O . ALA D 1 44 ? 4.432 41.144 36.031 1.00 29.43 43 ALA D O 1
ATOM 23127 N N . LEU D 1 45 ? 4.384 40.752 33.812 1.00 29.23 44 LEU D N 1
ATOM 23128 C CA . LEU D 1 45 ? 5.630 41.472 33.578 1.00 30.69 44 LEU D CA 1
ATOM 23129 C C . LEU D 1 45 ? 5.496 42.951 33.909 1.00 30.97 44 LEU D C 1
ATOM 23130 O O . LEU D 1 45 ? 6.509 43.620 34.141 1.00 34.37 44 LEU D O 1
ATOM 23146 N N . LEU D 1 46 ? 4.273 43.474 33.927 1.00 30.32 45 LEU D N 1
ATOM 23147 C CA . LEU D 1 46 ? 4.012 44.863 34.273 1.00 32.34 45 LEU D CA 1
ATOM 23148 C C . LEU D 1 46 ? 3.319 44.993 35.623 1.00 31.02 45 LEU D C 1
ATOM 23149 O O . LEU D 1 46 ? 2.788 46.063 35.938 1.00 28.78 45 LEU D O 1
ATOM 23165 N N . ASP D 1 47 ? 3.309 43.926 36.424 1.00 35.93 46 ASP D N 1
ATOM 23166 C CA . ASP D 1 47 ? 2.664 43.938 37.737 1.00 36.00 46 ASP D CA 1
ATOM 23167 C C . ASP D 1 47 ? 1.169 44.224 37.613 1.00 37.40 46 ASP D C 1
ATOM 23168 O O . ASP D 1 47 ? 0.579 44.907 38.452 1.00 40.62 46 ASP D O 1
ATOM 23177 N N . LEU D 1 48 ? 0.553 43.695 36.559 1.00 33.95 47 LEU D N 1
ATOM 23178 C CA . LEU D 1 48 ? -0.873 43.857 36.310 1.00 35.76 47 LEU D CA 1
ATOM 23179 C C . LEU D 1 48 ? -1.564 42.506 36.413 1.00 37.38 47 LEU D C 1
ATOM 23180 O O . LEU D 1 48 ? -1.101 41.522 35.825 1.00 34.24 47 LEU D O 1
ATOM 23196 N N . ALA D 1 49 ? -2.671 42.464 37.150 1.00 38.59 48 ALA D N 1
ATOM 23197 C CA . ALA D 1 49 ? -3.456 41.249 37.287 1.00 42.19 48 ALA D CA 1
ATOM 23198 C C . ALA D 1 49 ? -4.439 41.119 36.133 1.00 45.47 48 ALA D C 1
ATOM 23199 O O . ALA D 1 49 ? -4.825 42.116 35.515 1.00 43.95 48 ALA D O 1
ATOM 23206 N N . PRO D 1 50 ? -4.870 39.896 35.815 1.00 47.79 49 PRO D N 1
ATOM 23207 C CA . PRO D 1 50 ? -5.808 39.722 34.691 1.00 43.46 49 PRO D CA 1
ATOM 23208 C C . PRO D 1 50 ? -7.049 40.588 34.795 1.00 36.39 49 PRO D C 1
ATOM 23209 O O . PRO D 1 50 ? -7.562 41.048 33.766 1.00 39.64 49 PRO D O 1
ATOM 23220 N N . GLU D 1 51 ? -7.549 40.827 36.010 1.00 36.83 50 GLU D N 1
ATOM 23221 C CA . GLU D 1 51 ? -8.743 41.649 36.178 1.00 39.67 50 GLU D CA 1
ATOM 23222 C C . GLU D 1 51 ? -8.582 43.012 35.520 1.00 38.94 50 GLU D C 1
ATOM 23223 O O . GLU D 1 51 ? -9.563 43.590 35.039 1.00 40.56 50 GLU D O 1
ATOM 23235 N N . GLN D 1 52 ? -7.356 43.540 35.487 1.00 40.17 51 GLN D N 1
ATOM 23236 C CA . GLN D 1 52 ? -7.126 44.849 34.887 1.00 41.63 51 GLN D CA 1
ATOM 23237 C C . GLN D 1 52 ? -7.466 44.855 33.402 1.00 42.00 51 GLN D C 1
ATOM 23238 O O . GLN D 1 52 ? -7.886 45.887 32.866 1.00 41.76 51 GLN D O 1
ATOM 23252 N N . SER D 1 53 ? -7.289 43.721 32.719 1.00 37.02 52 SER D N 1
ATOM 23253 C CA . SER D 1 53 ? -7.570 43.667 31.290 1.00 37.77 52 SER D CA 1
ATOM 23254 C C . SER D 1 53 ? -9.052 43.842 30.990 1.00 41.11 52 SER D C 1
ATOM 23255 O O . SER D 1 53 ? -9.405 44.220 29.867 1.00 41.97 52 SER D O 1
ATOM 23263 N N . GLU D 1 54 ? -9.921 43.592 31.965 1.00 44.92 53 GLU D N 1
ATOM 23264 C CA . GLU D 1 54 ? -11.362 43.676 31.771 1.00 45.32 53 GLU D CA 1
ATOM 23265 C C . GLU D 1 54 ? -11.910 45.082 31.977 1.00 40.41 53 GLU D C 1
ATOM 23266 O O . GLU D 1 54 ? -13.111 45.295 31.782 1.00 41.41 53 GLU D O 1
ATOM 23278 N N . LEU D 1 55 ? -11.071 46.043 32.364 1.00 39.09 54 LEU D N 1
ATOM 23279 C CA . LEU D 1 55 ? -11.560 47.388 32.640 1.00 40.00 54 LEU D CA 1
ATOM 23280 C C . LEU D 1 55 ? -11.677 48.188 31.343 1.00 40.90 54 LEU D C 1
ATOM 23281 O O . LEU D 1 55 ? -10.835 48.051 30.451 1.00 39.80 54 LEU D O 1
ATOM 23297 N N . PRO D 1 56 ? -12.705 49.029 31.212 1.00 44.70 55 PRO D N 1
ATOM 23298 C CA . PRO D 1 56 ? -12.791 49.881 30.013 1.00 47.30 55 PRO D CA 1
ATOM 23299 C C . PRO D 1 56 ? -11.522 50.675 29.755 1.00 44.08 55 PRO D C 1
ATOM 23300 O O . PRO D 1 56 ? -11.083 50.778 28.603 1.00 44.96 55 PRO D O 1
ATOM 23311 N N . LEU D 1 57 ? -10.916 51.238 30.804 1.00 40.50 56 LEU D N 1
ATOM 23312 C CA . LEU D 1 57 ? -9.699 52.022 30.625 1.00 38.64 56 LEU D CA 1
ATOM 23313 C C . LEU D 1 57 ? -8.612 51.201 29.946 1.00 37.31 56 LEU D C 1
ATOM 23314 O O . LEU D 1 57 ? -7.826 51.731 29.151 1.00 33.70 56 LEU D O 1
ATOM 23330 N N . PHE D 1 58 ? -8.545 49.905 30.252 1.00 34.16 57 PHE D N 1
ATOM 23331 C CA . PHE D 1 58 ? -7.556 49.046 29.615 1.00 32.61 57 PHE D CA 1
ATOM 23332 C C . PHE D 1 58 ? -7.788 48.977 28.112 1.00 33.09 57 PHE D C 1
ATOM 23333 O O . PHE D 1 58 ? -6.850 49.110 27.318 1.00 29.18 57 PHE D O 1
ATOM 23350 N N . ALA D 1 59 ? -9.042 48.777 27.702 1.00 33.05 58 ALA D N 1
ATOM 23351 C CA . ALA D 1 59 ? -9.351 48.700 26.280 1.00 33.25 58 ALA D CA 1
ATOM 23352 C C . ALA D 1 59 ? -9.055 50.020 25.579 1.00 36.42 58 ALA D C 1
ATOM 23353 O O . ALA D 1 59 ? -8.611 50.033 24.425 1.00 38.33 58 ALA D O 1
ATOM 23360 N N . GLU D 1 60 ? -9.288 51.141 26.263 1.00 39.67 59 GLU D N 1
ATOM 23361 C CA . GLU D 1 60 ? -9.108 52.445 25.634 1.00 41.16 59 GLU D CA 1
ATOM 23362 C C . GLU D 1 60 ? -7.631 52.774 25.450 1.00 43.37 59 GLU D C 1
ATOM 23363 O O . GLU D 1 60 ? -7.217 53.231 24.377 1.00 44.33 59 GLU D O 1
ATOM 23375 N N . ILE D 1 61 ? -6.816 52.549 26.482 1.00 41.35 60 ILE D N 1
ATOM 23376 C CA . ILE D 1 61 ? -5.391 52.850 26.374 1.00 44.09 60 ILE D CA 1
ATOM 23377 C C . ILE D 1 61 ? -4.777 52.083 25.211 1.00 40.30 60 ILE D C 1
ATOM 23378 O O . ILE D 1 61 ? -4.067 52.650 24.372 1.00 39.96 60 ILE D O 1
ATOM 23394 N N . PHE D 1 62 ? -5.041 50.782 25.144 1.00 35.02 61 PHE D N 1
ATOM 23395 C CA . PHE D 1 62 ? -4.410 49.920 24.158 1.00 34.64 61 PHE D CA 1
ATOM 23396 C C . PHE D 1 62 ? -5.238 49.788 22.889 1.00 34.41 61 PHE D C 1
ATOM 23397 O O . PHE D 1 62 ? -5.102 48.797 22.162 1.00 33.03 61 PHE D O 1
ATOM 23414 N N . SER D 1 63 ? -6.097 50.771 22.620 1.00 37.37 62 SER D N 1
ATOM 23415 C CA . SER D 1 63 ? -6.607 51.037 21.282 1.00 39.08 62 SER D CA 1
ATOM 23416 C C . SER D 1 63 ? -6.268 52.455 20.839 1.00 40.10 62 SER D C 1
ATOM 23417 O O . SER D 1 63 ? -6.811 52.929 19.834 1.00 39.51 62 SER D O 1
ATOM 23425 N N . GLY D 1 64 ? -5.400 53.149 21.577 1.00 41.06 63 GLY D N 1
ATOM 23426 C CA . GLY D 1 64 ? -4.917 54.456 21.178 1.00 44.17 63 GLY D CA 1
ATOM 23427 C C . GLY D 1 64 ? -5.749 55.633 21.627 1.00 48.77 63 GLY D C 1
ATOM 23428 O O . GLY D 1 64 ? -5.560 56.737 21.103 1.00 51.17 63 GLY D O 1
ATOM 23432 N N . HIS D 1 65 ? -6.657 55.447 22.586 1.00 46.86 64 HIS D N 1
ATOM 23433 C CA . HIS D 1 65 ? -7.565 56.517 22.984 1.00 49.31 64 HIS D CA 1
ATOM 23434 C C . HIS D 1 65 ? -6.980 57.400 24.081 1.00 56.43 64 HIS D C 1
ATOM 23435 O O . HIS D 1 65 ? -7.070 58.630 24.005 1.00 59.42 64 HIS D O 1
ATOM 23449 N N . LYS D 1 66 ? -6.392 56.792 25.105 1.00 53.84 65 LYS D N 1
ATOM 23450 C CA . LYS D 1 66 ? -5.832 57.523 26.230 1.00 54.88 65 LYS D CA 1
ATOM 23451 C C . LYS D 1 66 ? -4.426 57.017 26.508 1.00 56.65 65 LYS D C 1
ATOM 23452 O O . LYS D 1 66 ? -4.112 55.846 26.276 1.00 65.80 65 LYS D O 1
ATOM 23471 N N . LEU D 1 67 ? -3.579 57.915 26.999 1.00 46.17 66 LEU D N 1
ATOM 23472 C CA . LEU D 1 67 ? -2.210 57.571 27.348 1.00 44.12 66 LEU D CA 1
ATOM 23473 C C . LEU D 1 67 ? -1.838 58.246 28.656 1.00 37.57 66 LEU D C 1
ATOM 23474 O O . LEU D 1 67 ? -2.267 59.371 28.930 1.00 36.85 66 LEU D O 1
ATOM 23490 N N . TRP D 1 68 ? -1.041 57.549 29.461 1.00 39.43 67 TRP D N 1
ATOM 23491 C CA . TRP D 1 68 ? -0.474 58.157 30.653 1.00 39.84 67 TRP D CA 1
ATOM 23492 C C . TRP D 1 68 ? 0.267 59.432 30.275 1.00 36.43 67 TRP D C 1
ATOM 23493 O O . TRP D 1 68 ? 0.961 59.486 29.256 1.00 39.27 67 TRP D O 1
ATOM 23514 N N . ALA D 1 69 ? 0.115 60.466 31.101 1.00 37.27 68 ALA D N 1
ATOM 23515 C CA . ALA D 1 69 ? 0.948 61.650 30.940 1.00 37.27 68 ALA D CA 1
ATOM 23516 C C . ALA D 1 69 ? 2.425 61.289 31.006 1.00 35.19 68 ALA D C 1
ATOM 23517 O O . ALA D 1 69 ? 3.259 61.963 30.390 1.00 33.24 68 ALA D O 1
ATOM 23524 N N . GLU D 1 70 ? 2.762 60.223 31.733 1.00 38.80 69 GLU D N 1
ATOM 23525 C CA . GLU D 1 70 ? 4.146 59.809 31.917 1.00 39.37 69 GLU D CA 1
ATOM 23526 C C . GLU D 1 70 ? 4.687 59.004 30.743 1.00 38.20 69 GLU D C 1
ATOM 23527 O O . GLU D 1 70 ? 5.876 58.669 30.741 1.00 37.90 69 GLU D O 1
ATOM 23539 N N . ALA D 1 71 ? 3.858 58.679 29.758 1.00 32.99 70 ALA D N 1
ATOM 23540 C CA . ALA D 1 71 ? 4.353 58.018 28.564 1.00 35.05 70 ALA D CA 1
ATOM 23541 C C . ALA D 1 71 ? 4.979 59.044 27.621 1.00 36.30 70 ALA D C 1
ATOM 23542 O O . ALA D 1 71 ? 4.805 60.256 27.771 1.00 36.10 70 ALA D O 1
ATOM 23549 N N . GLU D 1 72 ? 5.730 58.540 26.646 1.00 37.13 71 GLU D N 1
ATOM 23550 C CA . GLU D 1 72 ? 6.342 59.380 25.615 1.00 38.00 71 GLU D CA 1
ATOM 23551 C C . GLU D 1 72 ? 6.423 58.565 24.336 1.00 36.22 71 GLU D C 1
ATOM 23552 O O . GLU D 1 72 ? 7.467 57.986 24.008 1.00 38.15 71 GLU D O 1
ATOM 23564 N N . PRO D 1 73 ? 5.326 58.490 23.583 1.00 34.48 72 PRO D N 1
ATOM 23565 C CA . PRO D 1 73 ? 5.284 57.578 22.430 1.00 34.53 72 PRO D CA 1
ATOM 23566 C C . PRO D 1 73 ? 6.272 58.000 21.352 1.00 36.11 72 PRO D C 1
ATOM 23567 O O . PRO D 1 73 ? 6.365 59.178 21.000 1.00 37.47 72 PRO D O 1
ATOM 23578 N N . ARG D 1 74 ? 7.004 57.020 20.827 1.00 36.62 73 ARG D N 1
ATOM 23579 C CA . ARG D 1 74 ? 8.027 57.265 19.824 1.00 34.35 73 ARG D CA 1
ATOM 23580 C C . ARG D 1 74 ? 7.924 56.223 18.722 1.00 34.58 73 ARG D C 1
ATOM 23581 O O . ARG D 1 74 ? 7.488 55.091 18.951 1.00 34.47 73 ARG D O 1
ATOM 23602 N N . ALA D 1 75 ? 8.326 56.623 17.519 1.00 34.52 74 ALA D N 1
ATOM 23603 C CA . ALA D 1 75 ? 8.446 55.722 16.379 1.00 32.85 74 ALA D CA 1
ATOM 23604 C C . ALA D 1 75 ? 9.932 55.549 16.091 1.00 32.51 74 ALA D C 1
ATOM 23605 O O . ALA D 1 75 ? 10.611 56.509 15.712 1.00 33.94 74 ALA D O 1
ATOM 23612 N N . MET D 1 76 ? 10.434 54.333 16.283 1.00 34.49 75 MET D N 1
ATOM 23613 C CA . MET D 1 76 ? 11.853 54.058 16.105 1.00 39.58 75 MET D CA 1
ATOM 23614 C C . MET D 1 76 ? 12.194 53.942 14.624 1.00 40.64 75 MET D C 1
ATOM 23615 O O . MET D 1 76 ? 11.438 53.362 13.840 1.00 38.67 75 MET D O 1
ATOM 23629 N N . VAL D 1 77 ? 13.339 54.507 14.243 1.00 37.40 76 VAL D N 1
ATOM 23630 C CA . VAL D 1 77 ? 13.813 54.441 12.865 1.00 33.85 76 VAL D CA 1
ATOM 23631 C C . VAL D 1 77 ? 14.761 53.260 12.727 1.00 32.92 76 VAL D C 1
ATOM 23632 O O . VAL D 1 77 ? 15.548 52.965 13.635 1.00 30.52 76 VAL D O 1
ATOM 23645 N N . TYR D 1 78 ? 14.681 52.577 11.589 1.00 35.98 77 TYR D N 1
ATOM 23646 C CA . TYR D 1 78 ? 15.616 51.507 11.273 1.00 33.78 77 TYR D CA 1
ATOM 23647 C C . TYR D 1 78 ? 15.548 51.233 9.778 1.00 36.76 77 TYR D C 1
ATOM 23648 O O . TYR D 1 78 ? 14.673 51.737 9.069 1.00 33.08 77 TYR D O 1
ATOM 23666 N N . SER D 1 79 ? 16.500 50.437 9.308 1.00 35.26 78 SER D N 1
ATOM 23667 C CA . SER D 1 79 ? 16.554 49.979 7.928 1.00 34.65 78 SER D CA 1
ATOM 23668 C C . SER D 1 79 ? 16.558 48.451 7.931 1.00 31.11 78 SER D C 1
ATOM 23669 O O . SER D 1 79 ? 16.276 47.814 8.949 1.00 32.15 78 SER D O 1
ATOM 23677 N N . GLY D 1 80 ? 16.885 47.859 6.786 1.00 30.60 79 GLY D N 1
ATOM 23678 C CA . GLY D 1 80 ? 16.996 46.416 6.729 1.00 33.72 79 GLY D CA 1
ATOM 23679 C C . GLY D 1 80 ? 17.175 45.839 5.342 1.00 34.97 79 GLY D C 1
ATOM 23680 O O . GLY D 1 80 ? 16.664 46.381 4.357 1.00 36.83 79 GLY D O 1
ATOM 23684 N N . HIS D 1 81 ? 17.914 44.736 5.258 1.00 35.97 80 HIS D N 1
ATOM 23685 C CA . HIS D 1 81 ? 17.961 43.932 4.045 1.00 36.63 80 HIS D CA 1
ATOM 23686 C C . HIS D 1 81 ? 16.672 43.128 3.945 1.00 38.09 80 HIS D C 1
ATOM 23687 O O . HIS D 1 81 ? 16.395 42.283 4.804 1.00 39.68 80 HIS D O 1
ATOM 23701 N N . GLN D 1 82 ? 15.885 43.393 2.909 1.00 33.27 81 GLN D N 1
ATOM 23702 C CA . GLN D 1 82 ? 14.620 42.705 2.681 1.00 30.59 81 GLN D CA 1
ATOM 23703 C C . GLN D 1 82 ? 14.807 41.752 1.509 1.00 33.46 81 GLN D C 1
ATOM 23704 O O . GLN D 1 82 ? 15.004 42.191 0.371 1.00 32.41 81 GLN D O 1
ATOM 23718 N N . PHE D 1 83 ? 14.752 40.452 1.794 1.00 34.86 82 PHE D N 1
ATOM 23719 C CA . PHE D 1 83 ? 15.008 39.412 0.800 1.00 38.80 82 PHE D CA 1
ATOM 23720 C C . PHE D 1 83 ? 16.315 39.683 0.054 1.00 38.46 82 PHE D C 1
ATOM 23721 O O . PHE D 1 83 ? 16.400 39.581 -1.172 1.00 37.73 82 PHE D O 1
ATOM 23738 N N . GLY D 1 84 ? 17.350 40.037 0.818 1.00 35.77 83 GLY D N 1
ATOM 23739 C CA . GLY D 1 84 ? 18.681 40.203 0.280 1.00 34.45 83 GLY D CA 1
ATOM 23740 C C . GLY D 1 84 ? 19.006 41.586 -0.238 1.00 36.13 83 GLY D C 1
ATOM 23741 O O . GLY D 1 84 ? 20.187 41.880 -0.466 1.00 40.90 83 GLY D O 1
ATOM 23745 N N . SER D 1 85 ? 18.008 42.443 -0.432 1.00 33.47 84 SER D N 1
ATOM 23746 C CA . SER D 1 85 ? 18.211 43.788 -0.956 1.00 36.05 84 SER D CA 1
ATOM 23747 C C . SER D 1 85 ? 18.057 44.801 0.170 1.00 35.33 84 SER D C 1
ATOM 23748 O O . SER D 1 85 ? 17.100 44.732 0.948 1.00 34.71 84 SER D O 1
ATOM 23756 N N . TYR D 1 86 ? 18.991 45.746 0.246 1.00 34.49 85 TYR D N 1
ATOM 23757 C CA . TYR D 1 86 ? 19.010 46.701 1.344 1.00 39.28 85 TYR D CA 1
ATOM 23758 C C . TYR D 1 86 ? 18.036 47.845 1.087 1.00 40.84 85 TYR D C 1
ATOM 23759 O O . TYR D 1 86 ? 18.096 48.505 0.044 1.00 42.89 85 TYR D O 1
ATOM 23777 N N . ASN D 1 87 ? 17.142 48.081 2.049 1.00 39.86 86 ASN D N 1
ATOM 23778 C CA . ASN D 1 87 ? 16.241 49.224 2.008 1.00 40.14 86 ASN D CA 1
ATOM 23779 C C . ASN D 1 87 ? 16.750 50.276 2.981 1.00 42.41 86 ASN D C 1
ATOM 23780 O O . ASN D 1 87 ? 16.845 49.987 4.183 1.00 41.86 86 ASN D O 1
ATOM 23791 N N . PRO D 1 88 ? 17.084 51.490 2.532 1.00 37.82 87 PRO D N 1
ATOM 23792 C CA . PRO D 1 88 ? 17.807 52.426 3.410 1.00 33.51 87 PRO D CA 1
ATOM 23793 C C . PRO D 1 88 ? 16.964 53.077 4.498 1.00 36.41 87 PRO D C 1
ATOM 23794 O O . PRO D 1 88 ? 17.540 53.743 5.370 1.00 34.91 87 PRO D O 1
ATOM 23805 N N . ARG D 1 89 ? 15.641 52.930 4.490 1.00 35.84 88 ARG D N 1
ATOM 23806 C CA . ARG D 1 89 ? 14.849 53.421 5.616 1.00 37.22 88 ARG D CA 1
ATOM 23807 C C . ARG D 1 89 ? 13.545 52.647 5.693 1.00 32.94 88 ARG D C 1
ATOM 23808 O O . ARG D 1 89 ? 12.787 52.605 4.719 1.00 34.58 88 ARG D O 1
ATOM 23829 N N . LEU D 1 90 ? 13.287 52.044 6.858 1.00 30.49 89 LEU D N 1
ATOM 23830 C CA . LEU D 1 90 ? 12.020 51.394 7.135 1.00 30.88 89 LEU D CA 1
ATOM 23831 C C . LEU D 1 90 ? 11.433 52.095 8.348 1.00 33.13 89 LEU D C 1
ATOM 23832 O O . LEU D 1 90 ? 10.889 53.200 8.219 1.00 36.52 89 LEU D O 1
ATOM 23848 N N . GLY D 1 91 ? 11.530 51.513 9.540 1.00 36.71 90 GLY D N 1
ATOM 23849 C CA . GLY D 1 91 ? 11.099 52.176 10.758 1.00 36.65 90 GLY D CA 1
ATOM 23850 C C . GLY D 1 91 ? 9.751 51.680 11.247 1.00 32.95 90 GLY D C 1
ATOM 23851 O O . GLY D 1 91 ? 9.101 50.817 10.650 1.00 33.74 90 GLY D O 1
ATOM 23855 N N . ASP D 1 92 ? 9.335 52.250 12.378 1.00 31.57 91 ASP D N 1
ATOM 23856 C CA . ASP D 1 92 ? 8.037 51.931 12.959 1.00 32.51 91 ASP D CA 1
ATOM 23857 C C . ASP D 1 92 ? 6.927 52.543 12.113 1.00 28.70 91 ASP D C 1
ATOM 23858 O O . ASP D 1 92 ? 6.476 53.660 12.384 1.00 29.08 91 ASP D O 1
ATOM 23867 N N . GLY D 1 93 ? 6.485 51.821 11.085 1.00 27.70 92 GLY D N 1
ATOM 23868 C CA . GLY D 1 93 ? 5.466 52.327 10.186 1.00 29.62 92 GLY D CA 1
ATOM 23869 C C . GLY D 1 93 ? 4.041 52.134 10.651 1.00 33.15 92 GLY D C 1
ATOM 23870 O O . GLY D 1 93 ? 3.134 52.763 10.096 1.00 34.32 92 GLY D O 1
ATOM 23874 N N . ARG D 1 94 ? 3.815 51.274 11.652 1.00 34.93 93 ARG D N 1
ATOM 23875 C CA . ARG D 1 94 ? 2.457 51.066 12.142 1.00 33.70 93 ARG D CA 1
ATOM 23876 C C . ARG D 1 94 ? 2.419 50.689 13.621 1.00 34.55 93 ARG D C 1
ATOM 23877 O O . ARG D 1 94 ? 1.448 50.061 14.060 1.00 29.22 93 ARG D O 1
ATOM 23898 N N . GLY D 1 95 ? 3.437 51.048 14.395 1.00 36.17 94 GLY D N 1
ATOM 23899 C CA . GLY D 1 95 ? 3.416 50.822 15.827 1.00 36.70 94 GLY D CA 1
ATOM 23900 C C . GLY D 1 95 ? 4.238 51.884 16.521 1.00 35.34 94 GLY D C 1
ATOM 23901 O O . GLY D 1 95 ? 5.034 52.589 15.894 1.00 35.44 94 GLY D O 1
ATOM 23905 N N . LEU D 1 96 ? 4.039 51.992 17.831 1.00 36.97 95 LEU D N 1
ATOM 23906 C CA . LEU D 1 96 ? 4.721 53.000 18.627 1.00 37.62 95 LEU D CA 1
ATOM 23907 C C . LEU D 1 96 ? 5.282 52.383 19.899 1.00 36.01 95 LEU D C 1
ATOM 23908 O O . LEU D 1 96 ? 4.651 51.517 20.513 1.00 31.65 95 LEU D O 1
ATOM 23924 N N . LEU D 1 97 ? 6.474 52.833 20.283 1.00 34.34 96 LEU D N 1
ATOM 23925 C CA . LEU D 1 97 ? 7.010 52.576 21.618 1.00 29.07 96 LEU D CA 1
ATOM 23926 C C . LEU D 1 97 ? 6.351 53.579 22.555 1.00 29.94 96 LEU D C 1
ATOM 23927 O O . LEU D 1 97 ? 6.840 54.693 22.752 1.00 33.58 96 LEU D O 1
ATOM 23943 N N . LEU D 1 98 ? 5.210 53.186 23.128 1.00 32.20 97 LEU D N 1
ATOM 23944 C CA . LEU D 1 98 ? 4.492 54.077 24.034 1.00 29.30 97 LEU D CA 1
ATOM 23945 C C . LEU D 1 98 ? 5.383 54.540 25.175 1.00 28.53 97 LEU D C 1
ATOM 23946 O O . LEU D 1 98 ? 5.231 55.664 25.669 1.00 30.75 97 LEU D O 1
ATOM 23962 N N . GLY D 1 99 ? 6.313 53.699 25.593 1.00 29.12 98 GLY D N 1
ATOM 23963 C CA . GLY D 1 99 ? 7.155 53.988 26.733 1.00 28.30 98 GLY D CA 1
ATOM 23964 C C . GLY D 1 99 ? 7.735 52.700 27.270 1.00 31.03 98 GLY D C 1
ATOM 23965 O O . GLY D 1 99 ? 7.510 51.615 26.732 1.00 28.30 98 GLY D O 1
ATOM 23969 N N . GLU D 1 100 ? 8.492 52.846 28.353 1.00 33.81 99 GLU D N 1
ATOM 23970 C CA . GLU D 1 100 ? 9.146 51.724 29.012 1.00 35.55 99 GLU D CA 1
ATOM 23971 C C . GLU D 1 100 ? 8.742 51.722 30.477 1.00 34.33 99 GLU D C 1
ATOM 23972 O O . GLU D 1 100 ? 8.839 52.752 31.152 1.00 34.06 99 GLU D O 1
ATOM 23984 N N . VAL D 1 101 ? 8.283 50.572 30.962 1.00 30.44 100 VAL D N 1
ATOM 23985 C CA . VAL D 1 101 ? 7.814 50.429 32.334 1.00 27.77 100 VAL D CA 1
ATOM 23986 C C . VAL D 1 101 ? 8.922 49.815 33.175 1.00 29.45 100 VAL D C 1
ATOM 23987 O O . VAL D 1 101 ? 9.519 48.801 32.793 1.00 31.89 100 VAL D O 1
ATOM 24000 N N . TYR D 1 102 ? 9.190 50.429 34.322 1.00 31.82 101 TYR D N 1
ATOM 24001 C CA . TYR D 1 102 ? 10.094 49.881 35.327 1.00 27.16 101 TYR D CA 1
ATOM 24002 C C . TYR D 1 102 ? 9.242 49.112 36.331 1.00 29.69 101 TYR D C 1
ATOM 24003 O O . TYR D 1 102 ? 8.526 49.717 37.135 1.00 33.59 101 TYR D O 1
ATOM 24021 N N . ASN D 1 103 ? 9.298 47.781 36.277 1.00 30.14 102 ASN D N 1
ATOM 24022 C CA . ASN D 1 103 ? 8.412 46.975 37.104 1.00 33.48 102 ASN D CA 1
ATOM 24023 C C . ASN D 1 103 ? 9.004 46.782 38.501 1.00 32.63 102 ASN D C 1
ATOM 24024 O O . ASN D 1 103 ? 10.127 47.198 38.798 1.00 32.83 102 ASN D O 1
ATOM 24035 N N . ASP D 1 104 ? 8.231 46.134 39.376 1.00 34.23 103 ASP D N 1
ATOM 24036 C CA . ASP D 1 104 ? 8.636 45.982 40.769 1.00 32.36 103 ASP D CA 1
ATOM 24037 C C . ASP D 1 104 ? 9.843 45.068 40.932 1.00 33.38 103 ASP D C 1
ATOM 24038 O O . ASP D 1 104 ? 10.481 45.093 41.989 1.00 36.65 103 ASP D O 1
ATOM 24047 N N . ALA D 1 105 ? 10.164 44.262 39.924 1.00 35.51 104 ALA D N 1
ATOM 24048 C CA . ALA D 1 105 ? 11.377 43.456 39.934 1.00 35.79 104 ALA D CA 1
ATOM 24049 C C . ALA D 1 105 ? 12.586 44.226 39.419 1.00 36.22 104 ALA D C 1
ATOM 24050 O O . ALA D 1 105 ? 13.668 43.646 39.290 1.00 39.68 104 ALA D O 1
ATOM 24057 N N . GLY D 1 106 ? 12.428 45.514 39.124 1.00 38.73 105 GLY D N 1
ATOM 24058 C CA . GLY D 1 106 ? 13.529 46.323 38.647 1.00 39.69 105 GLY D CA 1
ATOM 24059 C C . GLY D 1 106 ? 13.845 46.181 37.177 1.00 38.23 105 GLY D C 1
ATOM 24060 O O . GLY D 1 106 ? 14.916 46.626 36.748 1.00 40.52 105 GLY D O 1
ATOM 24064 N N . GLU D 1 107 ? 12.951 45.592 36.388 1.00 35.01 106 GLU D N 1
ATOM 24065 C CA . GLU D 1 107 ? 13.194 45.351 34.973 1.00 33.93 106 GLU D CA 1
ATOM 24066 C C . GLU D 1 107 ? 12.505 46.408 34.122 1.00 35.60 106 GLU D C 1
ATOM 24067 O O . GLU D 1 107 ? 11.391 46.845 34.430 1.00 35.07 106 GLU D O 1
ATOM 24079 N N . HIS D 1 108 ? 13.178 46.816 33.049 1.00 34.75 107 HIS D N 1
ATOM 24080 C CA . HIS D 1 108 ? 12.589 47.686 32.043 1.00 34.02 107 HIS D CA 1
ATOM 24081 C C . HIS D 1 108 ? 11.912 46.831 30.980 1.00 32.81 107 HIS D C 1
ATOM 24082 O O . HIS D 1 108 ? 12.490 45.845 30.510 1.00 35.41 107 HIS D O 1
ATOM 24096 N N . TRP D 1 109 ? 10.696 47.211 30.598 1.00 30.07 108 TRP D N 1
ATOM 24097 C CA . TRP D 1 109 ? 9.947 46.505 29.568 1.00 29.73 108 TRP D CA 1
ATOM 24098 C C . TRP D 1 109 ? 9.353 47.507 28.592 1.00 29.12 108 TRP D C 1
ATOM 24099 O O . TRP D 1 109 ? 8.665 48.447 29.004 1.00 33.23 108 TRP D O 1
ATOM 24120 N N . ASP D 1 110 ? 9.631 47.310 27.305 1.00 30.92 109 ASP D N 1
ATOM 24121 C CA . ASP D 1 110 ? 9.025 48.133 26.269 1.00 33.21 109 ASP D CA 1
ATOM 24122 C C . ASP D 1 110 ? 7.530 47.854 26.177 1.00 28.39 109 ASP D C 1
ATOM 24123 O O . ASP D 1 110 ? 7.093 46.702 26.239 1.00 27.33 109 ASP D O 1
ATOM 24132 N N . LEU D 1 111 ? 6.746 48.916 26.025 1.00 29.60 110 LEU D N 1
ATOM 24133 C CA . LEU D 1 111 ? 5.326 48.816 25.698 1.00 31.69 110 LEU D CA 1
ATOM 24134 C C . LEU D 1 111 ? 5.158 49.301 24.262 1.00 34.24 110 LEU D C 1
ATOM 24135 O O . LEU D 1 111 ? 5.133 50.509 24.006 1.00 34.72 110 LEU D O 1
ATOM 24151 N N . HIS D 1 112 ? 5.049 48.359 23.330 1.00 29.83 111 HIS D N 1
ATOM 24152 C CA . HIS D 1 112 ? 4.928 48.666 21.911 1.00 32.62 111 HIS D CA 1
ATOM 24153 C C . HIS D 1 112 ? 3.518 48.331 21.449 1.00 30.01 111 HIS D C 1
ATOM 24154 O O . HIS D 1 112 ? 3.099 47.169 21.509 1.00 24.63 111 HIS D O 1
ATOM 24168 N N . LEU D 1 113 ? 2.796 49.340 20.978 1.00 31.37 112 LEU D N 1
ATOM 24169 C CA . LEU D 1 113 ? 1.428 49.170 20.507 1.00 30.19 112 LEU D CA 1
ATOM 24170 C C . LEU D 1 113 ? 1.465 49.021 18.991 1.00 32.31 112 LEU D C 1
ATOM 24171 O O . LEU D 1 113 ? 1.684 49.999 18.270 1.00 34.17 112 LEU D O 1
ATOM 24187 N N . LYS D 1 114 ? 1.255 47.797 18.514 1.00 31.56 113 LYS D N 1
ATOM 24188 C CA . LYS D 1 114 ? 1.301 47.498 17.089 1.00 32.69 113 LYS D CA 1
ATOM 24189 C C . LYS D 1 114 ? -0.072 47.732 16.473 1.00 33.55 113 LYS D C 1
ATOM 24190 O O . LYS D 1 114 ? -1.077 47.207 16.963 1.00 35.60 113 LYS D O 1
ATOM 24209 N N . GLY D 1 115 ? -0.107 48.511 15.396 1.00 35.03 114 GLY D N 1
ATOM 24210 C CA . GLY D 1 115 ? -1.358 48.930 14.798 1.00 31.35 114 GLY D CA 1
ATOM 24211 C C . GLY D 1 115 ? -1.857 50.271 15.278 1.00 31.90 114 GLY D C 1
ATOM 24212 O O . GLY D 1 115 ? -3.035 50.588 15.073 1.00 30.66 114 GLY D O 1
ATOM 24216 N N . ALA D 1 116 ? -0.991 51.079 15.893 1.00 29.68 115 ALA D N 1
ATOM 24217 C CA . ALA D 1 116 ? -1.398 52.307 16.561 1.00 30.93 115 ALA D CA 1
ATOM 24218 C C . ALA D 1 116 ? -1.653 53.468 15.609 1.00 30.99 115 ALA D C 1
ATOM 24219 O O . ALA D 1 116 ? -2.103 54.525 16.065 1.00 32.04 115 ALA D O 1
ATOM 24226 N N . GLY D 1 117 ? -1.380 53.312 14.318 1.00 26.95 116 GLY D N 1
ATOM 24227 C CA . GLY D 1 117 ? -1.652 54.344 13.341 1.00 31.05 116 GLY D CA 1
ATOM 24228 C C . GLY D 1 117 ? -0.443 54.639 12.481 1.00 32.05 116 GLY D C 1
ATOM 24229 O O . GLY D 1 117 ? 0.616 54.029 12.609 1.00 30.02 116 GLY D O 1
ATOM 24233 N N . ARG D 1 118 ? -0.618 55.611 11.590 1.00 32.49 117 ARG D N 1
ATOM 24234 C CA . ARG D 1 118 ? 0.429 55.983 10.652 1.00 35.26 117 ARG D CA 1
ATOM 24235 C C . ARG D 1 118 ? 1.498 56.825 11.335 1.00 33.95 117 ARG D C 1
ATOM 24236 O O . ARG D 1 118 ? 1.245 57.502 12.335 1.00 32.00 117 ARG D O 1
ATOM 24257 N N . THR D 1 119 ? 2.705 56.780 10.772 1.00 37.00 118 THR D N 1
ATOM 24258 C CA . THR D 1 119 ? 3.858 57.501 11.297 1.00 36.65 118 THR D CA 1
ATOM 24259 C C . THR D 1 119 ? 4.667 58.055 10.131 1.00 35.35 118 THR D C 1
ATOM 24260 O O . THR D 1 119 ? 4.380 57.733 8.971 1.00 34.30 118 THR D O 1
ATOM 24271 N N . PRO D 1 120 ? 5.689 58.875 10.387 1.00 35.19 119 PRO D N 1
ATOM 24272 C CA . PRO D 1 120 ? 6.553 59.323 9.283 1.00 37.44 119 PRO D CA 1
ATOM 24273 C C . PRO D 1 120 ? 7.230 58.179 8.551 1.00 36.02 119 PRO D C 1
ATOM 24274 O O . PRO D 1 120 ? 7.714 58.379 7.431 1.00 37.01 119 PRO D O 1
ATOM 24285 N N . TYR D 1 121 ? 7.273 56.987 9.142 1.00 34.44 120 TYR D N 1
ATOM 24286 C CA . TYR D 1 121 ? 7.932 55.835 8.545 1.00 34.94 120 TYR D CA 1
ATOM 24287 C C . TYR D 1 121 ? 6.959 54.886 7.854 1.00 33.09 120 TYR D C 1
ATOM 24288 O O . TYR D 1 121 ? 7.367 53.801 7.425 1.00 34.30 120 TYR D O 1
ATOM 24306 N N . SER D 1 122 ? 5.689 55.275 7.720 1.00 34.16 121 SER D N 1
ATOM 24307 C CA . SER D 1 122 ? 4.681 54.376 7.170 1.00 33.74 121 SER D CA 1
ATOM 24308 C C . SER D 1 122 ? 4.851 54.136 5.675 1.00 32.86 121 SER D C 1
ATOM 24309 O O . SER D 1 122 ? 4.328 53.142 5.161 1.00 32.42 121 SER D O 1
ATOM 24317 N N . ARG D 1 123 ? 5.560 55.012 4.966 1.00 37.36 122 ARG D N 1
ATOM 24318 C CA . ARG D 1 123 ? 5.697 54.923 3.509 1.00 34.20 122 ARG D CA 1
ATOM 24319 C C . ARG D 1 123 ? 4.288 54.965 2.928 1.00 37.37 122 ARG D C 1
ATOM 24320 O O . ARG D 1 123 ? 3.586 55.968 3.146 1.00 38.97 122 ARG D O 1
ATOM 24341 N N . MET D 1 124 ? 3.827 53.938 2.214 1.00 33.62 123 MET D N 1
ATOM 24342 C CA . MET D 1 124 ? 2.485 53.934 1.643 1.00 35.67 123 MET D CA 1
ATOM 24343 C C . MET D 1 124 ? 1.514 53.058 2.426 1.00 35.76 123 MET D C 1
ATOM 24344 O O . MET D 1 124 ? 0.379 52.861 1.982 1.00 40.37 123 MET D O 1
ATOM 24358 N N . GLY D 1 125 ? 1.927 52.535 3.583 1.00 36.61 124 GLY D N 1
ATOM 24359 C CA . GLY D 1 125 ? 1.048 51.700 4.371 1.00 32.06 124 GLY D CA 1
ATOM 24360 C C . GLY D 1 125 ? 0.009 52.496 5.139 1.00 28.18 124 GLY D C 1
ATOM 24361 O O . GLY D 1 125 ? 0.116 53.706 5.322 1.00 30.59 124 GLY D O 1
ATOM 24365 N N . ASP D 1 126 ? -1.014 51.784 5.607 1.00 35.02 125 ASP D N 1
ATOM 24366 C CA . ASP D 1 126 ? -2.158 52.397 6.271 1.00 34.67 125 ASP D CA 1
ATOM 24367 C C . ASP D 1 126 ? -1.993 52.483 7.786 1.00 35.34 125 ASP D C 1
ATOM 24368 O O . ASP D 1 126 ? -2.944 52.858 8.480 1.00 36.76 125 ASP D O 1
ATOM 24377 N N . GLY D 1 127 ? -0.814 52.150 8.308 1.00 30.40 126 GLY D N 1
ATOM 24378 C CA . GLY D 1 127 ? -0.526 52.290 9.724 1.00 31.22 126 GLY D CA 1
ATOM 24379 C C . GLY D 1 127 ? -1.373 51.447 10.649 1.00 34.10 126 GLY D C 1
ATOM 24380 O O . GLY D 1 127 ? -1.443 51.744 11.846 1.00 34.31 126 GLY D O 1
ATOM 24384 N N . ARG D 1 128 ? -2.004 50.389 10.143 1.00 32.00 127 ARG D N 1
ATOM 24385 C CA . ARG D 1 128 ? -2.956 49.613 10.924 1.00 27.08 127 ARG D CA 1
ATOM 24386 C C . ARG D 1 128 ? -2.618 48.130 10.869 1.00 25.28 127 ARG D C 1
ATOM 24387 O O . ARG D 1 128 ? -1.817 47.673 10.048 1.00 26.10 127 ARG D O 1
ATOM 24408 N N . ALA D 1 129 ? -3.243 47.383 11.778 1.00 28.49 128 ALA D N 1
ATOM 24409 C CA . ALA D 1 129 ? -3.220 45.929 11.779 1.00 30.96 128 ALA D CA 1
ATOM 24410 C C . ALA D 1 129 ? -4.652 45.417 11.847 1.00 34.08 128 ALA D C 1
ATOM 24411 O O . ALA D 1 129 ? -5.513 46.029 12.485 1.00 33.46 128 ALA D O 1
ATOM 24418 N N . VAL D 1 130 ? -4.902 44.291 11.185 1.00 31.04 129 VAL D N 1
ATOM 24419 C CA . VAL D 1 130 ? -6.229 43.702 11.145 1.00 31.83 129 VAL D CA 1
ATOM 24420 C C . VAL D 1 130 ? -6.331 42.645 12.235 1.00 33.23 129 VAL D C 1
ATOM 24421 O O . VAL D 1 130 ? -5.329 42.152 12.761 1.00 32.87 129 VAL D O 1
ATOM 24434 N N . LEU D 1 131 ? -7.571 42.285 12.577 1.00 33.02 130 LEU D N 1
ATOM 24435 C CA . LEU D 1 131 ? -7.799 41.375 13.695 1.00 35.58 130 LEU D CA 1
ATOM 24436 C C . LEU D 1 131 ? -7.084 40.046 13.485 1.00 32.97 130 LEU D C 1
ATOM 24437 O O . LEU D 1 131 ? -6.558 39.460 14.438 1.00 26.79 130 LEU D O 1
ATOM 24453 N N . ARG D 1 132 ? -7.046 39.558 12.242 1.00 35.27 131 ARG D N 1
ATOM 24454 C CA . ARG D 1 132 ? -6.422 38.265 11.976 1.00 36.99 131 ARG D CA 1
ATOM 24455 C C . ARG D 1 132 ? -4.959 38.260 12.405 1.00 36.00 131 ARG D C 1
ATOM 24456 O O . ARG D 1 132 ? -4.509 37.348 13.109 1.00 34.11 131 ARG D O 1
ATOM 24477 N N . SER D 1 133 ? -4.196 39.273 11.986 1.00 37.50 132 SER D N 1
ATOM 24478 C CA . SER D 1 133 ? -2.766 39.282 12.276 1.00 43.00 132 SER D CA 1
ATOM 24479 C C . SER D 1 133 ? -2.487 39.604 13.738 1.00 35.75 132 SER D C 1
ATOM 24480 O O . SER D 1 133 ? -1.536 39.067 14.316 1.00 26.58 132 SER D O 1
ATOM 24488 N N . SER D 1 134 ? -3.293 40.470 14.356 1.00 33.98 133 SER D N 1
ATOM 24489 C CA . SER D 1 134 ? -3.113 40.752 15.776 1.00 30.90 133 SER D CA 1
ATOM 24490 C C . SER D 1 134 ? -3.287 39.489 16.610 1.00 33.42 133 SER D C 1
ATOM 24491 O O . SER D 1 134 ? -2.499 39.224 17.526 1.00 30.73 133 SER D O 1
ATOM 24499 N N . ILE D 1 135 ? -4.314 38.694 16.303 1.00 34.52 134 ILE D N 1
ATOM 24500 C CA . ILE D 1 135 ? -4.558 37.464 17.052 1.00 30.80 134 ILE D CA 1
ATOM 24501 C C . ILE D 1 135 ? -3.413 36.481 16.845 1.00 30.46 134 ILE D C 1
ATOM 24502 O O . ILE D 1 135 ? -2.908 35.876 17.799 1.00 31.27 134 ILE D O 1
ATOM 24518 N N . ARG D 1 136 ? -2.985 36.306 15.594 1.00 28.29 135 ARG D N 1
ATOM 24519 C CA . ARG D 1 136 ? -1.943 35.326 15.307 1.00 31.35 135 ARG D CA 1
ATOM 24520 C C . ARG D 1 136 ? -0.629 35.705 15.979 1.00 29.56 135 ARG D C 1
ATOM 24521 O O . ARG D 1 136 ? 0.083 34.837 16.496 1.00 26.13 135 ARG D O 1
ATOM 24542 N N . GLU D 1 137 ? -0.293 36.996 15.996 1.00 31.82 136 GLU D N 1
ATOM 24543 C CA . GLU D 1 137 ? 0.936 37.420 16.658 1.00 33.20 136 GLU D CA 1
ATOM 24544 C C . GLU D 1 137 ? 0.839 37.225 18.166 1.00 31.44 136 GLU D C 1
ATOM 24545 O O . GLU D 1 137 ? 1.797 36.770 18.801 1.00 30.56 136 GLU D O 1
ATOM 24557 N N . PHE D 1 138 ? -0.312 37.555 18.755 1.00 34.94 137 PHE D N 1
ATOM 24558 C CA . PHE D 1 138 ? -0.502 37.332 20.184 1.00 33.98 137 PHE D CA 1
ATOM 24559 C C . PHE D 1 138 ? -0.366 35.853 20.527 1.00 30.78 137 PHE D C 1
ATOM 24560 O O . PHE D 1 138 ? 0.367 35.481 21.451 1.00 31.85 137 PHE D O 1
ATOM 24577 N N . LEU D 1 139 ? -1.075 34.993 19.792 1.00 28.76 138 LEU D N 1
ATOM 24578 C CA . LEU D 1 139 ? -1.037 33.564 20.082 1.00 29.80 138 LEU D CA 1
ATOM 24579 C C . LEU D 1 139 ? 0.374 33.011 19.933 1.00 30.46 138 LEU D C 1
ATOM 24580 O O . LEU D 1 139 ? 0.839 32.240 20.782 1.00 32.33 138 LEU D O 1
ATOM 24596 N N . ALA D 1 140 ? 1.075 33.398 18.865 1.00 31.59 139 ALA D N 1
ATOM 24597 C CA . ALA D 1 140 ? 2.412 32.866 18.625 1.00 29.96 139 ALA D CA 1
ATOM 24598 C C . ALA D 1 140 ? 3.400 33.346 19.679 1.00 29.51 139 ALA D C 1
ATOM 24599 O O . ALA D 1 140 ? 4.212 32.558 20.179 1.00 25.94 139 ALA D O 1
ATOM 24606 N N . SER D 1 141 ? 3.355 34.635 20.021 1.00 33.76 140 SER D N 1
ATOM 24607 C CA . SER D 1 141 ? 4.250 35.167 21.043 1.00 34.09 140 SER D CA 1
ATOM 24608 C C . SER D 1 141 ? 4.136 34.370 22.335 1.00 32.47 140 SER D C 1
ATOM 24609 O O . SER D 1 141 ? 5.137 33.886 22.876 1.00 33.37 140 SER D O 1
ATOM 24617 N N . GLU D 1 142 ? 2.914 34.217 22.842 1.00 30.67 141 GLU D N 1
ATOM 24618 C CA . GLU D 1 142 ? 2.723 33.518 24.105 1.00 30.49 141 GLU D CA 1
ATOM 24619 C C . GLU D 1 142 ? 2.901 32.015 23.950 1.00 34.76 141 GLU D C 1
ATOM 24620 O O . GLU D 1 142 ? 3.302 31.341 24.906 1.00 34.34 141 GLU D O 1
ATOM 24632 N N . ALA D 1 143 ? 2.622 31.472 22.763 1.00 31.18 142 ALA D N 1
ATOM 24633 C CA . ALA D 1 143 ? 2.804 30.041 22.548 1.00 33.35 142 ALA D CA 1
ATOM 24634 C C . ALA D 1 143 ? 4.283 29.670 22.558 1.00 30.42 142 ALA D C 1
ATOM 24635 O O . ALA D 1 143 ? 4.692 28.722 23.239 1.00 28.28 142 ALA D O 1
ATOM 24642 N N . LEU D 1 144 ? 5.103 30.406 21.803 1.00 31.71 143 LEU D N 1
ATOM 24643 C CA . LEU D 1 144 ? 6.535 30.128 21.785 1.00 32.78 143 LEU D CA 1
ATOM 24644 C C . LEU D 1 144 ? 7.132 30.237 23.182 1.00 32.29 143 LEU D C 1
ATOM 24645 O O . LEU D 1 144 ? 7.975 29.420 23.571 1.00 28.73 143 LEU D O 1
ATOM 24661 N N . HIS D 1 145 ? 6.703 31.235 23.957 1.00 29.62 144 HIS D N 1
ATOM 24662 C CA . HIS D 1 145 ? 7.216 31.383 25.313 1.00 32.24 144 HIS D CA 1
ATOM 24663 C C . HIS D 1 145 ? 6.930 30.138 26.143 1.00 30.53 144 HIS D C 1
ATOM 24664 O O . HIS D 1 145 ? 7.820 29.608 26.817 1.00 28.31 144 HIS D O 1
ATOM 24678 N N . ALA D 1 146 ? 5.684 29.658 26.107 1.00 31.73 145 ALA D N 1
ATOM 24679 C CA . ALA D 1 146 ? 5.324 28.470 26.874 1.00 29.76 145 ALA D CA 1
ATOM 24680 C C . ALA D 1 146 ? 6.126 27.253 26.433 1.00 31.59 145 ALA D C 1
ATOM 24681 O O . ALA D 1 146 ? 6.311 26.316 27.217 1.00 32.10 145 ALA D O 1
ATOM 24688 N N . LEU D 1 147 ? 6.602 27.243 25.186 1.00 34.32 146 LEU D N 1
ATOM 24689 C CA . LEU D 1 147 ? 7.437 26.154 24.700 1.00 38.40 146 LEU D CA 1
ATOM 24690 C C . LEU D 1 147 ? 8.890 26.275 25.138 1.00 37.59 146 LEU D C 1
ATOM 24691 O O . LEU D 1 147 ? 9.648 25.312 24.980 1.00 39.55 146 LEU D O 1
ATOM 24707 N N . GLY D 1 148 ? 9.294 27.420 25.680 1.00 30.74 147 GLY D N 1
ATOM 24708 C CA . GLY D 1 148 ? 10.685 27.651 26.007 1.00 32.17 147 GLY D CA 1
ATOM 24709 C C . GLY D 1 148 ? 11.503 28.243 24.885 1.00 31.05 147 GLY D C 1
ATOM 24710 O O . GLY D 1 148 ? 12.737 28.209 24.955 1.00 31.81 147 GLY D O 1
ATOM 24714 N N . ILE D 1 149 ? 10.861 28.778 23.855 1.00 29.31 148 ILE D N 1
ATOM 24715 C CA . ILE D 1 149 ? 11.546 29.400 22.724 1.00 34.29 148 ILE D CA 1
ATOM 24716 C C . ILE D 1 149 ? 11.567 30.906 22.965 1.00 33.36 148 ILE D C 1
ATOM 24717 O O . ILE D 1 149 ? 10.492 31.517 23.062 1.00 33.26 148 ILE D O 1
ATOM 24733 N N . PRO D 1 150 ? 12.736 31.536 23.068 1.00 35.95 149 PRO D N 1
ATOM 24734 C CA . PRO D 1 150 ? 12.767 32.982 23.321 1.00 37.66 149 PRO D CA 1
ATOM 24735 C C . PRO D 1 150 ? 11.944 33.739 22.290 1.00 34.04 149 PRO D C 1
ATOM 24736 O O . PRO D 1 150 ? 12.036 33.488 21.085 1.00 30.99 149 PRO D O 1
ATOM 24747 N N . SER D 1 151 ? 11.129 34.673 22.773 1.00 25.61 150 SER D N 1
ATOM 24748 C CA . SER D 1 151 ? 10.190 35.371 21.911 1.00 25.63 150 SER D CA 1
ATOM 24749 C C . SER D 1 151 ? 9.777 36.680 22.562 1.00 22.89 150 SER D C 1
ATOM 24750 O O . SER D 1 151 ? 9.738 36.793 23.789 1.00 25.79 150 SER D O 1
ATOM 24758 N N . SER D 1 152 ? 9.467 37.667 21.726 1.00 21.82 151 SER D N 1
ATOM 24759 C CA . SER D 1 152 ? 8.742 38.825 22.218 1.00 27.43 151 SER D CA 1
ATOM 24760 C C . SER D 1 152 ? 7.409 38.362 22.796 1.00 28.82 151 SER D C 1
ATOM 24761 O O . SER D 1 152 ? 6.885 37.302 22.444 1.00 28.53 151 SER D O 1
ATOM 24769 N N . ARG D 1 153 ? 6.867 39.161 23.703 1.00 32.12 152 ARG D N 1
ATOM 24770 C CA . ARG D 1 153 ? 5.652 38.807 24.417 1.00 30.60 152 ARG D CA 1
ATOM 24771 C C . ARG D 1 153 ? 4.487 39.652 23.916 1.00 29.34 152 ARG D C 1
ATOM 24772 O O . ARG D 1 153 ? 4.673 40.698 23.289 1.00 30.58 152 ARG D O 1
ATOM 24793 N N . ALA D 1 154 ? 3.273 39.175 24.193 1.00 25.38 153 ALA D N 1
ATOM 24794 C CA . ALA D 1 154 ? 2.049 39.876 23.822 1.00 28.52 153 ALA D CA 1
ATOM 24795 C C . ALA D 1 154 ? 1.117 39.885 25.021 1.00 27.14 153 ALA D C 1
ATOM 24796 O O . ALA D 1 154 ? 0.781 38.823 25.556 1.00 29.20 153 ALA D O 1
ATOM 24803 N N . ALA D 1 155 ? 0.694 41.078 25.434 1.00 26.97 154 ALA D N 1
ATOM 24804 C CA . ALA D 1 155 ? -0.143 41.222 26.617 1.00 28.70 154 ALA D CA 1
ATOM 24805 C C . ALA D 1 155 ? -1.630 41.115 26.313 1.00 30.54 154 ALA D C 1
ATOM 24806 O O . ALA D 1 155 ? -2.391 40.636 27.162 1.00 33.20 154 ALA D O 1
ATOM 24813 N N . CYS D 1 156 ? -2.068 41.539 25.131 1.00 30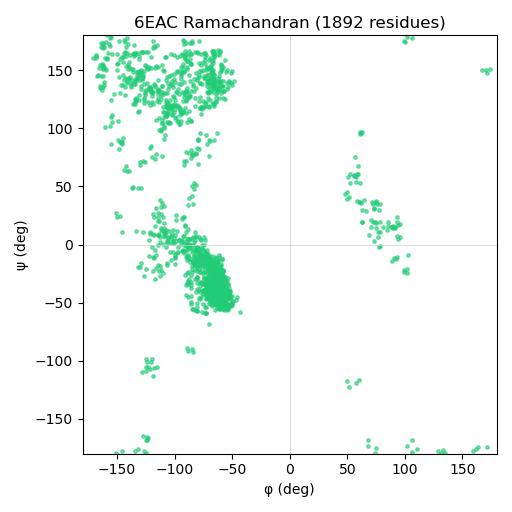.25 155 CYS D N 1
ATOM 24814 C CA . CYS D 1 156 ? -3.496 41.592 24.855 1.00 32.59 155 CYS D CA 1
ATOM 24815 C C . CYS D 1 156 ? -3.726 41.889 23.383 1.00 32.53 155 CYS D C 1
ATOM 24816 O O . CYS D 1 156 ? -2.847 42.404 22.685 1.00 28.66 155 CYS D O 1
ATOM 24824 N N . VAL D 1 157 ? -4.933 41.560 22.930 1.00 31.78 156 VAL D N 1
ATOM 24825 C CA . VAL D 1 157 ? -5.453 41.976 21.634 1.00 27.75 156 VAL D CA 1
ATOM 24826 C C . VAL D 1 157 ? -6.717 42.784 21.888 1.00 30.32 156 VAL D C 1
ATOM 24827 O O . VAL D 1 157 ? -7.581 42.362 22.667 1.00 30.27 156 VAL D O 1
ATOM 24840 N N . VAL D 1 158 ? -6.821 43.940 21.241 1.00 27.68 157 VAL D N 1
ATOM 24841 C CA . VAL D 1 158 ? -7.982 44.814 21.359 1.00 30.17 157 VAL D CA 1
ATOM 24842 C C . VAL D 1 158 ? -8.561 45.004 19.967 1.00 36.92 157 VAL D C 1
ATOM 24843 O O . VAL D 1 158 ? -7.873 45.504 19.067 1.00 36.92 157 VAL D O 1
ATOM 24856 N N . SER D 1 159 ? -9.817 44.606 19.790 1.00 35.79 158 SER D N 1
ATOM 24857 C CA . SER D 1 159 ? -10.496 44.728 18.512 1.00 35.93 158 SER D CA 1
ATOM 24858 C C . SER D 1 159 ? -11.215 46.069 18.409 1.00 35.05 158 SER D C 1
ATOM 24859 O O . SER D 1 159 ? -11.292 46.843 19.365 1.00 32.34 158 SER D O 1
ATOM 24867 N N . SER D 1 160 ? -11.757 46.333 17.224 1.00 39.43 159 SER D N 1
ATOM 24868 C CA . SER D 1 160 ? -12.467 47.574 16.950 1.00 36.74 159 SER D CA 1
ATOM 24869 C C . SER D 1 160 ? -13.421 47.327 15.789 1.00 35.97 159 SER D C 1
ATOM 24870 O O . SER D 1 160 ? -13.465 46.234 15.218 1.00 36.55 159 SER D O 1
ATOM 24878 N N . ASN D 1 161 ? -14.182 48.360 15.436 1.00 34.93 160 ASN D N 1
ATOM 24879 C CA . ASN D 1 161 ? -14.983 48.346 14.219 1.00 42.67 160 ASN D CA 1
ATOM 24880 C C . ASN D 1 161 ? -14.550 49.461 13.271 1.00 37.60 160 ASN D C 1
ATOM 24881 O O . ASN D 1 161 ? -15.342 49.945 12.461 1.00 40.12 160 ASN D O 1
ATOM 24892 N N . THR D 1 162 ? -13.291 49.875 13.369 1.00 36.18 161 THR D N 1
ATOM 24893 C CA . THR D 1 162 ? -12.709 50.780 12.385 1.00 37.36 161 THR D CA 1
ATOM 24894 C C . THR D 1 162 ? -12.343 49.990 11.134 1.00 34.25 161 THR D C 1
ATOM 24895 O O . THR D 1 162 ? -11.510 49.080 11.213 1.00 34.59 161 THR D O 1
ATOM 24906 N N . PRO D 1 163 ? -12.935 50.283 9.977 1.00 32.67 162 PRO D N 1
ATOM 24907 C CA . PRO D 1 163 ? -12.638 49.480 8.786 1.00 32.02 162 PRO D CA 1
ATOM 24908 C C . PRO D 1 163 ? -11.206 49.662 8.308 1.00 32.33 162 PRO D C 1
ATOM 24909 O O . PRO D 1 163 ? -10.604 50.729 8.452 1.00 29.33 162 PRO D O 1
ATOM 24920 N N . VAL D 1 164 ? -10.663 48.588 7.736 1.00 37.91 163 VAL D N 1
ATOM 24921 C CA . VAL D 1 164 ? -9.373 48.605 7.052 1.00 34.83 163 VAL D CA 1
ATOM 24922 C C . VAL D 1 164 ? -9.579 47.901 5.717 1.00 39.76 163 VAL D C 1
ATOM 24923 O O . VAL D 1 164 ? -9.863 46.696 5.685 1.00 40.96 163 VAL D O 1
ATOM 24936 N N . TRP D 1 165 ? -9.445 48.643 4.622 1.00 42.16 164 TRP D N 1
ATOM 24937 C CA . TRP D 1 165 ? -9.654 48.108 3.282 1.00 40.36 164 TRP D CA 1
ATOM 24938 C C . TRP D 1 165 ? -8.307 47.792 2.643 1.00 41.34 164 TRP D C 1
ATOM 24939 O O . TRP D 1 165 ? -7.472 48.687 2.469 1.00 42.51 164 TRP D O 1
ATOM 24960 N N . ARG D 1 166 ? -8.102 46.525 2.299 1.00 41.57 165 ARG D N 1
ATOM 24961 C CA . ARG D 1 166 ? -6.946 46.120 1.508 1.00 41.25 165 ARG D CA 1
ATOM 24962 C C . ARG D 1 166 ? -7.438 45.297 0.324 1.00 38.34 165 ARG D C 1
ATOM 24963 O O . ARG D 1 166 ? -8.065 45.844 -0.589 1.00 43.30 165 ARG D O 1
ATOM 24984 N N . GLU D 1 167 ? -7.175 43.991 0.321 1.00 34.43 166 GLU D N 1
ATOM 24985 C CA . GLU D 1 167 ? -7.789 43.129 -0.681 1.00 38.86 166 GLU D CA 1
ATOM 24986 C C . GLU D 1 167 ? -9.232 42.799 -0.330 1.00 38.50 166 GLU D C 1
ATOM 24987 O O . GLU D 1 167 ? -9.988 42.368 -1.205 1.00 34.75 166 GLU D O 1
ATOM 24999 N N . LYS D 1 168 ? -9.623 43.004 0.925 1.00 42.33 167 LYS D N 1
ATOM 25000 C CA . LYS D 1 168 ? -11.007 42.871 1.352 1.00 44.61 167 LYS D CA 1
ATOM 25001 C C . LYS D 1 168 ? -11.229 43.821 2.522 1.00 41.25 167 LYS D C 1
ATOM 25002 O O . LYS D 1 168 ? -10.320 44.544 2.941 1.00 39.33 167 LYS D O 1
ATOM 25021 N N . GLN D 1 169 ? -12.449 43.821 3.050 1.00 40.65 168 GLN D N 1
ATOM 25022 C CA . GLN D 1 169 ? -12.785 44.663 4.189 1.00 42.06 168 GLN D CA 1
ATOM 25023 C C . GLN D 1 169 ? -12.543 43.882 5.473 1.00 35.79 168 GLN D C 1
ATOM 25024 O O . GLN D 1 169 ? -13.177 42.846 5.708 1.00 36.12 168 GLN D O 1
ATOM 25038 N N . GLU D 1 170 ? -11.627 44.376 6.293 1.00 35.02 169 GLU D N 1
ATOM 25039 C CA . GLU D 1 170 ? -11.358 43.841 7.618 1.00 39.06 169 GLU D CA 1
ATOM 25040 C C . GLU D 1 170 ? -11.491 44.970 8.634 1.00 35.68 169 GLU D C 1
ATOM 25041 O O . GLU D 1 170 ? -11.804 46.112 8.288 1.00 33.81 169 GLU D O 1
ATOM 25053 N N . TYR D 1 171 ? -11.260 44.645 9.902 1.00 33.39 170 TYR D N 1
ATOM 25054 C CA . TYR D 1 171 ? -11.416 45.603 10.985 1.00 35.74 170 TYR D CA 1
ATOM 25055 C C . TYR D 1 171 ? -10.126 45.705 11.780 1.00 34.67 170 TYR D C 1
ATOM 25056 O O . TYR D 1 171 ? -9.458 44.698 12.039 1.00 34.20 170 TYR D O 1
ATOM 25074 N N . ALA D 1 172 ? -9.782 46.933 12.152 1.00 35.76 171 ALA D N 1
ATOM 25075 C CA . ALA D 1 172 ? -8.521 47.198 12.823 1.00 34.10 171 ALA D CA 1
ATOM 25076 C C . ALA D 1 172 ? -8.483 46.541 14.196 1.00 34.72 171 ALA D C 1
ATOM 25077 O O . ALA D 1 172 ? -9.501 46.409 14.881 1.00 35.14 171 ALA D O 1
ATOM 25084 N N . ALA D 1 173 ? -7.284 46.119 14.586 1.00 33.85 172 ALA D N 1
ATOM 25085 C CA . ALA D 1 173 ? -7.027 45.630 15.930 1.00 30.26 172 ALA D CA 1
ATOM 25086 C C . ALA D 1 173 ? -5.612 46.034 16.312 1.00 30.58 172 ALA D C 1
ATOM 25087 O O . ALA D 1 173 ? -4.788 46.363 15.455 1.00 36.09 172 ALA D O 1
ATOM 25094 N N . MET D 1 174 ? -5.339 46.014 17.611 1.00 29.44 173 MET D N 1
ATOM 25095 C CA . MET D 1 174 ? -4.025 46.359 18.130 1.00 32.07 173 MET D CA 1
ATOM 25096 C C . MET D 1 174 ? -3.572 45.296 19.117 1.00 32.83 173 MET D C 1
ATOM 25097 O O . MET D 1 174 ? -4.384 44.735 19.859 1.00 33.55 173 MET D O 1
ATOM 25111 N N . VAL D 1 175 ? -2.272 45.019 19.113 1.00 31.86 174 VAL D N 1
ATOM 25112 C CA . VAL D 1 175 ? -1.652 44.099 20.058 1.00 34.26 174 VAL D CA 1
ATOM 25113 C C . VAL D 1 175 ? -0.585 44.865 20.827 1.00 34.70 174 VAL D C 1
ATOM 25114 O O . VAL D 1 175 ? 0.216 45.593 20.229 1.00 35.96 174 VAL D O 1
ATOM 25127 N N . LEU D 1 176 ? -0.591 44.718 22.148 1.00 31.50 175 LEU D N 1
ATOM 25128 C CA . LEU D 1 176 ? 0.441 45.297 23.000 1.00 28.65 175 LEU D CA 1
ATOM 25129 C C . LEU D 1 176 ? 1.604 44.314 23.068 1.00 29.95 175 LEU D C 1
ATOM 25130 O O . LEU D 1 176 ? 1.509 43.274 23.729 1.00 32.62 175 LEU D O 1
ATOM 25146 N N . ARG D 1 177 ? 2.694 44.636 22.379 1.00 29.45 176 ARG D N 1
ATOM 25147 C CA . ARG D 1 177 ? 3.882 43.797 22.382 1.00 29.01 176 ARG D CA 1
ATOM 25148 C C . ARG D 1 177 ? 4.807 44.227 23.511 1.00 27.88 176 ARG D C 1
ATOM 25149 O O . ARG D 1 177 ? 5.085 45.420 23.675 1.00 29.94 176 ARG D O 1
ATOM 25170 N N . LEU D 1 178 ? 5.279 43.254 24.283 1.00 28.21 177 LEU D N 1
ATOM 25171 C CA . LEU D 1 178 ? 6.205 43.499 25.379 1.00 26.35 177 LEU D CA 1
ATOM 25172 C C . LEU D 1 178 ? 7.537 42.837 25.065 1.00 26.25 177 LEU D C 1
ATOM 25173 O O . LEU D 1 178 ? 7.582 41.653 24.710 1.00 27.00 177 LEU D O 1
ATOM 25189 N N . ALA D 1 179 ? 8.612 43.604 25.191 1.00 26.20 178 ALA D N 1
ATOM 25190 C CA . ALA D 1 179 ? 9.958 43.086 25.015 1.00 29.15 178 ALA D CA 1
ATOM 25191 C C . ALA D 1 179 ? 10.905 44.030 25.733 1.00 26.15 178 ALA D C 1
ATOM 25192 O O . ALA D 1 179 ? 10.571 45.186 26.000 1.00 28.09 178 ALA D O 1
ATOM 25199 N N . GLN D 1 180 ? 12.092 43.526 26.044 1.00 29.45 179 GLN D N 1
ATOM 25200 C CA . GLN D 1 180 ? 13.085 44.353 26.713 1.00 31.54 179 GLN D CA 1
ATOM 25201 C C . GLN D 1 180 ? 13.894 45.189 25.735 1.00 29.60 179 GLN D C 1
ATOM 25202 O O . GLN D 1 180 ? 14.683 46.033 26.171 1.00 30.56 179 GLN D O 1
ATOM 25216 N N . SER D 1 181 ? 13.705 44.987 24.435 1.00 28.92 180 SER D N 1
ATOM 25217 C CA . SER D 1 181 ? 14.267 45.876 23.431 1.00 30.14 180 SER D CA 1
ATOM 25218 C C . SER D 1 181 ? 13.536 45.653 22.117 1.00 32.63 180 SER D C 1
ATOM 25219 O O . SER D 1 181 ? 13.128 44.532 21.799 1.00 30.36 180 SER D O 1
ATOM 25227 N N . HIS D 1 182 ? 13.365 46.739 21.367 1.00 30.07 181 HIS D N 1
ATOM 25228 C CA . HIS D 1 182 ? 12.896 46.679 19.990 1.00 31.20 181 HIS D CA 1
ATOM 25229 C C . HIS D 1 182 ? 13.998 47.046 19.007 1.00 30.51 181 HIS D C 1
ATOM 25230 O O . HIS D 1 182 ? 13.720 47.263 17.823 1.00 30.78 181 HIS D O 1
ATOM 25244 N N . VAL D 1 183 ? 15.242 47.122 19.477 1.00 29.40 182 VAL D N 1
ATOM 25245 C CA . VAL D 1 183 ? 16.378 47.334 18.591 1.00 28.89 182 VAL D CA 1
ATOM 25246 C C . VAL D 1 183 ? 16.601 46.074 17.768 1.00 28.04 182 VAL D C 1
ATOM 25247 O O . VAL D 1 183 ? 16.636 44.959 18.308 1.00 28.90 182 VAL D O 1
ATOM 25260 N N . ARG D 1 184 ? 16.745 46.243 16.459 1.00 27.09 183 ARG D N 1
ATOM 25261 C CA . ARG D 1 184 ? 16.978 45.138 15.539 1.00 29.56 183 ARG D CA 1
ATOM 25262 C C . ARG D 1 184 ? 18.342 45.306 14.884 1.00 31.08 183 ARG D C 1
ATOM 25263 O O . ARG D 1 184 ? 18.988 46.350 15.004 1.00 32.62 183 ARG D O 1
ATOM 25284 N N . PHE D 1 185 ? 18.785 44.258 14.181 1.00 30.66 184 PHE D N 1
ATOM 25285 C CA . PHE D 1 185 ? 20.000 44.380 13.383 1.00 31.38 184 PHE D CA 1
ATOM 25286 C C . PHE D 1 185 ? 19.914 45.602 12.478 1.00 33.03 184 PHE D C 1
ATOM 25287 O O . PHE D 1 185 ? 20.896 46.333 12.302 1.00 30.24 184 PHE D O 1
ATOM 25304 N N . GLY D 1 186 ? 18.734 45.837 11.898 1.00 30.04 185 GLY D N 1
ATOM 25305 C CA . GLY D 1 186 ? 18.538 46.946 10.984 1.00 33.73 185 GLY D CA 1
ATOM 25306 C C . GLY D 1 186 ? 18.579 48.307 11.643 1.00 32.35 185 GLY D C 1
ATOM 25307 O O . GLY D 1 186 ? 18.771 49.312 10.949 1.00 32.11 185 GLY D O 1
ATOM 25311 N N . SER D 1 187 ? 18.385 48.367 12.962 1.00 30.06 186 SER D N 1
ATOM 25312 C CA . SER D 1 187 ? 18.549 49.632 13.669 1.00 31.08 186 SER D CA 1
ATOM 25313 C C . SER D 1 187 ? 19.994 50.105 13.594 1.00 30.10 186 SER D C 1
ATOM 25314 O O . SER D 1 187 ? 20.260 51.297 13.402 1.00 28.78 186 SER D O 1
ATOM 25322 N N . LEU D 1 188 ? 20.943 49.178 13.736 1.00 32.55 187 LEU D N 1
ATOM 25323 C CA . LEU D 1 188 ? 22.355 49.523 13.622 1.00 33.79 187 LEU D CA 1
ATOM 25324 C C . LEU D 1 188 ? 22.754 49.749 12.168 1.00 33.55 187 LEU D C 1
ATOM 25325 O O . LEU D 1 188 ? 23.537 50.658 11.873 1.00 35.87 187 LEU D O 1
ATOM 25341 N N . GLU D 1 189 ? 22.226 48.937 11.247 1.00 30.63 188 GLU D N 1
ATOM 25342 C CA . GLU D 1 189 ? 22.504 49.146 9.831 1.00 31.28 188 GLU D CA 1
ATOM 25343 C C . GLU D 1 189 ? 22.144 50.562 9.403 1.00 35.44 188 GLU D C 1
ATOM 25344 O O . GLU D 1 189 ? 22.881 51.196 8.639 1.00 33.60 188 GLU D O 1
ATOM 25356 N N . TYR D 1 190 ? 21.010 51.074 9.885 1.00 33.25 189 TYR D N 1
ATOM 25357 C CA . TYR D 1 190 ? 20.540 52.385 9.452 1.00 32.17 189 TYR D CA 1
ATOM 25358 C C . TYR D 1 190 ? 21.560 53.470 9.772 1.00 36.03 189 TYR D C 1
ATOM 25359 O O . TYR D 1 190 ? 21.920 54.276 8.906 1.00 36.52 189 TYR D O 1
ATOM 25377 N N . LEU D 1 191 ? 22.033 53.510 11.019 1.00 33.53 190 LEU D N 1
ATOM 25378 C CA . LEU D 1 191 ? 22.999 54.528 11.411 1.00 35.20 190 LEU D CA 1
ATOM 25379 C C . LEU D 1 191 ? 24.358 54.293 10.764 1.00 36.17 190 LEU D C 1
ATOM 25380 O O . LEU D 1 191 ? 25.114 55.247 10.553 1.00 35.12 190 LEU D O 1
ATOM 25396 N N . PHE D 1 192 ? 24.684 53.040 10.443 1.00 37.46 191 PHE D N 1
ATOM 25397 C CA . PHE D 1 192 ? 25.938 52.753 9.757 1.00 38.49 191 PHE D CA 1
ATOM 25398 C C . PHE D 1 192 ? 25.912 53.269 8.322 1.00 38.63 191 PHE D C 1
ATOM 25399 O O . PHE D 1 192 ? 26.825 53.984 7.891 1.00 36.23 191 PHE D O 1
ATOM 25416 N N . TYR D 1 193 ? 24.865 52.926 7.567 1.00 34.53 192 TYR D N 1
ATOM 25417 C CA . TYR D 1 193 ? 24.835 53.234 6.141 1.00 37.29 192 TYR D CA 1
ATOM 25418 C C . TYR D 1 193 ? 24.425 54.671 5.841 1.00 34.97 192 TYR D C 1
ATOM 25419 O O . TYR D 1 193 ? 24.704 55.155 4.739 1.00 37.47 192 TYR D O 1
ATOM 25437 N N . THR D 1 194 ? 23.768 55.361 6.773 1.00 35.10 193 THR D N 1
ATOM 25438 C CA . THR D 1 194 ? 23.561 56.798 6.629 1.00 35.96 193 THR D CA 1
ATOM 25439 C C . THR D 1 194 ? 24.758 57.605 7.117 1.00 38.66 193 THR D C 1
ATOM 25440 O O . THR D 1 194 ? 24.677 58.836 7.180 1.00 42.37 193 THR D O 1
ATOM 25451 N N . LYS D 1 195 ? 25.859 56.937 7.465 1.00 39.94 194 LYS D N 1
ATOM 25452 C CA . LYS D 1 195 ? 27.108 57.605 7.830 1.00 39.88 194 LYS D CA 1
ATOM 25453 C C . LYS D 1 195 ? 26.899 58.561 9.003 1.00 39.69 194 LYS D C 1
ATOM 25454 O O . LYS D 1 195 ? 27.241 59.744 8.943 1.00 38.69 194 LYS D O 1
ATOM 25473 N N . GLN D 1 196 ? 26.328 58.031 10.084 1.00 43.94 195 GLN D N 1
ATOM 25474 C CA . GLN D 1 196 ? 26.171 58.753 11.344 1.00 43.10 195 GLN D CA 1
ATOM 25475 C C . GLN D 1 196 ? 26.989 58.023 12.404 1.00 40.10 195 GLN D C 1
ATOM 25476 O O . GLN D 1 196 ? 26.433 57.353 13.285 1.00 43.78 195 GLN D O 1
ATOM 25490 N N . PRO D 1 197 ? 28.318 58.136 12.348 1.00 39.07 196 PRO D N 1
ATOM 25491 C CA . PRO D 1 197 ? 29.154 57.315 13.240 1.00 36.75 196 PRO D CA 1
ATOM 25492 C C . PRO D 1 197 ? 28.931 57.598 14.714 1.00 38.21 196 PRO D C 1
ATOM 25493 O O . PRO D 1 197 ? 28.958 56.667 15.529 1.00 38.95 196 PRO D O 1
ATOM 25504 N N . GLU D 1 198 ? 28.712 58.861 15.084 1.00 38.94 197 GLU D N 1
ATOM 25505 C CA . GLU D 1 198 ? 28.498 59.191 16.490 1.00 37.16 197 GLU D CA 1
ATOM 25506 C C . GLU D 1 198 ? 27.224 58.539 17.015 1.00 38.28 197 GLU D C 1
ATOM 25507 O O . GLU D 1 198 ? 27.234 57.881 18.062 1.00 35.57 197 GLU D O 1
ATOM 25519 N N . HIS D 1 199 ? 26.111 58.709 16.297 1.00 39.61 198 HIS D N 1
ATOM 25520 C CA . HIS D 1 199 ? 24.853 58.122 16.743 1.00 37.32 198 HIS D CA 1
ATOM 25521 C C . HIS D 1 199 ? 24.904 56.601 16.719 1.00 37.18 198 HIS D C 1
ATOM 25522 O O . HIS D 1 199 ? 24.294 55.949 17.574 1.00 35.80 198 HIS D O 1
ATOM 25536 N N . LEU D 1 200 ? 25.624 56.020 15.758 1.00 37.25 199 LEU D N 1
ATOM 25537 C CA . LEU D 1 200 ? 25.815 54.574 15.754 1.00 33.37 199 LEU D CA 1
ATOM 25538 C C . LEU D 1 200 ? 26.470 54.113 17.050 1.00 34.59 199 LEU D C 1
ATOM 25539 O O . LEU D 1 200 ? 26.031 53.139 17.672 1.00 32.48 199 LEU D O 1
ATOM 25555 N N . LYS D 1 201 ? 27.528 54.808 17.473 1.00 39.08 200 LYS D N 1
ATOM 25556 C CA . LYS D 1 201 ? 28.191 54.449 18.721 1.00 44.77 200 LYS D CA 1
ATOM 25557 C C . LYS D 1 201 ? 27.228 54.547 19.897 1.00 43.61 200 LYS D C 1
ATOM 25558 O O . LYS D 1 201 ? 27.210 53.670 20.768 1.00 49.09 200 LYS D O 1
ATOM 25577 N N . THR D 1 202 ? 26.414 55.604 19.937 1.00 38.75 201 THR D N 1
ATOM 25578 C CA . THR D 1 202 ? 25.443 55.753 21.017 1.00 37.46 201 THR D CA 1
ATOM 25579 C C . THR D 1 202 ? 24.520 54.542 21.095 1.00 36.87 201 THR D C 1
ATOM 25580 O O . THR D 1 202 ? 24.265 54.010 22.181 1.00 38.28 201 THR D O 1
ATOM 25591 N N . LEU D 1 203 ? 24.006 54.091 19.948 1.00 34.44 202 LEU D N 1
ATOM 25592 C CA . LEU D 1 203 ? 23.090 52.954 19.957 1.00 31.25 202 LEU D CA 1
ATOM 25593 C C . LEU D 1 203 ? 23.813 51.669 20.340 1.00 32.90 202 LEU D C 1
ATOM 25594 O O . LEU D 1 203 ? 23.266 50.842 21.079 1.00 33.69 202 LEU D O 1
ATOM 25610 N N . ALA D 1 204 ? 25.039 51.478 19.846 1.00 31.09 203 ALA D N 1
ATOM 25611 C CA . ALA D 1 204 ? 25.822 50.320 20.261 1.00 36.86 203 ALA D CA 1
ATOM 25612 C C . ALA D 1 204 ? 26.104 50.362 21.758 1.00 38.07 203 ALA D C 1
ATOM 25613 O O . ALA D 1 204 ? 26.032 49.334 22.441 1.00 38.05 203 ALA D O 1
ATOM 25620 N N . GLU D 1 205 ? 26.426 51.547 22.286 1.00 36.82 204 GLU D N 1
ATOM 25621 C CA . GLU D 1 205 ? 26.621 51.691 23.726 1.00 38.78 204 GLU D CA 1
ATOM 25622 C C . GLU D 1 205 ? 25.337 51.386 24.482 1.00 34.71 204 GLU D C 1
ATOM 25623 O O . GLU D 1 205 ? 25.363 50.738 25.536 1.00 34.57 204 GLU D O 1
ATOM 25635 N N . HIS D 1 206 ? 24.202 51.860 23.964 1.00 32.67 205 HIS D N 1
ATOM 25636 C CA . HIS D 1 206 ? 22.919 51.577 24.597 1.00 31.17 205 HIS D CA 1
ATOM 25637 C C . HIS D 1 206 ? 22.703 50.077 24.736 1.00 33.05 205 HIS D C 1
ATOM 25638 O O . HIS D 1 206 ? 22.357 49.584 25.816 1.00 35.21 205 HIS D O 1
ATOM 25652 N N . VAL D 1 207 ? 22.914 49.332 23.651 1.00 35.70 206 VAL D N 1
ATOM 25653 C CA . VAL D 1 207 ? 22.703 47.889 23.683 1.00 37.59 206 VAL D CA 1
ATOM 25654 C C . VAL D 1 207 ? 23.704 47.224 24.617 1.00 36.14 206 VAL D C 1
ATOM 25655 O O . VAL D 1 207 ? 23.365 46.284 25.348 1.00 35.96 206 VAL D O 1
ATOM 25668 N N . LEU D 1 208 ? 24.951 47.696 24.610 1.00 38.15 207 LEU D N 1
ATOM 25669 C CA . LEU D 1 208 ? 25.981 47.093 25.449 1.00 37.51 207 LEU D CA 1
ATOM 25670 C C . LEU D 1 208 ? 25.645 47.251 26.926 1.00 36.51 207 LEU D C 1
ATOM 25671 O O . LEU D 1 208 ? 25.590 46.267 27.673 1.00 40.57 207 LEU D O 1
ATOM 25687 N N . THR D 1 209 ? 25.407 48.487 27.366 1.00 34.99 208 THR D N 1
ATOM 25688 C CA . THR D 1 209 ? 25.231 48.742 28.791 1.00 36.81 208 THR D CA 1
ATOM 25689 C C . THR D 1 209 ? 23.901 48.198 29.299 1.00 36.84 208 THR D C 1
ATOM 25690 O O . THR D 1 209 ? 23.822 47.693 30.425 1.00 39.60 208 THR D O 1
ATOM 25701 N N . MET D 1 210 ? 22.847 48.286 28.490 1.00 34.71 209 MET D N 1
ATOM 25702 C CA . MET D 1 210 ? 21.518 47.914 28.958 1.00 38.67 209 MET D CA 1
ATOM 25703 C C . MET D 1 210 ? 21.222 46.426 28.817 1.00 37.70 209 MET D C 1
ATOM 25704 O O . MET D 1 210 ? 20.404 45.898 29.579 1.00 35.02 209 MET D O 1
ATOM 25718 N N . HIS D 1 211 ? 21.865 45.732 27.876 1.00 40.55 210 HIS D N 1
ATOM 25719 C CA . HIS D 1 211 ? 21.522 44.343 27.585 1.00 41.95 210 HIS D CA 1
ATOM 25720 C C . HIS D 1 211 ? 22.702 43.380 27.573 1.00 43.41 210 HIS D C 1
ATOM 25721 O O . HIS D 1 211 ? 22.473 42.166 27.642 1.00 41.41 210 HIS D O 1
ATOM 25735 N N . TYR D 1 212 ? 23.940 43.860 27.493 1.00 37.45 211 TYR D N 1
ATOM 25736 C CA . TYR D 1 212 ? 25.101 42.982 27.590 1.00 36.97 211 TYR D CA 1
ATOM 25737 C C . TYR D 1 212 ? 26.153 43.633 28.481 1.00 36.42 211 TYR D C 1
ATOM 25738 O O . TYR D 1 212 ? 27.332 43.687 28.113 1.00 35.18 211 TYR D O 1
ATOM 25756 N N . PRO D 1 213 ? 25.768 44.125 29.661 1.00 38.30 212 PRO D N 1
ATOM 25757 C CA . PRO D 1 213 ? 26.720 44.914 30.461 1.00 40.45 212 PRO D CA 1
ATOM 25758 C C . PRO D 1 213 ? 27.958 44.139 30.868 1.00 40.30 212 PRO D C 1
ATOM 25759 O O . PRO D 1 213 ? 29.048 44.718 30.931 1.00 43.55 212 PRO D O 1
ATOM 25770 N N . HIS D 1 214 ? 27.821 42.839 31.142 1.00 39.60 213 HIS D N 1
ATOM 25771 C CA . HIS D 1 214 ? 28.970 42.032 31.538 1.00 42.04 213 HIS D CA 1
ATOM 25772 C C . HIS D 1 214 ? 30.066 42.046 30.479 1.00 43.28 213 HIS D C 1
ATOM 25773 O O . HIS D 1 214 ? 31.241 41.842 30.803 1.00 47.37 213 HIS D O 1
ATOM 25787 N N . CYS D 1 215 ? 29.710 42.277 29.214 1.00 41.54 214 CYS D N 1
ATOM 25788 C CA . CYS D 1 215 ? 30.723 42.343 28.167 1.00 43.54 214 CYS D CA 1
ATOM 25789 C C . CYS D 1 215 ? 31.688 43.500 28.379 1.00 46.61 214 CYS D C 1
ATOM 25790 O O . CYS D 1 215 ? 32.784 43.491 27.808 1.00 48.73 214 CYS D O 1
ATOM 25798 N N . GLN D 1 216 ? 31.308 44.495 29.186 1.00 46.25 215 GLN D N 1
ATOM 25799 C CA . GLN D 1 216 ? 32.196 45.617 29.466 1.00 52.29 215 GLN D CA 1
ATOM 25800 C C . GLN D 1 216 ? 33.446 45.194 30.225 1.00 52.44 215 GLN D C 1
ATOM 25801 O O . GLN D 1 216 ? 34.424 45.950 30.255 1.00 51.38 215 GLN D O 1
ATOM 25815 N N . GLU D 1 217 ? 33.441 44.010 30.838 1.00 55.82 216 GLU D N 1
ATOM 25816 C CA . GLU D 1 217 ? 34.601 43.529 31.577 1.00 59.80 216 GLU D CA 1
ATOM 25817 C C . GLU D 1 217 ? 35.669 42.916 30.681 1.00 59.50 216 GLU D C 1
ATOM 25818 O O . GLU D 1 217 ? 36.793 42.697 31.147 1.00 63.19 216 GLU D O 1
ATOM 25830 N N . GLN D 1 218 ? 35.355 42.638 29.422 1.00 56.52 217 GLN D N 1
ATOM 25831 C CA . GLN D 1 218 ? 36.283 41.972 28.523 1.00 55.63 217 GLN D CA 1
ATOM 25832 C C . GLN D 1 218 ? 37.165 42.987 27.811 1.00 53.98 217 GLN D C 1
ATOM 25833 O O . GLN D 1 218 ? 36.865 44.186 27.787 1.00 50.91 217 GLN D O 1
ATOM 25847 N N . PRO D 1 219 ? 38.282 42.541 27.225 1.00 58.63 218 PRO D N 1
ATOM 25848 C CA . PRO D 1 219 ? 39.146 43.476 26.488 1.00 61.36 218 PRO D CA 1
ATOM 25849 C C . PRO D 1 219 ? 38.415 44.287 25.422 1.00 63.16 218 PRO D C 1
ATOM 25850 O O . PRO D 1 219 ? 38.482 45.521 25.442 1.00 68.49 218 PRO D O 1
ATOM 25861 N N . GLU D 1 220 ? 37.728 43.624 24.487 1.00 53.14 219 GLU D N 1
ATOM 25862 C CA . GLU D 1 220 ? 36.934 44.298 23.460 1.00 45.82 219 GLU D CA 1
ATOM 25863 C C . GLU D 1 220 ? 35.457 44.067 23.758 1.00 45.41 219 GLU D C 1
ATOM 25864 O O . GLU D 1 220 ? 34.874 43.073 23.298 1.00 40.14 219 GLU D O 1
ATOM 25876 N N . PRO D 1 221 ? 34.802 44.943 24.523 1.00 48.29 220 PRO D N 1
ATOM 25877 C CA . PRO D 1 221 ? 33.383 44.704 24.844 1.00 45.03 220 PRO D CA 1
ATOM 25878 C C . PRO D 1 221 ? 32.503 44.453 23.630 1.00 44.47 220 PRO D C 1
ATOM 25879 O O . PRO D 1 221 ? 31.639 43.568 23.677 1.00 44.48 220 PRO D O 1
ATOM 25890 N N . TYR D 1 222 ? 32.693 45.199 22.541 1.00 36.30 221 TYR D N 1
ATOM 25891 C CA . TYR D 1 222 ? 31.804 45.052 21.392 1.00 35.38 221 TYR D CA 1
ATOM 25892 C C . TYR D 1 222 ? 32.000 43.716 20.690 1.00 35.60 221 TYR D C 1
ATOM 25893 O O . TYR D 1 222 ? 31.034 43.141 20.175 1.00 31.56 221 TYR D O 1
ATOM 25911 N N . LEU D 1 223 ? 33.231 43.209 20.653 1.00 36.99 222 LEU D N 1
ATOM 25912 C CA . LEU D 1 223 ? 33.454 41.865 20.134 1.00 40.27 222 LEU D CA 1
ATOM 25913 C C . LEU D 1 223 ? 32.807 40.824 21.037 1.00 42.57 222 LEU D C 1
ATOM 25914 O O . LEU D 1 223 ? 32.210 39.856 20.550 1.00 43.14 222 LEU D O 1
ATOM 25930 N N . ALA D 1 224 ? 32.907 41.009 22.355 1.00 41.44 223 ALA D N 1
ATOM 25931 C CA . ALA D 1 224 ? 32.249 40.094 23.281 1.00 37.57 223 ALA D CA 1
ATOM 25932 C C . ALA D 1 224 ? 30.734 40.150 23.125 1.00 37.16 223 ALA D C 1
ATOM 25933 O O . ALA D 1 224 ? 30.059 39.116 23.182 1.00 40.53 223 ALA D O 1
ATOM 25940 N N . MET D 1 225 ? 30.181 41.349 22.931 1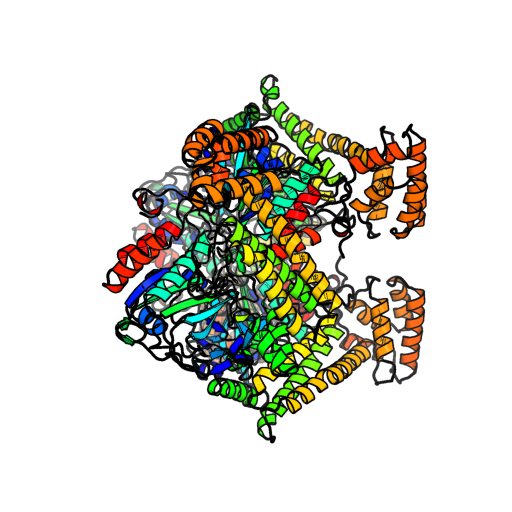.00 36.91 224 MET D N 1
ATOM 25941 C CA . MET D 1 225 ? 28.745 41.475 22.702 1.00 35.20 224 MET D CA 1
ATOM 25942 C C . MET D 1 225 ? 28.336 40.769 21.416 1.00 35.69 224 MET D C 1
ATOM 25943 O O . MET D 1 225 ? 27.353 40.020 21.390 1.00 34.64 224 MET D O 1
ATOM 25957 N N . PHE D 1 226 ? 29.079 41.004 20.331 1.00 39.11 225 PHE D N 1
ATOM 25958 C CA . PHE D 1 226 ? 28.749 40.367 19.061 1.00 37.89 225 PHE D CA 1
ATOM 25959 C C . PHE D 1 226 ? 28.781 38.851 19.190 1.00 38.14 225 PHE D C 1
ATOM 25960 O O . PHE D 1 226 ? 27.906 38.156 18.661 1.00 35.82 225 PHE D O 1
ATOM 25977 N N . ARG D 1 227 ? 29.778 38.318 19.899 1.00 39.28 226 ARG D N 1
ATOM 25978 C CA . ARG D 1 227 ? 29.841 36.876 20.109 1.00 43.11 226 ARG D CA 1
ATOM 25979 C C . ARG D 1 227 ? 28.576 36.371 20.788 1.00 41.57 226 ARG D C 1
ATOM 25980 O O . ARG D 1 227 ? 27.993 35.363 20.371 1.00 42.46 226 ARG D O 1
ATOM 26001 N N . GLU D 1 228 ? 28.132 37.059 21.841 1.00 36.59 227 GLU D N 1
ATOM 26002 C CA . GLU D 1 228 ? 26.959 36.591 22.567 1.00 43.97 227 GLU D CA 1
ATOM 26003 C C . GLU D 1 228 ? 25.706 36.688 21.706 1.00 33.10 227 GLU D C 1
ATOM 26004 O O . GLU D 1 228 ? 24.819 35.831 21.795 1.00 29.22 227 GLU D O 1
ATOM 26016 N N . ILE D 1 229 ? 25.611 37.720 20.866 1.00 31.98 228 ILE D N 1
ATOM 26017 C CA . ILE D 1 229 ? 24.490 37.803 19.934 1.00 32.97 228 ILE D CA 1
ATOM 26018 C C . ILE D 1 229 ? 24.532 36.630 18.963 1.00 31.57 228 ILE D C 1
ATOM 26019 O O . ILE D 1 229 ? 23.495 36.046 18.624 1.00 36.92 228 ILE D O 1
ATOM 26035 N N . VAL D 1 230 ? 25.732 36.255 18.515 1.00 30.24 229 VAL D N 1
ATOM 26036 C CA . VAL D 1 230 ? 25.873 35.084 17.655 1.00 34.59 229 VAL D CA 1
ATOM 26037 C C . VAL D 1 230 ? 25.443 33.826 18.398 1.00 34.75 229 VAL D C 1
ATOM 26038 O O . VAL D 1 230 ? 24.749 32.964 17.844 1.00 36.42 229 VAL D O 1
ATOM 26051 N N . GLU D 1 231 ? 25.840 33.703 19.667 1.00 29.52 230 GLU D N 1
ATOM 26052 C CA . GLU D 1 231 ? 25.488 32.521 20.446 1.00 36.41 230 GLU D CA 1
ATOM 26053 C C . GLU D 1 231 ? 23.985 32.438 20.675 1.00 33.41 230 GLU D C 1
ATOM 26054 O O . GLU D 1 231 ? 23.390 31.363 20.539 1.00 28.99 230 GLU D O 1
ATOM 26066 N N . ARG D 1 232 ? 23.352 33.562 21.022 1.00 40.35 231 ARG D N 1
ATOM 26067 C CA . ARG D 1 232 ? 21.909 33.557 21.233 1.00 40.01 231 ARG D CA 1
ATOM 26068 C C . ARG D 1 232 ? 21.170 33.174 19.958 1.00 40.73 231 ARG D C 1
ATOM 26069 O O . ARG D 1 232 ? 20.193 32.416 20.001 1.00 39.34 231 ARG D O 1
ATOM 26090 N N . ASN D 1 233 ? 21.619 33.689 18.810 1.00 35.20 232 ASN D N 1
ATOM 26091 C CA . ASN D 1 233 ? 20.993 33.323 17.544 1.00 31.33 232 ASN D CA 1
ATOM 26092 C C . ASN D 1 233 ? 21.152 31.834 17.264 1.00 32.58 232 ASN D C 1
ATOM 26093 O O . ASN D 1 233 ? 20.220 31.183 16.775 1.00 32.63 232 ASN D O 1
ATOM 26104 N N . ALA D 1 234 ? 22.325 31.276 17.567 1.00 35.76 233 ALA D N 1
ATOM 26105 C CA . ALA D 1 234 ? 22.522 29.842 17.401 1.00 38.58 233 ALA D CA 1
ATOM 26106 C C . ALA D 1 234 ? 21.529 29.054 18.245 1.00 39.03 233 ALA D C 1
ATOM 26107 O O . ALA D 1 234 ? 20.948 28.067 17.777 1.00 39.00 233 ALA D O 1
ATOM 26114 N N . GLU D 1 235 ? 21.318 29.478 19.494 1.00 33.09 234 GLU D N 1
ATOM 26115 C CA . GLU D 1 235 ? 20.364 28.791 20.359 1.00 36.50 234 GLU D CA 1
ATOM 26116 C C . GLU D 1 235 ? 18.936 29.003 19.875 1.00 34.65 234 GLU D C 1
ATOM 26117 O O . GLU D 1 235 ? 18.125 28.070 19.885 1.00 32.45 234 GLU D O 1
ATOM 26129 N N . LEU D 1 236 ? 18.612 30.222 19.443 1.00 34.72 235 LEU D N 1
ATOM 26130 C CA . LEU D 1 236 ? 17.270 30.499 18.945 1.00 34.53 235 LEU D CA 1
ATOM 26131 C C . LEU D 1 236 ? 16.942 29.617 17.747 1.00 32.77 235 LEU D C 1
ATOM 26132 O O . LEU D 1 236 ? 15.921 28.920 17.735 1.00 33.75 235 LEU D O 1
ATOM 26148 N N . ILE D 1 237 ? 17.805 29.631 16.728 1.00 28.71 236 ILE D N 1
ATOM 26149 C CA . ILE D 1 237 ? 17.527 28.877 15.509 1.00 30.71 236 ILE D CA 1
ATOM 26150 C C . ILE D 1 237 ? 17.468 27.385 15.808 1.00 32.81 236 ILE D C 1
ATOM 26151 O O . ILE D 1 237 ? 16.637 26.657 15.252 1.00 34.75 236 ILE D O 1
ATOM 26167 N N . ALA D 1 238 ? 18.346 26.903 16.691 1.00 30.87 237 ALA D N 1
ATOM 26168 C CA . ALA D 1 238 ? 18.303 25.497 17.079 1.00 31.77 237 ALA D CA 1
ATOM 26169 C C . ALA D 1 238 ? 16.919 25.111 17.584 1.00 32.98 237 ALA D C 1
ATOM 26170 O O . ALA D 1 238 ? 16.415 24.026 17.274 1.00 33.77 237 ALA D O 1
ATOM 26177 N N . LYS D 1 239 ? 16.284 25.991 18.361 1.00 33.65 238 LYS D N 1
ATOM 26178 C CA . LYS D 1 239 ? 14.945 25.699 18.857 1.00 33.62 238 LYS D CA 1
ATOM 26179 C C . LYS D 1 239 ? 13.915 25.747 17.732 1.00 32.80 238 LYS D C 1
ATOM 26180 O O . LYS D 1 239 ? 12.998 24.919 17.692 1.00 35.15 238 LYS D O 1
ATOM 26199 N N . TRP D 1 240 ? 14.046 26.702 16.808 1.00 28.65 239 TRP D N 1
ATOM 26200 C CA . TRP D 1 240 ? 13.154 26.736 15.652 1.00 31.47 239 TRP D CA 1
ATOM 26201 C C . TRP D 1 240 ? 13.222 25.421 14.884 1.00 31.30 239 TRP D C 1
ATOM 26202 O O . TRP D 1 240 ? 12.205 24.753 14.670 1.00 33.22 239 TRP D O 1
ATOM 26223 N N . GLN D 1 241 ? 14.430 25.039 14.458 1.00 29.32 240 GLN D N 1
ATOM 26224 C CA . GLN D 1 241 ? 14.594 23.821 13.673 1.00 33.29 240 GLN D CA 1
ATOM 26225 C C . GLN D 1 241 ? 14.138 22.597 14.456 1.00 33.36 240 GLN D C 1
ATOM 26226 O O . GLN D 1 241 ? 13.487 21.703 13.902 1.00 34.34 240 GLN D O 1
ATOM 26240 N N . ALA D 1 242 ? 14.464 22.541 15.749 1.00 30.47 241 ALA D N 1
ATOM 26241 C CA . ALA D 1 242 ? 14.135 21.363 16.540 1.00 33.90 241 ALA D CA 1
ATOM 26242 C C . ALA D 1 242 ? 12.630 21.178 16.681 1.00 34.13 241 ALA D C 1
ATOM 26243 O O . ALA D 1 242 ? 12.152 20.040 16.748 1.00 37.77 241 ALA D O 1
ATOM 26250 N N . TYR D 1 243 ? 11.868 22.270 16.719 1.00 30.59 242 TYR D N 1
ATOM 26251 C CA . TYR D 1 243 ? 10.437 22.202 16.989 1.00 33.08 242 TYR D CA 1
ATOM 26252 C C . TYR D 1 243 ? 9.583 22.602 15.794 1.00 31.56 242 TYR D C 1
ATOM 26253 O O . TYR D 1 243 ? 8.356 22.686 15.922 1.00 29.28 242 TYR D O 1
ATOM 26271 N N . GLY D 1 244 ? 10.194 22.838 14.638 1.00 27.23 243 GLY D N 1
ATOM 26272 C CA . GLY D 1 244 ? 9.439 23.037 13.415 1.00 29.27 243 GLY D CA 1
ATOM 26273 C C . GLY D 1 244 ? 8.748 24.376 13.298 1.00 32.26 243 GLY D C 1
ATOM 26274 O O . GLY D 1 244 ? 7.640 24.448 12.751 1.00 31.19 243 GLY D O 1
ATOM 26278 N N . PHE D 1 245 ? 9.372 25.442 13.792 1.00 33.54 244 PHE D N 1
ATOM 26279 C CA . PHE D 1 245 ? 8.826 26.783 13.639 1.00 32.93 244 PHE D CA 1
ATOM 26280 C C . PHE D 1 245 ? 9.385 27.429 12.378 1.00 32.31 244 PHE D C 1
ATOM 26281 O O . PHE D 1 245 ? 10.604 27.490 12.192 1.00 33.73 244 PHE D O 1
ATOM 26298 N N . CYS D 1 246 ? 8.488 27.908 11.520 1.00 33.00 245 CYS D N 1
ATOM 26299 C CA . CYS D 1 246 ? 8.847 28.648 10.316 1.00 33.88 245 CYS D CA 1
ATOM 26300 C C . CYS D 1 246 ? 8.496 30.114 10.534 1.00 35.10 245 CYS D C 1
ATOM 26301 O O . CYS D 1 246 ? 7.348 30.438 10.858 1.00 30.13 245 CYS D O 1
ATOM 26309 N N . HIS D 1 247 ? 9.482 30.995 10.361 1.00 33.96 246 HIS D N 1
ATOM 26310 C CA . HIS D 1 247 ? 9.253 32.421 10.567 1.00 35.45 246 HIS D CA 1
ATOM 26311 C C . HIS D 1 247 ? 8.686 33.072 9.310 1.00 35.38 246 HIS D C 1
ATOM 26312 O O . HIS D 1 247 ? 7.628 33.709 9.350 1.00 33.29 246 HIS D O 1
ATOM 26326 N N . GLY D 1 248 ? 9.385 32.929 8.186 1.00 32.03 247 GLY D N 1
ATOM 26327 C CA . GLY D 1 248 ? 8.901 33.385 6.905 1.00 28.97 247 GLY D CA 1
ATOM 26328 C C . GLY D 1 248 ? 9.452 34.719 6.445 1.00 32.47 247 GLY D C 1
ATOM 26329 O O . GLY D 1 248 ? 9.418 35.000 5.240 1.00 36.42 247 GLY D O 1
ATOM 26333 N N . VAL D 1 249 ? 9.942 35.556 7.361 1.00 26.78 248 VAL D N 1
ATOM 26334 C CA . VAL D 1 249 ? 10.422 36.883 6.989 1.00 27.16 248 VAL D CA 1
ATOM 26335 C C . VAL D 1 249 ? 11.669 37.236 7.787 1.00 26.03 248 VAL D C 1
ATOM 26336 O O . VAL D 1 249 ? 11.672 38.205 8.553 1.00 28.46 248 VAL D O 1
ATOM 26349 N N . MET D 1 250 ? 12.744 36.472 7.603 1.00 26.07 249 MET D N 1
ATOM 26350 C CA . MET D 1 250 ? 13.972 36.720 8.349 1.00 27.12 249 MET D CA 1
ATOM 26351 C C . MET D 1 250 ? 14.789 37.839 7.711 1.00 28.23 249 MET D C 1
ATOM 26352 O O . MET D 1 250 ? 15.983 37.668 7.442 1.00 29.83 249 MET D O 1
ATOM 26366 N N . ASN D 1 251 ? 14.156 38.980 7.452 1.00 31.49 250 ASN D N 1
ATOM 26367 C CA . ASN D 1 251 ? 14.895 40.172 7.074 1.00 30.96 250 ASN D CA 1
ATOM 26368 C C . ASN D 1 251 ? 15.674 40.695 8.279 1.00 31.69 250 ASN D C 1
ATOM 26369 O O . ASN D 1 251 ? 15.356 40.398 9.435 1.00 32.13 250 ASN D O 1
ATOM 26380 N N . THR D 1 252 ? 16.716 41.481 8.003 1.00 27.28 251 THR D N 1
ATOM 26381 C CA . THR D 1 252 ? 17.555 41.970 9.090 1.00 27.07 251 THR D CA 1
ATOM 26382 C C . THR D 1 252 ? 16.821 42.961 9.982 1.00 29.44 251 THR D C 1
ATOM 26383 O O . THR D 1 252 ? 17.237 43.167 11.126 1.00 30.21 251 THR D O 1
ATOM 26394 N N . ASP D 1 253 ? 15.739 43.570 9.497 1.00 30.92 252 ASP D N 1
ATOM 26395 C CA . ASP D 1 253 ? 14.944 44.448 10.345 1.00 31.04 252 ASP D CA 1
ATOM 26396 C C . ASP D 1 253 ? 14.034 43.682 11.297 1.00 31.10 252 ASP D C 1
ATOM 26397 O O . ASP D 1 253 ? 13.457 44.298 12.199 1.00 31.75 252 ASP D O 1
ATOM 26406 N N . ASN D 1 254 ? 13.895 42.367 11.125 1.00 27.47 253 ASN D N 1
ATOM 26407 C CA . ASN D 1 254 ? 13.115 41.535 12.032 1.00 26.30 253 ASN D CA 1
ATOM 26408 C C . ASN D 1 254 ? 13.983 40.667 12.934 1.00 29.73 253 ASN D C 1
ATOM 26409 O O . ASN D 1 254 ? 13.443 39.870 13.709 1.00 31.48 253 ASN D O 1
ATOM 26420 N N . MET D 1 255 ? 15.304 40.786 12.848 1.00 30.35 254 MET D N 1
ATOM 26421 C CA . MET D 1 255 ? 16.209 40.063 13.737 1.00 31.97 254 MET D CA 1
ATOM 26422 C C . MET D 1 255 ? 16.434 40.894 14.993 1.00 34.18 254 MET D C 1
ATOM 26423 O O . MET D 1 255 ? 17.022 41.980 14.931 1.00 34.01 254 MET D O 1
ATOM 26437 N N . SER D 1 256 ? 15.972 40.385 16.131 1.00 35.88 255 SER D N 1
ATOM 26438 C CA . SER D 1 256 ? 16.137 41.099 17.386 1.00 34.89 255 SER D CA 1
ATOM 26439 C C . SER D 1 256 ? 17.601 41.100 17.804 1.00 33.10 255 SER D C 1
ATOM 26440 O O . SER D 1 256 ? 18.321 40.117 17.609 1.00 29.80 255 SER D O 1
ATOM 26448 N N . ILE D 1 257 ? 18.040 42.222 18.379 1.00 35.42 256 ILE D N 1
ATOM 26449 C CA . ILE D 1 257 ? 19.383 42.309 18.939 1.00 35.51 256 ILE D CA 1
ATOM 26450 C C . ILE D 1 257 ? 19.515 41.509 20.224 1.00 36.71 256 ILE D C 1
ATOM 26451 O O . ILE D 1 257 ? 20.634 41.318 20.714 1.00 36.35 256 ILE D O 1
ATOM 26467 N N . LEU D 1 258 ? 18.400 41.032 20.778 1.00 31.23 257 LEU D N 1
ATOM 26468 C CA . LEU D 1 258 ? 18.407 40.225 21.989 1.00 31.24 257 LEU D CA 1
ATOM 26469 C C . LEU D 1 258 ? 18.348 38.731 21.710 1.00 29.17 257 LEU D C 1
ATOM 26470 O O . LEU D 1 258 ? 18.465 37.938 22.649 1.00 33.61 257 LEU D O 1
ATOM 26486 N N . GLY D 1 259 ? 18.165 38.328 20.456 1.00 33.47 258 GLY D N 1
ATOM 26487 C CA . GLY D 1 259 ? 18.066 36.920 20.132 1.00 34.78 258 GLY D CA 1
ATOM 26488 C C . GLY D 1 259 ? 16.728 36.292 20.445 1.00 36.00 258 GLY D C 1
ATOM 26489 O O . GLY D 1 259 ? 16.671 35.094 20.744 1.00 36.26 258 GLY D O 1
ATOM 26493 N N . ILE D 1 260 ? 15.645 37.064 20.387 1.00 34.36 259 ILE D N 1
ATOM 26494 C CA . ILE D 1 260 ? 14.301 36.545 20.609 1.00 31.20 259 ILE D CA 1
ATOM 26495 C C . ILE D 1 260 ? 13.553 36.551 19.283 1.00 32.47 259 ILE D C 1
ATOM 26496 O O . ILE D 1 260 ? 13.802 37.389 18.409 1.00 32.07 259 ILE D O 1
ATOM 26512 N N . THR D 1 261 ? 12.634 35.598 19.134 1.00 30.83 260 THR D N 1
ATOM 26513 C CA . THR D 1 261 ? 11.748 35.588 17.978 1.00 29.94 260 THR D CA 1
ATOM 26514 C C . THR D 1 261 ? 10.990 36.908 17.910 1.00 33.65 260 THR D C 1
ATOM 26515 O O . THR D 1 261 ? 10.433 37.367 18.911 1.00 34.47 260 THR D O 1
ATOM 26526 N N . PHE D 1 262 ? 10.968 37.521 16.727 1.00 31.19 261 PHE D N 1
ATOM 26527 C CA . PHE D 1 262 ? 10.465 38.882 16.596 1.00 29.63 261 PHE D CA 1
ATOM 26528 C C . PHE D 1 262 ? 9.731 39.068 15.275 1.00 26.82 261 PHE D C 1
ATOM 26529 O O . PHE D 1 262 ? 10.157 38.552 14.238 1.00 27.90 261 PHE D O 1
ATOM 26546 N N . ASP D 1 263 ? 8.634 39.830 15.329 1.00 27.20 262 ASP D N 1
ATOM 26547 C CA . ASP D 1 263 ? 7.725 40.062 14.209 1.00 27.48 262 ASP D CA 1
ATOM 26548 C C . ASP D 1 263 ? 7.105 38.761 13.713 1.00 29.40 262 ASP D C 1
ATOM 26549 O O . ASP D 1 263 ? 7.700 38.048 12.898 1.00 26.45 262 ASP D O 1
ATOM 26558 N N . PHE D 1 264 ? 5.898 38.463 14.181 1.00 29.57 263 PHE D N 1
ATOM 26559 C CA . PHE D 1 264 ? 5.164 37.285 13.737 1.00 32.16 263 PHE D CA 1
ATOM 26560 C C . PHE D 1 264 ? 4.237 37.699 12.601 1.00 32.47 263 PHE D C 1
ATOM 26561 O O . PHE D 1 264 ? 3.299 38.477 12.804 1.00 31.05 263 PHE D O 1
ATOM 26578 N N . GLY D 1 265 ? 4.511 37.192 11.401 1.00 36.65 264 GLY D N 1
ATOM 26579 C CA . GLY D 1 265 ? 3.674 37.445 10.255 1.00 32.67 264 GLY D CA 1
ATOM 26580 C C . GLY D 1 265 ? 3.147 36.151 9.670 1.00 34.65 264 GLY D C 1
ATOM 26581 O O . GLY D 1 265 ? 2.278 35.495 10.253 1.00 38.48 264 GLY D O 1
ATOM 26585 N N . PRO D 1 266 ? 3.679 35.739 8.508 1.00 30.92 265 PRO D N 1
ATOM 26586 C CA . PRO D 1 266 ? 3.210 34.492 7.892 1.00 30.01 265 PRO D CA 1
ATOM 26587 C C . PRO D 1 266 ? 3.927 33.267 8.439 1.00 30.93 265 PRO D C 1
ATOM 26588 O O . PRO D 1 266 ? 4.299 32.364 7.682 1.00 29.75 265 PRO D O 1
ATOM 26599 N N . PHE D 1 267 ? 4.132 33.232 9.754 1.00 33.86 266 PHE D N 1
ATOM 26600 C CA . PHE D 1 267 ? 4.788 32.102 10.388 1.00 31.61 266 PHE D CA 1
ATOM 26601 C C . PHE D 1 267 ? 3.928 30.847 10.262 1.00 29.84 266 PHE D C 1
ATOM 26602 O O . PHE D 1 267 ? 2.741 30.900 9.933 1.00 32.22 266 PHE D O 1
ATOM 26619 N N . ALA D 1 268 ? 4.539 29.705 10.560 1.00 31.92 267 ALA D N 1
ATOM 26620 C CA . ALA D 1 268 ? 3.806 28.452 10.610 1.00 34.04 267 ALA D CA 1
ATOM 26621 C C . ALA D 1 268 ? 4.604 27.436 11.408 1.00 34.78 267 ALA D C 1
ATOM 26622 O O . ALA D 1 268 ? 5.826 27.343 11.262 1.00 29.18 267 ALA D O 1
ATOM 26629 N N . PHE D 1 269 ? 3.907 26.691 12.260 1.00 36.14 268 PHE D N 1
ATOM 26630 C CA . PHE D 1 269 ? 4.453 25.463 12.813 1.00 34.25 268 PHE D CA 1
ATOM 26631 C C . PHE D 1 269 ? 4.214 24.325 11.831 1.00 36.37 268 PHE D C 1
ATOM 26632 O O . PHE D 1 269 ? 3.132 24.208 11.248 1.00 34.83 268 PHE D O 1
ATOM 26649 N N . LEU D 1 270 ? 5.234 23.494 11.633 1.00 35.98 269 LEU D N 1
ATOM 26650 C CA . LEU D 1 270 ? 5.091 22.355 10.736 1.00 36.85 269 LEU D CA 1
ATOM 26651 C C . LEU D 1 270 ? 4.043 21.389 11.273 1.00 38.29 269 LEU D C 1
ATOM 26652 O O . LEU D 1 270 ? 4.078 21.003 12.446 1.00 37.35 269 LEU D O 1
ATOM 26668 N N . ASP D 1 271 ? 3.100 21.008 10.413 1.00 37.19 270 ASP D N 1
ATOM 26669 C CA . ASP D 1 271 ? 2.225 19.877 10.698 1.00 36.97 270 ASP D CA 1
ATOM 26670 C C . ASP D 1 271 ? 2.947 18.607 10.262 1.00 34.47 270 ASP D C 1
ATOM 26671 O O . ASP D 1 271 ? 3.689 18.009 11.049 1.00 30.79 270 ASP D O 1
ATOM 26680 N N . ASP D 1 272 ? 2.755 18.194 9.014 1.00 32.52 271 ASP D N 1
ATOM 26681 C CA . ASP D 1 272 ? 3.627 17.184 8.433 1.00 35.41 271 ASP D CA 1
ATOM 26682 C C . ASP D 1 272 ? 5.024 17.765 8.265 1.00 36.52 271 ASP D C 1
ATOM 26683 O O . ASP D 1 272 ? 5.188 18.931 7.894 1.00 36.74 271 ASP D O 1
ATOM 26692 N N . PHE D 1 273 ? 6.037 16.955 8.551 1.00 37.55 272 PHE D N 1
ATOM 26693 C CA . PHE D 1 273 ? 7.406 17.432 8.427 1.00 38.19 272 PHE D CA 1
ATOM 26694 C C . PHE D 1 273 ? 7.749 17.667 6.962 1.00 41.24 272 PHE D C 1
ATOM 26695 O O . PHE D 1 273 ? 7.451 16.834 6.100 1.00 39.74 272 PHE D O 1
ATOM 26712 N N . ASP D 1 274 ? 8.379 18.806 6.684 1.00 42.29 273 ASP D N 1
ATOM 26713 C CA . ASP D 1 274 ? 8.826 19.143 5.335 1.00 41.78 273 ASP D CA 1
ATOM 26714 C C . ASP D 1 274 ? 9.999 20.102 5.476 1.00 39.98 273 ASP D C 1
ATOM 26715 O O . ASP D 1 274 ? 9.803 21.277 5.799 1.00 39.41 273 ASP D O 1
ATOM 26724 N N . GLU D 1 275 ? 11.212 19.602 5.229 1.00 38.25 274 GLU D N 1
ATOM 26725 C CA . GLU D 1 275 ? 12.410 20.391 5.486 1.00 43.17 274 GLU D CA 1
ATOM 26726 C C . GLU D 1 275 ? 12.523 21.602 4.569 1.00 40.85 274 GLU D C 1
ATOM 26727 O O . GLU D 1 275 ? 13.258 22.540 4.895 1.00 43.75 274 GLU D O 1
ATOM 26739 N N . HIS D 1 276 ? 11.811 21.614 3.442 1.00 36.40 275 HIS D N 1
ATOM 26740 C CA . HIS D 1 276 ? 11.858 22.731 2.508 1.00 39.16 275 HIS D CA 1
ATOM 26741 C C . HIS D 1 276 ? 10.564 23.537 2.502 1.00 33.02 275 HIS D C 1
ATOM 26742 O O . HIS D 1 276 ? 10.314 24.291 1.557 1.00 35.67 275 HIS D O 1
ATOM 26756 N N . PHE D 1 277 ? 9.740 23.401 3.539 1.00 34.81 276 PHE D N 1
ATOM 26757 C CA . PHE D 1 277 ? 8.461 24.097 3.564 1.00 35.52 276 PHE D CA 1
ATOM 26758 C C . PHE D 1 277 ? 8.663 25.604 3.486 1.00 34.96 276 PHE D C 1
ATOM 26759 O O . PHE D 1 277 ? 9.533 26.170 4.154 1.00 36.51 276 PHE D O 1
ATOM 26776 N N . ILE D 1 278 ? 7.843 26.251 2.665 1.00 33.46 277 ILE D N 1
ATOM 26777 C CA . ILE D 1 278 ? 7.868 27.697 2.485 1.00 31.62 277 ILE D CA 1
ATOM 26778 C C . ILE D 1 278 ? 6.557 28.237 3.039 1.00 33.43 277 ILE D C 1
ATOM 26779 O O . ILE D 1 278 ? 5.489 28.030 2.449 1.00 33.48 277 ILE D O 1
ATOM 26795 N N . CYS D 1 279 ? 6.635 28.926 4.176 1.00 28.10 278 CYS D N 1
ATOM 26796 C CA . CYS D 1 279 ? 5.447 29.403 4.868 1.00 28.63 278 CYS D CA 1
ATOM 26797 C C . CYS D 1 279 ? 5.009 30.790 4.420 1.00 31.76 278 CYS D C 1
ATOM 26798 O O . CYS D 1 279 ? 3.886 31.197 4.737 1.00 31.59 278 CYS D O 1
ATOM 26806 N N . ASN D 1 280 ? 5.854 31.516 3.692 1.00 34.16 279 ASN D N 1
ATOM 26807 C CA . ASN D 1 280 ? 5.549 32.868 3.239 1.00 31.69 279 ASN D CA 1
ATOM 26808 C C . ASN D 1 280 ? 5.147 32.825 1.768 1.00 32.43 279 ASN D C 1
ATOM 26809 O O . ASN D 1 280 ? 5.951 32.441 0.912 1.00 30.07 279 ASN D O 1
ATOM 26820 N N . HIS D 1 281 ? 3.909 33.235 1.480 1.00 32.14 280 HIS D N 1
ATOM 26821 C CA . HIS D 1 281 ? 3.397 33.172 0.113 1.00 37.87 280 HIS D CA 1
ATOM 26822 C C . HIS D 1 281 ? 4.231 34.009 -0.851 1.00 36.29 280 HIS D C 1
ATOM 26823 O O . HIS D 1 281 ? 4.267 33.715 -2.051 1.00 36.01 280 HIS D O 1
ATOM 26837 N N . SER D 1 282 ? 4.900 35.051 -0.356 1.00 42.61 281 SER D N 1
ATOM 26838 C CA . SER D 1 282 ? 5.711 35.914 -1.207 1.00 43.52 281 SER D CA 1
ATOM 26839 C C . SER D 1 282 ? 7.106 35.359 -1.466 1.00 41.68 281 SER D C 1
ATOM 26840 O O . SER D 1 282 ? 7.818 35.898 -2.320 1.00 41.02 281 SER D O 1
ATOM 26848 N N . ASP D 1 283 ? 7.504 34.298 -0.764 1.00 39.50 282 ASP D N 1
ATOM 26849 C CA . ASP D 1 283 ? 8.865 33.764 -0.838 1.00 36.44 282 ASP D CA 1
ATOM 26850 C C . ASP D 1 283 ? 8.933 32.682 -1.918 1.00 37.26 282 ASP D C 1
ATOM 26851 O O . ASP D 1 283 ? 9.066 31.486 -1.649 1.00 38.99 282 ASP D O 1
ATOM 26860 N N . HIS D 1 284 ? 8.857 33.136 -3.173 1.00 35.64 283 HIS D N 1
ATOM 26861 C CA . HIS D 1 284 ? 8.726 32.208 -4.293 1.00 35.88 283 HIS D CA 1
ATOM 26862 C C . HIS D 1 284 ? 9.985 31.377 -4.503 1.00 38.61 283 HIS D C 1
ATOM 26863 O O . HIS D 1 284 ? 9.894 30.216 -4.916 1.00 41.30 283 HIS D O 1
ATOM 26877 N N . GLU D 1 285 ? 11.159 31.942 -4.233 1.00 38.90 284 GLU D N 1
ATOM 26878 C CA . GLU D 1 285 ? 12.414 31.217 -4.379 1.00 43.35 284 GLU D CA 1
ATOM 26879 C C . GLU D 1 285 ? 12.808 30.474 -3.108 1.00 41.63 284 GLU D C 1
ATOM 26880 O O . GLU D 1 285 ? 13.895 29.889 -3.058 1.00 40.78 284 GLU D O 1
ATOM 26892 N N . GLY D 1 286 ? 11.954 30.478 -2.089 1.00 41.20 285 GLY D N 1
ATOM 26893 C CA . GLY D 1 286 ? 12.241 29.743 -0.867 1.00 37.60 285 GLY D CA 1
ATOM 26894 C C . GLY D 1 286 ? 13.440 30.255 -0.100 1.00 37.58 285 GLY D C 1
ATOM 26895 O O . GLY D 1 286 ? 14.203 29.456 0.459 1.00 37.85 285 GLY D O 1
ATOM 26899 N N . ARG D 1 287 ? 13.631 31.575 -0.060 1.00 35.26 286 ARG D N 1
ATOM 26900 C CA . ARG D 1 287 ? 14.739 32.129 0.709 1.00 35.51 286 ARG D CA 1
ATOM 26901 C C . ARG D 1 287 ? 14.580 31.817 2.190 1.00 35.74 286 ARG D C 1
ATOM 26902 O O . ARG D 1 287 ? 15.563 31.533 2.884 1.00 34.85 286 ARG D O 1
ATOM 26923 N N . TYR D 1 288 ? 13.347 31.870 2.691 1.00 33.48 287 TYR D N 1
ATOM 26924 C CA . TYR D 1 288 ? 13.061 31.668 4.105 1.00 30.83 287 TYR D CA 1
ATOM 26925 C C . TYR D 1 288 ? 12.349 30.341 4.350 1.00 29.68 287 TYR D C 1
ATOM 26926 O O . TYR D 1 288 ? 11.524 30.225 5.259 1.00 28.81 287 TYR D O 1
ATOM 26944 N N . SER D 1 289 ? 12.664 29.334 3.541 1.00 31.07 288 SER D N 1
ATOM 26945 C CA . SER D 1 289 ? 12.182 27.988 3.795 1.00 33.21 288 SER D CA 1
ATOM 26946 C C . SER D 1 289 ? 12.702 27.493 5.141 1.00 35.29 288 SER D C 1
ATOM 26947 O O . SER D 1 289 ? 13.657 28.032 5.707 1.00 36.07 288 SER D O 1
ATOM 26955 N N . PHE D 1 290 ? 12.061 26.438 5.645 1.00 37.30 289 PHE D N 1
ATOM 26956 C CA . PHE D 1 290 ? 12.400 25.910 6.963 1.00 33.89 289 PHE D CA 1
ATOM 26957 C C . PHE D 1 290 ? 13.892 25.622 7.081 1.00 35.66 289 PHE D C 1
ATOM 26958 O O . PHE D 1 290 ? 14.549 26.064 8.030 1.00 38.39 289 PHE D O 1
ATOM 26975 N N . SER D 1 291 ? 14.448 24.887 6.115 1.00 31.23 290 SER D N 1
ATOM 26976 C CA . SER D 1 291 ? 15.848 24.486 6.204 1.00 40.71 290 SER D CA 1
ATOM 26977 C C . SER D 1 291 ? 16.794 25.666 6.016 1.00 36.90 290 SER D C 1
ATOM 26978 O O . SER D 1 291 ? 17.867 25.698 6.630 1.00 36.38 290 SER D O 1
ATOM 26986 N N . ASN D 1 292 ? 16.428 26.637 5.177 1.00 31.95 291 ASN D N 1
ATOM 26987 C CA . ASN D 1 292 ? 17.300 27.780 4.929 1.00 36.33 291 ASN D CA 1
ATOM 26988 C C . ASN D 1 292 ? 17.339 28.766 6.088 1.00 32.50 291 ASN D C 1
ATOM 26989 O O . ASN D 1 292 ? 18.120 29.724 6.029 1.00 32.67 291 ASN D O 1
ATOM 27000 N N . GLN D 1 293 ? 16.537 28.567 7.135 1.00 27.95 292 GLN D N 1
ATOM 27001 C CA . GLN D 1 293 ? 16.607 29.462 8.284 1.00 28.39 292 GLN D CA 1
ATOM 27002 C C . GLN D 1 293 ? 17.989 29.432 8.924 1.00 30.85 292 GLN D C 1
ATOM 27003 O O . GLN D 1 293 ? 18.410 30.422 9.534 1.00 31.89 292 GLN D O 1
ATOM 27017 N N . VAL D 1 294 ? 18.713 28.326 8.781 1.00 32.57 293 VAL D N 1
ATOM 27018 C CA . VAL D 1 294 ? 20.030 28.184 9.398 1.00 36.32 293 VAL D CA 1
ATOM 27019 C C . VAL D 1 294 ? 21.035 29.055 8.648 1.00 31.98 293 VAL D C 1
ATOM 27020 O O . VAL D 1 294 ? 21.654 29.935 9.263 1.00 31.92 293 VAL D O 1
ATOM 27033 N N . PRO D 1 295 ? 21.239 28.864 7.339 1.00 28.21 294 PRO D N 1
ATOM 27034 C CA . PRO D 1 295 ? 22.188 29.741 6.632 1.00 32.78 294 PRO D CA 1
ATOM 27035 C C . PRO D 1 295 ? 21.744 31.192 6.575 1.00 32.12 294 PRO D C 1
ATOM 27036 O O . PRO D 1 295 ? 22.599 32.082 6.492 1.00 35.17 294 PRO D O 1
ATOM 27047 N N . ILE D 1 296 ? 20.438 31.466 6.621 1.00 33.23 295 ILE D N 1
ATOM 27048 C CA . ILE D 1 296 ? 19.974 32.850 6.616 1.00 30.85 295 ILE D CA 1
ATOM 27049 C C . ILE D 1 296 ? 20.345 33.540 7.921 1.00 30.36 295 ILE D C 1
ATOM 27050 O O . ILE D 1 296 ? 20.698 34.726 7.936 1.00 32.37 295 ILE D O 1
ATOM 27066 N N . ALA D 1 297 ? 20.264 32.817 9.039 1.00 26.92 296 ALA D N 1
ATOM 27067 C CA . ALA D 1 297 ? 20.656 33.397 10.319 1.00 26.06 296 ALA D CA 1
ATOM 27068 C C . ALA D 1 297 ? 22.115 33.831 10.297 1.00 25.83 296 ALA D C 1
ATOM 27069 O O . ALA D 1 297 ? 22.452 34.925 10.766 1.00 32.33 296 ALA D O 1
ATOM 27076 N N . GLN D 1 298 ? 22.997 32.988 9.756 1.00 29.25 297 GLN D N 1
ATOM 27077 C CA . GLN D 1 298 ? 24.401 33.368 9.632 1.00 34.00 297 GLN D CA 1
ATOM 27078 C C . GLN D 1 298 ? 24.563 34.565 8.704 1.00 33.60 297 GLN D C 1
ATOM 27079 O O . GLN D 1 298 ? 25.329 35.491 8.997 1.00 30.70 297 GLN D O 1
ATOM 27093 N N . TRP D 1 299 ? 23.854 34.560 7.574 1.00 34.16 298 TRP D N 1
ATOM 27094 C CA . TRP D 1 299 ? 23.899 35.699 6.663 1.00 35.93 298 TRP D CA 1
ATOM 27095 C C . TRP D 1 299 ? 23.495 36.981 7.382 1.00 35.20 298 TRP D C 1
ATOM 27096 O O . TRP D 1 299 ? 24.172 38.010 7.274 1.00 35.51 298 TRP D O 1
ATOM 27117 N N . ASN D 1 300 ? 22.394 36.931 8.136 1.00 29.28 299 ASN D N 1
ATOM 27118 C CA . ASN D 1 300 ? 21.929 38.117 8.847 1.00 30.03 299 ASN D CA 1
ATOM 27119 C C . ASN D 1 300 ? 22.946 38.574 9.885 1.00 33.13 299 ASN D C 1
ATOM 27120 O O . ASN D 1 300 ? 23.107 39.778 10.120 1.00 32.08 299 ASN D O 1
ATOM 27131 N N . LEU D 1 301 ? 23.636 37.629 10.527 1.00 31.26 300 LEU D N 1
ATOM 27132 C CA . LEU D 1 301 ? 24.672 38.000 11.485 1.00 33.32 300 LEU D CA 1
ATOM 27133 C C . LEU D 1 301 ? 25.830 38.707 10.791 1.00 34.98 300 LEU D C 1
ATOM 27134 O O . LEU D 1 301 ? 26.394 39.666 11.331 1.00 34.38 300 LEU D O 1
ATOM 27150 N N . SER D 1 302 ? 26.201 38.248 9.594 1.00 31.14 301 SER D N 1
ATOM 27151 C CA . SER D 1 302 ? 27.208 38.961 8.817 1.00 34.07 301 SER D CA 1
ATOM 27152 C C . SER D 1 302 ? 26.740 40.373 8.488 1.00 32.73 301 SER D C 1
ATOM 27153 O O . SER D 1 302 ? 27.536 41.319 8.509 1.00 31.92 301 SER D O 1
ATOM 27161 N N . ALA D 1 303 ? 25.449 40.535 8.189 1.00 29.59 302 ALA D N 1
ATOM 27162 C CA . ALA D 1 303 ? 24.903 41.868 7.957 1.00 32.00 302 ALA D CA 1
ATOM 27163 C C . ALA D 1 303 ? 25.053 42.736 9.199 1.00 33.87 302 ALA D C 1
ATOM 27164 O O . ALA D 1 303 ? 25.471 43.897 9.114 1.00 37.66 302 ALA D O 1
ATOM 27171 N N . LEU D 1 304 ? 24.708 42.189 10.367 1.00 29.99 303 LEU D N 1
ATOM 27172 C CA . LEU D 1 304 ? 24.973 42.894 11.616 1.00 29.40 303 LEU D CA 1
ATOM 27173 C C . LEU D 1 304 ? 26.461 43.178 11.769 1.00 33.27 303 LEU D C 1
ATOM 27174 O O . LEU D 1 304 ? 26.853 44.265 12.209 1.00 34.30 303 LEU D O 1
ATOM 27190 N N . GLY D 1 305 ? 27.305 42.209 11.408 1.00 35.39 304 GLY D N 1
ATOM 27191 C CA . GLY D 1 305 ? 28.739 42.410 11.519 1.00 37.62 304 GLY D CA 1
ATOM 27192 C C . GLY D 1 305 ? 29.219 43.641 10.774 1.00 38.04 304 GLY D C 1
ATOM 27193 O O . GLY D 1 305 ? 30.085 44.371 11.260 1.00 37.24 304 GLY D O 1
ATOM 27197 N N . GLN D 1 306 ? 28.661 43.890 9.585 1.00 35.12 305 GLN D N 1
ATOM 27198 C CA . GLN D 1 306 ? 29.098 45.037 8.794 1.00 38.02 305 GLN D CA 1
ATOM 27199 C C . GLN D 1 306 ? 28.865 46.344 9.540 1.00 35.68 305 GLN D C 1
ATOM 27200 O O . GLN D 1 306 ? 29.684 47.267 9.459 1.00 30.50 305 GLN D O 1
ATOM 27214 N N . ALA D 1 307 ? 27.752 46.446 10.268 1.00 35.28 306 ALA D N 1
ATOM 27215 C CA . ALA D 1 307 ? 27.451 47.666 11.004 1.00 35.19 306 ALA D CA 1
ATOM 27216 C C . ALA D 1 307 ? 28.350 47.857 12.218 1.00 35.62 306 ALA D C 1
ATOM 27217 O O . ALA D 1 307 ? 28.358 48.950 12.794 1.00 35.48 306 ALA D O 1
ATOM 27224 N N . LEU D 1 308 ? 29.103 46.833 12.617 1.00 38.60 307 LEU D N 1
ATOM 27225 C CA . LEU D 1 308 ? 29.994 46.920 13.766 1.00 38.58 307 LEU D CA 1
ATOM 27226 C C . LEU D 1 308 ? 31.463 46.941 13.360 1.00 39.96 307 LEU D C 1
ATOM 27227 O O . LEU D 1 308 ? 32.340 46.837 14.224 1.00 37.36 307 LEU D O 1
ATOM 27243 N N . THR D 1 309 ? 31.751 47.090 12.069 1.00 38.16 308 THR D N 1
ATOM 27244 C CA . THR D 1 309 ? 33.125 47.230 11.608 1.00 39.17 308 THR D CA 1
ATOM 27245 C C . THR D 1 309 ? 33.757 48.527 12.113 1.00 40.10 308 THR D C 1
ATOM 27246 O O . THR D 1 309 ? 34.987 48.591 12.236 1.00 42.38 308 THR D O 1
ATOM 27257 N N . PRO D 1 310 ? 32.984 49.579 12.412 1.00 40.38 309 PRO D N 1
ATOM 27258 C CA . PRO D 1 310 ? 33.593 50.761 13.047 1.00 40.13 309 PRO D CA 1
ATOM 27259 C C . PRO D 1 310 ? 34.202 50.474 14.407 1.00 42.86 309 PRO D C 1
ATOM 27260 O O . PRO D 1 310 ? 34.969 51.306 14.908 1.00 46.50 309 PRO D O 1
ATOM 27271 N N . PHE D 1 311 ? 33.892 49.328 15.015 1.00 43.75 310 PHE D N 1
ATOM 27272 C CA . PHE D 1 311 ? 34.299 49.033 16.378 1.00 39.97 310 PHE D CA 1
ATOM 27273 C C . PHE D 1 311 ? 35.083 47.739 16.527 1.00 40.97 310 PHE D C 1
ATOM 27274 O O . PHE D 1 311 ? 35.801 47.589 17.520 1.00 43.75 310 PHE D O 1
ATOM 27291 N N . VAL D 1 312 ? 34.971 46.810 15.581 1.00 43.63 311 VAL D N 1
ATOM 27292 C CA . VAL D 1 312 ? 35.660 45.529 15.648 1.00 45.84 311 VAL D CA 1
ATOM 27293 C C . VAL D 1 312 ? 36.324 45.268 14.305 1.00 45.20 311 VAL D C 1
ATOM 27294 O O . VAL D 1 312 ? 35.829 45.688 13.254 1.00 43.18 311 VAL D O 1
ATOM 27307 N N . SER D 1 313 ? 37.454 44.567 14.346 1.00 40.47 312 SER D N 1
ATOM 27308 C CA . SER D 1 313 ? 38.172 44.241 13.124 1.00 41.21 312 SER D CA 1
ATOM 27309 C C . SER D 1 313 ? 37.360 43.271 12.274 1.00 44.14 312 SER D C 1
ATOM 27310 O O . SER D 1 313 ? 36.593 42.450 12.786 1.00 44.84 312 SER D O 1
ATOM 27318 N N . VAL D 1 314 ? 37.533 43.378 10.955 1.00 47.66 313 VAL D N 1
ATOM 27319 C CA . VAL D 1 314 ? 36.854 42.466 10.039 1.00 47.47 313 VAL D CA 1
ATOM 27320 C C . VAL D 1 314 ? 37.201 41.021 10.375 1.00 47.60 313 VAL D C 1
ATOM 27321 O O . VAL D 1 314 ? 36.338 40.136 10.344 1.00 50.12 313 VAL D O 1
ATOM 27334 N N . GLU D 1 315 ? 38.467 40.760 10.712 1.00 40.76 314 GLU D N 1
ATOM 27335 C CA . GLU D 1 315 ? 38.894 39.392 10.989 1.00 47.99 314 GLU D CA 1
ATOM 27336 C C . GLU D 1 315 ? 38.182 38.826 12.212 1.00 46.60 314 GLU D C 1
ATOM 27337 O O . GLU D 1 315 ? 37.718 37.680 12.193 1.00 47.24 314 GLU D O 1
ATOM 27349 N N . ALA D 1 316 ? 38.090 39.610 13.288 1.00 49.32 315 ALA D N 1
ATOM 27350 C CA . ALA D 1 316 ? 37.427 39.128 14.495 1.00 47.81 315 ALA D CA 1
ATOM 27351 C C . ALA D 1 316 ? 35.942 38.901 14.251 1.00 45.37 315 ALA D C 1
ATOM 27352 O O . ALA D 1 316 ? 35.362 37.941 14.771 1.00 48.66 315 ALA D O 1
ATOM 27359 N N . LEU D 1 317 ? 35.309 39.773 13.464 1.00 40.79 316 LEU D N 1
ATOM 27360 C CA . LEU D 1 317 ? 33.897 39.595 13.143 1.00 36.99 316 LEU D CA 1
ATOM 27361 C C . LEU D 1 317 ? 33.672 38.301 12.370 1.00 38.11 316 LEU D C 1
ATOM 27362 O O . LEU D 1 317 ? 32.804 37.495 12.724 1.00 33.31 316 LEU D O 1
ATOM 27378 N N . ARG D 1 318 ? 34.447 38.086 11.305 1.00 45.83 317 ARG D N 1
ATOM 27379 C CA . ARG D 1 318 ? 34.272 36.880 10.503 1.00 48.29 317 ARG D CA 1
ATOM 27380 C C . ARG D 1 318 ? 34.580 35.631 11.318 1.00 44.17 317 ARG D C 1
ATOM 27381 O O . ARG D 1 318 ? 33.859 34.630 11.232 1.00 44.36 317 ARG D O 1
ATOM 27402 N N . GLU D 1 319 ? 35.644 35.673 12.122 1.00 43.68 318 GLU D N 1
ATOM 27403 C CA . GLU D 1 319 ? 35.962 34.538 12.983 1.00 48.17 318 GLU D CA 1
ATOM 27404 C C . GLU D 1 319 ? 34.810 34.237 13.935 1.00 44.89 318 GLU D C 1
ATOM 27405 O O . GLU D 1 319 ? 34.480 33.070 14.175 1.00 46.28 318 GLU D O 1
ATOM 27417 N N . THR D 1 320 ? 34.180 35.278 14.481 1.00 39.38 319 THR D N 1
ATOM 27418 C CA . THR D 1 320 ? 33.052 35.070 15.382 1.00 39.64 319 THR D CA 1
ATOM 27419 C C . THR D 1 320 ? 31.858 34.481 14.641 1.00 38.17 319 THR D C 1
ATOM 27420 O O . THR D 1 320 ? 31.187 33.577 15.153 1.00 35.31 319 THR D O 1
ATOM 27431 N N . ILE D 1 321 ? 31.576 34.982 13.435 1.00 38.31 320 ILE D N 1
ATOM 27432 C CA . ILE D 1 321 ? 30.505 34.412 12.622 1.00 40.29 320 ILE D CA 1
ATOM 27433 C C . ILE D 1 321 ? 30.754 32.929 12.383 1.00 46.59 320 ILE D C 1
ATOM 27434 O O . ILE D 1 321 ? 29.815 32.124 12.346 1.00 48.73 320 ILE D O 1
ATOM 27450 N N . GLY D 1 322 ? 32.020 32.543 12.217 1.00 45.32 321 GLY D N 1
ATOM 27451 C CA . GLY D 1 322 ? 32.368 31.143 12.040 1.00 48.00 321 GLY D CA 1
ATOM 27452 C C . GLY D 1 322 ? 32.008 30.257 13.216 1.00 48.98 321 GLY D C 1
ATOM 27453 O O . GLY D 1 322 ? 32.087 29.029 13.091 1.00 48.56 321 GLY D O 1
ATOM 27457 N N . LEU D 1 323 ? 31.627 30.844 14.353 1.00 51.24 322 LEU D N 1
ATOM 27458 C CA . LEU D 1 323 ? 31.183 30.067 15.502 1.00 49.78 322 LEU D CA 1
ATOM 27459 C C . LEU D 1 323 ? 29.723 29.649 15.397 1.00 48.89 322 LEU D C 1
ATOM 27460 O O . LEU D 1 323 ? 29.324 28.671 16.039 1.00 47.13 322 LEU D O 1
ATOM 27476 N N . PHE D 1 324 ? 28.925 30.360 14.598 1.00 47.05 323 PHE D N 1
ATOM 27477 C CA . PHE D 1 324 ? 27.483 30.139 14.588 1.00 41.39 323 PHE D CA 1
ATOM 27478 C C . PHE D 1 324 ? 27.140 28.698 14.229 1.00 39.61 323 PHE D C 1
ATOM 27479 O O . PHE D 1 324 ? 26.407 28.021 14.960 1.00 36.79 323 PHE D O 1
ATOM 27496 N N . LEU D 1 325 ? 27.657 28.210 13.104 1.00 40.32 324 LEU D N 1
ATOM 27497 C CA . LEU D 1 325 ? 27.229 26.905 12.606 1.00 40.10 324 LEU D CA 1
ATOM 27498 C C . LEU D 1 325 ? 27.553 25.780 13.578 1.00 39.82 324 LEU D C 1
ATOM 27499 O O . LEU D 1 325 ? 26.643 25.000 13.910 1.00 35.79 324 LEU D O 1
ATOM 27515 N N . PRO D 1 326 ? 28.786 25.626 14.070 1.00 38.39 325 PRO D N 1
ATOM 27516 C CA . PRO D 1 326 ? 29.038 24.556 15.051 1.00 38.47 325 PRO D CA 1
ATOM 27517 C C . PRO D 1 326 ? 28.234 24.715 16.328 1.00 39.28 325 PRO D C 1
ATOM 27518 O O . PRO D 1 326 ? 27.839 23.708 16.930 1.00 38.58 325 PRO D O 1
ATOM 27529 N N . LEU D 1 327 ? 27.982 25.952 16.767 1.00 34.98 326 LEU D N 1
ATOM 27530 C CA . LEU D 1 327 ? 27.148 26.161 17.946 1.00 39.95 326 LEU D CA 1
ATOM 27531 C C . LEU D 1 327 ? 25.712 25.725 17.689 1.00 36.83 326 LEU D C 1
ATOM 27532 O O . LEU D 1 327 ? 25.094 25.074 18.539 1.00 34.63 326 LEU D O 1
ATOM 27548 N N . TYR D 1 328 ? 25.161 26.078 16.527 1.00 34.07 327 TYR D N 1
ATOM 27549 C CA . TYR D 1 328 ? 23.815 25.630 16.189 1.00 31.82 327 TYR D CA 1
ATOM 27550 C C . TYR D 1 328 ? 23.727 24.109 16.210 1.00 34.75 327 TYR D C 1
ATOM 27551 O O . TYR D 1 328 ? 22.814 23.536 16.814 1.00 36.35 327 TYR D O 1
ATOM 27569 N N . GLN D 1 329 ? 24.674 23.437 15.548 1.00 36.42 328 GLN D N 1
ATOM 27570 C CA . GLN D 1 329 ? 24.631 21.980 15.474 1.00 39.53 328 GLN D CA 1
ATOM 27571 C C . GLN D 1 329 ? 24.699 21.354 16.862 1.00 37.71 328 GLN D C 1
ATOM 27572 O O . GLN D 1 329 ? 24.058 20.328 17.119 1.00 38.60 328 GLN D O 1
ATOM 27586 N N . ALA D 1 330 ? 25.459 21.962 17.775 1.00 39.96 329 ALA D N 1
ATOM 27587 C CA . ALA D 1 330 ? 25.580 21.414 19.122 1.00 37.63 329 ALA D CA 1
ATOM 27588 C C . ALA D 1 330 ? 24.262 21.521 19.879 1.00 37.77 329 ALA D C 1
ATOM 27589 O O . ALA D 1 330 ? 23.761 20.528 20.419 1.00 37.60 329 ALA D O 1
ATOM 27596 N N . HIS D 1 331 ? 23.685 22.724 19.934 1.00 34.53 330 HIS D N 1
ATOM 27597 C CA . HIS D 1 331 ? 22.416 22.899 20.632 1.00 38.16 330 HIS D CA 1
ATOM 27598 C C . HIS D 1 331 ? 21.298 22.124 19.946 1.00 34.72 330 HIS D C 1
ATOM 27599 O O . HIS D 1 331 ? 20.464 21.500 20.612 1.00 28.63 330 HIS D O 1
ATOM 27613 N N . TYR D 1 332 ? 21.263 22.150 18.612 1.00 37.34 331 TYR D N 1
ATOM 27614 C CA . TYR D 1 332 ? 20.195 21.464 17.894 1.00 37.99 331 TYR D CA 1
ATOM 27615 C C . TYR D 1 332 ? 20.233 19.965 18.160 1.00 37.86 331 TYR D C 1
ATOM 27616 O O . TYR D 1 332 ? 19.202 19.344 18.441 1.00 36.21 331 TYR D O 1
ATOM 27634 N N . LEU D 1 333 ? 21.421 19.366 18.072 1.00 38.28 332 LEU D N 1
ATOM 27635 C CA . LEU D 1 333 ? 21.536 17.927 18.275 1.00 39.91 332 LEU D CA 1
ATOM 27636 C C . LEU D 1 333 ? 21.178 17.536 19.701 1.00 39.25 332 LEU D C 1
ATOM 27637 O O . LEU D 1 333 ? 20.660 16.436 19.931 1.00 38.61 332 LEU D O 1
ATOM 27653 N N . ASP D 1 334 ? 21.434 18.416 20.672 1.00 36.94 333 ASP D N 1
ATOM 27654 C CA . ASP D 1 334 ? 21.056 18.118 22.048 1.00 39.04 333 ASP D CA 1
ATOM 27655 C C . ASP D 1 334 ? 19.546 18.213 22.229 1.00 39.53 333 ASP D C 1
ATOM 27656 O O . ASP D 1 334 ? 18.950 17.411 22.957 1.00 40.78 333 ASP D O 1
ATOM 27665 N N . LEU D 1 335 ? 18.909 19.184 21.570 1.00 31.78 334 LEU D N 1
ATOM 27666 C CA . LEU D 1 335 ? 17.455 19.281 21.627 1.00 31.87 334 LEU D CA 1
ATOM 27667 C C . LEU D 1 335 ? 16.810 18.026 21.054 1.00 32.71 334 LEU D C 1
ATOM 27668 O O . LEU D 1 335 ? 15.882 17.463 21.646 1.00 34.57 334 LEU D O 1
ATOM 27684 N N . MET D 1 336 ? 17.298 17.567 19.902 1.00 37.49 335 MET D N 1
ATOM 27685 C CA . MET D 1 336 ? 16.712 16.392 19.268 1.00 35.13 335 MET D CA 1
ATOM 27686 C C . MET D 1 336 ? 16.956 15.138 20.096 1.00 34.68 335 MET D C 1
ATOM 27687 O O . MET D 1 336 ? 16.073 14.278 20.203 1.00 34.68 335 MET D O 1
ATOM 27701 N N . ARG D 1 337 ? 18.145 15.009 20.690 1.00 36.33 336 ARG D N 1
ATOM 27702 C CA . ARG D 1 337 ? 18.380 13.902 21.611 1.00 37.05 336 ARG D CA 1
ATOM 27703 C C . ARG D 1 337 ? 17.352 13.905 22.734 1.00 34.74 336 ARG D C 1
ATOM 27704 O O . ARG D 1 337 ? 16.843 12.848 23.126 1.00 35.63 336 ARG D O 1
ATOM 27725 N N . ARG D 1 338 ? 17.026 15.088 23.261 1.00 30.81 337 ARG D N 1
ATOM 27726 C CA . ARG D 1 338 ? 16.037 15.167 24.330 1.00 35.35 337 ARG D CA 1
ATOM 27727 C C . ARG D 1 338 ? 14.649 14.797 23.823 1.00 32.14 337 ARG D C 1
ATOM 27728 O O . ARG D 1 338 ? 13.885 14.129 24.529 1.00 31.78 337 ARG D O 1
ATOM 27749 N N . ARG D 1 339 ? 14.302 15.215 22.604 1.00 31.44 338 ARG D N 1
ATOM 27750 C CA . ARG D 1 339 ? 13.020 14.809 22.039 1.00 34.05 338 ARG D CA 1
ATOM 27751 C C . ARG D 1 339 ? 12.956 13.301 21.844 1.00 36.70 338 ARG D C 1
ATOM 27752 O O . ARG D 1 339 ? 11.872 12.711 21.910 1.00 39.50 338 ARG D O 1
ATOM 27773 N N . LEU D 1 340 ? 14.101 12.661 21.603 1.00 36.89 339 LEU D N 1
ATOM 27774 C CA . LEU D 1 340 ? 14.173 11.209 21.512 1.00 38.59 339 LEU D CA 1
ATOM 27775 C C . LEU D 1 340 ? 14.314 10.539 22.872 1.00 38.08 339 LEU D C 1
ATOM 27776 O O . LEU D 1 340 ? 14.378 9.306 22.934 1.00 40.87 339 LEU D O 1
ATOM 27792 N N . GLY D 1 341 ? 14.364 11.310 23.955 1.00 39.09 340 GLY D N 1
ATOM 27793 C CA . GLY D 1 341 ? 14.532 10.736 25.272 1.00 38.23 340 GLY D CA 1
ATOM 27794 C C . GLY D 1 341 ? 15.926 10.245 25.579 1.00 39.28 340 GLY D C 1
ATOM 27795 O O . GLY D 1 341 ? 16.105 9.509 26.555 1.00 40.99 340 GLY D O 1
ATOM 27799 N N . LEU D 1 342 ? 16.920 10.622 24.779 1.00 36.00 341 LEU D N 1
ATOM 27800 C CA . LEU D 1 342 ? 18.301 10.233 25.025 1.00 41.38 341 LEU D CA 1
ATOM 27801 C C . LEU D 1 342 ? 18.959 11.228 25.973 1.00 41.37 341 LEU D C 1
ATOM 27802 O O . LEU D 1 342 ? 18.730 12.437 25.883 1.00 44.35 341 LEU D O 1
ATOM 27818 N N . THR D 1 343 ? 19.784 10.707 26.885 1.00 39.82 342 THR D N 1
ATOM 27819 C CA . THR D 1 343 ? 20.347 11.508 27.963 1.00 42.19 342 THR D CA 1
ATOM 27820 C C . THR D 1 343 ? 21.840 11.765 27.830 1.00 47.84 342 THR D C 1
ATOM 27821 O O . THR D 1 343 ? 22.328 12.753 28.387 1.00 48.03 342 THR D O 1
ATOM 27832 N N . VAL D 1 344 ? 22.572 10.911 27.124 1.00 49.97 343 VAL D N 1
ATOM 27833 C CA . VAL D 1 344 ? 23.996 11.110 26.900 1.00 53.03 343 VAL D CA 1
ATOM 27834 C C . VAL D 1 344 ? 24.228 11.273 25.406 1.00 52.97 343 VAL D C 1
ATOM 27835 O O . VAL D 1 344 ? 23.474 10.752 24.579 1.00 52.09 343 VAL D O 1
ATOM 27848 N N . ALA D 1 345 ? 25.279 12.013 25.065 1.00 50.56 344 ALA D N 1
ATOM 27849 C CA . ALA D 1 345 ? 25.639 12.257 23.676 1.00 48.51 344 ALA D CA 1
ATOM 27850 C C . ALA D 1 345 ? 26.604 11.173 23.210 1.00 48.77 344 ALA D C 1
ATOM 27851 O O . ALA D 1 345 ? 27.662 10.973 23.816 1.00 46.61 344 ALA D O 1
ATOM 27858 N N . GLN D 1 346 ? 26.235 10.474 22.141 1.00 53.91 345 GLN D N 1
ATOM 27859 C CA . GLN D 1 346 ? 27.076 9.455 21.536 1.00 65.54 345 GLN D CA 1
ATOM 27860 C C . GLN D 1 346 ? 27.306 9.805 20.073 1.00 68.13 345 GLN D C 1
ATOM 27861 O O . GLN D 1 346 ? 26.471 10.453 19.435 1.00 67.35 345 GLN D O 1
ATOM 27875 N N . ASP D 1 347 ? 28.453 9.380 19.549 1.00 74.84 346 ASP D N 1
ATOM 27876 C CA . ASP D 1 347 ? 28.780 9.663 18.160 1.00 83.59 346 ASP D CA 1
ATOM 27877 C C . ASP D 1 347 ? 27.709 9.097 17.235 1.00 83.93 346 ASP D C 1
ATOM 27878 O O . ASP D 1 347 ? 27.024 8.122 17.557 1.00 87.01 346 ASP D O 1
ATOM 27887 N N . GLN D 1 348 ? 27.562 9.734 16.075 1.00 78.05 347 GLN D N 1
ATOM 27888 C CA . GLN D 1 348 ? 26.617 9.349 15.032 1.00 69.50 347 GLN D CA 1
ATOM 27889 C C . GLN D 1 348 ? 25.164 9.566 15.433 1.00 61.81 347 GLN D C 1
ATOM 27890 O O . GLN D 1 348 ? 24.259 9.147 14.698 1.00 61.44 347 GLN D O 1
ATOM 27904 N N . ASP D 1 349 ? 24.904 10.211 16.574 1.00 53.03 348 ASP D N 1
ATOM 27905 C CA . ASP D 1 349 ? 23.544 10.652 16.863 1.00 48.47 348 ASP D CA 1
ATOM 27906 C C . ASP D 1 349 ? 23.024 11.568 15.764 1.00 46.64 348 ASP D C 1
ATOM 27907 O O . ASP D 1 349 ? 21.829 11.542 15.446 1.00 44.76 348 ASP D O 1
ATOM 27916 N N . ASP D 1 350 ? 23.904 12.380 15.173 1.00 46.23 349 ASP D N 1
ATOM 27917 C CA . ASP D 1 350 ? 23.497 13.240 14.069 1.0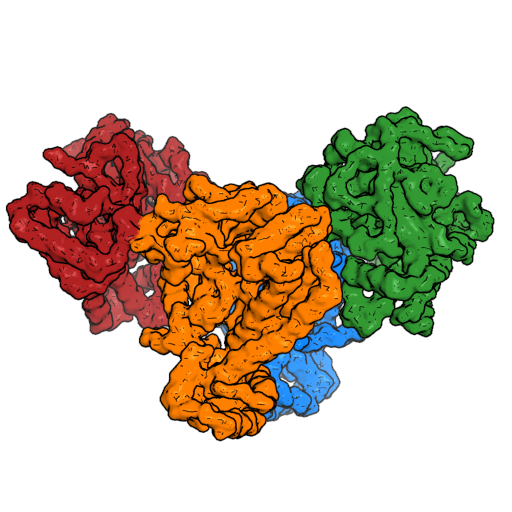0 46.40 349 ASP D CA 1
ATOM 27918 C C . ASP D 1 350 ? 22.960 12.419 12.905 1.00 46.59 349 ASP D C 1
ATOM 27919 O O . ASP D 1 350 ? 22.006 12.829 12.233 1.00 48.24 349 ASP D O 1
ATOM 27928 N N . LYS D 1 351 ? 23.558 11.253 12.649 1.00 46.33 350 LYS D N 1
ATOM 27929 C CA . LYS D 1 351 ? 23.049 10.385 11.595 1.00 47.26 350 LYS D CA 1
ATOM 27930 C C . LYS D 1 351 ? 21.735 9.734 12.001 1.00 46.07 350 LYS D C 1
ATOM 27931 O O . LYS D 1 351 ? 20.860 9.525 11.153 1.00 45.26 350 LYS D O 1
ATOM 27950 N N . LEU D 1 352 ? 21.572 9.411 13.287 1.00 47.20 351 LEU D N 1
ATOM 27951 C CA . LEU D 1 352 ? 20.306 8.854 13.749 1.00 47.46 351 LEU D CA 1
ATOM 27952 C C . LEU D 1 352 ? 19.179 9.866 13.584 1.00 48.00 351 LEU D C 1
ATOM 27953 O O . LEU D 1 352 ? 18.050 9.501 13.234 1.00 50.48 351 LEU D O 1
ATOM 27969 N N . VAL D 1 353 ? 19.467 11.145 13.830 1.00 43.50 352 VAL D N 1
ATOM 27970 C CA . VAL D 1 353 ? 18.465 12.186 13.631 1.00 44.18 352 VAL D CA 1
ATOM 27971 C C . VAL D 1 353 ? 18.231 12.419 12.144 1.00 44.30 352 VAL D C 1
ATOM 27972 O O . VAL D 1 353 ? 17.086 12.500 11.683 1.00 44.51 352 VAL D O 1
ATOM 27985 N N . SER D 1 354 ? 19.313 12.532 11.371 1.00 43.76 353 SER D N 1
ATOM 27986 C CA . SER D 1 354 ? 19.178 12.782 9.941 1.00 46.11 353 SER D CA 1
ATOM 27987 C C . SER D 1 354 ? 18.335 11.705 9.271 1.00 48.82 353 SER D C 1
ATOM 27988 O O . SER D 1 354 ? 17.498 12.007 8.413 1.00 50.13 353 SER D O 1
ATOM 27996 N N . GLN D 1 355 ? 18.535 10.442 9.654 1.00 49.56 354 GLN D N 1
ATOM 27997 C CA . GLN D 1 355 ? 17.781 9.356 9.037 1.00 50.09 354 GLN D CA 1
ATOM 27998 C C . GLN D 1 355 ? 16.299 9.449 9.374 1.00 46.07 354 GLN D C 1
ATOM 27999 O O . GLN D 1 355 ? 15.446 9.198 8.515 1.00 46.35 354 GLN D O 1
ATOM 28013 N N . LEU D 1 356 ? 15.971 9.805 10.618 1.00 44.57 355 LEU D N 1
ATOM 28014 C CA . LEU D 1 356 ? 14.570 9.952 10.996 1.00 41.97 355 LEU D CA 1
ATOM 28015 C C . LEU D 1 356 ? 13.889 11.023 10.153 1.00 42.10 355 LEU D C 1
ATOM 28016 O O . LEU D 1 356 ? 12.788 10.814 9.630 1.00 41.93 355 LEU D O 1
ATOM 28032 N N . LEU D 1 357 ? 14.537 12.181 10.004 1.00 41.73 356 LEU D N 1
ATOM 28033 C CA . LEU D 1 357 ? 13.927 13.276 9.257 1.00 42.94 356 LEU D CA 1
ATOM 28034 C C . LEU D 1 357 ? 13.727 12.900 7.795 1.00 41.78 356 LEU D C 1
ATOM 28035 O O . LEU D 1 357 ? 12.672 13.182 7.215 1.00 43.12 356 LEU D O 1
ATOM 28051 N N . GLN D 1 358 ? 14.726 12.262 7.179 1.00 43.38 357 GLN D N 1
ATOM 28052 C CA . GLN D 1 358 ? 14.560 11.799 5.804 1.00 46.08 357 GLN D CA 1
ATOM 28053 C C . GLN D 1 358 ? 13.411 10.805 5.701 1.00 44.28 357 GLN D C 1
ATOM 28054 O O . GLN D 1 358 ? 12.634 10.838 4.739 1.00 45.47 357 GLN D O 1
ATOM 28068 N N . LEU D 1 359 ? 13.282 9.916 6.688 1.00 42.15 358 LEU D N 1
ATOM 28069 C CA . LEU D 1 359 ? 12.144 9.004 6.719 1.00 43.73 358 LEU D CA 1
ATOM 28070 C C . LEU D 1 359 ? 10.827 9.768 6.775 1.00 46.45 358 LEU D C 1
ATOM 28071 O O . LEU D 1 359 ? 9.840 9.366 6.146 1.00 45.00 358 LEU D O 1
ATOM 28087 N N . MET D 1 360 ? 10.790 10.877 7.520 1.00 47.59 359 MET D N 1
ATOM 28088 C CA . MET D 1 360 ? 9.567 11.668 7.606 1.00 48.15 359 MET D CA 1
ATOM 28089 C C . MET D 1 360 ? 9.294 12.407 6.303 1.00 46.29 359 MET D C 1
ATOM 28090 O O . MET D 1 360 ? 8.135 12.568 5.904 1.00 46.48 359 MET D O 1
ATOM 28104 N N . GLN D 1 361 ? 10.351 12.870 5.631 1.00 46.60 360 GLN D N 1
ATOM 28105 C CA . GLN D 1 361 ? 10.176 13.667 4.422 1.00 48.15 360 GLN D CA 1
ATOM 28106 C C . GLN D 1 361 ? 9.341 12.928 3.384 1.00 47.94 360 GLN D C 1
ATOM 28107 O O . GLN D 1 361 ? 8.529 13.540 2.680 1.00 45.94 360 GLN D O 1
ATOM 28121 N N . ASN D 1 362 ? 9.517 11.613 3.280 1.00 51.69 361 ASN D N 1
ATOM 28122 C CA . ASN D 1 362 ? 8.887 10.840 2.219 1.00 64.30 361 ASN D CA 1
ATOM 28123 C C . ASN D 1 362 ? 7.489 10.344 2.568 1.00 67.96 361 ASN D C 1
ATOM 28124 O O . ASN D 1 362 ? 6.774 9.889 1.668 1.00 73.47 361 ASN D O 1
ATOM 28135 N N . SER D 1 363 ? 7.074 10.424 3.833 1.00 65.29 362 SER D N 1
ATOM 28136 C CA . SER D 1 363 ? 5.910 9.682 4.297 1.00 59.78 362 SER D CA 1
ATOM 28137 C C . SER D 1 363 ? 4.775 10.541 4.835 1.00 52.87 362 SER D C 1
ATOM 28138 O O . SER D 1 363 ? 3.738 9.988 5.220 1.00 52.97 362 SER D O 1
ATOM 28146 N N . GLY D 1 364 ? 4.925 11.861 4.880 1.00 51.09 363 GLY D N 1
ATOM 28147 C CA . GLY D 1 364 ? 3.896 12.695 5.471 1.00 50.96 363 GLY D CA 1
ATOM 28148 C C . GLY D 1 364 ? 3.604 12.300 6.905 1.00 49.46 363 GLY D C 1
ATOM 28149 O O . GLY D 1 364 ? 2.580 11.673 7.192 1.00 51.03 363 GLY D O 1
ATOM 28153 N N . VAL D 1 365 ? 4.507 12.660 7.814 1.00 42.33 364 VAL D N 1
ATOM 28154 C CA . VAL D 1 365 ? 4.407 12.303 9.223 1.00 41.10 364 VAL D CA 1
ATOM 28155 C C . VAL D 1 365 ? 4.319 13.588 10.031 1.00 36.79 364 VAL D C 1
ATOM 28156 O O . VAL D 1 365 ? 5.125 14.505 9.836 1.00 32.18 364 VAL D O 1
ATOM 28169 N N . ASP D 1 366 ? 3.348 13.655 10.937 1.00 36.35 365 ASP D N 1
ATOM 28170 C CA . ASP D 1 366 ? 3.198 14.840 11.770 1.00 35.35 365 ASP D CA 1
ATOM 28171 C C . ASP D 1 366 ? 4.404 14.967 12.693 1.00 34.31 365 ASP D C 1
ATOM 28172 O O . ASP D 1 366 ? 4.665 14.082 13.515 1.00 36.44 365 ASP D O 1
ATOM 28181 N N . TYR D 1 367 ? 5.137 16.070 12.554 1.00 31.72 366 TYR D N 1
ATOM 28182 C CA . TYR D 1 367 ? 6.369 16.254 13.313 1.00 33.54 366 TYR D CA 1
ATOM 28183 C C . TYR D 1 367 ? 6.105 16.179 14.812 1.00 34.32 366 TYR D C 1
ATOM 28184 O O . TYR D 1 367 ? 6.703 15.363 15.524 1.00 33.89 366 TYR D O 1
ATOM 28202 N N . THR D 1 368 ? 5.194 17.019 15.307 1.00 35.33 367 THR D N 1
ATOM 28203 C CA . THR D 1 368 ? 4.965 17.115 16.745 1.00 35.02 367 THR D CA 1
ATOM 28204 C C . THR D 1 368 ? 4.480 15.791 17.325 1.00 33.23 367 THR D C 1
ATOM 28205 O O . THR D 1 368 ? 5.007 15.315 18.337 1.00 29.84 367 THR D O 1
ATOM 28216 N N . LEU D 1 369 ? 3.469 15.181 16.701 1.00 33.60 368 LEU D N 1
ATOM 28217 C CA . LEU D 1 369 ? 2.843 14.002 17.290 1.00 35.62 368 LEU D CA 1
ATOM 28218 C C . LEU D 1 369 ? 3.739 12.771 17.247 1.00 38.12 368 LEU D C 1
ATOM 28219 O O . LEU D 1 369 ? 3.539 11.851 18.047 1.00 36.60 368 LEU D O 1
ATOM 28235 N N . PHE D 1 370 ? 4.719 12.725 16.343 1.00 41.05 369 PHE D N 1
ATOM 28236 C CA . PHE D 1 370 ? 5.623 11.580 16.312 1.00 37.27 369 PHE D CA 1
ATOM 28237 C C . PHE D 1 370 ? 6.404 11.470 17.616 1.00 38.27 369 PHE D C 1
ATOM 28238 O O . PHE D 1 370 ? 6.513 10.385 18.198 1.00 39.47 369 PHE D O 1
ATOM 28255 N N . PHE D 1 371 ? 6.952 12.590 18.095 1.00 39.68 370 PHE D N 1
ATOM 28256 C CA . PHE D 1 371 ? 7.759 12.554 19.311 1.00 41.24 370 PHE D CA 1
ATOM 28257 C C . PHE D 1 371 ? 6.894 12.358 20.550 1.00 38.65 370 PHE D C 1
ATOM 28258 O O . PHE D 1 371 ? 7.273 11.618 21.465 1.00 39.58 370 PHE D O 1
ATOM 28275 N N . ARG D 1 372 ? 5.733 13.013 20.604 1.00 35.55 371 ARG D N 1
ATOM 28276 C CA . ARG D 1 372 ? 4.830 12.816 21.733 1.00 38.74 371 ARG D CA 1
ATOM 28277 C C . ARG D 1 372 ? 4.460 11.345 21.874 1.00 41.12 371 ARG D C 1
ATOM 28278 O O . ARG D 1 372 ? 4.574 10.762 22.959 1.00 45.04 371 ARG D O 1
ATOM 28299 N N . ARG D 1 373 ? 4.022 10.725 20.776 1.00 32.94 372 ARG D N 1
ATOM 28300 C CA . ARG D 1 373 ? 3.657 9.314 20.813 1.00 32.49 372 ARG D CA 1
ATOM 28301 C C . ARG D 1 373 ? 4.869 8.423 21.046 1.00 32.38 372 ARG D C 1
ATOM 28302 O O . ARG D 1 373 ? 4.749 7.368 21.680 1.00 37.93 372 ARG D O 1
ATOM 28323 N N . LEU D 1 374 ? 6.042 8.824 20.552 1.00 34.35 373 LEU D N 1
ATOM 28324 C CA . LEU D 1 374 ? 7.245 8.031 20.769 1.00 37.45 373 LEU D CA 1
ATOM 28325 C C . LEU D 1 374 ? 7.565 7.880 22.249 1.00 38.17 373 LEU D C 1
ATOM 28326 O O . LEU D 1 374 ? 8.239 6.917 22.630 1.00 41.87 373 LEU D O 1
ATOM 28342 N N . GLY D 1 375 ? 7.092 8.800 23.088 1.00 36.52 374 GLY D N 1
ATOM 28343 C CA . GLY D 1 375 ? 7.373 8.753 24.509 1.00 36.20 374 GLY D CA 1
ATOM 28344 C C . GLY D 1 375 ? 6.189 8.323 25.350 1.00 35.53 374 GLY D C 1
ATOM 28345 O O . GLY D 1 375 ? 6.354 7.957 26.518 1.00 37.66 374 GLY D O 1
ATOM 28349 N N . ASP D 1 376 ? 4.986 8.362 24.773 1.00 34.80 375 ASP D N 1
ATOM 28350 C CA . ASP D 1 376 ? 3.787 7.976 25.508 1.00 42.41 375 ASP D CA 1
ATOM 28351 C C . ASP D 1 376 ? 3.744 6.485 25.820 1.00 42.06 375 ASP D C 1
ATOM 28352 O O . ASP D 1 376 ? 2.921 6.065 26.640 1.00 41.10 375 ASP D O 1
ATOM 28361 N N . GLN D 1 377 ? 4.598 5.686 25.195 1.00 38.57 376 GLN D N 1
ATOM 28362 C CA . GLN D 1 377 ? 4.686 4.258 25.447 1.00 38.07 376 GLN D CA 1
ATOM 28363 C C . GLN D 1 377 ? 6.146 3.846 25.380 1.00 39.20 376 GLN D C 1
ATOM 28364 O O . GLN D 1 377 ? 6.979 4.579 24.835 1.00 40.89 376 GLN D O 1
ATOM 28378 N N . PRO D 1 378 ? 6.490 2.680 25.924 1.00 38.26 377 PRO D N 1
ATOM 28379 C CA . PRO D 1 378 ? 7.855 2.171 25.758 1.00 41.80 377 PRO D CA 1
ATOM 28380 C C . PRO D 1 378 ? 8.232 2.111 24.284 1.00 42.06 377 PRO D C 1
ATOM 28381 O O . PRO D 1 378 ? 7.382 1.913 23.412 1.00 43.41 377 PRO D O 1
ATOM 28392 N N . ALA D 1 379 ? 9.529 2.282 24.018 1.00 39.08 378 ALA D N 1
ATOM 28393 C CA . ALA D 1 379 ? 10.009 2.405 22.645 1.00 43.54 378 ALA D CA 1
ATOM 28394 C C . ALA D 1 379 ? 9.454 1.300 21.754 1.00 48.09 378 ALA D C 1
ATOM 28395 O O . ALA D 1 379 ? 8.936 1.566 20.664 1.00 51.42 378 ALA D O 1
ATOM 28402 N N . ALA D 1 380 ? 9.550 0.048 22.207 1.00 45.02 379 ALA D N 1
ATOM 28403 C CA . ALA D 1 380 ? 9.144 -1.072 21.364 1.00 47.99 379 ALA D CA 1
ATOM 28404 C C . ALA D 1 380 ? 7.673 -0.972 20.976 1.00 52.85 379 ALA D C 1
ATOM 28405 O O . ALA D 1 380 ? 7.316 -1.183 19.811 1.00 59.40 379 ALA D O 1
ATOM 28412 N N . GLN D 1 381 ? 6.803 -0.649 21.935 1.00 47.40 380 GLN D N 1
ATOM 28413 C CA . GLN D 1 381 ? 5.379 -0.556 21.632 1.00 44.26 380 GLN D CA 1
ATOM 28414 C C . GLN D 1 381 ? 5.074 0.672 20.783 1.00 41.84 380 GLN D C 1
ATOM 28415 O O . GLN D 1 381 ? 4.286 0.596 19.833 1.00 43.31 380 GLN D O 1
ATOM 28429 N N . ALA D 1 382 ? 5.686 1.814 21.106 1.00 38.92 381 ALA D N 1
ATOM 28430 C CA . ALA D 1 382 ? 5.399 3.037 20.362 1.00 38.25 381 ALA D CA 1
ATOM 28431 C C . ALA D 1 382 ? 5.833 2.913 18.907 1.00 39.24 381 ALA D C 1
ATOM 28432 O O . ALA D 1 382 ? 5.119 3.354 17.998 1.00 36.67 381 ALA D O 1
ATOM 28439 N N . LEU D 1 383 ? 7.001 2.313 18.664 1.00 40.44 382 LEU D N 1
ATOM 28440 C CA . LEU D 1 383 ? 7.491 2.173 17.298 1.00 41.58 382 LEU D CA 1
ATOM 28441 C C . LEU D 1 383 ? 6.592 1.257 16.476 1.00 46.72 382 LEU D C 1
ATOM 28442 O O . LEU D 1 383 ? 6.399 1.483 15.275 1.00 50.68 382 LEU D O 1
ATOM 28458 N N . ARG D 1 384 ? 6.034 0.216 17.100 1.00 48.20 383 ARG D N 1
ATOM 28459 C CA . ARG D 1 384 ? 5.149 -0.687 16.371 1.00 52.70 383 ARG D CA 1
ATOM 28460 C C . ARG D 1 384 ? 3.897 0.033 15.889 1.00 51.04 383 ARG D C 1
ATOM 28461 O O . ARG D 1 384 ? 3.353 -0.308 14.833 1.00 51.22 383 ARG D O 1
ATOM 28482 N N . ALA D 1 385 ? 3.426 1.028 16.642 1.00 52.00 384 ALA D N 1
ATOM 28483 C CA . ALA D 1 385 ? 2.257 1.795 16.233 1.00 55.68 384 ALA D CA 1
ATOM 28484 C C . ALA D 1 385 ? 2.608 2.935 15.287 1.00 62.26 384 ALA D C 1
ATOM 28485 O O . ALA D 1 385 ? 1.730 3.408 14.556 1.00 66.74 384 ALA D O 1
ATOM 28492 N N . LEU D 1 386 ? 3.866 3.377 15.277 1.00 59.03 385 LEU D N 1
ATOM 28493 C CA . LEU D 1 386 ? 4.282 4.503 14.453 1.00 54.43 385 LEU D CA 1
ATOM 28494 C C . LEU D 1 386 ? 4.733 4.096 13.058 1.00 53.75 385 LEU D C 1
ATOM 28495 O O . LEU D 1 386 ? 4.678 4.923 12.141 1.00 53.85 385 LEU D O 1
ATOM 28511 N N . ARG D 1 387 ? 5.175 2.850 12.872 1.00 55.41 386 ARG D N 1
ATOM 28512 C CA . ARG D 1 387 ? 5.697 2.440 11.573 1.00 56.29 386 ARG D CA 1
ATOM 28513 C C . ARG D 1 387 ? 4.632 2.512 10.488 1.00 53.47 386 ARG D C 1
ATOM 28514 O O . ARG D 1 387 ? 4.953 2.756 9.320 1.00 53.90 386 ARG D O 1
ATOM 28535 N N . ASP D 1 388 ? 3.363 2.307 10.850 1.00 50.32 387 ASP D N 1
ATOM 28536 C CA . ASP D 1 388 ? 2.289 2.325 9.864 1.00 58.34 387 ASP D CA 1
ATOM 28537 C C . ASP D 1 388 ? 2.216 3.649 9.113 1.00 53.15 387 ASP D C 1
ATOM 28538 O O . ASP D 1 388 ? 1.674 3.691 8.004 1.00 51.97 387 ASP D O 1
ATOM 28547 N N . ASP D 1 389 ? 2.753 4.729 9.685 1.00 51.40 388 ASP D N 1
ATOM 28548 C CA . ASP D 1 389 ? 2.710 6.034 9.038 1.00 56.07 388 ASP D CA 1
ATOM 28549 C C . ASP D 1 389 ? 3.825 6.237 8.020 1.00 48.93 388 ASP D C 1
ATOM 28550 O O . ASP D 1 389 ? 3.793 7.232 7.287 1.00 47.35 388 ASP D O 1
ATOM 28559 N N . PHE D 1 390 ? 4.797 5.331 7.951 1.00 48.52 389 PHE D N 1
ATOM 28560 C CA . PHE D 1 390 ? 5.968 5.506 7.103 1.00 47.35 389 PHE D CA 1
ATOM 28561 C C . PHE D 1 390 ? 5.848 4.669 5.836 1.00 52.78 389 PHE D C 1
ATOM 28562 O O . PHE D 1 390 ? 5.435 3.507 5.880 1.00 57.41 389 PHE D O 1
ATOM 28579 N N . VAL D 1 391 ? 6.215 5.275 4.705 1.00 49.34 390 VAL D N 1
ATOM 28580 C CA . VAL D 1 391 ? 6.143 4.577 3.425 1.00 57.20 390 VAL D CA 1
ATOM 28581 C C . VAL D 1 391 ? 7.203 3.485 3.355 1.00 62.42 390 VAL D C 1
ATOM 28582 O O . VAL D 1 391 ? 6.923 2.349 2.955 1.00 66.49 390 VAL D O 1
ATOM 28595 N N . ASP D 1 392 ? 8.436 3.812 3.740 1.00 62.68 391 ASP D N 1
ATOM 28596 C CA . ASP D 1 392 ? 9.537 2.849 3.717 1.00 62.03 391 ASP D CA 1
ATOM 28597 C C . ASP D 1 392 ? 9.604 2.133 5.066 1.00 57.11 391 ASP D C 1
ATOM 28598 O O . ASP D 1 392 ? 10.494 2.354 5.889 1.00 55.14 391 ASP D O 1
ATOM 28607 N N . ILE D 1 393 ? 8.621 1.254 5.285 1.00 56.71 392 ILE D N 1
ATOM 28608 C CA . ILE D 1 393 ? 8.544 0.539 6.555 1.00 61.59 392 ILE D CA 1
ATOM 28609 C C . ILE D 1 393 ? 9.805 -0.281 6.790 1.00 56.87 392 ILE D C 1
ATOM 28610 O O . ILE D 1 393 ? 10.218 -0.483 7.939 1.00 55.66 392 ILE D O 1
ATOM 28626 N N . LYS D 1 394 ? 10.441 -0.761 5.719 1.00 49.53 393 LYS D N 1
ATOM 28627 C CA . LYS D 1 394 ? 11.664 -1.542 5.874 1.00 47.84 393 LYS D CA 1
ATOM 28628 C C . LYS D 1 394 ? 12.797 -0.679 6.415 1.00 46.88 393 LYS D C 1
ATOM 28629 O O . LYS D 1 394 ? 13.515 -1.085 7.336 1.00 46.73 393 LYS D O 1
ATOM 28648 N N . VAL D 1 395 ? 12.969 0.523 5.860 1.00 51.04 394 VAL D N 1
ATOM 28649 C CA . VAL D 1 395 ? 14.035 1.398 6.334 1.00 52.08 394 VAL D CA 1
ATOM 28650 C C . VAL D 1 395 ? 13.693 1.966 7.705 1.00 48.15 394 VAL D C 1
ATOM 28651 O O . VAL D 1 395 ? 14.590 2.248 8.509 1.00 48.71 394 VAL D O 1
ATOM 28664 N N . PHE D 1 396 ? 12.403 2.146 8.001 1.00 44.67 395 PHE D N 1
ATOM 28665 C CA . PHE D 1 396 ? 12.021 2.643 9.318 1.00 50.25 395 PHE D CA 1
ATOM 28666 C C . PHE D 1 396 ? 12.245 1.585 10.389 1.00 54.86 395 PHE D C 1
ATOM 28667 O O . PHE D 1 396 ? 12.738 1.894 11.481 1.00 57.91 395 PHE D O 1
ATOM 28684 N N . ASP D 1 397 ? 11.882 0.332 10.103 1.00 56.22 396 ASP D N 1
ATOM 28685 C CA . ASP D 1 397 ? 12.180 -0.746 11.038 1.00 58.84 396 ASP D CA 1
ATOM 28686 C C . ASP D 1 397 ? 13.674 -0.832 11.313 1.00 63.33 396 ASP D C 1
ATOM 28687 O O . ASP D 1 397 ? 14.082 -1.158 12.434 1.00 62.28 396 ASP D O 1
ATOM 28696 N N . ASP D 1 398 ? 14.505 -0.537 10.310 1.00 67.62 397 ASP D N 1
ATOM 28697 C CA . ASP D 1 398 ? 15.943 -0.456 10.539 1.00 67.41 397 ASP D CA 1
ATOM 28698 C C . ASP D 1 398 ? 16.272 0.679 11.502 1.00 60.01 397 ASP D C 1
ATOM 28699 O O . ASP D 1 398 ? 16.994 0.484 12.486 1.00 61.18 397 ASP D O 1
ATOM 28708 N N . TRP D 1 399 ? 15.745 1.878 11.235 1.00 49.00 398 TRP D N 1
ATOM 28709 C CA . TRP D 1 399 ? 15.978 2.999 12.139 1.00 45.03 398 TRP D CA 1
ATOM 28710 C C . TRP D 1 399 ? 15.459 2.689 13.536 1.00 45.37 398 TRP D C 1
ATOM 28711 O O . TRP D 1 399 ? 16.108 3.017 14.537 1.00 46.52 398 TRP D O 1
ATOM 28732 N N . ALA D 1 400 ? 14.284 2.061 13.625 1.00 42.42 399 ALA D N 1
ATOM 28733 C CA . ALA D 1 400 ? 13.704 1.753 14.926 1.00 47.87 399 ALA D CA 1
ATOM 28734 C C . ALA D 1 400 ? 14.643 0.889 15.758 1.00 48.33 399 ALA D C 1
ATOM 28735 O O . ALA D 1 400 ? 14.743 1.066 16.978 1.00 45.88 399 ALA D O 1
ATOM 28742 N N . GLN D 1 401 ? 15.343 -0.049 15.117 1.00 50.73 400 GLN D N 1
ATOM 28743 C CA . GLN D 1 401 ? 16.252 -0.921 15.854 1.00 56.14 400 GLN D CA 1
ATOM 28744 C C . GLN D 1 401 ? 17.506 -0.171 16.285 1.00 54.74 400 GLN D C 1
ATOM 28745 O O . GLN D 1 401 ? 17.997 -0.366 17.404 1.00 58.26 400 GLN D O 1
ATOM 28759 N N . ALA D 1 402 ? 18.037 0.695 15.420 1.00 51.78 401 ALA D N 1
ATOM 28760 C CA . ALA D 1 402 ? 19.175 1.517 15.813 1.00 50.43 401 ALA D CA 1
ATOM 28761 C C . ALA D 1 402 ? 18.801 2.467 16.942 1.00 52.89 401 ALA D C 1
ATOM 28762 O O . ALA D 1 402 ? 19.668 2.871 17.725 1.00 53.01 401 ALA D O 1
ATOM 28769 N N . TYR D 1 403 ? 17.519 2.825 17.049 1.00 54.43 402 TYR D N 1
ATOM 28770 C CA . TYR D 1 403 ? 17.060 3.680 18.139 1.00 54.29 402 TYR D CA 1
ATOM 28771 C C . TYR D 1 403 ? 16.918 2.892 19.434 1.00 47.97 402 TYR D C 1
ATOM 28772 O O . TYR D 1 403 ? 17.378 3.334 20.493 1.00 41.44 402 TYR D O 1
ATOM 28790 N N . GLN D 1 404 ? 16.282 1.719 19.369 1.00 48.12 403 GLN D N 1
ATOM 28791 C CA . GLN D 1 404 ? 16.177 0.870 20.551 1.00 48.88 403 GLN D CA 1
ATOM 28792 C C . GLN D 1 404 ? 17.555 0.452 21.049 1.00 49.79 403 GLN D C 1
ATOM 28793 O O . GLN D 1 404 ? 17.798 0.402 22.261 1.00 49.10 403 GLN D O 1
ATOM 28807 N N . ALA D 1 405 ? 18.474 0.151 20.129 1.00 48.91 404 ALA D N 1
ATOM 28808 C CA . ALA D 1 405 ? 19.848 -0.127 20.530 1.00 52.23 404 ALA D CA 1
ATOM 28809 C C . ALA D 1 405 ? 20.473 1.088 21.200 1.00 53.05 404 ALA D C 1
ATOM 28810 O O . ALA D 1 405 ? 21.148 0.964 22.229 1.00 55.27 404 ALA D O 1
ATOM 28817 N N . ARG D 1 406 ? 20.254 2.274 20.629 1.00 47.31 405 ARG D N 1
ATOM 28818 C CA . ARG D 1 406 ? 20.773 3.497 21.228 1.00 45.55 405 ARG D CA 1
ATOM 28819 C C . ARG D 1 406 ? 20.227 3.691 22.636 1.00 45.89 405 ARG D C 1
ATOM 28820 O O . ARG D 1 406 ? 20.935 4.183 23.523 1.00 43.04 405 ARG D O 1
ATOM 28841 N N . ILE D 1 407 ? 18.967 3.311 22.863 1.00 49.76 406 ILE D N 1
ATOM 28842 C CA . ILE D 1 407 ? 18.396 3.390 24.206 1.00 47.80 406 ILE D CA 1
ATOM 28843 C C . ILE D 1 407 ? 19.129 2.437 25.141 1.00 53.09 406 ILE D C 1
ATOM 28844 O O . ILE D 1 407 ? 19.652 2.838 26.187 1.00 55.93 406 ILE D O 1
ATOM 28860 N N . ALA D 1 408 ? 19.172 1.153 24.775 1.00 48.01 407 ALA D N 1
ATOM 28861 C CA . ALA D 1 408 ? 19.833 0.164 25.615 1.00 44.12 407 ALA D CA 1
ATOM 28862 C C . ALA D 1 408 ? 21.299 0.501 25.846 1.00 46.09 407 ALA D C 1
ATOM 28863 O O . ALA D 1 408 ? 21.873 0.067 26.850 1.00 47.49 407 ALA D O 1
ATOM 28870 N N . ALA D 1 409 ? 21.912 1.272 24.948 1.00 60.37 408 ALA D N 1
ATOM 28871 C CA . ALA D 1 409 ? 23.307 1.665 25.104 1.00 62.27 408 ALA D CA 1
ATOM 28872 C C . ALA D 1 409 ? 23.511 2.711 26.192 1.00 63.41 408 ALA D C 1
ATOM 28873 O O . ALA D 1 409 ? 24.644 3.173 26.371 1.00 66.80 408 ALA D O 1
ATOM 28880 N N . GLU D 1 410 ? 22.462 3.098 26.915 1.00 55.46 409 GLU D N 1
ATOM 28881 C CA . GLU D 1 410 ? 22.598 4.061 27.996 1.00 54.34 409 GLU D CA 1
ATOM 28882 C C . GLU D 1 410 ? 21.624 3.701 29.107 1.00 57.69 409 GLU D C 1
ATOM 28883 O O . GLU D 1 410 ? 20.529 3.191 28.855 1.00 54.87 409 GLU D O 1
ATOM 28895 N N . GLU D 1 411 ? 22.044 3.963 30.344 1.00 67.45 410 GLU D N 1
ATOM 28896 C CA . GLU D 1 411 ? 21.171 3.807 31.501 1.00 81.68 410 GLU D CA 1
ATOM 28897 C C . GLU D 1 411 ? 20.006 4.784 31.390 1.00 93.31 410 GLU D C 1
ATOM 28898 O O . GLU D 1 411 ? 20.124 5.955 31.764 1.00 101.42 410 GLU D O 1
ATOM 28910 N N . ASN D 1 412 ? 18.877 4.303 30.873 1.00 88.35 411 ASN D N 1
ATOM 28911 C CA . ASN D 1 412 ? 17.751 5.152 30.510 1.00 85.37 411 ASN D CA 1
ATOM 28912 C C . ASN D 1 412 ? 16.683 5.232 31.593 1.00 78.52 411 ASN D C 1
ATOM 28913 O O . ASN D 1 412 ? 15.645 5.864 31.372 1.00 74.22 411 ASN D O 1
ATOM 28924 N N . GLY D 1 413 ? 16.907 4.614 32.750 1.00 79.61 412 GLY D N 1
ATOM 28925 C CA . GLY D 1 413 ? 15.930 4.650 33.819 1.00 71.09 412 GLY D CA 1
ATOM 28926 C C . GLY D 1 413 ? 14.658 3.884 33.480 1.00 57.31 412 GLY D C 1
ATOM 28927 O O . GLY D 1 413 ? 14.539 3.214 32.453 1.00 49.99 412 GLY D O 1
ATOM 28931 N N . THR D 1 414 ? 13.687 4.006 34.383 1.00 42.99 413 THR D N 1
ATOM 28932 C CA . THR D 1 414 ? 12.416 3.319 34.223 1.00 38.59 413 THR D CA 1
ATOM 28933 C C . THR D 1 414 ? 11.643 3.877 33.029 1.00 37.42 413 THR D C 1
ATOM 28934 O O . THR D 1 414 ? 11.926 4.966 32.519 1.00 36.55 413 THR D O 1
ATOM 28945 N N . GLU D 1 415 ? 10.643 3.109 32.589 1.00 38.45 414 GLU D N 1
ATOM 28946 C CA . GLU D 1 415 ? 9.806 3.548 31.477 1.00 38.25 414 GLU D CA 1
ATOM 28947 C C . GLU D 1 415 ? 9.050 4.823 31.829 1.00 38.23 414 GLU D C 1
ATOM 28948 O O . GLU D 1 415 ? 8.848 5.693 30.973 1.00 38.49 414 GLU D O 1
ATOM 28960 N N . GLN D 1 416 ? 8.624 4.955 33.087 1.00 37.35 415 GLN D N 1
ATOM 28961 C CA . GLN D 1 416 ? 7.929 6.169 33.503 1.00 36.22 415 GLN D CA 1
ATOM 28962 C C . GLN D 1 416 ? 8.886 7.354 33.568 1.00 34.94 415 GLN D C 1
ATOM 28963 O O . GLN D 1 416 ? 8.501 8.488 33.260 1.00 37.89 415 GLN D O 1
ATOM 28977 N N . ALA D 1 417 ? 10.138 7.113 33.964 1.00 37.31 416 ALA D N 1
ATOM 28978 C CA . ALA D 1 417 ? 11.130 8.182 33.955 1.00 37.05 416 ALA D CA 1
ATOM 28979 C C . ALA D 1 417 ? 11.353 8.711 32.543 1.00 35.37 416 ALA D C 1
ATOM 28980 O O . ALA D 1 417 ? 11.475 9.924 32.337 1.00 32.89 416 ALA D O 1
ATOM 28987 N N . ARG D 1 418 ? 11.406 7.811 31.558 1.00 38.33 417 ARG D N 1
ATOM 28988 C CA . ARG D 1 418 ? 11.543 8.223 30.164 1.00 38.05 417 ARG D CA 1
ATOM 28989 C C . ARG D 1 418 ? 10.313 8.992 29.699 1.00 41.51 417 ARG D C 1
ATOM 28990 O O . ARG D 1 418 ? 10.429 10.042 29.056 1.00 36.45 417 ARG D O 1
ATOM 29011 N N . LYS D 1 419 ? 9.122 8.482 30.018 1.00 40.79 418 LYS D N 1
ATOM 29012 C CA . LYS D 1 419 ? 7.891 9.161 29.625 1.00 38.96 418 LYS D CA 1
ATOM 29013 C C . LYS D 1 419 ? 7.833 10.566 30.212 1.00 36.38 418 LYS D C 1
ATOM 29014 O O . LYS D 1 419 ? 7.488 11.529 29.519 1.00 33.97 418 LYS D O 1
ATOM 29033 N N . GLU D 1 420 ? 8.169 10.700 31.495 1.00 36.25 419 GLU D N 1
ATOM 29034 C CA . GLU D 1 420 ? 8.194 12.016 32.124 1.00 39.52 419 GLU D CA 1
ATOM 29035 C C . GLU D 1 420 ? 9.199 12.925 31.430 1.00 38.61 419 GLU D C 1
ATOM 29036 O O . GLU D 1 420 ? 8.903 14.087 31.126 1.00 33.95 419 GLU D O 1
ATOM 29048 N N . ARG D 1 421 ? 10.396 12.401 31.162 1.00 35.39 420 ARG D N 1
ATOM 29049 C CA . ARG D 1 421 ? 11.428 13.165 30.470 1.00 33.11 420 ARG D CA 1
ATOM 29050 C C . ARG D 1 421 ? 10.932 13.673 29.122 1.00 34.51 420 ARG D C 1
ATOM 29051 O O . ARG D 1 421 ? 11.024 14.869 28.819 1.00 32.47 420 ARG D O 1
ATOM 29072 N N . MET D 1 422 ? 10.407 12.769 28.292 1.00 35.91 421 MET D N 1
ATOM 29073 C CA . MET D 1 422 ? 10.096 13.120 26.910 1.00 37.39 421 MET D CA 1
ATOM 29074 C C . MET D 1 422 ? 8.867 14.017 26.826 1.00 37.91 421 MET D C 1
ATOM 29075 O O . MET D 1 422 ? 8.851 14.984 26.054 1.00 37.62 421 MET D O 1
ATOM 29089 N N . HIS D 1 423 ? 7.833 13.725 27.617 1.00 37.79 422 HIS D N 1
ATOM 29090 C CA . HIS D 1 423 ? 6.639 14.561 27.609 1.00 38.23 422 HIS D CA 1
ATOM 29091 C C . HIS D 1 423 ? 6.901 15.967 28.130 1.00 37.23 422 HIS D C 1
ATOM 29092 O O . HIS D 1 423 ? 6.054 16.844 27.939 1.00 37.54 422 HIS D O 1
ATOM 29106 N N . ALA D 1 424 ? 8.045 16.204 28.772 1.00 38.00 423 ALA D N 1
ATOM 29107 C CA . ALA D 1 424 ? 8.386 17.539 29.246 1.00 36.37 423 ALA D CA 1
ATOM 29108 C C . ALA D 1 424 ? 9.045 18.395 28.171 1.00 31.70 423 ALA D C 1
ATOM 29109 O O . ALA D 1 424 ? 9.078 19.623 28.315 1.00 32.03 423 ALA D O 1
ATOM 29116 N N . VAL D 1 425 ? 9.563 17.783 27.109 1.00 31.24 424 VAL D N 1
ATOM 29117 C CA . VAL D 1 425 ? 10.143 18.518 25.990 1.00 31.66 424 VAL D CA 1
ATOM 29118 C C . VAL D 1 425 ? 9.387 18.301 24.687 1.00 34.58 424 VAL D C 1
ATOM 29119 O O . VAL D 1 425 ? 9.681 18.991 23.698 1.00 32.93 424 VAL D O 1
ATOM 29132 N N . ASN D 1 426 ? 8.431 17.373 24.644 1.00 33.77 425 ASN D N 1
ATOM 29133 C CA . ASN D 1 426 ? 7.655 17.091 23.440 1.00 34.03 425 ASN D CA 1
ATOM 29134 C C . ASN D 1 426 ? 6.232 17.594 23.631 1.00 36.18 425 ASN D C 1
ATOM 29135 O O . ASN D 1 426 ? 5.428 16.933 24.307 1.00 39.03 425 ASN D O 1
ATOM 29146 N N . PRO D 1 427 ? 5.861 18.740 23.065 1.00 31.36 426 PRO D N 1
ATOM 29147 C CA . PRO D 1 427 ? 4.527 19.281 23.336 1.00 32.87 426 PRO D CA 1
ATOM 29148 C C . PRO D 1 427 ? 3.437 18.401 22.749 1.00 33.75 426 PRO D C 1
ATOM 29149 O O . PRO D 1 427 ? 3.609 17.759 21.710 1.00 34.83 426 PRO D O 1
ATOM 29160 N N . LEU D 1 428 ? 2.310 18.357 23.455 1.00 31.72 427 LEU D N 1
ATOM 29161 C CA . LEU D 1 428 ? 1.107 17.713 22.950 1.00 31.23 427 LEU D CA 1
ATOM 29162 C C . LEU D 1 428 ? 0.263 18.664 22.117 1.00 32.13 427 LEU D C 1
ATOM 29163 O O . LEU D 1 428 ? -0.388 18.229 21.159 1.00 31.06 427 LEU D O 1
ATOM 29179 N N . TYR D 1 429 ? 0.269 19.951 22.458 1.00 36.63 428 TYR D N 1
ATOM 29180 C CA . TYR D 1 429 ? -0.472 20.976 21.739 1.00 34.30 428 TYR D CA 1
ATOM 29181 C C . TYR D 1 429 ? 0.500 21.993 21.158 1.00 35.65 428 TYR D C 1
ATOM 29182 O O . TYR D 1 429 ? 1.459 22.399 21.823 1.00 35.23 428 TYR D O 1
ATOM 29200 N N . ILE D 1 430 ? 0.247 22.404 19.915 1.00 30.49 429 ILE D N 1
ATOM 29201 C CA . ILE D 1 430 ? 1.025 23.450 19.263 1.00 30.63 429 ILE D CA 1
ATOM 29202 C C . ILE D 1 430 ? 0.069 24.347 18.489 1.00 31.08 429 ILE D C 1
ATOM 29203 O O . ILE D 1 430 ? -1.080 23.989 18.224 1.00 30.21 429 ILE D O 1
ATOM 29219 N N . LEU D 1 431 ? 0.562 25.533 18.127 1.00 31.90 430 LEU D N 1
ATOM 29220 C CA . LEU D 1 431 ? -0.253 26.540 17.446 1.00 30.88 430 LEU D CA 1
ATOM 29221 C C . LEU D 1 431 ? -0.318 26.201 15.959 1.00 32.30 430 LEU D C 1
ATOM 29222 O O . LEU D 1 431 ? 0.364 26.787 15.115 1.00 34.06 430 LEU D O 1
ATOM 29238 N N . ARG D 1 432 ? -1.165 25.230 15.634 1.00 36.10 431 ARG D N 1
ATOM 29239 C CA . ARG D 1 432 ? -1.344 24.835 14.245 1.00 34.88 431 ARG D CA 1
ATOM 29240 C C . ARG D 1 432 ? -2.156 25.886 13.500 1.00 33.78 431 ARG D C 1
ATOM 29241 O O . ARG D 1 432 ? -3.084 26.485 14.050 1.00 37.16 431 ARG D O 1
ATOM 29262 N N . ASN D 1 433 ? -1.794 26.110 12.234 1.00 32.42 432 ASN D N 1
ATOM 29263 C CA . ASN D 1 433 ? -2.427 27.171 11.458 1.00 32.39 432 ASN D CA 1
ATOM 29264 C C . ASN D 1 433 ? -3.943 27.015 11.426 1.00 30.32 432 ASN D C 1
ATOM 29265 O O . ASN D 1 433 ? -4.676 28.007 11.520 1.00 31.72 432 ASN D O 1
ATOM 29276 N N . TYR D 1 434 ? -4.438 25.781 11.299 1.00 31.07 433 TYR D N 1
ATOM 29277 C CA . TYR D 1 434 ? -5.881 25.588 11.193 1.00 34.70 433 TYR D CA 1
ATOM 29278 C C . TYR D 1 434 ? -6.582 25.889 12.513 1.00 35.59 433 TYR D C 1
ATOM 29279 O O . TYR D 1 434 ? -7.728 26.352 12.511 1.00 34.77 433 TYR D O 1
ATOM 29297 N N . LEU D 1 435 ? -5.915 25.653 13.645 1.00 34.93 434 LEU D N 1
ATOM 29298 C CA . LEU D 1 435 ? -6.500 26.024 14.929 1.00 32.61 434 LEU D CA 1
ATOM 29299 C C . LEU D 1 435 ? -6.603 27.538 15.067 1.00 31.87 434 LEU D C 1
ATOM 29300 O O . LEU D 1 435 ? -7.629 28.059 15.520 1.00 31.48 434 LEU D O 1
ATOM 29316 N N . ALA D 1 436 ? -5.549 28.261 14.681 1.00 31.98 435 ALA D N 1
ATOM 29317 C CA . ALA D 1 436 ? -5.586 29.716 14.762 1.00 30.76 435 ALA D CA 1
ATOM 29318 C C . ALA D 1 436 ? -6.649 30.291 13.835 1.00 32.40 435 ALA D C 1
ATOM 29319 O O . ALA D 1 436 ? -7.316 31.274 14.177 1.00 33.18 435 ALA D O 1
ATOM 29326 N N . GLN D 1 437 ? -6.823 29.693 12.656 1.00 35.95 436 GLN D N 1
ATOM 29327 C CA . GLN D 1 437 ? -7.821 30.197 11.718 1.00 37.49 436 GLN D CA 1
ATOM 29328 C C . GLN D 1 437 ? -9.227 30.049 12.287 1.00 37.72 436 GLN D C 1
ATOM 29329 O O . GLN D 1 437 ? -10.036 30.982 12.224 1.00 39.66 436 GLN D O 1
ATOM 29343 N N . ASN D 1 438 ? -9.537 28.878 12.849 1.00 35.98 437 ASN D N 1
ATOM 29344 C CA . ASN D 1 438 ? -10.843 28.680 13.472 1.00 39.29 437 ASN D CA 1
ATOM 29345 C C . ASN D 1 438 ? -11.078 29.696 14.582 1.00 32.07 437 ASN D C 1
ATOM 29346 O O . ASN D 1 438 ? -12.179 30.243 14.711 1.00 34.44 437 ASN D O 1
ATOM 29357 N N . ALA D 1 439 ? -10.053 29.964 15.395 1.00 31.53 438 ALA D N 1
ATOM 29358 C CA . ALA D 1 439 ? -10.178 30.988 16.425 1.00 31.93 438 ALA D CA 1
ATOM 29359 C C . ALA D 1 439 ? -10.435 32.356 15.806 1.00 35.28 438 ALA D C 1
ATOM 29360 O O . ALA D 1 439 ? -11.270 33.124 16.300 1.00 33.58 438 ALA D O 1
ATOM 29367 N N . ILE D 1 440 ? -9.738 32.670 14.713 1.00 33.36 439 ILE D N 1
ATOM 29368 C CA . ILE D 1 440 ? -9.894 33.974 14.075 1.00 33.20 439 ILE D CA 1
ATOM 29369 C C . ILE D 1 440 ? -11.310 34.141 13.538 1.00 32.92 439 ILE D C 1
ATOM 29370 O O . ILE D 1 440 ? -11.943 35.187 13.723 1.00 37.04 439 ILE D O 1
ATOM 29386 N N . GLU D 1 441 ? -11.827 33.115 12.859 1.00 31.13 440 GLU D N 1
ATOM 29387 C CA . GLU D 1 441 ? -13.145 33.231 12.241 1.00 37.39 440 GLU D CA 1
ATOM 29388 C C . GLU D 1 441 ? -14.222 33.502 13.283 1.00 35.62 440 GLU D C 1
ATOM 29389 O O . GLU D 1 441 ? -15.151 34.282 13.038 1.00 34.61 440 GLU D O 1
ATOM 29401 N N . ALA D 1 442 ? -14.117 32.871 14.455 1.00 36.23 441 ALA D N 1
ATOM 29402 C CA . ALA D 1 442 ? -15.052 33.166 15.534 1.00 34.85 441 ALA D CA 1
ATOM 29403 C C . ALA D 1 442 ? -14.858 34.585 16.052 1.00 34.58 441 ALA D C 1
ATOM 29404 O O . ALA D 1 442 ? -15.835 35.285 16.345 1.00 35.74 441 ALA D O 1
ATOM 29411 N N . ALA D 1 443 ? -13.606 35.031 16.169 1.00 33.19 442 ALA D N 1
ATOM 29412 C CA . ALA D 1 443 ? -13.349 36.374 16.674 1.00 37.46 442 ALA D CA 1
ATOM 29413 C C . ALA D 1 443 ? -13.840 37.440 15.704 1.00 36.55 442 ALA D C 1
ATOM 29414 O O . ALA D 1 443 ? -14.303 38.502 16.136 1.00 34.38 442 ALA D O 1
ATOM 29421 N N . GLU D 1 444 ? -13.747 37.181 14.398 1.00 34.11 443 GLU D N 1
ATOM 29422 C CA . GLU D 1 444 ? -14.261 38.129 13.417 1.00 35.50 443 GLU D CA 1
ATOM 29423 C C . GLU D 1 444 ? -15.779 38.225 13.460 1.00 38.97 443 GLU D C 1
ATOM 29424 O O . GLU D 1 444 ? -16.340 39.196 12.941 1.00 41.02 443 GLU D O 1
ATOM 29436 N N . LYS D 1 445 ? -16.451 37.245 14.064 1.00 42.52 444 LYS D N 1
ATOM 29437 C CA . LYS D 1 445 ? -17.876 37.340 14.346 1.00 46.55 444 LYS D CA 1
ATOM 29438 C C . LYS D 1 445 ? -18.165 37.935 15.718 1.00 46.05 444 LYS D C 1
ATOM 29439 O O . LYS D 1 445 ? -19.335 38.154 16.048 1.00 44.71 444 LYS D O 1
ATOM 29458 N N . GLY D 1 446 ? -17.138 38.191 16.522 1.00 43.96 445 GLY D N 1
ATOM 29459 C CA . GLY D 1 446 ? -17.324 38.731 17.849 1.00 43.67 445 GLY D CA 1
ATOM 29460 C C . GLY D 1 446 ? -17.357 37.710 18.964 1.00 42.68 445 GLY D C 1
ATOM 29461 O O . GLY D 1 446 ? -17.638 38.083 20.108 1.00 42.91 445 GLY D O 1
ATOM 29465 N N . ASP D 1 447 ? -17.093 36.439 18.669 1.00 39.83 446 ASP D N 1
ATOM 29466 C CA A ASP D 1 447 ? -17.047 35.388 19.679 0.48 40.11 446 ASP D CA 1
ATOM 29467 C CA B ASP D 1 447 ? -17.047 35.387 19.679 0.52 40.12 446 ASP D CA 1
ATOM 29468 C C . ASP D 1 447 ? -15.585 35.104 20.004 1.00 37.97 446 ASP D C 1
ATOM 29469 O O . ASP D 1 447 ? -14.871 34.491 19.204 1.00 35.76 446 ASP D O 1
ATOM 29486 N N . TYR D 1 448 ? -15.146 35.548 21.178 1.00 37.37 447 TYR D N 1
ATOM 29487 C CA . TYR D 1 448 ? -13.753 35.443 21.586 1.00 38.84 447 TYR D CA 1
ATOM 29488 C C . TYR D 1 448 ? -13.467 34.229 22.459 1.00 40.39 447 TYR D C 1
ATOM 29489 O O . TYR D 1 448 ? -12.333 34.075 22.923 1.00 40.83 447 TYR D O 1
ATOM 29507 N N . GLU D 1 449 ? -14.454 33.364 22.698 1.00 36.88 448 GLU D N 1
ATOM 29508 C CA . GLU D 1 449 ? -14.219 32.222 23.574 1.00 39.86 448 GLU D CA 1
ATOM 29509 C C . GLU D 1 449 ? -13.210 31.256 22.964 1.00 36.43 448 GLU D C 1
ATOM 29510 O O . GLU D 1 449 ? -12.396 30.666 23.683 1.00 35.93 448 GLU D O 1
ATOM 29522 N N . GLU D 1 450 ? -13.244 31.083 21.641 1.00 39.22 449 GLU D N 1
ATOM 29523 C CA . GLU D 1 450 ? -12.369 30.102 21.007 1.00 36.76 449 GLU D CA 1
ATOM 29524 C C . GLU D 1 450 ? -10.910 30.540 21.062 1.00 35.19 449 GLU D C 1
ATOM 29525 O O . GLU D 1 450 ? -10.019 29.717 21.303 1.00 36.55 449 GLU D O 1
ATOM 29537 N N . VAL D 1 451 ? -10.638 31.827 20.833 1.00 30.10 450 VAL D N 1
ATOM 29538 C CA . VAL D 1 451 ? -9.256 32.289 20.882 1.00 33.41 450 VAL D CA 1
ATOM 29539 C C . VAL D 1 451 ? -8.728 32.237 22.309 1.00 31.29 450 VAL D C 1
ATOM 29540 O O . VAL D 1 451 ? -7.538 31.981 22.530 1.00 31.40 450 VAL D O 1
ATOM 29553 N N . ARG D 1 452 ? -9.592 32.467 23.299 1.00 33.02 451 ARG D N 1
ATOM 29554 C CA . ARG D 1 452 ? -9.152 32.410 24.688 1.00 37.07 451 ARG D CA 1
ATOM 29555 C C . ARG D 1 452 ? -8.851 30.979 25.110 1.00 36.44 451 ARG D C 1
ATOM 29556 O O . ARG D 1 452 ? -7.839 30.723 25.772 1.00 38.43 451 ARG D O 1
ATOM 29577 N N . ARG D 1 453 ? -9.711 30.030 24.733 1.00 29.72 452 ARG D N 1
ATOM 29578 C CA . ARG D 1 453 ? -9.440 28.635 25.055 1.00 29.45 452 ARG D CA 1
ATOM 29579 C C . ARG D 1 453 ? -8.169 28.158 24.362 1.00 30.15 452 ARG D C 1
ATOM 29580 O O . ARG D 1 453 ? -7.342 27.471 24.972 1.00 29.07 452 ARG D O 1
ATOM 29601 N N . LEU D 1 454 ? -7.986 28.527 23.092 1.00 30.29 453 LEU D N 1
ATOM 29602 C CA . LEU D 1 454 ? -6.777 28.137 22.373 1.00 29.68 453 LEU D CA 1
ATOM 29603 C C . LEU D 1 454 ? -5.535 28.674 23.071 1.00 30.99 453 LEU D C 1
ATOM 29604 O O . LEU D 1 454 ? -4.585 27.929 23.340 1.00 31.11 453 LEU D O 1
ATOM 29620 N N . HIS D 1 455 ? -5.523 29.974 23.370 1.00 32.07 454 HIS D N 1
ATOM 29621 C CA . HIS D 1 455 ? -4.407 30.554 24.109 1.00 35.71 454 HIS D CA 1
ATOM 29622 C C . HIS D 1 455 ? -4.187 29.818 25.425 1.00 36.95 454 HIS D C 1
ATOM 29623 O O . HIS D 1 455 ? -3.059 29.435 25.757 1.00 35.40 454 HIS D O 1
ATOM 29637 N N . GLN D 1 456 ? -5.262 29.597 26.182 1.00 32.73 455 GLN D N 1
ATOM 29638 C CA . GLN D 1 456 ? -5.131 28.959 27.486 1.00 37.08 455 GLN D CA 1
ATOM 29639 C C . GLN D 1 456 ? -4.532 27.563 27.359 1.00 36.93 455 GLN D C 1
ATOM 29640 O O . GLN D 1 456 ? -3.663 27.180 28.151 1.00 33.22 455 GLN D O 1
ATOM 29654 N N . VAL D 1 457 ? -4.974 26.792 26.364 1.00 38.01 456 VAL D N 1
ATOM 29655 C CA . VAL D 1 457 ? -4.431 25.450 26.172 1.00 35.39 456 VAL D CA 1
ATOM 29656 C C . VAL D 1 457 ? -2.927 25.512 25.944 1.00 36.57 456 VAL D C 1
ATOM 29657 O O . VAL D 1 457 ? -2.162 24.728 26.519 1.00 38.04 456 VAL D O 1
ATOM 29670 N N . LEU D 1 458 ? -2.477 26.450 25.109 1.00 34.89 457 LEU D N 1
ATOM 29671 C CA . LEU D 1 458 ? -1.063 26.555 24.772 1.00 32.58 457 LEU D CA 1
ATOM 29672 C C . LEU D 1 458 ? -0.218 27.123 25.906 1.00 34.19 457 LEU D C 1
ATOM 29673 O O . LEU D 1 458 ? 1.011 27.148 25.779 1.00 32.05 457 LEU D O 1
ATOM 29689 N N . CYS D 1 459 ? -0.833 27.580 27.000 1.00 31.47 458 CYS D N 1
ATOM 29690 C CA . CYS D 1 459 ? -0.048 28.025 28.148 1.00 33.29 458 CYS D CA 1
ATOM 29691 C C . CYS D 1 459 ? 0.677 26.862 28.814 1.00 35.01 458 CYS D C 1
ATOM 29692 O O . CYS D 1 459 ? 1.748 27.057 29.399 1.00 39.14 458 CYS D O 1
ATOM 29700 N N . THR D 1 460 ? 0.113 25.659 28.742 1.00 31.71 459 THR D N 1
ATOM 29701 C CA . THR D 1 460 ? 0.736 24.449 29.282 1.00 29.81 459 THR D CA 1
ATOM 29702 C C . THR D 1 460 ? 0.759 23.399 28.179 1.00 30.37 459 THR D C 1
ATOM 29703 O O . THR D 1 460 ? 0.016 22.410 28.221 1.00 31.22 459 THR D O 1
ATOM 29714 N N . PRO D 1 461 ? 1.615 23.584 27.169 1.00 29.39 460 PRO D N 1
ATOM 29715 C CA . PRO D 1 461 ? 1.546 22.728 25.975 1.00 29.94 460 PRO D CA 1
ATOM 29716 C C . PRO D 1 461 ? 2.082 21.324 26.183 1.00 32.79 460 PRO D C 1
ATOM 29717 O O . PRO D 1 461 ? 1.848 20.463 25.323 1.00 32.56 460 PRO D O 1
ATOM 29728 N N . PHE D 1 462 ? 2.792 21.064 27.278 1.00 30.73 461 PHE D N 1
ATOM 29729 C CA . PHE D 1 462 ? 3.352 19.748 27.548 1.00 32.23 461 PHE D CA 1
ATOM 29730 C C . PHE D 1 462 ? 2.458 18.890 28.434 1.00 35.87 461 PHE D C 1
ATOM 29731 O O . PHE D 1 462 ? 2.825 17.751 28.739 1.00 37.17 461 PHE D O 1
ATOM 29748 N N . THR D 1 463 ? 1.298 19.396 28.848 1.00 31.56 462 THR D N 1
ATOM 29749 C CA . THR D 1 463 ? 0.481 18.751 29.870 1.00 33.72 462 THR D CA 1
ATOM 29750 C C . THR D 1 463 ? -0.880 18.399 29.289 1.00 39.70 462 THR D C 1
ATOM 29751 O O . THR D 1 463 ? -1.602 19.281 28.813 1.00 38.53 462 THR D O 1
ATOM 29762 N N . GLU D 1 464 ? -1.230 17.115 29.340 1.00 45.39 463 GLU D N 1
ATOM 29763 C CA . GLU D 1 464 ? -2.528 16.674 28.850 1.00 44.76 463 GLU D CA 1
ATOM 29764 C C . GLU D 1 464 ? -3.639 17.332 29.656 1.00 42.61 463 GLU D C 1
ATOM 29765 O O . GLU D 1 464 ? -3.659 17.255 30.887 1.00 43.24 463 GLU D O 1
ATOM 29777 N N . GLN D 1 465 ? -4.563 17.983 28.955 1.00 42.06 464 GLN D N 1
ATOM 29778 C CA . GLN D 1 465 ? -5.666 18.691 29.585 1.00 40.34 464 GLN D CA 1
ATOM 29779 C C . GLN D 1 465 ? -6.981 18.012 29.239 1.00 41.90 464 GLN D C 1
ATOM 29780 O O . GLN D 1 465 ? -7.212 17.695 28.066 1.00 41.54 464 GLN D O 1
ATOM 29794 N N . PRO D 1 466 ? -7.859 17.765 30.212 1.00 43.89 465 PRO D N 1
ATOM 29795 C CA . PRO D 1 466 ? -9.104 17.048 29.905 1.00 44.62 465 PRO D CA 1
ATOM 29796 C C . PRO D 1 466 ? -10.010 17.850 28.983 1.00 44.65 465 PRO D C 1
ATOM 29797 O O . PRO D 1 466 ? -10.129 19.071 29.103 1.00 45.04 465 PRO D O 1
ATOM 29808 N N . GLY D 1 467 ? -10.648 17.143 28.052 1.00 46.83 466 GLY D N 1
ATOM 29809 C CA . GLY D 1 467 ? -11.565 17.759 27.117 1.00 45.60 466 GLY D CA 1
ATOM 29810 C C . GLY D 1 467 ? -10.922 18.534 25.989 1.00 44.79 466 GLY D C 1
ATOM 29811 O O . GLY D 1 467 ? -11.641 19.182 25.220 1.00 46.53 466 GLY D O 1
ATOM 29815 N N . MET D 1 468 ? -9.595 18.487 25.858 1.00 43.67 467 MET D N 1
ATOM 29816 C CA . MET D 1 468 ? -8.881 19.244 24.836 1.00 41.87 467 MET D CA 1
ATOM 29817 C C . MET D 1 468 ? -8.286 18.346 23.757 1.00 41.64 467 MET D C 1
ATOM 29818 O O . MET D 1 468 ? -7.318 18.736 23.096 1.00 43.78 467 MET D O 1
ATOM 29832 N N . GLU D 1 469 ? -8.846 17.149 23.561 1.00 36.88 468 GLU D N 1
ATOM 29833 C CA . GLU D 1 469 ? -8.331 16.258 22.528 1.00 42.17 468 GLU D CA 1
ATOM 29834 C C . GLU D 1 469 ? -8.407 16.904 21.151 1.00 39.42 468 GLU D C 1
ATOM 29835 O O . GLU D 1 469 ? -7.611 16.572 20.265 1.00 40.39 468 GLU D O 1
ATOM 29847 N N . GLY D 1 470 ? -9.348 17.829 20.955 1.00 36.90 469 GLY D N 1
ATOM 29848 C CA . GLY D 1 470 ? -9.480 18.477 19.661 1.00 36.32 469 GLY D CA 1
ATOM 29849 C C . GLY D 1 470 ? -8.253 19.280 19.276 1.00 38.57 469 GLY D C 1
ATOM 29850 O O . GLY D 1 470 ? -7.883 19.341 18.101 1.00 38.39 469 GLY D O 1
ATOM 29854 N N . TYR D 1 471 ? -7.604 19.909 20.258 1.00 36.29 470 TYR D N 1
ATOM 29855 C CA . TYR D 1 471 ? -6.414 20.708 19.992 1.00 36.42 470 TYR D CA 1
ATOM 29856 C C . TYR D 1 471 ? -5.159 19.868 19.796 1.00 36.36 470 TYR D C 1
ATOM 29857 O O . TYR D 1 471 ? -4.118 20.421 19.425 1.00 37.06 470 TYR D O 1
ATOM 29875 N N . ALA D 1 472 ? -5.226 18.558 20.026 1.00 42.13 471 ALA D N 1
ATOM 29876 C CA . ALA D 1 472 ? -4.056 17.696 19.935 1.00 42.01 471 ALA D CA 1
ATOM 29877 C C . ALA D 1 472 ? -3.968 16.922 18.626 1.00 43.13 471 ALA D C 1
ATOM 29878 O O . ALA D 1 472 ? -2.925 16.318 18.356 1.00 42.77 471 ALA D O 1
ATOM 29885 N N . GLN D 1 473 ? -5.017 16.925 17.813 1.00 39.15 472 GLN D N 1
ATOM 29886 C CA . GLN D 1 473 ? -5.074 16.076 16.633 1.00 42.23 472 GLN D CA 1
ATOM 29887 C C . GLN D 1 473 ? -4.490 16.784 15.413 1.00 46.26 472 GLN D C 1
ATOM 29888 O O . GLN D 1 473 ? -4.313 18.005 15.393 1.00 45.48 472 GLN D O 1
ATOM 29902 N N . ARG D 1 474 ? -4.185 15.989 14.386 1.00 55.06 473 ARG D N 1
ATOM 29903 C CA . ARG D 1 474 ? -3.652 16.520 13.142 1.00 56.20 473 ARG D CA 1
ATOM 29904 C C . ARG D 1 474 ? -4.696 17.390 12.448 1.00 55.11 473 ARG D C 1
ATOM 29905 O O . ARG D 1 474 ? -5.890 17.298 12.741 1.00 50.98 473 ARG D O 1
ATOM 29926 N N . PRO D 1 475 ? -4.272 18.241 11.520 1.00 57.20 474 PRO D N 1
ATOM 29927 C CA . PRO D 1 475 ? -5.237 19.010 10.726 1.00 61.41 474 PRO D CA 1
ATOM 29928 C C . PRO D 1 475 ? -6.104 18.091 9.886 1.00 61.81 474 PRO D C 1
ATOM 29929 O O . PRO D 1 475 ? -5.595 17.153 9.255 1.00 57.37 474 PRO D O 1
ATOM 29940 N N . PRO D 1 476 ? -7.430 18.316 9.860 1.00 68.96 475 PRO D N 1
ATOM 29941 C CA . PRO D 1 476 ? -8.316 17.572 8.957 1.00 65.51 475 PRO D CA 1
ATOM 29942 C C . PRO D 1 476 ? -7.797 17.513 7.525 1.00 63.24 475 PRO D C 1
ATOM 29943 O O . PRO D 1 476 ? -7.935 16.467 6.892 1.00 65.58 475 PRO D O 1
#

B-factor: mean 42.05, std 16.15, range [10.83, 172.34]

Radius of gyration: 40.23 Å; Cα contacts (8 Å, |Δi|>4): 3764; chains: 4; bounding box: 83×94×122 Å

Nearest PDB structures (foldseek):
  6eac-assembly1_A  TM=1.001E+00  e=5.041E-79  Pseudomonas syringae
  6k20-assembly1_A  TM=9.596E-01  e=1.114E-46  Escherichia coli
  6iny-assembly1_A  TM=9.678E-01  e=9.184E-47  Escherichia coli
  6lna-assembly2_B  TM=9.584E-01  e=9.639E-47  Escherichia coli
  6lna-assembly1_A  TM=9.639E-01  e=1.897E-46  Escherichia coli

InterPro domains:
  IPR003846 Protein adenylyltransferase SelO [MF_00692] (7-482)
  IPR003846 Protein adenylyltransferase SelO [PF02696] (6-456)
  IPR003846 Protein adenylyltransferase SelO [PTHR32057] (15-487)

Sequence (1902 aa):
SMKALDELVFDNRFARLGDAFSTHVLPEPIDAPRLVVASESALALLDLAPEQSELPLFAEIFSGHKLWAEAEPRAMVYSGHQFGSYNPRLGDGRGLLLGEVYNDAGEHWDLHLKGAGRTPYSRMGDGRAVLRSSIREFLASEALHALGIPSSRAACVVSSNTPVWREKQEYAAMVLRLAQSHVRFGSLEYLFYTKQPEHLKTLAEHVLTMHYPHCQEQPEPYLAMFREIVERNAELIAKWQAYGFCHGVMNTDNMSILGITFDFGPFAFLDDFDEHFICNHSDHEGRYSFSNQVPIAQWNLSALGQALTPFVSVEALRETIGLFLPLYQQAHYLDLMRRRLGLTVAQDQDDKLVSQLLQLMQNSGVDYTLFFRRLGDQPAAQALRALRDDFVDIKVFDDWAQAYQARIAAEENGTEQARKERMHAVNPLYILRNYLAQNAIEAAEKGDYEEVRRLHQVLCTPFTEQPGMEGYAQRPPSMKALDELVFDNRFARLGDAFSTHVLPEPIDAPRLVVASESALALLDLAPEQSELPLFAEIFSGHKLWAEAEPRAMVYSGHQFGSYNPRLGDGRGLLLGEVYNDAGEHWDLHLKGAGRTPYSRMGDGRAVLRSSIREFLASEALHALGIPSSRAACVVSSNTPVWREKQEYAAMVLRLAQSHVRFGSLEYLFYTKQPEHLKTLAEHVLTMHYPHCQEQPEPYLAMFREIVERNAELIAKWQAYGFCHGVMNTDNMSILGITFDFGPFAFLDDFDEHFICNHSDHEGRYSFSNQVPIAQWNLSALGQALTPFVSVEALRETIGLFLPLYQAHYLDLMRRRLGLTVAQDQDDKLVSQLLQLMQNSGVDYTLFFRRLGDQPAAQALRALRDDFVDIKVFDDWAQAYQARIAAEENGTEQARKERMHAVNPLYILRNYLAQNAIEAAEKGDYEEVRRLHQVLCTPFTEQPGMEGYAQRPPMKALDELVFDNRFARLGDAFSTHVLPEPIDAPRLVVASESALALLDLAPEQSELPLFAEIFSGHKLWAEAEPRAMVYSGHQFGSYNPRLGDGRGLLLGEVYNDAGEHWDLHLKGAGRTPYSRMGDGRAVLRSSIREFLASEALHALGIPSSRAACVVSSNTPVWREKQEYAAMVLRLAQSHVRFGSLEYLFYTKQPEHLKTLAEHVLTMHYPHCQEQPEPYLAMFREIVERNAELIAKWQAYGFCHGVMNTDNMSILGITFDFGPFAFLDDFDEHFICNHSDHEGRYSFSNQVPIAQWNLSALGQALTPFVSVEALRETIGLFLPLYQAHYLDLMRRRLGLTVAQDQDDKLVSQLLQLMQNSGVDYTLFFRRLGDQPAAQALRALRDDFVDIKVFDDWAQAYQARIAAEENGTEQARKERMHAVNPLYILRNYLAQNAIEAAEKGDYEEVRRLHQVLCTPFTEQPGMEGYAQRPPMKALDELVFDNRFARLGDAFSTHVLPEPIDAPRLVVASESALALLDLAPEQSELPLFAEIFSGHKLWAEAEPRAMVYSGHQFGSYNPRLGDGRGLLLGEVYNDAGEHWDLHLKGAGRTPYSRMGDGRAVLRSSIREFLASEALHALGIPSSRAACVVSSNTPVWREKQEYAAMVLRLAQSHVRFGSLEYLFYTKQPEHLKTLAEHVLTMHYPHCQEQPEPYLAMFREIVERNAELIAKWQAYGFCHGVMNTDNMSILGITFDFGPFAFLDDFDEHFICNHSDHEGRYSFSNQVPIAQWNLSALGQALTPFVSVEALRETIGLFLPLYQAHYLDLMRRRLGLTVAQDQDDKLVSQLLQLMQNSGVDYTLFFRRLGDQPAAQALRALRDDFVDIKVFDDWAQAYQARIAAEENGTEQARKERMHAVNPLYILRNYLAQNAIEAAEKGDDYEEVRRLHQVLCTPFTEQPGMEGYAQRPP

Solvent-accessible surface area: 74325 Å² total; per-residue (Å²): 108,68,22,0,0,95,63,15,79,27,42,18,56,11,8,163,49,28,118,32,7,0,44,90,21,109,18,52,65,0,85,60,35,122,27,0,4,23,2,114,57,0,0,43,34,1,20,1,16,47,41,1,2,92,11,76,54,0,9,45,6,2,0,7,78,107,50,29,99,114,14,59,4,10,0,7,14,18,0,0,26,60,82,28,79,29,8,5,88,11,8,8,19,88,4,1,4,0,1,9,2,95,7,90,81,36,69,23,29,8,0,5,0,14,0,0,1,134,17,76,19,14,163,123,9,52,3,24,1,3,14,71,25,1,0,39,2,0,1,0,1,11,6,0,82,29,20,46,2,50,11,0,12,0,0,0,0,0,8,15,77,24,53,9,78,14,75,134,37,21,62,1,0,1,2,0,8,0,2,72,4,3,2,11,0,0,7,3,0,27,3,35,34,43,110,49,83,128,65,3,115,55,4,0,62,19,1,1,57,75,29,9,68,161,4,79,155,87,137,84,30,22,40,11,2,0,117,66,2,0,48,83,5,0,54,9,2,0,48,3,11,0,22,0,0,0,2,0,30,0,8,0,11,8,14,4,0,14,4,28,0,2,39,6,31,39,2,4,5,7,35,61,5,44,39,106,76,77,20,9,139,30,4,74,128,6,54,2,5,8,40,55,0,17,73,16,1,68,104,1,0,47,9,0,2,76,0,1,40,78,59,6,67,70,128,20,5,163,115,10,17,47,52,0,75,77,47,22,85,56,61,27,38,50,28,0,34,128,1,1,2,4,80,75,66,60,136,114,5,73,116,14,4,60,82,0,26,104,14,0,31,129,16,33,4,5,2,3,6,2,0,18,115,0,1,67,75,44,10,49,96,1,6,170,65,6,84,111,52,7,109,78,49,162,84,1,47,99,5,8,108,39,0,61,48,19,28,85,62,23,149,14,48,94,101,106,39,9,68,108,76,0,24,61,36,0,1,27,3,5,1,1,63,46,11,1,55,71,0,4,29,23,3,96,167,32,73,18,107,33,0,106,76,0,13,119,2,6,60,68,4,44,81,128,30,124,60,41,112,39,21,15,111,89,52,154,96,67,21,0,1,98,60,16,79,27,41,19,47,10,8,166,50,28,116,32,6,0,44,90,23,110,18,74,63,0,82,60,35,122,28,0,4,24,1,115,55,0,0,41,33,1,17,0,16,41,47,2,2,97,11,87,64,1,8,53,8,2,0,8,80,110,48,34,100,115,14,62,7,22,0,7,16,20,0,0,29,63,83,29,77,34,15,6,79,28,6,7,20,92,2,1,4,0,1,7,2,96,7,91,82,36,68,25,31,7,0,6,0,17,0,0,0,128,17,72,26,9,96,75,6,48,3,25,3,3,14,65,30,2,0,33,5,0,1,0,1,10,6,0,83,28,19,44,1,51,11,0,11,0,0,0,0,0,7,16,74,25,50,8,82,12,80,80,66,13,72,0,0,1,1,1,8,0,2,73,4,3,2,11,0,0,7,3,0,33,3,46,36,48,113,51,76,129,68,2,99,53,3,0,52,19,0,0,60,74,29,7,66,163,6,76,156,91,135,86,32,14,42,10,2,0,115,64,2,0,48,84,4,0,62,8,2,0,50,2,10,0,19,0,0,0,2,0,29,0,8,0,11,7,12,5,0,17,4,27,0,2,37,6,30,37,2,6,6,6,36,62,8,45,46,106,75,76,19,10,142,52,4,94,130,8,57,2,6,10,39,55,0,18,72,17,2,62,106,2,0,47,10,0,3,77,0,1,40,75,62,6,68,68,137,20,6,163,126,10,19,47,49,0,87,86,47,18,72,57,59,19,26,53,26,0,30,125,1,1,3,4,76,73,68,61,129,114,5,70,111,15,5,60,77,0,28,106,10,0,27,131,15,34,4,5,1,2,6,2,0,18,111,0,0,69,79,42,11,41,89,2,6,160,65,6,67,106,53,7,104,76,44,148,83,0,38,99,7,8,126,44,0,56,63,20,27,88,61,23,150,14,45,96,99,106,40,7,69,103,77,0,22,62,35,0,1,26,4,5,2,1,63,46,10,1,51,69,0,2,27,21,3,85,159,29,74,19,110,30,0,112,82,0,13,119,2,4,56,66,4,49,80,133,31,126,60,46,122,40,19,16,87,89,51,149,148,44,36,4,116,95,14,16,18,4,16,48,12,8,69,52,26,117,31,6,0,44,104,17,109,19,68,63,0,82,60,33,125,30,0,4,24,1,116,57,0,1,44,35,0,22,1,22,46,112,34,6,128,79,99,68,0,10,50,7,1,0,6,78,115,49,25,104,110,15,33,8,15,0,4,12,21,0,0,30,56,79,32,77,65,34,90,132,8,7,7,17,85,1,1,5,0,2,9,1,27,6,36,45,33,73,22,29,8,0,4,1,19,0,0,2,143,14,89,22,12,156,189,41,60,2,30,2,9,14,98,34,2,0,12,6,0,2,0,1,12,5,0,84,28,18,44,2,56,12,0,12,1,0,0,0,0,8,16,81,27,71,8,176,116,182,132,86,32,94,1,0,1,1,1,10,0,1,72,5,3,3,10,0,0,4,2,0,34,2,53,86,54,177,53,78,126,68,1,105,54,4,0,77,23,1,8,47,72,30,0,60,93,2,90,133,92,128,90,38,32,41,20,2,0,118,44,0,0,51,80,6,0,66,10,3,0,54,2,11,0,22,0,0,0,3,0,30,1,7,0,11,6,14,4,1,17,4,29,0,2,39,6,29,40,2,4,5,6,37,59,10,48,46,107,76,72,22,9,155,58,3,159,174,7,59,2,6,8,38,60,0,16,72,17,2,61,102,1,0,44,10,0,3,73,0,0,39,70,57,6,68,68,142,14,5,157,129,9,15,48,60,0,76,78,51,23,87,56,72,30,39,56,28,0,28,88,1,1,2,6,47,70,64,69,139,110,4,69,110,15,5,58,90,0,27,93,12,0,55,94,14,30,2,4,2,4,30,2,0,19,96,0,0,68,68,49,11,39,102,3,2,159,49,2,76,116,43,8,103,75,50,164,69,0,48,100,4,8,121,48,0,35,62,17,22,88,65,20,168,18,27,40,98,65,2,5,68,22,23,0,24,22,36,0,1,23,3,5,2,1,62,47,12,0,61,76,0,1,81,21,2,91,174,35,77,18,110,36,0,106,75,1,15,129,3,6,66,66,2,43,79,130,33,129,60,42,123,42,19,16,105,95,52,147,150,41,35,4,115,100,13,29,19,4,15,51,10,8,71,56,25,112,30,7,0,46,100,21,110,20,68,65,0,83,61,34,124,21,0,4,23,1,115,55,0,1,45,35,0,21,1,24,47,121,34,5,114,81,95,66,0,11,47,6,1,0,8,77,114,52,28,103,102,15,31,9,24,0,5,11,21,0,0,28,58,76,31,79,66,34,86,124,9,7,9,18,86,3,2,5,0,1,8,1,44,6,94,46,35,72,20,27,9,0,5,0,19,0,0,2,144,15,79,21,13,158,190,43,58,3,27,2,8,13,100,34,2,0,14,6,0,2,0,1,12,4,0,84,28,19,45,2,50,10,0,12,1,0,0,0,0,6,15,83,26,70,7,177,118,181,137,83,30,95,1,0,1,1,1,11,0,2,72,4,4,3,11,0,0,4,1,0,33,3,50,87,56,178,50,82,128,69,1,106,53,4,0,68,23,1,5,44,75,29,0,58,96,4,95,140,98,129,90,34,30,40,23,1,0,119,39,1,0,48,76,6,0,67,10,2,0,50,2,11,0,20,0,0,0,2,0,28,1,9,0,11,7,12,5,1,17,5,29,1,3,37,7,30,38,3,4,7,6,36,62,10,47,47,111,74,73,21,12,156,58,4,159,172,6,57,2,5,8,38,58,0,17,73,17,1,62,99,1,0,44,10,0,3,78,0,1,40,70,55,8,66,74,136,18,5,157,121,7,17,49,52,0,76,76,49,22,100,58,67,31,35,55,26,0,24,110,1,2,3,7,50,72,65,60,141,120,4,78,116,14,5,62,92,0,30,94,11,0,55,88,18,35,3,5,2,3,8,2,0,20,114,0,1,67,78,43,11,63,102,3,7,159,69,8,59,117,53,6,104,52,73,168,84,1,47,92,4,7,120,50,0,61,62,18,24,90,63,18,169,17,30,41,102,63,1,7,69,30,25,0,25,24,34,0,1,25,4,4,2,2,62,48,13,0,63,79,0,0,81,21,2,92,173,32,71,17,109,34,0,90,81,1,16,128,4,7,63,68,3,44,80,133,34,125,58,40,126,38,21,14,96,85,48,152